Protein AF-0000000086180243 (afdb_homodimer)

Radius of gyration: 35.28 Å; Cα contacts (8 Å, |Δi|>4): 4197; chains: 2; bounding box: 87×112×96 Å

Organism: Rhodotorula mucilaginosa (NCBI:txid5537)

Foldseek 3Di:
DLVVVVVVLDFPDPPPPPQPLPCPPPDPDRDQAGPDFALFAFFDDDADDDDDPVLVVLCVVPVLLLQLLVLLQACLQQQAPFAPLCPDDGAQDCSNASQQSQEPAGQPDPSNHDPDGDPHHDDQPAWGQCVNRADAAPPVPHRTDGPHVSSVLSNPQDRYQKHKHQPLFPDPRLVVVLRHLRSHQVPDFDDLQVLVLLLLLLLLLVLVVVLCCVPQVPFWQLGCFFQSLVSLLVLLLVLVCQLLQAAEEFEEEFLHCQVSCCPSFVNPQLLLLLCLSVVHAQAFPVQPCQQFVADHNSQDWDKHFGDRSDHDPSHDPDRDTHIYTYHGDDNPFCLLVLLSLLLLSLCCPPVVQLVVVVVVDPDGRDAPSHYAYEYEHELLSCQQPVLNLVSLVQCGGRNRHRLEYEYEYSYQQDDQLHGPVVRDPDPGSNVSNCVNSAMEMRRHSLDSRRSSSVSVSLVVSSVVRSYYHYYHHHTHDQDHSTNPDDSCVRCVVSNVSSVPDDTSSVSSQVVCCVVVSDPPVRSVVSSVVSSVVSVVSNVCSPPVNDGNDHDDQPPALVLFDDDDWPPVVDFFWQFDALVLLLVLLSLQLNDHPVADFDPCCVPVPNVVSNVCSVVQWQAFQLSLVSSLQLVLQLVQFAEAEEEAPRCCHPQSQHNQWTAGPPSSHIDRRSQVCQVPNDDPGPNSRGYGYHYYNDDPDDSSVLSSLQSSQQNHLRYQYEYEYAADDADCQLCVCNHPVGFGLYEYEYAADQPLQAQSRHHRQLVRVLVSWPADLDPPDIDDTQEWEFAAQASLLSSQVSSVQRRDSTHHYYYYNHYDVRSNPSVRYGGSVCRHGPHHHDQKDWDDAPQLAQAQEEEEEEHNVVVVLVVVCVVVVCGRHYIYMYRGILPVPDLPSVLVRCVSNLNHNAYEYEDAWAPVTDCNVVCQSVVCVSHDVVHHYYYQYHHDDPGRAHNDSVVSVVRVVRSSCVRPPPD/DLVVVVVVQAPDAPPPPPQPLPCPPPDPDRDQAGPDFALFAFFDDDADDDDDPVLVVLCVVPVLLLQLLVLLQACLQQQAPFAPLCPDDGAQDCSNASQQSQEDAGQPDPSNHDPDGDPHHDDQPAWGFCVNRADAAPPVPHRTDGPHVSSVLSNPQDRYQKHKHQPLFPDPRLVVVLRHLRSHQVPDDDDLQVLVLLLLLLLLLVLVVVLCCVPQVPFWQLGCFFQSLVSLLVLLLVLVCQLLQAAEEFEEEFLHCQVSCCPSFVNPQLLLLLCLSVVHAQAFPVQPCQQFVADHSSQDWDKHFGDRSDHDPSHDPDRDTHIYTYHGDDNPFCLLVLLSLLLLSLCCPPVVQLVVVVVVDPDGRDAPSHYAYEYEHELLSCQQPVLNLVSLVQCGGRNRHRLEYEYEYSYQQDDQLHGPVVRDPDPGSNVSNCVNSAMEMRRHSLPSRRSSSVSVSLVVSSVNRSYYHYYHHHTHDQDHSTNPDDSCVRCVVSNVSSVPDDTSSVSSVVVCCVVVSDPPVRSVVSSVVSSVVSVVSNVCSPVVRDGNDHDDQPPALVLFDDDDWPCVVDFFWQFDALVLLLVLLLLLLRDHNQAAFDPCCVPVPNVVSNVCSVVQWQAFQLSLVSSLQLVLQLVQFAEEEEEAPRCCHPQSQHNQWTAGPPSSHIDRRSQVCQVPPDDPRPNSRGYYYHYYNDDPDDSSVLSSLQSSQQNHLRYQYEYEYAADDADCQLCVCSHPVGFGLYEYEYAADQPLQAQSRHHRQLVRVLVSWPADLDPPDIDDTQEWEFAAQASLLSSQVSSVQRRDSTHHYYYYNHYDVRSNPSVRYGGSVCRHGPHHHDQKDWDDAPQLLQAQEEEEEEHNVCVVLVVVCVVVVCGRHYIYMYRGILPVPDLPSVLVRCVSNLNHNAYEYEDAWAPVTDCNVVCQSVVCVSHPVVHHYYYQYHHDDPGRAHNDSVVSVVRVVRSSCVRPPPD

pLDDT: mean 90.56, std 13.39, range [22.44, 98.88]

Sequence (1942 aa):
MLRSYTRKLRTLPPVHTPHAALRWGNSSRRSLHDRGIWGYQFPREFTVPDFTPAELANRVENANLLRLVESYRRHGHRAALLDPLDLAQRPVVPALDPRRYGLAATPSRDEFVSETVPQKDDDPAKKYDVRGILDFPDDGQGTHKTAQEIAQRLAEVYCGRVAYEFMHMPSKHERRFLEKLLERSHAIPISPAEQRAQWELLAKSEGFDNWAAKRFPNVKRYGLEGGESMMTAVAKVLDEAHASGFEDVVIGMPHRGRLNLLTQLLDLDMRLLVRKMRGLPTLPPSLPPSQFTDDVLSHLFLSTPYSPISESENSTATADPMTVHLLPNPSHLETITPVALGFARGLQVPLGSLKAEEKAGKESYELGTKVLSLAIHGDAAFGGQGVVAETFNLASLPHFNAGGTIHLVVNNQLGYTTPAVQSRSSFYATDLAKMVSAPILHVNGDKVDDVSRAMKLALAYQQKFRKDVVIDLVVYRRRGHNELDEPGFTSPMMYNKIKDLPSIAKLYEQQLISDSILSASDAESFRKAHFASLDESLAAADPEKYQPPELEMPRGWNEMRWPQEGEWKKEVETGFDPKALREIGERSVQVPEDITVHPRLIKMHMAKRLQSLEKGEGLDFATAEALAFGSLLLEGYHVRLCGQDSGRGTFSQRHAILTDQKSERAVVPLETLRSSPPSGANSKAVGTFEVVNSSLSEYAVVGFEQGVAWVTPKLLPIWEAQIMLDTFLGSGETKWGMQSAMTLLLPHGYDGAGPEHSSARIERFLQLTNEPLSRDKAFVPNMHLVNVTTAAQYFHLLRRQMKREYRKPLVVFSPKGILRLPAAASSLAEMDKGTSFQPVLTENVTDPSKVERVVLLSGKMYYDLSKQRAERKLDGRVVFVRVEEISPFPYEAIAKALKPFSSAKSVMWAQDEPENAGAWTFVMPRLQQILPKSRKLQYVGRDAMATPAPGVKQYFEEQRKSIEEQVFAGLMLRSYTRKLRTLPPVHTPHAALRWGNSSRRSLHDRGIWGYQFPREFTVPDFTPAELANRVENANLLRLVESYRRHGHRAALLDPLDLAQRPVVPALDPRRYGLAATPSRDEFVSETVPQKDDDPAKKYDVRGILDFPDDGQGTHKTAQEIAQRLAEVYCGRVAYEFMHMPSKHERRFLEKLLERSHAIPISPAEQRAQWELLAKSEGFDNWAAKRFPNVKRYGLEGGESMMTAVAKVLDEAHASGFEDVVIGMPHRGRLNLLTQLLDLDMRLLVRKMRGLPTLPPSLPPSQFTDDVLSHLFLSTPYSPISESENSTATADPMTVHLLPNPSHLETITPVALGFARGLQVPLGSLKAEEKAGKESYELGTKVLSLAIHGDAAFGGQGVVAETFNLASLPHFNAGGTIHLVVNNQLGYTTPAVQSRSSFYATDLAKMVSAPILHVNGDKVDDVSRAMKLALAYQQKFRKDVVIDLVVYRRRGHNELDEPGFTSPMMYNKIKDLPSIAKLYEQQLISDSILSASDAESFRKAHFASLDESLAAADPEKYQPPELEMPRGWNEMRWPQEGEWKKEVETGFDPKALREIGERSVQVPEDITVHPRLIKMHMAKRLQSLEKGEGLDFATAEALAFGSLLLEGYHVRLCGQDSGRGTFSQRHAILTDQKSERAVVPLETLRSSPPSGANSKAVGTFEVVNSSLSEYAVVGFEQGVAWVTPKLLPIWEAQIMLDTFLGSGETKWGMQSAMTLLLPHGYDGAGPEHSSARIERFLQLTNEPLSRDKAFVPNMHLVNVTTAAQYFHLLRRQMKREYRKPLVVFSPKGILRLPAAASSLAEMDKGTSFQPVLTENVTDPSKVERVVLLSGKMYYDLSKQRAERKLDGRVVFVRVEEISPFPYEAIAKALKPFSSAKSVMWAQDEPENAGAWTFVMPRLQQILPKSRKLQYVGRDAMATPAPGVKQYFEEQRKSIEEQVFAGL

Solvent-accessible surface area (backbone atoms only — not comparable to full-atom values): 100820 Å² total; per-residue (Å²): 116,72,72,59,60,60,59,72,64,58,64,45,74,67,77,70,65,78,72,63,78,72,72,60,68,84,46,74,50,68,80,47,66,53,93,77,50,61,68,63,43,66,61,62,86,68,85,57,85,75,75,49,44,67,32,33,42,44,45,46,74,40,25,40,59,44,52,44,51,51,32,32,52,65,50,19,43,62,54,28,55,34,57,73,78,63,76,47,59,68,31,73,39,41,70,56,18,42,35,49,41,34,35,36,29,77,57,90,47,78,43,19,54,46,93,60,48,28,97,54,67,45,62,59,79,46,66,41,75,31,64,86,63,56,60,66,62,93,72,82,69,74,55,57,42,33,46,45,60,49,52,51,51,49,43,56,55,24,28,24,49,42,21,46,46,46,70,80,34,87,49,65,35,60,43,52,52,48,50,50,51,56,46,41,49,81,73,64,79,80,52,68,66,48,52,51,40,47,46,51,49,31,43,45,43,54,46,49,50,53,47,43,51,70,78,40,67,87,59,82,60,28,65,37,56,49,38,51,41,57,57,47,35,52,50,43,43,50,27,52,37,41,34,65,55,23,43,36,37,28,32,19,57,61,45,65,28,40,64,47,48,39,46,66,70,62,60,43,61,57,38,50,53,51,29,39,76,72,27,39,71,60,64,19,80,91,55,43,68,92,66,27,36,38,52,42,79,71,29,65,60,49,74,38,74,61,74,66,79,42,86,42,94,61,46,54,95,76,56,67,76,22,35,37,35,39,54,63,34,71,86,56,80,65,56,34,47,24,19,29,42,18,30,34,23,21,54,39,56,59,51,40,37,53,54,36,59,65,64,73,46,90,62,76,69,59,70,38,57,40,37,41,27,36,37,41,38,45,31,37,49,52,45,14,32,23,52,49,52,26,33,51,30,35,48,50,15,29,80,53,34,34,20,22,38,45,34,40,27,51,24,41,66,48,39,75,77,36,44,52,50,49,35,38,38,35,91,50,59,63,30,56,45,45,24,56,46,35,38,38,38,37,25,16,36,71,41,59,70,57,37,40,48,52,33,55,53,46,50,53,50,24,67,67,39,25,38,49,33,38,34,41,36,24,36,37,58,69,53,28,76,30,76,86,42,72,44,55,60,70,40,21,58,63,46,61,55,50,72,73,53,75,50,53,42,55,54,49,47,53,51,33,38,75,68,67,76,42,51,71,65,59,52,52,51,50,53,52,52,50,51,50,56,58,55,50,30,60,70,57,26,33,73,91,78,36,72,53,62,76,78,75,66,56,76,74,34,76,84,47,49,85,81,52,66,54,54,83,73,59,85,58,88,38,32,42,59,54,70,57,40,43,50,36,50,48,38,46,63,42,59,47,63,87,49,45,66,50,67,66,49,46,55,71,45,44,46,46,51,52,53,19,52,72,70,37,36,66,33,29,37,46,54,25,47,47,30,31,52,43,55,39,17,57,70,41,24,28,38,37,40,35,15,61,39,44,26,37,23,81,80,69,62,52,46,53,41,46,28,16,47,81,75,30,39,48,44,51,29,58,47,43,48,46,82,55,44,60,94,85,52,58,58,93,38,38,26,52,62,32,75,33,51,44,34,61,42,65,68,28,49,52,29,18,47,50,17,30,21,59,40,32,76,51,40,46,33,34,40,43,46,85,77,93,86,71,72,68,70,36,26,41,36,32,34,71,67,48,55,29,33,40,28,37,40,26,55,28,41,85,79,63,65,12,40,79,61,21,54,58,52,55,38,62,57,59,44,44,34,32,63,58,80,52,88,83,59,78,52,64,76,45,44,38,38,33,24,57,63,39,11,38,46,50,21,19,46,61,37,45,60,66,67,48,63,45,44,50,29,36,42,33,44,31,65,56,82,52,43,75,32,72,90,25,27,26,38,49,74,62,40,14,67,90,28,54,59,60,54,51,48,68,70,90,57,95,52,43,84,57,22,42,32,39,37,34,33,57,31,69,59,55,60,59,51,50,52,50,37,56,76,66,68,37,74,53,31,53,44,55,36,37,39,24,31,64,34,71,66,51,64,67,54,49,50,60,63,44,57,71,42,71,78,30,76,42,46,33,42,43,47,86,37,18,55,44,34,38,59,51,78,68,44,52,71,47,50,54,71,70,41,58,88,85,55,72,77,39,84,42,48,41,65,34,38,44,48,69,37,43,19,21,41,50,60,35,52,52,52,52,50,47,39,54,49,60,76,50,56,97,109,117,72,71,60,58,58,62,73,42,39,68,45,71,65,79,68,66,77,72,64,78,71,71,61,69,83,46,74,50,68,79,46,67,51,92,76,50,61,67,62,42,69,62,61,85,69,85,57,85,74,75,50,43,68,32,33,41,44,45,47,74,39,24,38,59,44,50,45,51,50,34,33,52,65,48,20,43,62,55,28,56,32,57,74,76,64,77,45,60,67,32,72,39,40,69,56,17,42,35,50,40,34,36,37,28,77,56,90,46,78,43,19,54,46,95,60,47,29,98,53,68,46,63,62,83,46,65,41,74,31,65,86,65,56,61,67,63,93,73,82,70,76,55,58,41,33,45,46,58,50,53,53,50,49,43,56,55,22,28,24,50,42,21,47,46,45,68,79,35,86,48,65,36,60,42,52,51,48,51,51,50,56,44,41,48,84,73,63,81,80,54,67,67,48,52,51,38,49,45,52,50,30,42,46,42,54,46,49,51,54,47,42,49,70,77,42,68,86,61,82,60,29,66,36,56,50,39,51,42,56,57,46,34,52,49,44,43,50,28,51,37,43,33,65,54,23,41,35,37,28,33,19,58,59,44,64,29,40,64,46,46,39,47,64,70,62,60,44,60,58,37,50,52,52,29,39,76,72,29,37,71,62,65,19,80,90,54,43,67,92,65,28,38,39,52,41,79,71,29,64,60,48,75,38,76,61,74,66,80,44,87,44,95,60,44,54,98,76,58,67,77,21,34,38,34,38,53,62,34,71,85,58,81,66,56,36,50,25,19,28,42,18,30,35,22,20,54,38,57,60,52,40,38,52,52,34,60,63,65,73,49,93,61,76,68,59,70,38,56,39,36,42,29,36,39,39,38,44,31,36,50,53,43,14,32,23,52,50,52,26,34,51,30,35,48,51,15,30,82,54,35,33,20,22,38,44,34,40,27,51,23,42,66,49,39,75,77,35,43,52,51,50,34,39,38,34,93,49,58,63,31,56,45,45,24,56,47,34,38,37,38,38,25,16,36,69,41,57,70,58,36,42,50,52,34,53,53,47,49,54,50,24,67,68,40,24,39,50,32,38,36,40,37,25,35,38,58,69,54,28,74,30,76,86,42,71,45,56,60,70,40,21,54,63,47,61,55,50,70,72,52,75,50,53,40,54,54,49,46,53,52,33,39,76,68,68,75,41,53,73,66,58,52,52,51,50,53,53,50,50,51,50,56,58,54,49,29,60,68,56,25,33,73,92,76,37,73,51,61,76,79,73,66,57,76,73,33,77,84,47,48,85,81,52,66,54,53,83,72,58,84,59,86,36,31,40,58,55,70,59,40,44,50,36,52,49,38,45,64,33,49,45,56,85,51,46,66,49,65,65,49,48,56,72,45,43,47,46,50,51,51,20,52,74,70,38,36,66,33,29,36,45,52,24,46,48,30,30,53,43,54,40,18,57,70,40,25,29,38,37,41,36,15,62,39,44,26,37,23,81,78,69,62,50,48,54,42,46,28,15,47,82,75,31,40,46,47,50,28,57,47,42,47,46,82,56,43,59,94,85,51,58,59,91,39,38,26,54,61,32,72,33,52,44,35,61,40,64,67,29,50,52,29,19,47,50,16,30,21,59,42,31,74,53,39,45,33,32,39,43,45,85,77,96,88,71,70,67,71,35,26,39,36,32,35,72,66,48,56,29,34,39,27,38,41,26,54,28,42,83,76,62,65,14,40,81,61,22,53,58,52,57,37,62,57,60,44,41,34,32,63,58,80,53,86,84,60,77,52,65,76,47,44,37,37,32,25,57,64,38,12,40,45,50,22,18,46,60,35,43,58,67,66,49,63,46,45,50,28,35,40,33,43,30,64,58,82,53,44,75,32,72,90,26,26,26,38,49,76,63,42,16,66,89,27,53,60,58,53,52,47,67,71,91,58,96,52,45,80,56,21,41,33,38,36,34,32,56,31,72,58,55,60,60,52,51,52,49,36,56,74,67,67,37,75,54,31,54,43,57,36,37,39,23,30,63,34,70,66,52,62,66,54,51,51,60,63,44,56,69,41,71,77,30,77,44,46,35,43,43,46,86,37,19,54,45,35,37,58,52,79,69,43,52,71,47,51,53,73,71,42,58,89,86,57,72,77,39,83,42,47,41,66,35,38,45,49,69,37,42,18,21,40,51,60,35,52,52,52,52,50,49,38,54,49,60,76,50,56,97,108

Secondary structure (DSSP, 8-state):
-HHHHHHSS---------------TT-SS---B-TT-TT--PPPP---PPPPHHHHHHHHHTHHHHHHHHHHHHHGGGGS---SS--SPPPP-GGG-GGGGT-S---SSGGG--S---S----TT-EEE-TTT------SS-SEEEHHHHHHHHHHHHSSSEEEE-TT-S-HHHHHHHHHHHHHHTTPPPPHHHHHHHHHHHHHHHHHHHHHHHH-TTS-----TT-THHHHHHHHHHHHHHHTT-SEEEEE--STTHHHIIIIIS---HHHHHHHHTT---S-TTS-TTT-----GGG--EEEE---SS--TT--TTPPPPEEEE----SSTTTHHHHHHHHHHHIIIIIIHHHHHHT---PPPPTTSSEEEEEEEEHHHHHH-HHHHHHHHHTT-TTT--S-EEEEEEE-SEETTEEHHHH-SSSSTTGGGGGGT--EEEEETT-HHHHHHHHHHHHHHHHHH---EEEEEE---SSSSSTT--GGGT-HHHHHHHHTPPPHHHHHHHHHHHTTSS-HHHHHHHHHHHHHHHHHHHHHT-TTT--PPPPPPPTT-TT--PPPTTGGGS-------HHHHHHHHHHTT---TT----HHHIIIIIIHHHHHHHHT--B-HHHHHHHHHHHHHHTT-EEEEEETTTTT-TTS----SEE-TTT--EE-GGGHHHHSPPTTS-GGG---EEEEE--S-SHHHHHHHHHHHTT-TTEEEEEE-SS---HHHHHHHHHH------EEE-----SS--STTT---HHHHHHH----SSTT-----S-EEE---SHHHHHHHHHHHHHSSS---EEE---STTTT-GGG-B-GGGGSTT----SEE----S-GGG--EEEEE-STHHHHHHHHHHHTT-BTTEEEEEESEEES--HHHHHHHHGGGTT-SEEEEEEEEETTSTTHHHHHHHHTTTS-TTPPPEEEEEPP-SSSS-SSHHHHHHHHHHHHHHHTTT-/-HHHHHHHTTTS------------TT-SS---B-TT-TT--PPPP---PPPPHHHHHHHHHTHHHHHHHHHHHHHGGGGS---SS--SPPPP-GGG-GGGGT-S---SSGGG--S---S----TT-EEE-TTT------SS-SEEEHHHHHHHHHHHHSSSEEEE-TT-S-HHHHHHHHHHHHHHTTPPPPHHHHHHHHHHHHHHHHHHHHHHHH-TTS-----TT-THHHHHHHHHHHHHHHTT-SEEEEE--STTHHHHHHHTS---HHHHHHHHTT---S-TTS-TTT-----GGG--EEEE---SS--TT--TTPPPPEEEE----SSTTTHHHHHHHHHHHIIIIIIHHHHHHT---PPPPTTSSEEEEEEEEHHHHHH-HHHHHHHHHTT-TTT--S-EEEEEEE-SEETTEEHHHH-SSSSTTGGGGGGT--EEEEETT-HHHHHHHHHHHHHHHHHH---EEEEEE---SSSSSTT--GGGT-HHHHHHHHTPPPHHHHHHHHHHHTTSS-HHHHHHHHHHHHHHHHHHHHHT-TTT--PPPPPPPTT-TT--PPPTTGGGS-------HHHHHHHHHHTT---TT----HHHIIIIIIHHHHHHHHT--B-HHHHHHHHHHHHHHTT-EEEEEETTTTT-TTS----SEE-TTT--EE-GGGHHHHS--TTS-GGG---EEEEE--S-SHHHHHHHHHHHTT-TTEEEEEE-SS---HHHHHHHHHH------EEE-----SS--STTT---HHHHHHH----SSTT-----S-EEE---SHHHHHHHHHHHHHSSS---EEE---STTTT-GGG-B-GGGGSTT----SEE----S-GGG--EEEEE-STHHHHHHHHHHHTT-BTTEEEEEESEEES--HHHHHHHHGGGTT-SEEEEEEEEETTSTTHHHHHHHHHTTS-TTPPPEEEEEPP-SSSS-SSHHHHHHHHHHHHHHHTTT-

Nearest PDB structures (foldseek):
  6kma-assembly1_B  TM=9.413E-01  e=2.816E-79  Vibrio vulnificus CMCP6
  6kma-assembly2_D  TM=9.453E-01  e=2.161E-78  Vibrio vulnificus CMCP6
  8p5v-assembly1_A  TM=9.117E-01  e=6.821E-78  Corynebacterium glutamicum ATCC 13032
  8p5s-assembly1_A  TM=8.911E-01  e=6.381E-74  Corynebacterium glutamicum ATCC 13032
  8p5x-assembly1_A  TM=8.965E-01  e=3.037E-71  Corynebacterium glutamicum ATCC 13032

InterPro domains:
  IPR001017 Dehydrogenase, E1 component [PF00676] (337-549)
  IPR005475 Transketolase-like, pyrimidine-binding domain [PF02779] (619-820)
  IPR005475 Transketolase-like, pyrimidine-binding domain [SM00861] (619-821)
  IPR011603 2-oxoglutarate dehydrogenase E1 component [PIRSF000157] (57-968)
  IPR011603 2-oxoglutarate dehydrogenase E1 component [PTHR23152] (58-967)
  IPR011603 2-oxoglutarate dehydrogenase E1 component [TIGR00239] (56-967)
  IPR029061 Thiamin diphosphate-binding fold [SSF52518] (149-560)
  IPR029061 Thiamin diphosphate-binding fold [SSF52518] (602-827)
  IPR031717 2-oxoglutarate dehydrogenase E1 component/KDG, C-terminal [PF16870] (826-968)
  IPR042179 Multifunctional 2-oxoglutarate metabolism enzyme, C-terminal domain superfamily [G3DSA:3.40.50.11610] (749-964)

Structure (mmCIF, N/CA/C/O backbone):
data_AF-0000000086180243-model_v1
#
loop_
_entity.id
_entity.type
_entity.pdbx_description
1 polymer 'Transketolase-like pyrimidine-binding domain-containing protein'
#
loop_
_atom_site.group_PDB
_atom_site.id
_atom_site.type_symbol
_atom_site.label_atom_id
_atom_site.label_alt_id
_atom_site.label_comp_id
_atom_site.label_asym_id
_atom_site.label_entity_id
_atom_site.label_seq_id
_atom_site.pdbx_PDB_ins_code
_atom_site.Cartn_x
_atom_site.Cartn_y
_atom_site.Cartn_z
_atom_site.occupancy
_atom_site.B_iso_or_equiv
_atom_site.auth_seq_id
_atom_site.auth_comp_id
_atom_site.auth_asym_id
_atom_site.auth_atom_id
_atom_site.pdbx_PDB_model_num
ATOM 1 N N . MET A 1 1 ? 6.734 16.953 -50.906 1 22.44 1 MET A N 1
ATOM 2 C CA . MET A 1 1 ? 5.801 15.867 -50.656 1 22.44 1 MET A CA 1
ATOM 3 C C . MET A 1 1 ? 5.27 15.93 -49.219 1 22.44 1 MET A C 1
ATOM 5 O O . MET A 1 1 ? 4.168 15.461 -48.938 1 22.44 1 MET A O 1
ATOM 9 N N . LEU A 1 2 ? 6.09 16.391 -48.281 1 23.2 2 LEU A N 1
ATOM 10 C CA . LEU A 1 2 ? 5.777 16.609 -46.875 1 23.2 2 LEU A CA 1
ATOM 11 C C . LEU A 1 2 ? 4.727 17.703 -46.719 1 23.2 2 LEU A C 1
ATOM 13 O O . LEU A 1 2 ? 3.881 17.641 -45.812 1 23.2 2 LEU A O 1
ATOM 17 N N . ARG A 1 3 ? 4.785 18.781 -47.625 1 31.28 3 ARG A N 1
ATOM 18 C CA . ARG A 1 3 ? 3.859 19.906 -47.594 1 31.28 3 ARG A CA 1
ATOM 19 C C . ARG A 1 3 ? 2.439 19.453 -47.938 1 31.28 3 ARG A C 1
ATOM 21 O O . ARG A 1 3 ? 1.47 20.094 -47.5 1 31.28 3 ARG A O 1
ATOM 28 N N . SER A 1 4 ? 2.41 18.406 -48.719 1 29.03 4 SER A N 1
ATOM 29 C CA . SER A 1 4 ? 1.067 18.094 -49.188 1 29.03 4 SER A CA 1
ATOM 30 C C . SER A 1 4 ? 0.25 17.391 -48.125 1 29.03 4 SER A C 1
ATOM 32 O O . SER A 1 4 ? -0.98 17.469 -48.125 1 29.03 4 SER A O 1
ATOM 34 N N . TYR A 1 5 ? 0.915 16.516 -47.375 1 28.14 5 TYR A N 1
ATOM 35 C CA . TYR A 1 5 ? 0.12 15.758 -46.406 1 28.14 5 TYR A CA 1
ATOM 36 C C . TYR A 1 5 ? -0.331 16.656 -45.25 1 28.14 5 TYR A C 1
ATOM 38 O O . TYR A 1 5 ? -1.239 16.297 -44.5 1 28.14 5 TYR A O 1
ATOM 46 N N . THR A 1 6 ? 0.38 17.688 -45 1 31.31 6 THR A N 1
ATOM 47 C CA . THR A 1 6 ? -0.024 18.594 -43.906 1 31.31 6 THR A CA 1
ATOM 48 C C . THR A 1 6 ? -1.36 19.25 -44.25 1 31.31 6 THR A C 1
ATOM 50 O O . THR A 1 6 ? -2.086 19.672 -43.344 1 31.31 6 THR A O 1
ATOM 53 N N . ARG A 1 7 ? -1.7 19.391 -45.656 1 27.52 7 ARG A N 1
ATOM 54 C CA . ARG A 1 7 ? -2.938 20.094 -46 1 27.52 7 ARG A CA 1
ATOM 55 C C . ARG A 1 7 ? -4.152 19.219 -45.688 1 27.52 7 ARG A C 1
ATOM 57 O O . ARG A 1 7 ? -5.285 19.703 -45.656 1 27.52 7 ARG A O 1
ATOM 64 N N . LYS A 1 8 ? -4.102 17.859 -45.938 1 32.19 8 LYS A N 1
ATOM 65 C CA . LYS A 1 8 ? -5.289 17.031 -45.719 1 32.19 8 LYS A CA 1
ATOM 66 C C . LYS A 1 8 ? -5.664 16.969 -44.25 1 32.19 8 LYS A C 1
ATOM 68 O O . LYS A 1 8 ? -6.668 16.359 -43.875 1 32.19 8 LYS A O 1
ATOM 73 N N . LEU A 1 9 ? -4.809 17.094 -43.344 1 34.47 9 LEU A N 1
ATOM 74 C CA . LEU A 1 9 ? -5.176 17.125 -41.938 1 34.47 9 LEU A CA 1
ATOM 75 C C . LEU A 1 9 ? -5.977 18.391 -41.625 1 34.47 9 LEU A C 1
ATOM 77 O O . LEU A 1 9 ? -5.398 19.422 -41.25 1 34.47 9 LEU A O 1
ATOM 81 N N . ARG A 1 10 ? -6.883 18.922 -42.562 1 29.22 10 ARG A N 1
ATOM 82 C CA . ARG A 1 10 ? -7.645 20.156 -42.469 1 29.22 10 ARG A CA 1
ATOM 83 C C . ARG A 1 10 ? -8.273 20.312 -41.094 1 29.22 10 ARG A C 1
ATOM 85 O O . ARG A 1 10 ? -8.477 19.328 -40.375 1 29.22 10 ARG A O 1
ATOM 92 N N . THR A 1 11 ? -8.734 21.656 -40.844 1 30.17 11 THR A N 1
ATOM 93 C CA . THR A 1 11 ? -9.016 22.641 -39.812 1 30.17 11 THR A CA 1
ATOM 94 C C . THR A 1 11 ? -10.336 22.328 -39.125 1 30.17 11 THR A C 1
ATOM 96 O O . THR A 1 11 ? -11.391 22.328 -39.75 1 30.17 11 THR A O 1
ATOM 99 N N . LEU A 1 12 ? -10.398 21.328 -38.406 1 34.16 12 LEU A N 1
ATOM 100 C CA . LEU A 1 12 ? -11.617 21.5 -37.625 1 34.16 12 LEU A CA 1
ATOM 101 C C . LEU A 1 12 ? -11.734 22.922 -37.094 1 34.16 12 LEU A C 1
ATOM 103 O O . LEU A 1 12 ? -10.719 23.578 -36.844 1 34.16 12 LEU A O 1
ATOM 107 N N . PRO A 1 13 ? -12.844 23.625 -37.406 1 30.25 13 PRO A N 1
ATOM 108 C CA . PRO A 1 13 ? -13.016 24.984 -36.906 1 30.25 13 PRO A CA 1
ATOM 109 C C . PRO A 1 13 ? -12.578 25.125 -35.438 1 30.25 13 PRO A C 1
ATOM 111 O O . PRO A 1 13 ? -12.633 24.156 -34.688 1 30.25 13 PRO A O 1
ATOM 114 N N . PRO A 1 14 ? -11.797 26.203 -35.219 1 30.95 14 PRO A N 1
ATOM 115 C CA . PRO A 1 14 ? -11.398 26.516 -33.844 1 30.95 14 PRO A CA 1
ATOM 116 C C . PRO A 1 14 ? -12.578 26.531 -32.875 1 30.95 14 PRO A C 1
ATOM 118 O O . PRO A 1 14 ? -13.617 27.125 -33.188 1 30.95 14 PRO A O 1
ATOM 121 N N . VAL A 1 15 ? -13.008 25.594 -32.375 1 29.95 15 VAL A N 1
ATOM 122 C CA . VAL A 1 15 ? -13.906 25.906 -31.281 1 29.95 15 VAL A CA 1
ATOM 123 C C . VAL A 1 15 ? -13.18 26.797 -30.266 1 29.95 15 VAL A C 1
ATOM 125 O O . VAL A 1 15 ? -12.203 26.391 -29.656 1 29.95 15 VAL A O 1
ATOM 128 N N . HIS A 1 16 ? -13.109 28.125 -30.625 1 28.2 16 HIS A N 1
ATOM 129 C CA . HIS A 1 16 ? -12.422 29.172 -29.875 1 28.2 16 HIS A CA 1
ATOM 130 C C . HIS A 1 16 ? -12.906 29.219 -28.438 1 28.2 16 HIS A C 1
ATOM 132 O O . HIS A 1 16 ? -13.875 29.906 -28.125 1 28.2 16 HIS A O 1
ATOM 138 N N . THR A 1 17 ? -13.391 28.266 -27.875 1 28.12 17 THR A N 1
ATOM 139 C CA . THR A 1 17 ? -13.664 28.859 -26.578 1 28.12 17 THR A CA 1
ATOM 140 C C . THR A 1 17 ? -12.367 29.344 -25.922 1 28.12 17 THR A C 1
ATOM 142 O O . THR A 1 17 ? -11.414 28.578 -25.797 1 28.12 17 THR A O 1
ATOM 145 N N . PRO A 1 18 ? -12.062 30.594 -26.125 1 27.39 18 PRO A N 1
ATOM 146 C CA . PRO A 1 18 ? -10.875 31.156 -25.453 1 27.39 18 PRO A CA 1
ATOM 147 C C . PRO A 1 18 ? -10.625 30.531 -24.094 1 27.39 18 PRO A C 1
ATOM 149 O O . PRO A 1 18 ? -11.555 30.375 -23.297 1 27.39 18 PRO A O 1
ATOM 152 N N . HIS A 1 19 ? -9.844 29.578 -24.078 1 30.56 19 HIS A N 1
ATOM 153 C CA . HIS A 1 19 ? -9.414 29.016 -22.812 1 30.56 19 HIS A CA 1
ATOM 154 C C . HIS A 1 19 ? -8.766 30.078 -21.922 1 30.56 19 HIS A C 1
ATOM 156 O O . HIS A 1 19 ? -7.664 30.547 -22.219 1 30.56 19 HIS A O 1
ATOM 162 N N . ALA A 1 20 ? -9.469 31.062 -21.547 1 28.39 20 ALA A N 1
ATOM 163 C CA . ALA A 1 20 ? -8.891 31.859 -20.453 1 28.39 20 ALA A CA 1
ATOM 164 C C . ALA A 1 20 ? -8.125 30.969 -19.484 1 28.39 20 ALA A C 1
ATOM 166 O O . ALA A 1 20 ? -8.602 29.891 -19.109 1 28.39 20 ALA A O 1
ATOM 167 N N . ALA A 1 21 ? -6.84 30.906 -19.594 1 33.56 21 ALA A N 1
ATOM 168 C CA . ALA A 1 21 ? -6.078 30.406 -18.453 1 33.56 21 ALA A CA 1
ATOM 169 C C . ALA A 1 21 ? -6.879 30.531 -17.156 1 33.56 21 ALA A C 1
ATOM 171 O O . ALA A 1 21 ? -7.113 31.641 -16.672 1 33.56 21 ALA A O 1
ATOM 172 N N . LEU A 1 22 ? -7.898 29.891 -17.062 1 31.44 22 LEU A N 1
ATOM 173 C CA . LEU A 1 22 ? -8.602 29.953 -15.781 1 31.44 22 LEU A CA 1
ATOM 174 C C . LEU A 1 22 ? -7.617 30.016 -14.625 1 31.44 22 LEU A C 1
ATOM 176 O O . LEU A 1 22 ? -6.77 29.141 -14.469 1 31.44 22 LEU A O 1
ATOM 180 N N . ARG A 1 23 ? -7.148 31.172 -14.312 1 33 23 ARG A N 1
ATOM 181 C CA . ARG A 1 23 ? -6.539 31.5 -13.031 1 33 23 ARG A CA 1
ATOM 182 C C . ARG A 1 23 ? -7.211 30.75 -11.891 1 33 23 ARG A C 1
ATOM 184 O O . ARG A 1 23 ? -8.312 31.094 -11.461 1 33 23 ARG A O 1
ATOM 191 N N . TRP A 1 24 ? -7.141 29.531 -11.961 1 35.81 24 TRP A N 1
ATOM 192 C CA . TRP A 1 24 ? -7.602 28.953 -10.703 1 35.81 24 TRP A CA 1
ATOM 193 C C . TRP A 1 24 ? -6.961 29.656 -9.516 1 35.81 24 TRP A C 1
ATOM 195 O O . TRP A 1 24 ? -5.742 29.828 -9.469 1 35.81 24 TRP A O 1
ATOM 205 N N . GLY A 1 25 ? -7.586 30.484 -9.023 1 36.84 25 GLY A N 1
ATOM 206 C CA . GLY A 1 25 ? -7.195 31.344 -7.91 1 36.84 25 GLY A CA 1
ATOM 207 C C . GLY A 1 25 ? -6.176 30.688 -6.996 1 36.84 25 GLY A C 1
ATOM 208 O O . GLY A 1 25 ? -5.129 31.281 -6.707 1 36.84 25 GLY A O 1
ATOM 209 N N . ASN A 1 26 ? -6.605 29.719 -6.176 1 40.62 26 ASN A N 1
ATOM 210 C CA . ASN A 1 26 ? -5.867 29.297 -4.988 1 40.62 26 ASN A CA 1
ATOM 211 C C . ASN A 1 26 ? -4.867 28.203 -5.312 1 40.62 26 ASN A C 1
ATOM 213 O O . ASN A 1 26 ? -4.531 27.391 -4.449 1 40.62 26 ASN A O 1
ATOM 217 N N . SER A 1 27 ? -4.566 27.766 -6.672 1 48.53 27 SER A N 1
ATOM 218 C CA . SER A 1 27 ? -3.77 26.547 -6.703 1 48.53 27 SER A CA 1
ATOM 219 C C . SER A 1 27 ? -2.338 26.828 -7.145 1 48.53 27 SER A C 1
ATOM 221 O O . SER A 1 27 ? -2.113 27.625 -8.07 1 48.53 27 SER A O 1
ATOM 223 N N . SER A 1 28 ? -1.315 26.625 -6.426 1 46.75 28 SER A N 1
ATOM 224 C CA . SER A 1 28 ? 0.125 26.578 -6.656 1 46.75 28 SER A CA 1
ATOM 225 C C . SER A 1 28 ? 0.47 25.578 -7.762 1 46.75 28 SER A C 1
ATOM 227 O O . SER A 1 28 ? 1.646 25.328 -8.031 1 46.75 28 SER A O 1
ATOM 229 N N . ARG A 1 29 ? -0.58 25.031 -8.555 1 53.41 29 ARG A N 1
ATOM 230 C CA . ARG A 1 29 ? -0.247 23.984 -9.508 1 53.41 29 ARG A CA 1
ATOM 231 C C . ARG A 1 29 ? -0.574 24.422 -10.938 1 53.41 29 ARG A C 1
ATOM 233 O O . ARG A 1 29 ? -1.539 25.156 -11.156 1 53.41 29 ARG A O 1
ATOM 240 N N . ARG A 1 30 ? 0.185 24.094 -12.016 1 56.66 30 ARG A N 1
ATOM 241 C CA . ARG A 1 30 ? -0.004 24.375 -13.43 1 56.66 30 ARG A CA 1
ATOM 242 C C . ARG A 1 30 ? -1.152 23.562 -14.008 1 56.66 30 ARG A C 1
ATOM 244 O O . ARG A 1 30 ? -1.265 22.359 -13.742 1 56.66 30 ARG A O 1
ATOM 251 N N . SER A 1 31 ? -2.227 24.141 -14.609 1 54.91 31 SER A N 1
ATOM 252 C CA . SER A 1 31 ? -3.32 23.438 -15.266 1 54.91 31 SER A CA 1
ATOM 253 C C . SER A 1 31 ? -2.982 23.109 -16.719 1 54.91 31 SER A C 1
ATOM 255 O O . SER A 1 31 ? -2.576 24 -17.484 1 54.91 31 SER A O 1
ATOM 257 N N . LEU A 1 32 ? -2.904 21.812 -17.094 1 60.56 32 LEU A N 1
ATOM 258 C CA . LEU A 1 32 ? -2.504 21.406 -18.453 1 60.56 32 LEU A CA 1
ATOM 259 C C . LEU A 1 32 ? -3.725 21.172 -19.328 1 60.56 32 LEU A C 1
ATOM 261 O O . LEU A 1 32 ? -3.615 21.172 -20.562 1 60.56 32 LEU A O 1
ATOM 265 N N . HIS A 1 33 ? -4.73 20.781 -18.766 1 61.91 33 HIS A N 1
ATOM 266 C CA . HIS A 1 33 ? -5.863 20.391 -19.609 1 61.91 33 HIS A CA 1
ATOM 267 C C . HIS A 1 33 ? -6.902 21.516 -19.672 1 61.91 33 HIS A C 1
ATOM 269 O O . HIS A 1 33 ? -7.012 22.312 -18.734 1 61.91 33 HIS A O 1
ATOM 275 N N . ASP A 1 34 ? -7.387 21.672 -20.953 1 59.88 34 ASP A N 1
ATOM 276 C CA . ASP A 1 34 ? -8.469 22.625 -21.156 1 59.88 34 ASP A CA 1
ATOM 277 C C . ASP A 1 34 ? -9.805 22.062 -20.688 1 59.88 34 ASP A C 1
ATOM 279 O O . ASP A 1 34 ? -9.906 20.859 -20.391 1 59.88 34 ASP A O 1
ATOM 283 N N . ARG A 1 35 ? -10.734 22.875 -20.672 1 62.28 35 ARG A N 1
ATOM 284 C CA . ARG A 1 35 ? -12.156 22.609 -20.5 1 62.28 35 ARG A CA 1
ATOM 285 C C . ARG A 1 35 ? -12.703 21.812 -21.688 1 62.28 35 ARG A C 1
ATOM 287 O O . ARG A 1 35 ? -12.297 22.031 -22.828 1 62.28 35 ARG A O 1
ATOM 294 N N . GLY A 1 36 ? -13.016 20.469 -21.5 1 75.56 36 GLY A N 1
ATOM 295 C CA . GLY A 1 36 ? -13.703 19.75 -22.562 1 75.56 36 GLY A CA 1
ATOM 296 C C . GLY A 1 36 ? -13.266 18.297 -22.688 1 75.56 36 GLY A C 1
ATOM 297 O O . GLY A 1 36 ? -13.844 17.547 -23.453 1 75.56 36 GLY A O 1
ATOM 298 N N . ILE A 1 37 ? -12.234 18.109 -22.031 1 88.44 37 ILE A N 1
ATOM 299 C CA . ILE A 1 37 ? -11.828 16.719 -22.062 1 88.44 37 ILE A CA 1
ATOM 300 C C . ILE A 1 37 ? -12.812 15.875 -21.234 1 88.44 37 ILE A C 1
ATOM 302 O O . ILE A 1 37 ? -13.133 16.219 -20.109 1 88.44 37 ILE A O 1
ATOM 306 N N . TRP A 1 38 ? -13.219 14.891 -21.875 1 91.62 38 TRP A N 1
ATOM 307 C CA . TRP A 1 38 ? -14.227 14.047 -21.234 1 91.62 38 TRP A CA 1
ATOM 308 C C . TRP A 1 38 ? -13.719 13.508 -19.906 1 91.62 38 TRP A C 1
ATOM 310 O O . TRP A 1 38 ? -12.617 12.969 -19.828 1 91.62 38 TRP A O 1
ATOM 320 N N . GLY A 1 39 ? -14.523 13.648 -18.891 1 91.25 39 GLY A N 1
ATOM 321 C CA . GLY A 1 39 ? -14.25 13.078 -17.578 1 91.25 39 GLY A CA 1
ATOM 322 C C . GLY A 1 39 ? -13.359 13.953 -16.719 1 91.25 39 GLY A C 1
ATOM 323 O O . GLY A 1 39 ? -13.219 13.711 -15.516 1 91.25 39 GLY A O 1
ATOM 324 N N . TYR A 1 40 ? -12.742 14.961 -17.297 1 91.06 40 TYR A N 1
ATOM 325 C CA . TYR A 1 40 ? -11.836 15.852 -16.578 1 91.06 40 TYR A CA 1
ATOM 326 C C . TYR A 1 40 ? -12.602 16.906 -15.797 1 91.06 40 TYR A C 1
ATOM 328 O O . TYR A 1 40 ? -13.055 17.906 -16.359 1 91.06 40 TYR A O 1
ATOM 336 N N . GLN A 1 41 ? -12.672 16.625 -14.414 1 87 41 GLN A N 1
ATOM 337 C CA . GLN A 1 41 ? -13.461 17.531 -13.578 1 87 41 GLN A CA 1
ATOM 338 C C . GLN A 1 41 ? -12.805 17.734 -12.219 1 87 41 GLN A C 1
ATOM 340 O O . GLN A 1 41 ? -12.523 16.781 -11.5 1 87 41 GLN A O 1
ATOM 345 N N . PHE A 1 42 ? -12.586 19 -11.844 1 83.31 42 PHE A N 1
ATOM 346 C CA . PHE A 1 42 ? -12.094 19.359 -10.516 1 83.31 42 PHE A CA 1
ATOM 347 C C . PHE A 1 42 ? -13.258 19.656 -9.57 1 83.31 42 PHE A C 1
ATOM 349 O O . PHE A 1 42 ? -14.359 19.969 -10.023 1 83.31 42 PHE A O 1
ATOM 356 N N . PRO A 1 43 ? -12.984 19.531 -8.219 1 80.81 43 PRO A N 1
ATOM 357 C CA . PRO A 1 43 ? -14.031 19.953 -7.281 1 80.81 43 PRO A CA 1
ATOM 358 C C . PRO A 1 43 ? -14.414 21.422 -7.438 1 80.81 43 PRO A C 1
ATOM 360 O O . PRO A 1 43 ? -13.594 22.234 -7.855 1 80.81 43 PRO A O 1
ATOM 363 N N . ARG A 1 44 ? -15.578 21.703 -7.035 1 77.56 44 ARG A N 1
ATOM 364 C CA . ARG A 1 44 ? -16.109 23.047 -7.102 1 77.56 44 ARG A CA 1
ATOM 365 C C . ARG A 1 44 ? -15.367 23.984 -6.152 1 77.56 44 ARG A C 1
ATOM 367 O O . ARG A 1 44 ? -15.031 23.594 -5.035 1 77.56 44 ARG A O 1
ATOM 374 N N . GLU A 1 45 ? -15.102 25.156 -6.66 1 80.12 45 GLU A N 1
ATOM 375 C CA . GLU A 1 45 ? -14.531 26.188 -5.801 1 80.12 45 GLU A CA 1
ATOM 376 C C . GLU A 1 45 ? -15.617 27.109 -5.254 1 80.12 45 GLU A C 1
ATOM 378 O O . GLU A 1 45 ? -16.5 27.547 -5.996 1 80.12 45 GLU A O 1
ATOM 383 N N . PHE A 1 46 ? -15.688 27.109 -3.943 1 82.94 46 PHE A N 1
ATOM 384 C CA . PHE A 1 46 ? -16.656 27.969 -3.279 1 82.94 46 PHE A CA 1
ATOM 385 C C . PHE A 1 46 ? -15.953 29.094 -2.533 1 82.94 46 PHE A C 1
ATOM 387 O O . PHE A 1 46 ? -14.969 28.859 -1.826 1 82.94 46 PHE A O 1
ATOM 394 N N . THR A 1 47 ? -16.422 30.312 -2.828 1 86.88 47 THR A N 1
ATOM 395 C CA . THR A 1 47 ? -15.844 31.484 -2.16 1 86.88 47 THR A CA 1
ATOM 396 C C . THR A 1 47 ? -16.859 32.094 -1.202 1 86.88 47 THR A C 1
ATOM 398 O O . THR A 1 47 ? -18.062 32.125 -1.483 1 86.88 47 THR A O 1
ATOM 401 N N . VAL A 1 48 ? -16.359 32.469 -0.076 1 87.62 48 VAL A N 1
ATOM 402 C CA . VAL A 1 48 ? -17.125 33.25 0.897 1 87.62 48 VAL A CA 1
ATOM 403 C C . VAL A 1 48 ? -16.578 34.656 0.976 1 87.62 48 VAL A C 1
ATOM 405 O O . VAL A 1 48 ? -15.375 34.906 0.824 1 87.62 48 VAL A O 1
ATOM 408 N N . PRO A 1 49 ? -17.516 35.656 1.187 1 86.31 49 PRO A N 1
ATOM 409 C CA . PRO A 1 49 ? -17.031 37.031 1.322 1 86.31 49 PRO A CA 1
ATOM 410 C C . PRO A 1 49 ? -16.047 37.188 2.482 1 86.31 49 PRO A C 1
ATOM 412 O O . PRO A 1 49 ? -16.203 36.562 3.527 1 86.31 49 PRO A O 1
ATOM 415 N N . ASP A 1 50 ? -15.109 38.062 2.303 1 89.56 50 ASP A N 1
ATOM 416 C CA . ASP A 1 50 ? -14.18 38.375 3.373 1 89.56 50 ASP A CA 1
ATOM 417 C C . ASP A 1 50 ? -14.867 39.188 4.477 1 89.56 50 ASP A C 1
ATOM 419 O O . ASP A 1 50 ? -16.031 39.531 4.352 1 89.56 50 ASP A O 1
ATOM 423 N N . PHE A 1 51 ? -14.156 39.406 5.57 1 92 51 PHE A N 1
ATOM 424 C CA . PHE A 1 51 ? -14.648 40.281 6.633 1 92 51 PHE A CA 1
ATOM 425 C C . PHE A 1 51 ? -14.844 41.688 6.121 1 92 51 PHE A C 1
ATOM 427 O O . PHE A 1 51 ? -14.047 42.188 5.309 1 92 51 PHE A O 1
ATOM 434 N N . THR A 1 52 ? -15.898 42.406 6.605 1 91.5 52 THR A N 1
ATOM 435 C CA . THR A 1 52 ? -16.125 43.812 6.281 1 91.5 52 THR A CA 1
ATOM 436 C C . THR A 1 52 ? -15.117 44.719 7.012 1 91.5 52 THR A C 1
ATOM 438 O O . THR A 1 52 ? -14.508 44.281 7.992 1 91.5 52 THR A O 1
ATOM 441 N N . PRO A 1 53 ? -14.969 45.938 6.59 1 91.75 53 PRO A N 1
ATOM 442 C CA . PRO A 1 53 ? -14.086 46.844 7.312 1 91.75 53 PRO A CA 1
ATOM 443 C C . PRO A 1 53 ? -14.492 47.031 8.773 1 91.75 53 PRO A C 1
ATOM 445 O O . PRO A 1 53 ? -13.633 47.125 9.648 1 91.75 53 PRO A O 1
ATOM 448 N N . ALA A 1 54 ? -15.758 47.062 9.047 1 92.69 54 ALA A N 1
ATOM 449 C CA . ALA A 1 54 ? -16.266 47.219 10.406 1 92.69 54 ALA A CA 1
ATOM 450 C C . ALA A 1 54 ? -15.906 46 11.25 1 92.69 54 ALA A C 1
ATOM 452 O O . ALA A 1 54 ? -15.547 46.125 12.43 1 92.69 54 ALA A O 1
ATOM 453 N N . GLU A 1 55 ? -16.031 44.844 10.633 1 93.25 55 GLU A N 1
ATOM 454 C CA . GLU A 1 55 ? -15.664 43.625 11.328 1 93.25 55 GLU A CA 1
ATOM 455 C C . GLU A 1 55 ? -14.164 43.594 11.617 1 93.25 55 GLU A C 1
ATOM 457 O O . GLU A 1 55 ? -13.742 43.156 12.688 1 93.25 55 GLU A O 1
ATOM 462 N N . LEU A 1 56 ? -13.391 44 10.656 1 93.88 56 LEU A N 1
ATOM 463 C CA . LEU A 1 56 ? -11.945 44.031 10.844 1 93.88 56 LEU A CA 1
ATOM 464 C C . LEU A 1 56 ? -11.562 45.031 11.945 1 93.88 56 LEU A C 1
ATOM 466 O O . LEU A 1 56 ? -10.648 44.75 12.734 1 93.88 56 LEU A O 1
ATOM 470 N N . ALA A 1 57 ? -12.25 46.188 12.008 1 93.88 57 ALA A N 1
ATOM 471 C CA . ALA A 1 57 ? -12.008 47.156 13.07 1 93.88 57 ALA A CA 1
ATOM 472 C C . ALA A 1 57 ? -12.344 46.562 14.445 1 93.88 57 ALA A C 1
ATOM 474 O O . ALA A 1 57 ? -11.625 46.812 15.414 1 93.88 57 ALA A O 1
ATOM 475 N N . ASN A 1 58 ? -13.469 45.906 14.469 1 94.94 58 ASN A N 1
ATOM 476 C CA . ASN A 1 58 ? -13.852 45.219 15.703 1 94.94 58 ASN A CA 1
ATOM 477 C C . ASN A 1 58 ? -12.82 44.188 16.109 1 94.94 58 ASN A C 1
ATOM 479 O O . ASN A 1 58 ? -12.523 44.031 17.297 1 94.94 58 ASN A O 1
ATOM 483 N N . ARG A 1 59 ? -12.297 43.406 15.164 1 95.06 59 ARG A N 1
ATOM 484 C CA . ARG A 1 59 ? -11.273 42.375 15.414 1 95.06 59 ARG A CA 1
ATOM 485 C C . ARG A 1 59 ? -10 43.031 15.953 1 95.06 59 ARG A C 1
ATOM 487 O O . ARG A 1 59 ? -9.305 42.438 16.781 1 95.06 59 ARG A O 1
ATOM 494 N N . VAL A 1 60 ? -9.672 44.188 15.484 1 94.25 60 VAL A N 1
ATOM 495 C CA . VAL A 1 60 ? -8.508 44.938 15.977 1 94.25 60 VAL A CA 1
ATOM 496 C C . VAL A 1 60 ? -8.758 45.375 17.422 1 94.25 60 VAL A C 1
ATOM 498 O O . VAL A 1 60 ? -7.887 45.25 18.281 1 94.25 60 VAL A O 1
ATOM 501 N N . GLU A 1 61 ? -9.938 45.875 17.672 1 94.12 61 GLU A N 1
ATOM 502 C CA . GLU A 1 61 ? -10.305 46.375 19 1 94.12 61 GLU A CA 1
ATOM 503 C C . GLU A 1 61 ? -10.359 45.25 20.016 1 94.12 61 GLU A C 1
ATOM 505 O O . GLU A 1 61 ? -9.961 45.438 21.172 1 94.12 61 GLU A O 1
ATOM 510 N N . ASN A 1 62 ? -10.844 44.125 19.625 1 96.44 62 ASN A N 1
ATOM 511 C CA . ASN A 1 62 ? -11.031 42.969 20.516 1 96.44 62 ASN A CA 1
ATOM 512 C C . ASN A 1 62 ? -10.078 41.844 20.172 1 96.44 62 ASN A C 1
ATOM 514 O O . ASN A 1 62 ? -10.492 40.688 20.078 1 96.44 62 ASN A O 1
ATOM 518 N N . ALA A 1 63 ? -8.812 42.188 19.953 1 96.19 63 ALA A N 1
ATOM 519 C CA . ALA A 1 63 ? -7.801 41.25 19.484 1 96.19 63 ALA A CA 1
ATOM 520 C C . ALA A 1 63 ? -7.605 40.125 20.484 1 96.19 63 ALA A C 1
ATOM 522 O O . ALA A 1 63 ? -7.395 38.969 20.094 1 96.19 63 ALA A O 1
ATOM 523 N N . ASN A 1 64 ? -7.613 40.375 21.781 1 96 64 ASN A N 1
ATOM 524 C CA . ASN A 1 64 ? -7.414 39.344 22.797 1 96 64 ASN A CA 1
ATOM 525 C C . ASN A 1 64 ? -8.57 38.344 22.812 1 96 64 ASN A C 1
ATOM 527 O O . ASN A 1 64 ? -8.367 37.156 23.016 1 96 64 ASN A O 1
ATOM 531 N N . LEU A 1 65 ? -9.773 38.906 22.672 1 96.56 65 LEU A N 1
ATOM 532 C CA . LEU A 1 65 ? -10.93 38.031 22.547 1 96.56 65 LEU A CA 1
ATOM 533 C C . LEU A 1 65 ? -10.797 37.125 21.328 1 96.56 65 LEU A C 1
ATOM 535 O O . LEU A 1 65 ? -11.07 35.906 21.406 1 96.56 65 LEU A O 1
ATOM 539 N N . LEU A 1 66 ? -10.43 37.719 20.234 1 97.56 66 LEU A N 1
ATOM 540 C CA . LEU A 1 66 ? -10.242 36.969 19 1 97.56 66 LEU A CA 1
ATOM 541 C C . LEU A 1 66 ? -9.219 35.875 19.188 1 97.56 66 LEU A C 1
ATOM 543 O O . LEU A 1 66 ? -9.398 34.75 18.688 1 97.56 66 LEU A O 1
ATOM 547 N N . ARG A 1 67 ? -8.148 36.094 19.875 1 96.88 67 ARG A N 1
ATOM 548 C CA . ARG A 1 67 ? -7.113 35.125 20.156 1 96.88 67 ARG A CA 1
ATOM 549 C C . ARG A 1 67 ? -7.672 33.938 20.953 1 96.88 67 ARG A C 1
ATOM 551 O O . ARG A 1 67 ? -7.328 32.781 20.672 1 96.88 67 ARG A O 1
ATOM 558 N N . LEU A 1 68 ? -8.484 34.188 21.938 1 96.94 68 LEU A N 1
ATOM 559 C CA . LEU A 1 68 ? -9.117 33.125 22.703 1 96.94 68 LEU A CA 1
ATOM 560 C C . LEU A 1 68 ? -9.984 32.25 21.781 1 96.94 68 LEU A C 1
ATOM 562 O O . LEU A 1 68 ? -9.906 31.031 21.828 1 96.94 68 LEU A O 1
ATOM 566 N N . VAL A 1 69 ? -10.82 32.938 20.969 1 97.88 69 VAL A N 1
ATOM 567 C CA . VAL A 1 69 ? -11.734 32.219 20.078 1 97.88 69 VAL A CA 1
ATOM 568 C C . VAL A 1 69 ? -10.938 31.312 19.141 1 97.88 69 VAL A C 1
ATOM 570 O O . VAL A 1 69 ? -11.281 30.141 18.953 1 97.88 69 VAL A O 1
ATOM 573 N N . GLU A 1 70 ? -9.852 31.797 18.578 1 96.69 70 GLU A N 1
ATOM 574 C CA . GLU A 1 70 ? -9.008 31.016 17.672 1 96.69 70 GLU A CA 1
ATOM 575 C C . GLU A 1 70 ? -8.359 29.844 18.391 1 96.69 70 GLU A C 1
ATOM 577 O O . GLU A 1 70 ? -8.172 28.781 17.812 1 96.69 70 GLU A O 1
ATOM 582 N N . SER A 1 71 ? -8.008 30.016 19.625 1 96.62 71 SER A N 1
ATOM 583 C CA . SER A 1 71 ? -7.41 28.922 20.391 1 96.62 71 SER A CA 1
ATOM 584 C C . SER A 1 71 ? -8.398 27.781 20.594 1 96.62 71 SER A C 1
ATOM 586 O O . SER A 1 71 ? -8.016 26.609 20.5 1 96.62 71 SER A O 1
ATOM 588 N N . TYR A 1 72 ? -9.641 28.125 20.875 1 97.31 72 TYR A N 1
ATOM 589 C CA . TYR A 1 72 ? -10.656 27.078 21 1 97.31 72 TYR A CA 1
ATOM 590 C C . TYR A 1 72 ? -10.875 26.375 19.672 1 97.31 72 TYR A C 1
ATOM 592 O O . TYR A 1 72 ? -11 25.156 19.625 1 97.31 72 TYR A O 1
ATOM 600 N N . ARG A 1 73 ? -10.914 27.156 18.547 1 97.31 73 ARG A N 1
ATOM 601 C CA . ARG A 1 73 ? -11.102 26.578 17.234 1 97.31 73 ARG A CA 1
ATOM 602 C C . ARG A 1 73 ? -9.961 25.625 16.891 1 97.31 73 ARG A C 1
ATOM 604 O O . ARG A 1 73 ? -10.172 24.609 16.234 1 97.31 73 ARG A O 1
ATOM 611 N N . ARG A 1 74 ? -8.789 25.859 17.375 1 95.75 74 ARG A N 1
ATOM 612 C CA . ARG A 1 74 ? -7.598 25.109 17.016 1 95.75 74 ARG A CA 1
ATOM 613 C C . ARG A 1 74 ? -7.371 23.938 17.953 1 95.75 74 ARG A C 1
ATOM 615 O O . ARG A 1 74 ? -6.926 22.875 17.547 1 95.75 74 ARG A O 1
ATOM 622 N N . HIS A 1 75 ? -7.648 24.141 19.266 1 95.81 75 HIS A N 1
ATOM 623 C CA . HIS A 1 75 ? -7.152 23.203 20.266 1 95.81 75 HIS A CA 1
ATOM 624 C C . HIS A 1 75 ? -8.297 22.594 21.062 1 95.81 75 HIS A C 1
ATOM 626 O O . HIS A 1 75 ? -8.094 21.641 21.828 1 95.81 75 HIS A O 1
ATOM 632 N N . GLY A 1 76 ? -9.508 23.094 20.922 1 96.44 76 GLY A N 1
ATOM 633 C CA . GLY A 1 76 ? -10.617 22.656 21.75 1 96.44 76 GLY A CA 1
ATOM 634 C C . GLY A 1 76 ? -10.828 21.156 21.719 1 96.44 76 GLY A C 1
ATOM 635 O O . GLY A 1 76 ? -11.18 20.547 22.734 1 96.44 76 GLY A O 1
ATOM 636 N N . HIS A 1 77 ? -10.555 20.531 20.531 1 96.44 77 HIS A N 1
ATOM 637 C CA . HIS A 1 77 ? -10.781 19.109 20.344 1 96.44 77 HIS A CA 1
ATOM 638 C C . HIS A 1 77 ? -9.914 18.266 21.281 1 96.44 77 HIS A C 1
ATOM 640 O O . HIS A 1 77 ? -10.305 17.172 21.688 1 96.44 77 HIS A O 1
ATOM 646 N N . ARG A 1 78 ? -8.828 18.734 21.797 1 94.69 78 ARG A N 1
ATOM 647 C CA . ARG A 1 78 ? -7.883 18 22.625 1 94.69 78 ARG A CA 1
ATOM 648 C C . ARG A 1 78 ? -8.43 17.797 24.031 1 94.69 78 ARG A C 1
ATOM 650 O O . ARG A 1 78 ? -8.055 16.859 24.719 1 94.69 78 ARG A O 1
ATOM 657 N N . ALA A 1 79 ? -9.297 18.719 24.438 1 95.12 79 ALA A N 1
ATOM 658 C CA . ALA A 1 79 ? -9.867 18.656 25.781 1 95.12 79 ALA A CA 1
ATOM 659 C C . ALA A 1 79 ? -11.344 18.266 25.734 1 95.12 79 ALA A C 1
ATOM 661 O O . ALA A 1 79 ? -12.062 18.391 26.734 1 95.12 79 ALA A O 1
ATOM 662 N N . ALA A 1 80 ? -11.828 17.812 24.594 1 96.38 80 ALA A N 1
ATOM 663 C CA . ALA A 1 80 ? -13.242 17.5 24.406 1 96.38 80 ALA A CA 1
ATOM 664 C C . ALA A 1 80 ? -13.602 16.172 25.078 1 96.38 80 ALA A C 1
ATOM 666 O O . ALA A 1 80 ? -12.727 15.383 25.422 1 96.38 80 ALA A O 1
ATOM 667 N N . LEU A 1 81 ? -14.883 15.969 25.328 1 95.94 81 LEU A N 1
ATOM 668 C CA . LEU A 1 81 ? -15.422 14.797 26 1 95.94 81 LEU A CA 1
ATOM 669 C C . LEU A 1 81 ? -15.844 13.734 25 1 95.94 81 LEU A C 1
ATOM 671 O O . LEU A 1 81 ? -17.031 13.422 24.875 1 95.94 81 LEU A O 1
ATOM 675 N N . LEU A 1 82 ? -14.852 13.078 24.422 1 95.81 82 LEU A N 1
ATOM 676 C CA . LEU A 1 82 ? -15.094 12.297 23.219 1 95.81 82 LEU A CA 1
ATOM 677 C C . LEU A 1 82 ? -15.18 10.812 23.531 1 95.81 82 LEU A C 1
ATOM 679 O O . LEU A 1 82 ? -15.844 10.055 22.812 1 95.81 82 LEU A O 1
ATOM 683 N N . ASP A 1 83 ? -14.508 10.281 24.641 1 94.19 83 ASP A N 1
ATOM 684 C CA . ASP A 1 83 ? -14.352 8.852 24.891 1 94.19 83 ASP A CA 1
ATOM 685 C C . ASP A 1 83 ? -15.438 8.344 25.844 1 94.19 83 ASP A C 1
ATOM 687 O O . ASP A 1 83 ? -15.469 8.727 27.016 1 94.19 83 ASP A O 1
ATOM 691 N N . PRO A 1 84 ? -16.25 7.422 25.375 1 94.62 84 PRO A N 1
ATOM 692 C CA . PRO A 1 84 ? -17.266 6.875 26.266 1 94.62 84 PRO A CA 1
ATOM 693 C C . PRO A 1 84 ? -16.672 6.117 27.453 1 94.62 84 PRO A C 1
ATOM 695 O O . PRO A 1 84 ? -17.312 6 28.5 1 94.62 84 PRO A O 1
ATOM 698 N N . LEU A 1 85 ? -15.492 5.578 27.297 1 93 85 LEU A N 1
ATOM 699 C CA . LEU A 1 85 ? -14.859 4.805 28.359 1 93 85 LEU A CA 1
ATOM 700 C C . LEU A 1 85 ? -14.141 5.715 29.359 1 93 85 LEU A C 1
ATOM 702 O O . LEU A 1 85 ? -13.906 5.332 30.5 1 93 85 LEU A O 1
ATOM 706 N N . ASP A 1 86 ? -13.719 6.887 28.844 1 89.19 86 ASP A N 1
ATOM 707 C CA . ASP A 1 86 ? -13.023 7.879 29.672 1 89.19 86 ASP A CA 1
ATOM 708 C C . ASP A 1 86 ? -11.859 7.246 30.422 1 89.19 86 ASP A C 1
ATOM 710 O O . ASP A 1 86 ? -11.711 7.457 31.625 1 89.19 86 ASP A O 1
ATOM 714 N N . LEU A 1 87 ? -11.164 6.375 29.734 1 83.94 87 LEU A N 1
ATOM 715 C CA . LEU A 1 87 ? -10.039 5.676 30.344 1 83.94 87 LEU A CA 1
ATOM 716 C C . LEU A 1 87 ? -8.766 6.504 30.234 1 83.94 87 LEU A C 1
ATOM 718 O O . LEU A 1 87 ? -7.898 6.445 31.109 1 83.94 87 LEU A O 1
ATOM 722 N N . ALA A 1 88 ? -8.648 7.191 29.172 1 77.06 88 ALA A N 1
ATOM 723 C CA . ALA A 1 88 ? -7.453 8.016 28.984 1 77.06 88 ALA A CA 1
ATOM 724 C C . ALA A 1 88 ? -7.641 9.398 29.609 1 77.06 88 ALA A C 1
ATOM 726 O O . ALA A 1 88 ? -8.727 9.969 29.547 1 77.06 88 ALA A O 1
ATOM 727 N N . GLN A 1 89 ? -6.578 9.852 30.219 1 79.06 89 GLN A N 1
ATOM 728 C CA . GLN A 1 89 ? -6.621 11.203 30.766 1 79.06 89 GLN A CA 1
ATOM 729 C C . GLN A 1 89 ? -6.535 12.242 29.641 1 79.06 89 GLN A C 1
ATOM 731 O O . GLN A 1 89 ? -5.648 12.172 28.797 1 79.06 89 GLN A O 1
ATOM 736 N N . ARG A 1 90 ? -7.461 13.141 29.656 1 86.31 90 ARG A N 1
ATOM 737 C CA . ARG A 1 90 ? -7.41 14.242 28.703 1 86.31 90 ARG A CA 1
ATOM 738 C C . ARG A 1 90 ? -6.242 15.18 29 1 86.31 90 ARG A C 1
ATOM 740 O O . ARG A 1 90 ? -5.949 15.453 30.172 1 86.31 90 ARG A O 1
ATOM 747 N N . PRO A 1 91 ? -5.602 15.703 28 1 87.56 91 PRO A N 1
ATOM 748 C CA . PRO A 1 91 ? -4.48 16.625 28.234 1 87.56 91 PRO A CA 1
ATOM 749 C C . PRO A 1 91 ? -4.93 17.969 28.766 1 87.56 91 PRO A C 1
ATOM 751 O O . PRO A 1 91 ? -6.055 18.406 28.5 1 87.56 91 PRO A O 1
ATOM 754 N N . VAL A 1 92 ? -4.062 18.609 29.5 1 90.75 92 VAL A N 1
ATOM 755 C CA . VAL A 1 92 ? -4.246 20 29.875 1 90.75 92 VAL A CA 1
ATOM 756 C C . VAL A 1 92 ? -3.906 20.906 28.688 1 90.75 92 VAL A C 1
ATOM 758 O O . VAL A 1 92 ? -2.84 20.766 28.078 1 90.75 92 VAL A O 1
ATOM 761 N N . VAL A 1 93 ? -4.859 21.781 28.359 1 94.44 93 VAL A N 1
ATOM 762 C CA . VAL A 1 93 ? -4.672 22.672 27.234 1 94.44 93 VAL A CA 1
ATOM 763 C C . VAL A 1 93 ? -4.746 24.125 27.703 1 94.44 93 VAL A C 1
ATOM 765 O O . VAL A 1 93 ? -5.758 24.797 27.516 1 94.44 93 VAL A O 1
ATOM 768 N N . PRO A 1 94 ? -3.645 24.609 28.141 1 93.25 94 PRO A N 1
ATOM 769 C CA . PRO A 1 94 ? -3.623 25.953 28.734 1 93.25 94 PRO A CA 1
ATOM 770 C C . PRO A 1 94 ? -4.105 27.031 27.766 1 93.25 94 PRO A C 1
ATOM 772 O O . PRO A 1 94 ? -4.594 28.078 28.203 1 93.25 94 PRO A O 1
ATOM 775 N N . ALA A 1 95 ? -4.023 26.766 26.531 1 94.31 95 ALA A N 1
ATOM 776 C CA . ALA A 1 95 ? -4.438 27.719 25.516 1 94.31 95 ALA A CA 1
ATOM 777 C C . ALA A 1 95 ? -5.93 28.031 25.625 1 94.31 95 ALA A C 1
ATOM 779 O O . ALA A 1 95 ? -6.414 29.016 25.062 1 94.31 95 ALA A O 1
ATOM 780 N N . LEU A 1 96 ? -6.707 27.266 26.406 1 97.12 96 LEU A N 1
ATOM 781 C CA . LEU A 1 96 ? -8.148 27.438 26.516 1 97.12 96 LEU A CA 1
ATOM 782 C C . LEU A 1 96 ? -8.523 28.266 27.734 1 97.12 96 LEU A C 1
ATOM 784 O O . LEU A 1 96 ? -9.703 28.531 27.969 1 97.12 96 LEU A O 1
ATOM 788 N N . ASP A 1 97 ? -7.523 28.75 28.562 1 96.44 97 ASP A N 1
ATOM 789 C CA . ASP A 1 97 ? -7.742 29.578 29.734 1 96.44 97 ASP A CA 1
ATOM 790 C C . ASP A 1 97 ? -7.941 31.031 29.359 1 96.44 97 ASP A C 1
ATOM 792 O O . ASP A 1 97 ? -7.004 31.703 28.922 1 96.44 97 ASP A O 1
ATOM 796 N N . PRO A 1 98 ? -9.172 31.594 29.531 1 96.12 98 PRO A N 1
ATOM 797 C CA . PRO A 1 98 ? -9.406 33 29.156 1 96.12 98 PRO A CA 1
ATOM 798 C C . PRO A 1 98 ? -8.492 33.969 29.891 1 96.12 98 PRO A C 1
ATOM 800 O O . PRO A 1 98 ? -8.188 35.062 29.375 1 96.12 98 PRO A O 1
ATOM 803 N N . ARG A 1 99 ? -7.996 33.688 31.062 1 94.94 99 ARG A N 1
ATOM 804 C CA . ARG A 1 99 ? -7.152 34.562 31.859 1 94.94 99 ARG A CA 1
ATOM 805 C C . ARG A 1 99 ? -5.824 34.844 31.172 1 94.94 99 ARG A C 1
ATOM 807 O O . ARG A 1 99 ? -5.246 35.906 31.312 1 94.94 99 ARG A O 1
ATOM 814 N N . ARG A 1 100 ? -5.387 33.844 30.344 1 93.81 100 ARG A N 1
ATOM 815 C CA . ARG A 1 100 ? -4.125 33.969 29.625 1 93.81 100 ARG A CA 1
ATOM 816 C C . ARG A 1 100 ? -4.168 35.094 28.625 1 93.81 100 ARG A C 1
ATOM 818 O O . ARG A 1 100 ? -3.125 35.625 28.203 1 93.81 100 ARG A O 1
ATOM 825 N N . TYR A 1 101 ? -5.379 35.531 28.281 1 94.94 101 TYR A N 1
ATOM 826 C CA . TYR A 1 101 ? -5.578 36.562 27.266 1 94.94 101 TYR A CA 1
ATOM 827 C C . TYR A 1 101 ? -5.992 37.875 27.922 1 94.94 101 TYR A C 1
ATOM 829 O O . TYR A 1 101 ? -6.43 38.812 27.234 1 94.94 101 TYR A O 1
ATOM 837 N N . GLY A 1 102 ? -5.988 37.938 29.297 1 93.06 102 GLY A N 1
ATOM 838 C CA . GLY A 1 102 ? -6.363 39.125 30.016 1 93.06 102 GLY A CA 1
ATOM 839 C C . GLY A 1 102 ? -7.863 39.312 30.141 1 93.06 102 GLY A C 1
ATOM 840 O O . GLY A 1 102 ? -8.344 40.438 30.375 1 93.06 102 GLY A O 1
ATOM 841 N N . LEU A 1 103 ? -8.633 38.312 29.875 1 94.94 103 LEU A N 1
ATOM 842 C CA . LEU A 1 103 ? -10.086 38.375 29.953 1 94.94 103 LEU A CA 1
ATOM 843 C C . LEU A 1 103 ? -10.578 37.969 31.328 1 94.94 103 LEU A C 1
ATOM 845 O O . LEU A 1 103 ? -10.008 37.094 31.969 1 94.94 103 LEU A O 1
ATOM 849 N N . ALA A 1 104 ? -11.586 38.656 31.781 1 92.06 104 ALA A N 1
ATOM 850 C CA . ALA A 1 104 ? -12.133 38.406 33.125 1 92.06 104 ALA A CA 1
ATOM 851 C C . ALA A 1 104 ? -13.148 37.25 33.094 1 92.06 104 ALA A C 1
ATOM 853 O O . ALA A 1 104 ? -14.344 37.469 33.25 1 92.06 104 ALA A O 1
ATOM 854 N N . ALA A 1 105 ? -12.758 36.094 32.812 1 93.06 105 ALA A N 1
ATOM 855 C CA . ALA A 1 105 ? -13.562 34.875 32.812 1 93.06 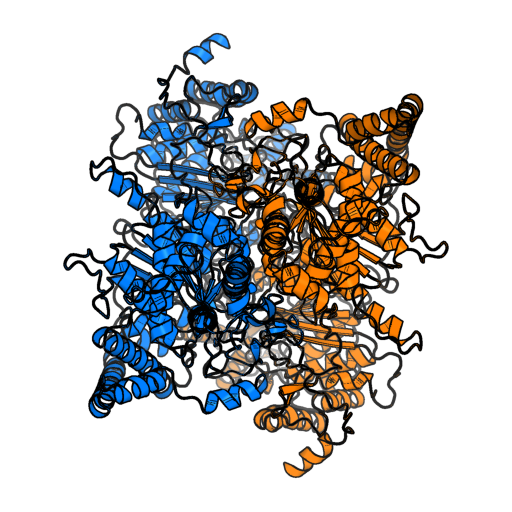105 ALA A CA 1
ATOM 856 C C . ALA A 1 105 ? -12.797 33.719 33.469 1 93.06 105 ALA A C 1
ATOM 858 O O . ALA A 1 105 ? -11.57 33.625 33.344 1 93.06 105 ALA A O 1
ATOM 859 N N . THR A 1 106 ? -13.477 32.844 34.094 1 91.06 106 THR A N 1
ATOM 860 C CA . THR A 1 106 ? -12.875 31.672 34.719 1 91.06 106 THR A CA 1
ATOM 861 C C . THR A 1 106 ? -13 30.438 33.812 1 91.06 106 THR A C 1
ATOM 863 O O . THR A 1 106 ? -14.039 30.234 33.188 1 91.06 106 THR A O 1
ATOM 866 N N . PRO A 1 107 ? -11.898 29.641 33.781 1 92.25 107 PRO A N 1
ATOM 867 C CA . PRO A 1 107 ? -12.016 28.406 33 1 92.25 107 PRO A CA 1
ATOM 868 C C . PRO A 1 107 ? -13.055 27.453 33.594 1 92.25 107 PRO A C 1
ATOM 870 O O . PRO A 1 107 ? -13.125 27.281 34.812 1 92.25 107 PRO A O 1
ATOM 873 N N . SER A 1 108 ? -13.727 26.812 32.75 1 90.62 108 SER A N 1
ATOM 874 C CA . SER A 1 108 ? -14.867 26.016 33.156 1 90.62 108 SER A CA 1
ATOM 875 C C . SER A 1 108 ? -14.43 24.609 33.594 1 90.62 108 SER A C 1
ATOM 877 O O . SER A 1 108 ? -15.188 23.875 34.219 1 90.62 108 SER A O 1
ATOM 879 N N . ARG A 1 109 ? -13.266 24.203 33.25 1 94 109 ARG A N 1
ATOM 880 C CA . ARG A 1 109 ? -12.766 22.859 33.531 1 94 109 ARG A CA 1
ATOM 881 C C . ARG A 1 109 ? -11.281 22.906 33.906 1 94 109 ARG A C 1
ATOM 883 O O . ARG A 1 109 ? -10.547 23.781 33.438 1 94 109 ARG A O 1
ATOM 890 N N . ASP A 1 110 ? -10.766 21.906 34.562 1 92.31 110 ASP A N 1
ATOM 891 C CA . ASP A 1 110 ? -9.375 21.828 35.031 1 92.31 110 ASP A CA 1
ATOM 892 C C . ASP A 1 110 ? -8.43 21.656 33.812 1 92.31 110 ASP A C 1
ATOM 894 O O . ASP A 1 110 ? -7.301 22.156 33.844 1 92.31 110 ASP A O 1
ATOM 898 N N . GLU A 1 111 ? -8.945 21.047 32.781 1 92.56 111 GLU A N 1
ATOM 899 C CA . GLU A 1 111 ? -8.148 20.781 31.594 1 92.56 111 GLU A CA 1
ATOM 900 C C . GLU A 1 111 ? -7.773 22.078 30.875 1 92.56 111 GLU A C 1
ATOM 902 O O . GLU A 1 111 ? -6.875 22.094 30.031 1 92.56 111 GLU A O 1
ATOM 907 N N . PHE A 1 112 ? -8.523 23.234 31.281 1 94.88 112 PHE A N 1
ATOM 908 C CA . PHE A 1 112 ? -8.305 24.5 30.594 1 94.88 112 PHE A CA 1
ATOM 909 C C . PHE A 1 112 ? -7.297 25.359 31.344 1 94.88 112 PHE A C 1
ATOM 911 O O . PHE A 1 112 ? -6.777 26.328 30.797 1 94.88 112 PHE A O 1
ATOM 918 N N . VAL A 1 113 ? -7.012 25.047 32.594 1 92.88 113 VAL A N 1
ATOM 919 C CA . VAL A 1 113 ? -6.336 25.938 33.531 1 92.88 113 VAL A CA 1
ATOM 920 C C . VAL A 1 113 ? -4.871 26.094 33.125 1 92.88 113 VAL A C 1
ATOM 922 O O . VAL A 1 113 ? -4.168 25.109 32.906 1 92.88 113 VAL A O 1
ATOM 925 N N . SER A 1 114 ? -4.508 27.312 32.906 1 92.81 114 SER A N 1
ATOM 926 C CA . SER A 1 114 ? -3.107 27.656 32.688 1 92.81 114 SER A CA 1
ATOM 927 C C . SER A 1 114 ? -2.393 27.953 34 1 92.81 114 SER A C 1
ATOM 929 O O . SER A 1 114 ? -2.93 28.656 34.844 1 92.81 114 SER A O 1
ATOM 931 N N . GLU A 1 115 ? -1.199 27.469 34.125 1 88.38 115 GLU A N 1
ATOM 932 C CA . GLU A 1 115 ? -0.411 27.719 35.312 1 88.38 115 GLU A CA 1
ATOM 933 C C . GLU A 1 115 ? 0.072 29.156 35.375 1 88.38 115 GLU A C 1
ATOM 935 O O . GLU A 1 115 ? 0.221 29.734 36.469 1 88.38 115 GLU A O 1
ATOM 940 N N . THR A 1 116 ? 0.333 29.703 34.25 1 90.44 116 THR A N 1
ATOM 941 C CA . THR A 1 116 ? 0.829 31.062 34.156 1 90.44 116 THR A CA 1
ATOM 942 C C . THR A 1 116 ? -0.209 31.969 33.5 1 90.44 116 THR A C 1
ATOM 944 O O . THR A 1 116 ? -0.769 31.641 32.469 1 90.44 116 THR A O 1
ATOM 947 N N . VAL A 1 117 ? -0.569 33.125 34.156 1 91.19 117 VAL A N 1
ATOM 948 C CA . VAL A 1 117 ? -1.507 34.125 33.625 1 91.19 117 VAL A CA 1
ATOM 949 C C . VAL A 1 117 ? -0.931 35.5 33.812 1 91.19 117 VAL A C 1
ATOM 951 O O . VAL A 1 117 ? -0.045 35.719 34.625 1 91.19 117 VAL A O 1
ATOM 954 N N . PRO A 1 118 ? -1.474 36.469 33 1 88.19 118 PRO A N 1
ATOM 955 C CA . PRO A 1 118 ? -0.997 37.844 33.188 1 88.19 118 PRO A CA 1
ATOM 956 C C . PRO A 1 118 ? -1.511 38.469 34.469 1 88.19 118 PRO A C 1
ATOM 958 O O . PRO A 1 118 ? -2.504 38 35.031 1 88.19 118 PRO A O 1
ATOM 961 N N . GLN A 1 119 ? -0.837 39.438 35.219 1 73.81 119 GLN A N 1
ATOM 962 C CA . GLN A 1 119 ? -1.168 40.062 36.5 1 73.81 119 GLN A CA 1
ATOM 963 C C . GLN A 1 119 ? -2.385 41 36.375 1 73.81 119 GLN A C 1
ATOM 965 O O . GLN A 1 119 ? -2.891 41.5 37.375 1 73.81 119 GLN A O 1
ATOM 970 N N . LYS A 1 120 ? -3.037 41.125 35.25 1 67.25 120 LYS A N 1
ATOM 971 C CA . LYS A 1 120 ? -4.16 42.062 35.094 1 67.25 120 LYS A CA 1
ATOM 972 C C . LYS A 1 120 ? -5.352 41.375 34.438 1 67.25 120 LYS A C 1
ATOM 974 O O . LYS A 1 120 ? -5.188 40.688 33.438 1 67.25 120 LYS A O 1
ATOM 979 N N . ASP A 1 121 ? -6.586 41.562 35.188 1 70.31 121 ASP A N 1
ATOM 980 C CA . ASP A 1 121 ? -7.812 41.125 34.531 1 70.31 121 ASP A CA 1
ATOM 981 C C . ASP A 1 121 ? -8.711 42.312 34.188 1 70.31 121 ASP A C 1
ATOM 983 O O . ASP A 1 121 ? -8.633 43.375 34.844 1 70.31 121 ASP A O 1
ATOM 987 N N . ASP A 1 122 ? -9.367 42.156 33.094 1 80.06 122 ASP A N 1
ATOM 988 C CA . ASP A 1 122 ? -10.367 43.125 32.688 1 80.06 122 ASP A CA 1
ATOM 989 C C . ASP A 1 122 ? -11.531 43.156 33.688 1 80.06 122 ASP A C 1
ATOM 991 O O . ASP A 1 122 ? -11.625 42.312 34.562 1 80.06 122 ASP A O 1
ATOM 995 N N . ASP A 1 123 ? -12.359 44.125 33.5 1 86.62 123 ASP A N 1
ATOM 996 C CA . ASP A 1 123 ? -13.609 44.219 34.25 1 86.62 123 ASP A CA 1
ATOM 997 C C . ASP A 1 123 ? -14.555 43.094 33.875 1 86.62 123 ASP A C 1
ATOM 999 O O . ASP A 1 123 ? -14.898 42.906 32.719 1 86.62 123 ASP A O 1
ATOM 1003 N N . PRO A 1 124 ? -14.914 42.312 34.844 1 88.81 124 PRO A N 1
ATOM 1004 C CA . PRO A 1 124 ? -15.812 41.188 34.562 1 88.81 124 PRO A CA 1
ATOM 1005 C C . PRO A 1 124 ? -17.125 41.625 33.938 1 88.81 124 PRO A C 1
ATOM 1007 O O . PRO A 1 124 ? -17.797 40.812 33.281 1 88.81 124 PRO A O 1
ATOM 1010 N N . ALA A 1 125 ? -17.453 42.938 34.062 1 90.81 125 ALA A N 1
ATOM 1011 C CA . ALA A 1 125 ? -18.719 43.438 33.531 1 90.81 125 ALA A CA 1
ATOM 1012 C C . ALA A 1 125 ? -18.547 43.969 32.125 1 90.81 125 ALA A C 1
ATOM 1014 O O . ALA A 1 125 ? -19.531 44.219 31.422 1 90.81 125 ALA A O 1
ATOM 1015 N N . LYS A 1 126 ? -17.359 43.938 31.688 1 94.19 126 LYS A N 1
ATOM 1016 C CA . LYS A 1 126 ? -17.094 44.469 30.344 1 94.19 126 LYS A CA 1
ATOM 1017 C C . LYS A 1 126 ? -17.719 43.562 29.281 1 94.19 126 LYS A C 1
ATOM 1019 O O . LYS A 1 126 ? -17.641 42.312 29.375 1 94.19 126 LYS A O 1
ATOM 1024 N N . LYS A 1 127 ? -18.391 44.188 28.266 1 95 127 LYS A N 1
ATOM 1025 C CA . LYS A 1 127 ? -18.984 43.438 27.141 1 95 127 LYS A CA 1
ATOM 1026 C C . LYS A 1 127 ? -18.156 43.625 25.875 1 95 127 LYS A C 1
ATOM 1028 O O . LYS A 1 127 ? -17.578 44.688 25.656 1 95 127 LYS A O 1
ATOM 1033 N N . TYR A 1 128 ? -18.094 42.562 25.156 1 95.94 128 TYR A N 1
ATOM 1034 C CA . TYR A 1 128 ? -17.359 42.562 23.906 1 95.94 128 TYR A CA 1
ATOM 1035 C C . TYR A 1 128 ? -18.297 42.375 22.719 1 95.94 128 TYR A C 1
ATOM 1037 O O . TYR A 1 128 ? -19.25 41.594 22.812 1 95.94 128 TYR A O 1
ATOM 1045 N N . ASP A 1 129 ? -18.078 43.125 21.656 1 95.69 129 ASP A N 1
ATOM 1046 C CA . ASP A 1 129 ? -18.781 42.875 20.391 1 95.69 129 ASP A CA 1
ATOM 1047 C C . ASP A 1 129 ? -18.25 41.625 19.703 1 95.69 129 ASP A C 1
ATOM 1049 O O . ASP A 1 129 ? -17.078 41.562 19.344 1 95.69 129 ASP A O 1
ATOM 1053 N N . VAL A 1 130 ? -19.062 40.594 19.422 1 95.5 130 VAL A N 1
ATOM 1054 C CA . VAL A 1 130 ? -18.609 39.281 18.922 1 95.5 130 VAL A CA 1
ATOM 1055 C C . VAL A 1 130 ? -18.781 39.25 17.406 1 95.5 130 VAL A C 1
ATOM 1057 O O . VAL A 1 130 ? -18.438 38.219 16.766 1 95.5 130 VAL A O 1
ATOM 1060 N N . ARG A 1 131 ? -19.406 40.344 16.688 1 88.94 131 ARG A N 1
ATOM 1061 C CA . ARG A 1 131 ? -19.578 40.375 15.234 1 88.94 131 ARG A CA 1
ATOM 1062 C C . ARG A 1 131 ? -18.25 40.156 14.516 1 88.94 131 ARG A C 1
ATOM 1064 O O . ARG A 1 131 ? -17.266 40.844 14.781 1 88.94 131 ARG A O 1
ATOM 1071 N N . GLY A 1 132 ? -18.141 39.062 13.734 1 92.81 132 GLY A N 1
ATOM 1072 C CA . GLY A 1 132 ? -16.953 38.719 12.961 1 92.81 132 GLY A CA 1
ATOM 1073 C C . GLY A 1 132 ? -15.914 37.969 13.766 1 92.81 132 GLY A C 1
ATOM 1074 O O . GLY A 1 132 ? -14.805 37.719 13.289 1 92.81 132 GLY A O 1
ATOM 1075 N N . ILE A 1 133 ? -16.203 37.688 14.961 1 95.94 133 ILE A N 1
ATOM 1076 C CA . ILE A 1 133 ? -15.258 37 15.844 1 95.94 133 ILE A CA 1
ATOM 1077 C C . ILE A 1 133 ? -15.812 35.625 16.234 1 95.94 133 ILE A C 1
ATOM 1079 O O . ILE A 1 133 ? -15.133 34.594 16.094 1 95.94 133 ILE A O 1
ATOM 1083 N N . LEU A 1 134 ? -17.031 35.531 16.641 1 95.19 134 LEU A N 1
ATOM 1084 C CA . LEU A 1 134 ? -17.719 34.344 17.078 1 95.19 134 LEU A CA 1
ATOM 1085 C C . LEU A 1 134 ? -19.219 34.406 16.766 1 95.19 134 LEU A C 1
ATOM 1087 O O . LEU A 1 134 ? -19.844 35.438 16.984 1 95.19 134 LEU A O 1
ATOM 1091 N N . ASP A 1 135 ? -19.75 33.312 16.266 1 90.5 135 ASP A N 1
ATOM 1092 C CA . ASP A 1 135 ? -21.172 33.281 15.945 1 90.5 135 ASP A CA 1
ATOM 1093 C C . ASP A 1 135 ? -21.984 32.719 17.109 1 90.5 135 ASP A C 1
ATOM 1095 O O . ASP A 1 135 ? -21.562 31.734 17.734 1 90.5 135 ASP A O 1
ATOM 1099 N N . PHE A 1 136 ? -23 33.375 17.453 1 87.62 136 PHE A N 1
ATOM 1100 C CA . PHE A 1 136 ? -23.969 32.938 18.453 1 87.62 136 PHE A CA 1
ATOM 1101 C C . PHE A 1 136 ? -25.297 32.594 17.797 1 87.62 136 PHE A C 1
ATOM 1103 O O . PHE A 1 136 ? -25.641 33.156 16.75 1 87.62 136 PHE A O 1
ATOM 1110 N N . PRO A 1 137 ? -26.016 31.672 18.438 1 82.62 137 PRO A N 1
ATOM 1111 C CA . PRO A 1 137 ? -27.391 31.5 17.969 1 82.62 137 PRO A CA 1
ATOM 1112 C C . PRO A 1 137 ? -28.234 32.75 18.141 1 82.62 137 PRO A C 1
ATOM 1114 O O . PRO A 1 137 ? -27.984 33.562 19.062 1 82.62 137 PRO A O 1
ATOM 1117 N N . ASP A 1 138 ? -29.188 33.031 17.266 1 77.31 138 ASP A N 1
ATOM 1118 C CA . ASP A 1 138 ? -30.047 34.219 17.375 1 77.31 138 ASP A CA 1
ATOM 1119 C C . ASP A 1 138 ? -30.922 34.156 18.641 1 77.31 138 ASP A C 1
ATOM 1121 O O . ASP A 1 138 ? -31.938 33.438 18.656 1 77.31 138 ASP A O 1
ATOM 1125 N N . ASP A 1 139 ? -30.422 34.719 19.734 1 70 139 ASP A N 1
ATOM 1126 C CA . ASP A 1 139 ? -31.203 34.688 20.969 1 70 139 ASP A CA 1
ATOM 1127 C C . ASP A 1 139 ? -31.812 36.031 21.281 1 70 139 ASP A C 1
ATOM 1129 O O . ASP A 1 139 ? -32.312 36.25 22.391 1 70 139 ASP A O 1
ATOM 1133 N N . GLY A 1 140 ? -31.719 36.906 20.375 1 74.31 140 GLY A N 1
ATOM 1134 C CA . GLY A 1 140 ? -32.312 38.219 20.578 1 74.31 140 GLY A CA 1
ATOM 1135 C C . GLY A 1 140 ? -31.516 39.125 21.5 1 74.31 140 GLY A C 1
ATOM 1136 O O . GLY A 1 140 ? -31.938 40.219 21.828 1 74.31 140 GLY A O 1
ATOM 1137 N N . GLN A 1 141 ? -30.391 38.75 22.016 1 75.81 141 GLN A N 1
ATOM 1138 C CA . GLN A 1 141 ? -29.656 39.5 23.016 1 75.81 141 GLN A CA 1
ATOM 1139 C C . GLN A 1 141 ? -28.547 40.344 22.391 1 75.81 141 GLN A C 1
ATOM 1141 O O . GLN A 1 141 ? -27.641 40.781 23.078 1 75.81 141 GLN A O 1
ATOM 1146 N N . GLY A 1 142 ? -28.547 40.438 21.156 1 82.06 142 GLY A N 1
ATOM 1147 C CA . GLY A 1 142 ? -27.594 41.312 20.484 1 82.06 142 GLY A CA 1
ATOM 1148 C C . GLY A 1 142 ? -26.219 40.688 20.344 1 82.06 142 GLY A C 1
ATOM 1149 O O . GLY A 1 142 ? -26.016 39.5 20.609 1 82.06 142 GLY A O 1
ATOM 1150 N N . THR A 1 143 ? -25.172 41.531 20.031 1 91.44 143 THR A N 1
ATOM 1151 C CA . THR A 1 143 ? -23.844 41.031 19.688 1 91.44 143 THR A CA 1
ATOM 1152 C C . THR A 1 143 ? -22.844 41.312 20.797 1 91.44 143 THR A C 1
ATOM 1154 O O . THR A 1 143 ? -21.672 40.969 20.703 1 91.44 143 THR A O 1
ATOM 1157 N N . HIS A 1 144 ? -23.219 41.938 21.891 1 94.81 144 HIS A N 1
ATOM 1158 C CA . HIS A 1 144 ? -22.328 42.219 23 1 94.81 144 HIS A CA 1
ATOM 1159 C C . HIS A 1 144 ? -22.469 41.219 24.125 1 94.81 144 HIS A C 1
ATOM 1161 O O . HIS A 1 144 ? -23.562 41.031 24.672 1 94.81 144 HIS A O 1
ATOM 1167 N N . LYS A 1 145 ? -21.453 40.531 24.422 1 95.06 145 LYS A N 1
ATOM 1168 C CA . LYS A 1 145 ? -21.438 39.469 25.406 1 95.06 145 LYS A CA 1
ATOM 1169 C C . LYS A 1 145 ? -20.281 39.625 26.391 1 95.06 145 LYS A C 1
ATOM 1171 O O . LYS A 1 145 ? -19.266 40.25 26.047 1 95.06 145 LYS A O 1
ATOM 1176 N N . THR A 1 146 ? -20.406 39.156 27.609 1 94.94 146 THR A N 1
ATOM 1177 C CA . THR A 1 146 ? -19.312 39.188 28.578 1 94.94 146 THR A CA 1
ATOM 1178 C C . THR A 1 146 ? -18.266 38.125 28.266 1 94.94 146 THR A C 1
ATOM 1180 O O . THR A 1 146 ? -18.547 37.188 27.516 1 94.94 146 THR A O 1
ATOM 1183 N N . ALA A 1 147 ? -17.109 38.281 28.828 1 95.25 147 ALA A N 1
ATOM 1184 C CA . ALA A 1 147 ? -16.031 37.312 28.625 1 95.25 147 ALA A CA 1
ATOM 1185 C C . ALA A 1 147 ? -16.469 35.906 29.125 1 95.25 147 ALA A C 1
ATOM 1187 O O . ALA A 1 147 ? -16.109 34.906 28.531 1 95.25 147 ALA A O 1
ATOM 1188 N N . GLN A 1 148 ? -17.203 35.906 30.234 1 95.12 148 GLN A N 1
ATOM 1189 C CA . GLN A 1 148 ? -17.641 34.625 30.812 1 95.12 148 GLN A CA 1
ATOM 1190 C C . GLN A 1 148 ? -18.656 33.938 29.891 1 95.12 148 GLN A C 1
ATOM 1192 O O . GLN A 1 148 ? -18.578 32.719 29.703 1 95.12 148 GLN A O 1
ATOM 1197 N N . GLU A 1 149 ? -19.594 34.688 29.328 1 93.62 149 GLU A N 1
ATOM 1198 C CA . GLU A 1 149 ? -20.562 34.125 28.391 1 93.62 149 GLU A CA 1
ATOM 1199 C C . GLU A 1 149 ? -19.875 33.562 27.156 1 93.62 149 GLU A C 1
ATOM 1201 O O . GLU A 1 149 ? -20.25 32.5 26.656 1 93.62 149 GLU A O 1
ATOM 1206 N N . ILE A 1 150 ? -18.938 34.281 26.688 1 95.88 150 ILE A N 1
ATOM 1207 C CA . ILE A 1 150 ? -18.188 33.875 25.5 1 95.88 150 ILE A CA 1
ATOM 1208 C C . ILE A 1 150 ? -17.406 32.594 25.781 1 95.88 150 ILE A C 1
ATOM 1210 O O . ILE A 1 150 ? -17.438 31.641 25 1 95.88 150 ILE A O 1
ATOM 1214 N N . ALA A 1 151 ? -16.688 32.531 26.922 1 95.88 151 ALA A N 1
ATOM 1215 C CA . ALA A 1 151 ? -15.898 31.375 27.297 1 95.88 151 ALA A CA 1
ATOM 1216 C C . ALA A 1 151 ? -16.781 30.141 27.438 1 95.88 151 ALA A C 1
ATOM 1218 O O . ALA A 1 151 ? -16.375 29.031 27.047 1 95.88 151 ALA A O 1
ATOM 1219 N N . GLN A 1 152 ? -17.906 30.297 27.984 1 94.06 152 GLN A N 1
ATOM 1220 C CA . GLN A 1 152 ? -18.828 29.172 28.156 1 94.06 152 GLN A CA 1
ATOM 1221 C C . GLN A 1 152 ? -19.328 28.656 26.812 1 94.06 152 GLN A C 1
ATOM 1223 O O . GLN A 1 152 ? -19.406 27.453 26.594 1 94.06 152 GLN A O 1
ATOM 1228 N N . ARG A 1 153 ? -19.656 29.578 25.969 1 92.56 153 ARG A N 1
ATOM 1229 C CA . ARG A 1 153 ? -20.109 29.203 24.625 1 92.56 153 ARG A CA 1
ATOM 1230 C C . ARG A 1 153 ? -19.016 28.453 23.875 1 92.56 153 ARG A C 1
ATOM 1232 O O . ARG A 1 153 ? -19.297 27.453 23.203 1 92.56 153 ARG A O 1
ATOM 1239 N N . LEU A 1 154 ? -17.797 28.938 23.938 1 96.38 154 LEU A N 1
ATOM 1240 C CA . LEU A 1 154 ? -16.656 28.312 23.281 1 96.38 154 LEU A CA 1
ATOM 1241 C C . LEU A 1 154 ? -16.453 26.891 23.797 1 96.38 154 LEU A C 1
ATOM 1243 O O . LEU A 1 154 ? -16.234 25.969 23 1 96.38 154 LEU A O 1
ATOM 1247 N N . ALA A 1 155 ? -16.5 26.688 25.078 1 95.81 155 ALA A N 1
ATOM 1248 C CA . ALA A 1 155 ? -16.344 25.359 25.672 1 95.81 155 ALA A CA 1
ATOM 1249 C C . ALA A 1 155 ? -17.438 24.406 25.219 1 95.81 155 ALA A C 1
ATOM 1251 O O . ALA A 1 155 ? -17.188 23.234 24.953 1 95.81 155 ALA A O 1
ATOM 1252 N N . GLU A 1 156 ? -18.609 24.938 25.125 1 92.75 156 GLU A N 1
ATOM 1253 C CA . GLU A 1 156 ? -19.75 24.141 24.703 1 92.75 156 GLU A CA 1
ATOM 1254 C C . GLU A 1 156 ? -19.609 23.656 23.266 1 92.75 156 GLU A C 1
ATOM 1256 O O . GLU A 1 156 ? -19.875 22.5 22.953 1 92.75 156 GLU A O 1
ATOM 1261 N N . VAL A 1 157 ? -19.156 24.5 22.406 1 94.5 157 VAL A N 1
ATOM 1262 C CA . VAL A 1 157 ? -19.125 24.234 20.969 1 94.5 157 VAL A CA 1
ATOM 1263 C C . VAL A 1 157 ? -17.906 23.359 20.641 1 94.5 157 VAL A C 1
ATOM 1265 O O . VAL A 1 157 ? -18.016 22.406 19.859 1 94.5 157 VAL A O 1
ATOM 1268 N N . TYR A 1 158 ? -16.797 23.656 21.234 1 96.81 158 TYR A N 1
ATOM 1269 C CA . TYR A 1 158 ? -15.547 23.109 20.703 1 96.81 158 TYR A CA 1
ATOM 1270 C C . TYR A 1 158 ? -14.984 22.031 21.641 1 96.81 158 TYR A C 1
ATOM 1272 O O . TYR A 1 158 ? -14.094 21.281 21.25 1 96.81 158 TYR A O 1
ATOM 1280 N N . CYS A 1 159 ? -15.414 21.922 22.906 1 96.62 159 CYS A N 1
ATOM 1281 C CA . CYS A 1 159 ? -14.82 21.016 23.875 1 96.62 159 CYS A CA 1
ATOM 1282 C C . CYS A 1 159 ? -15.875 20.094 24.469 1 96.62 159 CYS A C 1
ATOM 1284 O O . CYS A 1 159 ? -15.68 19.547 25.562 1 96.62 159 CYS A O 1
ATOM 1286 N N . GLY A 1 160 ? -17.016 19.984 23.828 1 94.81 160 GLY A N 1
ATOM 1287 C CA . GLY A 1 160 ? -18.078 19.141 24.312 1 94.81 160 GLY A CA 1
ATOM 1288 C C . GLY A 1 160 ? -18 17.719 23.797 1 94.81 160 GLY A C 1
ATOM 1289 O O . GLY A 1 160 ? -16.906 17.141 23.719 1 94.81 160 GLY A O 1
ATOM 1290 N N . ARG A 1 161 ? -19.156 17.188 23.578 1 95.38 161 ARG A N 1
ATOM 1291 C CA . ARG A 1 161 ? -19.297 15.797 23.156 1 95.38 161 ARG A CA 1
ATOM 1292 C C . ARG A 1 161 ? -19.078 15.648 21.656 1 95.38 161 ARG A C 1
ATOM 1294 O O . ARG A 1 161 ? -18.984 14.531 21.141 1 95.38 161 ARG A O 1
ATOM 1301 N N . VAL A 1 162 ? -19.062 16.703 20.891 1 96.25 162 VAL A N 1
ATOM 1302 C CA . VAL A 1 162 ? -18.609 16.828 19.516 1 96.25 162 VAL A CA 1
ATOM 1303 C C . VAL A 1 162 ? -17.469 17.844 19.438 1 96.25 162 VAL A C 1
ATOM 1305 O O . VAL A 1 162 ? -17.5 18.875 20.125 1 96.25 162 VAL A O 1
ATOM 1308 N N . ALA A 1 163 ? -16.453 17.547 18.75 1 97.19 163 ALA A N 1
ATOM 1309 C CA . ALA A 1 163 ? -15.32 18.453 18.578 1 97.19 163 ALA A CA 1
ATOM 1310 C C . ALA A 1 163 ? -14.859 18.484 17.125 1 97.19 163 ALA A C 1
ATOM 1312 O O . ALA A 1 163 ? -15.281 17.656 16.312 1 97.19 163 ALA A O 1
ATOM 1313 N N . TYR A 1 164 ? -14.039 19.484 16.797 1 97.69 164 TYR A N 1
ATOM 1314 C CA . TYR A 1 164 ? -13.789 19.75 15.391 1 97.69 164 TYR A CA 1
ATOM 1315 C C . TYR A 1 164 ? -12.32 20.062 15.141 1 97.69 164 TYR A C 1
ATOM 1317 O O . TYR A 1 164 ? -11.68 20.734 15.953 1 97.69 164 TYR A O 1
ATOM 1325 N N . GLU A 1 165 ? -11.75 19.531 14.078 1 97.62 165 GLU A N 1
ATOM 1326 C CA . GLU A 1 165 ? -10.484 19.953 13.5 1 97.62 165 GLU A CA 1
ATOM 1327 C C . GLU A 1 165 ? -10.688 20.531 12.102 1 97.62 165 GLU A C 1
ATOM 1329 O O . GLU A 1 165 ? -11.07 19.797 11.18 1 97.62 165 GLU A O 1
ATOM 1334 N N . PHE A 1 166 ? -10.453 21.766 11.859 1 97 166 PHE A N 1
ATOM 1335 C CA . PHE A 1 166 ? -10.641 22.344 10.531 1 97 166 PHE A CA 1
ATOM 1336 C C . PHE A 1 166 ? -9.695 23.516 10.32 1 97 166 PHE A C 1
ATOM 1338 O O . PHE A 1 166 ? -9.594 24.047 9.211 1 97 166 PHE A O 1
ATOM 1345 N N . MET A 1 167 ? -8.938 23.875 11.359 1 95.12 167 MET A N 1
ATOM 1346 C CA . MET A 1 167 ? -8.07 25.047 11.273 1 95.12 167 MET A CA 1
ATOM 1347 C C . MET A 1 167 ? -6.809 24.734 10.469 1 95.12 167 MET A C 1
ATOM 1349 O O . MET A 1 167 ? -6.086 25.641 10.055 1 95.12 167 MET A O 1
ATOM 1353 N N . HIS A 1 168 ? -6.473 23.469 10.234 1 92.44 168 HIS A N 1
ATOM 1354 C CA . HIS A 1 168 ? -5.336 23.078 9.406 1 92.44 168 HIS A CA 1
ATOM 1355 C C . HIS A 1 168 ? -5.633 23.297 7.93 1 92.44 168 HIS A C 1
ATOM 1357 O O . HIS A 1 168 ? -4.719 23.266 7.098 1 92.44 168 HIS A O 1
ATOM 1363 N N . MET A 1 169 ? -6.875 23.562 7.578 1 93.38 169 MET A N 1
ATOM 1364 C CA . MET A 1 169 ? -7.277 23.75 6.188 1 93.38 169 MET A CA 1
ATOM 1365 C C . MET A 1 169 ? -6.734 25.062 5.641 1 93.38 169 MET A C 1
ATOM 1367 O O . MET A 1 169 ? -6.859 26.109 6.281 1 93.38 169 MET A O 1
ATOM 1371 N N . PRO A 1 170 ? -6.223 25.078 4.422 1 87.19 170 PRO A N 1
ATOM 1372 C CA . PRO A 1 170 ? -5.633 26.297 3.871 1 87.19 170 PRO A CA 1
ATOM 1373 C C . PRO A 1 170 ? -6.688 27.297 3.381 1 87.19 170 PRO A C 1
ATOM 1375 O O . PRO A 1 170 ? -6.438 28.5 3.355 1 87.19 170 PRO A O 1
ATOM 1378 N N . SER A 1 171 ? -7.867 26.891 3.07 1 89.12 171 SER A N 1
ATOM 1379 C CA . SER A 1 171 ? -8.891 27.75 2.494 1 89.12 171 SER A CA 1
ATOM 1380 C C . SER A 1 171 ? -9.609 28.562 3.572 1 89.12 171 SER A C 1
ATOM 1382 O O . SER A 1 171 ? -10.273 27.984 4.441 1 89.12 171 SER A O 1
ATOM 1384 N N . LYS A 1 172 ? -9.508 29.875 3.445 1 89.81 172 LYS A N 1
ATOM 1385 C CA . LYS A 1 172 ? -10.219 30.75 4.375 1 89.81 172 LYS A CA 1
ATOM 1386 C C . LYS A 1 172 ? -11.734 30.625 4.199 1 89.81 172 LYS A C 1
ATOM 1388 O O . LYS A 1 172 ? -12.484 30.719 5.168 1 89.81 172 LYS A O 1
ATOM 1393 N N . HIS A 1 173 ? -12.109 30.312 2.975 1 92.12 173 HIS A N 1
ATOM 1394 C CA . HIS A 1 173 ? -13.531 30.188 2.676 1 92.12 173 HIS A CA 1
ATOM 1395 C C . HIS A 1 173 ? -14.133 28.969 3.363 1 92.12 173 HIS A C 1
ATOM 1397 O O . HIS A 1 173 ? -15.211 29.047 3.947 1 92.12 173 HIS A O 1
ATOM 1403 N N . GLU A 1 174 ? -13.414 27.875 3.279 1 94.25 174 GLU A N 1
ATOM 1404 C CA . GLU A 1 174 ? -13.898 26.656 3.918 1 94.25 174 GLU A CA 1
ATOM 1405 C C . GLU A 1 174 ? -13.914 26.797 5.438 1 94.25 174 GLU A C 1
ATOM 1407 O O . GLU A 1 174 ? -14.875 26.375 6.094 1 94.25 174 GLU A O 1
ATOM 1412 N N . ARG A 1 175 ? -12.875 27.422 6.035 1 94.88 175 ARG A N 1
ATOM 1413 C CA . ARG A 1 175 ? -12.828 27.625 7.48 1 94.88 175 ARG A CA 1
ATOM 1414 C C . ARG A 1 175 ? -13.969 28.516 7.949 1 94.88 175 ARG A C 1
ATOM 1416 O O . ARG A 1 175 ? -14.633 28.219 8.945 1 94.88 175 ARG A O 1
ATOM 1423 N N . ARG A 1 176 ? -14.211 29.594 7.238 1 94.25 176 ARG A N 1
ATOM 1424 C CA . ARG A 1 176 ? -15.273 30.531 7.613 1 94.25 176 ARG A CA 1
ATOM 1425 C C . ARG A 1 176 ? -16.641 29.859 7.527 1 94.25 176 ARG A C 1
ATOM 1427 O O . ARG A 1 176 ? -17.5 30.094 8.383 1 94.25 176 ARG A O 1
ATOM 1434 N N . PHE A 1 177 ? -16.828 29.125 6.496 1 94.44 177 PHE A N 1
ATOM 1435 C CA . PHE A 1 177 ? -18.078 28.375 6.359 1 94.44 177 PHE A CA 1
ATOM 1436 C C . PHE A 1 177 ? -18.281 27.469 7.559 1 94.44 177 PHE A C 1
ATOM 1438 O O . PHE A 1 177 ? -19.375 27.438 8.141 1 94.44 177 PHE A O 1
ATOM 1445 N N . LEU A 1 178 ? -17.25 26.734 7.918 1 95.88 178 LEU A N 1
ATOM 1446 C CA . LEU A 1 178 ? -17.359 25.781 9.023 1 95.88 178 LEU A CA 1
ATOM 1447 C C . LEU A 1 178 ? -17.531 26.5 10.352 1 95.88 178 LEU A C 1
ATOM 1449 O O . LEU A 1 178 ? -18.281 26.047 11.219 1 95.88 178 LEU A O 1
ATOM 1453 N N . GLU A 1 179 ? -16.828 27.672 10.547 1 95.38 179 GLU A N 1
ATOM 1454 C CA . GLU A 1 179 ? -17 28.469 11.758 1 95.38 179 GLU A CA 1
ATOM 1455 C C . GLU A 1 179 ? -18.469 28.828 11.984 1 95.38 179 GLU A C 1
ATOM 1457 O O . GLU A 1 179 ? -19.016 28.578 13.062 1 95.38 179 GLU A O 1
ATOM 1462 N N . LYS A 1 180 ? -19.031 29.297 10.945 1 92.38 180 LYS A N 1
ATOM 1463 C CA . LYS A 1 180 ? -20.438 29.703 11.047 1 92.38 180 LYS A CA 1
ATOM 1464 C C . LYS A 1 180 ? -21.344 28.5 11.258 1 92.38 180 LYS A C 1
ATOM 1466 O O . LYS A 1 180 ? -22.234 28.531 12.125 1 92.38 180 LYS A O 1
ATOM 1471 N N . LEU A 1 181 ? -21.141 27.5 10.484 1 92.94 181 LEU A N 1
ATOM 1472 C CA . LEU A 1 181 ? -21.969 26.312 10.539 1 92.94 181 LEU A CA 1
ATOM 1473 C C . LEU A 1 181 ? -21.906 25.656 11.914 1 92.94 181 LEU A C 1
ATOM 1475 O O . LEU A 1 181 ? -22.938 25.375 12.523 1 92.94 181 LEU A O 1
ATOM 1479 N N . LEU A 1 182 ? -20.719 25.469 12.5 1 94.38 182 LEU A N 1
ATOM 1480 C CA . LEU A 1 182 ? -20.5 24.719 13.734 1 94.38 182 LEU A CA 1
ATOM 1481 C C . LEU A 1 182 ? -20.969 25.531 14.945 1 94.38 182 LEU A C 1
ATOM 1483 O O . LEU A 1 182 ? -21.562 24.984 15.867 1 94.38 182 LEU A O 1
ATOM 1487 N N . GLU A 1 183 ? -20.734 26.797 14.953 1 93.19 183 GLU A N 1
ATOM 1488 C CA . GLU A 1 183 ? -21.016 27.641 16.109 1 93.19 183 GLU A CA 1
ATOM 1489 C C . GLU A 1 183 ? -22.516 27.938 16.219 1 93.19 183 GLU A C 1
ATOM 1491 O O . GLU A 1 183 ? -23 28.234 17.297 1 93.19 183 GLU A O 1
ATOM 1496 N N . ARG A 1 184 ? -23.219 27.688 15.102 1 87 184 ARG A N 1
ATOM 1497 C CA . ARG A 1 184 ? -24.656 27.922 15.141 1 87 184 ARG A CA 1
ATOM 1498 C C . ARG A 1 184 ? -25.422 26.609 15.344 1 87 184 ARG A C 1
ATOM 1500 O O . ARG A 1 184 ? -26.578 26.625 15.758 1 87 184 ARG A O 1
ATOM 1507 N N . SER A 1 185 ? -24.906 25.516 14.984 1 79.44 185 SER A N 1
ATOM 1508 C CA . SER A 1 185 ? -25.594 24.234 14.891 1 79.44 185 SER A CA 1
ATOM 1509 C C . SER A 1 185 ? -25.906 23.672 16.266 1 79.44 185 SER A C 1
ATOM 1511 O O . SER A 1 185 ? -26.906 22.969 16.453 1 79.44 185 SER A O 1
ATOM 1513 N N . HIS A 1 186 ? -25.172 23.781 17.219 1 70.25 186 HIS A N 1
ATOM 1514 C CA . HIS A 1 186 ? -25.312 23.094 18.5 1 70.25 186 HIS A CA 1
ATOM 1515 C C . HIS A 1 186 ? -26.609 23.5 19.203 1 70.25 186 HIS A C 1
ATOM 1517 O O . HIS A 1 186 ? -27.078 22.797 20.094 1 70.25 186 HIS A O 1
ATOM 1523 N N . ALA A 1 187 ? -27.281 24.375 18.609 1 65.81 187 ALA A N 1
ATOM 1524 C CA . ALA A 1 187 ? -28.453 24.906 19.312 1 65.81 187 ALA A CA 1
ATOM 1525 C C . ALA A 1 187 ? -29.75 24.344 18.734 1 65.81 187 ALA A C 1
ATOM 1527 O O . ALA A 1 187 ? -30.812 24.484 19.344 1 65.81 187 ALA A O 1
ATOM 1528 N N . ILE A 1 188 ? -29.625 23.531 17.781 1 74.5 188 ILE A N 1
ATOM 1529 C CA . ILE A 1 188 ? -30.844 23.047 17.141 1 74.5 188 ILE A CA 1
ATOM 1530 C C . ILE A 1 188 ? -31.25 21.703 17.75 1 74.5 188 ILE A C 1
ATOM 1532 O O . ILE A 1 188 ? -30.5 20.734 17.672 1 74.5 188 ILE A O 1
ATOM 1536 N N . PRO A 1 189 ? -32.406 21.703 18.328 1 81.75 189 PRO A N 1
ATOM 1537 C CA . PRO A 1 189 ? -32.812 20.453 18.953 1 81.75 189 PRO A CA 1
ATOM 1538 C C . PRO A 1 189 ? -33.219 19.391 17.922 1 81.75 189 PRO A C 1
ATOM 1540 O O . PRO A 1 189 ? -33.656 19.734 16.828 1 81.75 189 PRO A O 1
ATOM 1543 N N . ILE A 1 190 ? -33.094 18.125 18.25 1 89.25 190 ILE A N 1
ATOM 1544 C CA . ILE A 1 190 ? -33.562 17 17.453 1 89.25 190 ILE A CA 1
ATOM 1545 C C . ILE A 1 190 ? -35.031 16.719 17.797 1 89.25 190 ILE A C 1
ATOM 1547 O O . ILE A 1 190 ? -35.406 16.766 18.969 1 89.25 190 ILE A O 1
ATOM 1551 N N . SER A 1 191 ? -35.906 16.453 16.875 1 91.44 191 SER A N 1
ATOM 1552 C CA . SER A 1 191 ? -37.312 16.25 17.109 1 91.44 191 SER A CA 1
ATOM 1553 C C . SER A 1 191 ? -37.562 14.945 17.859 1 91.44 191 SER A C 1
ATOM 1555 O O . SER A 1 191 ? -36.844 13.961 17.672 1 91.44 191 SER A O 1
ATOM 1557 N N . PRO A 1 192 ? -38.594 14.938 18.688 1 94.12 192 PRO A N 1
ATOM 1558 C CA . PRO A 1 192 ? -38.938 13.695 19.406 1 94.12 192 PRO A CA 1
ATOM 1559 C C . PRO A 1 192 ? -39.219 12.531 18.453 1 94.12 192 PRO A C 1
ATOM 1561 O O . PRO A 1 192 ? -38.875 11.383 18.766 1 94.12 192 PRO A O 1
ATOM 1564 N N . ALA A 1 193 ? -39.781 12.828 17.344 1 93.88 193 ALA A N 1
ATOM 1565 C CA . ALA A 1 193 ? -40.031 11.781 16.359 1 93.88 193 ALA A CA 1
ATOM 1566 C C . ALA A 1 193 ? -38.75 11.148 15.852 1 93.88 193 ALA A C 1
ATOM 1568 O O . ALA A 1 193 ? -38.656 9.93 15.711 1 93.88 193 ALA A O 1
ATOM 1569 N N . GLU A 1 194 ? -37.812 11.992 15.555 1 94.06 194 GLU A N 1
ATOM 1570 C CA . GLU A 1 194 ? -36.531 11.477 15.117 1 94.06 194 GLU A CA 1
ATOM 1571 C C . GLU A 1 194 ? -35.844 10.719 16.234 1 94.06 194 GLU A C 1
ATOM 1573 O O . GLU A 1 194 ? -35.188 9.688 15.992 1 94.06 194 GLU A O 1
ATOM 1578 N N . GLN A 1 195 ? -35.938 11.242 17.438 1 96.69 195 GLN A N 1
ATOM 1579 C CA . GLN A 1 195 ? -35.312 10.57 18.578 1 96.69 195 GLN A CA 1
ATOM 1580 C C . GLN A 1 195 ? -35.906 9.18 18.766 1 96.69 195 GLN A C 1
ATOM 1582 O O . GLN A 1 195 ? -35.156 8.219 19.031 1 96.69 195 GLN A O 1
ATOM 1587 N N . ARG A 1 196 ? -37.188 9.078 18.672 1 96.31 196 ARG A N 1
ATOM 1588 C CA . ARG A 1 196 ? -37.844 7.777 18.812 1 96.31 196 ARG A CA 1
ATOM 1589 C C . ARG A 1 196 ? -37.406 6.82 17.703 1 96.31 196 ARG A C 1
ATOM 1591 O O . ARG A 1 196 ? -37.156 5.645 17.953 1 96.31 196 ARG A O 1
ATOM 1598 N N . ALA A 1 197 ? -37.375 7.324 16.484 1 96.69 197 ALA A N 1
ATOM 1599 C CA . ALA A 1 197 ? -36.938 6.504 15.352 1 96.69 197 ALA A CA 1
ATOM 1600 C C . ALA A 1 197 ? -35.5 6 15.547 1 96.69 197 ALA A C 1
ATOM 1602 O O . ALA A 1 197 ? -35.188 4.855 15.211 1 96.69 197 ALA A O 1
ATOM 1603 N N . GLN A 1 198 ? -34.625 6.887 16.031 1 97.25 198 GLN A N 1
ATOM 1604 C CA . GLN A 1 198 ? -33.25 6.508 16.297 1 97.25 198 GLN A CA 1
ATOM 1605 C C . GLN A 1 198 ? -33.188 5.43 17.375 1 97.25 198 GLN A C 1
ATOM 1607 O O . GLN A 1 198 ? -32.375 4.484 17.25 1 97.25 198 GLN A O 1
ATOM 1612 N N . TRP A 1 199 ? -33.938 5.605 18.391 1 98.19 199 TRP A N 1
ATOM 1613 C CA . TRP A 1 199 ? -33.969 4.598 19.453 1 98.19 199 TRP A CA 1
ATOM 1614 C C . TRP A 1 199 ? -34.406 3.244 18.906 1 98.19 199 TRP A C 1
ATOM 1616 O O . TRP A 1 199 ? -33.812 2.213 19.234 1 98.19 199 TRP A O 1
ATOM 1626 N N . GLU A 1 200 ? -35.5 3.223 18.109 1 98.06 200 GLU A N 1
ATOM 1627 C CA . GLU A 1 200 ? -35.969 1.974 17.531 1 98.06 200 GLU A CA 1
ATOM 1628 C C . GLU A 1 200 ? -34.875 1.279 16.734 1 98.06 200 GLU A C 1
ATOM 1630 O O . GLU A 1 200 ? -34.719 0.062 16.828 1 98.06 200 GLU A O 1
ATOM 1635 N N . LEU A 1 201 ? -34.188 2.055 15.953 1 98.12 201 LEU A N 1
ATOM 1636 C CA . LEU A 1 201 ? -33.094 1.512 15.156 1 98.12 201 LEU A CA 1
ATOM 1637 C C . LEU A 1 201 ? -32 0.911 16.047 1 98.12 201 LEU A C 1
ATOM 1639 O O . LEU A 1 201 ? -31.484 -0.174 15.758 1 98.12 201 LEU A O 1
ATOM 1643 N N . LEU A 1 202 ? -31.625 1.635 17.094 1 98.5 202 LEU A N 1
ATOM 1644 C CA . LEU A 1 202 ? -30.609 1.154 18.031 1 98.5 202 LEU A CA 1
ATOM 1645 C C . LEU A 1 202 ? -31.094 -0.112 18.75 1 98.5 202 LEU A C 1
ATOM 1647 O O . LEU A 1 202 ? -30.312 -1.047 18.938 1 98.5 202 LEU A O 1
ATOM 1651 N N . ALA A 1 203 ? -32.344 -0.106 19.141 1 98.31 203 ALA A N 1
ATOM 1652 C CA . ALA A 1 203 ? -32.906 -1.271 19.797 1 98.31 203 ALA A CA 1
ATOM 1653 C C . ALA A 1 203 ? -32.906 -2.484 18.875 1 98.31 203 ALA A C 1
ATOM 1655 O O . ALA A 1 203 ? -32.688 -3.611 19.312 1 98.31 203 ALA A O 1
ATOM 1656 N N . LYS A 1 204 ? -33.219 -2.234 17.609 1 98.06 204 LYS A N 1
ATOM 1657 C CA . LYS A 1 204 ? -33.156 -3.305 16.625 1 98.06 204 LYS A CA 1
ATOM 1658 C C . LYS A 1 204 ? -31.766 -3.883 16.5 1 98.06 204 LYS A C 1
ATOM 1660 O O . LYS A 1 204 ? -31.578 -5.102 16.469 1 98.06 204 LYS A O 1
ATOM 1665 N N . SER A 1 205 ? -30.797 -3.018 16.391 1 97.94 205 SER A N 1
ATOM 1666 C CA . SER A 1 205 ? -29.406 -3.449 16.281 1 97.94 205 SER A CA 1
ATOM 1667 C C . SER A 1 205 ? -28.984 -4.27 17.5 1 97.94 205 SER A C 1
ATOM 1669 O O . SER A 1 205 ? -28.391 -5.348 17.344 1 97.94 205 SER A O 1
ATOM 1671 N N . GLU A 1 206 ? -29.266 -3.748 18.688 1 97.75 206 GLU A N 1
ATOM 1672 C CA . GLU A 1 206 ? -28.969 -4.469 19.938 1 97.75 206 GLU A CA 1
ATOM 1673 C C . GLU A 1 206 ? -29.703 -5.809 19.969 1 97.75 206 GLU A C 1
ATOM 1675 O O . GLU A 1 206 ? -29.109 -6.828 20.344 1 97.75 206 GLU A O 1
ATOM 1680 N N . GLY A 1 207 ? -30.984 -5.75 19.641 1 98 207 GLY A N 1
ATOM 1681 C CA . GLY A 1 207 ? -31.797 -6.957 19.625 1 98 207 GLY A CA 1
ATOM 1682 C C . GLY A 1 207 ? -31.266 -8.023 18.688 1 98 207 GLY A C 1
ATOM 1683 O O . GLY A 1 207 ? -31.281 -9.211 19.016 1 98 207 GLY A O 1
ATOM 1684 N N . PHE A 1 208 ? -30.875 -7.648 17.531 1 97.81 208 PHE A N 1
ATOM 1685 C CA . PHE A 1 208 ? -30.312 -8.578 16.547 1 97.81 208 PHE A CA 1
ATOM 1686 C C . PHE A 1 208 ? -29.078 -9.273 17.109 1 97.81 208 PHE A C 1
ATOM 1688 O O . PHE A 1 208 ? -28.938 -10.492 17 1 97.81 208 PHE A O 1
ATOM 1695 N N . ASP A 1 209 ? -28.125 -8.484 17.688 1 97.56 209 ASP A N 1
ATOM 1696 C CA . ASP A 1 209 ? -26.906 -9.055 18.266 1 97.56 209 ASP A CA 1
ATOM 1697 C C . ASP A 1 209 ? -27.234 -10.047 19.375 1 97.56 209 ASP A C 1
ATOM 1699 O O . ASP A 1 209 ? -26.625 -11.117 19.453 1 97.56 209 ASP A O 1
ATOM 1703 N N . ASN A 1 210 ? -28.156 -9.664 20.203 1 96.94 210 ASN A N 1
ATOM 1704 C CA . ASN A 1 210 ? -28.562 -10.555 21.281 1 96.94 210 ASN A CA 1
ATOM 1705 C C . ASN A 1 210 ? -29.219 -11.828 20.734 1 96.94 210 ASN A C 1
ATOM 1707 O O . ASN A 1 210 ? -28.953 -12.93 21.234 1 96.94 210 ASN A O 1
ATOM 1711 N N . TRP A 1 211 ? -30.047 -11.656 19.766 1 97.81 211 TRP A N 1
ATOM 1712 C CA . TRP A 1 211 ? -30.703 -12.789 19.141 1 97.81 211 TRP A CA 1
ATOM 1713 C C . TRP A 1 211 ? -29.688 -13.734 18.5 1 97.81 211 TRP A C 1
ATOM 1715 O O . TRP A 1 211 ? -29.766 -14.953 18.703 1 97.81 211 TRP A O 1
ATOM 1725 N N . ALA A 1 212 ? -28.797 -13.203 17.734 1 97.25 212 ALA A N 1
ATOM 1726 C CA . ALA A 1 212 ? -27.781 -14.008 17.047 1 97.25 212 ALA A CA 1
ATOM 1727 C C . ALA A 1 212 ? -26.906 -14.742 18.062 1 97.25 212 ALA A C 1
ATOM 1729 O O . ALA A 1 212 ? -26.5 -15.883 17.828 1 97.25 212 ALA A O 1
ATOM 1730 N N . ALA A 1 213 ? -26.562 -14.062 19.219 1 96.31 213 ALA A N 1
ATOM 1731 C CA . ALA A 1 213 ? -25.766 -14.695 20.266 1 96.31 213 ALA A CA 1
ATOM 1732 C C . ALA A 1 213 ? -26.5 -15.898 20.859 1 96.31 213 ALA A C 1
ATOM 1734 O O . ALA A 1 213 ? -25.875 -16.891 21.234 1 96.31 213 ALA A O 1
ATOM 1735 N N . LYS A 1 214 ? -27.75 -15.805 20.938 1 97.12 214 LYS A N 1
ATOM 1736 C CA . LYS A 1 214 ? -28.562 -16.859 21.531 1 97.12 214 LYS A CA 1
ATOM 1737 C C . LYS A 1 214 ? -28.797 -18 20.547 1 97.12 214 LYS A C 1
ATOM 1739 O O . LYS A 1 214 ? -28.703 -19.172 20.922 1 97.12 214 LYS A O 1
ATOM 1744 N N . ARG A 1 215 ? -29.094 -17.719 19.312 1 97.19 215 ARG A N 1
ATOM 1745 C CA . ARG A 1 215 ? -29.516 -18.703 18.344 1 97.19 215 ARG A CA 1
ATOM 1746 C C . ARG A 1 215 ? -28.312 -19.297 17.609 1 97.19 215 ARG A C 1
ATOM 1748 O O . ARG A 1 215 ? -28.359 -20.422 17.125 1 97.19 215 ARG A O 1
ATOM 1755 N N . PHE A 1 216 ? -27.266 -18.531 17.469 1 96.5 216 PHE A N 1
ATOM 1756 C CA . PHE A 1 216 ? -26.047 -18.953 16.781 1 96.5 216 PHE A CA 1
ATOM 1757 C C . PHE A 1 216 ? -24.812 -18.625 17.594 1 96.5 216 PHE A C 1
ATOM 1759 O O . PHE A 1 216 ? -23.953 -17.859 17.156 1 96.5 216 PHE A O 1
ATOM 1766 N N . PRO A 1 217 ? -24.594 -19.203 18.734 1 94.88 217 PRO A N 1
ATOM 1767 C CA . PRO A 1 217 ? -23.531 -18.812 19.672 1 94.88 217 PRO A CA 1
ATOM 1768 C C . PRO A 1 217 ? -22.141 -19.094 19.141 1 94.88 217 PRO A C 1
ATOM 1770 O O . PRO A 1 217 ? -21.172 -18.469 19.578 1 94.88 217 PRO A O 1
ATOM 1773 N N . ASN A 1 218 ? -22 -20 18.141 1 92.69 218 ASN A N 1
ATOM 1774 C CA . ASN A 1 218 ? -20.672 -20.406 17.688 1 92.69 218 ASN A CA 1
ATOM 1775 C C . ASN A 1 218 ? -20.312 -19.75 16.359 1 92.69 218 ASN A C 1
ATOM 1777 O O . ASN A 1 218 ? -19.25 -20.031 15.789 1 92.69 218 ASN A O 1
ATOM 1781 N N . VAL A 1 219 ? -21.141 -18.891 15.867 1 93.94 219 VAL A N 1
ATOM 1782 C CA . VAL A 1 219 ? -20.891 -18.234 14.594 1 93.94 219 VAL A CA 1
ATOM 1783 C C . VAL A 1 219 ? -20.25 -16.875 14.836 1 93.94 219 VAL A C 1
ATOM 1785 O O . VAL A 1 219 ? -20.75 -16.062 15.617 1 93.94 219 VAL A O 1
ATOM 1788 N N . LYS A 1 220 ? -19.062 -16.641 14.195 1 92.38 220 LYS A N 1
ATOM 1789 C CA . LYS A 1 220 ? -18.422 -15.32 14.242 1 92.38 220 LYS A CA 1
ATOM 1790 C C . LYS A 1 220 ? -19.234 -14.305 13.438 1 92.38 220 LYS A C 1
ATOM 1792 O O . LYS A 1 220 ? -19.484 -14.508 12.25 1 92.38 220 LYS A O 1
ATOM 1797 N N . ARG A 1 221 ? -19.578 -13.234 14.055 1 93.38 221 ARG A N 1
ATOM 1798 C CA . ARG A 1 221 ? -20.469 -12.297 13.398 1 93.38 221 ARG A CA 1
ATOM 1799 C C . ARG A 1 221 ? -19.859 -10.898 13.352 1 93.38 221 ARG A C 1
ATOM 1801 O O . ARG A 1 221 ? -20.297 -10.047 12.57 1 93.38 221 ARG A O 1
ATOM 1808 N N . TYR A 1 222 ? -18.828 -10.648 14.156 1 94.75 222 TYR A N 1
ATOM 1809 C CA . TYR A 1 222 ? -18.25 -9.305 14.273 1 94.75 222 TYR A CA 1
ATOM 1810 C C . TYR A 1 222 ? -19.344 -8.281 14.555 1 94.75 222 TYR A C 1
ATOM 1812 O O . TYR A 1 222 ? -19.469 -7.277 13.844 1 94.75 222 TYR A O 1
ATOM 1820 N N . GLY A 1 223 ? -20.047 -8.508 15.625 1 95.31 223 GLY A N 1
ATOM 1821 C CA . GLY A 1 223 ? -21.203 -7.707 16 1 95.31 223 GLY A CA 1
ATOM 1822 C C . GLY A 1 223 ? -20.859 -6.273 16.344 1 95.31 223 GLY A C 1
ATOM 1823 O O . GLY A 1 223 ? -19.672 -5.922 16.438 1 95.31 223 GLY A O 1
ATOM 1824 N N . LEU A 1 224 ? -21.891 -5.414 16.547 1 97 224 LEU A N 1
ATOM 1825 C CA . LEU A 1 224 ? -21.719 -3.973 16.672 1 97 224 LEU A CA 1
ATOM 1826 C C . LEU A 1 224 ? -21.906 -3.537 18.125 1 97 224 LEU A C 1
ATOM 1828 O O . LEU A 1 224 ? -22.031 -2.344 18.406 1 97 224 LEU A O 1
ATOM 1832 N N . GLU A 1 225 ? -21.906 -4.539 19.062 1 96.25 225 GLU A N 1
ATOM 1833 C CA . GLU A 1 225 ? -22.094 -4.211 20.469 1 96.25 225 GLU A CA 1
ATOM 1834 C C . GLU A 1 225 ? -21 -3.279 20.969 1 96.25 225 GLU A C 1
ATOM 1836 O O . GLU A 1 225 ? -19.812 -3.578 20.844 1 96.25 225 GLU A O 1
ATOM 1841 N N . GLY A 1 226 ? -21.375 -2.178 21.5 1 96.44 226 GLY A N 1
ATOM 1842 C CA . GLY A 1 226 ? -20.469 -1.139 21.969 1 96.44 226 GLY A CA 1
ATOM 1843 C C . GLY A 1 226 ? -20.297 -0.009 20.969 1 96.44 226 GLY A C 1
ATOM 1844 O O . GLY A 1 226 ? -19.812 1.066 21.312 1 96.44 226 GLY A O 1
ATOM 1845 N N . GLY A 1 227 ? -20.703 -0.21 19.719 1 97.31 227 GLY A N 1
ATOM 1846 C CA . GLY A 1 227 ? -20.625 0.775 18.656 1 97.31 227 GLY A CA 1
ATOM 1847 C C . GLY A 1 227 ? -21.938 0.916 17.875 1 97.31 227 GLY A C 1
ATOM 1848 O O . GLY A 1 227 ? -21.922 1.219 16.688 1 97.31 227 GLY A O 1
ATOM 1849 N N . GLU A 1 228 ? -23.094 0.706 18.562 1 97.81 228 GLU A N 1
ATOM 1850 C CA . GLU A 1 228 ? -24.406 0.68 17.922 1 97.81 228 GLU A CA 1
ATOM 1851 C C . GLU A 1 228 ? -24.703 2.01 17.234 1 97.81 228 GLU A C 1
ATOM 1853 O O . GLU A 1 228 ? -25.438 2.049 16.25 1 97.81 228 GLU A O 1
ATOM 1858 N N . SER A 1 229 ? -24.047 3.074 17.672 1 98.31 229 SER A N 1
ATOM 1859 C CA . SER A 1 229 ? -24.328 4.402 17.141 1 98.31 229 SER A CA 1
ATOM 1860 C C . SER A 1 229 ? -23.859 4.527 15.695 1 98.31 229 SER A C 1
ATOM 1862 O O . SER A 1 229 ? -24.219 5.473 15 1 98.31 229 SER A O 1
ATOM 1864 N N . MET A 1 230 ? -23.016 3.588 15.188 1 98.69 230 MET A N 1
ATOM 1865 C CA . MET A 1 230 ? -22.734 3.527 13.75 1 98.69 230 MET A CA 1
ATOM 1866 C C . MET A 1 230 ? -24.031 3.484 12.945 1 98.69 230 MET A C 1
ATOM 1868 O O . MET A 1 230 ? -24.125 4.098 11.883 1 98.69 230 MET A O 1
ATOM 1872 N N . MET A 1 231 ? -25.094 2.76 13.5 1 98.56 231 MET A N 1
ATOM 1873 C CA . MET A 1 231 ? -26.391 2.666 12.836 1 98.56 231 MET A CA 1
ATOM 1874 C C . MET A 1 231 ? -27.047 4.039 12.719 1 98.56 231 MET A C 1
ATOM 1876 O O . MET A 1 231 ? -27.578 4.391 11.672 1 98.56 231 MET A O 1
ATOM 1880 N N . THR A 1 232 ? -26.969 4.781 13.828 1 98.06 232 THR A N 1
ATOM 1881 C CA . THR A 1 232 ? -27.5 6.145 13.82 1 98.06 232 THR A CA 1
ATOM 1882 C C . THR A 1 232 ? -26.75 7 12.797 1 98.06 232 THR A C 1
ATOM 1884 O O . THR A 1 232 ? -27.375 7.762 12.055 1 98.06 232 THR A O 1
ATOM 1887 N N . ALA A 1 233 ? -25.438 6.914 12.781 1 98.75 233 ALA A N 1
ATOM 1888 C CA . ALA A 1 233 ? -24.625 7.703 11.859 1 98.75 233 ALA A CA 1
ATOM 1889 C C . ALA A 1 233 ? -25 7.422 10.406 1 98.75 233 ALA A C 1
ATOM 1891 O O . ALA A 1 233 ? -25.266 8.344 9.641 1 98.75 233 ALA A O 1
ATOM 1892 N N . VAL A 1 234 ? -25.047 6.164 10.031 1 98.62 234 VAL A N 1
ATOM 1893 C CA . VAL A 1 234 ? -25.328 5.785 8.648 1 98.62 234 VAL A CA 1
ATOM 1894 C C . VAL A 1 234 ? -26.75 6.172 8.281 1 98.62 234 VAL A C 1
ATOM 1896 O O . VAL A 1 234 ? -27 6.727 7.207 1 98.62 234 VAL A O 1
ATOM 1899 N N . ALA A 1 235 ? -27.734 5.906 9.195 1 98.06 235 ALA A N 1
ATOM 1900 C CA . ALA A 1 235 ? -29.141 6.242 8.93 1 98.06 235 ALA A CA 1
ATOM 1901 C C . ALA A 1 235 ? -29.297 7.742 8.695 1 98.06 235 ALA A C 1
ATOM 1903 O O . ALA A 1 235 ? -30.047 8.156 7.805 1 98.06 235 ALA A O 1
ATOM 1904 N N . LYS A 1 236 ? -28.656 8.508 9.531 1 97 236 LYS A N 1
ATOM 1905 C CA . LYS A 1 236 ? -28.781 9.953 9.398 1 97 236 LYS A CA 1
ATOM 1906 C C . LYS A 1 236 ? -28.203 10.43 8.062 1 97 236 LYS A C 1
ATOM 1908 O O . LYS A 1 236 ? -28.797 11.281 7.395 1 97 236 LYS A O 1
ATOM 1913 N N . VAL A 1 237 ? -27 9.938 7.664 1 97.75 237 VAL A N 1
ATOM 1914 C CA . VAL A 1 237 ? -26.406 10.297 6.379 1 97.75 237 VAL A CA 1
ATOM 1915 C C . VAL A 1 237 ? -27.359 9.914 5.25 1 97.75 237 VAL A C 1
ATOM 1917 O O . VAL A 1 237 ? -27.594 10.703 4.332 1 97.75 237 VAL A O 1
ATOM 1920 N N . LEU A 1 238 ? -27.938 8.719 5.312 1 97.31 238 LEU A N 1
ATOM 1921 C CA . LEU A 1 238 ? -28.812 8.234 4.258 1 97.31 238 LEU A CA 1
ATOM 1922 C C . LEU A 1 238 ? -30.109 9.055 4.211 1 97.31 238 LEU A C 1
ATOM 1924 O O . LEU A 1 238 ? -30.578 9.406 3.129 1 97.31 238 LEU A O 1
ATOM 1928 N N . ASP A 1 239 ? -30.703 9.344 5.41 1 95.81 239 ASP A N 1
ATOM 1929 C CA . ASP A 1 239 ? -31.922 10.156 5.465 1 95.81 239 ASP A CA 1
ATOM 1930 C C . ASP A 1 239 ? -31.688 11.539 4.859 1 95.81 239 ASP A C 1
ATOM 1932 O O . ASP A 1 239 ? -32.5 12.023 4.062 1 95.81 239 ASP A O 1
ATOM 1936 N N . GLU A 1 240 ? -30.562 12.141 5.285 1 94.25 240 GLU A N 1
ATOM 1937 C CA . GLU A 1 240 ? -30.234 13.461 4.766 1 94.25 240 GLU A CA 1
ATOM 1938 C C . GLU A 1 240 ? -29.938 13.406 3.268 1 94.25 240 GLU A C 1
ATOM 1940 O O . GLU A 1 240 ? -30.281 14.336 2.531 1 94.25 240 GLU A O 1
ATOM 1945 N N . ALA A 1 241 ? -29.234 12.391 2.832 1 95.25 241 ALA A N 1
ATOM 1946 C CA . ALA A 1 241 ? -28.969 12.219 1.407 1 95.25 241 ALA A CA 1
ATOM 1947 C C . ALA A 1 241 ? -30.266 12.07 0.612 1 95.25 241 ALA A C 1
ATOM 1949 O O . ALA A 1 241 ? -30.422 12.688 -0.444 1 95.25 241 ALA A O 1
ATOM 1950 N N . HIS A 1 242 ? -31.156 11.234 1.104 1 94.94 242 HIS A N 1
ATOM 1951 C CA . HIS A 1 242 ? -32.438 11.047 0.464 1 94.94 242 HIS A CA 1
ATOM 1952 C C . HIS A 1 242 ? -33.219 12.359 0.342 1 94.94 242 HIS A C 1
ATOM 1954 O O . HIS A 1 242 ? -33.75 12.68 -0.725 1 94.94 242 HIS A O 1
ATOM 1960 N N . ALA A 1 243 ? -33.188 13.07 1.4 1 92 243 ALA A N 1
ATOM 1961 C CA . ALA A 1 243 ? -33.875 14.359 1.433 1 92 243 ALA A CA 1
ATOM 1962 C C . ALA A 1 243 ? -33.25 15.352 0.467 1 92 243 ALA A C 1
ATOM 1964 O O . ALA A 1 243 ? -33.906 16.219 -0.08 1 92 243 ALA A O 1
ATOM 1965 N N . SER A 1 244 ? -31.938 15.188 0.259 1 91.56 244 SER A N 1
ATOM 1966 C CA . SER A 1 244 ? -31.188 16.109 -0.581 1 91.56 244 SER A CA 1
ATOM 1967 C C . SER A 1 244 ? -31.281 15.719 -2.053 1 91.56 244 SER A C 1
ATOM 1969 O O . SER A 1 244 ? -30.688 16.375 -2.91 1 91.56 244 SER A O 1
ATOM 1971 N N . GLY A 1 245 ? -31.922 14.586 -2.406 1 90.88 245 GLY A N 1
ATOM 1972 C CA . GLY A 1 245 ? -32.188 14.234 -3.793 1 90.88 245 GLY A CA 1
ATOM 1973 C C . GLY A 1 245 ? -31.141 13.297 -4.375 1 90.88 245 GLY A C 1
ATOM 1974 O O . GLY A 1 245 ? -31.078 13.125 -5.594 1 90.88 245 GLY A O 1
ATOM 1975 N N . PHE A 1 246 ? -30.344 12.719 -3.559 1 94.81 246 PHE A N 1
ATOM 1976 C CA . PHE A 1 246 ? -29.406 11.719 -4.055 1 94.81 246 PHE A CA 1
ATOM 1977 C C . PHE A 1 246 ? -30.156 10.523 -4.652 1 94.81 246 PHE A C 1
ATOM 1979 O O . PHE A 1 246 ? -31.203 10.125 -4.141 1 94.81 246 PHE A O 1
ATOM 1986 N N . GLU A 1 247 ? -29.578 10.008 -5.719 1 95.44 247 GLU A N 1
ATOM 1987 C CA . GLU A 1 247 ? -30.156 8.844 -6.383 1 95.44 247 GLU A CA 1
ATOM 1988 C C . GLU A 1 247 ? -29.453 7.555 -5.941 1 95.44 247 GLU A C 1
ATOM 1990 O O . GLU A 1 247 ? -30.078 6.488 -5.926 1 95.44 247 GLU A O 1
ATOM 1995 N N . ASP A 1 248 ? -28.203 7.695 -5.625 1 97.25 248 ASP A N 1
ATOM 1996 C CA . ASP A 1 248 ? -27.406 6.539 -5.23 1 97.25 248 ASP A CA 1
ATOM 1997 C C . ASP A 1 248 ? -26.469 6.879 -4.07 1 97.25 248 ASP A C 1
ATOM 1999 O O . ASP A 1 248 ? -25.906 7.977 -4.02 1 97.25 248 ASP A O 1
ATOM 2003 N N . VAL A 1 249 ? -26.328 6.004 -3.119 1 98.44 249 VAL A N 1
ATOM 2004 C CA . VAL A 1 249 ? -25.266 6.035 -2.115 1 98.44 249 VAL A CA 1
ATOM 2005 C C . VAL A 1 249 ? -24.469 4.738 -2.174 1 98.44 249 VAL A C 1
ATOM 2007 O O . VAL A 1 249 ? -25.031 3.645 -2.129 1 98.44 249 VAL A O 1
ATOM 2010 N N . VAL A 1 250 ? -23.172 4.836 -2.346 1 98.44 250 VAL A N 1
ATOM 2011 C CA . VAL A 1 250 ? -22.281 3.682 -2.43 1 98.44 250 VAL A CA 1
ATOM 2012 C C . VAL A 1 250 ? -21.5 3.531 -1.121 1 98.44 250 VAL A C 1
ATOM 2014 O O . VAL A 1 250 ? -20.797 4.445 -0.706 1 98.44 250 VAL A O 1
ATOM 2017 N N . ILE A 1 251 ? -21.594 2.377 -0.516 1 98.5 251 ILE A N 1
ATOM 2018 C CA . ILE A 1 251 ? -20.984 2.172 0.793 1 98.5 251 ILE A CA 1
ATOM 2019 C C . ILE A 1 251 ? -19.891 1.098 0.698 1 98.5 251 ILE A C 1
ATOM 2021 O O . ILE A 1 251 ? -20.141 0.011 0.166 1 98.5 251 ILE A O 1
ATOM 2025 N N . GLY A 1 252 ? -18.688 1.361 1.063 1 97.56 252 GLY A N 1
ATOM 2026 C CA . GLY A 1 252 ? -17.656 0.399 1.435 1 97.56 252 GLY A CA 1
ATOM 2027 C C . GLY A 1 252 ? -17.438 0.313 2.934 1 97.56 252 GLY A C 1
ATOM 2028 O O . GLY A 1 252 ? -17.344 1.338 3.611 1 97.56 252 GLY A O 1
ATOM 2029 N N . MET A 1 253 ? -17.359 -0.873 3.523 1 97.5 253 MET A N 1
ATOM 2030 C CA . MET A 1 253 ? -17.219 -0.973 4.973 1 97.5 253 MET A CA 1
ATOM 2031 C C . MET A 1 253 ? -16.516 -2.268 5.367 1 97.5 253 MET A C 1
ATOM 2033 O O . MET A 1 253 ? -16.422 -3.197 4.566 1 97.5 253 MET A O 1
ATOM 2037 N N . PRO A 1 254 ? -16.016 -2.328 6.582 1 95.62 254 PRO A N 1
ATOM 2038 C CA . PRO A 1 254 ? -15.422 -3.564 7.098 1 95.62 254 PRO A CA 1
ATOM 2039 C C . PRO A 1 254 ? -16.469 -4.543 7.629 1 95.62 254 PRO A C 1
ATOM 2041 O O . PRO A 1 254 ? -17.656 -4.363 7.391 1 95.62 254 PRO A O 1
ATOM 2044 N N . HIS A 1 255 ? -15.992 -5.609 8.312 1 95.06 255 HIS A N 1
ATOM 2045 C CA . HIS A 1 255 ? -16.828 -6.688 8.828 1 95.06 255 HIS A CA 1
ATOM 2046 C C . HIS A 1 255 ? -17.703 -6.203 9.984 1 95.06 255 HIS A C 1
ATOM 2048 O O . HIS A 1 255 ? -18.875 -6.578 10.086 1 95.06 255 HIS A O 1
ATOM 2054 N N . ARG A 1 256 ? -17.141 -5.34 10.812 1 95.44 256 ARG A N 1
ATOM 2055 C CA . ARG A 1 256 ? -17.812 -4.965 12.055 1 95.44 256 ARG A CA 1
ATOM 2056 C C . ARG A 1 256 ? -19.094 -4.199 11.773 1 95.44 256 ARG A C 1
ATOM 2058 O O . ARG A 1 256 ? -19.094 -3.193 11.062 1 95.44 256 ARG A O 1
ATOM 2065 N N . GLY A 1 257 ? -20.188 -4.719 12.242 1 96.88 257 GLY A N 1
ATOM 2066 C CA . GLY A 1 257 ? -21.484 -4.066 12.141 1 96.88 257 GLY A CA 1
ATOM 2067 C C . GLY A 1 257 ? -22.141 -4.246 10.789 1 96.88 257 GLY A C 1
ATOM 2068 O O . GLY A 1 257 ? -23.25 -3.758 10.562 1 96.88 257 GLY A O 1
ATOM 2069 N N . ARG A 1 258 ? -21.453 -4.957 9.898 1 97.44 258 ARG A N 1
ATOM 2070 C CA . ARG A 1 258 ? -21.969 -5.125 8.547 1 97.44 258 ARG A CA 1
ATOM 2071 C C . ARG A 1 258 ? -23.312 -5.832 8.555 1 97.44 258 ARG A C 1
ATOM 2073 O O . ARG A 1 258 ? -24.234 -5.414 7.855 1 97.44 258 ARG A O 1
ATOM 2080 N N . LEU A 1 259 ? -23.484 -6.934 9.328 1 97.69 259 LEU A N 1
ATOM 2081 C CA . LEU A 1 259 ? -24.734 -7.68 9.367 1 97.69 259 LEU A CA 1
ATOM 2082 C C . LEU A 1 259 ? -25.859 -6.836 9.977 1 97.69 259 LEU A C 1
ATOM 2084 O O . LEU A 1 259 ? -27.016 -6.93 9.555 1 97.69 259 LEU A O 1
ATOM 2088 N N . ASN A 1 260 ? -25.484 -6.016 10.992 1 98.25 260 ASN A N 1
ATOM 2089 C CA . ASN A 1 260 ? -26.438 -5.074 11.555 1 98.25 260 ASN A CA 1
ATOM 2090 C C . ASN A 1 260 ? -26.984 -4.117 10.5 1 98.25 260 ASN A C 1
ATOM 2092 O O . ASN A 1 260 ? -28.188 -3.914 10.391 1 98.25 260 ASN A O 1
ATOM 2096 N N . LEU A 1 261 ? -26.062 -3.533 9.742 1 98.25 261 LEU A N 1
ATOM 2097 C CA . LEU A 1 261 ? -26.453 -2.574 8.719 1 98.25 261 LEU A CA 1
ATOM 2098 C C . LEU A 1 261 ? -27.312 -3.238 7.648 1 98.25 261 LEU A C 1
ATOM 2100 O O . LEU A 1 261 ? -28.344 -2.693 7.258 1 98.25 261 LEU A O 1
ATOM 2104 N N . LEU A 1 262 ? -26.938 -4.391 7.184 1 97.62 262 LEU A N 1
ATOM 2105 C CA . LEU A 1 262 ? -27.594 -5.113 6.102 1 97.62 262 LEU A CA 1
ATOM 2106 C C . LEU A 1 262 ? -29.016 -5.488 6.488 1 97.62 262 LEU A C 1
ATOM 2108 O O . LEU A 1 262 ? -29.938 -5.375 5.676 1 97.62 262 LEU A O 1
ATOM 2112 N N . THR A 1 263 ? -29.281 -5.902 7.758 1 97.25 263 THR A N 1
ATOM 2113 C CA . THR A 1 263 ? -30.547 -6.527 8.117 1 97.25 263 THR A CA 1
ATOM 2114 C C . THR A 1 263 ? -31.469 -5.531 8.828 1 97.25 263 THR A C 1
ATOM 2116 O O . THR A 1 263 ? -32.688 -5.562 8.656 1 97.25 263 THR A O 1
ATOM 2119 N N . GLN A 1 264 ? -30.812 -4.652 9.609 1 97.38 264 GLN A N 1
ATOM 2120 C CA . GLN A 1 264 ? -31.656 -3.846 10.492 1 97.38 264 GLN A CA 1
ATOM 2121 C C . GLN A 1 264 ? -31.922 -2.469 9.883 1 97.38 264 GLN A C 1
ATOM 2123 O O . GLN A 1 264 ? -32.812 -1.744 10.344 1 97.38 264 GLN A O 1
ATOM 2128 N N . LEU A 1 265 ? -31.203 -2.09 8.891 1 97.56 265 LEU A N 1
ATOM 2129 C CA . LEU A 1 265 ? -31.438 -0.8 8.25 1 97.56 265 LEU A CA 1
ATOM 2130 C C . LEU A 1 265 ? -31.703 -0.974 6.758 1 97.56 265 LEU A C 1
ATOM 2132 O O . LEU A 1 265 ? -32.594 -0.314 6.195 1 97.56 265 LEU A O 1
ATOM 2136 N N . LEU A 1 266 ? -30.984 -1.905 6.043 1 96.81 266 LEU A N 1
ATOM 2137 C CA . LEU A 1 266 ? -31.062 -2.006 4.59 1 96.81 266 LEU A CA 1
ATOM 2138 C C . LEU A 1 266 ? -31.953 -3.164 4.172 1 96.81 266 LEU A C 1
ATOM 2140 O O . LEU A 1 266 ? -32.062 -3.469 2.98 1 96.81 266 LEU A O 1
ATOM 2144 N N . ASP A 1 267 ? -32.531 -3.914 5.129 1 93.06 267 ASP A N 1
ATOM 2145 C CA . ASP A 1 267 ? -33.625 -4.855 4.945 1 93.06 267 ASP A CA 1
ATOM 2146 C C . ASP A 1 267 ? -33.188 -6.082 4.156 1 93.06 267 ASP A C 1
ATOM 2148 O O . ASP A 1 267 ? -33.906 -6.562 3.279 1 93.06 267 ASP A O 1
ATOM 2152 N N . LEU A 1 268 ? -31.938 -6.438 4.277 1 95.56 268 LEU A N 1
ATOM 2153 C CA . LEU A 1 268 ? -31.578 -7.758 3.773 1 95.56 268 LEU A CA 1
ATOM 2154 C C . LEU A 1 268 ? -32.531 -8.828 4.328 1 95.56 268 LEU A C 1
ATOM 2156 O O . LEU A 1 268 ? -32.844 -8.805 5.512 1 95.56 268 LEU A O 1
ATOM 2160 N N . ASP A 1 269 ? -32.969 -9.75 3.48 1 95.31 269 ASP A N 1
ATOM 2161 C CA . ASP A 1 269 ? -33.844 -10.836 3.875 1 95.31 269 ASP A CA 1
ATOM 2162 C C . ASP A 1 269 ? -33.25 -11.688 4.977 1 95.31 269 ASP A C 1
ATOM 2164 O O . ASP A 1 269 ? -32.188 -12.328 4.77 1 95.31 269 ASP A O 1
ATOM 2168 N N . MET A 1 270 ? -33.875 -11.664 6.148 1 96.88 270 MET A N 1
ATOM 2169 C CA . MET A 1 270 ? -33.375 -12.414 7.297 1 96.88 270 MET A CA 1
ATOM 2170 C C . MET A 1 270 ? -33.281 -13.898 6.973 1 96.88 270 MET A C 1
ATOM 2172 O O . MET A 1 270 ? -32.406 -14.594 7.496 1 96.88 270 MET A O 1
ATOM 2176 N N . ARG A 1 271 ? -34.219 -14.516 6.082 1 95.5 271 ARG A N 1
ATOM 2177 C CA . ARG A 1 271 ? -34.188 -15.922 5.691 1 95.5 271 ARG A CA 1
ATOM 2178 C C . ARG A 1 271 ? -32.844 -16.25 5.023 1 95.5 271 ARG A C 1
ATOM 2180 O O . ARG A 1 271 ? -32.281 -17.344 5.219 1 95.5 271 ARG A O 1
ATOM 2187 N N . LEU A 1 272 ? -32.25 -15.273 4.273 1 95.94 272 LEU A N 1
ATOM 2188 C CA . LEU A 1 272 ? -30.969 -15.438 3.617 1 95.94 272 LEU A CA 1
ATOM 2189 C C . LEU A 1 272 ? -29.844 -15.469 4.641 1 95.94 272 LEU A C 1
ATOM 2191 O O . LEU A 1 272 ? -28.906 -16.266 4.527 1 95.94 272 LEU A O 1
ATOM 2195 N N . LEU A 1 273 ? -29.891 -14.547 5.59 1 96.75 273 LEU A N 1
ATOM 2196 C CA . LEU A 1 273 ? -28.859 -14.5 6.629 1 96.75 273 LEU A CA 1
ATOM 2197 C C . LEU A 1 273 ? -28.844 -15.789 7.434 1 96.75 273 LEU A C 1
ATOM 2199 O O . LEU A 1 273 ? -27.766 -16.344 7.707 1 96.75 273 LEU A O 1
ATOM 2203 N N . VAL A 1 274 ? -30.016 -16.25 7.867 1 97.06 274 VAL A N 1
ATOM 2204 C CA . VAL A 1 274 ? -30.125 -17.484 8.656 1 97.06 274 VAL A CA 1
ATOM 2205 C C . VAL A 1 274 ? -29.547 -18.656 7.863 1 97.06 274 VAL A C 1
ATOM 2207 O O . VAL A 1 274 ? -28.828 -19.484 8.414 1 97.06 274 VAL A O 1
ATOM 2210 N N . ARG A 1 275 ? -29.906 -18.688 6.625 1 95.56 275 ARG A N 1
ATOM 2211 C CA . ARG A 1 275 ? -29.359 -19.734 5.754 1 95.56 275 ARG A CA 1
ATOM 2212 C C . ARG A 1 275 ? -27.844 -19.719 5.766 1 95.56 275 ARG A C 1
ATOM 2214 O O . ARG A 1 275 ? -27.203 -20.766 5.883 1 95.56 275 ARG A O 1
ATOM 2221 N N . LYS A 1 276 ? -27.312 -18.547 5.582 1 95.25 276 LYS A N 1
ATOM 2222 C CA . LYS A 1 276 ? -25.859 -18.391 5.59 1 95.25 276 LYS A CA 1
ATOM 2223 C C . LYS A 1 276 ? -25.266 -18.828 6.926 1 95.25 276 LYS A C 1
ATOM 2225 O O . LYS A 1 276 ? -24.234 -19.5 6.969 1 95.25 276 LYS A O 1
ATOM 2230 N N . MET A 1 277 ? -25.812 -18.469 8.031 1 96.12 277 MET A N 1
ATOM 2231 C CA . MET A 1 277 ? -25.328 -18.797 9.375 1 96.12 277 MET A CA 1
ATOM 2232 C C . MET A 1 277 ? -25.406 -20.297 9.625 1 96.12 277 MET A C 1
ATOM 2234 O O . MET A 1 277 ? -24.672 -20.828 10.453 1 96.12 277 MET A O 1
ATOM 2238 N N . ARG A 1 278 ? -26.328 -20.984 8.906 1 95.75 278 ARG A N 1
ATOM 2239 C CA . ARG A 1 278 ? -26.469 -22.438 9.023 1 95.75 278 ARG A CA 1
ATOM 2240 C C . ARG A 1 278 ? -25.453 -23.141 8.117 1 95.75 278 ARG A C 1
ATOM 2242 O O . ARG A 1 278 ? -25.438 -24.375 8.055 1 95.75 278 ARG A O 1
ATOM 2249 N N . GLY A 1 279 ? -24.625 -22.359 7.406 1 94.38 279 GLY A N 1
ATOM 2250 C CA . GLY A 1 279 ? -23.594 -22.922 6.559 1 94.38 279 GLY A CA 1
ATOM 2251 C C . GLY A 1 279 ? -24.094 -23.312 5.18 1 94.38 279 GLY A C 1
ATOM 2252 O O . GLY A 1 279 ? -23.516 -24.188 4.531 1 94.38 279 GLY A O 1
ATOM 2253 N N . LEU A 1 280 ? -25.172 -22.688 4.719 1 95.19 280 LEU A N 1
ATOM 2254 C CA . LEU A 1 280 ? -25.781 -22.984 3.422 1 95.19 280 LEU A CA 1
ATOM 2255 C C . LEU A 1 280 ? -25.531 -21.859 2.432 1 95.19 280 LEU A C 1
ATOM 2257 O O . LEU A 1 280 ? -25.266 -20.719 2.832 1 95.19 280 LEU A O 1
ATOM 2261 N N . PRO A 1 281 ? -25.547 -22.094 1.141 1 93.75 281 PRO A N 1
ATOM 2262 C CA . PRO A 1 281 ? -25.281 -21.062 0.133 1 93.75 281 PRO A CA 1
ATOM 2263 C C . PRO A 1 281 ? -26.359 -19.984 0.094 1 93.75 281 PRO A C 1
ATOM 2265 O O . PRO A 1 281 ? -27.531 -20.281 0.356 1 93.75 281 PRO A O 1
ATOM 2268 N N . THR A 1 282 ? -25.922 -18.812 -0.246 1 94 282 THR A N 1
ATOM 2269 C CA . THR A 1 282 ? -26.844 -17.688 -0.388 1 94 282 THR A CA 1
ATOM 2270 C C . THR A 1 282 ? -27.109 -17.391 -1.86 1 94 282 THR A C 1
ATOM 2272 O O . THR A 1 282 ? -28.047 -16.656 -2.193 1 94 282 THR A O 1
ATOM 2275 N N . LEU A 1 283 ? -26.328 -17.906 -2.764 1 91.69 283 LEU A N 1
ATOM 2276 C CA . LEU A 1 283 ? -26.578 -17.797 -4.195 1 91.69 283 LEU A CA 1
ATOM 2277 C C . LEU A 1 283 ? -27.625 -18.812 -4.652 1 91.69 283 LEU A C 1
ATOM 2279 O O . LEU A 1 283 ? -27.719 -19.891 -4.078 1 91.69 283 LEU A O 1
ATOM 2283 N N . PRO A 1 284 ? -28.406 -18.516 -5.68 1 92.94 284 PRO A N 1
ATOM 2284 C CA . PRO A 1 284 ? -29.469 -19.438 -6.129 1 92.94 284 PRO A CA 1
ATOM 2285 C C . PRO A 1 284 ? -28.906 -20.688 -6.789 1 92.94 284 PRO A C 1
ATOM 2287 O O . PRO A 1 284 ? -27.766 -20.688 -7.25 1 92.94 284 PRO A O 1
ATOM 2290 N N . PRO A 1 285 ? -29.672 -21.656 -6.906 1 90.5 285 PRO A N 1
ATOM 2291 C CA . PRO A 1 285 ? -29.234 -22.906 -7.523 1 90.5 285 PRO A CA 1
ATOM 2292 C C . PRO A 1 285 ? -28.875 -22.734 -9 1 90.5 285 PRO A C 1
ATOM 2294 O O . PRO A 1 285 ? -28.109 -23.547 -9.547 1 90.5 285 PRO A O 1
ATOM 2297 N N . SER A 1 286 ? -29.375 -21.703 -9.633 1 91.38 286 SER A N 1
ATOM 2298 C CA . SER A 1 286 ? -29.047 -21.453 -11.031 1 91.38 286 SER A CA 1
ATOM 2299 C C . SER A 1 286 ? -27.562 -21.094 -11.203 1 91.38 286 SER A C 1
ATOM 2301 O O . SER A 1 286 ? -27.031 -21.156 -12.312 1 91.38 286 SER A O 1
ATOM 2303 N N . LEU A 1 287 ? -26.969 -20.719 -10.172 1 91.19 287 LEU A N 1
ATOM 2304 C CA . LEU A 1 287 ? -25.531 -20.5 -10.133 1 91.19 287 LEU A CA 1
ATOM 2305 C C . LEU A 1 287 ? -24.828 -21.641 -9.398 1 91.19 287 LEU A C 1
ATOM 2307 O O . LEU A 1 287 ? -24.625 -21.562 -8.188 1 91.19 287 LEU A O 1
ATOM 2311 N N . PRO A 1 288 ? -24.391 -22.578 -10.125 1 88.38 288 PRO A N 1
ATOM 2312 C CA . PRO A 1 288 ? -23.922 -23.812 -9.492 1 88.38 288 PRO A CA 1
ATOM 2313 C C . PRO A 1 288 ? -22.594 -23.641 -8.781 1 88.38 288 PRO A C 1
ATOM 2315 O O . PRO A 1 288 ? -21.766 -22.812 -9.188 1 88.38 288 PRO A O 1
ATOM 2318 N N . PRO A 1 289 ? -22.328 -24.5 -7.781 1 87.62 289 PRO A N 1
ATOM 2319 C CA . PRO A 1 289 ? -21.094 -24.391 -6.988 1 87.62 289 PRO A CA 1
ATOM 2320 C C . PRO A 1 289 ? -19.844 -24.672 -7.805 1 87.62 289 PRO A C 1
ATOM 2322 O O . PRO A 1 289 ? -18.734 -24.297 -7.391 1 87.62 289 PRO A O 1
ATOM 2325 N N . SER A 1 290 ? -20 -25.312 -8.898 1 84.5 290 SER A N 1
ATOM 2326 C CA . SER A 1 290 ? -18.844 -25.578 -9.758 1 84.5 290 SER A CA 1
ATOM 2327 C C . SER A 1 290 ? -18.297 -24.281 -10.344 1 84.5 290 SER A C 1
ATOM 2329 O O . SER A 1 290 ? -17.125 -24.203 -10.703 1 84.5 290 SER A O 1
ATOM 2331 N N . GLN A 1 291 ? -19.156 -23.219 -10.359 1 86.81 291 GLN A N 1
ATOM 2332 C CA . GLN A 1 291 ? -18.75 -21.953 -10.93 1 86.81 291 GLN A CA 1
ATOM 2333 C C . GLN A 1 291 ? -18.766 -20.844 -9.883 1 86.81 291 GLN A C 1
ATOM 2335 O O . GLN A 1 291 ? -18 -19.891 -9.969 1 86.81 291 GLN A O 1
ATOM 2340 N N . PHE A 1 292 ? -19.672 -21.016 -8.984 1 90.88 292 PHE A N 1
ATOM 2341 C CA . PHE A 1 292 ? -19.859 -19.984 -7.969 1 90.88 292 PHE A CA 1
ATOM 2342 C C . PHE A 1 292 ? -19.672 -20.562 -6.57 1 90.88 292 PHE A C 1
ATOM 2344 O O . PHE A 1 292 ? -20.359 -21.5 -6.184 1 90.88 292 PHE A O 1
ATOM 2351 N N . THR A 1 293 ? -18.766 -19.969 -5.855 1 90.88 293 THR A N 1
ATOM 2352 C CA . THR A 1 293 ? -18.391 -20.547 -4.566 1 90.88 293 THR A CA 1
ATOM 2353 C C . THR A 1 293 ? -19.031 -19.766 -3.424 1 90.88 293 THR A C 1
ATOM 2355 O O . THR A 1 293 ? -18.906 -20.141 -2.258 1 90.88 293 THR A O 1
ATOM 2358 N N . ASP A 1 294 ? -19.734 -18.703 -3.75 1 91.81 294 ASP A N 1
ATOM 2359 C CA . ASP A 1 294 ? -20.281 -17.859 -2.688 1 91.81 294 ASP A CA 1
ATOM 2360 C C . ASP A 1 294 ? -19.172 -17.344 -1.777 1 91.81 294 ASP A C 1
ATOM 2362 O O . ASP A 1 294 ? -17.984 -17.469 -2.1 1 91.81 294 ASP A O 1
ATOM 2366 N N . ASP A 1 295 ? -19.469 -16.578 -0.776 1 91.31 295 ASP A N 1
ATOM 2367 C CA . ASP A 1 295 ? -18.469 -16.016 0.129 1 91.31 295 ASP A CA 1
ATOM 2368 C C . ASP A 1 295 ? -18.906 -16.125 1.584 1 91.31 295 ASP A C 1
ATOM 2370 O O . ASP A 1 295 ? -19.953 -16.719 1.871 1 91.31 295 ASP A O 1
ATOM 2374 N N . VAL A 1 296 ? -18.062 -15.664 2.428 1 92.38 296 VAL A N 1
ATOM 2375 C CA . VAL A 1 296 ? -18.328 -15.805 3.857 1 92.38 296 VAL A CA 1
ATOM 2376 C C . VAL A 1 296 ? -19.391 -14.797 4.285 1 92.38 296 VAL A C 1
ATOM 2378 O O . VAL A 1 296 ? -19.734 -13.891 3.531 1 92.38 296 VAL A O 1
ATOM 2381 N N . LEU A 1 297 ? -19.859 -15.047 5.465 1 94 297 LEU A N 1
ATOM 2382 C CA . LEU A 1 297 ? -20.953 -14.312 6.074 1 94 297 LEU A CA 1
ATOM 2383 C C . LEU A 1 297 ? -20.656 -12.812 6.133 1 94 297 LEU A C 1
ATOM 2385 O O . LEU A 1 297 ? -21.5 -11.992 5.801 1 94 297 LEU A O 1
ATOM 2389 N N . SER A 1 298 ? -19.484 -12.414 6.477 1 93.44 298 SER A N 1
ATOM 2390 C CA . SER A 1 298 ? -19.094 -11.031 6.723 1 93.44 298 SER A CA 1
ATOM 2391 C C . SER A 1 298 ? -18.859 -10.281 5.414 1 93.44 298 SER A C 1
ATOM 2393 O O . SER A 1 298 ? -18.516 -9.102 5.426 1 93.44 298 SER A O 1
ATOM 2395 N N . HIS A 1 299 ? -19.062 -10.914 4.211 1 92.06 299 HIS A N 1
ATOM 2396 C CA . HIS A 1 299 ? -18.828 -10.281 2.918 1 92.06 299 HIS A CA 1
ATOM 2397 C C . HIS A 1 299 ? -20.141 -10.055 2.174 1 92.06 299 HIS A C 1
ATOM 2399 O O . HIS A 1 299 ? -20.141 -9.609 1.024 1 92.06 299 HIS A O 1
ATOM 2405 N N . LEU A 1 300 ? -21.234 -10.359 2.834 1 94 300 LEU A N 1
ATOM 2406 C CA . LEU A 1 300 ? -22.531 -10.18 2.203 1 94 300 LEU A CA 1
ATOM 2407 C C . LEU A 1 300 ? -22.719 -8.75 1.716 1 94 300 LEU A C 1
ATOM 2409 O O . LEU A 1 300 ? -22.125 -7.82 2.273 1 94 300 LEU A O 1
ATOM 2413 N N . PHE A 1 301 ? -23.469 -8.586 0.685 1 93.12 301 PHE A N 1
ATOM 2414 C CA . PHE A 1 301 ? -23.672 -7.309 0.007 1 93.12 301 PHE A CA 1
ATOM 2415 C C . PHE A 1 301 ? -25.125 -7.152 -0.415 1 93.12 301 PHE A C 1
ATOM 2417 O O . PHE A 1 301 ? -25.922 -8.094 -0.313 1 93.12 301 PHE A O 1
ATOM 2424 N N . LEU A 1 302 ? -25.516 -5.898 -0.788 1 92.81 302 LEU A N 1
ATOM 2425 C CA . LEU A 1 302 ? -26.891 -5.625 -1.154 1 92.81 302 LEU A CA 1
ATOM 2426 C C . LEU A 1 302 ? -27.016 -4.309 -1.911 1 92.81 302 LEU A C 1
ATOM 2428 O O . LEU A 1 302 ? -26.297 -3.346 -1.602 1 92.81 302 LEU A O 1
ATOM 2432 N N . SER A 1 303 ? -27.75 -4.297 -2.998 1 93.5 303 SER A N 1
ATOM 2433 C CA . SER A 1 303 ? -28.281 -3.064 -3.566 1 93.5 303 SER A CA 1
ATOM 2434 C C . SER A 1 303 ? -29.797 -2.984 -3.393 1 93.5 303 SER A C 1
ATOM 2436 O O . SER A 1 303 ? -30.516 -3.895 -3.803 1 93.5 303 SER A O 1
ATOM 2438 N N . THR A 1 304 ? -30.25 -1.921 -2.756 1 94.62 304 THR A N 1
ATOM 2439 C CA . THR A 1 304 ? -31.672 -1.873 -2.428 1 94.62 304 THR A CA 1
ATOM 2440 C C . THR A 1 304 ? -32.156 -0.432 -2.404 1 94.62 304 THR A C 1
ATOM 2442 O O . THR A 1 304 ? -31.406 0.494 -2.137 1 94.62 304 THR A O 1
ATOM 2445 N N . PRO A 1 305 ? -33.469 -0.217 -2.75 1 94.44 305 PRO A N 1
ATOM 2446 C CA . PRO A 1 305 ? -34.062 1.096 -2.473 1 94.44 305 PRO A CA 1
ATOM 2447 C C . PRO A 1 305 ? -34.094 1.42 -0.981 1 94.44 305 PRO A C 1
ATOM 2449 O O . PRO A 1 305 ? -34.375 0.537 -0.162 1 94.44 305 PRO A O 1
ATOM 2452 N N . TYR A 1 306 ? -33.875 2.617 -0.675 1 95.12 306 TYR A N 1
ATOM 2453 C CA . TYR A 1 306 ? -33.812 3.033 0.722 1 95.12 306 TYR A CA 1
ATOM 2454 C C . TYR A 1 306 ? -35.125 3.666 1.168 1 95.12 306 TYR A C 1
ATOM 2456 O O . TYR A 1 306 ? -35.719 4.441 0.424 1 95.12 306 TYR A O 1
ATOM 2464 N N . SER A 1 307 ? -35.562 3.234 2.326 1 91 307 SER A N 1
ATOM 2465 C CA . SER A 1 307 ? -36.688 3.863 3.012 1 91 307 SER A CA 1
ATOM 2466 C C . SER A 1 307 ? -36.219 4.605 4.262 1 91 307 SER A C 1
ATOM 2468 O O . SER A 1 307 ? -35.688 3.996 5.199 1 91 307 SER A O 1
ATOM 2470 N N . PRO A 1 308 ? -36.375 5.941 4.348 1 92.94 308 PRO A N 1
ATOM 2471 C CA . PRO A 1 308 ? -35.938 6.707 5.508 1 92.94 308 PRO A CA 1
ATOM 2472 C C . PRO A 1 308 ? -36.594 6.266 6.805 1 92.94 308 PRO A C 1
ATOM 2474 O O . PRO A 1 308 ? -37.812 5.949 6.809 1 92.94 308 PRO A O 1
ATOM 2477 N N . ILE A 1 309 ? -35.875 6.289 7.887 1 90.94 309 ILE A N 1
ATOM 2478 C CA . ILE A 1 309 ? -36.438 5.855 9.164 1 90.94 309 ILE A CA 1
ATOM 2479 C C . ILE A 1 309 ? -37.188 7.004 9.805 1 90.94 309 ILE A C 1
ATOM 2481 O O . ILE A 1 309 ? -38 6.789 10.703 1 90.94 309 ILE A O 1
ATOM 2485 N N . SER A 1 310 ? -36.781 8.141 9.43 1 82.12 310 SER A N 1
ATOM 2486 C CA . SER A 1 310 ? -37.469 9.344 9.906 1 82.12 310 SER A CA 1
ATOM 2487 C C . SER A 1 310 ? -37.594 10.383 8.797 1 82.12 310 SER A C 1
ATOM 2489 O O . SER A 1 310 ? -36.812 10.367 7.836 1 82.12 310 SER A O 1
ATOM 2491 N N . GLU A 1 311 ? -38.688 11.062 8.875 1 67.19 311 GLU A N 1
ATOM 2492 C CA . GLU A 1 311 ? -38.844 12.148 7.906 1 67.19 311 GLU A CA 1
ATOM 2493 C C . GLU A 1 311 ? -37.844 13.273 8.188 1 67.19 311 GLU A C 1
ATOM 2495 O O . GLU A 1 311 ? -37.625 13.648 9.344 1 67.19 311 GLU A O 1
ATOM 2500 N N . SER A 1 312 ? -37 13.484 7.223 1 62.81 312 SER A N 1
ATOM 2501 C CA . SER A 1 312 ? -36.094 14.602 7.355 1 62.81 312 SER A CA 1
ATOM 2502 C C . SER A 1 312 ? -36.781 15.938 7.141 1 62.81 312 SER A C 1
ATOM 2504 O O . SER A 1 312 ? -37.781 16 6.426 1 62.81 312 SER A O 1
ATOM 2506 N N . GLU A 1 313 ? -36.5 16.922 7.906 1 54.03 313 GLU A N 1
ATOM 2507 C CA . GLU A 1 313 ? -37.062 18.25 7.758 1 54.03 313 GLU A CA 1
ATOM 2508 C C . GLU A 1 313 ? -37.031 18.719 6.305 1 54.03 313 GLU A C 1
ATOM 2510 O O . GLU A 1 313 ? -37.875 19.5 5.871 1 54.03 313 GLU A O 1
ATOM 2515 N N . ASN A 1 314 ? -36 18.125 5.586 1 50.62 314 ASN A N 1
ATOM 2516 C CA . ASN A 1 314 ? -35.781 18.562 4.207 1 50.62 314 ASN A CA 1
ATOM 2517 C C . ASN A 1 314 ? -36.5 17.641 3.221 1 50.62 314 ASN A C 1
ATOM 2519 O O . ASN A 1 314 ? -36.219 17.672 2.02 1 50.62 314 ASN A O 1
ATOM 2523 N N . SER A 1 315 ? -37.281 16.703 3.781 1 55.78 315 SER A N 1
ATOM 2524 C CA . SER A 1 315 ? -37.875 15.703 2.9 1 55.78 315 SER A CA 1
ATOM 2525 C C . SER A 1 315 ? -38.938 16.328 1.979 1 55.78 315 SER A C 1
ATOM 2527 O O . SER A 1 315 ? -39.812 17.031 2.439 1 55.78 315 SER A O 1
ATOM 2529 N N . THR A 1 316 ? -38.562 16.5 0.809 1 49.34 316 THR A N 1
ATOM 2530 C CA . THR A 1 316 ? -39.625 16.812 -0.141 1 49.34 316 THR A CA 1
ATOM 2531 C C . THR A 1 316 ? -40.438 15.586 -0.456 1 49.34 316 THR A C 1
ATOM 2533 O O . THR A 1 316 ? -39.906 14.477 -0.544 1 49.34 316 THR A O 1
ATOM 2536 N N . ALA A 1 317 ? -41.75 15.492 -0.199 1 49.41 317 ALA A N 1
ATOM 2537 C CA . ALA A 1 317 ? -42.781 14.461 -0.404 1 49.41 317 ALA A CA 1
ATOM 2538 C C . ALA A 1 317 ? -42.469 13.633 -1.646 1 49.41 317 ALA A C 1
ATOM 2540 O O . ALA A 1 317 ? -42.969 12.516 -1.792 1 49.41 317 ALA A O 1
ATOM 2541 N N . THR A 1 318 ? -41.75 14.07 -2.65 1 54 318 THR A N 1
ATOM 2542 C CA . THR A 1 318 ? -41.656 13.492 -3.988 1 54 318 THR A CA 1
ATOM 2543 C C . THR A 1 318 ? -40.25 12.984 -4.273 1 54 318 THR A C 1
ATOM 2545 O O . THR A 1 318 ? -39.844 12.867 -5.43 1 54 318 THR A O 1
ATOM 2548 N N . ALA A 1 319 ? -39.531 12.539 -3.191 1 60.44 319 ALA A N 1
ATOM 2549 C CA . ALA A 1 319 ? -38.125 12.266 -3.578 1 60.44 319 ALA A CA 1
ATOM 2550 C C . ALA A 1 319 ? -38.031 10.938 -4.32 1 60.44 319 ALA A C 1
ATOM 2552 O O . ALA A 1 319 ? -38.719 9.977 -3.982 1 60.44 319 ALA A O 1
ATOM 2553 N N . ASP A 1 320 ? -37.438 10.906 -5.488 1 68.31 320 ASP A N 1
ATOM 2554 C CA . ASP A 1 320 ? -37.125 9.734 -6.289 1 68.31 320 ASP A CA 1
ATOM 2555 C C . ASP A 1 320 ? -36.438 8.664 -5.449 1 68.31 320 ASP A C 1
ATOM 2557 O O . ASP A 1 320 ? -35.781 8.977 -4.449 1 68.31 320 ASP A O 1
ATOM 2561 N N . PRO A 1 321 ? -36.781 7.473 -5.672 1 87.44 321 PRO A N 1
ATOM 2562 C CA . PRO A 1 321 ? -36.156 6.375 -4.934 1 87.44 321 PRO A CA 1
ATOM 2563 C C . PRO A 1 321 ? -34.625 6.449 -4.953 1 87.44 321 PRO A C 1
ATOM 2565 O O . PRO A 1 321 ? -34.031 6.832 -5.965 1 87.44 321 PRO A O 1
ATOM 2568 N N . MET A 1 322 ? -34.094 6.41 -3.771 1 94.75 322 MET A N 1
ATOM 2569 C CA . MET A 1 322 ? -32.625 6.352 -3.625 1 94.75 322 MET A CA 1
ATOM 2570 C C . MET A 1 322 ? -32.156 4.914 -3.422 1 94.75 322 MET A C 1
ATOM 2572 O O . MET A 1 322 ? -32.75 4.172 -2.629 1 94.75 322 MET A O 1
ATOM 2576 N N . THR A 1 323 ? -31.234 4.48 -4.234 1 96.38 323 THR A N 1
ATOM 2577 C CA . THR A 1 323 ? -30.672 3.143 -4.109 1 96.38 323 THR A CA 1
ATOM 2578 C C . THR A 1 323 ? -29.391 3.168 -3.271 1 96.38 323 THR A C 1
ATOM 2580 O O . THR A 1 323 ? -2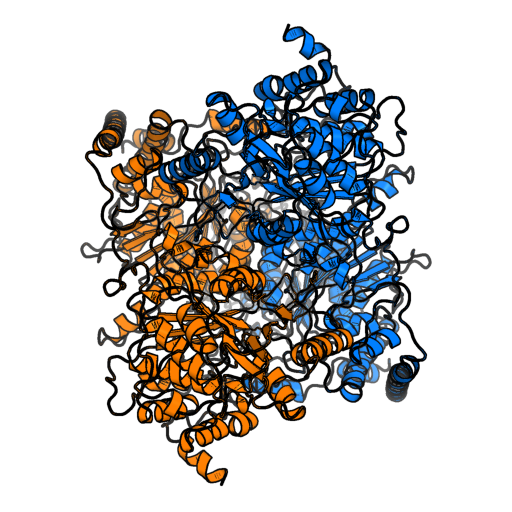8.531 4.023 -3.471 1 96.38 323 THR A O 1
ATOM 2583 N N . VAL A 1 324 ? -29.312 2.316 -2.293 1 97.81 324 VAL A N 1
ATOM 2584 C CA . VAL A 1 324 ? -28.094 2.15 -1.508 1 97.81 324 VAL A CA 1
ATOM 2585 C C . VAL A 1 324 ? -27.344 0.893 -1.957 1 97.81 324 VAL A C 1
ATOM 2587 O O . VAL A 1 324 ? -27.938 -0.189 -2.025 1 97.81 324 VAL A O 1
ATOM 2590 N N . HIS A 1 325 ? -26.094 1.062 -2.352 1 97.12 325 HIS A N 1
ATOM 2591 C CA . HIS A 1 325 ? -25.234 -0.046 -2.738 1 97.12 325 HIS A CA 1
ATOM 2592 C C . HIS A 1 325 ? -24.219 -0.359 -1.646 1 97.12 325 HIS A C 1
ATOM 2594 O O . HIS A 1 325 ? -23.234 0.372 -1.478 1 97.12 325 HIS A O 1
ATOM 2600 N N . LEU A 1 326 ? -24.391 -1.358 -0.894 1 97.44 326 LEU A N 1
ATOM 2601 C CA . LEU A 1 326 ? -23.344 -1.895 -0.045 1 97.44 326 LEU A CA 1
ATOM 2602 C C . LEU A 1 326 ? -22.531 -2.945 -0.791 1 97.44 326 LEU A C 1
ATOM 2604 O O . LEU A 1 326 ? -23 -4.066 -1.006 1 97.44 326 LEU A O 1
ATOM 2608 N N . LEU A 1 327 ? -21.297 -2.654 -1.114 1 94.62 327 LEU A N 1
ATOM 2609 C CA . LEU A 1 327 ? -20.484 -3.496 -1.98 1 94.62 327 LEU A CA 1
ATOM 2610 C C . LEU A 1 327 ? -19.859 -4.648 -1.195 1 94.62 327 LEU A C 1
ATOM 2612 O O . LEU A 1 327 ? -19.656 -4.539 0.014 1 94.62 327 LEU A O 1
ATOM 2616 N N . PRO A 1 328 ? -19.672 -5.766 -1.881 1 90.12 328 PRO A N 1
ATOM 2617 C CA . PRO A 1 328 ? -18.969 -6.855 -1.21 1 90.12 328 PRO A CA 1
ATOM 2618 C C . PRO A 1 328 ? -17.5 -6.531 -0.944 1 90.12 328 PRO A C 1
ATOM 2620 O O . PRO A 1 328 ? -16.859 -5.832 -1.737 1 90.12 328 PRO A O 1
ATOM 2623 N N . ASN A 1 329 ? -17.031 -6.918 0.153 1 86.25 329 ASN A N 1
ATOM 2624 C CA . ASN A 1 329 ? -15.656 -6.641 0.521 1 86.25 329 ASN A CA 1
ATOM 2625 C C . ASN A 1 329 ? -14.93 -7.902 0.979 1 86.25 329 ASN A C 1
ATOM 2627 O O . ASN A 1 329 ? -15.523 -8.758 1.642 1 86.25 329 ASN A O 1
ATOM 2631 N N . PRO A 1 330 ? -13.703 -8.094 0.538 1 84.81 330 PRO A N 1
ATOM 2632 C CA . PRO A 1 330 ? -12.898 -9.188 1.091 1 84.81 330 PRO A CA 1
ATOM 2633 C C . PRO A 1 330 ? -12.352 -8.867 2.48 1 84.81 330 PRO A C 1
ATOM 2635 O O . PRO A 1 330 ? -12.625 -7.797 3.025 1 84.81 330 PRO A O 1
ATOM 2638 N N . SER A 1 331 ? -11.703 -9.805 3.02 1 84.19 331 SER A N 1
ATOM 2639 C CA . SER A 1 331 ? -11.148 -9.633 4.355 1 84.19 331 SER A CA 1
ATOM 2640 C C . SER A 1 331 ? -9.906 -8.75 4.324 1 84.19 331 SER A C 1
ATOM 2642 O O . SER A 1 331 ? -9.438 -8.297 5.367 1 84.19 331 SER A O 1
ATOM 2644 N N . HIS A 1 332 ? -9.398 -8.445 3.178 1 79 332 HIS A N 1
ATOM 2645 C CA . HIS A 1 332 ? -8.273 -7.512 3.084 1 79 332 HIS A CA 1
ATOM 2646 C C . HIS A 1 332 ? -8.695 -6.105 3.5 1 79 332 HIS A C 1
ATOM 2648 O O . HIS A 1 332 ? -9.5 -5.469 2.824 1 79 332 HIS A O 1
ATOM 2654 N N . LEU A 1 333 ? -8.008 -5.625 4.457 1 85.12 333 LEU A N 1
ATOM 2655 C CA . LEU A 1 333 ? -8.422 -4.383 5.098 1 85.12 333 LEU A CA 1
ATOM 2656 C C . LEU A 1 333 ? -8.383 -3.219 4.113 1 85.12 333 LEU A C 1
ATOM 2658 O O . LEU A 1 333 ? -7.391 -3.035 3.402 1 85.12 333 LEU A O 1
ATOM 2662 N N . GLU A 1 334 ? -9.422 -2.455 3.984 1 93.62 334 GLU A N 1
ATOM 2663 C CA . GLU A 1 334 ? -9.547 -1.162 3.318 1 93.62 334 GLU A CA 1
ATOM 2664 C C . GLU A 1 334 ? -9.445 -1.31 1.802 1 93.62 334 GLU A C 1
ATOM 2666 O O . GLU A 1 334 ? -9.531 -0.321 1.07 1 93.62 334 GLU A O 1
ATOM 2671 N N . THR A 1 335 ? -9.352 -2.529 1.249 1 89.12 335 THR A N 1
ATOM 2672 C CA . THR A 1 335 ? -9.281 -2.74 -0.193 1 89.12 335 THR A CA 1
ATOM 2673 C C . THR A 1 335 ? -10.555 -2.252 -0.873 1 89.12 335 THR A C 1
ATOM 2675 O O . THR A 1 335 ? -10.516 -1.776 -2.01 1 89.12 335 THR A O 1
ATOM 2678 N N . ILE A 1 336 ? -11.688 -2.301 -0.164 1 93.56 336 ILE A N 1
ATOM 2679 C CA . ILE A 1 336 ? -12.984 -1.933 -0.717 1 93.56 336 ILE A CA 1
ATOM 2680 C C . ILE A 1 336 ? -13.055 -0.418 -0.896 1 93.56 336 ILE A C 1
ATOM 2682 O O . ILE A 1 336 ? -13.859 0.083 -1.684 1 93.56 336 ILE A O 1
ATOM 2686 N N . THR A 1 337 ? -12.156 0.362 -0.212 1 96.69 337 THR A N 1
ATOM 2687 C CA . THR A 1 337 ? -12.266 1.815 -0.17 1 96.69 337 THR A CA 1
ATOM 2688 C C . THR A 1 337 ? -12.094 2.412 -1.564 1 96.69 337 THR A C 1
ATOM 2690 O O . THR A 1 337 ? -12.961 3.15 -2.039 1 96.69 337 THR A O 1
ATOM 2693 N N . PRO A 1 338 ? -11.016 2.127 -2.318 1 96.31 338 PRO A N 1
ATOM 2694 C CA . PRO A 1 338 ? -10.906 2.676 -3.672 1 96.31 338 PRO A CA 1
ATOM 2695 C C . PRO A 1 338 ? -11.93 2.082 -4.633 1 96.31 338 PRO A C 1
ATOM 2697 O O . PRO A 1 338 ? -12.375 2.756 -5.57 1 96.31 338 PRO A O 1
ATOM 2700 N N . VAL A 1 339 ? -12.375 0.761 -4.422 1 94.12 339 VAL A N 1
ATOM 2701 C CA . VAL A 1 339 ? -13.383 0.134 -5.27 1 94.12 339 VAL A CA 1
ATOM 2702 C C . VAL A 1 339 ? -14.703 0.897 -5.16 1 94.12 339 VAL A C 1
ATOM 2704 O O . VAL A 1 339 ? -15.328 1.215 -6.172 1 94.12 339 VAL A O 1
ATOM 2707 N N . ALA A 1 340 ? -15.102 1.216 -3.898 1 97.12 340 ALA A N 1
ATOM 2708 C CA . ALA A 1 340 ? -16.328 1.967 -3.664 1 97.12 340 ALA A CA 1
ATOM 2709 C C . ALA A 1 340 ? -16.25 3.357 -4.285 1 97.12 340 ALA A C 1
ATOM 2711 O O . ALA A 1 340 ? -17.234 3.852 -4.848 1 97.12 340 ALA A O 1
ATOM 2712 N N . LEU A 1 341 ? -15.078 4.004 -4.168 1 98.06 341 LEU A N 1
ATOM 2713 C CA . LEU A 1 341 ? -14.883 5.309 -4.789 1 98.06 341 LEU A CA 1
ATOM 2714 C C . LEU A 1 341 ? -15.062 5.227 -6.301 1 98.06 341 LEU A C 1
ATOM 2716 O O . LEU A 1 341 ? -15.727 6.074 -6.898 1 98.06 341 LEU A O 1
ATOM 2720 N N . GLY A 1 342 ? -14.453 4.203 -6.941 1 97.12 342 GLY A N 1
ATOM 2721 C CA . GLY A 1 342 ? -14.594 4 -8.375 1 97.12 342 GLY A CA 1
ATOM 2722 C C . GLY A 1 342 ? -16.016 3.727 -8.805 1 97.12 342 GLY A C 1
ATOM 2723 O O . GLY A 1 342 ? -16.469 4.223 -9.836 1 97.12 342 GLY A O 1
ATOM 2724 N N . PHE A 1 343 ? -16.75 2.895 -8.008 1 96.88 343 PHE A N 1
ATOM 2725 C CA . PHE A 1 343 ? -18.156 2.604 -8.281 1 96.88 343 PHE A CA 1
ATOM 2726 C C . PHE A 1 343 ? -18.984 3.879 -8.266 1 96.88 343 PHE A C 1
ATOM 2728 O O . PHE A 1 343 ? -19.797 4.113 -9.172 1 96.88 343 PHE A O 1
ATOM 2735 N N . ALA A 1 344 ? -18.734 4.742 -7.242 1 98.19 344 ALA A N 1
ATOM 2736 C CA . ALA A 1 344 ? -19.453 6.012 -7.137 1 98.19 344 ALA A CA 1
ATOM 2737 C C . ALA A 1 344 ? -19.156 6.91 -8.336 1 98.19 344 ALA A C 1
ATOM 2739 O O . ALA A 1 344 ? -20.062 7.531 -8.891 1 98.19 344 ALA A O 1
ATOM 2740 N N . ARG A 1 345 ? -17.922 6.977 -8.719 1 97.62 345 ARG A N 1
ATOM 2741 C CA . ARG A 1 345 ? -17.547 7.781 -9.883 1 97.62 345 ARG A CA 1
ATOM 2742 C C . ARG A 1 345 ? -18.172 7.234 -11.156 1 97.62 345 ARG A C 1
ATOM 2744 O O . ARG A 1 345 ? -18.641 8 -12 1 97.62 345 ARG A O 1
ATOM 2751 N N . GLY A 1 346 ? -18.156 5.922 -11.336 1 96.5 346 GLY A N 1
ATOM 2752 C CA . GLY A 1 346 ? -18.719 5.293 -12.523 1 96.5 346 GLY A CA 1
ATOM 2753 C C . GLY A 1 346 ? -20.203 5.578 -12.695 1 96.5 346 GLY A C 1
ATOM 2754 O O . GLY A 1 346 ? -20.688 5.707 -13.82 1 96.5 346 GLY A O 1
ATOM 2755 N N . LEU A 1 347 ? -20.953 5.664 -11.555 1 96.88 347 LEU A N 1
ATOM 2756 C CA . LEU A 1 347 ? -22.375 5.992 -11.594 1 96.88 347 LEU A CA 1
ATOM 2757 C C . LEU A 1 347 ? -22.578 7.422 -12.078 1 96.88 347 LEU A C 1
ATOM 2759 O O . LEU A 1 347 ? -23.672 7.773 -12.523 1 96.88 347 LEU A O 1
ATOM 2763 N N . GLN A 1 348 ? -21.547 8.234 -11.961 1 96.25 348 GLN A N 1
ATOM 2764 C CA . GLN A 1 348 ? -21.656 9.641 -12.336 1 96.25 348 GLN A CA 1
ATOM 2765 C C . GLN A 1 348 ? -21.094 9.875 -13.734 1 96.25 348 GLN A C 1
ATOM 2767 O O . GLN A 1 348 ? -21.719 10.547 -14.555 1 96.25 348 GLN A O 1
ATOM 2772 N N . VAL A 1 349 ? -19.922 9.422 -14.023 1 93 349 VAL A N 1
ATOM 2773 C CA . VAL A 1 349 ? -19.234 9.484 -15.312 1 93 349 VAL A CA 1
ATOM 2774 C C . VAL A 1 349 ? -18.812 8.078 -15.734 1 93 349 VAL A C 1
ATOM 2776 O O . VAL A 1 349 ? -17.938 7.473 -15.094 1 93 349 VAL A O 1
ATOM 2779 N N . PRO A 1 350 ? -19.453 7.52 -16.672 1 90.31 350 PRO A N 1
ATOM 2780 C CA . PRO A 1 350 ? -20.156 8.242 -17.734 1 90.31 350 PRO A CA 1
ATOM 2781 C C . PRO A 1 350 ? -21.672 8.266 -17.531 1 90.31 350 PRO A C 1
ATOM 2783 O O . PRO A 1 350 ? -22.375 9.031 -18.188 1 90.31 350 PRO A O 1
ATOM 2786 N N . LEU A 1 351 ? -22.25 7.469 -16.609 1 88.75 351 LEU A N 1
ATOM 2787 C CA . LEU A 1 351 ? -23.688 7.172 -16.656 1 88.75 351 LEU A CA 1
ATOM 2788 C C . LEU A 1 351 ? -24.5 8.414 -16.344 1 88.75 351 LEU A C 1
ATOM 2790 O O . LEU A 1 351 ? -25.359 8.82 -17.141 1 88.75 351 LEU A O 1
ATOM 2794 N N . GLY A 1 352 ? -24.203 9.023 -15.227 1 88.12 352 GLY A N 1
ATOM 2795 C CA . GLY A 1 352 ? -24.938 10.219 -14.852 1 88.12 352 GLY A CA 1
ATOM 2796 C C . GLY A 1 352 ? -24.781 11.352 -15.844 1 88.12 352 GLY A C 1
ATOM 2797 O O . GLY A 1 352 ? -25.75 12.039 -16.188 1 88.12 352 GLY A O 1
ATOM 2798 N N . SER A 1 353 ? -23.578 11.547 -16.266 1 88.44 353 SER A N 1
ATOM 2799 C CA . SER A 1 353 ? -23.281 12.609 -17.203 1 88.44 353 SER A CA 1
ATOM 2800 C C . SER A 1 353 ? -24.016 12.406 -18.531 1 88.44 353 SER A C 1
ATOM 2802 O O . SER A 1 353 ? -24.547 13.359 -19.094 1 88.44 353 SER A O 1
ATOM 2804 N N . LEU A 1 354 ? -24.078 11.195 -19.047 1 88.88 354 LEU A N 1
ATOM 2805 C CA . LEU A 1 354 ? -24.75 10.891 -20.297 1 88.88 354 LEU A CA 1
ATOM 2806 C C . LEU A 1 354 ? -26.266 11.047 -20.156 1 88.88 354 LEU A C 1
ATOM 2808 O O . LEU A 1 354 ? -26.922 11.555 -21.062 1 88.88 354 LEU A O 1
ATOM 2812 N N . LYS A 1 355 ? -26.75 10.602 -19.016 1 87.44 355 LYS A N 1
ATOM 2813 C CA . LYS A 1 355 ? -28.172 10.789 -18.75 1 87.44 355 LYS A CA 1
ATOM 2814 C C . LYS A 1 355 ? -28.547 12.266 -18.719 1 87.44 355 LYS A C 1
ATOM 2816 O O . LYS A 1 355 ? -29.609 12.656 -19.219 1 87.44 355 LYS A O 1
ATOM 2821 N N . ALA A 1 356 ? -27.719 13.023 -18.125 1 86.81 356 ALA A N 1
ATOM 2822 C CA . ALA A 1 356 ? -27.953 14.461 -18.031 1 86.81 356 ALA A CA 1
ATOM 2823 C C . ALA A 1 356 ? -27.922 15.094 -19.422 1 86.81 356 ALA A C 1
ATOM 2825 O O . ALA A 1 356 ? -28.688 16.031 -19.703 1 86.81 356 ALA A O 1
ATOM 2826 N N . GLU A 1 357 ? -27 14.641 -20.281 1 83.81 357 GLU A N 1
ATOM 2827 C CA . GLU A 1 357 ? -26.891 15.156 -21.641 1 83.81 357 GLU A CA 1
ATOM 2828 C C . GLU A 1 357 ? -28.156 14.859 -22.438 1 83.81 357 GLU A C 1
ATOM 2830 O O . GLU A 1 357 ? -28.562 15.648 -23.297 1 83.81 357 GLU A O 1
ATOM 2835 N N . GLU A 1 358 ? -28.688 13.711 -22.266 1 81.75 358 GLU A N 1
ATOM 2836 C CA . GLU A 1 358 ? -29.891 13.312 -22.969 1 81.75 358 GLU A CA 1
ATOM 2837 C C . GLU A 1 358 ? -31.078 14.195 -22.578 1 81.75 358 GLU A C 1
ATOM 2839 O O . GLU A 1 358 ? -31.938 14.484 -23.406 1 81.75 358 GLU A O 1
ATOM 2844 N N . LYS A 1 359 ? -31.25 14.398 -21.266 1 71.56 359 LYS A N 1
ATOM 2845 C CA . LYS A 1 359 ? -32.375 15.188 -20.781 1 71.56 359 LYS A CA 1
ATOM 2846 C C . LYS A 1 359 ? -32.281 16.641 -21.25 1 71.56 359 LYS A C 1
ATOM 2848 O O . LYS A 1 359 ? -33.188 17.422 -21.078 1 71.56 359 LYS A O 1
ATOM 2853 N N . ALA A 1 360 ? -32.125 16.891 -22.594 1 58.81 360 ALA A N 1
ATOM 2854 C CA . ALA A 1 360 ? -32.062 18.094 -23.406 1 58.81 360 ALA A CA 1
ATOM 2855 C C . ALA A 1 360 ? -31.609 19.297 -22.562 1 58.81 360 ALA A C 1
ATOM 2857 O O . ALA A 1 360 ? -31.516 20.422 -23.062 1 58.81 360 ALA A O 1
ATOM 2858 N N . GLY A 1 361 ? -31.469 19.234 -21.25 1 51.03 361 GLY A N 1
ATOM 2859 C CA . GLY A 1 361 ? -31.219 20.484 -20.547 1 51.03 361 GLY A CA 1
ATOM 2860 C C . GLY A 1 361 ? -29.734 20.781 -20.391 1 51.03 361 GLY A C 1
ATOM 2861 O O . GLY A 1 361 ? -28.906 19.875 -20.422 1 51.03 361 GLY A O 1
ATOM 2862 N N . LYS A 1 362 ? -29.328 22 -20.75 1 52.31 362 LYS A N 1
ATOM 2863 C CA . LYS A 1 362 ? -28.031 22.672 -20.781 1 52.31 362 LYS A CA 1
ATOM 2864 C C . LYS A 1 362 ? -27.328 22.609 -19.438 1 52.31 362 LYS A C 1
ATOM 2866 O O . LYS A 1 362 ? -26.328 23.297 -19.219 1 52.31 362 LYS A O 1
ATOM 2871 N N . GLU A 1 363 ? -27.875 21.797 -18.406 1 58.69 363 GLU A N 1
ATOM 2872 C CA . GLU A 1 363 ? -27.094 21.938 -17.172 1 58.69 363 GLU A CA 1
ATOM 2873 C C . GLU A 1 363 ? -26.047 20.844 -17.062 1 58.69 363 GLU A C 1
ATOM 2875 O O . GLU A 1 363 ? -26.328 19.672 -17.344 1 58.69 363 GLU A O 1
ATOM 2880 N N . SER A 1 364 ? -24.797 21.047 -17 1 72.19 364 SER A N 1
ATOM 2881 C CA . SER A 1 364 ? -23.641 20.172 -16.812 1 72.19 364 SER A CA 1
ATOM 2882 C C . SER A 1 364 ? -23.781 19.312 -15.57 1 72.19 364 SER A C 1
ATOM 2884 O O . SER A 1 364 ? -24.359 19.734 -14.578 1 72.19 364 SER A O 1
ATOM 2886 N N . TYR A 1 365 ? -23.641 18 -15.656 1 85.12 365 TYR A N 1
ATOM 2887 C CA . TYR A 1 365 ? -23.625 17.078 -14.523 1 85.12 365 TYR A CA 1
ATOM 2888 C C . TYR A 1 365 ? -22.547 17.469 -13.523 1 85.12 365 TYR A C 1
ATOM 2890 O O . TYR A 1 365 ? -21.375 17.562 -13.875 1 85.12 365 TYR A O 1
ATOM 2898 N N . GLU A 1 366 ? -23 17.766 -12.297 1 89.12 366 GLU A N 1
ATOM 2899 C CA . GLU A 1 366 ? -22.047 18.109 -11.242 1 89.12 366 GLU A CA 1
ATOM 2900 C C . GLU A 1 366 ? -21.797 16.922 -10.32 1 89.12 366 GLU A C 1
ATOM 2902 O O . GLU A 1 366 ? -22.734 16.375 -9.742 1 89.12 366 GLU A O 1
ATOM 2907 N N . LEU A 1 367 ? -20.562 16.562 -10.234 1 93.56 367 LEU A N 1
ATOM 2908 C CA . LEU A 1 367 ? -20.203 15.422 -9.398 1 93.56 367 LEU A CA 1
ATOM 2909 C C . LEU A 1 367 ? -20.672 15.633 -7.957 1 93.56 367 LEU A C 1
ATOM 2911 O O . LEU A 1 367 ? -20.594 16.75 -7.434 1 93.56 367 LEU A O 1
ATOM 2915 N N . GLY A 1 368 ? -21.234 14.633 -7.328 1 93.38 368 GLY A N 1
ATOM 2916 C CA . GLY A 1 368 ? -21.594 14.648 -5.918 1 93.38 368 GLY A CA 1
ATOM 2917 C C . GLY A 1 368 ? -23 15.156 -5.66 1 93.38 368 GLY A C 1
ATOM 2918 O O . GLY A 1 368 ? -23.422 15.297 -4.508 1 93.38 368 GLY A O 1
ATOM 2919 N N . THR A 1 369 ? -23.781 15.391 -6.691 1 91.62 369 THR A N 1
ATOM 2920 C CA . THR A 1 369 ? -25.125 15.914 -6.504 1 91.62 369 THR A CA 1
ATOM 2921 C C . THR A 1 369 ? -26.156 14.773 -6.465 1 91.62 369 THR A C 1
ATOM 2923 O O . THR A 1 369 ? -27.188 14.891 -5.809 1 91.62 369 THR A O 1
ATOM 2926 N N . LYS A 1 370 ? -25.797 13.688 -7.164 1 94.69 370 LYS A N 1
ATOM 2927 C CA . LYS A 1 370 ? -26.766 12.609 -7.281 1 94.69 370 LYS A CA 1
ATOM 2928 C C . LYS A 1 370 ? -26.234 11.32 -6.668 1 94.69 370 LYS A C 1
ATOM 2930 O O . LYS A 1 370 ? -27 10.406 -6.359 1 94.69 370 LYS A O 1
ATOM 2935 N N . VAL A 1 371 ? -24.922 11.219 -6.57 1 97.38 371 VAL A N 1
ATOM 2936 C CA . VAL A 1 371 ? -24.281 10.023 -6.035 1 97.38 371 VAL A CA 1
ATOM 2937 C C . VAL A 1 371 ? -23.406 10.398 -4.848 1 97.38 371 VAL A C 1
ATOM 2939 O O . VAL A 1 371 ? -22.609 11.336 -4.934 1 97.38 371 VAL A O 1
ATOM 2942 N N . LEU A 1 372 ? -23.516 9.719 -3.717 1 98.19 372 LEU A N 1
ATOM 2943 C CA . LEU A 1 372 ? -22.688 9.938 -2.537 1 98.19 372 LEU A CA 1
ATOM 2944 C C . LEU A 1 372 ? -21.828 8.719 -2.248 1 98.19 372 LEU A C 1
ATOM 2946 O O . LEU A 1 372 ? -22.312 7.586 -2.264 1 98.19 372 LEU A O 1
ATOM 2950 N N . SER A 1 373 ? -20.547 8.938 -2.1 1 98.25 373 SER A N 1
ATOM 2951 C CA . SER A 1 373 ? -19.641 7.902 -1.613 1 98.25 373 SER A CA 1
ATOM 2952 C C . SER A 1 373 ? -19.547 7.93 -0.093 1 98.25 373 SER A C 1
ATOM 2954 O O . SER A 1 373 ? -19.219 8.969 0.495 1 98.25 373 SER A O 1
ATOM 2956 N N . LEU A 1 374 ? -19.844 6.863 0.578 1 98.69 374 LEU A N 1
ATOM 2957 C CA . LEU A 1 374 ? -19.75 6.703 2.023 1 98.69 374 LEU A CA 1
ATOM 2958 C C . LEU A 1 374 ? -18.797 5.562 2.379 1 98.69 374 LEU A C 1
ATOM 2960 O O . LEU A 1 374 ? -19.109 4.391 2.139 1 98.69 374 LEU A O 1
ATOM 2964 N N . ALA A 1 375 ? -17.672 5.887 2.93 1 98.5 375 ALA A N 1
ATOM 2965 C CA . ALA A 1 375 ? -16.703 4.883 3.336 1 98.5 375 ALA A CA 1
ATOM 2966 C C . ALA A 1 375 ? -16.672 4.723 4.852 1 98.5 375 ALA A C 1
ATOM 2968 O O . ALA A 1 375 ? -16.484 5.695 5.586 1 98.5 375 ALA A O 1
ATOM 2969 N N . ILE A 1 376 ? -16.859 3.545 5.344 1 98.62 376 ILE A N 1
ATOM 2970 C CA . ILE A 1 376 ? -16.797 3.236 6.77 1 98.62 376 ILE A CA 1
ATOM 2971 C C . ILE A 1 376 ? -15.492 2.506 7.074 1 98.62 376 ILE A C 1
ATOM 2973 O O . ILE A 1 376 ? -15.094 1.592 6.344 1 98.62 376 ILE A O 1
ATOM 2977 N N . HIS A 1 377 ? -14.797 2.945 8.125 1 98.25 377 HIS A N 1
ATOM 2978 C CA . HIS A 1 377 ? -13.469 2.447 8.461 1 98.25 377 HIS A CA 1
ATOM 2979 C C . HIS A 1 377 ? -13.398 1.996 9.914 1 98.25 377 HIS A C 1
ATOM 2981 O O . HIS A 1 377 ? -14.242 2.379 10.727 1 98.25 377 HIS A O 1
ATOM 2987 N N . GLY A 1 378 ? -12.398 1.085 10.195 1 97.19 378 GLY A N 1
ATOM 2988 C CA . GLY A 1 378 ? -11.906 0.927 11.555 1 97.19 378 GLY A CA 1
ATOM 2989 C C . GLY A 1 378 ? -10.781 1.887 11.898 1 97.19 378 GLY A C 1
ATOM 2990 O O . GLY A 1 378 ? -10.016 2.299 11.016 1 97.19 378 GLY A O 1
ATOM 2991 N N . ASP A 1 379 ? -10.625 2.24 13.188 1 96.56 379 ASP A N 1
ATOM 2992 C CA . ASP A 1 379 ? -9.664 3.256 13.602 1 96.56 379 ASP A CA 1
ATOM 2993 C C . ASP A 1 379 ? -8.234 2.809 13.312 1 96.56 379 ASP A C 1
ATOM 2995 O O . ASP A 1 379 ? -7.434 3.58 12.781 1 96.56 379 ASP A O 1
ATOM 2999 N N . ALA A 1 380 ? -7.871 1.579 13.641 1 96.06 380 ALA A N 1
ATOM 3000 C CA . ALA A 1 380 ? -6.504 1.102 13.445 1 96.06 380 ALA A CA 1
ATOM 3001 C C . ALA A 1 380 ? -6.195 0.909 11.961 1 96.06 380 ALA A C 1
ATOM 3003 O O . ALA A 1 380 ? -5.094 1.217 11.508 1 96.06 380 ALA A O 1
ATOM 3004 N N . ALA A 1 381 ? -7.16 0.387 11.188 1 95.94 381 ALA A N 1
ATOM 3005 C CA . ALA A 1 381 ? -6.957 0.152 9.758 1 95.94 381 ALA A CA 1
ATOM 3006 C C . ALA A 1 381 ? -6.848 1.469 9 1 95.94 381 ALA A C 1
ATOM 3008 O O . ALA A 1 381 ? -6.109 1.563 8.016 1 95.94 381 ALA A O 1
ATOM 3009 N N . PHE A 1 382 ? -7.547 2.506 9.398 1 97.19 382 PHE A N 1
ATOM 3010 C CA . PHE A 1 382 ? -7.566 3.803 8.734 1 97.19 382 PHE A CA 1
ATOM 3011 C C . PHE A 1 382 ? -6.164 4.391 8.648 1 97.19 382 PHE A C 1
ATOM 3013 O O . PHE A 1 382 ? -5.73 4.828 7.582 1 97.19 382 PHE A O 1
ATOM 3020 N N . GLY A 1 383 ? -5.461 4.383 9.75 1 94.62 383 GLY A N 1
ATOM 3021 C CA . GLY A 1 383 ? -4.109 4.926 9.773 1 94.62 383 GLY A CA 1
ATOM 3022 C C . GLY A 1 383 ? -3.047 3.898 9.438 1 94.62 383 GLY A C 1
ATOM 3023 O O . GLY A 1 383 ? -1.905 4.254 9.133 1 94.62 383 GLY A O 1
ATOM 3024 N N . GLY A 1 384 ? -3.412 2.627 9.438 1 94.94 384 GLY A N 1
ATOM 3025 C CA . GLY A 1 384 ? -2.422 1.57 9.312 1 94.94 384 GLY A CA 1
ATOM 3026 C C . GLY A 1 384 ? -2.271 1.062 7.887 1 94.94 384 GLY A C 1
ATOM 3027 O O . GLY A 1 384 ? -1.23 0.511 7.523 1 94.94 384 GLY A O 1
ATOM 3028 N N . GLN A 1 385 ? -3.324 1.255 7.059 1 95.38 385 GLN A N 1
ATOM 3029 C CA . GLN A 1 385 ? -3.301 0.723 5.699 1 95.38 385 GLN A CA 1
ATOM 3030 C C . GLN A 1 385 ? -2.955 1.812 4.688 1 95.38 385 GLN A C 1
ATOM 3032 O O . GLN A 1 385 ? -3.686 2.795 4.551 1 95.38 385 GLN A O 1
ATOM 3037 N N . GLY A 1 386 ? -1.89 1.6 3.873 1 96 386 GLY A N 1
ATOM 3038 C CA . GLY A 1 386 ? -1.419 2.57 2.898 1 96 386 GLY A CA 1
ATOM 3039 C C . GLY A 1 386 ? -2.43 2.854 1.803 1 96 386 GLY A C 1
ATOM 3040 O O . GLY A 1 386 ? -2.449 3.949 1.237 1 96 386 GLY A O 1
ATOM 3041 N N . VAL A 1 387 ? -3.336 1.934 1.501 1 95.12 387 VAL A N 1
ATOM 3042 C CA . VAL A 1 387 ? -4.305 2.096 0.423 1 95.12 387 VAL A CA 1
ATOM 3043 C C . VAL A 1 387 ? -5.273 3.229 0.764 1 95.12 387 VAL A C 1
ATOM 3045 O O . VAL A 1 387 ? -5.797 3.896 -0.131 1 95.12 387 VAL A O 1
ATOM 3048 N N . VAL A 1 388 ? -5.477 3.516 2.076 1 98 388 VAL A N 1
ATOM 3049 C CA . VAL A 1 388 ? -6.324 4.633 2.475 1 98 388 VAL A CA 1
ATOM 3050 C C . VAL A 1 388 ? -5.68 5.949 2.045 1 98 388 VAL A C 1
ATOM 3052 O O . VAL A 1 388 ? -6.348 6.824 1.485 1 98 388 VAL A O 1
ATOM 3055 N N . ALA A 1 389 ? -4.352 6.125 2.268 1 98.06 389 ALA A N 1
ATOM 3056 C CA . ALA A 1 389 ? -3.619 7.309 1.826 1 98.06 389 ALA A CA 1
ATOM 3057 C C . ALA A 1 389 ? -3.676 7.457 0.308 1 98.06 389 ALA A C 1
ATOM 3059 O O . ALA A 1 389 ? -3.85 8.562 -0.209 1 98.06 389 ALA A O 1
ATOM 3060 N N . GLU A 1 390 ? -3.479 6.363 -0.395 1 96.94 390 GLU A N 1
ATOM 3061 C CA . GLU A 1 390 ? -3.547 6.383 -1.853 1 96.94 390 GLU A CA 1
ATOM 3062 C C . GLU A 1 390 ? -4.926 6.836 -2.334 1 96.94 390 GLU A C 1
ATOM 3064 O O . GLU A 1 390 ? -5.031 7.582 -3.309 1 96.94 390 GLU A O 1
ATOM 3069 N N . THR A 1 391 ? -5.992 6.348 -1.655 1 97.81 391 THR A N 1
ATOM 3070 C CA . THR A 1 391 ? -7.355 6.723 -2.018 1 97.81 391 THR A CA 1
ATOM 3071 C C . THR A 1 391 ? -7.594 8.211 -1.757 1 97.81 391 THR A C 1
ATOM 3073 O O . THR A 1 391 ? -8.211 8.898 -2.572 1 97.81 391 THR A O 1
ATOM 3076 N N . PHE A 1 392 ? -7.066 8.695 -0.598 1 98.31 392 PHE A N 1
ATOM 3077 C CA . PHE A 1 392 ? -7.156 10.125 -0.317 1 98.31 392 PHE A CA 1
ATOM 3078 C C . PHE A 1 392 ? -6.461 10.938 -1.406 1 98.31 392 PHE A C 1
ATOM 3080 O O . PHE A 1 392 ? -6.938 12 -1.796 1 98.31 392 PHE A O 1
ATOM 3087 N N . ASN A 1 393 ? -5.375 10.445 -1.911 1 97.69 393 ASN A N 1
ATOM 3088 C CA . ASN A 1 393 ? -4.641 11.164 -2.951 1 97.69 393 ASN A CA 1
ATOM 3089 C C . ASN A 1 393 ? -5.453 11.273 -4.238 1 97.69 393 ASN A C 1
ATOM 3091 O O . ASN A 1 393 ? -5.219 12.164 -5.055 1 97.69 393 ASN A O 1
ATOM 3095 N N . LEU A 1 394 ? -6.422 10.375 -4.445 1 97.06 394 LEU A N 1
ATOM 3096 C CA . LEU A 1 394 ? -7.277 10.398 -5.629 1 97.06 394 LEU A CA 1
ATOM 3097 C C . LEU A 1 394 ? -8.43 11.375 -5.441 1 97.06 394 LEU A C 1
ATOM 3099 O O . LEU A 1 394 ? -9.086 11.766 -6.414 1 97.06 394 LEU A O 1
ATOM 3103 N N . ALA A 1 395 ? -8.695 11.844 -4.277 1 94.81 395 ALA A N 1
ATOM 3104 C CA . ALA A 1 395 ? -9.945 12.461 -3.846 1 94.81 395 ALA A CA 1
ATOM 3105 C C . ALA A 1 395 ? -10.289 13.672 -4.711 1 94.81 395 ALA A C 1
ATOM 3107 O O . ALA A 1 395 ? -11.461 13.922 -5 1 94.81 395 ALA A O 1
ATOM 3108 N N . SER A 1 396 ? -9.289 14.453 -5.133 1 93.88 396 SER A N 1
ATOM 3109 C CA . SER A 1 396 ? -9.578 15.688 -5.855 1 93.88 396 SER A CA 1
ATOM 3110 C C . SER A 1 396 ? -8.977 15.656 -7.258 1 93.88 396 SER A C 1
ATOM 3112 O O . SER A 1 396 ? -8.867 16.703 -7.914 1 93.88 396 SER A O 1
ATOM 3114 N N . LEU A 1 397 ? -8.531 14.516 -7.742 1 95.06 397 LEU A N 1
ATOM 3115 C CA . LEU A 1 397 ? -7.969 14.422 -9.086 1 95.06 397 LEU A CA 1
ATOM 3116 C C . LEU A 1 397 ? -9.07 14.414 -10.133 1 95.06 397 LEU A C 1
ATOM 3118 O O . LEU A 1 397 ? -10.102 13.766 -9.953 1 95.06 397 LEU A O 1
ATOM 3122 N N . PRO A 1 398 ? -8.906 15.078 -11.156 1 92.88 398 PRO A N 1
ATOM 3123 C CA . PRO A 1 398 ? -10 15.375 -12.078 1 92.88 398 PRO A CA 1
ATOM 3124 C C . PRO A 1 398 ? -10.68 14.117 -12.609 1 92.88 398 PRO A C 1
ATOM 3126 O O . PRO A 1 398 ? -11.898 14.117 -12.828 1 92.88 398 PRO A O 1
ATOM 3129 N N . HIS A 1 399 ? -9.938 13.07 -12.867 1 95.06 399 HIS A N 1
ATOM 3130 C CA . HIS A 1 399 ? -10.508 11.875 -13.477 1 95.06 399 HIS A CA 1
ATOM 3131 C C . HIS A 1 399 ? -10.906 10.859 -12.414 1 95.06 399 HIS A C 1
ATOM 3133 O O . HIS A 1 399 ? -11.406 9.781 -12.742 1 95.06 399 HIS A O 1
ATOM 3139 N N . PHE A 1 400 ? -10.75 11.172 -11.055 1 96.38 400 PHE A N 1
ATOM 3140 C CA . PHE A 1 400 ? -11 10.203 -10 1 96.38 400 PHE A CA 1
ATOM 3141 C C . PHE A 1 400 ? -12.008 10.75 -8.992 1 96.38 400 PHE A C 1
ATOM 3143 O O . PHE A 1 400 ? -12.625 9.984 -8.25 1 96.38 400 PHE A O 1
ATOM 3150 N N . ASN A 1 401 ? -12.188 12.078 -8.914 1 94.44 401 ASN A N 1
ATOM 3151 C CA . ASN A 1 401 ? -13.047 12.719 -7.922 1 94.44 401 ASN A CA 1
ATOM 3152 C C . ASN A 1 401 ? -14.508 12.312 -8.102 1 94.44 401 ASN A C 1
ATOM 3154 O O . ASN A 1 401 ? -14.992 12.211 -9.234 1 94.44 401 ASN A O 1
ATOM 3158 N N . ALA A 1 402 ? -15.156 12 -6.973 1 96.44 402 ALA A N 1
ATOM 3159 C CA . ALA A 1 402 ? -16.562 11.578 -7.008 1 96.44 402 ALA A CA 1
ATOM 3160 C C . ALA A 1 402 ? -17.453 12.586 -6.301 1 96.44 402 ALA A C 1
ATOM 3162 O O . ALA A 1 402 ? -18.594 12.273 -5.945 1 96.44 402 ALA A O 1
ATOM 3163 N N . GLY A 1 403 ? -16.938 13.781 -6.066 1 96.19 403 GLY A N 1
ATOM 3164 C CA . GLY A 1 403 ? -17.75 14.812 -5.43 1 96.19 403 GLY A CA 1
ATOM 3165 C C . GLY A 1 403 ? -17.672 14.773 -3.916 1 96.19 403 GLY A C 1
ATOM 3166 O O . GLY A 1 403 ? -18.625 15.156 -3.234 1 96.19 403 GLY A O 1
ATOM 3167 N N . GLY A 1 404 ? -16.625 14.227 -3.365 1 97.06 404 GLY A N 1
ATOM 3168 C CA . GLY A 1 404 ? -16.406 14.18 -1.928 1 97.06 404 GLY A CA 1
ATOM 3169 C C . GLY A 1 404 ? -16.938 12.914 -1.284 1 97.06 404 GLY A C 1
ATOM 3170 O O . GLY A 1 404 ? -18.078 12.516 -1.534 1 97.06 404 GLY A O 1
ATOM 3171 N N . THR A 1 405 ? -16.125 12.242 -0.511 1 98.31 405 THR A N 1
ATOM 3172 C CA . THR A 1 405 ? -16.484 11.047 0.245 1 98.31 405 THR A CA 1
ATOM 3173 C C . THR A 1 405 ? -16.688 11.383 1.72 1 98.31 405 THR A C 1
ATOM 3175 O O . THR A 1 405 ? -15.945 12.18 2.291 1 98.31 405 THR A O 1
ATOM 3178 N N . ILE A 1 406 ? -17.75 10.891 2.318 1 98.69 406 ILE A N 1
ATOM 3179 C CA . ILE A 1 406 ? -17.891 10.914 3.77 1 98.69 406 ILE A CA 1
ATOM 3180 C C . ILE A 1 406 ? -17.203 9.688 4.375 1 98.69 406 ILE A C 1
ATOM 3182 O O . ILE A 1 406 ? -17.578 8.547 4.062 1 98.69 406 ILE A O 1
ATOM 3186 N N . HIS A 1 407 ? -16.219 9.93 5.133 1 98.81 407 HIS A N 1
ATOM 3187 C CA . HIS A 1 407 ? -15.508 8.859 5.82 1 98.81 407 HIS A CA 1
ATOM 3188 C C . HIS A 1 407 ? -15.969 8.734 7.27 1 98.81 407 HIS A C 1
ATOM 3190 O O . HIS A 1 407 ? -15.82 9.68 8.055 1 98.81 407 HIS A O 1
ATOM 3196 N N . LEU A 1 408 ? -16.531 7.621 7.609 1 98.88 408 LEU A N 1
ATOM 3197 C CA . LEU A 1 408 ? -16.938 7.328 8.977 1 98.88 408 LEU A CA 1
ATOM 3198 C C . LEU A 1 408 ? -16 6.312 9.617 1 98.88 408 LEU A C 1
ATOM 3200 O O . LEU A 1 408 ? -15.984 5.141 9.227 1 98.88 408 LEU A O 1
ATOM 3204 N N . VAL A 1 409 ? -15.211 6.777 10.578 1 98.62 409 VAL A N 1
ATOM 3205 C CA . VAL A 1 409 ? -14.305 5.887 11.297 1 98.62 409 VAL A CA 1
ATOM 3206 C C . VAL A 1 409 ? -14.977 5.391 12.578 1 98.62 409 VAL A C 1
ATOM 3208 O O . VAL A 1 409 ? -15.211 6.176 13.5 1 98.62 409 VAL A O 1
ATOM 3211 N N . VAL A 1 410 ? -15.336 4.141 12.609 1 98.38 410 VAL A N 1
ATOM 3212 C CA . VAL A 1 410 ? -15.836 3.533 13.836 1 98.38 410 VAL A CA 1
ATOM 3213 C C . VAL A 1 410 ? -14.664 3.16 14.742 1 98.38 410 VAL A C 1
ATOM 3215 O O . VAL A 1 410 ? -14.078 2.082 14.602 1 98.38 410 VAL A O 1
ATOM 3218 N N . ASN A 1 411 ? -14.391 4.02 15.695 1 97.5 411 ASN A N 1
ATOM 3219 C CA . ASN A 1 411 ? -13.188 3.98 16.516 1 97.5 411 ASN A CA 1
ATOM 3220 C C . ASN A 1 411 ? -13.438 3.254 17.844 1 97.5 411 ASN A C 1
ATOM 3222 O O . ASN A 1 411 ? -13.766 3.881 18.844 1 97.5 411 ASN A O 1
ATOM 3226 N N . ASN A 1 412 ? -13.195 1.948 17.828 1 95.75 412 ASN A N 1
ATOM 3227 C CA . ASN A 1 412 ? -13.367 1.183 19.047 1 95.75 412 ASN A CA 1
ATOM 3228 C C . ASN A 1 412 ? -12.086 1.149 19.875 1 95.75 412 ASN A C 1
ATOM 3230 O O . ASN A 1 412 ? -12 0.419 20.875 1 95.75 412 ASN A O 1
ATOM 3234 N N . GLN A 1 413 ? -11.023 1.839 19.406 1 93.25 413 GLN A N 1
ATOM 3235 C CA . GLN A 1 413 ? -9.82 2.164 20.156 1 93.25 413 GLN A CA 1
ATOM 3236 C C . GLN A 1 413 ? -8.875 0.971 20.234 1 93.25 413 GLN A C 1
ATOM 3238 O O . GLN A 1 413 ? -7.906 0.982 21 1 93.25 413 GLN A O 1
ATOM 3243 N N . LEU A 1 414 ? -9.164 -0.118 19.469 1 92.81 414 LEU A N 1
ATOM 3244 C CA . LEU A 1 414 ? -8.312 -1.301 19.422 1 92.81 414 LEU A CA 1
ATOM 3245 C C . LEU A 1 414 ? -8.117 -1.77 17.984 1 92.81 414 LEU A C 1
ATOM 3247 O O . LEU A 1 414 ? -9.062 -1.759 17.188 1 92.81 414 LEU A O 1
ATOM 3251 N N . GLY A 1 415 ? -6.945 -2.062 17.594 1 92.38 415 GLY A N 1
ATOM 3252 C CA . GLY A 1 415 ? -6.66 -2.824 16.391 1 92.38 415 GLY A CA 1
ATOM 3253 C C . GLY A 1 415 ? -6.41 -4.297 16.656 1 92.38 415 GLY A C 1
ATOM 3254 O O . GLY A 1 415 ? -5.324 -4.676 17.094 1 92.38 415 GLY A O 1
ATOM 3255 N N . TYR A 1 416 ? -7.359 -5.109 16.266 1 90.69 416 TYR A N 1
ATOM 3256 C CA . TYR A 1 416 ? -7.309 -6.5 16.719 1 90.69 416 TYR A CA 1
ATOM 3257 C C . TYR A 1 416 ? -7.18 -6.59 18.234 1 90.69 416 TYR A C 1
ATOM 3259 O O . TYR A 1 416 ? -8.148 -6.348 18.953 1 90.69 416 TYR A O 1
ATOM 3267 N N . THR A 1 417 ? -5.926 -6.77 18.781 1 91.56 417 THR A N 1
ATOM 3268 C CA . THR A 1 417 ? -5.707 -6.734 20.234 1 91.56 417 THR A CA 1
ATOM 3269 C C . THR A 1 417 ? -4.758 -5.602 20.609 1 91.56 417 THR A C 1
ATOM 3271 O O . THR A 1 417 ? -4.457 -5.402 21.781 1 91.56 417 THR A O 1
ATOM 3274 N N . THR A 1 418 ? -4.297 -4.859 19.625 1 90.56 418 THR A N 1
ATOM 3275 C CA . THR A 1 418 ? -3.246 -3.869 19.828 1 90.56 418 THR A CA 1
ATOM 3276 C C . THR A 1 418 ? -3.844 -2.512 20.188 1 90.56 418 THR A C 1
ATOM 3278 O O . THR A 1 418 ? -4.66 -1.971 19.438 1 90.56 418 THR A O 1
ATOM 3281 N N . PRO A 1 419 ? -3.436 -2.002 21.297 1 90.31 419 PRO A N 1
ATOM 3282 C CA . PRO A 1 419 ? -3.939 -0.681 21.688 1 90.31 419 PRO A CA 1
ATOM 3283 C C . PRO A 1 419 ? -3.367 0.442 20.828 1 90.31 419 PRO A C 1
ATOM 3285 O O . PRO A 1 419 ? -2.367 0.243 20.125 1 90.31 419 PRO A O 1
ATOM 3288 N N . ALA A 1 420 ? -3.934 1.601 20.906 1 88.06 420 ALA A N 1
ATOM 3289 C CA . ALA A 1 420 ? -3.609 2.75 20.062 1 88.06 420 ALA A CA 1
ATOM 3290 C C . ALA A 1 420 ? -2.146 3.156 20.234 1 88.06 420 ALA A C 1
ATOM 3292 O O . ALA A 1 420 ? -1.49 3.539 19.266 1 88.06 420 ALA A O 1
ATOM 3293 N N . VAL A 1 421 ? -1.566 3.051 21.375 1 86.19 421 VAL A N 1
ATOM 3294 C CA . VAL A 1 421 ? -0.209 3.502 21.656 1 86.19 421 VAL A CA 1
ATOM 3295 C C . VAL A 1 421 ? 0.792 2.658 20.875 1 86.19 421 VAL A C 1
ATOM 3297 O O . VAL A 1 421 ? 1.892 3.123 20.547 1 86.19 421 VAL A O 1
ATOM 3300 N N . GLN A 1 422 ? 0.402 1.435 20.516 1 90.12 422 GLN A N 1
ATOM 3301 C CA . GLN A 1 422 ? 1.276 0.537 19.766 1 90.12 422 GLN A CA 1
ATOM 3302 C C . GLN A 1 422 ? 0.84 0.431 18.312 1 90.12 422 GLN A C 1
ATOM 3304 O O . GLN A 1 422 ? 1.504 -0.224 17.5 1 90.12 422 GLN A O 1
ATOM 3309 N N . SER A 1 423 ? -0.276 1.102 18.016 1 91.69 423 SER A N 1
ATOM 3310 C CA . SER A 1 423 ? -0.825 0.869 16.688 1 91.69 423 SER A CA 1
ATOM 3311 C C . SER A 1 423 ? -0.692 2.111 15.805 1 91.69 423 SER A C 1
ATOM 3313 O O . SER A 1 423 ? -0.808 2.027 14.578 1 91.69 423 SER A O 1
ATOM 3315 N N . ARG A 1 424 ? -0.421 3.268 16.328 1 93.62 424 ARG A N 1
ATOM 3316 C CA . ARG A 1 424 ? -0.317 4.453 15.492 1 93.62 424 ARG A CA 1
ATOM 3317 C C . ARG A 1 424 ? 0.628 5.48 16.109 1 93.62 424 ARG A C 1
ATOM 3319 O O . ARG A 1 424 ? 0.737 5.578 17.328 1 93.62 424 ARG A O 1
ATOM 3326 N N . SER A 1 425 ? 1.239 6.258 15.25 1 94.19 425 SER A N 1
ATOM 3327 C CA . SER A 1 425 ? 2.143 7.336 15.641 1 94.19 425 SER A CA 1
ATOM 3328 C C . SER A 1 425 ? 1.422 8.68 15.664 1 94.19 425 SER A C 1
ATOM 3330 O O . SER A 1 425 ? 1.955 9.672 16.172 1 94.19 425 SER A O 1
ATOM 3332 N N . SER A 1 426 ? 0.176 8.734 15.18 1 93.38 426 SER A N 1
ATOM 3333 C CA . SER A 1 426 ? -0.613 9.953 15.117 1 93.38 426 SER A CA 1
ATOM 3334 C C . SER A 1 426 ? -1.329 10.219 16.438 1 93.38 426 SER A C 1
ATOM 3336 O O . SER A 1 426 ? -1.503 9.312 17.25 1 93.38 426 SER A O 1
ATOM 3338 N N . PHE A 1 427 ? -1.699 11.469 16.641 1 91.19 427 PHE A N 1
ATOM 3339 C CA . PHE A 1 427 ? -2.488 11.82 17.812 1 91.19 427 PHE A CA 1
ATOM 3340 C C . PHE A 1 427 ? -3.881 11.211 17.734 1 91.19 427 PHE A C 1
ATOM 3342 O O . PHE A 1 427 ? -4.309 10.516 18.672 1 91.19 427 PHE A O 1
ATOM 3349 N N . TYR A 1 428 ? -4.609 11.484 16.719 1 94.81 428 TYR A N 1
ATOM 3350 C CA . TYR A 1 428 ? -5.887 10.836 16.453 1 94.81 428 TYR A CA 1
ATOM 3351 C C . TYR A 1 428 ? -5.734 9.766 15.375 1 94.81 428 TYR A C 1
ATOM 3353 O O . TYR A 1 428 ? -4.844 9.852 14.523 1 94.81 428 TYR A O 1
ATOM 3361 N N . ALA A 1 429 ? -6.578 8.797 15.414 1 94.81 429 ALA A N 1
ATOM 3362 C CA . ALA A 1 429 ? -6.59 7.754 14.391 1 94.81 429 ALA A CA 1
ATOM 3363 C C . ALA A 1 429 ? -6.875 8.336 13.016 1 94.81 429 ALA A C 1
ATOM 3365 O O . ALA A 1 429 ? -6.551 7.727 11.992 1 94.81 429 ALA A O 1
ATOM 3366 N N . THR A 1 430 ? -7.383 9.57 12.898 1 97.69 430 THR A N 1
ATOM 3367 C CA . THR A 1 430 ? -7.891 10.148 11.656 1 97.69 430 THR A CA 1
ATOM 3368 C C . THR A 1 430 ? -6.891 11.141 11.07 1 97.69 430 THR A C 1
ATOM 3370 O O . THR A 1 430 ? -7.145 11.75 10.031 1 97.69 430 THR A O 1
ATOM 3373 N N . ASP A 1 431 ? -5.695 11.305 11.633 1 97.19 431 ASP A N 1
ATOM 3374 C CA . ASP A 1 431 ? -4.77 12.367 11.242 1 97.19 431 ASP A CA 1
ATOM 3375 C C . ASP A 1 431 ? -4.289 12.18 9.805 1 97.19 431 ASP A C 1
ATOM 3377 O O . ASP A 1 431 ? -3.818 13.125 9.172 1 97.19 431 ASP A O 1
ATOM 3381 N N . LEU A 1 432 ? -4.367 10.977 9.305 1 97.56 432 LEU A N 1
ATOM 3382 C CA . LEU A 1 432 ? -4.027 10.719 7.914 1 97.56 432 LEU A CA 1
ATOM 3383 C C . LEU A 1 432 ? -4.824 11.633 6.984 1 97.56 432 LEU A C 1
ATOM 3385 O O . LEU A 1 432 ? -4.324 12.047 5.934 1 97.56 432 LEU A O 1
ATOM 3389 N N . ALA A 1 433 ? -6.023 12.023 7.344 1 97.88 433 ALA A N 1
ATOM 3390 C CA . ALA A 1 433 ? -6.934 12.805 6.508 1 97.88 433 ALA A CA 1
ATOM 3391 C C . ALA A 1 433 ? -6.395 14.211 6.277 1 97.88 433 ALA A C 1
ATOM 3393 O O . ALA A 1 433 ? -6.82 14.898 5.344 1 97.88 433 ALA A O 1
ATOM 3394 N N . LYS A 1 434 ? -5.461 14.648 7.055 1 97 434 LYS A N 1
ATOM 3395 C CA . LYS A 1 434 ? -4.895 15.992 6.91 1 97 434 LYS A CA 1
ATOM 3396 C C . LYS A 1 434 ? -4.051 16.094 5.641 1 97 434 LYS A C 1
ATOM 3398 O O . LYS A 1 434 ? -3.738 17.203 5.188 1 97 434 LYS A O 1
ATOM 3403 N N . MET A 1 435 ? -3.682 14.953 5.062 1 96.5 435 MET A N 1
ATOM 3404 C CA . MET A 1 435 ? -2.918 14.969 3.818 1 96.5 435 MET A CA 1
ATOM 3405 C C . MET A 1 435 ? -3.67 15.719 2.725 1 96.5 435 MET A C 1
ATOM 3407 O O . MET A 1 435 ? -3.055 16.328 1.846 1 96.5 435 MET A O 1
ATOM 3411 N N . VAL A 1 436 ? -5.07 15.672 2.807 1 96.38 436 VAL A N 1
ATOM 3412 C CA . VAL A 1 436 ? -5.855 16.359 1.788 1 96.38 436 VAL A CA 1
ATOM 3413 C C . VAL A 1 436 ? -6.625 17.516 2.426 1 96.38 436 VAL A C 1
ATOM 3415 O O . VAL A 1 436 ? -7.621 17.984 1.871 1 96.38 436 VAL A O 1
ATOM 3418 N N . SER A 1 437 ? -6.266 17.859 3.635 1 95.56 437 SER A N 1
ATOM 3419 C CA . SER A 1 437 ? -6.855 18.984 4.359 1 95.56 437 SER A CA 1
ATOM 3420 C C . SER A 1 437 ? -8.352 18.781 4.582 1 95.56 437 SER A C 1
ATOM 3422 O O . SER A 1 437 ? -9.141 19.703 4.43 1 95.56 437 SER A O 1
ATOM 3424 N N . ALA A 1 438 ? -8.719 17.562 4.855 1 97.56 438 ALA A N 1
ATOM 3425 C CA . ALA A 1 438 ? -10.117 17.281 5.16 1 97.56 438 ALA A CA 1
ATOM 3426 C C . ALA A 1 438 ? -10.469 17.703 6.582 1 97.56 438 ALA A C 1
ATOM 3428 O O . ALA A 1 438 ? -9.664 17.531 7.504 1 97.56 438 ALA A O 1
ATOM 3429 N N . PRO A 1 439 ? -11.664 18.328 6.762 1 98.12 439 PRO A N 1
ATOM 3430 C CA . PRO A 1 439 ? -12.102 18.547 8.141 1 98.12 439 PRO A CA 1
ATOM 3431 C C . PRO A 1 439 ? -12.461 17.25 8.867 1 98.12 439 PRO A C 1
ATOM 3433 O O . PRO A 1 439 ? -12.844 16.281 8.234 1 98.12 439 PRO A O 1
ATOM 3436 N N . ILE A 1 440 ? -12.289 17.266 10.18 1 98.62 440 ILE A N 1
ATOM 3437 C CA . ILE A 1 440 ? -12.523 16.078 11 1 98.62 440 ILE A CA 1
ATOM 3438 C C . ILE A 1 440 ? -13.469 16.422 12.148 1 98.62 440 ILE A C 1
ATOM 3440 O O . ILE A 1 440 ? -13.25 17.391 12.867 1 98.62 440 ILE A O 1
ATOM 3444 N N . LEU A 1 441 ? -14.516 15.695 12.266 1 98.5 441 LEU A N 1
ATOM 3445 C CA . LEU A 1 441 ? -15.414 15.781 13.414 1 98.5 441 LEU A CA 1
ATOM 3446 C C . LEU A 1 441 ? -15.227 14.578 14.336 1 98.5 441 LEU A C 1
ATOM 3448 O O . LEU A 1 441 ? -15.242 13.438 13.875 1 98.5 441 LEU A O 1
ATOM 3452 N N . HIS A 1 442 ? -14.961 14.828 15.586 1 98.12 442 HIS A N 1
ATOM 3453 C CA . HIS A 1 442 ? -14.938 13.789 16.609 1 98.12 442 HIS A CA 1
ATOM 3454 C C . HIS A 1 442 ? -16.234 13.781 17.422 1 98.12 442 HIS A C 1
ATOM 3456 O O . HIS A 1 442 ? -16.719 14.836 17.812 1 98.12 442 HIS A O 1
ATOM 3462 N N . VAL A 1 443 ? -16.797 12.625 17.656 1 98.25 443 VAL A N 1
ATOM 3463 C CA . VAL A 1 443 ? -18.062 12.602 18.375 1 98.25 443 VAL A CA 1
ATOM 3464 C C . VAL A 1 443 ? -18.109 11.398 19.312 1 98.25 443 VAL A C 1
ATOM 3466 O O . VAL A 1 443 ? -17.641 10.312 18.953 1 98.25 443 VAL A O 1
ATOM 3469 N N . ASN A 1 444 ? -18.609 11.617 20.516 1 98 444 ASN A N 1
ATOM 3470 C CA . ASN A 1 444 ? -18.844 10.555 21.5 1 98 444 ASN A CA 1
ATOM 3471 C C . ASN A 1 444 ? -19.984 9.633 21.062 1 98 444 ASN A C 1
ATOM 3473 O O . ASN A 1 444 ? -21.141 10.062 20.984 1 98 444 ASN A O 1
ATOM 3477 N N . GLY A 1 445 ? -19.703 8.367 20.859 1 98.06 445 GLY A N 1
ATOM 3478 C CA . GLY A 1 445 ? -20.656 7.43 20.281 1 98.06 445 GLY A CA 1
ATOM 3479 C C . GLY A 1 445 ? -21.812 7.098 21.203 1 98.06 445 GLY A C 1
ATOM 3480 O O . GLY A 1 445 ? -22.828 6.57 20.75 1 98.06 445 GLY A O 1
ATOM 3481 N N . ASP A 1 446 ? -21.703 7.395 22.516 1 97.38 446 ASP A N 1
ATOM 3482 C CA . ASP A 1 446 ? -22.781 7.145 23.469 1 97.38 446 ASP A CA 1
ATOM 3483 C C . ASP A 1 446 ? -23.844 8.227 23.375 1 97.38 446 ASP A C 1
ATOM 3485 O O . ASP A 1 446 ? -24.938 8.07 23.922 1 97.38 446 ASP A O 1
ATOM 3489 N N . LYS A 1 447 ? -23.5 9.32 22.75 1 96.88 447 LYS A N 1
ATOM 3490 C CA . LYS A 1 447 ? -24.406 10.461 22.672 1 96.88 447 LYS A CA 1
ATOM 3491 C C . LYS A 1 447 ? -25.094 10.531 21.312 1 96.88 447 LYS A C 1
ATOM 3493 O O . LYS A 1 447 ? -24.672 11.281 20.438 1 96.88 447 LYS A O 1
ATOM 3498 N N . VAL A 1 448 ? -26.172 9.883 21.203 1 97.44 448 VAL A N 1
ATOM 3499 C CA . VAL A 1 448 ? -26.859 9.562 19.953 1 97.44 448 VAL A CA 1
ATOM 3500 C C . VAL A 1 448 ? -27.281 10.852 19.25 1 97.44 448 VAL A C 1
ATOM 3502 O O . VAL A 1 448 ? -27.125 10.984 18.031 1 97.44 448 VAL A O 1
ATOM 3505 N N . ASP A 1 449 ? -27.828 11.828 20.016 1 96.12 449 ASP A N 1
ATOM 3506 C CA . ASP A 1 449 ? -28.25 13.102 19.422 1 96.12 449 ASP A CA 1
ATOM 3507 C C . ASP A 1 449 ? -27.062 13.828 18.797 1 96.12 449 ASP A C 1
ATOM 3509 O O . ASP A 1 449 ? -27.188 14.406 17.703 1 96.12 449 ASP A O 1
ATOM 3513 N N . ASP A 1 450 ? -25.922 13.797 19.484 1 96.38 450 ASP A N 1
ATOM 3514 C CA . ASP A 1 450 ? -24.719 14.445 18.969 1 96.38 450 ASP A CA 1
ATOM 3515 C C . ASP A 1 450 ? -24.188 13.727 17.719 1 96.38 450 ASP A C 1
ATOM 3517 O O . ASP A 1 450 ? -23.641 14.359 16.812 1 96.38 450 ASP A O 1
ATOM 3521 N N . VAL A 1 451 ? -24.312 12.383 17.688 1 97.88 451 VAL A N 1
ATOM 3522 C CA . VAL A 1 451 ? -23.922 11.609 16.516 1 97.88 451 VAL A CA 1
ATOM 3523 C C . VAL A 1 451 ? -24.766 12.039 15.305 1 97.88 451 VAL A C 1
ATOM 3525 O O . VAL A 1 451 ? -24.219 12.289 14.227 1 97.88 451 VAL A O 1
ATOM 3528 N N . SER A 1 452 ? -26.062 12.141 15.5 1 96.25 452 SER A N 1
ATOM 3529 C CA . SER A 1 452 ? -26.953 12.602 14.438 1 96.25 452 SER A CA 1
ATOM 3530 C C . SER A 1 452 ? -26.562 13.992 13.953 1 96.25 452 SER A C 1
ATOM 3532 O O . SER A 1 452 ? -26.5 14.242 12.75 1 96.25 452 SER A O 1
ATOM 3534 N N . ARG A 1 453 ? -26.281 14.875 14.852 1 94.94 453 ARG A N 1
ATOM 3535 C CA . ARG A 1 453 ? -25.906 16.234 14.531 1 94.94 453 ARG A CA 1
ATOM 3536 C C . ARG A 1 453 ? -24.609 16.266 13.719 1 94.94 453 ARG A C 1
ATOM 3538 O O . ARG A 1 453 ? -24.516 16.984 12.727 1 94.94 453 ARG A O 1
ATOM 3545 N N . ALA A 1 454 ? -23.609 15.547 14.164 1 97 454 ALA A N 1
ATOM 3546 C CA . ALA A 1 454 ? -22.312 15.508 13.492 1 97 454 ALA A CA 1
ATOM 3547 C C . ALA A 1 454 ? -22.469 15.062 12.039 1 97 454 ALA A C 1
ATOM 3549 O O . ALA A 1 454 ? -21.781 15.586 11.148 1 97 454 ALA A O 1
ATOM 3550 N N . MET A 1 455 ? -23.344 14.117 11.773 1 97.25 455 MET A N 1
ATOM 3551 C CA . MET A 1 455 ? -23.547 13.617 10.414 1 97.25 455 MET A CA 1
ATOM 3552 C C . MET A 1 455 ? -24.172 14.695 9.531 1 97.25 455 MET A C 1
ATOM 3554 O O . MET A 1 455 ? -23.797 14.836 8.367 1 97.25 455 MET A O 1
ATOM 3558 N N . LYS A 1 456 ? -25.141 15.344 10.078 1 94.62 456 LYS A N 1
ATOM 3559 C CA . LYS A 1 456 ? -25.781 16.438 9.344 1 94.62 456 LYS A CA 1
ATOM 3560 C C . LYS A 1 456 ? -24.766 17.5 8.953 1 94.62 456 LYS A C 1
ATOM 3562 O O . LYS A 1 456 ? -24.781 18 7.828 1 94.62 456 LYS A O 1
ATOM 3567 N N . LEU A 1 457 ? -23.891 17.859 9.891 1 96 457 LEU A N 1
ATOM 3568 C CA . LEU A 1 457 ? -22.844 18.844 9.648 1 96 457 LEU A CA 1
ATOM 3569 C C . LEU A 1 457 ? -21.875 18.375 8.578 1 96 457 LEU A C 1
ATOM 3571 O O . LEU A 1 457 ? -21.5 19.141 7.691 1 96 457 LEU A O 1
ATOM 3575 N N . ALA A 1 458 ? -21.438 17.109 8.641 1 97.19 458 ALA A N 1
ATOM 3576 C CA . ALA A 1 458 ? -20.516 16.531 7.668 1 97.19 458 ALA A CA 1
ATOM 3577 C C . ALA A 1 458 ? -21.094 16.578 6.258 1 97.19 458 ALA A C 1
ATOM 3579 O O . ALA A 1 458 ? -20.406 16.922 5.301 1 97.19 458 ALA A O 1
ATOM 3580 N N . LEU A 1 459 ? -22.344 16.203 6.125 1 96.44 459 LEU A N 1
ATOM 3581 C CA . LEU A 1 459 ? -22.969 16.203 4.812 1 96.44 459 LEU A CA 1
ATOM 3582 C C . LEU A 1 459 ? -23.109 17.625 4.27 1 96.44 459 LEU A C 1
ATOM 3584 O O . LEU A 1 459 ? -22.984 17.844 3.064 1 96.44 459 LEU A O 1
ATOM 3588 N N . ALA A 1 460 ? -23.438 18.578 5.156 1 94.81 460 ALA A N 1
ATOM 3589 C CA . ALA A 1 460 ? -23.531 19.969 4.727 1 94.81 460 ALA A CA 1
ATOM 3590 C C . ALA A 1 460 ? -22.234 20.438 4.086 1 94.81 460 ALA A C 1
ATOM 3592 O O . ALA A 1 460 ? -22.25 21.125 3.059 1 94.81 460 ALA A O 1
ATOM 3593 N N . TYR A 1 461 ? -21.156 20.109 4.711 1 95.75 461 TYR A N 1
ATOM 3594 C CA . TYR A 1 461 ? -19.859 20.469 4.145 1 95.75 461 TYR A CA 1
ATOM 3595 C C . TYR A 1 461 ? -19.641 19.781 2.801 1 95.75 461 TYR A C 1
ATOM 3597 O O . TYR A 1 461 ? -19.234 20.422 1.83 1 95.75 461 TYR A O 1
ATOM 3605 N N . GLN A 1 462 ? -19.812 18.453 2.787 1 96.44 462 GLN A N 1
ATOM 3606 C CA . GLN A 1 462 ? -19.641 17.688 1.559 1 96.44 462 GLN A CA 1
ATOM 3607 C C . GLN A 1 462 ? -20.484 18.266 0.426 1 96.44 462 GLN A C 1
ATOM 3609 O O . GLN A 1 462 ? -20 18.422 -0.696 1 96.44 462 GLN A O 1
ATOM 3614 N N . GLN A 1 463 ? -21.688 18.656 0.662 1 94 463 GLN A N 1
ATOM 3615 C CA . GLN A 1 463 ? -22.594 19.172 -0.357 1 94 463 GLN A CA 1
ATOM 3616 C C . GLN A 1 463 ? -22.156 20.547 -0.848 1 94 463 GLN A C 1
ATOM 3618 O O . GLN A 1 463 ? -22.344 20.875 -2.02 1 94 463 GLN A O 1
ATOM 3623 N N . LYS A 1 464 ? -21.594 21.25 0.049 1 93.19 464 LYS A N 1
ATOM 3624 C CA . LYS A 1 464 ? -21.203 22.609 -0.313 1 93.19 464 LYS A CA 1
ATOM 3625 C C . LYS A 1 464 ? -19.906 22.609 -1.138 1 93.19 464 LYS A C 1
ATOM 3627 O O . LYS A 1 464 ? -19.828 23.281 -2.17 1 93.19 464 LYS A O 1
ATOM 3632 N N . PHE A 1 465 ? -18.906 21.828 -0.749 1 93.75 465 PHE A N 1
ATOM 3633 C CA . PHE A 1 465 ? -17.578 21.953 -1.327 1 93.75 465 PHE A CA 1
ATOM 3634 C C . PHE A 1 465 ? -17.25 20.734 -2.176 1 93.75 465 PHE A C 1
ATOM 3636 O O . PHE A 1 465 ? -16.281 20.766 -2.951 1 93.75 465 PHE A O 1
ATOM 3643 N N . ARG A 1 466 ? -18.047 19.672 -2.049 1 94.88 466 ARG A N 1
ATOM 3644 C CA . ARG A 1 466 ? -17.844 18.438 -2.799 1 94.88 466 ARG A CA 1
ATOM 3645 C C . ARG A 1 466 ? -16.453 17.875 -2.545 1 94.88 466 ARG A C 1
ATOM 3647 O O . ARG A 1 466 ? -15.75 17.484 -3.482 1 94.88 466 ARG A O 1
ATOM 3654 N N . LYS A 1 467 ? -15.984 17.953 -1.266 1 96.06 467 LYS A N 1
ATOM 3655 C CA . LYS A 1 467 ? -14.703 17.422 -0.81 1 96.06 467 LYS A CA 1
ATOM 3656 C C . LYS A 1 467 ? -14.891 16.453 0.347 1 96.06 467 LYS A C 1
ATOM 3658 O O . LYS A 1 467 ? -15.969 16.375 0.934 1 96.06 467 LYS A O 1
ATOM 3663 N N . ASP A 1 468 ? -13.883 15.688 0.608 1 97.69 468 ASP A N 1
ATOM 3664 C CA . ASP A 1 468 ? -13.938 14.648 1.627 1 97.69 468 ASP A CA 1
ATOM 3665 C C . ASP A 1 468 ? -14.078 15.25 3.023 1 97.69 468 ASP A C 1
ATOM 3667 O O . ASP A 1 468 ? -13.555 16.328 3.297 1 97.69 468 ASP A O 1
ATOM 3671 N N . VAL A 1 469 ? -14.781 14.609 3.895 1 98.5 469 VAL A N 1
ATOM 3672 C CA . VAL A 1 469 ? -14.938 14.938 5.309 1 98.5 469 VAL A CA 1
ATOM 3673 C C . VAL A 1 469 ? -14.859 13.656 6.145 1 98.5 469 VAL A C 1
ATOM 3675 O O . VAL A 1 469 ? -15.281 12.594 5.695 1 98.5 469 VAL A O 1
ATOM 3678 N N . VAL A 1 470 ? -14.266 13.711 7.336 1 98.75 470 VAL A N 1
ATOM 3679 C CA . VAL A 1 470 ? -14.047 12.531 8.156 1 98.75 470 VAL A CA 1
ATOM 3680 C C . VAL A 1 470 ? -14.75 12.695 9.5 1 98.75 470 VAL A C 1
ATOM 3682 O O . VAL A 1 470 ? -14.703 13.766 10.109 1 98.75 470 VAL A O 1
ATOM 3685 N N . ILE A 1 471 ? -15.453 11.703 9.945 1 98.81 471 ILE A N 1
ATOM 3686 C CA . ILE A 1 471 ? -16.047 11.648 11.273 1 98.81 471 ILE A CA 1
ATOM 3687 C C . ILE A 1 471 ? -15.375 10.555 12.094 1 98.81 471 ILE A C 1
ATOM 3689 O O . ILE A 1 471 ? -15.281 9.406 11.656 1 98.81 471 ILE A O 1
ATOM 3693 N N . ASP A 1 472 ? -14.82 10.922 13.156 1 98.5 472 ASP A N 1
ATOM 3694 C CA . ASP A 1 472 ? -14.297 10 14.156 1 98.5 472 ASP A CA 1
ATOM 3695 C C . ASP A 1 472 ? -15.359 9.656 15.195 1 98.5 472 ASP A C 1
ATOM 3697 O O . ASP A 1 472 ? -15.539 10.383 16.172 1 98.5 472 ASP A O 1
ATOM 3701 N N . LEU A 1 473 ? -16.047 8.555 14.969 1 98.75 473 LEU A N 1
ATOM 3702 C CA . LEU A 1 473 ? -17.047 8.055 15.914 1 98.75 473 LEU A CA 1
ATOM 3703 C C . LEU A 1 473 ? -16.375 7.223 17.016 1 98.75 473 LEU A C 1
ATOM 3705 O O . LEU A 1 473 ? -16.141 6.027 16.828 1 98.75 473 LEU A O 1
ATOM 3709 N N . VAL A 1 474 ? -16.172 7.844 18.219 1 97.88 474 VAL A N 1
ATOM 3710 C CA . VAL A 1 474 ? -15.438 7.164 19.281 1 97.88 474 VAL A CA 1
ATOM 3711 C C . VAL A 1 474 ? -16.391 6.273 20.062 1 97.88 474 VAL A C 1
ATOM 3713 O O . VAL A 1 474 ? -17.344 6.762 20.688 1 97.88 474 VAL A O 1
ATOM 3716 N N . VAL A 1 475 ? -16.156 5.004 19.969 1 97.81 475 VAL A N 1
ATOM 3717 C CA . VAL A 1 475 ? -16.984 4 20.641 1 97.81 475 VAL A CA 1
ATOM 3718 C C . VAL A 1 475 ? -16.094 2.98 21.344 1 97.81 475 VAL A C 1
ATOM 3720 O O . VAL A 1 475 ? -14.992 3.312 21.781 1 97.81 475 VAL A O 1
ATOM 3723 N N . TYR A 1 476 ? -16.594 1.842 21.734 1 96.38 476 TYR A N 1
ATOM 3724 C CA . TYR A 1 476 ? -15.844 0.7 22.25 1 96.38 476 TYR A CA 1
ATOM 3725 C C . TYR A 1 476 ? -16.359 -0.604 21.656 1 96.38 476 TYR A C 1
ATOM 3727 O O . TYR A 1 476 ? -17.312 -0.603 20.875 1 96.38 476 TYR A O 1
ATOM 3735 N N . ARG A 1 477 ? -15.656 -1.666 21.766 1 95.19 477 ARG A N 1
ATOM 3736 C CA . ARG A 1 477 ? -16.031 -3.01 21.344 1 95.19 477 ARG A CA 1
ATOM 3737 C C . ARG A 1 477 ? -16.344 -3.9 22.547 1 95.19 477 ARG A C 1
ATOM 3739 O O . ARG A 1 477 ? -15.477 -4.125 23.391 1 95.19 477 ARG A O 1
ATOM 3746 N N . ARG A 1 478 ? -17.531 -4.355 22.656 1 95.69 478 ARG A N 1
ATOM 3747 C CA . ARG A 1 478 ? -17.969 -5.102 23.828 1 95.69 478 ARG A CA 1
ATOM 3748 C C . ARG A 1 478 ? -17.281 -6.461 23.906 1 95.69 478 ARG A C 1
ATOM 3750 O O . ARG A 1 478 ? -16.953 -6.938 24.984 1 95.69 478 ARG A O 1
ATOM 3757 N N . ARG A 1 479 ? -17.156 -7.102 22.781 1 94.12 479 ARG A N 1
ATOM 3758 C CA . ARG A 1 479 ? -16.516 -8.414 22.719 1 94.12 479 ARG A CA 1
ATOM 3759 C C . ARG A 1 479 ? -15.078 -8.305 22.234 1 94.12 479 ARG A C 1
ATOM 3761 O O . ARG A 1 479 ? -14.562 -7.203 22.047 1 94.12 479 ARG A O 1
ATOM 3768 N N . GLY A 1 480 ? -14.367 -9.445 22.156 1 93.31 480 GLY A N 1
ATOM 3769 C CA . GLY A 1 480 ? -13.031 -9.438 21.594 1 93.31 480 GLY A CA 1
ATOM 3770 C C . GLY A 1 480 ? -13.016 -9.156 20.109 1 93.31 480 GLY A C 1
ATOM 3771 O O . GLY A 1 480 ? -13.891 -8.453 19.594 1 93.31 480 GLY A O 1
ATOM 3772 N N . HIS A 1 481 ? -11.938 -9.547 19.438 1 90.75 481 HIS A N 1
ATOM 3773 C CA . HIS A 1 481 ? -11.922 -9.375 18 1 90.75 481 HIS A CA 1
ATOM 3774 C C . HIS A 1 481 ? -13.195 -9.922 17.359 1 90.75 481 HIS A C 1
ATOM 3776 O O . HIS A 1 481 ? -13.711 -9.344 16.391 1 90.75 481 HIS A O 1
ATOM 3782 N N . ASN A 1 482 ? -13.656 -10.992 17.828 1 91.38 482 ASN A N 1
ATOM 3783 C CA . ASN A 1 482 ? -14.977 -11.562 17.562 1 91.38 482 ASN A CA 1
ATOM 3784 C C . ASN A 1 482 ? -15.641 -12.055 18.828 1 91.38 482 ASN A C 1
ATOM 3786 O O . ASN A 1 482 ? -15.117 -11.859 19.938 1 91.38 482 ASN A O 1
ATOM 3790 N N . GLU A 1 483 ? -16.797 -12.688 18.797 1 91.75 483 GLU A N 1
ATOM 3791 C CA . GLU A 1 483 ? -17.625 -13.055 19.938 1 91.75 483 GLU A CA 1
ATOM 3792 C C . GLU A 1 483 ? -17 -14.203 20.719 1 91.75 483 GLU A C 1
ATOM 3794 O O . GLU A 1 483 ? -17.297 -14.398 21.891 1 91.75 483 GLU A O 1
ATOM 3799 N N . LEU A 1 484 ? -16.094 -14.914 20.047 1 90.44 484 LEU A N 1
ATOM 3800 C CA . LEU A 1 484 ? -15.5 -16.078 20.672 1 90.44 484 LEU A CA 1
ATOM 3801 C C . LEU A 1 484 ? -14.141 -15.742 21.281 1 90.44 484 LEU A C 1
ATOM 3803 O O . LEU A 1 484 ? -13.562 -16.562 22 1 90.44 484 LEU A O 1
ATOM 3807 N N . ASP A 1 485 ? -13.688 -14.586 21.078 1 91.56 485 ASP A N 1
ATOM 3808 C CA . ASP A 1 485 ? -12.375 -14.141 21.547 1 91.56 485 ASP A CA 1
ATOM 3809 C C . ASP A 1 485 ? -12.453 -13.633 22.984 1 91.56 485 ASP A C 1
ATOM 3811 O O . ASP A 1 485 ? -13.453 -13.047 23.391 1 91.56 485 ASP A O 1
ATOM 3815 N N . GLU A 1 486 ? -11.336 -13.883 23.734 1 93.44 486 GLU A N 1
ATOM 3816 C CA . GLU A 1 486 ? -11.25 -13.398 25.109 1 93.44 486 GLU A CA 1
ATOM 3817 C C . GLU A 1 486 ? -10.375 -12.156 25.203 1 93.44 486 GLU A C 1
ATOM 3819 O O . GLU A 1 486 ? -9.148 -12.266 25.328 1 93.44 486 GLU A O 1
ATOM 3824 N N . PRO A 1 487 ? -11.008 -10.992 25.266 1 93.88 487 PRO A N 1
ATOM 3825 C CA . PRO A 1 487 ? -10.211 -9.766 25.25 1 93.88 487 PRO A CA 1
ATOM 3826 C C . PRO A 1 487 ? -9.516 -9.477 26.578 1 93.88 487 PRO A C 1
ATOM 3828 O O . PRO A 1 487 ? -8.586 -8.672 26.625 1 93.88 487 PRO A O 1
ATOM 3831 N N . GLY A 1 488 ? -9.938 -10.148 27.672 1 93.88 488 GLY A N 1
ATOM 3832 C CA . GLY A 1 488 ? -9.312 -9.969 28.984 1 93.88 488 GLY A CA 1
ATOM 3833 C C . GLY A 1 488 ? -7.867 -10.43 29.016 1 93.88 488 GLY A C 1
ATOM 3834 O O . GLY A 1 488 ? -7.121 -10.078 29.922 1 93.88 488 GLY A O 1
ATOM 3835 N N . PHE A 1 489 ? -7.41 -11.211 28.016 1 94.25 489 PHE A N 1
ATOM 3836 C CA . PHE A 1 489 ? -6.027 -11.68 27.953 1 94.25 489 PHE A CA 1
ATOM 3837 C C . PHE A 1 489 ? -5.074 -10.516 27.719 1 94.25 489 PHE A C 1
ATOM 3839 O O . PHE A 1 489 ? -3.928 -10.547 28.156 1 94.25 489 PHE A O 1
ATOM 3846 N N . THR A 1 490 ? -5.562 -9.445 26.953 1 92.12 490 THR A N 1
ATOM 3847 C CA . THR A 1 490 ? -4.641 -8.414 26.484 1 92.12 490 THR A CA 1
ATOM 3848 C C . THR A 1 490 ? -5.059 -7.039 27.016 1 92.12 490 THR A C 1
ATOM 3850 O O . THR A 1 490 ? -4.223 -6.145 27.141 1 92.12 490 THR A O 1
ATOM 3853 N N . SER A 1 491 ? -6.355 -6.848 27.266 1 92.56 491 SER A N 1
ATOM 3854 C CA . SER A 1 491 ? -6.859 -5.539 27.688 1 92.56 491 SER A CA 1
ATOM 3855 C C . SER A 1 491 ? -7.809 -5.664 28.875 1 92.56 491 SER A C 1
ATOM 3857 O O . SER A 1 491 ? -8.945 -5.195 28.812 1 92.56 491 SER A O 1
ATOM 3859 N N . PRO A 1 492 ? -7.277 -6.172 29.984 1 93.19 492 PRO A N 1
ATOM 3860 C CA . PRO A 1 492 ? -8.172 -6.477 31.094 1 93.19 492 PRO A CA 1
ATOM 3861 C C . PRO A 1 492 ? -8.797 -5.227 31.719 1 93.19 492 PRO A C 1
ATOM 3863 O O . PRO A 1 492 ? -9.984 -5.23 32.062 1 93.19 492 PRO A O 1
ATOM 3866 N N . MET A 1 493 ? -8.117 -4.117 31.875 1 91.12 493 MET A N 1
ATOM 3867 C CA . MET A 1 493 ? -8.664 -2.912 32.5 1 91.12 493 MET A CA 1
ATOM 3868 C C . MET A 1 493 ? -9.781 -2.318 31.641 1 91.12 493 MET A C 1
ATOM 3870 O O . MET A 1 493 ? -10.805 -1.896 32.156 1 91.12 493 MET A O 1
ATOM 3874 N N . MET A 1 494 ? -9.562 -2.266 30.391 1 92.5 494 MET A N 1
ATOM 3875 C CA . MET A 1 494 ? -10.578 -1.772 29.469 1 92.5 494 MET A CA 1
ATOM 3876 C C . MET A 1 494 ? -11.844 -2.617 29.562 1 92.5 494 MET A C 1
ATOM 3878 O O . MET A 1 494 ? -12.953 -2.078 29.672 1 92.5 494 MET A O 1
ATOM 3882 N N . TYR A 1 495 ? -11.719 -3.889 29.625 1 94.69 495 TYR A N 1
ATOM 3883 C CA . TYR A 1 495 ? -12.883 -4.766 29.531 1 94.69 495 TYR A CA 1
ATOM 3884 C C . TYR A 1 495 ? -13.555 -4.914 30.891 1 94.69 495 TYR A C 1
ATOM 3886 O O . TYR A 1 495 ? -14.734 -5.266 30.984 1 94.69 495 TYR A O 1
ATOM 3894 N N . ASN A 1 496 ? -12.766 -4.672 31.953 1 93.62 496 ASN A N 1
ATOM 3895 C CA . ASN A 1 496 ? -13.414 -4.559 33.25 1 93.62 496 ASN A CA 1
ATOM 3896 C C . ASN A 1 496 ? -14.383 -3.377 33.281 1 93.62 496 ASN A C 1
ATOM 3898 O O . ASN A 1 496 ? -15.445 -3.459 33.906 1 93.62 496 ASN A O 1
ATOM 3902 N N . LYS A 1 497 ? -14.008 -2.328 32.656 1 93.19 497 LYS A N 1
ATOM 3903 C CA . LYS A 1 497 ? -14.898 -1.174 32.562 1 93.19 497 LYS A CA 1
ATOM 3904 C C . LYS A 1 497 ? -16.078 -1.461 31.625 1 93.19 497 LYS A C 1
ATOM 3906 O O . LYS A 1 497 ? -17.219 -1.147 31.953 1 93.19 497 LYS A O 1
ATOM 3911 N N . ILE A 1 498 ? -15.844 -2.064 30.516 1 96 498 ILE A N 1
ATOM 3912 C CA . ILE A 1 498 ? -16.828 -2.312 29.469 1 96 498 ILE A CA 1
ATOM 3913 C C . ILE A 1 498 ? -17.922 -3.246 29.984 1 96 498 ILE A C 1
ATOM 3915 O O . ILE A 1 498 ? -19.094 -3.076 29.672 1 96 498 ILE A O 1
ATOM 3919 N N . LYS A 1 499 ? -17.547 -4.191 30.797 1 93.44 499 LYS A N 1
ATOM 3920 C CA . LYS A 1 499 ? -18.469 -5.219 31.281 1 93.44 499 LYS A CA 1
ATOM 3921 C C . LYS A 1 499 ? -19.625 -4.602 32.031 1 93.44 499 LYS A C 1
ATOM 3923 O O . LYS A 1 499 ? -20.75 -5.121 31.984 1 93.44 499 LYS A O 1
ATOM 3928 N N . ASP A 1 500 ? -19.422 -3.49 32.594 1 91.44 500 ASP A N 1
ATOM 3929 C CA . ASP A 1 500 ? -20.422 -2.875 33.469 1 91.44 500 ASP A CA 1
ATOM 3930 C C . ASP A 1 500 ? -21.188 -1.785 32.719 1 91.44 500 ASP A C 1
ATOM 3932 O O . ASP A 1 500 ? -22.125 -1.2 33.25 1 91.44 500 ASP A O 1
ATOM 3936 N N . LEU A 1 501 ? -20.906 -1.515 31.531 1 94.06 501 LEU A N 1
ATOM 3937 C CA . LEU A 1 501 ? -21.547 -0.438 30.781 1 94.06 501 LEU A CA 1
ATOM 3938 C C . LEU A 1 501 ? -22.812 -0.933 30.094 1 94.06 501 LEU A C 1
ATOM 3940 O O . LEU A 1 501 ? -22.797 -1.999 29.469 1 94.06 501 LEU A O 1
ATOM 3944 N N . PRO A 1 502 ? -23.953 -0.199 30.25 1 95.94 502 PRO A N 1
ATOM 3945 C CA . PRO A 1 502 ? -25.109 -0.528 29.406 1 95.94 502 PRO A CA 1
ATOM 3946 C C . PRO A 1 502 ? -24.859 -0.288 27.922 1 95.94 502 PRO A C 1
ATOM 3948 O O . PRO A 1 502 ? -23.922 0.427 27.562 1 95.94 502 PRO A O 1
ATOM 3951 N N . SER A 1 503 ? -25.672 -0.991 27.141 1 96.56 503 SER A N 1
ATOM 3952 C CA . SER A 1 503 ? -25.578 -0.725 25.703 1 96.56 503 SER A CA 1
ATOM 3953 C C . SER A 1 503 ? -26.016 0.702 25.375 1 96.56 503 SER A C 1
ATOM 3955 O O . SER A 1 503 ? -26.641 1.367 26.203 1 96.56 503 SER A O 1
ATOM 3957 N N . ILE A 1 504 ? -25.641 1.195 24.188 1 97.69 504 ILE A N 1
ATOM 3958 C CA . ILE A 1 504 ? -26.016 2.539 23.75 1 97.69 504 ILE A CA 1
ATOM 3959 C C . ILE A 1 504 ? -27.531 2.641 23.609 1 97.69 504 ILE A C 1
ATOM 3961 O O . ILE A 1 504 ? -28.125 3.674 23.938 1 97.69 504 ILE A O 1
ATOM 3965 N N . ALA A 1 505 ? -28.172 1.577 23.172 1 97.69 505 ALA A N 1
ATOM 3966 C CA . ALA A 1 505 ? -29.625 1.54 23.062 1 97.69 505 ALA A CA 1
ATOM 3967 C C . ALA A 1 505 ? -30.281 1.735 24.422 1 97.69 505 ALA A C 1
ATOM 3969 O O . ALA A 1 505 ? -31.266 2.479 24.547 1 97.69 505 ALA A O 1
ATOM 3970 N N . LYS A 1 506 ? -29.75 1.08 25.391 1 97.5 506 LYS A N 1
ATOM 3971 C CA . LYS A 1 506 ? -30.297 1.181 26.734 1 97.5 506 LYS A CA 1
ATOM 3972 C C . LYS A 1 506 ? -30.062 2.566 27.328 1 97.5 506 LYS A C 1
ATOM 3974 O O . LYS A 1 506 ? -30.938 3.117 28.016 1 97.5 506 LYS A O 1
ATOM 3979 N N . LEU A 1 507 ? -28.828 3.072 27.156 1 97.5 507 LEU A N 1
ATOM 3980 C CA . LEU A 1 507 ? -28.516 4.418 27.625 1 97.5 507 LEU A CA 1
ATOM 3981 C C . LEU A 1 507 ? -29.484 5.438 27.016 1 97.5 507 LEU A C 1
ATOM 3983 O O . LEU A 1 507 ? -30 6.301 27.719 1 97.5 507 LEU A O 1
ATOM 3987 N N . TYR A 1 508 ? -29.703 5.336 25.734 1 97.94 508 TYR A N 1
ATOM 3988 C CA . TYR A 1 508 ? -30.578 6.27 25.031 1 97.94 508 TYR A CA 1
ATOM 3989 C C . TYR A 1 508 ? -32.031 6.07 25.453 1 97.94 508 TYR A C 1
ATOM 3991 O O . TYR A 1 508 ? -32.781 7.031 25.562 1 97.94 508 TYR A O 1
ATOM 3999 N N . GLU A 1 509 ? -32.406 4.855 25.672 1 97.94 509 GLU A N 1
ATOM 4000 C CA . GLU A 1 509 ? -33.75 4.531 26.172 1 97.94 509 GLU A CA 1
ATOM 4001 C C . GLU A 1 509 ? -34.031 5.242 27.5 1 97.94 509 GLU A C 1
ATOM 4003 O O . GLU A 1 509 ? -35.062 5.867 27.672 1 97.94 509 GLU A O 1
ATOM 4008 N N . GLN A 1 510 ? -33.094 5.141 28.391 1 97.69 510 GLN A N 1
ATOM 4009 C CA . GLN A 1 510 ? -33.219 5.793 29.688 1 97.69 510 GLN A CA 1
ATOM 4010 C C . GLN A 1 510 ? -33.406 7.301 29.547 1 97.69 510 GLN A C 1
ATOM 4012 O O . GLN A 1 510 ? -34.219 7.918 30.219 1 97.69 510 GLN A O 1
ATOM 4017 N N . GLN A 1 511 ? -32.625 7.816 28.625 1 96.81 511 GLN A N 1
ATOM 4018 C CA . GLN A 1 511 ? -32.688 9.25 28.359 1 96.81 511 GLN A CA 1
ATOM 4019 C C . GLN A 1 511 ? -34.094 9.625 27.844 1 96.81 511 GLN A C 1
ATOM 4021 O O . GLN A 1 511 ? -34.688 10.594 28.312 1 96.81 511 GLN A O 1
ATOM 4026 N N . LEU A 1 512 ? -34.625 8.898 26.891 1 97.75 512 LEU A N 1
ATOM 4027 C CA . LEU A 1 512 ? -35.906 9.227 26.281 1 97.75 512 LEU A CA 1
ATOM 4028 C C . LEU A 1 512 ? -37.062 9.023 27.25 1 97.75 512 LEU A C 1
ATOM 4030 O O . LEU A 1 512 ? -38.062 9.75 27.219 1 97.75 512 LEU A O 1
ATOM 4034 N N . ILE A 1 513 ? -36.969 8.016 28.141 1 97.69 513 ILE A N 1
ATOM 4035 C CA . ILE A 1 513 ? -37.969 7.801 29.172 1 97.69 513 ILE A CA 1
ATOM 4036 C C . ILE A 1 513 ? -37.969 8.977 30.141 1 97.69 513 ILE A C 1
ATOM 4038 O O . ILE A 1 513 ? -39.031 9.484 30.516 1 97.69 513 ILE A O 1
ATOM 4042 N N . SER A 1 514 ? -36.812 9.383 30.516 1 97.44 514 SER A N 1
ATOM 4043 C CA . SER A 1 514 ? -36.656 10.531 31.406 1 97.44 514 SER A CA 1
ATOM 4044 C C . SER A 1 514 ? -37.25 11.789 30.781 1 97.44 514 SER A C 1
ATOM 4046 O O . SER A 1 514 ? -37.812 12.633 31.469 1 97.44 514 SER A O 1
ATOM 4048 N N . ASP A 1 515 ? -37.188 11.883 29.453 1 95.94 515 ASP A N 1
ATOM 4049 C CA . ASP A 1 515 ? -37.688 13.047 28.719 1 95.94 515 ASP A CA 1
ATOM 4050 C C . ASP A 1 515 ? -39.156 12.883 28.344 1 95.94 515 ASP A C 1
ATOM 4052 O O . ASP A 1 515 ? -39.719 13.742 27.688 1 95.94 515 ASP A O 1
ATOM 4056 N N . SER A 1 516 ? -39.719 11.789 28.609 1 95.75 516 SER A N 1
ATOM 4057 C CA . SER A 1 516 ? -41.125 11.469 28.375 1 95.75 516 SER A CA 1
ATOM 4058 C C . SER A 1 516 ? -41.438 11.352 26.891 1 95.75 516 SER A C 1
ATOM 4060 O O . SER A 1 516 ? -42.531 11.703 26.438 1 95.75 516 SER A O 1
ATOM 4062 N N . ILE A 1 517 ? -40.438 10.953 26.156 1 96.19 517 ILE A N 1
ATOM 4063 C CA . ILE A 1 517 ? -40.625 10.711 24.734 1 96.19 517 ILE A CA 1
ATOM 4064 C C . ILE A 1 517 ? -41 9.25 24.5 1 96.19 517 ILE A C 1
ATOM 4066 O O . ILE A 1 517 ? -41.688 8.93 23.531 1 96.19 517 ILE A O 1
ATOM 4070 N N . LEU A 1 518 ? -40.562 8.32 25.359 1 96.81 518 LEU A N 1
ATOM 4071 C CA . LEU A 1 518 ? -40.75 6.879 25.312 1 96.81 518 LEU A CA 1
ATOM 4072 C C . LEU A 1 518 ? -41.219 6.348 26.672 1 96.81 518 LEU A C 1
ATOM 4074 O O . LEU A 1 518 ? -40.719 6.793 27.703 1 96.81 518 LEU A O 1
ATOM 4078 N N . SER A 1 519 ? -42.156 5.445 26.75 1 97.12 519 SER A N 1
ATOM 4079 C CA . SER A 1 519 ? -42.5 4.793 28 1 97.12 519 SER A CA 1
ATOM 4080 C C . SER A 1 519 ? -41.781 3.463 28.156 1 97.12 519 SER A C 1
ATOM 4082 O O . SER A 1 519 ? -41.438 2.807 27.172 1 97.12 519 SER A O 1
ATOM 4084 N N . ALA A 1 520 ? -41.594 3.119 29.344 1 97.19 520 ALA A N 1
ATOM 4085 C CA . ALA A 1 520 ? -40.969 1.842 29.625 1 97.19 520 ALA A CA 1
ATOM 4086 C C . ALA A 1 520 ? -41.75 0.681 29.016 1 97.19 520 ALA A C 1
ATOM 4088 O O . ALA A 1 520 ? -41.156 -0.282 28.531 1 97.19 520 ALA A O 1
ATOM 4089 N N . SER A 1 521 ? -43 0.753 29.062 1 97.12 521 SER A N 1
ATOM 4090 C CA . SER A 1 521 ? -43.875 -0.296 28.531 1 97.12 521 SER A CA 1
ATOM 4091 C C . SER A 1 521 ? -43.75 -0.391 27 1 97.12 521 SER A C 1
ATOM 4093 O O . SER A 1 521 ? -43.688 -1.489 26.453 1 97.12 521 SER A O 1
ATOM 4095 N N . ASP A 1 522 ? -43.781 0.74 26.375 1 96.94 522 ASP A N 1
ATOM 4096 C CA . ASP A 1 522 ? -43.625 0.755 24.922 1 96.94 522 ASP A CA 1
ATOM 4097 C C . ASP A 1 522 ? -42.281 0.177 24.5 1 96.94 522 ASP A C 1
ATOM 4099 O O . ASP A 1 522 ? -42.188 -0.538 23.5 1 96.94 522 ASP A O 1
ATOM 4103 N N . ALA A 1 523 ? -41.25 0.545 25.234 1 97.88 523 ALA A N 1
ATOM 4104 C CA . ALA A 1 523 ? -39.906 0.048 24.953 1 97.88 523 ALA A CA 1
ATOM 4105 C C . ALA A 1 523 ? -39.844 -1.473 25.062 1 97.88 523 ALA A C 1
ATOM 4107 O O . ALA A 1 523 ? -39.281 -2.145 24.203 1 97.88 523 ALA A O 1
ATOM 4108 N N . GLU A 1 524 ? -40.406 -2.004 26.094 1 97.19 524 GLU A N 1
ATOM 4109 C CA . GLU A 1 524 ? -40.406 -3.447 26.312 1 97.19 524 GLU A CA 1
ATOM 4110 C C . GLU A 1 524 ? -41.219 -4.168 25.234 1 97.19 524 GLU A C 1
ATOM 4112 O O . GLU A 1 524 ? -40.781 -5.215 24.734 1 97.19 524 GLU A O 1
ATOM 4117 N N . SER A 1 525 ? -42.344 -3.643 24.906 1 97.44 525 SER A N 1
ATOM 4118 C CA . SER A 1 525 ? -43.188 -4.227 23.875 1 97.44 525 SER A CA 1
ATOM 4119 C C . SER A 1 525 ? -42.469 -4.25 22.531 1 97.44 525 SER A C 1
ATOM 4121 O O . SER A 1 525 ? -42.594 -5.223 21.781 1 97.44 525 SER A O 1
ATOM 4123 N N . PHE A 1 526 ? -41.844 -3.16 22.219 1 97.56 526 PHE A N 1
ATOM 4124 C CA . PHE A 1 526 ? -41.094 -3.078 20.953 1 97.56 526 PHE A CA 1
ATOM 4125 C C . PHE A 1 526 ? -40 -4.141 20.891 1 97.56 526 PHE A C 1
ATOM 4127 O O . PHE A 1 526 ? -39.875 -4.824 19.875 1 97.56 526 PHE A O 1
ATOM 4134 N N . ARG A 1 527 ? -39.219 -4.254 21.938 1 97.56 527 ARG A N 1
ATOM 4135 C CA . ARG A 1 527 ? -38.125 -5.223 22 1 97.56 527 ARG A CA 1
ATOM 4136 C C . ARG A 1 527 ? -38.656 -6.645 21.859 1 97.56 527 ARG A C 1
ATOM 4138 O O . ARG A 1 527 ? -38.062 -7.461 21.156 1 97.56 527 ARG A O 1
ATOM 4145 N N . LYS A 1 528 ? -39.75 -6.941 22.516 1 97.25 528 LYS A N 1
ATOM 4146 C CA . LYS A 1 528 ? -40.344 -8.273 22.453 1 97.25 528 LYS A CA 1
ATOM 4147 C C . LYS A 1 528 ? -40.844 -8.578 21.047 1 97.25 528 LYS A C 1
ATOM 4149 O O . LYS A 1 528 ? -40.625 -9.688 20.531 1 97.25 528 LYS A O 1
ATOM 4154 N N . ALA A 1 529 ? -41.469 -7.641 20.484 1 97.62 529 ALA A N 1
ATOM 4155 C CA . ALA A 1 529 ? -41.969 -7.809 19.125 1 97.62 529 ALA A CA 1
ATOM 4156 C C . ALA A 1 529 ? -40.844 -8.023 18.125 1 97.62 529 ALA A C 1
ATOM 4158 O O . ALA A 1 529 ? -40.969 -8.844 17.203 1 97.62 529 ALA A O 1
ATOM 4159 N N . HIS A 1 530 ? -39.812 -7.23 18.266 1 97.69 530 HIS A N 1
ATOM 4160 C CA . HIS A 1 530 ? -38.688 -7.355 17.375 1 97.69 530 HIS A CA 1
ATOM 4161 C C . HIS A 1 530 ? -38.031 -8.727 17.5 1 97.69 530 HIS A C 1
ATOM 4163 O O . HIS A 1 530 ? -37.719 -9.367 16.5 1 97.69 530 HIS A O 1
ATOM 4169 N N . PHE A 1 531 ? -37.75 -9.133 18.719 1 97.5 531 PHE A N 1
ATOM 4170 C CA . PHE A 1 531 ? -37.156 -10.445 18.953 1 97.5 531 PHE A CA 1
ATOM 4171 C C . PHE A 1 531 ? -38 -11.547 18.344 1 97.5 531 PHE A C 1
ATOM 4173 O O . PHE A 1 531 ? -37.469 -12.484 17.734 1 97.5 531 PHE A O 1
ATOM 4180 N N . ALA A 1 532 ? -39.344 -11.445 18.453 1 97.25 532 ALA A N 1
ATOM 4181 C CA . ALA A 1 532 ? -40.25 -12.43 17.891 1 97.25 532 ALA A CA 1
ATOM 4182 C C . ALA A 1 532 ? -40.156 -12.461 16.375 1 97.25 532 ALA A C 1
ATOM 4184 O O . ALA A 1 532 ? -40.219 -13.531 15.758 1 97.25 532 ALA A O 1
ATOM 4185 N N . SER A 1 533 ? -40.062 -11.328 15.852 1 96.94 533 SER A N 1
ATOM 4186 C CA . SER A 1 533 ? -39.938 -11.242 14.398 1 96.94 533 SER A CA 1
ATOM 4187 C C . SER A 1 533 ? -38.656 -11.906 13.906 1 96.94 533 SER A C 1
ATOM 4189 O O . SER A 1 533 ? -38.656 -12.57 12.867 1 96.94 533 SER A O 1
ATOM 4191 N N . LEU A 1 534 ? -37.5 -11.695 14.602 1 97.69 534 LEU A N 1
ATOM 4192 C CA . LEU A 1 534 ? -36.25 -12.344 14.25 1 97.69 534 LEU A CA 1
ATOM 4193 C C . LEU A 1 534 ? -36.375 -13.859 14.383 1 97.69 534 LEU A C 1
ATOM 4195 O O . LEU A 1 534 ? -35.906 -14.602 13.523 1 97.69 534 LEU A O 1
ATOM 4199 N N . ASP A 1 535 ? -37.062 -14.273 15.398 1 96.94 535 ASP A N 1
ATOM 4200 C CA . ASP A 1 535 ? -37.219 -15.711 15.648 1 96.94 535 ASP A CA 1
ATOM 4201 C C . ASP A 1 535 ? -38.031 -16.375 14.547 1 96.94 535 ASP A C 1
ATOM 4203 O O . ASP A 1 535 ? -37.812 -17.531 14.203 1 96.94 535 ASP A O 1
ATOM 4207 N N . GLU A 1 536 ? -38.969 -15.688 14.047 1 96.56 536 GLU A N 1
ATOM 4208 C CA . GLU A 1 536 ? -39.812 -16.203 12.977 1 96.56 536 GLU A CA 1
ATOM 4209 C C . GLU A 1 536 ? -39 -16.531 11.727 1 96.56 536 GLU A C 1
ATOM 4211 O O . GLU A 1 536 ? -39.375 -17.406 10.953 1 96.56 536 GLU A O 1
ATOM 4216 N N . SER A 1 537 ? -37.969 -15.852 11.555 1 96.19 537 SER A N 1
ATOM 4217 C CA . SER A 1 537 ? -37.125 -16.062 10.375 1 96.19 537 SER A CA 1
ATOM 4218 C C . SER A 1 537 ? -36.438 -17.422 10.406 1 96.19 537 SER A C 1
ATOM 4220 O O . SER A 1 537 ? -36.094 -17.969 9.367 1 96.19 537 SER A O 1
ATOM 4222 N N . LEU A 1 538 ? -36.25 -18.016 11.617 1 96.56 538 LEU A N 1
ATOM 4223 C CA . LEU A 1 538 ? -35.625 -19.312 11.75 1 96.56 538 LEU A CA 1
ATOM 4224 C C . LEU A 1 538 ? -36.438 -20.391 11.047 1 96.56 538 LEU A C 1
ATOM 4226 O O . LEU A 1 538 ? -35.906 -21.172 10.266 1 96.56 538 LEU A O 1
ATOM 4230 N N . ALA A 1 539 ? -37.719 -20.375 11.305 1 95.75 539 ALA A N 1
ATOM 4231 C CA . ALA A 1 539 ? -38.594 -21.359 10.688 1 95.75 539 ALA A CA 1
ATOM 4232 C C . ALA A 1 539 ? -38.812 -21.047 9.203 1 95.75 539 ALA A C 1
ATOM 4234 O O . ALA A 1 539 ? -38.906 -21.969 8.383 1 95.75 539 ALA A O 1
ATOM 4235 N N . ALA A 1 540 ? -38.812 -19.797 8.914 1 95.56 540 ALA A N 1
ATOM 4236 C CA . ALA A 1 540 ? -39.062 -19.359 7.535 1 95.56 540 ALA A CA 1
ATOM 4237 C C . ALA A 1 540 ? -37.875 -19.719 6.648 1 95.56 540 ALA A C 1
ATOM 4239 O O . ALA A 1 540 ? -38 -19.859 5.43 1 95.56 540 ALA A O 1
ATOM 4240 N N . ALA A 1 541 ? -36.719 -19.906 7.254 1 95.44 541 ALA A N 1
ATOM 4241 C CA . ALA A 1 541 ? -35.5 -20.172 6.504 1 95.44 541 ALA A CA 1
ATOM 4242 C C . ALA A 1 541 ? -35.25 -21.672 6.344 1 95.44 541 ALA A C 1
ATOM 4244 O O . ALA A 1 541 ? -34.188 -22.078 5.887 1 95.44 541 ALA A O 1
ATOM 4245 N N . ASP A 1 542 ? -36.156 -22.484 6.73 1 94.44 542 ASP A N 1
ATOM 4246 C CA . ASP A 1 542 ? -36 -23.922 6.527 1 94.44 542 ASP A CA 1
ATOM 4247 C C . ASP A 1 542 ? -35.625 -24.234 5.082 1 94.44 542 ASP A C 1
ATOM 4249 O O . ASP A 1 542 ? -36.312 -23.781 4.148 1 94.44 542 ASP A O 1
ATOM 4253 N N . PRO A 1 543 ? -34.562 -25 4.957 1 89.88 543 PRO A N 1
ATOM 4254 C CA . PRO A 1 543 ? -34.062 -25.266 3.617 1 89.88 543 PRO A CA 1
ATOM 4255 C C . PRO A 1 543 ? -35.062 -25.953 2.711 1 89.88 543 PRO A C 1
ATOM 4257 O O . PRO A 1 543 ? -35 -25.844 1.485 1 89.88 543 PRO A O 1
ATOM 4260 N N . GLU A 1 544 ? -36 -26.625 3.25 1 91.5 544 GLU A N 1
ATOM 4261 C CA . GLU A 1 544 ? -37.062 -27.281 2.467 1 91.5 544 GLU A CA 1
ATOM 4262 C C . GLU A 1 544 ? -38.094 -26.281 1.969 1 91.5 544 GLU A C 1
ATOM 4264 O O . GLU A 1 544 ? -38.781 -26.531 0.972 1 91.5 544 GLU A O 1
ATOM 4269 N N . LYS A 1 545 ? -38.125 -25.172 2.615 1 90.81 545 LYS A N 1
ATOM 4270 C CA . LYS A 1 545 ? -39.188 -24.203 2.328 1 90.81 545 LYS A CA 1
ATOM 4271 C C . LYS A 1 545 ? -38.625 -22.969 1.626 1 90.81 545 LYS A C 1
ATOM 4273 O O . LYS A 1 545 ? -39.375 -22.266 0.934 1 90.81 545 LYS A O 1
ATOM 4278 N N . TYR A 1 546 ? -37.406 -22.672 1.867 1 93.56 546 TYR A N 1
ATOM 4279 C CA . TYR A 1 546 ? -36.844 -21.422 1.371 1 93.56 546 TYR A CA 1
ATOM 4280 C C . TYR A 1 546 ? -35.625 -21.672 0.488 1 93.56 546 TYR A C 1
ATOM 4282 O O . TYR A 1 546 ? -34.719 -22.391 0.883 1 93.56 546 TYR A O 1
ATOM 4290 N N . GLN A 1 547 ? -35.656 -21.125 -0.706 1 92.31 547 GLN A N 1
ATOM 4291 C CA . GLN A 1 547 ? -34.531 -21.078 -1.611 1 92.31 547 GLN A CA 1
ATOM 4292 C C . GLN A 1 547 ? -34.125 -19.625 -1.917 1 92.31 547 GLN A C 1
ATOM 4294 O O . GLN A 1 547 ? -35 -18.766 -2.066 1 92.31 547 GLN A O 1
ATOM 4299 N N . PRO A 1 548 ? -32.812 -19.406 -1.91 1 93.44 548 PRO A N 1
ATOM 4300 C CA . PRO A 1 548 ? -32.406 -18.047 -2.252 1 93.44 548 PRO A CA 1
ATOM 4301 C C . PRO A 1 548 ? -33 -17.578 -3.584 1 93.44 548 PRO A C 1
ATOM 4303 O O . PRO A 1 548 ? -33.062 -18.344 -4.543 1 93.44 548 PRO A O 1
ATOM 4306 N N . PRO A 1 549 ? -33.375 -16.328 -3.633 1 91.06 549 PRO A N 1
ATOM 4307 C CA . PRO A 1 549 ? -33.875 -15.797 -4.906 1 91.06 549 PRO A CA 1
ATOM 4308 C C . PRO A 1 549 ? -32.781 -15.672 -5.965 1 91.06 549 PRO A C 1
ATOM 4310 O O . PRO A 1 549 ? -31.609 -15.625 -5.629 1 91.06 549 PRO A O 1
ATOM 4313 N N . GLU A 1 550 ? -33.25 -15.609 -7.207 1 90.69 550 GLU A N 1
ATOM 4314 C CA . GLU A 1 550 ? -32.312 -15.383 -8.297 1 90.69 550 GLU A CA 1
ATOM 4315 C C . GLU A 1 550 ? -31.547 -14.07 -8.109 1 90.69 550 GLU A C 1
ATOM 4317 O O . GLU A 1 550 ? -32.125 -13.078 -7.664 1 90.69 550 GLU A O 1
ATOM 4322 N N . LEU A 1 551 ? -30.328 -14.172 -8.344 1 85.94 551 LEU A N 1
ATOM 4323 C CA . LEU A 1 551 ? -29.5 -12.969 -8.242 1 85.94 551 LEU A CA 1
ATOM 4324 C C . LEU A 1 551 ? -29.891 -11.953 -9.312 1 85.94 551 LEU A C 1
ATOM 4326 O O . LEU A 1 551 ? -29.875 -12.273 -10.508 1 85.94 551 LEU A O 1
ATOM 4330 N N . GLU A 1 552 ? -30.266 -10.852 -8.852 1 81.19 552 GLU A N 1
ATOM 4331 C CA . GLU A 1 552 ? -30.609 -9.805 -9.805 1 81.19 552 GLU A CA 1
ATOM 4332 C C . GLU A 1 552 ? -29.359 -9.18 -10.422 1 81.19 552 GLU A C 1
ATOM 4334 O O . GLU A 1 552 ? -28.406 -8.875 -9.711 1 81.19 552 GLU A O 1
ATOM 4339 N N . MET A 1 553 ? -29.422 -9.039 -11.758 1 84.94 553 MET A N 1
ATOM 4340 C CA . MET A 1 553 ? -28.328 -8.305 -12.391 1 84.94 553 MET A CA 1
ATOM 4341 C C . MET A 1 553 ? -28.297 -6.859 -11.922 1 84.94 553 MET A C 1
ATOM 4343 O O . MET A 1 553 ? -29.359 -6.234 -11.75 1 84.94 553 MET A O 1
ATOM 4347 N N . PRO A 1 554 ? -27.125 -6.414 -11.688 1 83.56 554 PRO A N 1
ATOM 4348 C CA . PRO A 1 554 ? -27.047 -5.004 -11.305 1 83.56 554 PRO A CA 1
ATOM 4349 C C . PRO A 1 554 ? -27.641 -4.07 -12.352 1 83.56 554 PRO A C 1
ATOM 4351 O O . PRO A 1 554 ? -27.781 -4.453 -13.516 1 83.56 554 PRO A O 1
ATOM 4354 N N . ARG A 1 555 ? -28 -2.904 -11.906 1 84.44 555 ARG A N 1
ATOM 4355 C CA . ARG A 1 555 ? -28.516 -1.888 -12.82 1 84.44 555 ARG A CA 1
ATOM 4356 C C . ARG A 1 555 ? -27.594 -1.711 -14.016 1 84.44 555 ARG A C 1
ATOM 4358 O O . ARG A 1 555 ? -26.391 -1.546 -13.852 1 84.44 555 ARG A O 1
ATOM 4365 N N . GLY A 1 556 ? -28.109 -1.809 -15.219 1 85.25 556 GLY A N 1
ATOM 4366 C CA . GLY A 1 556 ? -27.344 -1.615 -16.438 1 85.25 556 GLY A CA 1
ATOM 4367 C C . GLY A 1 556 ? -26.812 -2.914 -17.031 1 85.25 556 GLY A C 1
ATOM 4368 O O . GLY A 1 556 ? -26.328 -2.936 -18.156 1 85.25 556 GLY A O 1
ATOM 4369 N N . TRP A 1 557 ? -26.984 -4.039 -16.344 1 92.19 557 TRP A N 1
ATOM 4370 C CA . TRP A 1 557 ? -26.406 -5.301 -16.781 1 92.19 557 TRP A CA 1
ATOM 4371 C C . TRP A 1 557 ? -27.469 -6.254 -17.297 1 92.19 557 TRP A C 1
ATOM 4373 O O . TRP A 1 557 ? -27.203 -7.441 -17.5 1 92.19 557 TRP A O 1
ATOM 4383 N N . ASN A 1 558 ? -28.625 -5.781 -17.578 1 89.69 558 ASN A N 1
ATOM 4384 C CA . ASN A 1 558 ? -29.781 -6.617 -17.922 1 89.69 558 ASN A CA 1
ATOM 4385 C C . ASN A 1 558 ? -29.562 -7.375 -19.219 1 89.69 558 ASN A C 1
ATOM 4387 O O . ASN A 1 558 ? -30.109 -8.453 -19.422 1 89.69 558 ASN A O 1
ATOM 4391 N N . GLU A 1 559 ? -28.719 -6.84 -20.031 1 91.38 559 GLU A N 1
ATOM 4392 C CA . GLU A 1 559 ? -28.516 -7.469 -21.328 1 91.38 559 GLU A CA 1
ATOM 4393 C C . GLU A 1 559 ? -27.422 -8.531 -21.25 1 91.38 559 GLU A C 1
ATOM 4395 O O . GLU A 1 559 ? -27.188 -9.258 -22.219 1 91.38 559 GLU A O 1
ATOM 4400 N N . MET A 1 560 ? -26.828 -8.703 -20.156 1 94.12 560 MET A N 1
ATOM 4401 C CA . MET A 1 560 ? -25.734 -9.664 -19.984 1 94.12 560 MET A CA 1
ATOM 4402 C C . MET A 1 560 ? -26.25 -10.945 -19.344 1 94.12 560 MET A C 1
ATOM 4404 O O . MET A 1 560 ? -27.359 -10.977 -18.797 1 94.12 560 MET A O 1
ATOM 4408 N N . ARG A 1 561 ? -25.531 -11.977 -19.438 1 93.5 561 ARG A N 1
ATOM 4409 C CA . ARG A 1 561 ? -25.797 -13.258 -18.781 1 93.5 561 ARG A CA 1
ATOM 4410 C C . ARG A 1 561 ? -24.484 -13.938 -18.375 1 93.5 561 ARG A C 1
ATOM 4412 O O . ARG A 1 561 ? -23.422 -13.578 -18.859 1 93.5 561 ARG A O 1
ATOM 4419 N N . TRP A 1 562 ? -24.609 -14.867 -17.422 1 92.25 562 TRP A N 1
ATOM 4420 C CA . TRP A 1 562 ? -23.453 -15.688 -17.094 1 92.25 562 TRP A CA 1
ATOM 4421 C C . TRP A 1 562 ? -23.219 -16.766 -18.156 1 92.25 562 TRP A C 1
ATOM 4423 O O . TRP A 1 562 ? -24.188 -17.359 -18.656 1 92.25 562 TRP A O 1
ATOM 4433 N N . PRO A 1 563 ? -22 -16.984 -18.531 1 93.06 563 PRO A N 1
ATOM 4434 C CA . PRO A 1 563 ? -21.719 -17.969 -19.594 1 93.06 563 PRO A CA 1
ATOM 4435 C C . PRO A 1 563 ? -21.844 -19.406 -19.109 1 93.06 563 PRO A C 1
ATOM 4437 O O . PRO A 1 563 ? -21.719 -19.672 -17.906 1 93.06 563 PRO A O 1
ATOM 4440 N N . GLN A 1 564 ? -21.984 -20.234 -20.047 1 91.25 564 GLN A N 1
ATOM 4441 C CA . GLN A 1 564 ? -22.031 -21.672 -19.797 1 91.25 564 GLN A CA 1
ATOM 4442 C C . GLN A 1 564 ? -20.656 -22.312 -20.047 1 91.25 564 GLN A C 1
ATOM 4444 O O . GLN A 1 564 ? -19.797 -21.703 -20.672 1 91.25 564 GLN A O 1
ATOM 4449 N N . GLU A 1 565 ? -20.562 -23.5 -19.516 1 92.19 565 GLU A N 1
ATOM 4450 C CA . GLU A 1 565 ? -19.312 -24.25 -19.719 1 92.19 565 GLU A CA 1
ATOM 4451 C C . GLU A 1 565 ? -19.031 -24.453 -21.203 1 92.19 565 GLU A C 1
ATOM 4453 O O . GLU A 1 565 ? -19.938 -24.812 -21.969 1 92.19 565 GLU A O 1
ATOM 4458 N N . GLY A 1 566 ? -17.828 -24.109 -21.625 1 90.5 566 GLY A N 1
ATOM 4459 C CA . GLY A 1 566 ? -17.406 -24.344 -22.984 1 90.5 566 GLY A CA 1
ATOM 4460 C C . GLY A 1 566 ? -17.719 -23.188 -23.922 1 90.5 566 GLY A C 1
ATOM 4461 O O . GLY A 1 566 ? -17.172 -23.094 -25.016 1 90.5 566 GLY A O 1
ATOM 4462 N N . GLU A 1 567 ? -18.469 -22.25 -23.531 1 92.19 567 GLU A N 1
ATOM 4463 C CA . GLU A 1 567 ? -18.906 -21.141 -24.375 1 92.19 567 GLU A CA 1
ATOM 4464 C C . GLU A 1 567 ? -17.75 -20.25 -24.781 1 92.19 567 GLU A C 1
ATOM 4466 O O . GLU A 1 567 ? -17.812 -19.562 -25.797 1 92.19 567 GLU A O 1
ATOM 4471 N N . TRP A 1 568 ? -16.766 -20.234 -24.016 1 92.19 568 TRP A N 1
ATOM 4472 C CA . TRP A 1 568 ? -15.602 -19.391 -24.266 1 92.19 568 TRP A CA 1
ATOM 4473 C C . TRP A 1 568 ? -14.898 -19.797 -25.547 1 92.19 568 TRP A C 1
ATOM 4475 O O . TRP A 1 568 ? -14.133 -19.016 -26.125 1 92.19 568 TRP A O 1
ATOM 4485 N N . LYS A 1 569 ? -15.172 -20.953 -26.078 1 92.44 569 LYS A N 1
ATOM 4486 C CA . LYS A 1 569 ? -14.531 -21.469 -27.281 1 92.44 569 LYS A CA 1
ATOM 4487 C C . LYS A 1 569 ? -15.141 -20.875 -28.547 1 92.44 569 LYS A C 1
ATOM 4489 O O . LYS A 1 569 ? -14.547 -20.953 -29.625 1 92.44 569 LYS A O 1
ATOM 4494 N N . LYS A 1 570 ? -16.25 -20.328 -28.344 1 91.31 570 LYS A N 1
ATOM 4495 C CA . LYS A 1 570 ? -16.953 -19.797 -29.516 1 91.31 570 LYS A CA 1
ATOM 4496 C C . LYS A 1 570 ? -16.25 -18.578 -30.094 1 91.31 570 LYS A C 1
ATOM 4498 O O . LYS A 1 570 ? -15.812 -17.703 -29.344 1 91.31 570 LYS A O 1
ATOM 4503 N N . GLU A 1 571 ? -16.094 -18.625 -31.359 1 92 571 GLU A N 1
ATOM 4504 C CA . GLU A 1 571 ? -15.477 -17.5 -32.031 1 92 571 GLU A CA 1
ATOM 4505 C C . GLU A 1 571 ? -16.406 -16.281 -32.062 1 92 571 GLU A C 1
ATOM 4507 O O . GLU A 1 571 ? -17.625 -16.438 -32.25 1 92 571 GLU A O 1
ATOM 4512 N N . VAL A 1 572 ? -15.883 -15.141 -31.875 1 94.62 572 VAL A N 1
ATOM 4513 C CA . VAL A 1 572 ? -16.609 -13.875 -31.844 1 94.62 572 VAL A CA 1
ATOM 4514 C C . VAL A 1 572 ? -16.188 -13.016 -33.031 1 94.62 572 VAL A C 1
ATOM 4516 O O . VAL A 1 572 ? -14.992 -12.836 -33.281 1 94.62 572 VAL A O 1
ATOM 4519 N N . GLU A 1 573 ? -17.094 -12.578 -33.812 1 95.31 573 GLU A N 1
ATOM 4520 C CA . GLU A 1 573 ? -16.781 -11.672 -34.906 1 95.31 573 GLU A CA 1
ATOM 4521 C C . GLU A 1 573 ? -16.328 -10.312 -34.375 1 95.31 573 GLU A C 1
ATOM 4523 O O . GLU A 1 573 ? -17.094 -9.617 -33.688 1 95.31 573 GLU A O 1
ATOM 4528 N N . THR A 1 574 ? -15.156 -9.938 -34.75 1 98 574 THR A N 1
ATOM 4529 C CA . THR A 1 574 ? -14.602 -8.703 -34.188 1 98 574 THR A CA 1
ATOM 4530 C C . THR A 1 574 ? -14.164 -7.766 -35.312 1 98 574 THR A C 1
ATOM 4532 O O . THR A 1 574 ? -13.906 -6.586 -35.094 1 98 574 THR A O 1
ATOM 4535 N N . GLY A 1 575 ? -14.07 -8.242 -36.531 1 98.06 575 GLY A N 1
ATOM 4536 C CA . GLY A 1 575 ? -13.711 -7.395 -37.656 1 98.06 575 GLY A CA 1
ATOM 4537 C C . GLY A 1 575 ? -14.656 -6.227 -37.875 1 98.06 575 GLY A C 1
ATOM 4538 O O . GLY A 1 575 ? -15.789 -6.254 -37.406 1 98.06 575 GLY A O 1
ATOM 4539 N N . PHE A 1 576 ? -14.273 -5.188 -38.594 1 96.81 576 PHE A N 1
ATOM 4540 C CA . PHE A 1 576 ? -15.039 -3.963 -38.781 1 96.81 576 PHE A CA 1
ATOM 4541 C C . PHE A 1 576 ? -14.844 -3.41 -40.188 1 96.81 576 PHE A C 1
ATOM 4543 O O . PHE A 1 576 ? -13.906 -3.799 -40.875 1 96.81 576 PHE A O 1
ATOM 4550 N N . ASP A 1 577 ? -15.672 -2.543 -40.656 1 95.12 577 ASP A N 1
ATOM 4551 C CA . ASP A 1 577 ? -15.641 -1.97 -42 1 95.12 577 ASP A CA 1
ATOM 4552 C C . ASP A 1 577 ? -14.336 -1.202 -42.219 1 95.12 577 ASP A C 1
ATOM 4554 O O . ASP A 1 577 ? -14.039 -0.242 -41.5 1 95.12 577 ASP A O 1
ATOM 4558 N N . PRO A 1 578 ? -13.555 -1.59 -43.219 1 95.12 578 PRO A N 1
ATOM 4559 C CA . PRO A 1 578 ? -12.258 -0.959 -43.438 1 95.12 578 PRO A CA 1
ATOM 4560 C C . PRO A 1 578 ? -12.367 0.541 -43.719 1 95.12 578 PRO A C 1
ATOM 4562 O O . PRO A 1 578 ? -11.461 1.303 -43.344 1 95.12 578 PRO A O 1
ATOM 4565 N N . LYS A 1 579 ? -13.422 1.008 -44.375 1 94.06 579 LYS A N 1
ATOM 4566 C CA . LYS A 1 579 ? -13.602 2.438 -44.625 1 94.06 579 LYS A CA 1
ATOM 4567 C C . LYS A 1 579 ? -13.766 3.201 -43.312 1 94.06 579 LYS A C 1
ATOM 4569 O O . LYS A 1 579 ? -13.172 4.27 -43.125 1 94.06 579 LYS A O 1
ATOM 4574 N N . ALA A 1 580 ? -14.57 2.646 -42.5 1 94.44 580 ALA A N 1
ATOM 4575 C CA . ALA A 1 580 ? -14.75 3.25 -41.188 1 94.44 580 ALA A CA 1
ATOM 4576 C C . ALA A 1 580 ? -13.453 3.232 -40.406 1 94.44 580 ALA A C 1
ATOM 4578 O O . ALA A 1 580 ? -13.148 4.188 -39.688 1 94.44 580 ALA A O 1
ATOM 4579 N N . LEU A 1 581 ? -12.719 2.123 -40.5 1 96.94 581 LEU A N 1
ATOM 4580 C CA . LEU A 1 581 ? -11.453 2.01 -39.781 1 96.94 581 LEU A CA 1
ATOM 4581 C C . LEU A 1 581 ? -10.469 3.088 -40.25 1 96.94 581 LEU A C 1
ATOM 4583 O O . LEU A 1 581 ? -9.75 3.662 -39.438 1 96.94 581 LEU A O 1
ATOM 4587 N N . ARG A 1 582 ? -10.398 3.332 -41.5 1 96.12 582 ARG A N 1
ATOM 4588 C CA . ARG A 1 582 ? -9.523 4.371 -42.031 1 96.12 582 ARG A CA 1
ATOM 4589 C C . ARG A 1 582 ? -9.898 5.738 -41.469 1 96.12 582 ARG A C 1
ATOM 4591 O O . ARG A 1 582 ? -9.023 6.512 -41.094 1 96.12 582 ARG A O 1
ATOM 4598 N N . GLU A 1 583 ? -11.133 6.016 -41.469 1 95.25 583 GLU A N 1
ATOM 4599 C CA . GLU A 1 583 ? -11.586 7.293 -40.938 1 95.25 583 GLU A CA 1
ATOM 4600 C C . GLU A 1 583 ? -11.234 7.422 -39.438 1 95.25 583 GLU A C 1
ATOM 4602 O O . GLU A 1 583 ? -10.812 8.492 -39 1 95.25 583 GLU A O 1
ATOM 4607 N N . ILE A 1 584 ? -11.508 6.332 -38.719 1 96.62 584 ILE A N 1
ATOM 4608 C CA . ILE A 1 584 ? -11.164 6.32 -37.312 1 96.62 584 ILE A CA 1
ATOM 4609 C C . ILE A 1 584 ? -9.68 6.641 -37.125 1 96.62 584 ILE A C 1
ATOM 4611 O O . ILE A 1 584 ? -9.305 7.445 -36.281 1 96.62 584 ILE A O 1
ATOM 4615 N N . GLY A 1 585 ? -8.828 5.949 -37.906 1 97.44 585 GLY A N 1
ATOM 4616 C CA . GLY A 1 585 ? -7.398 6.191 -37.812 1 97.44 585 GLY A CA 1
ATOM 4617 C C . GLY A 1 585 ? -7.023 7.637 -38.094 1 97.44 585 GLY A C 1
ATOM 4618 O O . GLY A 1 585 ? -6.148 8.195 -37.438 1 97.44 585 GLY A O 1
ATOM 4619 N N . GLU A 1 586 ? -7.664 8.203 -39.062 1 96.44 586 GLU A N 1
ATOM 4620 C CA . GLU A 1 586 ? -7.418 9.602 -39.406 1 96.44 586 GLU A CA 1
ATOM 4621 C C . GLU A 1 586 ? -7.848 10.531 -38.281 1 96.44 586 GLU A C 1
ATOM 4623 O O . GLU A 1 586 ? -7.113 11.445 -37.906 1 96.44 586 GLU A O 1
ATOM 4628 N N . ARG A 1 587 ? -8.969 10.273 -37.719 1 95.75 587 ARG A N 1
ATOM 4629 C CA . ARG A 1 587 ? -9.516 11.094 -36.656 1 95.75 587 ARG A CA 1
ATOM 4630 C C . ARG A 1 587 ? -8.672 10.977 -35.375 1 95.75 587 ARG A C 1
ATOM 4632 O O . ARG A 1 587 ? -8.672 11.875 -34.531 1 95.75 587 ARG A O 1
ATOM 4639 N N . SER A 1 588 ? -7.984 9.891 -35.25 1 97.12 588 SER A N 1
ATOM 4640 C CA . SER A 1 588 ? -7.18 9.641 -34.062 1 97.12 588 SER A CA 1
ATOM 4641 C C . SER A 1 588 ? -5.973 10.57 -34 1 97.12 588 SER A C 1
ATOM 4643 O O . SER A 1 588 ? -5.344 10.719 -32.938 1 97.12 588 SER A O 1
ATOM 4645 N N . VAL A 1 589 ? -5.613 11.258 -35.094 1 96.81 589 VAL A N 1
ATOM 4646 C CA . VAL A 1 589 ? -4.457 12.148 -35.094 1 96.81 589 VAL A CA 1
ATOM 4647 C C . VAL A 1 589 ? -4.867 13.523 -35.625 1 96.81 589 VAL A C 1
ATOM 4649 O O . VAL A 1 589 ? -4.012 14.367 -35.875 1 96.81 589 VAL A O 1
ATOM 4652 N N . GLN A 1 590 ? -6.094 13.68 -35.75 1 94.19 590 GLN A N 1
ATOM 4653 C CA . GLN A 1 590 ? -6.586 14.977 -36.188 1 94.19 590 GLN A CA 1
ATOM 4654 C C . GLN A 1 590 ? -6.699 15.961 -35.031 1 94.19 590 GLN A C 1
ATOM 4656 O O . GLN A 1 590 ? -7.375 15.68 -34.031 1 94.19 590 GLN A O 1
ATOM 4661 N N . VAL A 1 591 ? -6.035 17.125 -35.156 1 93.06 591 VAL A N 1
ATOM 4662 C CA . VAL A 1 591 ? -6.059 18.109 -34.094 1 93.06 591 VAL A CA 1
ATOM 4663 C C . VAL A 1 591 ? -6.625 19.422 -34.594 1 93.06 591 VAL A C 1
ATOM 4665 O O . VAL A 1 591 ? -6.559 19.719 -35.781 1 93.06 591 VAL A O 1
ATOM 4668 N N . PRO A 1 592 ? -7.238 20.219 -33.656 1 89.12 592 PRO A N 1
ATOM 4669 C CA . PRO A 1 592 ? -7.684 21.562 -34.062 1 89.12 592 PRO A CA 1
ATOM 4670 C C . PRO A 1 592 ? -6.543 22.422 -34.594 1 89.12 592 PRO A C 1
ATOM 4672 O O . PRO A 1 592 ? -5.379 22.203 -34.25 1 89.12 592 PRO A O 1
ATOM 4675 N N . GLU A 1 593 ? -6.855 23.422 -35.312 1 90 593 GLU A N 1
ATOM 4676 C CA . GLU A 1 593 ? -5.879 24.266 -35.969 1 90 593 GLU A CA 1
ATOM 4677 C C . GLU A 1 593 ? -5.055 25.062 -34.969 1 90 593 GLU A C 1
ATOM 4679 O O . GLU A 1 593 ? -3.896 25.391 -35.25 1 90 593 GLU A O 1
ATOM 4684 N N . ASP A 1 594 ? -5.598 25.375 -33.906 1 89.12 594 ASP A N 1
ATOM 4685 C CA . ASP A 1 594 ? -4.922 26.219 -32.938 1 89.12 594 ASP A CA 1
ATOM 4686 C C . ASP A 1 594 ? -3.998 25.391 -32.031 1 89.12 594 ASP A C 1
ATOM 4688 O O . ASP A 1 594 ? -3.391 25.906 -31.094 1 89.12 594 ASP A O 1
ATOM 4692 N N . ILE A 1 595 ? -3.928 24.125 -32.281 1 92.06 595 ILE A N 1
ATOM 4693 C CA . ILE A 1 595 ? -3.035 23.25 -31.547 1 92.06 595 ILE A CA 1
ATOM 4694 C C . ILE A 1 595 ? -1.759 23.016 -32.344 1 92.06 595 ILE A C 1
ATOM 4696 O O . ILE A 1 595 ? -1.812 22.516 -33.469 1 92.06 595 ILE A O 1
ATOM 4700 N N . THR A 1 596 ? -0.65 23.438 -31.766 1 95.19 596 THR A N 1
ATOM 4701 C CA . THR A 1 596 ? 0.659 23.156 -32.344 1 95.19 596 THR A CA 1
ATOM 4702 C C . THR A 1 596 ? 1.273 21.906 -31.734 1 95.19 596 THR A C 1
ATOM 4704 O O . THR A 1 596 ? 1.677 21.922 -30.562 1 95.19 596 THR A O 1
ATOM 4707 N N . VAL A 1 597 ? 1.359 20.875 -32.531 1 95.94 597 VAL A N 1
ATOM 4708 C CA . VAL A 1 597 ? 1.894 19.594 -32.062 1 95.94 597 VAL A CA 1
ATOM 4709 C C . VAL A 1 597 ? 3.41 19.578 -32.219 1 95.94 597 VAL A C 1
ATOM 4711 O O . VAL A 1 597 ? 3.945 20.234 -33.125 1 95.94 597 VAL A O 1
ATOM 4714 N N . HIS A 1 598 ? 4.137 18.922 -31.406 1 96.25 598 HIS A N 1
ATOM 4715 C CA . HIS A 1 598 ? 5.586 18.781 -31.516 1 96.25 598 HIS A CA 1
ATOM 4716 C C . HIS A 1 598 ? 5.98 18.219 -32.875 1 96.25 598 HIS A C 1
ATOM 4718 O O . HIS A 1 598 ? 5.383 17.25 -33.375 1 96.25 598 HIS A O 1
ATOM 4724 N N . PRO A 1 599 ? 7 18.75 -33.5 1 96.56 599 PRO A N 1
ATOM 4725 C CA . PRO A 1 599 ? 7.363 18.359 -34.875 1 96.56 599 PRO A CA 1
ATOM 4726 C C . PRO A 1 599 ? 7.715 16.875 -35 1 96.56 599 PRO A C 1
ATOM 4728 O O . PRO A 1 599 ? 7.383 16.25 -36 1 96.56 599 PRO A O 1
ATOM 4731 N N . ARG A 1 600 ? 8.352 16.375 -34.031 1 96.38 600 ARG A N 1
ATOM 4732 C CA . ARG A 1 600 ? 8.719 14.961 -34.094 1 96.38 600 ARG A CA 1
ATOM 4733 C C . ARG A 1 600 ? 7.484 14.07 -34.125 1 96.38 600 ARG A C 1
ATOM 4735 O O . ARG A 1 600 ? 7.488 13.008 -34.75 1 96.38 600 ARG A O 1
ATOM 4742 N N . LEU A 1 601 ? 6.465 14.445 -33.406 1 97.25 601 LEU A N 1
ATOM 4743 C CA . LEU A 1 601 ? 5.227 13.68 -33.406 1 97.25 601 LEU A CA 1
ATOM 4744 C C . LEU A 1 601 ? 4.504 13.781 -34.75 1 97.25 601 LEU A C 1
ATOM 4746 O O . LEU A 1 601 ? 3.895 12.805 -35.188 1 97.25 601 LEU A O 1
ATOM 4750 N N . ILE A 1 602 ? 4.566 14.961 -35.312 1 96.94 602 ILE A N 1
ATOM 4751 C CA . ILE A 1 602 ? 3.947 15.156 -36.625 1 96.94 602 ILE A CA 1
ATOM 4752 C C . ILE A 1 602 ? 4.562 14.188 -37.625 1 96.94 602 ILE A C 1
ATOM 4754 O O . ILE A 1 602 ? 3.844 13.508 -38.375 1 96.94 602 ILE A O 1
ATOM 4758 N N . LYS A 1 603 ? 5.84 14.102 -37.531 1 95.88 603 LYS A N 1
ATOM 4759 C CA . LYS A 1 603 ? 6.562 13.312 -38.531 1 95.88 603 LYS A CA 1
ATOM 4760 C C . LYS A 1 603 ? 6.508 11.828 -38.219 1 95.88 603 LYS A C 1
ATOM 4762 O O . LYS A 1 603 ? 6.156 11.008 -39.062 1 95.88 603 LYS A O 1
ATOM 4767 N N . MET A 1 604 ? 6.863 11.492 -37 1 94.44 604 MET A N 1
ATOM 4768 C CA . MET A 1 604 ? 7.172 10.109 -36.656 1 94.44 604 MET A CA 1
ATOM 4769 C C . MET A 1 604 ? 5.922 9.367 -36.188 1 94.44 604 MET A C 1
ATOM 4771 O O . MET A 1 604 ? 5.906 8.141 -36.156 1 94.44 604 MET A O 1
ATOM 4775 N N . HIS A 1 605 ? 4.844 10.031 -35.906 1 96.19 605 HIS A N 1
ATOM 4776 C CA . HIS A 1 605 ? 3.633 9.391 -35.406 1 96.19 605 HIS A CA 1
ATOM 4777 C C . HIS A 1 605 ? 2.439 9.688 -36.312 1 96.19 605 HIS A C 1
ATOM 4779 O O . HIS A 1 605 ? 1.877 8.781 -36.938 1 96.19 605 HIS A O 1
ATOM 4785 N N . MET A 1 606 ? 2.094 10.922 -36.5 1 97.5 606 MET A N 1
ATOM 4786 C CA . MET A 1 606 ? 0.886 11.32 -37.219 1 97.5 606 MET A CA 1
ATOM 4787 C C . MET A 1 606 ? 1.009 11.016 -38.688 1 97.5 606 MET A C 1
ATOM 4789 O O . MET A 1 606 ? 0.165 10.312 -39.281 1 97.5 606 MET A O 1
ATOM 4793 N N . ALA A 1 607 ? 2.062 11.484 -39.312 1 97.31 607 ALA A N 1
ATOM 4794 C CA . ALA A 1 607 ? 2.254 11.258 -40.75 1 97.31 607 ALA A CA 1
ATOM 4795 C C . ALA A 1 607 ? 2.404 9.773 -41.062 1 97.31 607 ALA A C 1
ATOM 4797 O O . ALA A 1 607 ? 1.863 9.281 -42.062 1 97.31 607 ALA A O 1
ATOM 4798 N N . LYS A 1 608 ? 3.164 9.164 -40.25 1 96.75 608 LYS A N 1
ATOM 4799 C CA . LYS A 1 608 ? 3.369 7.73 -40.438 1 96.75 608 LYS A CA 1
ATOM 4800 C C . LYS A 1 608 ? 2.047 6.973 -40.375 1 96.75 608 LYS A C 1
ATOM 4802 O O . LYS A 1 608 ? 1.803 6.062 -41.156 1 96.75 608 LYS A O 1
ATOM 4807 N N . ARG A 1 609 ? 1.241 7.23 -39.406 1 97.75 609 ARG A N 1
ATOM 4808 C CA . ARG A 1 609 ? -0.066 6.598 -39.25 1 97.75 609 ARG A CA 1
ATOM 4809 C C . ARG A 1 609 ? -0.931 6.855 -40.5 1 97.75 609 ARG A C 1
ATOM 4811 O O . ARG A 1 609 ? -1.545 5.93 -41.031 1 97.75 609 ARG A O 1
ATOM 4818 N N . LEU A 1 610 ? -1.009 8.078 -40.969 1 97.88 610 LEU A N 1
ATOM 4819 C CA . LEU A 1 610 ? -1.819 8.438 -42.125 1 97.88 610 LEU A CA 1
ATOM 4820 C C . LEU A 1 610 ? -1.334 7.707 -43.375 1 97.88 610 LEU A C 1
ATOM 4822 O O . LEU A 1 610 ? -2.143 7.23 -44.156 1 97.88 610 LEU A O 1
ATOM 4826 N N . GLN A 1 611 ? -0.062 7.637 -43.5 1 97.69 611 GLN A N 1
ATOM 4827 C CA . GLN A 1 611 ? 0.514 6.934 -44.656 1 97.69 611 GLN A CA 1
ATOM 4828 C C . GLN A 1 611 ? 0.155 5.449 -44.625 1 97.69 611 GLN A C 1
ATOM 4830 O O . GLN A 1 611 ? -0.203 4.871 -45.656 1 97.69 611 GLN A O 1
ATOM 4835 N N . SER A 1 612 ? 0.297 4.855 -43.438 1 97.81 612 SER A N 1
ATOM 4836 C CA . SER A 1 612 ? -0.025 3.438 -43.312 1 97.81 612 SER A CA 1
ATOM 4837 C C . SER A 1 612 ? -1.501 3.176 -43.594 1 97.81 612 SER A C 1
ATOM 4839 O O . SER A 1 612 ? -1.855 2.152 -44.156 1 97.81 612 SER A O 1
ATOM 4841 N N . LEU A 1 613 ? -2.34 4.043 -43.188 1 97.69 613 LEU A N 1
ATOM 4842 C CA . LEU A 1 613 ? -3.775 3.918 -43.406 1 97.69 613 LEU A CA 1
ATOM 4843 C C . LEU A 1 613 ? -4.102 4.043 -44.906 1 97.69 613 LEU A C 1
ATOM 4845 O O . LEU A 1 613 ? -4.949 3.311 -45.406 1 97.69 613 LEU A O 1
ATOM 4849 N N . GLU A 1 614 ? -3.469 4.965 -45.5 1 96.88 614 GLU A N 1
ATOM 4850 C CA . GLU A 1 614 ? -3.674 5.16 -46.938 1 96.88 614 GLU A CA 1
ATOM 4851 C C . GLU A 1 614 ? -3.25 3.924 -47.719 1 96.88 614 GLU A C 1
ATOM 4853 O O . GLU A 1 614 ? -3.961 3.482 -48.625 1 96.88 614 GLU A O 1
ATOM 4858 N N . LYS A 1 615 ? -2.133 3.359 -47.312 1 97.06 615 LYS A N 1
ATOM 4859 C CA . LYS A 1 615 ? -1.619 2.166 -48 1 97.06 615 LYS A CA 1
ATOM 4860 C C . LYS A 1 615 ? -2.41 0.925 -47.594 1 97.06 615 LYS A C 1
ATOM 4862 O O . LYS A 1 615 ? -2.451 -0.061 -48.312 1 97.06 615 LYS A O 1
ATOM 4867 N N . GLY A 1 616 ? -2.947 1.004 -46.469 1 96.81 616 GLY A N 1
ATOM 4868 C CA . GLY A 1 616 ? -3.652 -0.137 -45.906 1 96.81 616 GLY A CA 1
ATOM 4869 C C . GLY A 1 616 ? -2.723 -1.198 -45.344 1 96.81 616 GLY A C 1
ATOM 4870 O O . GLY A 1 616 ? -3.141 -2.332 -45.094 1 96.81 616 GLY A O 1
ATOM 4871 N N . GLU A 1 617 ? -1.502 -0.927 -45.156 1 97.25 617 GLU A N 1
ATOM 4872 C CA . GLU A 1 617 ? -0.484 -1.832 -44.656 1 97.25 617 GLU A CA 1
ATOM 4873 C C . GLU A 1 617 ? 0.451 -1.111 -43.688 1 97.25 617 GLU A C 1
ATOM 4875 O O . GLU A 1 617 ? 0.505 0.12 -43.656 1 97.25 617 GLU A O 1
ATOM 4880 N N . GLY A 1 618 ? 1.086 -1.916 -42.844 1 97.5 618 GLY A N 1
ATOM 4881 C CA . GLY A 1 618 ? 2.076 -1.351 -41.938 1 97.5 618 GLY A CA 1
ATOM 4882 C C . GLY A 1 618 ? 1.465 -0.714 -40.719 1 97.5 618 GLY A C 1
ATOM 4883 O O . GLY A 1 618 ? 2.057 0.187 -40.094 1 97.5 618 GLY A O 1
ATOM 4884 N N . LEU A 1 619 ? 0.295 -1.15 -40.344 1 98.44 619 LEU A N 1
ATOM 4885 C CA . LEU A 1 619 ? -0.365 -0.618 -39.156 1 98.44 619 LEU A CA 1
ATOM 4886 C C . LEU A 1 619 ? 0.265 -1.178 -37.906 1 98.44 619 LEU A C 1
ATOM 4888 O O . LEU A 1 619 ? 0.252 -2.391 -37.688 1 98.44 619 LEU A O 1
ATOM 4892 N N . ASP A 1 620 ? 0.837 -0.288 -37.062 1 97.94 620 ASP A N 1
ATOM 4893 C CA . ASP A 1 620 ? 1.5 -0.726 -35.844 1 97.94 620 ASP A CA 1
ATOM 4894 C C . ASP A 1 620 ? 0.491 -0.932 -34.719 1 97.94 620 ASP A C 1
ATOM 4896 O O . ASP A 1 620 ? -0.717 -0.802 -34.938 1 97.94 620 ASP A O 1
ATOM 4900 N N . PHE A 1 621 ? 0.977 -1.339 -33.5 1 97.88 621 PHE A N 1
ATOM 4901 C CA . PHE A 1 621 ? 0.132 -1.662 -32.375 1 97.88 621 PHE A CA 1
ATOM 4902 C C . PHE A 1 621 ? -0.68 -0.447 -31.938 1 97.88 621 PHE A C 1
ATOM 4904 O O . PHE A 1 621 ? -1.856 -0.571 -31.594 1 97.88 621 PHE A O 1
ATOM 4911 N N . ALA A 1 622 ? -0.066 0.74 -31.891 1 97.69 622 ALA A N 1
ATOM 4912 C CA . ALA A 1 622 ? -0.751 1.961 -31.469 1 97.69 622 ALA A CA 1
ATOM 4913 C C . ALA A 1 622 ? -1.908 2.289 -32.406 1 97.69 622 ALA A C 1
ATOM 4915 O O . ALA A 1 622 ? -2.965 2.748 -31.969 1 97.69 622 ALA A O 1
ATOM 4916 N N . THR A 1 623 ? -1.688 2.117 -33.688 1 98.38 623 THR A N 1
ATOM 4917 C CA . THR A 1 623 ? -2.748 2.35 -34.688 1 98.38 623 THR A CA 1
ATOM 4918 C C . THR A 1 623 ? -3.881 1.344 -34.5 1 98.38 623 THR A C 1
ATOM 4920 O O . THR A 1 623 ? -5.055 1.717 -34.5 1 98.38 623 THR A O 1
ATOM 4923 N N . ALA A 1 624 ? -3.492 0.062 -34.406 1 98.44 624 ALA A N 1
ATOM 4924 C CA . ALA A 1 624 ? -4.504 -0.973 -34.188 1 98.44 624 ALA A CA 1
ATOM 4925 C C . ALA A 1 624 ? -5.336 -0.681 -32.938 1 98.44 624 ALA A C 1
ATOM 4927 O O . ALA A 1 624 ? -6.547 -0.921 -32.906 1 98.44 624 ALA A O 1
ATOM 4928 N N . GLU A 1 625 ? -4.703 -0.219 -31.859 1 98 625 GLU A N 1
ATOM 4929 C CA . GLU A 1 625 ? -5.379 0.161 -30.625 1 98 625 GLU A CA 1
ATOM 4930 C C . GLU A 1 625 ? -6.395 1.272 -30.859 1 98 625 GLU A C 1
ATOM 4932 O O . GLU A 1 625 ? -7.535 1.187 -30.406 1 98 625 GLU A O 1
ATOM 4937 N N . ALA A 1 626 ? -5.992 2.324 -31.547 1 98.38 626 ALA A N 1
ATOM 4938 C CA . ALA A 1 626 ? -6.879 3.439 -31.875 1 98.38 626 ALA A CA 1
ATOM 4939 C C . ALA A 1 626 ? -8.078 2.971 -32.688 1 98.38 626 ALA A C 1
ATOM 4941 O O . ALA A 1 626 ? -9.203 3.424 -32.469 1 98.38 626 ALA A O 1
ATOM 4942 N N . LEU A 1 627 ? -7.805 2.078 -33.688 1 98.56 627 LEU A N 1
ATOM 4943 C CA . LEU A 1 627 ? -8.875 1.541 -34.531 1 98.56 627 LEU A CA 1
ATOM 4944 C C . LEU A 1 627 ? -9.867 0.742 -33.688 1 98.56 627 LEU A C 1
ATOM 4946 O O . LEU A 1 627 ? -11.078 0.841 -33.906 1 98.56 627 LEU A O 1
ATOM 4950 N N . ALA A 1 628 ? -9.336 -0.069 -32.75 1 98.62 628 ALA A N 1
ATOM 4951 C CA . ALA A 1 628 ? -10.211 -0.846 -31.859 1 98.62 628 ALA A CA 1
ATOM 4952 C C . ALA A 1 628 ? -11.07 0.068 -30.984 1 98.62 628 ALA A C 1
ATOM 4954 O O . ALA A 1 628 ? -12.281 -0.122 -30.891 1 98.62 628 ALA A O 1
ATOM 4955 N N . PHE A 1 629 ? -10.492 1.104 -30.344 1 98.31 629 PHE A N 1
ATOM 4956 C CA . PHE A 1 629 ? -11.211 2.043 -29.5 1 98.31 629 PHE A CA 1
ATOM 4957 C C . PHE A 1 629 ? -12.281 2.779 -30.297 1 98.31 629 PHE A C 1
ATOM 4959 O O . PHE A 1 629 ? -13.445 2.824 -29.875 1 98.31 629 PHE A O 1
ATOM 4966 N N . GLY A 1 630 ? -11.844 3.322 -31.438 1 97.69 630 GLY A N 1
ATOM 4967 C CA . GLY A 1 630 ? -12.781 4.086 -32.25 1 97.69 630 GLY A CA 1
ATOM 4968 C C . GLY A 1 630 ? -13.961 3.27 -32.719 1 97.69 630 GLY A C 1
ATOM 4969 O O . GLY A 1 630 ? -15.102 3.752 -32.719 1 97.69 630 GLY A O 1
ATOM 4970 N N . SER A 1 631 ? -13.695 2.059 -33.219 1 96.94 631 SER A N 1
ATOM 4971 C CA . SER A 1 631 ? -14.773 1.203 -33.688 1 96.94 631 SER A CA 1
ATOM 4972 C C . SER A 1 631 ? -15.734 0.84 -32.562 1 96.94 631 SER A C 1
ATOM 4974 O O . SER A 1 631 ? -16.953 0.77 -32.781 1 96.94 631 SER A O 1
ATOM 4976 N N . LEU A 1 632 ? -15.227 0.592 -31.344 1 97.12 632 LEU A N 1
ATOM 4977 C CA . LEU A 1 632 ? -16.078 0.323 -30.188 1 97.12 632 LEU A CA 1
ATOM 4978 C C . LEU A 1 632 ? -16.922 1.544 -29.844 1 97.12 632 LEU A C 1
ATOM 4980 O O . LEU A 1 632 ? -18.094 1.414 -29.516 1 97.12 632 LEU A O 1
ATOM 4984 N N . LEU A 1 633 ? -16.281 2.742 -29.906 1 97.06 633 LEU A N 1
ATOM 4985 C CA . LEU A 1 633 ? -17.031 3.969 -29.641 1 97.06 633 LEU A CA 1
ATOM 4986 C C . LEU A 1 633 ? -18.203 4.105 -30.609 1 97.06 633 LEU A C 1
ATOM 4988 O O . LEU A 1 633 ? -19.312 4.438 -30.188 1 97.06 633 LEU A O 1
ATOM 4992 N N . LEU A 1 634 ? -17.969 3.859 -31.875 1 95.56 634 LEU A N 1
ATOM 4993 C CA . LEU A 1 634 ? -19 3.988 -32.906 1 95.56 634 LEU A CA 1
ATOM 4994 C C . LEU A 1 634 ? -20.125 2.988 -32.656 1 95.56 634 LEU A C 1
ATOM 4996 O O . LEU A 1 634 ? -21.25 3.193 -33.125 1 95.56 634 LEU A O 1
ATOM 5000 N N . GLU A 1 635 ? -19.812 1.932 -31.922 1 94.75 635 GLU A N 1
ATOM 5001 C CA . GLU A 1 635 ? -20.828 0.921 -31.625 1 94.75 635 GLU A CA 1
ATOM 5002 C C . GLU A 1 635 ? -21.5 1.196 -30.281 1 94.75 635 GLU A C 1
ATOM 5004 O O . GLU A 1 635 ? -22.25 0.361 -29.766 1 94.75 635 GLU A O 1
ATOM 5009 N N . GLY A 1 636 ? -21.156 2.311 -29.641 1 94.06 636 GLY A N 1
ATOM 5010 C CA . GLY A 1 636 ? -21.844 2.744 -28.438 1 94.06 636 GLY A CA 1
ATOM 5011 C C . GLY A 1 636 ? -21.172 2.307 -27.156 1 94.06 636 GLY A C 1
ATOM 5012 O O . GLY A 1 636 ? -21.688 2.512 -26.062 1 94.06 636 GLY A O 1
ATOM 5013 N N . TYR A 1 637 ? -20.016 1.693 -27.25 1 95.94 637 TYR A N 1
ATOM 5014 C CA . TYR A 1 637 ? -19.266 1.312 -26.062 1 95.94 637 TYR A CA 1
ATOM 5015 C C . TYR A 1 637 ? -18.422 2.475 -25.562 1 95.94 637 TYR A C 1
ATOM 5017 O O . TYR A 1 637 ? -18.062 3.373 -26.328 1 95.94 637 TYR A O 1
ATOM 5025 N N . HIS A 1 638 ? -18.188 2.549 -24.281 1 96.69 638 HIS A N 1
ATOM 5026 C CA . HIS A 1 638 ? -17.297 3.527 -23.672 1 96.69 638 HIS A CA 1
ATOM 5027 C C . HIS A 1 638 ? -15.914 2.934 -23.406 1 96.69 638 HIS A C 1
ATOM 5029 O O . HIS A 1 638 ? -15.789 1.727 -23.188 1 96.69 638 HIS A O 1
ATOM 5035 N N . VAL A 1 639 ? -14.891 3.73 -23.531 1 97.5 639 VAL A N 1
ATOM 5036 C CA . VAL A 1 639 ? -13.531 3.283 -23.25 1 97.5 639 VAL A CA 1
ATOM 5037 C C . VAL A 1 639 ? -12.883 4.199 -22.219 1 97.5 639 VAL A C 1
ATOM 5039 O O . VAL A 1 639 ? -12.914 5.422 -22.344 1 97.5 639 VAL A O 1
ATOM 5042 N N . ARG A 1 640 ? -12.391 3.676 -21.141 1 97.19 640 ARG A N 1
ATOM 5043 C CA . ARG A 1 640 ? -11.594 4.379 -20.141 1 97.19 640 ARG A CA 1
ATOM 5044 C C . ARG A 1 640 ? -10.203 3.77 -20.031 1 97.19 640 ARG A C 1
ATOM 5046 O O . ARG A 1 640 ? -10.047 2.646 -19.547 1 97.19 640 ARG A O 1
ATOM 5053 N N . LEU A 1 641 ? -9.25 4.5 -20.531 1 96.75 641 LEU A N 1
ATOM 5054 C CA . LEU A 1 641 ? -7.844 4.102 -20.5 1 96.75 641 LEU A CA 1
ATOM 5055 C C . LEU A 1 641 ? -7.102 4.836 -19.391 1 96.75 641 LEU A C 1
ATOM 5057 O O . LEU A 1 641 ? -6.914 6.055 -19.453 1 96.75 641 LEU A O 1
ATOM 5061 N N . CYS A 1 642 ? -6.668 4.113 -18.344 1 95.12 642 CYS A N 1
ATOM 5062 C CA . CYS A 1 642 ? -6.066 4.719 -17.156 1 95.12 642 CYS A CA 1
ATOM 5063 C C . CYS A 1 642 ? -4.734 4.055 -16.828 1 95.12 642 CYS A C 1
ATOM 5065 O O . CYS A 1 642 ? -4.609 2.832 -16.906 1 95.12 642 CYS A O 1
ATOM 5067 N N . GLY A 1 643 ? -3.736 4.773 -16.547 1 92.88 643 GLY A N 1
ATOM 5068 C CA . GLY A 1 643 ? -2.432 4.281 -16.125 1 92.88 643 GLY A CA 1
ATOM 5069 C C . GLY A 1 643 ? -1.387 5.379 -16.031 1 92.88 643 GLY A C 1
ATOM 5070 O O . GLY A 1 643 ? -1.674 6.543 -16.297 1 92.88 643 GLY A O 1
ATOM 5071 N N . GLN A 1 644 ? -0.214 5.062 -15.562 1 91.25 644 GLN A N 1
ATOM 5072 C CA . GLN A 1 644 ? 0.88 6.027 -15.508 1 91.25 644 GLN A CA 1
ATOM 5073 C C . GLN A 1 644 ? 1.37 6.379 -16.906 1 91.25 644 GLN A C 1
ATOM 5075 O O . GLN A 1 644 ? 1.956 5.539 -17.594 1 91.25 644 GLN A O 1
ATOM 5080 N N . ASP A 1 645 ? 1.038 7.527 -17.391 1 91.5 645 ASP A N 1
ATOM 5081 C CA . ASP A 1 645 ? 1.409 8.039 -18.703 1 91.5 645 ASP A CA 1
ATOM 5082 C C . ASP A 1 645 ? 0.698 7.27 -19.812 1 91.5 645 ASP A C 1
ATOM 5084 O O . ASP A 1 645 ? 1.302 6.949 -20.844 1 91.5 645 ASP A O 1
ATOM 5088 N N . SER A 1 646 ? -0.507 6.98 -19.594 1 92.94 646 SER A N 1
ATOM 5089 C CA . SER A 1 646 ? -1.271 6.219 -20.578 1 92.94 646 SER A CA 1
ATOM 5090 C C . SER A 1 646 ? -1.603 7.074 -21.797 1 92.94 646 SER A C 1
ATOM 5092 O O . SER A 1 646 ? -1.773 6.547 -22.906 1 92.94 646 SER A O 1
ATOM 5094 N N . GLY A 1 647 ? -1.689 8.406 -21.672 1 93.88 647 GLY A N 1
ATOM 5095 C CA . GLY A 1 647 ? -1.968 9.281 -22.797 1 93.88 647 GLY A CA 1
ATOM 5096 C C . GLY A 1 647 ? -0.909 9.211 -23.875 1 93.88 647 GLY A C 1
ATOM 5097 O O . GLY A 1 647 ? -1.227 9.023 -25.047 1 93.88 647 GLY A O 1
ATOM 5098 N N . ARG A 1 648 ? 0.321 9.375 -23.453 1 94.12 648 ARG A N 1
ATOM 5099 C CA . ARG A 1 648 ? 1.46 9.234 -24.359 1 94.12 648 ARG A CA 1
ATOM 5100 C C . ARG A 1 648 ? 1.778 7.766 -24.609 1 94.12 648 ARG A C 1
ATOM 5102 O O . ARG A 1 648 ? 2.182 7.395 -25.703 1 94.12 648 ARG A O 1
ATOM 5109 N N . GLY A 1 649 ? 1.452 6.953 -23.719 1 93.06 649 GLY A N 1
ATOM 5110 C CA . GLY A 1 649 ? 1.921 5.578 -23.688 1 93.06 649 GLY A CA 1
ATOM 5111 C C . GLY A 1 649 ? 3.271 5.426 -23.016 1 93.06 649 GLY A C 1
ATOM 5112 O O . GLY A 1 649 ? 4.203 6.18 -23.297 1 93.06 649 GLY A O 1
ATOM 5113 N N . THR A 1 650 ? 3.41 4.496 -22.156 1 86.62 650 THR A N 1
ATOM 5114 C CA . THR A 1 650 ? 4.594 4.305 -21.328 1 86.62 650 THR A CA 1
ATOM 5115 C C . THR A 1 650 ? 5.859 4.293 -22.188 1 86.62 650 THR A C 1
ATOM 5117 O O . THR A 1 650 ? 6.91 4.766 -21.75 1 86.62 650 THR A O 1
ATOM 5120 N N . PHE A 1 651 ? 5.754 3.811 -23.375 1 90.62 651 PHE A N 1
ATOM 5121 C CA . PHE A 1 651 ? 6.914 3.707 -24.25 1 90.62 651 PHE A CA 1
ATOM 5122 C C . PHE A 1 651 ? 6.812 4.707 -25.391 1 90.62 651 PHE A C 1
ATOM 5124 O O . PHE A 1 651 ? 7.344 4.465 -26.484 1 90.62 651 PHE A O 1
ATOM 5131 N N . SER A 1 652 ? 6.039 5.789 -25.188 1 93.56 652 SER A N 1
ATOM 5132 C CA . SER A 1 652 ? 5.844 6.867 -26.156 1 93.56 652 SER A CA 1
ATOM 5133 C C . SER A 1 652 ? 5.316 6.328 -27.484 1 93.56 652 SER A C 1
ATOM 5135 O O . SER A 1 652 ? 5.781 6.73 -28.547 1 93.56 652 SER A O 1
ATOM 5137 N N . GLN A 1 653 ? 4.418 5.387 -27.375 1 94.12 653 GLN A N 1
ATOM 5138 C CA . GLN A 1 653 ? 3.973 4.711 -28.578 1 94.12 653 GLN A CA 1
ATOM 5139 C C . GLN A 1 653 ? 2.58 5.18 -29 1 94.12 653 GLN A C 1
ATOM 5141 O O . GLN A 1 653 ? 2.225 5.125 -30.172 1 94.12 653 GLN A O 1
ATOM 5146 N N . ARG A 1 654 ? 1.78 5.59 -28.094 1 95.94 654 ARG A N 1
ATOM 5147 C CA . ARG A 1 654 ? 0.337 5.699 -28.281 1 95.94 654 ARG A CA 1
ATOM 5148 C C . ARG A 1 654 ? -0.056 7.105 -28.719 1 95.94 654 ARG A C 1
ATOM 5150 O O . ARG A 1 654 ? -0.684 7.281 -29.766 1 95.94 654 ARG A O 1
ATOM 5157 N N . HIS A 1 655 ? 0.291 8.125 -27.891 1 96.5 655 HIS A N 1
ATOM 5158 C CA . HIS A 1 655 ? -0.008 9.539 -28.078 1 96.5 655 HIS A CA 1
ATOM 5159 C C . HIS A 1 655 ? -1.497 9.758 -28.312 1 96.5 655 HIS A C 1
ATOM 5161 O O . HIS A 1 655 ? -1.885 10.406 -29.281 1 96.5 655 HIS A O 1
ATOM 5167 N N . ALA A 1 656 ? -2.312 9.172 -27.406 1 96.75 656 ALA A N 1
ATOM 5168 C CA . ALA A 1 656 ? -3.752 9.406 -27.375 1 96.75 656 ALA A CA 1
ATOM 5169 C C . ALA A 1 656 ? -4.066 10.82 -26.891 1 96.75 656 ALA A C 1
ATOM 5171 O O . ALA A 1 656 ? -5.141 11.359 -27.188 1 96.75 656 ALA A O 1
ATOM 5172 N N . ILE A 1 657 ? -3.168 11.43 -26.141 1 94.94 657 ILE A N 1
ATOM 5173 C CA . ILE A 1 657 ? -3.209 12.836 -25.75 1 94.94 657 ILE A CA 1
ATOM 5174 C C . ILE A 1 657 ? -2.098 13.602 -26.453 1 94.94 657 ILE A C 1
ATOM 5176 O O . ILE A 1 657 ? -0.94 13.18 -26.453 1 94.94 657 ILE A O 1
ATOM 5180 N N . LEU A 1 658 ? -2.432 14.609 -27.109 1 95.12 658 LEU A N 1
ATOM 5181 C CA . LEU A 1 658 ? -1.476 15.523 -27.734 1 95.12 658 LEU A CA 1
ATOM 5182 C C . LEU A 1 658 ? -1.504 16.875 -27.047 1 95.12 658 LEU A C 1
ATOM 5184 O O . LEU A 1 658 ? -2.57 17.359 -26.656 1 95.12 658 LEU A O 1
ATOM 5188 N N . THR A 1 659 ? -0.332 17.484 -26.844 1 93.56 659 THR A N 1
ATOM 5189 C CA . THR A 1 659 ? -0.206 18.719 -26.078 1 93.56 659 THR A CA 1
ATOM 5190 C C . THR A 1 659 ? 0.278 19.859 -26.969 1 93.56 659 THR A C 1
ATOM 5192 O O . THR A 1 659 ? 1.256 19.703 -27.703 1 93.56 659 THR A O 1
ATOM 5195 N N . ASP A 1 660 ? -0.394 20.984 -26.859 1 94.12 660 ASP A N 1
ATOM 5196 C CA . ASP A 1 660 ? 0.002 22.172 -27.609 1 94.12 660 ASP A CA 1
ATOM 5197 C C . ASP A 1 660 ? 1.345 22.719 -27.125 1 94.12 660 ASP A C 1
ATOM 5199 O O . ASP A 1 660 ? 1.541 22.891 -25.922 1 94.12 660 ASP A O 1
ATOM 5203 N N . GLN A 1 661 ? 2.219 22.922 -28.031 1 93.81 661 GLN A N 1
ATOM 5204 C CA . GLN A 1 661 ? 3.578 23.344 -27.703 1 93.81 661 GLN A CA 1
ATOM 5205 C C . GLN A 1 661 ? 3.594 24.766 -27.141 1 93.81 661 GLN A C 1
ATOM 5207 O O . GLN A 1 661 ? 4.555 25.172 -26.484 1 93.81 661 GLN A O 1
ATOM 5212 N N . LYS A 1 662 ? 2.564 25.516 -27.359 1 89.81 662 LYS A N 1
ATOM 5213 C CA . LYS A 1 662 ? 2.551 26.922 -27 1 89.81 662 LYS A CA 1
ATOM 5214 C C . LYS A 1 662 ? 1.792 27.156 -25.703 1 89.81 662 LYS A C 1
ATOM 5216 O O . LYS A 1 662 ? 2.205 27.969 -24.859 1 89.81 662 LYS A O 1
ATOM 5221 N N . SER A 1 663 ? 0.717 26.469 -25.562 1 85.75 663 SER A N 1
ATOM 5222 C CA . SER A 1 663 ? -0.17 26.75 -24.438 1 85.75 663 SER A CA 1
ATOM 5223 C C . SER A 1 663 ? -0.203 25.578 -23.453 1 85.75 663 SER A C 1
ATOM 5225 O O . SER A 1 663 ? -0.688 25.719 -22.328 1 85.75 663 SER A O 1
ATOM 5227 N N . GLU A 1 664 ? 0.284 24.406 -23.828 1 88.38 664 GLU A N 1
ATOM 5228 C CA . GLU A 1 664 ? 0.242 23.156 -23.078 1 88.38 664 GLU A CA 1
ATOM 5229 C C . GLU A 1 664 ? -1.19 22.656 -22.922 1 88.38 664 GLU A C 1
ATOM 5231 O O . GLU A 1 664 ? -1.46 21.781 -22.094 1 88.38 664 GLU A O 1
ATOM 5236 N N . ARG A 1 665 ? -2.023 23.25 -23.688 1 87.94 665 ARG A N 1
ATOM 5237 C CA . ARG A 1 665 ? -3.359 22.672 -23.781 1 87.94 665 ARG A CA 1
ATOM 5238 C C . ARG A 1 665 ? -3.307 21.266 -24.359 1 87.94 665 ARG A C 1
ATOM 5240 O O . ARG A 1 665 ? -2.555 21 -25.297 1 87.94 665 ARG A O 1
ATOM 5247 N N . ALA A 1 666 ? -4.09 20.375 -23.766 1 91.06 666 ALA A N 1
ATOM 5248 C CA . ALA A 1 666 ? -4.105 18.984 -24.219 1 91.06 666 ALA A CA 1
ATOM 5249 C C . ALA A 1 666 ? -5.363 18.688 -25.031 1 91.06 666 ALA A C 1
ATOM 5251 O O . ALA A 1 666 ? -6.422 19.266 -24.781 1 91.06 666 ALA A O 1
ATOM 5252 N N . VAL A 1 667 ? -5.27 17.859 -26 1 92.44 667 VAL A N 1
ATOM 5253 C CA . VAL A 1 667 ? -6.414 17.406 -26.797 1 92.44 667 VAL A CA 1
ATOM 5254 C C . VAL A 1 667 ? -6.391 15.891 -26.906 1 92.44 667 VAL A C 1
ATOM 5256 O O . VAL A 1 667 ? -5.32 15.273 -26.875 1 92.44 667 VAL A O 1
ATOM 5259 N N . VAL A 1 668 ? -7.562 15.297 -26.953 1 94.81 668 VAL A N 1
ATOM 5260 C CA . VAL A 1 668 ? -7.762 13.875 -27.219 1 94.81 668 VAL A CA 1
ATOM 5261 C C . VAL A 1 668 ? -8.516 13.695 -28.531 1 94.81 668 VAL A C 1
ATOM 5263 O O . VAL A 1 668 ? -9.75 13.648 -28.547 1 94.81 668 VAL A O 1
ATOM 5266 N N . PRO A 1 669 ? -7.82 13.492 -29.594 1 95.25 669 PRO A N 1
ATOM 5267 C CA . PRO A 1 669 ? -8.414 13.57 -30.938 1 95.25 669 PRO A CA 1
ATOM 5268 C C . PRO A 1 669 ? -9.57 12.586 -31.125 1 95.25 669 PRO A C 1
ATOM 5270 O O . PRO A 1 669 ? -10.586 12.93 -31.734 1 95.25 669 PRO A O 1
ATOM 5273 N N . LEU A 1 670 ? -9.453 11.375 -30.594 1 95.31 670 LEU A N 1
ATOM 5274 C CA . LEU A 1 670 ? -10.445 10.336 -30.844 1 95.31 670 LEU A CA 1
ATOM 5275 C C . LEU A 1 670 ? -11.805 10.734 -30.266 1 95.31 670 LEU A C 1
ATOM 5277 O O . LEU A 1 670 ? -12.828 10.172 -30.641 1 95.31 670 LEU A O 1
ATOM 5281 N N . GLU A 1 671 ? -11.852 11.688 -29.359 1 92.62 671 GLU A N 1
ATOM 5282 C CA . GLU A 1 671 ? -13.109 12.164 -28.766 1 92.62 671 GLU A CA 1
ATOM 5283 C C . GLU A 1 671 ? -13.977 12.852 -29.812 1 92.62 671 GLU A C 1
ATOM 5285 O O . GLU A 1 671 ? -15.188 12.984 -29.625 1 92.62 671 GLU A O 1
ATOM 5290 N N . THR A 1 672 ? -13.406 13.242 -30.891 1 90.56 672 THR A N 1
ATOM 5291 C CA . THR A 1 672 ? -14.117 13.953 -31.938 1 90.56 672 THR A CA 1
ATOM 5292 C C . THR A 1 672 ? -15.102 13.031 -32.656 1 90.56 672 THR A C 1
ATOM 5294 O O . THR A 1 672 ? -16.031 13.5 -33.312 1 90.56 672 THR A O 1
ATOM 5297 N N . LEU A 1 673 ? -14.891 11.742 -32.531 1 93.06 673 LEU A N 1
ATOM 5298 C CA . LEU A 1 673 ? -15.844 10.805 -33.094 1 93.06 673 LEU A CA 1
ATOM 5299 C C . LEU A 1 673 ? -17.234 11.023 -32.531 1 93.06 673 LEU A C 1
ATOM 5301 O O . LEU A 1 673 ? -18.234 10.789 -33.219 1 93.06 673 LEU A O 1
ATOM 5305 N N . ARG A 1 674 ? -17.266 11.406 -31.281 1 88.5 674 ARG A N 1
ATOM 5306 C CA . ARG A 1 674 ? -18.547 11.617 -30.625 1 88.5 674 ARG A CA 1
ATOM 5307 C C . ARG A 1 674 ? -19.156 12.953 -31.031 1 88.5 674 ARG A C 1
ATOM 5309 O O . ARG A 1 674 ? -20.359 13.031 -31.312 1 88.5 674 ARG A O 1
ATOM 5316 N N . SER A 1 675 ? -18.375 14 -31.141 1 82.94 675 SER A N 1
ATOM 5317 C CA . SER A 1 675 ? -18.891 15.328 -31.469 1 82.94 675 SER A CA 1
ATOM 5318 C C . SER A 1 675 ? -19.188 15.438 -32.969 1 82.94 675 SER A C 1
ATOM 5320 O O . SER A 1 675 ? -20.078 16.203 -33.375 1 82.94 675 SER A O 1
ATOM 5322 N N . SER A 1 676 ? -18.422 14.695 -33.75 1 85.25 676 SER A N 1
ATOM 5323 C CA . SER A 1 676 ? -18.625 14.672 -35.219 1 85.25 676 SER A CA 1
ATOM 5324 C C . SER A 1 676 ? -18.547 13.25 -35.75 1 85.25 676 SER A C 1
ATOM 5326 O O . SER A 1 676 ? -17.547 12.867 -36.375 1 85.25 676 SER A O 1
ATOM 5328 N N . PRO A 1 677 ? -19.562 12.523 -35.594 1 83.75 677 PRO A N 1
ATOM 5329 C CA . PRO A 1 677 ? -19.531 11.125 -36.031 1 83.75 677 PRO A CA 1
ATOM 5330 C C . PRO A 1 677 ? -19.391 10.969 -37.531 1 83.75 677 PRO A C 1
ATOM 5332 O O . PRO A 1 677 ? -19.859 11.836 -38.312 1 83.75 677 PRO A O 1
ATOM 5335 N N . PRO A 1 678 ? -18.578 9.922 -37.906 1 80.12 678 PRO A N 1
ATOM 5336 C CA . PRO A 1 678 ? -18.5 9.68 -39.344 1 80.12 678 PRO A CA 1
ATOM 5337 C C . PRO A 1 678 ? -19.859 9.469 -40 1 80.12 678 PRO A C 1
ATOM 5339 O O . PRO A 1 678 ? -20.828 9.156 -39.312 1 80.12 678 PRO A O 1
ATOM 5342 N N . SER A 1 679 ? -19.828 9.617 -41.438 1 67.38 679 SER A N 1
ATOM 5343 C CA . SER A 1 679 ? -21.062 9.469 -42.219 1 67.38 679 SER A CA 1
ATOM 5344 C C . SER A 1 679 ? -21.609 8.055 -42.094 1 67.38 679 SER A C 1
ATOM 5346 O O . SER A 1 679 ? -20.875 7.078 -42.25 1 67.38 679 SER A O 1
ATOM 5348 N N . GLY A 1 680 ? -22.703 7.707 -41.594 1 62.81 680 GLY A N 1
ATOM 5349 C CA . GLY A 1 680 ? -23.344 6.41 -41.438 1 62.81 680 GLY A CA 1
ATOM 5350 C C . GLY A 1 680 ? -23.453 5.941 -40 1 62.81 680 GLY A C 1
ATOM 5351 O O . GLY A 1 680 ? -24.141 4.969 -39.719 1 62.81 680 GLY A O 1
ATOM 5352 N N . ALA A 1 681 ? -22.609 6.52 -39.219 1 65.75 681 ALA A N 1
ATOM 5353 C CA . ALA A 1 681 ? -22.703 6.129 -37.812 1 65.75 681 ALA A CA 1
ATOM 5354 C C . ALA A 1 681 ? -23.891 6.785 -37.125 1 65.75 681 ALA A C 1
ATOM 5356 O O . ALA A 1 681 ? -24.312 7.875 -37.531 1 65.75 681 ALA A O 1
ATOM 5357 N N . ASN A 1 682 ? -24.609 6.035 -36.406 1 63.16 682 ASN A N 1
ATOM 5358 C CA . ASN A 1 682 ? -25.656 6.621 -35.562 1 63.16 682 ASN A CA 1
ATOM 5359 C C . ASN A 1 682 ? -25.094 7.559 -34.5 1 63.16 682 ASN A C 1
ATOM 5361 O O . ASN A 1 682 ? -24.531 7.105 -33.5 1 63.16 682 ASN A O 1
ATOM 5365 N N . SER A 1 683 ? -25.125 8.781 -34.781 1 59.69 683 SER A N 1
ATOM 5366 C CA . SER A 1 683 ? -24.516 9.836 -33.969 1 59.69 683 SER A CA 1
ATOM 5367 C C . SER A 1 683 ? -24.984 9.781 -32.531 1 59.69 683 SER A C 1
ATOM 5369 O O . SER A 1 683 ? -24.25 10.141 -31.609 1 59.69 683 SER A O 1
ATOM 5371 N N . LYS A 1 684 ? -26.188 9.281 -32.312 1 62.06 684 LYS A N 1
ATOM 5372 C CA . LYS A 1 684 ? -26.766 9.32 -30.984 1 62.06 684 LYS A CA 1
ATOM 5373 C C . LYS A 1 684 ? -26.25 8.172 -30.109 1 62.06 684 LYS A C 1
ATOM 5375 O O . LYS A 1 684 ? -26.422 8.18 -28.891 1 62.06 684 LYS A O 1
ATOM 5380 N N . ALA A 1 685 ? -25.328 7.48 -30.641 1 80.81 685 ALA A N 1
ATOM 5381 C CA . ALA A 1 685 ? -25.016 6.254 -29.906 1 80.81 685 ALA A CA 1
ATOM 5382 C C . ALA A 1 685 ? -23.5 6.082 -29.75 1 80.81 685 ALA A C 1
ATOM 5384 O O . ALA A 1 685 ? -23.031 5.051 -29.266 1 80.81 685 ALA A O 1
ATOM 5385 N N . VAL A 1 686 ? -22.766 7.164 -30.031 1 91.5 686 VAL A N 1
ATOM 5386 C CA . VAL A 1 686 ? -21.312 6.996 -29.969 1 91.5 686 VAL A CA 1
ATOM 5387 C C . VAL A 1 686 ? -20.844 7.047 -28.516 1 91.5 686 VAL A C 1
ATOM 5389 O O . VAL A 1 686 ? -21.281 7.914 -27.75 1 91.5 686 VAL A O 1
ATOM 5392 N N . GLY A 1 687 ? -20.062 6.148 -28.109 1 95 687 GLY A N 1
ATOM 5393 C CA . GLY A 1 687 ? -19.562 6.039 -26.75 1 95 687 GLY A CA 1
ATOM 5394 C C . GLY A 1 687 ? -18.562 7.129 -26.375 1 95 687 GLY A C 1
ATOM 5395 O O . GLY A 1 687 ? -18.266 7.992 -27.203 1 95 687 GLY A O 1
ATOM 5396 N N . THR A 1 688 ? -18.125 7.148 -25.109 1 95.44 688 THR A N 1
ATOM 5397 C CA . THR A 1 688 ? -17.172 8.133 -24.594 1 95.44 688 THR A CA 1
ATOM 5398 C C . THR A 1 688 ? -15.773 7.531 -24.5 1 95.44 688 THR A C 1
ATOM 5400 O O . THR A 1 688 ? -15.617 6.316 -24.359 1 95.44 688 THR A O 1
ATOM 5403 N N . PHE A 1 689 ? -14.719 8.352 -24.766 1 96 689 PHE A N 1
ATOM 5404 C CA . PHE A 1 689 ? -13.32 7.965 -24.625 1 96 689 PHE A CA 1
ATOM 5405 C C . PHE A 1 689 ? -12.641 8.789 -23.531 1 96 689 PHE A C 1
ATOM 5407 O O . PHE A 1 689 ? -12.453 10 -23.688 1 96 689 PHE A O 1
ATOM 5414 N N . GLU A 1 690 ? -12.328 8.203 -22.391 1 95.94 690 GLU A N 1
ATOM 5415 C CA . GLU A 1 690 ? -11.641 8.852 -21.281 1 95.94 690 GLU A CA 1
ATOM 5416 C C . GLU A 1 690 ? -10.211 8.328 -21.141 1 95.94 690 GLU A C 1
ATOM 5418 O O . GLU A 1 690 ? -10 7.141 -20.891 1 95.94 690 GLU A O 1
ATOM 5423 N N . VAL A 1 691 ? -9.242 9.172 -21.375 1 95.44 691 VAL A N 1
ATOM 5424 C CA . VAL A 1 691 ? -7.832 8.828 -21.219 1 95.44 691 VAL A CA 1
ATOM 5425 C C . VAL A 1 691 ? -7.266 9.508 -19.984 1 95.44 691 VAL A C 1
ATOM 5427 O O . VAL A 1 691 ? -7.363 10.727 -19.828 1 95.44 691 VAL A O 1
ATOM 5430 N N . VAL A 1 692 ? -6.652 8.727 -19.094 1 94.5 692 VAL A N 1
ATOM 5431 C CA . VAL A 1 692 ? -6.273 9.227 -17.781 1 94.5 692 VAL A CA 1
ATOM 5432 C C . VAL A 1 692 ? -4.797 8.938 -17.516 1 94.5 692 VAL A C 1
ATOM 5434 O O . VAL A 1 692 ? -4.352 7.789 -17.641 1 94.5 692 VAL A O 1
ATOM 5437 N N . ASN A 1 693 ? -3.986 9.961 -17.281 1 93.62 693 ASN A N 1
ATOM 5438 C CA . ASN A 1 693 ? -2.689 9.781 -16.641 1 93.62 693 ASN A CA 1
ATOM 5439 C C . ASN A 1 693 ? -2.816 9.719 -15.125 1 93.62 693 ASN A C 1
ATOM 5441 O O . ASN A 1 693 ? -2.988 10.758 -14.477 1 93.62 693 ASN A O 1
ATOM 5445 N N . SER A 1 694 ? -2.654 8.555 -14.578 1 93.69 694 SER A N 1
ATOM 5446 C CA . SER A 1 694 ? -2.922 8.367 -13.156 1 93.69 694 SER A CA 1
ATOM 5447 C C . SER A 1 694 ? -1.763 8.867 -12.297 1 93.69 694 SER A C 1
ATOM 5449 O O . SER A 1 694 ? -0.661 9.094 -12.805 1 93.69 694 SER A O 1
ATOM 5451 N N . SER A 1 695 ? -2.055 9.141 -11 1 94.19 695 SER A N 1
ATOM 5452 C CA . SER A 1 695 ? -0.992 9.359 -10.023 1 94.19 695 SER A CA 1
ATOM 5453 C C . SER A 1 695 ? -0.117 8.117 -9.875 1 94.19 695 SER A C 1
ATOM 5455 O O . SER A 1 695 ? -0.435 7.059 -10.414 1 94.19 695 SER A O 1
ATOM 5457 N N . LEU A 1 696 ? 1.003 8.234 -9.18 1 92.12 696 LEU A N 1
ATOM 5458 C CA . LEU A 1 696 ? 1.917 7.109 -9 1 92.12 696 LEU A CA 1
ATOM 5459 C C . LEU A 1 696 ? 1.404 6.164 -7.918 1 92.12 696 LEU A C 1
ATOM 5461 O O . LEU A 1 696 ? 2.062 5.973 -6.891 1 92.12 696 LEU A O 1
ATOM 5465 N N . SER A 1 697 ? 0.214 5.652 -8.109 1 91.31 697 SER A N 1
ATOM 5466 C CA . SER A 1 697 ? -0.447 4.645 -7.289 1 91.31 697 SER A CA 1
ATOM 5467 C C . SER A 1 697 ? -0.978 3.498 -8.148 1 91.31 697 SER A C 1
ATOM 5469 O O . SER A 1 697 ? -1.654 3.729 -9.148 1 91.31 697 SER A O 1
ATOM 5471 N N . GLU A 1 698 ? -0.614 2.311 -7.809 1 87.5 698 GLU A N 1
ATOM 5472 C CA . GLU A 1 698 ? -1.118 1.167 -8.562 1 87.5 698 GLU A CA 1
ATOM 5473 C C . GLU A 1 698 ? -2.266 0.482 -7.824 1 87.5 698 GLU A C 1
ATOM 5475 O O . GLU A 1 698 ? -3.281 0.136 -8.438 1 87.5 698 GLU A O 1
ATOM 5480 N N . TYR A 1 699 ? -2.223 0.349 -6.508 1 88.75 699 TYR A N 1
ATOM 5481 C CA . TYR A 1 699 ? -3.205 -0.391 -5.723 1 88.75 699 TYR A CA 1
ATOM 5482 C C . TYR A 1 699 ? -4.551 0.327 -5.715 1 88.75 699 TYR A C 1
ATOM 5484 O O . TYR A 1 699 ? -5.574 -0.259 -6.074 1 88.75 699 TYR A O 1
ATOM 5492 N N . ALA A 1 700 ? -4.57 1.603 -5.32 1 94.38 700 ALA A N 1
ATOM 5493 C CA . ALA A 1 700 ? -5.828 2.338 -5.258 1 94.38 700 ALA A CA 1
ATOM 5494 C C . ALA A 1 700 ? -6.41 2.549 -6.652 1 94.38 700 ALA A C 1
ATOM 5496 O O . ALA A 1 700 ? -7.629 2.496 -6.836 1 94.38 700 ALA A O 1
ATOM 5497 N N . VAL A 1 701 ? -5.574 2.768 -7.668 1 94 701 VAL A N 1
ATOM 5498 C CA . VAL A 1 701 ? -6.047 3.055 -9.016 1 94 701 VAL A CA 1
ATOM 5499 C C . VAL A 1 701 ? -6.707 1.81 -9.609 1 94 701 VAL A C 1
ATOM 5501 O O . VAL A 1 701 ? -7.777 1.895 -10.219 1 94 701 VAL A O 1
ATOM 5504 N N . VAL A 1 702 ? -6.074 0.637 -9.43 1 91.31 702 VAL A N 1
ATOM 5505 C CA . VAL A 1 702 ? -6.676 -0.578 -9.969 1 91.31 702 VAL A CA 1
ATOM 5506 C C . VAL A 1 702 ? -7.984 -0.875 -9.234 1 91.31 702 VAL A C 1
ATOM 5508 O O . VAL A 1 702 ? -8.961 -1.312 -9.852 1 91.31 702 VAL A O 1
ATOM 5511 N N . GLY A 1 703 ? -7.965 -0.71 -7.824 1 91.88 703 GLY A N 1
ATOM 5512 C CA . GLY A 1 703 ? -9.219 -0.835 -7.094 1 91.88 703 GLY A CA 1
ATOM 5513 C C . GLY A 1 703 ? -10.305 0.093 -7.609 1 91.88 703 GLY A C 1
ATOM 5514 O O . GLY A 1 703 ? -11.445 -0.328 -7.809 1 91.88 703 GLY A O 1
ATOM 5515 N N . PHE A 1 704 ? -9.945 1.367 -7.871 1 95.88 704 PHE A N 1
ATOM 5516 C CA . PHE A 1 704 ? -10.867 2.361 -8.422 1 95.88 704 PHE A CA 1
ATOM 5517 C C . PHE A 1 704 ? -11.438 1.894 -9.75 1 95.88 704 PHE A C 1
ATOM 5519 O O . PHE A 1 704 ? -12.648 1.95 -9.969 1 95.88 704 PHE A O 1
ATOM 5526 N N . GLU A 1 705 ? -10.602 1.367 -10.672 1 93.81 705 GLU A N 1
ATOM 5527 C CA . GLU A 1 705 ? -11.031 0.911 -11.992 1 93.81 705 GLU A CA 1
ATOM 5528 C C . GLU A 1 705 ? -11.961 -0.294 -11.891 1 93.81 705 GLU A C 1
ATOM 5530 O O . GLU A 1 705 ? -12.875 -0.454 -12.703 1 93.81 705 GLU A O 1
ATOM 5535 N N . GLN A 1 706 ? -11.695 -1.168 -10.93 1 91.81 706 GLN A N 1
ATOM 5536 C CA . GLN A 1 706 ? -12.594 -2.293 -10.703 1 91.81 706 GLN A CA 1
ATOM 5537 C C . GLN A 1 706 ? -13.992 -1.812 -10.312 1 91.81 706 GLN A C 1
ATOM 5539 O O . GLN A 1 706 ? -14.992 -2.387 -10.742 1 91.81 706 GLN A O 1
ATOM 5544 N N . GLY A 1 707 ? -14.047 -0.756 -9.445 1 93.88 707 GLY A N 1
ATOM 5545 C CA . GLY A 1 707 ? -15.336 -0.167 -9.109 1 93.88 707 GLY A CA 1
ATOM 5546 C C . GLY A 1 707 ? -16.078 0.373 -10.32 1 93.88 707 GLY A C 1
ATOM 5547 O O . GLY A 1 707 ? -17.281 0.127 -10.477 1 93.88 707 GLY A O 1
ATOM 5548 N N . VAL A 1 708 ? -15.344 1.056 -11.18 1 95.5 708 VAL A N 1
ATOM 5549 C CA . VAL A 1 708 ? -15.938 1.615 -12.391 1 95.5 708 VAL A CA 1
ATOM 5550 C C . VAL A 1 708 ? -16.438 0.488 -13.289 1 95.5 708 VAL A C 1
ATOM 5552 O O . VAL A 1 708 ? -17.516 0.584 -13.883 1 95.5 708 VAL A O 1
ATOM 5555 N N . ALA A 1 709 ? -15.68 -0.573 -13.367 1 92.44 709 ALA A N 1
ATOM 5556 C CA . ALA A 1 709 ? -15.984 -1.707 -14.234 1 92.44 709 ALA A CA 1
ATOM 5557 C C . ALA A 1 709 ? -17.297 -2.367 -13.828 1 92.44 709 ALA A C 1
ATOM 5559 O O . ALA A 1 709 ? -18 -2.934 -14.672 1 92.44 709 ALA A O 1
ATOM 5560 N N . TRP A 1 710 ? -17.672 -2.285 -12.586 1 92.38 710 TRP A N 1
ATOM 5561 C CA . TRP A 1 710 ? -18.859 -2.953 -12.07 1 92.38 710 TRP A CA 1
ATOM 5562 C C . TRP A 1 710 ? -20.125 -2.184 -12.43 1 92.38 710 TRP A C 1
ATOM 5564 O O . TRP A 1 710 ? -21.234 -2.717 -12.336 1 92.38 710 TRP A O 1
ATOM 5574 N N . VAL A 1 711 ? -19.984 -0.956 -12.898 1 94.38 711 VAL A N 1
ATOM 5575 C CA . VAL A 1 711 ? -21.141 -0.067 -13.039 1 94.38 711 VAL A CA 1
ATOM 5576 C C . VAL A 1 711 ? -21.906 -0.411 -14.312 1 94.38 711 VAL A C 1
ATOM 5578 O O . VAL A 1 711 ? -23.141 -0.386 -14.32 1 94.38 711 VAL A O 1
ATOM 5581 N N . THR A 1 712 ? -21.172 -0.726 -15.445 1 94.19 712 THR A N 1
ATOM 5582 C CA . THR A 1 712 ? -21.859 -0.997 -16.703 1 94.19 712 THR A CA 1
ATOM 5583 C C . THR A 1 712 ? -21.031 -1.952 -17.562 1 94.19 712 THR A C 1
ATOM 5585 O O . THR A 1 712 ? -19.812 -1.871 -17.594 1 94.19 712 THR A O 1
ATOM 5588 N N . PRO A 1 713 ? -21.703 -2.844 -18.203 1 94.44 713 PRO A N 1
ATOM 5589 C CA . PRO A 1 713 ? -21 -3.75 -19.125 1 94.44 713 PRO A CA 1
ATOM 5590 C C . PRO A 1 713 ? -20.625 -3.08 -20.438 1 94.44 713 PRO A C 1
ATOM 5592 O O . PRO A 1 713 ? -19.953 -3.689 -21.281 1 94.44 713 PRO A O 1
ATOM 5595 N N . LYS A 1 714 ? -20.969 -1.852 -20.672 1 95.81 714 LYS A N 1
ATOM 5596 C CA . LYS A 1 714 ? -20.688 -1.147 -21.922 1 95.81 714 LYS A CA 1
ATOM 5597 C C . LYS A 1 714 ? -19.359 -0.39 -21.828 1 95.81 714 LYS A C 1
ATOM 5599 O O . LYS A 1 714 ? -18.938 0.242 -22.797 1 95.81 714 LYS A O 1
ATOM 5604 N N . LEU A 1 715 ? -18.734 -0.47 -20.703 1 96 715 LEU A N 1
ATOM 5605 C CA . LEU A 1 715 ? -17.453 0.207 -20.5 1 96 715 LEU A CA 1
ATOM 5606 C C . LEU A 1 715 ? -16.297 -0.779 -20.609 1 96 715 LEU A C 1
ATOM 5608 O O . LEU A 1 715 ? -16.312 -1.844 -19.984 1 96 715 LEU A O 1
ATOM 5612 N N . LEU A 1 716 ? -15.352 -0.429 -21.453 1 96.06 716 LEU A N 1
ATOM 5613 C CA . LEU A 1 716 ? -14.055 -1.101 -21.469 1 96.06 716 LEU A CA 1
ATOM 5614 C C . LEU A 1 716 ? -13.055 -0.359 -20.594 1 96.06 716 LEU A C 1
ATOM 5616 O O . LEU A 1 716 ? -12.352 0.54 -21.062 1 96.06 716 LEU A O 1
ATOM 5620 N N . PRO A 1 717 ? -12.969 -0.744 -19.359 1 92 717 PRO A N 1
ATOM 5621 C CA . PRO A 1 717 ? -11.938 -0.161 -18.5 1 92 717 PRO A CA 1
ATOM 5622 C C . PRO A 1 717 ? -10.57 -0.809 -18.688 1 92 717 PRO A C 1
ATOM 5624 O O . PRO A 1 717 ? -10.438 -2.027 -18.547 1 92 717 PRO A O 1
ATOM 5627 N N . ILE A 1 718 ? -9.586 -0.022 -19.047 1 91.44 718 ILE A N 1
ATOM 5628 C CA . ILE A 1 718 ? -8.227 -0.508 -19.25 1 91.44 718 ILE A CA 1
ATOM 5629 C C . ILE A 1 718 ? -7.293 0.129 -18.219 1 91.44 718 ILE A C 1
ATOM 5631 O O . ILE A 1 718 ? -7.262 1.354 -18.078 1 91.44 718 ILE A O 1
ATOM 5635 N N . TRP A 1 719 ? -6.648 -0.677 -17.531 1 82.94 719 TRP A N 1
ATOM 5636 C CA . TRP A 1 719 ? -5.598 -0.196 -16.641 1 82.94 719 TRP A CA 1
ATOM 5637 C C . TRP A 1 719 ? -4.227 -0.658 -17.109 1 82.94 719 TRP A C 1
ATOM 5639 O O . TRP A 1 719 ? -3.998 -1.854 -17.297 1 82.94 719 TRP A O 1
ATOM 5649 N N . GLU A 1 720 ? -3.385 0.27 -17.328 1 67.38 720 GLU A N 1
ATOM 5650 C CA . GLU A 1 720 ? -2.008 0.005 -17.734 1 67.38 720 GLU A CA 1
ATOM 5651 C C . GLU A 1 720 ? -1.048 0.155 -16.547 1 67.38 720 GLU A C 1
ATOM 5653 O O . GLU A 1 720 ? -0.978 1.22 -15.938 1 67.38 720 GLU A O 1
ATOM 5658 N N . ALA A 1 721 ? -0.507 -1.047 -16.016 1 65.31 721 ALA A N 1
ATOM 5659 C CA . ALA A 1 721 ? 0.319 -1.016 -14.82 1 65.31 721 ALA A CA 1
ATOM 5660 C C . ALA A 1 721 ? 1.712 -1.573 -15.094 1 65.31 721 ALA A C 1
ATOM 5662 O O . ALA A 1 721 ? 1.927 -2.256 -16.094 1 65.31 721 ALA A O 1
ATOM 5663 N N . GLN A 1 722 ? 2.529 -1.177 -14.227 1 46.97 722 GLN A N 1
ATOM 5664 C CA . GLN A 1 722 ? 3.883 -1.717 -14.297 1 46.97 722 GLN A CA 1
ATOM 5665 C C . GLN A 1 722 ? 4.086 -2.832 -13.281 1 46.97 722 GLN A C 1
ATOM 5667 O O . GLN A 1 722 ? 4.965 -3.68 -13.445 1 46.97 722 GLN A O 1
ATOM 5672 N N . ILE A 1 723 ? 3.086 -2.932 -12.094 1 48.47 723 ILE A N 1
ATOM 5673 C CA . ILE A 1 723 ? 3.432 -3.902 -11.062 1 48.47 723 ILE A CA 1
ATOM 5674 C C . ILE A 1 723 ? 2.18 -4.664 -10.633 1 48.47 723 ILE A C 1
ATOM 5676 O O . ILE A 1 723 ? 1.058 -4.203 -10.852 1 48.47 723 ILE A O 1
ATOM 5680 N N . MET A 1 724 ? 2.176 -5.855 -9.859 1 46.31 724 MET A N 1
ATOM 5681 C CA . MET A 1 724 ? 1.346 -7.055 -9.82 1 46.31 724 MET A CA 1
ATOM 5682 C C . MET A 1 724 ? 0.251 -6.922 -8.766 1 46.31 724 MET A C 1
ATOM 5684 O O . MET A 1 724 ? 0.515 -6.492 -7.641 1 46.31 724 MET A O 1
ATOM 5688 N N . LEU A 1 725 ? -1.229 -6.902 -8.945 1 49.22 725 LEU A N 1
ATOM 5689 C CA . LEU A 1 725 ? -2.393 -6.938 -8.062 1 49.22 725 LEU A CA 1
ATOM 5690 C C . LEU A 1 725 ? -3.061 -8.312 -8.102 1 49.22 725 LEU A C 1
ATOM 5692 O O . LEU A 1 725 ? -3.066 -8.969 -9.141 1 49.22 725 LEU A O 1
ATOM 5696 N N . ASP A 1 726 ? -3.645 -9.266 -7.008 1 49 726 ASP A N 1
ATOM 5697 C CA . ASP A 1 726 ? -4.16 -10.617 -7.18 1 49 726 ASP A CA 1
ATOM 5698 C C . ASP A 1 726 ? -5.648 -10.688 -6.832 1 49 726 ASP A C 1
ATOM 5700 O O . ASP A 1 726 ? -6.441 -11.242 -7.59 1 49 726 ASP A O 1
ATOM 5704 N N . THR A 1 727 ? -6.336 -10.242 -5.754 1 38.41 727 THR A N 1
ATOM 5705 C CA . THR A 1 727 ? -7.543 -10.805 -5.148 1 38.41 727 THR A CA 1
ATOM 5706 C C . THR A 1 727 ? -8.781 -10.383 -5.93 1 38.41 727 THR A C 1
ATOM 5708 O O . THR A 1 727 ? -9.633 -11.211 -6.254 1 38.41 727 THR A O 1
ATOM 5711 N N . PHE A 1 728 ? -9.148 -9.25 -6.332 1 38.38 728 PHE A N 1
ATOM 5712 C CA . PHE A 1 728 ? -10.383 -8.773 -6.945 1 38.38 728 PHE A CA 1
ATOM 5713 C C . PHE A 1 728 ? -10.516 -9.281 -8.375 1 38.38 728 PHE A C 1
ATOM 5715 O O . PHE A 1 728 ? -11.594 -9.688 -8.797 1 38.38 728 PHE A O 1
ATOM 5722 N N . LEU A 1 729 ? -9.602 -9.461 -9.008 1 46.56 729 LEU A N 1
ATOM 5723 C CA . LEU A 1 729 ? -9.594 -9.797 -10.422 1 46.56 729 LEU A CA 1
ATOM 5724 C C . LEU A 1 729 ? -9.852 -11.281 -10.633 1 46.56 729 LEU A C 1
ATOM 5726 O O . LEU A 1 729 ? -10.656 -11.664 -11.492 1 46.56 729 LEU A O 1
ATOM 5730 N N . GLY A 1 730 ? -9.516 -12.062 -9.766 1 55.62 730 GLY A N 1
ATOM 5731 C CA . GLY A 1 730 ? -9.562 -13.492 -10.023 1 55.62 730 GLY A CA 1
ATOM 5732 C C . GLY A 1 730 ? -10.797 -14.164 -9.445 1 55.62 730 GLY A C 1
ATOM 5733 O O . GLY A 1 730 ? -11.273 -15.164 -9.977 1 55.62 730 GLY A O 1
ATOM 5734 N N . SER A 1 731 ? -11.477 -13.453 -8.391 1 59.53 731 SER A N 1
ATOM 5735 C CA . SER A 1 731 ? -12.445 -14.25 -7.641 1 59.53 731 SER A CA 1
ATOM 5736 C C . SER A 1 731 ? -13.75 -13.484 -7.441 1 59.53 731 SER A C 1
ATOM 5738 O O . SER A 1 731 ? -14.719 -14.016 -6.898 1 59.53 731 SER A O 1
ATOM 5740 N N . GLY A 1 732 ? -13.867 -12.219 -7.973 1 67.88 732 GLY A N 1
ATOM 5741 C CA . GLY A 1 732 ? -15.047 -11.406 -7.711 1 67.88 732 GLY A CA 1
ATOM 5742 C C . GLY A 1 732 ? -16.328 -12.023 -8.242 1 67.88 732 GLY A C 1
ATOM 5743 O O . GLY A 1 732 ? -17.328 -12.086 -7.531 1 67.88 732 GLY A O 1
ATOM 5744 N N . GLU A 1 733 ? -16.375 -12.484 -9.453 1 80.19 733 GLU A N 1
ATOM 5745 C CA . GLU A 1 733 ? -17.547 -13.109 -10.039 1 80.19 733 GLU A CA 1
ATOM 5746 C C . GLU A 1 733 ? -17.859 -14.438 -9.367 1 80.19 733 GLU A C 1
ATOM 5748 O O . GLU A 1 733 ? -19.016 -14.742 -9.086 1 80.19 733 GLU A O 1
ATOM 5753 N N . THR A 1 734 ? -16.844 -15.18 -9.078 1 78.25 734 THR A N 1
ATOM 5754 C CA . THR A 1 734 ? -17 -16.5 -8.461 1 78.25 734 THR A CA 1
ATOM 5755 C C . THR A 1 734 ? -17.609 -16.375 -7.062 1 78.25 734 THR A C 1
ATOM 5757 O O . THR A 1 734 ? -18.406 -17.219 -6.645 1 78.25 734 THR A O 1
ATOM 5760 N N . LYS A 1 735 ? -17.281 -15.367 -6.383 1 80.25 735 LYS A N 1
ATOM 5761 C CA . LYS A 1 735 ? -17.734 -15.164 -5.012 1 80.25 735 LYS A CA 1
ATOM 5762 C C . LYS A 1 735 ? -19.125 -14.508 -4.992 1 80.25 735 LYS A C 1
ATOM 5764 O O . LYS A 1 735 ? -20 -14.914 -4.227 1 80.25 735 LYS A O 1
ATOM 5769 N N . TRP A 1 736 ? -19.297 -13.445 -5.828 1 82.31 736 TRP A N 1
ATOM 5770 C CA . TRP A 1 736 ? -20.422 -12.523 -5.633 1 82.31 736 TRP A CA 1
ATOM 5771 C C . TRP A 1 736 ? -21.281 -12.445 -6.879 1 82.31 736 TRP A C 1
ATOM 5773 O O . TRP A 1 736 ? -22.312 -11.773 -6.883 1 82.31 736 TRP A O 1
ATOM 5783 N N . GLY A 1 737 ? -20.875 -13.102 -7.957 1 84.56 737 GLY A N 1
ATOM 5784 C CA . GLY A 1 737 ? -21.609 -13.055 -9.211 1 84.56 737 GLY A CA 1
ATOM 5785 C C . GLY A 1 737 ? -21.391 -11.773 -9.984 1 84.56 737 GLY A C 1
ATOM 5786 O O . GLY A 1 737 ? -22.109 -11.5 -10.953 1 84.56 737 GLY A O 1
ATOM 5787 N N . MET A 1 738 ? -20.438 -11 -9.617 1 86.75 738 MET A N 1
ATOM 5788 C CA . MET A 1 738 ? -20.188 -9.703 -10.258 1 86.75 738 MET A CA 1
ATOM 5789 C C . MET A 1 738 ? -19.234 -9.852 -11.43 1 86.75 738 MET A C 1
ATOM 5791 O O . MET A 1 738 ? -18.047 -10.094 -11.242 1 86.75 738 MET A O 1
ATOM 5795 N N . GLN A 1 739 ? -19.734 -9.656 -12.641 1 89.81 739 GLN A N 1
ATOM 5796 C CA . GLN A 1 739 ? -18.906 -9.711 -13.844 1 89.81 739 GLN A CA 1
ATOM 5797 C C . GLN A 1 739 ? -18.109 -8.422 -14.016 1 89.81 739 GLN A C 1
ATOM 5799 O O . GLN A 1 739 ? -18.5 -7.371 -13.5 1 89.81 739 GLN A O 1
ATOM 5804 N N . SER A 1 740 ? -17.016 -8.555 -14.641 1 89.81 740 SER A N 1
ATOM 5805 C CA . SER A 1 740 ? -16.156 -7.387 -14.844 1 89.81 740 SER A CA 1
ATOM 5806 C C . SER A 1 740 ? -15.414 -7.473 -16.172 1 89.81 740 SER A C 1
ATOM 5808 O O . SER A 1 740 ? -14.906 -8.539 -16.547 1 89.81 740 SER A O 1
ATOM 5810 N N . ALA A 1 741 ? -15.367 -6.336 -16.875 1 92.19 741 ALA A N 1
ATOM 5811 C CA . ALA A 1 741 ? -14.594 -6.273 -18.109 1 92.19 741 ALA A CA 1
ATOM 5812 C C . ALA A 1 741 ? -13.203 -5.703 -17.859 1 92.19 741 ALA A C 1
ATOM 5814 O O . ALA A 1 741 ? -12.531 -5.25 -18.781 1 92.19 741 ALA A O 1
ATOM 5815 N N . MET A 1 742 ? -12.805 -5.691 -16.562 1 92.38 742 MET A N 1
ATOM 5816 C CA . MET A 1 742 ? -11.492 -5.137 -16.25 1 92.38 742 MET A CA 1
ATOM 5817 C C . MET A 1 742 ? -10.414 -5.711 -17.156 1 92.38 742 MET A C 1
ATOM 5819 O O . MET A 1 742 ? -10.297 -6.93 -17.297 1 92.38 742 MET A O 1
ATOM 5823 N N . THR A 1 743 ? -9.68 -4.816 -17.859 1 94.25 743 THR A N 1
ATOM 5824 C CA . THR A 1 743 ? -8.609 -5.184 -18.766 1 94.25 743 THR A CA 1
ATOM 5825 C C . THR A 1 743 ? -7.27 -4.629 -18.297 1 94.25 743 THR A C 1
ATOM 5827 O O . THR A 1 743 ? -7.121 -3.418 -18.125 1 94.25 743 THR A O 1
ATOM 5830 N N . LEU A 1 744 ? -6.336 -5.496 -18.094 1 92.81 744 LEU A N 1
ATOM 5831 C CA . LEU A 1 744 ? -5.004 -5.098 -17.656 1 92.81 744 LEU A CA 1
ATOM 5832 C C . LEU A 1 744 ? -4.008 -5.168 -18.812 1 92.81 744 LEU A C 1
ATOM 5834 O O . LEU A 1 744 ? -3.924 -6.184 -19.5 1 92.81 744 LEU A O 1
ATOM 5838 N N . LEU A 1 745 ? -3.361 -4.062 -19.078 1 93.94 745 LEU A N 1
ATOM 5839 C CA . LEU A 1 745 ? -2.197 -4.051 -19.969 1 93.94 745 LEU A CA 1
ATOM 5840 C C . LEU A 1 745 ? -0.904 -4.059 -19.156 1 93.94 745 LEU A C 1
ATOM 5842 O O . LEU A 1 745 ? -0.516 -3.031 -18.594 1 93.94 745 LEU A O 1
ATOM 5846 N N . LEU A 1 746 ? -0.194 -5.176 -19.141 1 91.56 746 LEU A N 1
ATOM 5847 C CA . LEU A 1 746 ? 1.017 -5.34 -18.344 1 91.56 746 LEU A CA 1
ATOM 5848 C C . LEU A 1 746 ? 2.242 -5.488 -19.234 1 91.56 746 LEU A C 1
ATOM 5850 O O . LEU A 1 746 ? 2.412 -6.516 -19.906 1 91.56 746 LEU A O 1
ATOM 5854 N N . PRO A 1 747 ? 3.129 -4.504 -19.25 1 90.94 747 PRO A N 1
ATOM 5855 C CA . PRO A 1 747 ? 4.309 -4.59 -20.109 1 90.94 747 PRO A CA 1
ATOM 5856 C C . PRO A 1 747 ? 5.156 -5.828 -19.828 1 90.94 747 PRO A C 1
ATOM 5858 O O . PRO A 1 747 ? 5.477 -6.109 -18.672 1 90.94 747 PRO A O 1
ATOM 5861 N N . HIS A 1 748 ? 5.461 -6.582 -20.828 1 92.31 748 HIS A N 1
ATOM 5862 C CA . HIS A 1 748 ? 6.262 -7.801 -20.766 1 92.31 748 HIS A CA 1
ATOM 5863 C C . HIS A 1 748 ? 7.195 -7.902 -21.969 1 92.31 748 HIS A C 1
ATOM 5865 O O . HIS A 1 748 ? 6.75 -7.797 -23.125 1 92.31 748 HIS A O 1
ATOM 5871 N N . GLY A 1 749 ? 8.484 -7.988 -21.703 1 91.56 749 GLY A N 1
ATOM 5872 C CA . GLY A 1 749 ? 9.469 -8.141 -22.766 1 91.56 749 GLY A CA 1
ATOM 5873 C C . GLY A 1 749 ? 10.891 -8.18 -22.25 1 91.56 749 GLY A C 1
ATOM 5874 O O . GLY A 1 749 ? 11.297 -7.34 -21.438 1 91.56 749 GLY A O 1
ATOM 5875 N N . TYR A 1 750 ? 11.617 -9.227 -22.609 1 93 750 TYR A N 1
ATOM 5876 C CA . TYR A 1 750 ? 13.016 -9.383 -22.203 1 93 750 TYR A CA 1
ATOM 5877 C C . TYR A 1 750 ? 13.945 -8.688 -23.188 1 93 750 TYR A C 1
ATOM 5879 O O . TYR A 1 750 ? 14.297 -9.258 -24.234 1 93 750 TYR A O 1
ATOM 5887 N N . ASP A 1 751 ? 14.32 -7.488 -22.844 1 91.56 751 ASP A N 1
ATOM 5888 C CA . ASP A 1 751 ? 15.148 -6.652 -23.703 1 91.56 751 ASP A CA 1
ATOM 5889 C C . ASP A 1 751 ? 16.438 -6.258 -23 1 91.56 751 ASP A C 1
ATOM 5891 O O . ASP A 1 751 ? 17.125 -5.312 -23.422 1 91.56 751 ASP A O 1
ATOM 5895 N N . GLY A 1 752 ? 16.719 -6.965 -21.969 1 91 752 GLY A N 1
ATOM 5896 C CA . GLY A 1 752 ? 17.953 -6.691 -21.25 1 91 752 GLY A CA 1
ATOM 5897 C C . GLY A 1 752 ? 17.828 -5.523 -20.281 1 91 752 GLY A C 1
ATOM 5898 O O . GLY A 1 752 ? 18.828 -4.895 -19.922 1 91 752 GLY A O 1
ATOM 5899 N N . ALA A 1 753 ? 16.641 -5.262 -19.828 1 89.06 753 ALA A N 1
ATOM 5900 C CA . ALA A 1 753 ? 16.391 -4.09 -18.984 1 89.06 753 ALA A CA 1
ATOM 5901 C C . ALA A 1 753 ? 16.438 -4.457 -17.516 1 89.06 753 ALA A C 1
ATOM 5903 O O . ALA A 1 753 ? 16.062 -3.65 -16.656 1 89.06 753 ALA A O 1
ATOM 5904 N N . GLY A 1 754 ? 16.797 -5.684 -17.188 1 88.94 754 GLY A N 1
ATOM 5905 C CA . GLY A 1 754 ? 16.953 -6.051 -15.781 1 88.94 754 GLY A CA 1
ATOM 5906 C C . GLY A 1 754 ? 15.734 -6.766 -15.219 1 88.94 754 GLY A C 1
ATOM 5907 O O . GLY A 1 754 ? 14.758 -7 -15.93 1 88.94 754 GLY A O 1
ATOM 5908 N N . PRO A 1 755 ? 15.789 -7.086 -13.938 1 86 755 PRO A N 1
ATOM 5909 C CA . PRO A 1 755 ? 14.789 -7.969 -13.328 1 86 755 PRO A CA 1
ATOM 5910 C C . PRO A 1 755 ? 13.414 -7.312 -13.203 1 86 755 PRO A C 1
ATOM 5912 O O . PRO A 1 755 ? 12.391 -7.98 -13.375 1 86 755 PRO A O 1
ATOM 5915 N N . GLU A 1 756 ? 13.312 -6.051 -12.914 1 82.62 756 GLU A N 1
ATOM 5916 C CA . GLU A 1 756 ? 12.031 -5.414 -12.625 1 82.62 756 GLU A CA 1
ATOM 5917 C C . GLU A 1 756 ? 11.352 -4.938 -13.898 1 82.62 756 GLU A C 1
ATOM 5919 O O . GLU A 1 756 ? 10.164 -4.613 -13.891 1 82.62 756 GLU A O 1
ATOM 5924 N N . HIS A 1 757 ? 12.016 -4.93 -15.016 1 84.75 757 HIS A N 1
ATOM 5925 C CA . HIS A 1 757 ? 11.453 -4.332 -16.219 1 84.75 757 HIS A CA 1
ATOM 5926 C C . HIS A 1 757 ? 11.391 -5.34 -17.359 1 84.75 757 HIS A C 1
ATOM 5928 O O . HIS A 1 757 ? 11.359 -4.957 -18.531 1 84.75 757 HIS A O 1
ATOM 5934 N N . SER A 1 758 ? 11.375 -6.598 -17 1 89.31 758 SER A N 1
ATOM 5935 C CA . SER A 1 758 ? 11.398 -7.609 -18.047 1 89.31 758 SER A CA 1
ATOM 5936 C C . SER A 1 758 ? 10.125 -8.445 -18.031 1 89.31 758 SER A C 1
ATOM 5938 O O . SER A 1 758 ? 9.695 -8.938 -19.078 1 89.31 758 SER A O 1
ATOM 5940 N N . SER A 1 759 ? 9.547 -8.586 -16.844 1 90.12 759 SER A N 1
ATOM 5941 C CA . SER A 1 759 ? 8.484 -9.586 -16.75 1 90.12 759 SER A CA 1
ATOM 5942 C C . SER A 1 759 ? 7.25 -9.016 -16.062 1 90.12 759 SER A C 1
ATOM 5944 O O . SER A 1 759 ? 7.359 -8.297 -15.07 1 90.12 759 SER A O 1
ATOM 5946 N N . ALA A 1 760 ? 6.09 -9.375 -16.609 1 89.81 760 ALA A N 1
ATOM 5947 C CA . ALA A 1 760 ? 4.812 -9.086 -15.953 1 89.81 760 ALA A CA 1
ATOM 5948 C C . ALA A 1 760 ? 4.414 -10.227 -15.016 1 89.81 760 ALA A C 1
ATOM 5950 O O . ALA A 1 760 ? 3.314 -10.219 -14.453 1 89.81 760 ALA A O 1
ATOM 5951 N N . ARG A 1 761 ? 5.309 -11.203 -14.844 1 89.44 761 ARG A N 1
ATOM 5952 C CA . ARG A 1 761 ? 5.07 -12.359 -13.992 1 89.44 761 ARG A CA 1
ATOM 5953 C C . ARG A 1 761 ? 3.873 -13.164 -14.477 1 89.44 761 ARG A C 1
ATOM 5955 O O . ARG A 1 761 ? 2.928 -13.406 -13.727 1 89.44 761 ARG A O 1
ATOM 5962 N N . ILE A 1 762 ? 3.949 -13.641 -15.68 1 93.19 762 ILE A N 1
ATOM 5963 C CA . ILE A 1 762 ? 2.896 -14.398 -16.344 1 93.19 762 ILE A CA 1
ATOM 5964 C C . ILE A 1 762 ? 2.477 -15.578 -15.477 1 93.19 762 ILE A C 1
ATOM 5966 O O . ILE A 1 762 ? 1.288 -15.883 -15.359 1 93.19 762 ILE A O 1
ATOM 5970 N N . GLU A 1 763 ? 3.438 -16.25 -14.836 1 92.81 763 GLU A N 1
ATOM 5971 C CA . GLU A 1 763 ? 3.207 -17.453 -14.055 1 92.81 763 GLU A CA 1
ATOM 5972 C C . GLU A 1 763 ? 2.223 -17.203 -12.922 1 92.81 763 GLU A C 1
ATOM 5974 O O . GLU A 1 763 ? 1.439 -18.078 -12.555 1 92.81 763 GLU A O 1
ATOM 5979 N N . ARG A 1 764 ? 2.248 -16.031 -12.344 1 89.19 764 ARG A N 1
ATOM 5980 C CA . ARG A 1 764 ? 1.363 -15.711 -11.227 1 89.19 764 ARG A CA 1
ATOM 5981 C C . ARG A 1 764 ? -0.091 -15.648 -11.688 1 89.19 764 ARG A C 1
ATOM 5983 O O . ARG A 1 764 ? -0.989 -16.109 -10.977 1 89.19 764 ARG A O 1
ATOM 5990 N N . PHE A 1 765 ? -0.327 -15.023 -12.789 1 90.12 765 PHE A N 1
ATOM 5991 C CA . PHE A 1 765 ? -1.686 -14.914 -13.312 1 90.12 765 PHE A CA 1
ATOM 5992 C C . PHE A 1 765 ? -2.205 -16.281 -13.758 1 90.12 765 PHE A C 1
ATOM 5994 O O . PHE A 1 765 ? -3.393 -16.578 -13.609 1 90.12 765 PHE A O 1
ATOM 6001 N N . LEU A 1 766 ? -1.334 -17.047 -14.383 1 94.31 766 LEU A N 1
ATOM 6002 C CA . LEU A 1 766 ? -1.745 -18.375 -14.828 1 94.31 766 LEU A CA 1
ATOM 6003 C C . LEU A 1 766 ? -2.191 -19.234 -13.648 1 94.31 766 LEU A C 1
ATOM 6005 O O . LEU A 1 766 ? -3.145 -20 -13.758 1 94.31 766 LEU A O 1
ATOM 6009 N N . GLN A 1 767 ? -1.548 -19.062 -12.539 1 91.06 767 GLN A N 1
ATOM 6010 C CA . GLN A 1 767 ? -1.907 -19.797 -11.328 1 91.06 767 GLN A CA 1
ATOM 6011 C C . GLN A 1 767 ? -3.279 -19.375 -10.812 1 91.06 767 GLN A C 1
ATOM 6013 O O . GLN A 1 767 ? -3.967 -20.156 -10.148 1 91.06 767 GLN A O 1
ATOM 6018 N N . LEU A 1 768 ? -3.746 -18.203 -11.094 1 87.81 768 LEU A N 1
ATOM 6019 C CA . LEU A 1 768 ? -5.008 -17.656 -10.617 1 87.81 768 LEU A CA 1
ATOM 6020 C C . LEU A 1 768 ? -6.176 -18.156 -11.461 1 87.81 768 LEU A C 1
ATOM 6022 O O . LEU A 1 768 ? -7.336 -18.016 -11.078 1 87.81 768 LEU A O 1
ATOM 6026 N N . THR A 1 769 ? -5.91 -18.781 -12.609 1 92.5 769 THR A N 1
ATOM 6027 C CA . THR A 1 769 ? -6.984 -19.266 -13.469 1 92.5 769 THR A CA 1
ATOM 6028 C C . THR A 1 769 ? -7.598 -20.547 -12.891 1 92.5 769 THR A C 1
ATOM 6030 O O . THR A 1 769 ? -6.891 -21.375 -12.312 1 92.5 769 THR A O 1
ATOM 6033 N N . ASN A 1 770 ? -8.883 -20.734 -13.023 1 92.19 770 ASN A N 1
ATOM 6034 C CA . ASN A 1 770 ? -9.594 -21.922 -12.57 1 92.19 770 ASN A CA 1
ATOM 6035 C C . ASN A 1 770 ? -9.602 -23.016 -13.633 1 92.19 770 ASN A C 1
ATOM 6037 O O . ASN A 1 770 ? -10.516 -23.844 -13.68 1 92.19 770 ASN A O 1
ATOM 6041 N N . GLU A 1 771 ? -8.664 -23.047 -14.469 1 94 771 GLU A N 1
ATOM 6042 C CA . GLU A 1 771 ? -8.609 -23.984 -15.594 1 94 771 GLU A CA 1
ATOM 6043 C C . GLU A 1 771 ? -8.156 -25.359 -15.141 1 94 771 GLU A C 1
ATOM 6045 O O . GLU A 1 771 ? -7.086 -25.5 -14.547 1 94 771 GLU A O 1
ATOM 6050 N N . PRO A 1 772 ? -8.945 -26.391 -15.461 1 95.06 772 PRO A N 1
ATOM 6051 C CA . PRO A 1 772 ? -8.523 -27.75 -15.102 1 95.06 772 PRO A CA 1
ATOM 6052 C C . PRO A 1 772 ? -7.316 -28.219 -15.906 1 95.06 772 PRO A C 1
ATOM 6054 O O . PRO A 1 772 ? -7.148 -27.828 -17.062 1 95.06 772 PRO A O 1
ATOM 6057 N N . LEU A 1 773 ? -6.559 -29.109 -15.273 1 93.94 773 LEU A N 1
ATOM 6058 C CA . LEU A 1 773 ? -5.414 -29.688 -15.969 1 93.94 773 LEU A CA 1
ATOM 6059 C C . LEU A 1 773 ? -5.875 -30.656 -17.047 1 93.94 773 LEU A C 1
ATOM 6061 O O . LEU A 1 773 ? -5.227 -30.797 -18.094 1 93.94 773 LEU A O 1
ATOM 6065 N N . SER A 1 774 ? -6.973 -31.281 -16.812 1 92.56 774 SER A N 1
ATOM 6066 C CA . SER A 1 774 ? -7.508 -32.219 -17.781 1 92.56 774 SER A CA 1
ATOM 6067 C C . SER A 1 774 ? -8.18 -31.516 -18.938 1 92.56 774 SER A C 1
ATOM 6069 O O . SER A 1 774 ? -9.047 -30.656 -18.734 1 92.56 774 SER A O 1
ATOM 6071 N N . ARG A 1 775 ? -7.879 -31.938 -20.109 1 92.38 775 ARG A N 1
ATOM 6072 C CA . ARG A 1 775 ? -8.422 -31.312 -21.328 1 92.38 775 ARG A CA 1
ATOM 6073 C C . ARG A 1 775 ? -9.906 -31.625 -21.469 1 92.38 775 ARG A C 1
ATOM 6075 O O . ARG A 1 775 ? -10.633 -30.891 -22.141 1 92.38 775 ARG A O 1
ATOM 6082 N N . ASP A 1 776 ? -10.391 -32.656 -20.891 1 91.56 776 ASP A N 1
ATOM 6083 C CA . ASP A 1 776 ? -11.742 -33.156 -21.125 1 91.56 776 ASP A CA 1
ATOM 6084 C C . ASP A 1 776 ? -12.734 -32.531 -20.141 1 91.56 776 ASP A C 1
ATOM 6086 O O . ASP A 1 776 ? -13.945 -32.656 -20.312 1 91.56 776 ASP A O 1
ATOM 6090 N N . LYS A 1 777 ? -12.273 -31.875 -19.219 1 91.62 777 LYS A N 1
ATOM 6091 C CA . LYS A 1 777 ? -13.156 -31.266 -18.234 1 91.62 777 LYS A CA 1
ATOM 6092 C C . LYS A 1 777 ? -13.625 -29.875 -18.688 1 91.62 777 LYS A C 1
ATOM 6094 O O . LYS A 1 777 ? -12.805 -29 -18.938 1 91.62 777 LYS A O 1
ATOM 6099 N N . ALA A 1 778 ? -14.93 -29.734 -18.812 1 91.19 778 ALA A N 1
ATOM 6100 C CA . ALA A 1 778 ? -15.508 -28.438 -19.188 1 91.19 778 ALA A CA 1
ATOM 6101 C C . ALA A 1 778 ? -15.469 -27.453 -18.016 1 91.19 778 ALA A C 1
ATOM 6103 O O . ALA A 1 778 ? -15.547 -27.859 -16.844 1 91.19 778 ALA A O 1
ATOM 6104 N N . PHE A 1 779 ? -15.328 -26.188 -18.328 1 93.06 779 PHE A N 1
ATOM 6105 C CA . PHE A 1 779 ? -15.312 -25.156 -17.297 1 93.06 779 PHE A CA 1
ATOM 6106 C C . PHE A 1 779 ? -15.648 -23.797 -17.891 1 93.06 779 PHE A C 1
ATOM 6108 O O . PHE A 1 779 ? -15.867 -23.672 -19.094 1 93.06 779 PHE A O 1
ATOM 6115 N N . VAL A 1 780 ? -15.883 -22.781 -17.062 1 93.44 780 VAL A N 1
ATOM 6116 C CA . VAL A 1 780 ? -16.031 -21.375 -17.422 1 93.44 780 VAL A CA 1
ATOM 6117 C C . VAL A 1 780 ? -14.82 -20.578 -16.938 1 93.44 780 VAL A C 1
ATOM 6119 O O . VAL A 1 780 ? -14.617 -20.438 -15.727 1 93.44 780 VAL A O 1
ATOM 6122 N N . PRO A 1 781 ? -14.016 -20.078 -17.859 1 94.12 781 PRO A N 1
ATOM 6123 C CA . PRO A 1 781 ? -12.828 -19.359 -17.406 1 94.12 781 PRO A CA 1
ATOM 6124 C C . PRO A 1 781 ? -13.164 -18.141 -16.562 1 94.12 781 PRO A C 1
ATOM 6126 O O . PRO A 1 781 ? -14.117 -17.422 -16.859 1 94.12 781 PRO A O 1
ATOM 6129 N N . ASN A 1 782 ? -12.391 -17.953 -15.477 1 92 782 ASN A N 1
ATOM 6130 C CA . ASN A 1 782 ? -12.578 -16.766 -14.641 1 92 782 ASN A CA 1
ATOM 6131 C C . ASN A 1 782 ? -11.891 -15.547 -15.25 1 92 782 ASN A C 1
ATOM 6133 O O . ASN A 1 782 ? -12.219 -14.406 -14.898 1 92 782 ASN A O 1
ATOM 6137 N N . MET A 1 783 ? -10.914 -15.734 -16.141 1 93.56 783 MET A N 1
ATOM 6138 C CA . MET A 1 783 ? -10.227 -14.648 -16.828 1 93.56 783 MET A CA 1
ATOM 6139 C C . MET A 1 783 ? -9.539 -15.156 -18.094 1 93.56 783 MET A C 1
ATOM 6141 O O . MET A 1 783 ? -9.43 -16.375 -18.312 1 93.56 783 MET A O 1
ATOM 6145 N N . HIS A 1 784 ? -9.141 -14.266 -18.938 1 95.38 784 HIS A N 1
ATOM 6146 C CA . HIS A 1 784 ? -8.383 -14.57 -20.156 1 95.38 784 HIS A CA 1
ATOM 6147 C C . HIS A 1 784 ? -6.973 -13.992 -20.078 1 95.38 784 HIS A C 1
ATOM 6149 O O . HIS A 1 784 ? -6.789 -12.828 -19.703 1 95.38 784 HIS A O 1
ATOM 6155 N N . LEU A 1 785 ? -5.938 -14.805 -20.344 1 96.56 785 LEU A N 1
ATOM 6156 C CA . LEU A 1 785 ? -4.539 -14.391 -20.359 1 96.56 785 LEU A CA 1
ATOM 6157 C C . LEU A 1 785 ? -3.943 -14.508 -21.75 1 96.56 785 LEU A C 1
ATOM 6159 O O . LEU A 1 785 ? -3.939 -15.586 -22.344 1 96.56 785 LEU A O 1
ATOM 6163 N N . VAL A 1 786 ? -3.424 -13.359 -22.297 1 97.69 786 VAL A N 1
ATOM 6164 C CA . VAL A 1 786 ? -3.025 -13.344 -23.703 1 97.69 786 VAL A CA 1
ATOM 6165 C C . VAL A 1 786 ? -1.677 -12.648 -23.844 1 97.69 786 VAL A C 1
ATOM 6167 O O . VAL A 1 786 ? -1.304 -11.82 -23.016 1 97.69 786 VAL A O 1
ATOM 6170 N N . ASN A 1 787 ? -0.848 -13.055 -24.766 1 97.75 787 ASN A N 1
ATOM 6171 C CA . ASN A 1 787 ? 0.439 -12.492 -25.172 1 97.75 787 ASN A CA 1
ATOM 6172 C C . ASN A 1 787 ? 0.56 -12.398 -26.688 1 97.75 787 ASN A C 1
ATOM 6174 O O . ASN A 1 787 ? 1.229 -13.227 -27.312 1 97.75 787 ASN A O 1
ATOM 6178 N N . VAL A 1 788 ? 0.018 -11.352 -27.281 1 97.5 788 VAL A N 1
ATOM 6179 C CA . VAL A 1 788 ? -0.239 -11.305 -28.703 1 97.5 788 VAL A CA 1
ATOM 6180 C C . VAL A 1 788 ? 1.01 -10.812 -29.438 1 97.5 788 VAL A C 1
ATOM 6182 O O . VAL A 1 788 ? 1.816 -10.07 -28.875 1 97.5 788 VAL A O 1
ATOM 6185 N N . THR A 1 789 ? 1.095 -11.172 -30.734 1 97.94 789 THR A N 1
ATOM 6186 C CA . THR A 1 789 ? 2.344 -10.922 -31.453 1 97.94 789 THR A CA 1
ATOM 6187 C C . THR A 1 789 ? 2.105 -10.023 -32.656 1 97.94 789 THR A C 1
ATOM 6189 O O . THR A 1 789 ? 3.055 -9.609 -33.344 1 97.94 789 THR A O 1
ATOM 6192 N N . THR A 1 790 ? 0.856 -9.648 -33.031 1 98.31 790 THR A N 1
ATOM 6193 C CA . THR A 1 790 ? 0.604 -8.75 -34.156 1 98.31 790 THR A CA 1
ATOM 6194 C C . THR A 1 790 ? -0.394 -7.668 -33.781 1 98.31 790 THR A C 1
ATOM 6196 O O . THR A 1 790 ? -1.185 -7.844 -32.844 1 98.31 790 THR A O 1
ATOM 6199 N N . ALA A 1 791 ? -0.365 -6.57 -34.5 1 98.38 791 ALA A N 1
ATOM 6200 C CA . ALA A 1 791 ? -1.283 -5.457 -34.281 1 98.38 791 ALA A CA 1
ATOM 6201 C C . ALA A 1 791 ? -2.73 -5.887 -34.5 1 98.38 791 ALA A C 1
ATOM 6203 O O . ALA A 1 791 ? -3.631 -5.469 -33.781 1 98.38 791 ALA A O 1
ATOM 6204 N N . ALA A 1 792 ? -2.967 -6.723 -35.531 1 98.62 792 ALA A N 1
ATOM 6205 C CA . ALA A 1 792 ? -4.324 -7.188 -35.812 1 98.62 792 ALA A CA 1
ATOM 6206 C C . ALA A 1 792 ? -4.879 -8 -34.656 1 98.62 792 ALA A C 1
ATOM 6208 O O . ALA A 1 792 ? -6.055 -7.867 -34.281 1 98.62 792 ALA A O 1
ATOM 6209 N N . GLN A 1 793 ? -4.066 -8.922 -34.125 1 98.44 793 GLN A N 1
ATOM 6210 C CA . GLN A 1 793 ? -4.488 -9.703 -32.938 1 98.44 793 GLN A CA 1
ATOM 6211 C C . GLN A 1 793 ? -4.891 -8.789 -31.797 1 98.44 793 GLN A C 1
ATOM 6213 O O . GLN A 1 793 ? -5.863 -9.062 -31.094 1 98.44 793 GLN A O 1
ATOM 6218 N N . TYR A 1 794 ? -4.098 -7.715 -31.562 1 98.38 794 TYR A N 1
ATOM 6219 C CA . TYR A 1 794 ? -4.395 -6.762 -30.5 1 98.38 794 TYR A CA 1
ATOM 6220 C C . TYR A 1 794 ? -5.723 -6.059 -30.766 1 98.38 794 TYR A C 1
ATOM 6222 O O . TYR A 1 794 ? -6.535 -5.902 -29.844 1 98.38 794 TYR A O 1
ATOM 6230 N N . PHE A 1 795 ? -6.016 -5.641 -32.062 1 98.25 795 PHE A N 1
ATOM 6231 C CA . PHE A 1 795 ? -7.285 -5.047 -32.469 1 98.25 795 PHE A CA 1
ATOM 6232 C C . PHE A 1 795 ? -8.445 -5.977 -32.125 1 98.25 795 PHE A C 1
ATOM 6234 O O . PHE A 1 795 ? -9.406 -5.566 -31.469 1 98.25 795 PHE A O 1
ATOM 6241 N N . HIS A 1 796 ? -8.336 -7.199 -32.531 1 98.69 796 HIS A N 1
ATOM 6242 C CA . HIS A 1 796 ? -9.406 -8.172 -32.375 1 98.69 796 HIS A CA 1
ATOM 6243 C C . HIS A 1 796 ? -9.625 -8.484 -30.891 1 98.69 796 HIS A C 1
ATOM 6245 O O . HIS A 1 796 ? -10.758 -8.695 -30.469 1 98.69 796 HIS A O 1
ATOM 6251 N N . LEU A 1 797 ? -8.555 -8.547 -30.203 1 97.81 797 LEU A N 1
ATOM 6252 C CA . LEU A 1 797 ? -8.617 -8.859 -28.781 1 97.81 797 LEU A CA 1
ATOM 6253 C C . LEU A 1 797 ? -9.43 -7.809 -28.031 1 97.81 797 LEU A C 1
ATOM 6255 O O . LEU A 1 797 ? -10.289 -8.148 -27.219 1 97.81 797 LEU A O 1
ATOM 6259 N N . LEU A 1 798 ? -9.133 -6.535 -28.219 1 97.94 798 LEU A N 1
ATOM 6260 C CA . LEU A 1 798 ? -9.82 -5.441 -27.531 1 97.94 798 LEU A CA 1
ATOM 6261 C C . LEU A 1 798 ? -11.305 -5.422 -27.906 1 97.94 798 LEU A C 1
ATOM 6263 O O . LEU A 1 798 ? -12.156 -5.18 -27.047 1 97.94 798 LEU A O 1
ATOM 6267 N N . ARG A 1 799 ? -11.633 -5.688 -29.125 1 98.25 799 ARG A N 1
ATOM 6268 C CA . ARG A 1 799 ? -13.031 -5.707 -29.547 1 98.25 799 ARG A CA 1
ATOM 6269 C C . ARG A 1 799 ? -13.75 -6.922 -28.969 1 98.25 799 ARG A C 1
ATOM 6271 O O . ARG A 1 799 ? -14.898 -6.82 -28.531 1 98.25 799 ARG A O 1
ATOM 6278 N N . ARG A 1 800 ? -13.047 -8.094 -28.953 1 97.94 800 ARG A N 1
ATOM 6279 C CA . ARG A 1 800 ? -13.648 -9.297 -28.406 1 97.94 800 ARG A CA 1
ATOM 6280 C C . ARG A 1 800 ? -14.07 -9.086 -26.953 1 97.94 800 ARG A C 1
ATOM 6282 O O . ARG A 1 800 ? -15.094 -9.617 -26.516 1 97.94 800 ARG A O 1
ATOM 6289 N N . GLN A 1 801 ? -13.312 -8.328 -26.203 1 97 801 GLN A N 1
ATOM 6290 C CA . GLN A 1 801 ? -13.562 -8.039 -24.797 1 97 801 GLN A CA 1
ATOM 6291 C C . GLN A 1 801 ? -14.953 -7.441 -24.609 1 97 801 GLN A C 1
ATOM 6293 O O . GLN A 1 801 ? -15.578 -7.637 -23.562 1 97 801 GLN A O 1
ATOM 6298 N N . MET A 1 802 ? -15.516 -6.754 -25.656 1 96.88 802 MET A N 1
ATOM 6299 C CA . MET A 1 802 ? -16.766 -6.012 -25.484 1 96.88 802 MET A CA 1
ATOM 6300 C C . MET A 1 802 ? -17.875 -6.645 -26.312 1 96.88 802 MET A C 1
ATOM 6302 O O . MET A 1 802 ? -19.047 -6.262 -26.188 1 96.88 802 MET A O 1
ATOM 6306 N N . LYS A 1 803 ? -17.547 -7.645 -27.094 1 96.31 803 LYS A N 1
ATOM 6307 C CA . LYS A 1 803 ? -18.516 -8.156 -28.062 1 96.31 803 LYS A CA 1
ATOM 6308 C C . LYS A 1 803 ? -19.172 -9.438 -27.547 1 96.31 803 LYS A C 1
ATOM 6310 O O . LYS A 1 803 ? -20.172 -9.891 -28.094 1 96.31 803 LYS A O 1
ATOM 6315 N N . ARG A 1 804 ? -18.688 -9.984 -26.453 1 94.12 804 ARG A N 1
ATOM 6316 C CA . ARG A 1 804 ? -19.312 -11.172 -25.875 1 94.12 804 ARG A CA 1
ATOM 6317 C C . ARG A 1 804 ? -20.547 -10.805 -25.078 1 94.12 804 ARG A C 1
ATOM 6319 O O . ARG A 1 804 ? -20.734 -9.648 -24.703 1 94.12 804 ARG A O 1
ATOM 6326 N N . GLU A 1 805 ? -21.422 -11.773 -24.781 1 94.5 805 GLU A N 1
ATOM 6327 C CA . GLU A 1 805 ? -22.641 -11.555 -24.031 1 94.5 805 GLU A CA 1
ATOM 6328 C C . GLU A 1 805 ? -22.406 -11.648 -22.531 1 94.5 805 GLU A C 1
ATOM 6330 O O . GLU A 1 805 ? -23.344 -11.828 -21.75 1 94.5 805 GLU A O 1
ATOM 6335 N N . TYR A 1 806 ? -21.234 -11.703 -22.125 1 94.56 806 TYR A N 1
ATOM 6336 C CA . TYR A 1 806 ? -20.75 -11.68 -20.75 1 94.56 806 TYR A CA 1
ATOM 6337 C C . TYR A 1 806 ? -19.422 -10.938 -20.641 1 94.56 806 TYR A C 1
ATOM 6339 O O . TYR A 1 806 ? -18.828 -10.578 -21.656 1 94.56 806 TYR A O 1
ATOM 6347 N N . ARG A 1 807 ? -19.031 -10.578 -19.5 1 94.69 807 ARG A N 1
ATOM 6348 C CA . ARG A 1 807 ? -17.75 -9.906 -19.281 1 94.69 807 ARG A CA 1
ATOM 6349 C C . ARG A 1 807 ? -16.859 -10.719 -18.344 1 94.69 807 ARG A C 1
ATOM 6351 O O . ARG A 1 807 ? -17.344 -11.266 -17.359 1 94.69 807 ARG A O 1
ATOM 6358 N N . LYS A 1 808 ? -15.656 -10.961 -18.734 1 93.25 808 LYS A N 1
ATOM 6359 C CA . LYS A 1 808 ? -14.578 -11.531 -17.922 1 93.25 808 LYS A CA 1
ATOM 6360 C C . LYS A 1 808 ? -13.336 -10.656 -17.953 1 93.25 808 LYS A C 1
ATOM 6362 O O . LYS A 1 808 ? -13.062 -10 -18.953 1 93.25 808 LYS A O 1
ATOM 6367 N N . PRO A 1 809 ? -12.602 -10.617 -16.844 1 91.69 809 PRO A N 1
ATOM 6368 C CA . PRO A 1 809 ? -11.336 -9.883 -16.891 1 91.69 809 PRO A CA 1
ATOM 6369 C C . PRO A 1 809 ? -10.406 -10.383 -17.984 1 91.69 809 PRO A C 1
ATOM 6371 O O . PRO A 1 809 ? -10.398 -11.57 -18.312 1 91.69 809 PRO A O 1
ATOM 6374 N N . LEU A 1 810 ? -9.656 -9.461 -18.562 1 94.81 810 LEU A N 1
ATOM 6375 C CA . LEU A 1 810 ? -8.664 -9.734 -19.594 1 94.81 810 LEU A CA 1
ATOM 6376 C C . LEU A 1 810 ? -7.289 -9.234 -19.172 1 94.81 810 LEU A C 1
ATOM 6378 O O . LEU A 1 810 ? -7.137 -8.07 -18.797 1 94.81 810 LEU A O 1
ATOM 6382 N N . VAL A 1 811 ? -6.285 -10.133 -19.109 1 93.56 811 VAL A N 1
ATOM 6383 C CA . VAL A 1 811 ? -4.91 -9.742 -18.828 1 93.56 811 VAL A CA 1
ATOM 6384 C C . VAL A 1 811 ? -4.062 -9.859 -20.094 1 93.56 811 VAL A C 1
ATOM 6386 O O . VAL A 1 811 ? -3.902 -10.953 -20.641 1 93.56 811 VAL A O 1
ATOM 6389 N N . VAL A 1 812 ? -3.541 -8.742 -20.531 1 95.31 812 VAL A N 1
ATOM 6390 C CA . VAL A 1 812 ? -2.703 -8.688 -21.734 1 95.31 812 VAL A CA 1
ATOM 6391 C C . VAL A 1 812 ? -1.249 -8.453 -21.328 1 95.31 812 VAL A C 1
ATOM 6393 O O . VAL A 1 812 ? -0.93 -7.43 -20.719 1 95.31 812 VAL A O 1
ATOM 6396 N N . PHE A 1 813 ? -0.387 -9.43 -21.594 1 94.5 813 PHE A N 1
ATOM 6397 C CA . PHE A 1 813 ? 1.044 -9.195 -21.438 1 94.5 813 PHE A CA 1
ATOM 6398 C C . PHE A 1 813 ? 1.587 -8.398 -22.625 1 94.5 813 PHE A C 1
ATOM 6400 O O . PHE A 1 813 ? 2.117 -8.984 -23.578 1 94.5 813 PHE A O 1
ATOM 6407 N N . SER A 1 814 ? 1.457 -7.078 -22.469 1 89.31 814 SER A N 1
ATOM 6408 C CA . SER A 1 814 ? 1.658 -6.16 -23.578 1 89.31 814 SER A CA 1
ATOM 6409 C C . SER A 1 814 ? 3.127 -6.094 -23.984 1 89.31 814 SER A C 1
ATOM 6411 O O . SER A 1 814 ? 4.012 -6.102 -23.125 1 89.31 814 SER A O 1
ATOM 6413 N N . PRO A 1 815 ? 3.348 -5.957 -25.266 1 88.88 815 PRO A N 1
ATOM 6414 C CA . PRO A 1 815 ? 4.734 -5.961 -25.734 1 88.88 815 PRO A CA 1
ATOM 6415 C C . PRO A 1 815 ? 5.43 -4.613 -25.531 1 88.88 815 PRO A C 1
ATOM 6417 O O . PRO A 1 815 ? 4.77 -3.615 -25.234 1 88.88 815 PRO A O 1
ATOM 6420 N N . LYS A 1 816 ? 6.73 -4.629 -25.641 1 91.69 816 LYS A N 1
ATOM 6421 C CA . LYS A 1 816 ? 7.586 -3.445 -25.609 1 91.69 816 LYS A CA 1
ATOM 6422 C C . LYS A 1 816 ? 8.328 -3.266 -26.938 1 91.69 816 LYS A C 1
ATOM 6424 O O . LYS A 1 816 ? 7.91 -2.469 -27.781 1 91.69 816 LYS A O 1
ATOM 6429 N N . GLY A 1 817 ? 9.133 -4.18 -27.281 1 91.62 817 GLY A N 1
ATOM 6430 C CA . GLY A 1 817 ? 10.039 -4.086 -28.422 1 91.62 817 GLY A CA 1
ATOM 6431 C C . GLY A 1 817 ? 9.336 -4.211 -29.766 1 91.62 817 GLY A C 1
ATOM 6432 O O . GLY A 1 817 ? 9.844 -3.736 -30.781 1 91.62 817 GLY A O 1
ATOM 6433 N N . ILE A 1 818 ? 8.125 -4.766 -29.781 1 94.62 818 ILE A N 1
ATOM 6434 C CA . ILE A 1 818 ? 7.527 -5.02 -31.094 1 94.62 818 ILE A CA 1
ATOM 6435 C C . ILE A 1 818 ? 6.402 -4.023 -31.359 1 94.62 818 ILE A C 1
ATOM 6437 O O . ILE A 1 818 ? 5.711 -4.113 -32.375 1 94.62 818 ILE A O 1
ATOM 6441 N N . LEU A 1 819 ? 6.254 -3.049 -30.484 1 95.25 819 LEU A N 1
ATOM 6442 C CA . LEU A 1 819 ? 5.195 -2.055 -30.625 1 95.25 819 LEU A CA 1
ATOM 6443 C C . LEU A 1 819 ? 5.309 -1.327 -31.953 1 95.25 819 LEU A C 1
ATOM 6445 O O . LEU A 1 819 ? 4.297 -0.932 -32.531 1 95.25 819 LEU A O 1
ATOM 6449 N N . ARG A 1 820 ? 6.605 -1.149 -32.406 1 95.06 820 ARG A N 1
ATOM 6450 C CA . ARG A 1 820 ? 6.836 -0.436 -33.656 1 95.06 820 ARG A CA 1
ATOM 6451 C C . ARG A 1 820 ? 7.602 -1.306 -34.656 1 95.06 820 ARG A C 1
ATOM 6453 O O . ARG A 1 820 ? 8.125 -0.805 -35.656 1 95.06 820 ARG A O 1
ATOM 6460 N N . LEU A 1 821 ? 7.742 -2.576 -34.344 1 96.56 821 LEU A N 1
ATOM 6461 C CA . LEU A 1 821 ? 8.445 -3.48 -35.25 1 96.56 821 LEU A CA 1
ATOM 6462 C C . LEU A 1 821 ? 7.656 -3.689 -36.531 1 96.56 821 LEU A C 1
ATOM 6464 O O . LEU A 1 821 ? 6.508 -4.133 -36.5 1 96.56 821 LEU A O 1
ATOM 6468 N N . PRO A 1 822 ? 8.258 -3.371 -37.719 1 96.94 822 PRO A N 1
ATOM 6469 C CA . PRO A 1 822 ? 7.523 -3.527 -38.969 1 96.94 822 PRO A CA 1
ATOM 6470 C C . PRO A 1 822 ? 7.012 -4.949 -39.188 1 96.94 822 PRO A C 1
ATOM 6472 O O . PRO A 1 822 ? 5.895 -5.141 -39.688 1 96.94 822 PRO A O 1
ATOM 6475 N N . ALA A 1 823 ? 7.766 -5.918 -38.75 1 96.81 823 ALA A N 1
ATOM 6476 C CA . ALA A 1 823 ? 7.391 -7.316 -38.938 1 96.81 823 ALA A CA 1
ATOM 6477 C C . ALA A 1 823 ? 6.16 -7.672 -38.125 1 96.81 823 ALA A C 1
ATOM 6479 O O . ALA A 1 823 ? 5.492 -8.672 -38.375 1 96.81 823 ALA A O 1
ATOM 6480 N N . ALA A 1 824 ? 5.816 -6.914 -37.094 1 97.88 824 ALA A N 1
ATOM 6481 C CA . ALA A 1 824 ? 4.676 -7.176 -36.219 1 97.88 824 ALA A CA 1
ATOM 6482 C C . ALA A 1 824 ? 3.469 -6.34 -36.625 1 97.88 824 ALA A C 1
ATOM 6484 O O . ALA A 1 824 ? 2.379 -6.5 -36.094 1 97.88 824 ALA A O 1
ATOM 6485 N N . ALA A 1 825 ? 3.615 -5.398 -37.594 1 98.19 825 ALA A N 1
ATOM 6486 C CA . ALA A 1 825 ? 2.529 -4.562 -38.094 1 98.19 825 ALA A CA 1
ATOM 6487 C C . ALA A 1 825 ? 1.521 -5.395 -38.875 1 98.19 825 ALA A C 1
ATOM 6489 O O . ALA A 1 825 ? 1.795 -6.543 -39.25 1 98.19 825 ALA A O 1
ATOM 6490 N N . SER A 1 826 ? 0.401 -4.855 -39.094 1 98.5 826 SER A N 1
ATOM 6491 C CA . SER A 1 826 ? -0.663 -5.582 -39.781 1 98.5 826 SER A CA 1
ATOM 6492 C C . SER A 1 826 ? -1.303 -4.723 -40.875 1 98.5 826 SER A C 1
ATOM 6494 O O . SER A 1 826 ? -0.936 -3.561 -41.031 1 98.5 826 SER A O 1
ATOM 6496 N N . SER A 1 827 ? -2.176 -5.395 -41.656 1 98.25 827 SER A N 1
ATOM 6497 C CA . SER A 1 827 ? -2.916 -4.703 -42.719 1 98.25 827 SER A CA 1
ATOM 6498 C C . SER A 1 827 ? -4.367 -4.477 -42.312 1 98.25 827 SER A C 1
ATOM 6500 O O . SER A 1 827 ? -4.871 -5.129 -41.406 1 98.25 827 SER A O 1
ATOM 6502 N N . LEU A 1 828 ? -5.035 -3.543 -42.969 1 98.06 828 LEU A N 1
ATOM 6503 C CA . LEU A 1 828 ? -6.461 -3.326 -42.75 1 98.06 828 LEU A CA 1
ATOM 6504 C C . LEU A 1 828 ? -7.258 -4.582 -43.094 1 98.06 828 LEU A C 1
ATOM 6506 O O . LEU A 1 828 ? -8.289 -4.855 -42.469 1 98.06 828 LEU A O 1
ATOM 6510 N N . ALA A 1 829 ? -6.77 -5.32 -44.062 1 97.75 829 ALA A N 1
ATOM 6511 C CA . ALA A 1 829 ? -7.441 -6.543 -44.469 1 97.75 829 ALA A CA 1
ATOM 6512 C C . ALA A 1 829 ? -7.531 -7.547 -43.344 1 97.75 829 ALA A C 1
ATOM 6514 O O . ALA A 1 829 ? -8.508 -8.289 -43.219 1 97.75 829 ALA A O 1
ATOM 6515 N N . GLU A 1 830 ? -6.523 -7.562 -42.5 1 98.25 830 GLU A N 1
ATOM 6516 C CA . GLU A 1 830 ? -6.48 -8.477 -41.344 1 98.25 830 GLU A CA 1
ATOM 6517 C C . GLU A 1 830 ? -7.457 -8.055 -40.25 1 98.25 830 GLU A C 1
ATOM 6519 O O . GLU A 1 830 ? -7.695 -8.797 -39.312 1 98.25 830 GLU A O 1
ATOM 6524 N N . MET A 1 831 ? -8.031 -6.871 -40.344 1 98.62 831 MET A N 1
ATOM 6525 C CA . MET A 1 831 ? -8.969 -6.34 -39.344 1 98.62 831 MET A CA 1
ATOM 6526 C C . MET A 1 831 ? -10.344 -6.121 -39.969 1 98.62 831 MET A C 1
ATOM 6528 O O . MET A 1 831 ? -11.234 -5.555 -39.312 1 98.62 831 MET A O 1
ATOM 6532 N N . ASP A 1 832 ? -10.578 -6.613 -41.188 1 97.62 832 ASP A N 1
ATOM 6533 C CA . ASP A 1 832 ? -11.812 -6.43 -41.938 1 97.62 832 ASP A CA 1
ATOM 6534 C C . ASP A 1 832 ? -12.906 -7.363 -41.438 1 97.62 832 ASP A C 1
ATOM 6536 O O . ASP A 1 832 ? -12.656 -8.227 -40.594 1 97.62 832 ASP A O 1
ATOM 6540 N N . LYS A 1 833 ? -14.094 -7.07 -41.969 1 96.69 833 LYS A N 1
ATOM 6541 C CA . LYS A 1 833 ? -15.211 -7.957 -41.656 1 96.69 833 LYS A CA 1
ATOM 6542 C C . LYS A 1 833 ? -14.883 -9.406 -42 1 96.69 833 LYS A C 1
ATOM 6544 O O . LYS A 1 833 ? -14.211 -9.68 -43 1 96.69 833 LYS A O 1
ATOM 6549 N N . GLY A 1 834 ? -15.289 -10.242 -41.094 1 96.38 834 GLY A N 1
ATOM 6550 C CA . GLY A 1 834 ? -15.039 -11.656 -41.312 1 96.38 834 GLY A CA 1
ATOM 6551 C C . GLY A 1 834 ? -13.781 -12.156 -40.625 1 96.38 834 GLY A C 1
ATOM 6552 O O . GLY A 1 834 ? -13.547 -13.359 -40.531 1 96.38 834 GLY A O 1
ATOM 6553 N N . THR A 1 835 ? -12.984 -11.273 -40.094 1 97.5 835 THR A N 1
ATOM 6554 C CA . THR A 1 835 ? -11.781 -11.648 -39.375 1 97.5 835 THR A CA 1
ATOM 6555 C C . THR A 1 835 ? -12.039 -11.625 -37.875 1 97.5 835 THR A C 1
ATOM 6557 O O . THR A 1 835 ? -13.016 -11.023 -37.406 1 97.5 835 THR A O 1
ATOM 6560 N N . SER A 1 836 ? -11.211 -12.391 -37.156 1 97.94 836 SER A N 1
ATOM 6561 C CA . SER A 1 836 ? -11.375 -12.5 -35.688 1 97.94 836 SER A CA 1
ATOM 6562 C C . SER A 1 836 ? -10.055 -12.844 -35.031 1 97.94 836 SER A C 1
ATOM 6564 O O . SER A 1 836 ? -9.039 -13.047 -35.688 1 97.94 836 SER A O 1
ATOM 6566 N N . PHE A 1 837 ? -10.062 -12.773 -33.719 1 97.88 837 PHE A N 1
ATOM 6567 C CA . PHE A 1 837 ? -8.906 -13.156 -32.906 1 97.88 837 PHE A CA 1
ATOM 6568 C C . PHE A 1 837 ? -8.602 -14.641 -33.094 1 97.88 837 PHE A C 1
ATOM 6570 O O . PHE A 1 837 ? -9.516 -15.469 -33.125 1 97.88 837 PHE A O 1
ATOM 6577 N N . GLN A 1 838 ? -7.375 -14.93 -33.281 1 97.56 838 GLN A N 1
ATOM 6578 C CA . GLN A 1 838 ? -6.906 -16.312 -33.375 1 97.56 838 GLN A CA 1
ATOM 6579 C C . GLN A 1 838 ? -6.062 -16.688 -32.156 1 97.56 838 GLN A C 1
ATOM 6581 O O . GLN A 1 838 ? -4.969 -16.141 -31.953 1 97.56 838 GLN A O 1
ATOM 6586 N N . PRO A 1 839 ? -6.465 -17.672 -31.391 1 97.81 839 PRO A N 1
ATOM 6587 C CA . PRO A 1 839 ? -5.711 -18.031 -30.188 1 97.81 839 PRO A CA 1
ATOM 6588 C C . PRO A 1 839 ? -4.332 -18.609 -30.516 1 97.81 839 PRO A C 1
ATOM 6590 O O . PRO A 1 839 ? -3.445 -18.609 -29.656 1 97.81 839 PRO A O 1
ATOM 6593 N N . VAL A 1 840 ? -4.172 -19.203 -31.719 1 98.31 840 VAL A N 1
ATOM 6594 C CA . VAL A 1 840 ? -2.912 -19.781 -32.156 1 98.31 840 VAL A CA 1
ATOM 6595 C C . VAL A 1 840 ? -2.609 -19.328 -33.594 1 98.31 840 VAL A C 1
ATOM 6597 O O . VAL A 1 840 ? -3.506 -19.266 -34.438 1 98.31 840 VAL A O 1
ATOM 6600 N N . LEU A 1 841 ? -1.426 -18.891 -33.781 1 97.94 841 LEU A N 1
ATOM 6601 C CA . LEU A 1 841 ? -0.95 -18.562 -35.125 1 97.94 841 LEU A CA 1
ATOM 6602 C C . LEU A 1 841 ? 0.162 -19.5 -35.562 1 97.94 841 LEU A C 1
ATOM 6604 O O . LEU A 1 841 ? 1.089 -19.766 -34.781 1 97.94 841 LEU A O 1
ATOM 6608 N N . THR A 1 842 ? 0.056 -20.094 -36.688 1 96.31 842 THR A N 1
ATOM 6609 C CA . THR A 1 842 ? 1.095 -20.969 -37.219 1 96.31 842 THR A CA 1
ATOM 6610 C C . THR A 1 842 ? 1.607 -20.438 -38.562 1 96.31 842 THR A C 1
ATOM 6612 O O . THR A 1 842 ? 1.144 -19.406 -39.031 1 96.31 842 THR A O 1
ATOM 6615 N N . GLU A 1 843 ? 2.688 -21.125 -39.031 1 94.75 843 GLU A N 1
ATOM 6616 C CA . GLU A 1 843 ? 3.316 -20.719 -40.281 1 94.75 843 GLU A CA 1
ATOM 6617 C C . GLU A 1 843 ? 2.957 -21.672 -41.406 1 94.75 843 GLU A C 1
ATOM 6619 O O . GLU A 1 843 ? 2.736 -22.859 -41.188 1 94.75 843 GLU A O 1
ATOM 6624 N N . ASN A 1 844 ? 2.857 -21.031 -42.625 1 89.62 844 ASN A N 1
ATOM 6625 C CA . ASN A 1 844 ? 2.66 -21.844 -43.812 1 89.62 844 ASN A CA 1
ATOM 6626 C C . ASN A 1 844 ? 3.988 -22.188 -44.5 1 89.62 844 ASN A C 1
ATOM 6628 O O . ASN A 1 844 ? 4.793 -21.297 -44.781 1 89.62 844 ASN A O 1
ATOM 6632 N N . VAL A 1 845 ? 4.133 -23.5 -44.625 1 92.81 845 VAL A N 1
ATOM 6633 C CA . VAL A 1 845 ? 5.359 -23.953 -45.281 1 92.81 845 VAL A CA 1
ATOM 6634 C C . VAL A 1 845 ? 5.008 -24.672 -46.562 1 92.81 845 VAL A C 1
ATOM 6636 O O . VAL A 1 845 ? 3.965 -25.328 -46.656 1 92.81 845 VAL A O 1
ATOM 6639 N N . THR A 1 846 ? 5.887 -24.641 -47.562 1 91.88 846 THR A N 1
ATOM 6640 C CA . THR A 1 846 ? 5.66 -25.234 -48.875 1 91.88 846 THR A CA 1
ATOM 6641 C C . THR A 1 846 ? 5.57 -26.75 -48.781 1 91.88 846 THR A C 1
ATOM 6643 O O . THR A 1 846 ? 4.676 -27.375 -49.344 1 91.88 846 THR A O 1
ATOM 6646 N N . ASP A 1 847 ? 6.484 -27.328 -47.969 1 94.62 847 ASP A N 1
ATOM 6647 C CA . ASP A 1 847 ? 6.5 -28.781 -47.812 1 94.62 847 ASP A CA 1
ATOM 6648 C C . ASP A 1 847 ? 6.586 -29.141 -46.312 1 94.62 847 ASP A C 1
ATOM 6650 O O . ASP A 1 847 ? 7.68 -29.266 -45.75 1 94.62 847 ASP A O 1
ATOM 6654 N N . PRO A 1 848 ? 5.477 -29.406 -45.688 1 95.31 848 PRO A N 1
ATOM 6655 C CA . PRO A 1 848 ? 5.438 -29.719 -44.281 1 95.31 848 PRO A CA 1
ATOM 6656 C C . PRO A 1 848 ? 6.285 -30.938 -43.906 1 95.31 848 PRO A C 1
ATOM 6658 O O . PRO A 1 848 ? 6.734 -31.078 -42.781 1 95.31 848 PRO A O 1
ATOM 6661 N N . SER A 1 849 ? 6.52 -31.781 -44.906 1 94.31 849 SER A N 1
ATOM 6662 C CA . SER A 1 849 ? 7.258 -33 -44.625 1 94.31 849 SER A CA 1
ATOM 6663 C C . SER A 1 849 ? 8.734 -32.719 -44.375 1 94.31 849 SER A C 1
ATOM 6665 O O . SER A 1 849 ? 9.445 -33.562 -43.812 1 94.31 849 SER A O 1
ATOM 6667 N N . LYS A 1 850 ? 9.156 -31.625 -44.75 1 95 850 LYS A N 1
ATOM 6668 C CA . LYS A 1 850 ? 10.562 -31.25 -44.594 1 95 850 LYS A CA 1
ATOM 6669 C C . LYS A 1 850 ? 10.812 -30.594 -43.219 1 95 850 LYS A C 1
ATOM 6671 O O . LYS A 1 850 ? 11.961 -30.359 -42.844 1 95 850 LYS A O 1
ATOM 6676 N N . VAL A 1 851 ? 9.758 -30.359 -42.531 1 97 851 VAL A N 1
ATOM 6677 C CA . VAL A 1 851 ? 9.898 -29.734 -41.25 1 97 851 VAL A CA 1
ATOM 6678 C C . VAL A 1 851 ? 10.5 -30.719 -40.25 1 97 851 VAL A C 1
ATOM 6680 O O . VAL A 1 851 ? 9.961 -31.812 -40.062 1 97 851 VAL A O 1
ATOM 6683 N N . GLU A 1 852 ? 11.594 -30.406 -39.656 1 96.75 852 GLU A N 1
ATOM 6684 C CA . GLU A 1 852 ? 12.297 -31.281 -38.719 1 96.75 852 GLU A CA 1
ATOM 6685 C C . GLU A 1 852 ? 11.977 -30.906 -37.25 1 96.75 852 GLU A C 1
ATOM 6687 O O . GLU A 1 852 ? 12.047 -31.75 -36.375 1 96.75 852 GLU A O 1
ATOM 6692 N N . ARG A 1 853 ? 11.656 -29.641 -37.062 1 97.25 853 ARG A N 1
ATOM 6693 C CA . ARG A 1 853 ? 11.445 -29.172 -35.719 1 97.25 853 ARG A CA 1
ATOM 6694 C C . ARG A 1 853 ? 10.273 -28.188 -35.656 1 97.25 853 ARG A C 1
ATOM 6696 O O . ARG A 1 853 ? 10.172 -27.281 -36.469 1 97.25 853 ARG A O 1
ATOM 6703 N N . VAL A 1 854 ? 9.406 -28.391 -34.688 1 97.81 854 VAL A N 1
ATOM 6704 C CA . VAL A 1 854 ? 8.32 -27.469 -34.375 1 97.81 854 VAL A CA 1
ATOM 6705 C C . VAL A 1 854 ? 8.562 -26.797 -33.031 1 97.81 854 VAL A C 1
ATOM 6707 O O . VAL A 1 854 ? 8.758 -27.484 -32 1 97.81 854 VAL A O 1
ATOM 6710 N N . VAL A 1 855 ? 8.641 -25.5 -33 1 98.38 855 VAL A N 1
ATOM 6711 C CA . VAL A 1 855 ? 8.875 -24.734 -31.766 1 98.38 855 VAL A CA 1
ATOM 6712 C C . VAL A 1 855 ? 7.621 -23.953 -31.406 1 98.38 855 VAL A C 1
ATOM 6714 O O . VAL A 1 855 ? 7.188 -23.078 -32.156 1 98.38 855 VAL A O 1
ATOM 6717 N N . LEU A 1 856 ? 6.973 -24.281 -30.297 1 98.56 856 LEU A N 1
ATOM 6718 C CA . LEU A 1 856 ? 5.895 -23.469 -29.734 1 98.56 856 LEU A CA 1
ATOM 6719 C C . LEU A 1 856 ? 6.449 -22.375 -28.828 1 98.56 856 LEU A C 1
ATOM 6721 O O . LEU A 1 856 ? 7.395 -22.609 -28.078 1 98.56 856 LEU A O 1
ATOM 6725 N N . LEU A 1 857 ? 5.938 -21.219 -28.938 1 98.38 857 LEU A N 1
ATOM 6726 C CA . LEU A 1 857 ? 6.367 -20.078 -28.125 1 98.38 857 LEU A CA 1
ATOM 6727 C C . LEU A 1 857 ? 5.242 -19.062 -28 1 98.38 857 LEU A C 1
ATOM 6729 O O . LEU A 1 857 ? 4.168 -19.219 -28.578 1 98.38 857 LEU A O 1
ATOM 6733 N N . SER A 1 858 ? 5.41 -18.062 -27.156 1 97.81 858 SER A N 1
ATOM 6734 C CA . SER A 1 858 ? 4.457 -16.969 -26.953 1 97.81 858 SER A CA 1
ATOM 6735 C C . SER A 1 858 ? 5.168 -15.625 -26.844 1 97.81 858 SER A C 1
ATOM 6737 O O . SER A 1 858 ? 6.223 -15.523 -26.203 1 97.81 858 SER A O 1
ATOM 6739 N N . GLY A 1 859 ? 4.629 -14.625 -27.531 1 96.25 859 GLY A N 1
ATOM 6740 C CA . GLY A 1 859 ? 5.102 -13.258 -27.359 1 96.25 859 GLY A CA 1
ATOM 6741 C C . GLY A 1 859 ? 6.215 -12.891 -28.328 1 96.25 859 GLY A C 1
ATOM 6742 O O . GLY A 1 859 ? 6.359 -13.5 -29.391 1 96.25 859 GLY A O 1
ATOM 6743 N N . LYS A 1 860 ? 7.016 -11.906 -28 1 95.38 860 LYS A N 1
ATOM 6744 C CA . LYS A 1 860 ? 7.934 -11.211 -28.906 1 95.38 860 LYS A CA 1
ATOM 6745 C C . LYS A 1 860 ? 9.07 -12.133 -29.344 1 95.38 860 LYS A C 1
ATOM 6747 O O . LYS A 1 860 ? 9.703 -11.891 -30.375 1 95.38 860 LYS A O 1
ATOM 6752 N N . MET A 1 861 ? 9.32 -13.172 -28.578 1 95.88 861 MET A N 1
ATOM 6753 C CA . MET A 1 861 ? 10.414 -14.086 -28.891 1 95.88 861 MET A CA 1
ATOM 6754 C C . MET A 1 861 ? 10.281 -14.641 -30.312 1 95.88 861 MET A C 1
ATOM 6756 O O . MET A 1 861 ? 11.281 -14.977 -30.938 1 95.88 861 MET A O 1
ATOM 6760 N N . TYR A 1 862 ? 9.102 -14.758 -30.844 1 97.38 862 TYR A N 1
ATOM 6761 C CA . TYR A 1 862 ? 8.852 -15.211 -32.219 1 97.38 862 TYR A CA 1
ATOM 6762 C C . TYR A 1 862 ? 9.703 -14.438 -33.219 1 97.38 862 TYR A C 1
ATOM 6764 O O . TYR A 1 862 ? 10.336 -15.039 -34.094 1 97.38 862 TYR A O 1
ATOM 6772 N N . TYR A 1 863 ? 9.719 -13.141 -33.094 1 97.25 863 TYR A N 1
ATOM 6773 C CA . TYR A 1 863 ? 10.391 -12.305 -34.062 1 97.25 863 TYR A CA 1
ATOM 6774 C C . TYR A 1 863 ? 11.906 -12.438 -33.969 1 97.25 863 TYR A C 1
ATOM 6776 O O . TYR A 1 863 ? 12.617 -12.383 -34.969 1 97.25 863 TYR A O 1
ATOM 6784 N N . ASP A 1 864 ? 12.406 -12.602 -32.719 1 95.31 864 ASP A N 1
ATOM 6785 C CA . ASP A 1 864 ? 13.836 -12.836 -32.531 1 95.31 864 ASP A CA 1
ATOM 6786 C C . ASP A 1 864 ? 14.266 -14.148 -33.188 1 95.31 864 ASP A C 1
ATOM 6788 O O . ASP A 1 864 ? 15.281 -14.211 -33.875 1 95.31 864 ASP A O 1
ATOM 6792 N N . LEU A 1 865 ? 13.516 -15.18 -32.938 1 97.5 865 LEU A N 1
ATOM 6793 C CA . LEU A 1 865 ? 13.859 -16.516 -33.438 1 97.5 865 LEU A CA 1
ATOM 6794 C C . LEU A 1 865 ? 13.625 -16.609 -34.938 1 97.5 865 LEU A C 1
ATOM 6796 O O . LEU A 1 865 ? 14.352 -17.312 -35.656 1 97.5 865 LEU A O 1
ATOM 6800 N N . SER A 1 866 ? 12.57 -15.977 -35.438 1 97.12 866 SER A N 1
ATOM 6801 C CA . SER A 1 866 ? 12.312 -15.953 -36.875 1 97.12 866 SER A CA 1
ATOM 6802 C C . SER A 1 866 ? 13.461 -15.305 -37.625 1 97.12 866 SER A C 1
ATOM 6804 O O . SER A 1 866 ? 13.859 -15.789 -38.688 1 97.12 866 SER A O 1
ATOM 6806 N N . LYS A 1 867 ? 13.922 -14.219 -37.094 1 96.56 867 LYS A N 1
ATOM 6807 C CA . LYS A 1 867 ? 15.07 -13.562 -37.719 1 96.56 867 LYS A CA 1
ATOM 6808 C C . LYS A 1 867 ? 16.297 -14.484 -37.75 1 96.56 867 LYS A C 1
ATOM 6810 O O . LYS A 1 867 ? 16.969 -14.586 -38.75 1 96.56 867 LYS A O 1
ATOM 6815 N N . GLN A 1 868 ? 16.531 -15.18 -36.688 1 97.12 868 GLN A N 1
ATOM 6816 C CA . GLN A 1 868 ? 17.656 -16.094 -36.594 1 97.12 868 GLN A CA 1
ATOM 6817 C C . GLN A 1 868 ? 17.5 -17.266 -37.562 1 97.12 868 GLN A C 1
ATOM 6819 O O . GLN A 1 868 ? 18.469 -17.719 -38.156 1 97.12 868 GLN A O 1
ATOM 6824 N N . ARG A 1 869 ? 16.312 -17.844 -37.656 1 97.56 869 ARG A N 1
ATOM 6825 C CA . ARG A 1 869 ? 16.047 -18.922 -38.594 1 97.56 869 ARG A CA 1
ATOM 6826 C C . ARG A 1 869 ? 16.438 -18.516 -40.031 1 97.56 869 ARG A C 1
ATOM 6828 O O . ARG A 1 869 ? 17.062 -19.281 -40.75 1 97.56 869 ARG A O 1
ATOM 6835 N N . ALA A 1 870 ? 16.016 -17.297 -40.406 1 96.62 870 ALA A N 1
ATOM 6836 C CA . ALA A 1 870 ? 16.312 -16.797 -41.75 1 96.62 870 ALA A CA 1
ATOM 6837 C C . ALA A 1 870 ? 17.812 -16.625 -41.938 1 96.62 870 ALA A C 1
ATOM 6839 O O . ALA A 1 870 ? 18.344 -16.984 -43 1 96.62 870 ALA A O 1
ATOM 6840 N N . GLU A 1 871 ? 18.422 -16.125 -40.969 1 96.81 871 GLU A N 1
ATOM 6841 C CA . GLU A 1 871 ? 19.859 -15.906 -41.031 1 96.81 871 GLU A CA 1
ATOM 6842 C C . GLU A 1 871 ? 20.609 -17.234 -41.188 1 96.81 871 GLU A C 1
ATOM 6844 O O . GLU A 1 871 ? 21.656 -17.297 -41.844 1 96.81 871 GLU A O 1
ATOM 6849 N N . ARG A 1 872 ? 20.047 -18.297 -40.656 1 96.88 872 ARG A N 1
ATOM 6850 C CA . ARG A 1 872 ? 20.672 -19.609 -40.656 1 96.88 872 ARG A CA 1
ATOM 6851 C C . ARG A 1 872 ? 20.203 -20.422 -41.875 1 96.88 872 ARG A C 1
ATOM 6853 O O . ARG A 1 872 ? 20.641 -21.547 -42.094 1 96.88 872 ARG A O 1
ATOM 6860 N N . LYS A 1 873 ? 19.328 -19.891 -42.656 1 96.19 873 LYS A N 1
ATOM 6861 C CA . LYS A 1 873 ? 18.781 -20.516 -43.875 1 96.19 873 LYS A CA 1
ATOM 6862 C C . LYS A 1 873 ? 18.078 -21.828 -43.562 1 96.19 873 LYS A C 1
ATOM 6864 O O . LYS A 1 873 ? 18.328 -22.844 -44.188 1 96.19 873 LYS A O 1
ATOM 6869 N N . LEU A 1 874 ? 17.281 -21.766 -42.562 1 96.69 874 LEU A N 1
ATOM 6870 C CA . LEU A 1 874 ? 16.562 -22.953 -42.094 1 96.69 874 LEU A CA 1
ATOM 6871 C C . LEU A 1 874 ? 15.07 -22.812 -42.344 1 96.69 874 LEU A C 1
ATOM 6873 O O . LEU A 1 874 ? 14.273 -23.531 -41.719 1 96.69 874 LEU A O 1
ATOM 6877 N N . ASP A 1 875 ? 14.734 -21.906 -43.219 1 94.5 875 ASP A N 1
ATOM 6878 C CA . ASP A 1 875 ? 13.336 -21.766 -43.594 1 94.5 875 ASP A CA 1
ATOM 6879 C C . ASP A 1 875 ? 12.766 -23.062 -44.156 1 94.5 875 ASP A C 1
ATOM 6881 O O . ASP A 1 875 ? 13.398 -23.719 -44.969 1 94.5 875 ASP A O 1
ATOM 6885 N N . GLY A 1 876 ? 11.648 -23.438 -43.594 1 93.88 876 GLY A N 1
ATOM 6886 C CA . GLY A 1 876 ? 11.008 -24.656 -44.031 1 93.88 876 GLY A CA 1
ATOM 6887 C C . GLY A 1 876 ? 11.445 -25.875 -43.219 1 93.88 876 GLY A C 1
ATOM 6888 O O . GLY A 1 876 ? 10.797 -26.938 -43.281 1 93.88 876 GLY A O 1
ATOM 6889 N N . ARG A 1 877 ? 12.422 -25.75 -42.469 1 96.06 877 ARG A N 1
ATOM 6890 C CA . ARG A 1 877 ? 12.906 -26.859 -41.656 1 96.06 877 ARG A CA 1
ATOM 6891 C C . ARG A 1 877 ? 12.477 -26.719 -40.219 1 96.06 877 ARG A C 1
ATOM 6893 O O . ARG A 1 877 ? 12.352 -27.703 -39.5 1 96.06 877 ARG A O 1
ATOM 6900 N N . VAL A 1 878 ? 12.352 -25.531 -39.781 1 97.62 878 VAL A N 1
ATOM 6901 C CA . VAL A 1 878 ? 11.859 -25.203 -38.469 1 97.62 878 VAL A CA 1
ATOM 6902 C C . VAL A 1 878 ? 10.586 -24.375 -38.562 1 97.62 878 VAL A C 1
ATOM 6904 O O . VAL A 1 878 ? 10.555 -23.375 -39.312 1 97.62 878 VAL A O 1
ATOM 6907 N N . VAL A 1 879 ? 9.578 -24.766 -37.875 1 97.75 879 VAL A N 1
ATOM 6908 C CA . VAL A 1 879 ? 8.312 -24.031 -37.875 1 97.75 879 VAL A CA 1
ATOM 6909 C C . VAL A 1 879 ? 8.023 -23.516 -36.469 1 97.75 879 VAL A C 1
ATOM 6911 O O . VAL A 1 879 ? 8.25 -24.219 -35.469 1 97.75 879 VAL A O 1
ATOM 6914 N N . PHE A 1 880 ? 7.602 -22.25 -36.375 1 98.25 880 PHE A N 1
ATOM 6915 C CA . PHE A 1 880 ? 7.188 -21.656 -35.094 1 98.25 880 PHE A CA 1
ATOM 6916 C C . PHE A 1 880 ? 5.668 -21.625 -35 1 98.25 880 PHE A C 1
ATOM 6918 O O . PHE A 1 880 ? 4.98 -21.203 -35.938 1 98.25 880 PHE A O 1
ATOM 6925 N N . VAL A 1 881 ? 5.09 -22.109 -33.938 1 98.31 881 VAL A N 1
ATOM 6926 C CA . VAL A 1 881 ? 3.678 -22 -33.562 1 98.31 881 VAL A CA 1
ATOM 6927 C C . VAL A 1 881 ? 3.51 -21 -32.438 1 98.31 881 VAL A C 1
ATOM 6929 O O . VAL A 1 881 ? 4 -21.234 -31.312 1 98.31 881 VAL A O 1
ATOM 6932 N N . ARG A 1 882 ? 2.859 -19.875 -32.688 1 98.5 882 ARG A N 1
ATOM 6933 C CA . ARG A 1 882 ? 2.688 -18.812 -31.703 1 98.5 882 ARG A CA 1
ATOM 6934 C C . ARG A 1 882 ? 1.407 -19 -30.906 1 98.5 882 ARG A C 1
ATOM 6936 O O . ARG A 1 882 ? 0.306 -18.953 -31.453 1 98.5 882 ARG A O 1
ATOM 6943 N N . VAL A 1 883 ? 1.537 -19.25 -29.625 1 98.62 883 VAL A N 1
ATOM 6944 C CA . VAL A 1 883 ? 0.389 -19.312 -28.734 1 98.62 883 VAL A CA 1
ATOM 6945 C C . VAL A 1 883 ? 0.016 -17.906 -28.266 1 98.62 883 VAL A C 1
ATOM 6947 O O . VAL A 1 883 ? 0.646 -17.359 -27.359 1 98.62 883 VAL A O 1
ATOM 6950 N N . GLU A 1 884 ? -1.045 -17.359 -28.828 1 98.31 884 GLU A N 1
ATOM 6951 C CA . GLU A 1 884 ? -1.479 -15.984 -28.562 1 98.31 884 GLU A CA 1
ATOM 6952 C C . GLU A 1 884 ? -2.291 -15.898 -27.281 1 98.31 884 GLU A C 1
ATOM 6954 O O . GLU A 1 884 ? -2.186 -14.922 -26.531 1 98.31 884 GLU A O 1
ATOM 6959 N N . GLU A 1 885 ? -3.129 -16.812 -27.031 1 98.19 885 GLU A N 1
ATOM 6960 C CA . GLU A 1 885 ? -3.881 -16.969 -25.781 1 98.19 885 GLU A CA 1
ATOM 6961 C C . GLU A 1 885 ? -3.377 -18.172 -24.984 1 98.19 885 GLU A C 1
ATOM 6963 O O . GLU A 1 885 ? -3.492 -19.312 -25.438 1 98.19 885 GLU A O 1
ATOM 6968 N N . ILE A 1 886 ? -2.852 -17.875 -23.812 1 98.38 886 ILE A N 1
ATOM 6969 C CA . ILE A 1 886 ? -2.232 -18.922 -23 1 98.38 886 ILE A CA 1
ATOM 6970 C C . ILE A 1 886 ? -3.293 -19.609 -22.156 1 98.38 886 ILE A C 1
ATOM 6972 O O . ILE A 1 886 ? -3.215 -20.828 -21.922 1 98.38 886 ILE A O 1
ATOM 6976 N N . SER A 1 887 ? -4.238 -18.875 -21.656 1 97.19 887 SER A N 1
ATOM 6977 C CA . SER A 1 887 ? -5.391 -19.359 -20.906 1 97.19 887 SER A CA 1
ATOM 6978 C C . SER A 1 887 ? -6.652 -18.578 -21.25 1 97.19 887 SER A C 1
ATOM 6980 O O . SER A 1 887 ? -6.633 -17.344 -21.281 1 97.19 887 SER A O 1
ATOM 6982 N N . PRO A 1 888 ? -7.754 -19.328 -21.453 1 96.5 888 PRO A N 1
ATOM 6983 C CA . PRO A 1 888 ? -7.91 -20.781 -21.516 1 96.5 888 PRO A CA 1
ATOM 6984 C C . PRO A 1 888 ? -7.047 -21.422 -22.594 1 96.5 888 PRO A C 1
ATOM 6986 O O . PRO A 1 888 ? -6.918 -20.875 -23.688 1 96.5 888 PRO A O 1
ATOM 6989 N N . PHE A 1 889 ? -6.488 -22.547 -22.234 1 97.81 889 PHE A N 1
ATOM 6990 C CA . PHE A 1 889 ? -5.531 -23.219 -23.109 1 97.81 889 PHE A CA 1
ATOM 6991 C C . PHE A 1 889 ? -6.215 -23.719 -24.375 1 97.81 889 PHE A C 1
ATOM 6993 O O . PHE A 1 889 ? -7.203 -24.453 -24.297 1 97.81 889 PHE A O 1
ATOM 7000 N N . PRO A 1 890 ? -5.754 -23.359 -25.547 1 97 890 PRO A N 1
ATOM 7001 C CA . PRO A 1 890 ? -6.438 -23.672 -26.797 1 97 890 PRO A CA 1
ATOM 7002 C C . PRO A 1 890 ? -6.051 -25.047 -27.359 1 97 890 PRO A C 1
ATOM 7004 O O . PRO A 1 890 ? -5.457 -25.125 -28.438 1 97 890 PRO A O 1
ATOM 7007 N N . TYR A 1 891 ? -6.484 -26.094 -26.812 1 96.94 891 TYR A N 1
ATOM 7008 C CA . TYR A 1 891 ? -6.145 -27.484 -27.156 1 96.94 891 TYR A CA 1
ATOM 7009 C C . TYR A 1 891 ? -6.418 -27.75 -28.625 1 96.94 891 TYR A C 1
ATOM 7011 O O . TYR A 1 891 ? -5.543 -28.234 -29.344 1 96.94 891 TYR A O 1
ATOM 7019 N N . GLU A 1 892 ? -7.582 -27.391 -29.094 1 95.88 892 GLU A N 1
ATOM 7020 C CA . GLU A 1 892 ? -7.992 -27.719 -30.453 1 95.88 892 GLU A CA 1
ATOM 7021 C C . GLU A 1 892 ? -7.176 -26.922 -31.469 1 95.88 892 GLU A C 1
ATOM 7023 O O . GLU A 1 892 ? -6.742 -27.484 -32.5 1 95.88 892 GLU A O 1
ATOM 7028 N N . ALA A 1 893 ? -7.023 -25.641 -31.188 1 97.06 893 ALA A N 1
ATOM 7029 C CA . ALA A 1 893 ? -6.262 -24.797 -32.094 1 97.06 893 ALA A CA 1
ATOM 7030 C C . ALA A 1 893 ? -4.812 -25.266 -32.219 1 97.06 893 ALA A C 1
ATOM 7032 O O . ALA A 1 893 ? -4.223 -25.234 -33.281 1 97.06 893 ALA A O 1
ATOM 7033 N N . ILE A 1 894 ? -4.199 -25.688 -31.141 1 97.94 894 ILE A N 1
ATOM 7034 C CA . ILE A 1 894 ? -2.814 -26.141 -31.141 1 97.94 894 ILE A CA 1
ATOM 7035 C C . ILE A 1 894 ? -2.717 -27.469 -31.891 1 97.94 894 ILE A C 1
ATOM 7037 O O . ILE A 1 894 ? -1.796 -27.688 -32.688 1 97.94 894 ILE A O 1
ATOM 7041 N N . ALA A 1 895 ? -3.645 -28.422 -31.609 1 97.06 895 ALA A N 1
ATOM 7042 C CA . ALA A 1 895 ? -3.658 -29.703 -32.312 1 97.06 895 ALA A CA 1
ATOM 7043 C C . ALA A 1 895 ? -3.74 -29.5 -33.812 1 97.06 895 ALA A C 1
ATOM 7045 O O . ALA A 1 895 ? -3.035 -30.156 -34.594 1 97.06 895 ALA A O 1
ATOM 7046 N N . LYS A 1 896 ? -4.598 -28.594 -34.188 1 96.44 896 LYS A N 1
ATOM 7047 C CA . LYS A 1 896 ? -4.754 -28.281 -35.594 1 96.44 896 LYS A CA 1
ATOM 7048 C C . LYS A 1 896 ? -3.463 -27.703 -36.188 1 96.44 896 LYS A C 1
ATOM 7050 O O . LYS A 1 896 ? -3.078 -28.047 -37.312 1 96.44 896 LYS A O 1
ATOM 7055 N N . ALA A 1 897 ? -2.809 -26.844 -35.438 1 97.31 897 ALA A N 1
ATOM 7056 C CA . ALA A 1 897 ? -1.574 -26.219 -35.906 1 97.31 897 ALA A CA 1
ATOM 7057 C C . ALA A 1 897 ? -0.45 -27.234 -36.031 1 97.31 897 ALA A C 1
ATOM 7059 O O . ALA A 1 897 ? 0.421 -27.094 -36.906 1 97.31 897 ALA A O 1
ATOM 7060 N N . LEU A 1 898 ? -0.446 -28.312 -35.281 1 96.31 898 LEU A N 1
ATOM 7061 C CA . LEU A 1 898 ? 0.635 -29.281 -35.25 1 96.31 898 LEU A CA 1
ATOM 7062 C C . LEU A 1 898 ? 0.414 -30.391 -36.281 1 96.31 898 LEU A C 1
ATOM 7064 O O . LEU A 1 898 ? 1.362 -31.062 -36.688 1 96.31 898 LEU A O 1
ATOM 7068 N N . LYS A 1 899 ? -0.764 -30.594 -36.719 1 95.06 899 LYS A N 1
ATOM 7069 C CA . LYS A 1 899 ? -1.178 -31.719 -37.562 1 95.06 899 LYS A CA 1
ATOM 7070 C C . LYS A 1 899 ? -0.333 -31.812 -38.812 1 95.06 899 LYS A C 1
ATOM 7072 O O . LYS A 1 899 ? 0.14 -32.906 -39.188 1 95.06 899 LYS A O 1
ATOM 7077 N N . PRO A 1 900 ? -0.033 -30.703 -39.5 1 95.44 900 PRO A N 1
ATOM 7078 C CA . PRO A 1 900 ? 0.745 -30.781 -40.75 1 95.44 900 PRO A CA 1
ATOM 7079 C C . PRO A 1 900 ? 2.184 -31.234 -40.5 1 95.44 900 PRO A C 1
ATOM 7081 O O . PRO A 1 900 ? 2.867 -31.656 -41.438 1 95.44 900 PRO A O 1
ATOM 7084 N N . PHE A 1 901 ? 2.6 -31.219 -39.25 1 95.31 901 PHE A N 1
ATOM 7085 C CA . PHE A 1 901 ? 4.012 -31.453 -39 1 95.31 901 PHE A CA 1
ATOM 7086 C C . PHE A 1 901 ? 4.203 -32.719 -38.156 1 95.31 901 PHE A C 1
ATOM 7088 O O . PHE A 1 901 ? 5.098 -32.781 -37.312 1 95.31 901 PHE A O 1
ATOM 7095 N N . SER A 1 902 ? 3.402 -33.625 -38.219 1 91 902 SER A N 1
ATOM 7096 C CA . SER A 1 902 ? 3.41 -34.844 -37.438 1 91 902 SER A CA 1
ATOM 7097 C C . SER A 1 902 ? 4.703 -35.625 -37.625 1 91 902 SER A C 1
ATOM 7099 O O . SER A 1 902 ? 5.098 -36.438 -36.781 1 91 902 SER A O 1
ATOM 7101 N N . SER A 1 903 ? 5.418 -35.375 -38.719 1 90.44 903 SER A N 1
ATOM 7102 C CA . SER A 1 903 ? 6.637 -36.125 -39 1 90.44 903 SER A CA 1
ATOM 7103 C C . SER A 1 903 ? 7.863 -35.406 -38.438 1 90.44 903 SER A C 1
ATOM 7105 O O . SER A 1 903 ? 8.977 -35.938 -38.531 1 90.44 903 SER A O 1
ATOM 7107 N N . ALA A 1 904 ? 7.648 -34.25 -37.875 1 94.19 904 ALA A N 1
ATOM 7108 C CA . ALA A 1 904 ? 8.781 -33.5 -37.312 1 94.19 904 ALA A CA 1
ATOM 7109 C C . ALA A 1 904 ? 9.516 -34.344 -36.281 1 94.19 904 ALA A C 1
ATOM 7111 O O . ALA A 1 904 ? 8.898 -35.094 -35.531 1 94.19 904 ALA A O 1
ATOM 7112 N N . LYS A 1 905 ? 10.805 -34.219 -36.156 1 93.06 905 LYS A N 1
ATOM 7113 C CA . LYS A 1 905 ? 11.664 -35 -35.281 1 93.06 905 LYS A CA 1
ATOM 7114 C C . LYS A 1 905 ? 11.539 -34.531 -33.844 1 93.06 905 LYS A C 1
ATOM 7116 O O . LYS A 1 905 ? 11.781 -35.312 -32.906 1 93.06 905 LYS A O 1
ATOM 7121 N N . SER A 1 906 ? 11.344 -33.25 -33.688 1 95.31 906 SER A N 1
ATOM 7122 C CA . SER A 1 906 ? 11.289 -32.719 -32.312 1 95.31 906 SER A CA 1
ATOM 7123 C C . SER A 1 906 ? 10.234 -31.641 -32.188 1 95.31 906 SER A C 1
ATOM 7125 O O . SER A 1 906 ? 9.953 -30.922 -33.156 1 95.31 906 SER A O 1
ATOM 7127 N N . VAL A 1 907 ? 9.633 -31.531 -31.016 1 97.06 907 VAL A N 1
ATOM 7128 C CA . VAL A 1 907 ? 8.703 -30.5 -30.594 1 97.06 907 VAL A CA 1
ATOM 7129 C C . VAL A 1 907 ? 9.188 -29.844 -29.312 1 97.06 907 VAL A C 1
ATOM 7131 O O . VAL A 1 907 ? 9.523 -30.547 -28.344 1 97.06 907 VAL A O 1
ATOM 7134 N N . MET A 1 908 ? 9.273 -28.5 -29.297 1 97.38 908 MET A N 1
ATOM 7135 C CA . MET A 1 908 ? 9.82 -27.781 -28.141 1 97.38 908 MET A CA 1
ATOM 7136 C C . MET A 1 908 ? 8.914 -26.625 -27.75 1 97.38 908 MET A C 1
ATOM 7138 O O . MET A 1 908 ? 8.102 -26.172 -28.547 1 97.38 908 MET A O 1
ATOM 7142 N N . TRP A 1 909 ? 8.984 -26.266 -26.469 1 98.31 909 TRP A N 1
ATOM 7143 C CA . TRP A 1 909 ? 8.5 -24.984 -25.969 1 98.31 909 TRP A CA 1
ATOM 7144 C C . TRP A 1 909 ? 9.664 -24.047 -25.656 1 98.31 909 TRP A C 1
ATOM 7146 O O . TRP A 1 909 ? 10.531 -24.375 -24.859 1 98.31 909 TRP A O 1
ATOM 7156 N N . ALA A 1 910 ? 9.695 -22.938 -26.312 1 98.56 910 ALA A N 1
ATOM 7157 C CA . ALA A 1 910 ? 10.742 -21.953 -26.078 1 98.56 910 ALA A CA 1
ATOM 7158 C C . ALA A 1 910 ? 10.18 -20.719 -25.375 1 98.56 910 ALA A C 1
ATOM 7160 O O . ALA A 1 910 ? 9.086 -20.25 -25.703 1 98.56 910 ALA A O 1
ATOM 7161 N N . GLN A 1 911 ? 10.836 -20.203 -24.344 1 97.94 911 GLN A N 1
ATOM 7162 C CA . GLN A 1 911 ? 10.445 -18.953 -23.688 1 97.94 911 GLN A CA 1
ATOM 7163 C C . GLN A 1 911 ? 11.664 -18.188 -23.203 1 97.94 911 GLN A C 1
ATOM 7165 O O . GLN A 1 911 ? 12.719 -18.766 -22.953 1 97.94 911 GLN A O 1
ATOM 7170 N N . ASP A 1 912 ? 11.484 -16.828 -23.062 1 95.81 912 ASP A N 1
ATOM 7171 C CA . ASP A 1 912 ? 12.531 -15.953 -22.562 1 95.81 912 ASP A CA 1
ATOM 7172 C C . ASP A 1 912 ? 12.648 -16.062 -21.031 1 95.81 912 ASP A C 1
ATOM 7174 O O . ASP A 1 912 ? 13.719 -15.828 -20.469 1 95.81 912 ASP A O 1
ATOM 7178 N N . GLU A 1 913 ? 11.547 -16.312 -20.375 1 96.25 913 GLU A N 1
ATOM 7179 C CA . GLU A 1 913 ? 11.484 -16.391 -18.906 1 96.25 913 GLU A CA 1
ATOM 7180 C C . GLU A 1 913 ? 12.25 -17.609 -18.391 1 96.25 913 GLU A C 1
ATOM 7182 O O . GLU A 1 913 ? 12.414 -18.594 -19.109 1 96.25 913 GLU A O 1
ATOM 7187 N N . PRO A 1 914 ? 12.727 -17.531 -17.172 1 94.69 914 PRO A N 1
ATOM 7188 C CA . PRO A 1 914 ? 13.352 -18.703 -16.562 1 94.69 914 PRO A CA 1
ATOM 7189 C C . PRO A 1 914 ? 12.383 -19.875 -16.406 1 94.69 914 PRO A C 1
ATOM 7191 O O . PRO A 1 914 ? 11.164 -19.672 -16.469 1 94.69 914 PRO A O 1
ATOM 7194 N N . GLU A 1 915 ? 12.945 -21.016 -16.172 1 96.44 915 GLU A N 1
ATOM 7195 C CA . GLU A 1 915 ? 12.195 -22.266 -16.094 1 96.44 915 GLU A CA 1
ATOM 7196 C C . GLU A 1 915 ? 11.094 -22.188 -15.047 1 96.44 915 GLU A C 1
ATOM 7198 O O . GLU A 1 915 ? 10.016 -22.766 -15.227 1 96.44 915 GLU A O 1
ATOM 7203 N N . ASN A 1 916 ? 11.344 -21.5 -13.93 1 93.12 916 ASN A N 1
ATOM 7204 C CA . ASN A 1 916 ? 10.391 -21.391 -12.836 1 93.12 916 ASN A CA 1
ATOM 7205 C C . ASN A 1 916 ? 9.438 -20.219 -13.023 1 93.12 916 ASN A C 1
ATOM 7207 O O . ASN A 1 916 ? 8.625 -19.922 -12.148 1 93.12 916 ASN A O 1
ATOM 7211 N N . ALA A 1 917 ? 9.523 -19.531 -14.164 1 93 917 ALA A N 1
ATOM 7212 C CA . ALA A 1 917 ? 8.672 -18.391 -14.492 1 93 917 ALA A CA 1
ATOM 7213 C C . ALA A 1 917 ? 8.102 -18.531 -15.906 1 93 917 ALA A C 1
ATOM 7215 O O . ALA A 1 917 ? 8.375 -19.5 -16.594 1 93 917 ALA A O 1
ATOM 7216 N N . GLY A 1 918 ? 7.246 -17.656 -16.297 1 94.69 918 GLY A N 1
ATOM 7217 C CA . GLY A 1 918 ? 6.625 -17.75 -17.609 1 94.69 918 GLY A CA 1
ATOM 7218 C C . GLY A 1 918 ? 5.547 -18.812 -17.688 1 94.69 918 GLY A C 1
ATOM 7219 O O . GLY A 1 918 ? 4.844 -19.062 -16.719 1 94.69 918 GLY A O 1
ATOM 7220 N N . ALA A 1 919 ? 5.355 -19.328 -18.875 1 97.44 919 ALA A N 1
ATOM 7221 C CA . ALA A 1 919 ? 4.199 -20.172 -19.125 1 97.44 919 ALA A CA 1
ATOM 7222 C C . ALA A 1 919 ? 4.578 -21.656 -19.031 1 97.44 919 ALA A C 1
ATOM 7224 O O . ALA A 1 919 ? 3.709 -22.531 -19 1 97.44 919 ALA A O 1
ATOM 7225 N N . TRP A 1 920 ? 5.816 -22.031 -18.891 1 97.06 920 TRP A N 1
ATOM 7226 C CA . TRP A 1 920 ? 6.324 -23.375 -19.078 1 97.06 920 TRP A CA 1
ATOM 7227 C C . TRP A 1 920 ? 5.59 -24.359 -18.188 1 97.06 920 TRP A C 1
ATOM 7229 O O . TRP A 1 920 ? 5.047 -25.359 -18.656 1 97.06 920 TRP A O 1
ATOM 7239 N N . THR A 1 921 ? 5.512 -24.047 -16.875 1 94.69 921 THR A N 1
ATOM 7240 C CA . THR A 1 921 ? 4.945 -25.016 -15.93 1 94.69 921 THR A CA 1
ATOM 7241 C C . THR A 1 921 ? 3.441 -25.156 -16.141 1 94.69 921 THR A C 1
ATOM 7243 O O . THR A 1 921 ? 2.85 -26.172 -15.75 1 94.69 921 THR A O 1
ATOM 7246 N N . PHE A 1 922 ? 2.844 -24.219 -16.766 1 96.25 922 PHE A N 1
ATOM 7247 C CA . PHE A 1 922 ? 1.418 -24.25 -17.062 1 96.25 922 PHE A CA 1
ATOM 7248 C C . PHE A 1 922 ? 1.153 -25.031 -18.344 1 96.25 922 PHE A C 1
ATOM 7250 O O . PHE A 1 922 ? 0.231 -25.844 -18.391 1 96.25 922 PHE A O 1
ATOM 7257 N N . VAL A 1 923 ? 2.01 -24.906 -19.406 1 97.31 923 VAL A N 1
ATOM 7258 C CA . VAL A 1 923 ? 1.709 -25.438 -20.734 1 97.31 923 VAL A CA 1
ATOM 7259 C C . VAL A 1 923 ? 2.229 -26.859 -20.844 1 97.31 923 VAL A C 1
ATOM 7261 O O . VAL A 1 923 ? 1.702 -27.656 -21.625 1 97.31 923 VAL A O 1
ATOM 7264 N N . MET A 1 924 ? 3.273 -27.219 -20.125 1 95.69 924 MET A N 1
ATOM 7265 C CA . MET A 1 924 ? 3.955 -28.5 -20.281 1 95.69 924 MET A CA 1
ATOM 7266 C C . MET A 1 924 ? 2.98 -29.672 -20.109 1 95.69 924 MET A C 1
ATOM 7268 O O . MET A 1 924 ? 2.834 -30.5 -21 1 95.69 924 MET A O 1
ATOM 7272 N N . PRO A 1 925 ? 2.236 -29.703 -18.922 1 93.5 925 PRO A N 1
ATOM 7273 C CA . PRO A 1 925 ? 1.312 -30.828 -18.766 1 93.5 925 PRO A CA 1
ATOM 7274 C C . PRO A 1 925 ? 0.157 -30.797 -19.766 1 93.5 925 PRO A C 1
ATOM 7276 O O . PRO A 1 925 ? -0.394 -31.844 -20.109 1 93.5 925 PRO A O 1
ATOM 7279 N N . ARG A 1 926 ? -0.191 -29.719 -20.266 1 96.31 926 ARG A N 1
ATOM 7280 C CA . ARG A 1 926 ? -1.308 -29.547 -21.188 1 96.31 926 ARG A CA 1
ATOM 7281 C C . ARG A 1 926 ? -0.895 -29.906 -22.609 1 96.31 926 ARG A C 1
ATOM 7283 O O . ARG A 1 926 ? -1.638 -30.594 -23.328 1 96.31 926 ARG A O 1
ATOM 7290 N N . LEU A 1 927 ? 0.286 -29.469 -23.016 1 96.75 927 LEU A N 1
ATOM 7291 C CA . LEU A 1 927 ? 0.797 -29.797 -24.328 1 96.75 927 LEU A CA 1
ATOM 7292 C C . LEU A 1 927 ? 1.054 -31.297 -24.469 1 96.75 927 LEU A C 1
ATOM 7294 O O . LEU A 1 927 ? 0.878 -31.875 -25.531 1 96.75 927 LEU A O 1
ATOM 7298 N N . GLN A 1 928 ? 1.462 -31.922 -23.359 1 93.31 928 GLN A N 1
ATOM 7299 C CA . GLN A 1 928 ? 1.743 -33.344 -23.375 1 93.31 928 GLN A CA 1
ATOM 7300 C C . GLN A 1 928 ? 0.483 -34.156 -23.688 1 93.31 928 GLN A C 1
ATOM 7302 O O . GLN A 1 928 ? 0.562 -35.281 -24.188 1 93.31 928 GLN A O 1
ATOM 7307 N N . GLN A 1 929 ? -0.65 -33.625 -23.422 1 93.94 929 GLN A N 1
ATOM 7308 C CA . GLN A 1 929 ? -1.915 -34.281 -23.688 1 93.94 929 GLN A CA 1
ATOM 7309 C C . GLN A 1 929 ? -2.256 -34.25 -25.172 1 93.94 929 GLN A C 1
ATOM 7311 O O . GLN A 1 929 ? -3.125 -34.969 -25.656 1 93.94 929 GLN A O 1
ATOM 7316 N N . ILE A 1 930 ? -1.678 -33.344 -25.875 1 95.19 930 ILE A N 1
ATOM 7317 C CA . ILE A 1 930 ? -1.905 -33.188 -27.312 1 95.19 930 ILE A CA 1
ATOM 7318 C C . ILE A 1 930 ? -0.926 -34.062 -28.094 1 95.19 930 ILE A C 1
ATOM 7320 O O . ILE A 1 930 ? -1.289 -34.656 -29.109 1 95.19 930 ILE A O 1
ATOM 7324 N N . LEU A 1 931 ? 0.311 -34.219 -27.625 1 93.88 931 LEU A N 1
ATOM 7325 C CA . LEU A 1 931 ? 1.384 -34.938 -28.297 1 93.88 931 LEU A CA 1
ATOM 7326 C C . LEU A 1 931 ? 1.234 -36.438 -28.094 1 93.88 931 LEU A C 1
ATOM 7328 O O . LEU A 1 931 ? 0.65 -36.875 -27.109 1 93.88 931 LEU A O 1
ATOM 7332 N N . PRO A 1 932 ? 1.778 -37.188 -29.078 1 88.94 932 PRO A N 1
ATOM 7333 C CA . PRO A 1 932 ? 1.817 -38.625 -28.859 1 88.94 932 PRO A CA 1
ATOM 7334 C C . PRO A 1 932 ? 2.621 -39 -27.609 1 88.94 932 PRO A C 1
ATOM 7336 O O . PRO A 1 932 ? 3.609 -38.344 -27.281 1 88.94 932 PRO A O 1
ATOM 7339 N N . LYS A 1 933 ? 2.242 -40.031 -26.984 1 82.94 933 LYS A N 1
ATOM 7340 C CA . LYS A 1 933 ? 2.854 -40.469 -25.734 1 82.94 933 LYS A CA 1
ATOM 7341 C C . LYS A 1 933 ? 4.355 -40.688 -25.906 1 82.94 933 LYS A C 1
ATOM 7343 O O . LYS A 1 933 ? 5.121 -40.5 -24.953 1 82.94 933 LYS A O 1
ATOM 7348 N N . SER A 1 934 ? 4.746 -40.969 -27.047 1 83.56 934 SER A N 1
ATOM 7349 C CA . SER A 1 934 ? 6.152 -41.281 -27.297 1 83.56 934 SER A CA 1
ATOM 7350 C C . SER A 1 934 ? 6.965 -40 -27.5 1 83.56 934 SER A C 1
ATOM 7352 O O . SER A 1 934 ? 8.195 -40.031 -27.422 1 83.56 934 SER A O 1
ATOM 7354 N N . ARG A 1 935 ? 6.332 -39 -27.75 1 88 935 ARG A N 1
ATOM 7355 C CA . ARG A 1 935 ? 7.02 -37.75 -28.031 1 88 935 ARG A CA 1
ATOM 7356 C C . ARG A 1 935 ? 7.105 -36.875 -26.797 1 88 935 ARG A C 1
ATOM 7358 O O . ARG A 1 935 ? 6.078 -36.438 -26.266 1 88 935 ARG A O 1
ATOM 7365 N N . LYS A 1 936 ? 8.336 -36.625 -26.359 1 87.94 936 LYS A N 1
ATOM 7366 C CA . LYS A 1 936 ? 8.555 -35.781 -25.188 1 87.94 936 LYS A CA 1
ATOM 7367 C C . LYS A 1 936 ? 8.719 -34.312 -25.594 1 87.94 936 LYS A C 1
ATOM 7369 O O . LYS A 1 936 ? 9.453 -34 -26.547 1 87.94 936 LYS A O 1
ATOM 7374 N N . LEU A 1 937 ? 8.008 -33.375 -24.922 1 94.56 937 LEU A N 1
ATOM 7375 C CA . LEU A 1 937 ? 8.148 -31.953 -25.125 1 94.56 937 LEU A CA 1
ATOM 7376 C C . LEU A 1 937 ? 9.453 -31.438 -24.516 1 94.56 937 LEU A C 1
ATOM 7378 O O . LEU A 1 937 ? 9.742 -31.703 -23.359 1 94.56 937 LEU A O 1
ATOM 7382 N N . GLN A 1 938 ? 10.227 -30.75 -25.281 1 95.69 938 GLN A N 1
ATOM 7383 C CA . GLN A 1 938 ? 11.5 -30.234 -24.797 1 95.69 938 GLN A CA 1
ATOM 7384 C C . GLN A 1 938 ? 11.359 -28.781 -24.359 1 95.69 938 GLN A C 1
ATOM 7386 O O . GLN A 1 938 ? 10.664 -27.984 -24.984 1 95.69 938 GLN A O 1
ATOM 7391 N N . TYR A 1 939 ? 12 -28.484 -23.219 1 96.81 939 TYR A N 1
ATOM 7392 C CA . TYR A 1 939 ? 12.07 -27.109 -22.719 1 96.81 939 TYR A CA 1
ATOM 7393 C C . TYR A 1 939 ? 13.312 -26.406 -23.25 1 96.81 939 TYR A C 1
ATOM 7395 O O . TYR A 1 939 ? 14.422 -26.938 -23.172 1 96.81 939 TYR A O 1
ATOM 7403 N N . VAL A 1 940 ? 13.164 -25.266 -23.828 1 98.06 940 VAL A N 1
ATOM 7404 C CA . VAL A 1 940 ? 14.281 -24.391 -24.188 1 98.06 940 VAL A CA 1
ATOM 7405 C C . VAL A 1 940 ? 14.078 -23.016 -23.547 1 98.06 940 VAL A C 1
ATOM 7407 O O . VAL A 1 940 ? 13.109 -22.312 -23.859 1 98.06 940 VAL A O 1
ATOM 7410 N N . GLY A 1 941 ? 14.859 -22.578 -22.734 1 96.88 941 GLY A N 1
ATOM 7411 C CA . GLY A 1 941 ? 14.805 -21.312 -22.031 1 96.88 941 GLY A CA 1
ATOM 7412 C C . GLY A 1 941 ? 15.891 -21.156 -20.984 1 96.88 941 GLY A C 1
ATOM 7413 O O . GLY A 1 941 ? 16.844 -21.938 -20.969 1 96.88 941 GLY A O 1
ATOM 7414 N N . ARG A 1 942 ? 15.82 -20.156 -20.203 1 95.44 942 ARG A N 1
ATOM 7415 C CA . ARG A 1 942 ? 16.781 -19.906 -19.125 1 95.44 942 ARG A CA 1
ATOM 7416 C C . ARG A 1 942 ? 16.594 -20.922 -18 1 95.44 942 ARG A C 1
ATOM 7418 O O . ARG A 1 942 ? 15.508 -21.453 -17.812 1 95.44 942 ARG A O 1
ATOM 7425 N N . ASP A 1 943 ? 17.703 -21.172 -17.297 1 94.38 943 ASP A N 1
ATOM 7426 C CA . ASP A 1 943 ? 17.609 -22 -16.109 1 94.38 943 ASP A CA 1
ATOM 7427 C C . ASP A 1 943 ? 16.75 -21.328 -15.039 1 94.38 943 ASP A C 1
ATOM 7429 O O . ASP A 1 943 ? 16.469 -20.141 -15.117 1 94.38 943 ASP A O 1
ATOM 7433 N N . ALA A 1 944 ? 16.266 -22.109 -14.086 1 94.31 944 ALA A N 1
ATOM 7434 C CA . ALA A 1 944 ? 15.539 -21.531 -12.961 1 94.31 944 ALA A CA 1
ATOM 7435 C C . ALA A 1 944 ? 16.359 -20.469 -12.258 1 94.31 944 ALA A C 1
ATOM 7437 O O . ALA A 1 944 ? 17.562 -20.609 -12.07 1 94.31 944 ALA A O 1
ATOM 7438 N N . MET A 1 945 ? 15.75 -19.359 -11.945 1 91.44 945 MET A N 1
ATOM 7439 C CA . MET A 1 945 ? 16.422 -18.219 -11.328 1 91.44 945 MET A CA 1
ATOM 7440 C C . MET A 1 945 ? 15.602 -17.656 -10.188 1 91.44 945 MET A C 1
ATOM 7442 O O . MET A 1 945 ? 14.383 -17.812 -10.156 1 91.44 945 MET A O 1
ATOM 7446 N N . ALA A 1 946 ? 16.281 -16.953 -9.258 1 88.81 946 ALA A N 1
ATOM 7447 C CA . ALA A 1 946 ? 15.609 -16.234 -8.18 1 88.81 946 ALA A CA 1
ATOM 7448 C C . ALA A 1 946 ? 15.062 -14.891 -8.664 1 88.81 946 ALA A C 1
ATOM 7450 O O . ALA A 1 946 ? 14.219 -14.281 -8.008 1 88.81 946 ALA A O 1
ATOM 7451 N N . THR A 1 947 ? 15.57 -14.398 -9.844 1 87.62 947 THR A N 1
ATOM 7452 C CA . THR A 1 947 ? 15.102 -13.18 -10.492 1 87.62 947 THR A CA 1
ATOM 7453 C C . THR A 1 947 ? 14.484 -13.492 -11.852 1 87.62 947 THR A C 1
ATOM 7455 O O . THR A 1 947 ? 14.82 -14.492 -12.477 1 87.62 947 THR A O 1
ATOM 7458 N N . PRO A 1 948 ? 13.562 -12.648 -12.305 1 88.12 948 PRO A N 1
ATOM 7459 C CA . PRO A 1 948 ? 12.984 -12.906 -13.625 1 88.12 948 PRO A CA 1
ATOM 7460 C C . PRO A 1 948 ? 13.984 -12.727 -14.758 1 88.12 948 PRO A C 1
ATOM 7462 O O . PRO A 1 948 ? 13.836 -13.328 -15.828 1 88.12 948 PRO A O 1
ATOM 7465 N N . ALA A 1 949 ? 14.953 -11.859 -14.531 1 91.69 949 ALA A N 1
ATOM 7466 C CA . ALA A 1 949 ? 16 -11.562 -15.508 1 91.69 949 ALA A CA 1
ATOM 7467 C C . ALA A 1 949 ? 17.297 -11.133 -14.812 1 91.69 949 ALA A C 1
ATOM 7469 O O . ALA A 1 949 ? 17.266 -10.695 -13.656 1 91.69 949 ALA A O 1
ATOM 7470 N N . PRO A 1 950 ? 18.422 -11.383 -15.523 1 91.44 950 PRO A N 1
ATOM 7471 C CA . PRO A 1 950 ? 19.656 -10.906 -14.906 1 91.44 950 PRO A CA 1
ATOM 7472 C C . PRO A 1 950 ? 19.797 -9.383 -14.961 1 91.44 950 PRO A C 1
ATOM 7474 O O . PRO A 1 950 ? 19.172 -8.734 -15.805 1 91.44 950 PRO A O 1
ATOM 7477 N N . GLY A 1 951 ? 20.578 -8.859 -14.086 1 90.5 951 GLY A N 1
ATOM 7478 C CA . GLY A 1 951 ? 20.781 -7.422 -14.016 1 90.5 951 GLY A CA 1
ATOM 7479 C C . GLY A 1 951 ? 21.922 -6.93 -14.883 1 90.5 951 GLY A C 1
ATOM 7480 O O . GLY A 1 951 ? 22.125 -5.723 -15.023 1 90.5 951 GLY A O 1
ATOM 7481 N N . VAL A 1 952 ? 22.656 -7.883 -15.523 1 93.62 952 VAL A N 1
ATOM 7482 C CA . VAL A 1 952 ? 23.844 -7.57 -16.312 1 93.62 952 VAL A CA 1
ATOM 7483 C C . VAL A 1 952 ? 23.562 -7.855 -17.781 1 93.62 952 VAL A C 1
ATOM 7485 O O . VAL A 1 952 ? 23.109 -8.938 -18.141 1 93.62 952 VAL A O 1
ATOM 7488 N N . LYS A 1 953 ? 23.844 -6.875 -18.594 1 94.75 953 LYS A N 1
ATOM 7489 C CA . LYS A 1 953 ? 23.625 -7.02 -20.016 1 94.75 953 LYS A CA 1
ATOM 7490 C C . LYS A 1 953 ? 24.375 -8.219 -20.578 1 94.75 953 LYS A C 1
ATOM 7492 O O . LYS A 1 953 ? 23.844 -8.977 -21.391 1 94.75 953 LYS A O 1
ATOM 7497 N N . GLN A 1 954 ? 25.594 -8.414 -20.172 1 95 954 GLN A N 1
ATOM 7498 C CA . GLN A 1 954 ? 26.391 -9.547 -20.641 1 95 954 GLN A CA 1
ATOM 7499 C C . GLN A 1 954 ? 25.703 -10.867 -20.344 1 95 954 GLN A C 1
ATOM 7501 O O . GLN A 1 954 ? 25.609 -11.742 -21.219 1 95 954 GLN A O 1
ATOM 7506 N N . TYR A 1 955 ? 25.266 -11.039 -19.078 1 95.31 955 TYR A N 1
ATOM 7507 C CA . TYR A 1 955 ? 24.562 -12.258 -18.703 1 95.31 955 TYR A CA 1
ATOM 7508 C C . TYR A 1 955 ? 23.328 -12.461 -19.578 1 95.31 955 TYR A C 1
ATOM 7510 O O . TYR A 1 955 ? 23.047 -13.57 -20.031 1 95.31 955 TYR A O 1
ATOM 7518 N N . PHE A 1 956 ? 22.625 -11.359 -19.781 1 95.5 956 PHE A N 1
ATOM 7519 C CA . PHE A 1 956 ? 21.406 -11.398 -20.578 1 95.5 956 PHE A CA 1
ATOM 7520 C C . PHE A 1 956 ? 21.703 -11.883 -22 1 95.5 956 PHE A C 1
ATOM 7522 O O . PHE A 1 956 ? 21.016 -12.758 -22.516 1 95.5 956 PHE A O 1
ATOM 7529 N N . GLU A 1 957 ? 22.719 -11.328 -22.656 1 96.5 957 GLU A N 1
ATOM 7530 C CA . GLU A 1 957 ? 23.078 -11.672 -24.031 1 96.5 957 GLU A CA 1
ATOM 7531 C C . GLU A 1 957 ? 23.562 -13.109 -24.125 1 96.5 957 GLU A C 1
ATOM 7533 O O . GLU A 1 957 ? 23.266 -13.805 -25.109 1 96.5 957 GLU A O 1
ATOM 7538 N N . GLU A 1 958 ? 24.297 -13.523 -23.141 1 96.25 958 GLU A N 1
ATOM 7539 C CA . GLU A 1 958 ? 24.75 -14.906 -23.125 1 96.25 958 GLU A CA 1
ATOM 7540 C C . GLU A 1 958 ? 23.578 -15.883 -23.031 1 96.25 958 GLU A C 1
ATOM 7542 O O . GLU A 1 958 ? 23.562 -16.906 -23.734 1 96.25 958 GLU A O 1
ATOM 7547 N N . GLN A 1 959 ? 22.672 -15.578 -22.172 1 95.94 959 GLN A N 1
ATOM 7548 C CA . GLN A 1 959 ? 21.5 -16.422 -22.016 1 95.94 959 GLN A CA 1
ATOM 7549 C C . GLN A 1 959 ? 20.641 -16.422 -23.281 1 95.94 959 GLN A C 1
ATOM 7551 O O . GLN A 1 959 ? 20.125 -17.453 -23.688 1 95.94 959 GLN A O 1
ATOM 7556 N N . ARG A 1 960 ? 20.484 -15.242 -23.844 1 95.56 960 ARG A N 1
ATOM 7557 C CA . ARG A 1 960 ? 19.734 -15.133 -25.094 1 95.56 960 ARG A CA 1
ATOM 7558 C C . ARG A 1 960 ? 20.375 -15.977 -26.188 1 95.56 960 ARG A C 1
ATOM 7560 O O . ARG A 1 960 ? 19.688 -16.703 -26.906 1 95.56 960 ARG A O 1
ATOM 7567 N N . LYS A 1 961 ? 21.672 -15.891 -26.344 1 96.56 961 LYS A N 1
ATOM 7568 C CA . LYS A 1 961 ? 22.406 -16.672 -27.344 1 96.56 961 LYS A CA 1
ATOM 7569 C C . LYS A 1 961 ? 22.266 -18.156 -27.078 1 96.56 961 LYS A C 1
ATOM 7571 O O . LYS A 1 961 ? 22.125 -18.953 -28.016 1 96.56 961 LYS A O 1
ATOM 7576 N N . SER A 1 962 ? 22.312 -18.469 -25.859 1 96.88 962 SER A N 1
ATOM 7577 C CA . SER A 1 962 ? 22.141 -19.875 -25.484 1 96.88 962 SER A CA 1
ATOM 7578 C C . SER A 1 962 ? 20.781 -20.406 -25.938 1 96.88 962 SER A C 1
ATOM 7580 O O . SER A 1 962 ? 20.688 -21.531 -26.438 1 96.88 962 SER A O 1
ATOM 7582 N N . ILE A 1 963 ? 19.734 -19.688 -25.75 1 97.38 963 ILE A N 1
ATOM 7583 C CA . ILE A 1 963 ? 18.391 -20.078 -26.172 1 97.38 963 ILE A CA 1
ATOM 7584 C C . ILE A 1 963 ? 18.375 -20.266 -27.688 1 97.38 963 ILE A C 1
ATOM 7586 O O . ILE A 1 963 ? 17.844 -21.266 -28.188 1 97.38 963 ILE A O 1
ATOM 7590 N N . GLU A 1 964 ? 18.938 -19.344 -28.406 1 97.12 964 GLU A N 1
ATOM 7591 C CA . GLU A 1 964 ? 19 -19.422 -29.859 1 97.12 964 GLU A CA 1
ATOM 7592 C C . GLU A 1 964 ? 19.734 -20.672 -30.312 1 97.12 964 GLU A C 1
ATOM 7594 O O . GLU A 1 964 ? 19.266 -21.406 -31.188 1 97.12 964 GLU A O 1
ATOM 7599 N N . GLU A 1 965 ? 20.828 -20.906 -29.672 1 97.5 965 GLU A N 1
ATOM 7600 C CA . GLU A 1 965 ? 21.625 -22.078 -30.047 1 97.5 965 GLU A CA 1
ATOM 7601 C C . GLU A 1 965 ? 20.891 -23.375 -29.75 1 97.5 965 GLU A C 1
ATOM 7603 O O . GLU A 1 965 ? 20.969 -24.328 -30.531 1 97.5 965 GLU A O 1
ATOM 7608 N N . GLN A 1 966 ? 20.172 -23.422 -28.734 1 97.62 966 GLN A N 1
ATOM 7609 C CA . GLN A 1 966 ? 19.422 -24.625 -28.375 1 97.62 966 GLN A CA 1
ATOM 7610 C C . GLN A 1 966 ? 18.281 -24.875 -29.359 1 97.62 966 GLN A C 1
ATOM 7612 O O . GLN A 1 966 ? 18.047 -26 -29.766 1 97.62 966 GLN A O 1
ATOM 7617 N N . VAL A 1 967 ? 17.547 -23.828 -29.719 1 98.06 967 VAL A N 1
ATOM 7618 C CA . VAL A 1 967 ? 16.422 -23.938 -30.641 1 98.06 967 VAL A CA 1
ATOM 7619 C C . VAL A 1 967 ? 16.906 -24.5 -31.969 1 98.06 967 VAL A C 1
ATOM 7621 O O . VAL A 1 967 ? 16.219 -25.328 -32.594 1 98.06 967 VAL A O 1
ATOM 7624 N N . PHE A 1 968 ? 18.078 -24.219 -32.438 1 97.81 968 PHE A N 1
ATOM 7625 C CA . PHE A 1 968 ? 18.531 -24.594 -33.75 1 97.81 968 PHE A CA 1
ATOM 7626 C C . PHE A 1 968 ? 19.625 -25.656 -33.688 1 97.81 968 PHE A C 1
ATOM 7628 O O . PHE A 1 968 ? 20.281 -25.953 -34.688 1 97.81 968 PHE A O 1
ATOM 7635 N N . ALA A 1 969 ? 19.797 -26.141 -32.5 1 96.56 969 ALA A N 1
ATOM 7636 C CA . ALA A 1 969 ? 20.844 -27.141 -32.312 1 96.56 969 ALA A CA 1
ATOM 7637 C C . ALA A 1 969 ? 20.656 -28.328 -33.219 1 96.56 969 ALA A C 1
ATOM 7639 O O . ALA A 1 969 ? 19.547 -28.844 -33.375 1 96.56 969 ALA A O 1
ATOM 7640 N N . GLY A 1 970 ? 21.719 -28.828 -33.844 1 93.88 970 GLY A N 1
ATOM 7641 C CA . GLY A 1 970 ? 21.703 -30.031 -34.688 1 93.88 970 GLY A CA 1
ATOM 7642 C C . GLY A 1 970 ? 21.141 -29.797 -36.062 1 93.88 970 GLY A C 1
ATOM 7643 O O . GLY A 1 970 ? 20.859 -30.75 -36.812 1 93.88 970 GLY A O 1
ATOM 7644 N N . LEU A 1 971 ? 20.797 -28.672 -36.344 1 94 971 LEU A N 1
ATOM 7645 C CA . LEU A 1 971 ? 20.234 -28.359 -37.656 1 94 971 LEU A CA 1
ATOM 7646 C C . LEU A 1 971 ? 21.219 -27.531 -38.5 1 94 971 LEU A C 1
ATOM 7648 O O . LEU A 1 971 ? 22 -26.75 -37.938 1 94 971 LEU A O 1
ATOM 7652 N N . MET B 1 1 ? -4.266 -30.062 44.406 1 23 1 MET B N 1
ATOM 7653 C CA . MET B 1 1 ? -3.201 -30.281 43.438 1 23 1 MET B CA 1
ATOM 7654 C C . MET B 1 1 ? -2.904 -29 42.656 1 23 1 MET B C 1
ATOM 7656 O O . MET B 1 1 ? -1.779 -28.797 42.188 1 23 1 MET B O 1
ATOM 7660 N N . LEU B 1 2 ? -3.928 -28.188 42.375 1 24.86 2 LEU B N 1
ATOM 7661 C CA . LEU B 1 2 ? -3.838 -26.906 41.688 1 24.86 2 LEU B CA 1
ATOM 7662 C C . LEU B 1 2 ? -3.07 -25.891 42.531 1 24.86 2 LEU B C 1
ATOM 7664 O O . LEU B 1 2 ? -2.318 -25.078 41.969 1 24.86 2 LEU B O 1
ATOM 7668 N N . ARG B 1 3 ? -3.271 -25.906 43.906 1 34.03 3 ARG B N 1
ATOM 7669 C CA . ARG B 1 3 ? -2.609 -24.984 44.844 1 34.03 3 ARG B CA 1
ATOM 7670 C C . ARG B 1 3 ? -1.1 -25.203 44.844 1 34.03 3 ARG B C 1
ATOM 7672 O O . ARG B 1 3 ? -0.336 -24.266 45.094 1 34.03 3 ARG B O 1
ATOM 7679 N N . SER B 1 4 ? -0.776 -26.406 44.594 1 31.75 4 SER B N 1
ATOM 7680 C CA . SER B 1 4 ? 0.65 -26.672 44.75 1 31.75 4 SER B CA 1
ATOM 7681 C C . SER B 1 4 ? 1.447 -26.078 43.594 1 31.75 4 SER B C 1
ATOM 7683 O O . SER B 1 4 ? 2.613 -25.719 43.75 1 31.75 4 SER B O 1
ATOM 7685 N N . TYR B 1 5 ? 0.886 -26.125 42.406 1 30.89 5 TYR B N 1
ATOM 7686 C CA . TYR B 1 5 ? 1.669 -25.672 41.25 1 30.89 5 TYR B CA 1
ATOM 7687 C C . TYR B 1 5 ? 1.772 -24.141 41.25 1 30.89 5 TYR B C 1
ATOM 7689 O O . TYR B 1 5 ? 2.689 -23.578 40.656 1 30.89 5 TYR B O 1
ATOM 7697 N N . THR B 1 6 ? 0.849 -23.5 41.844 1 33.34 6 THR B N 1
ATOM 7698 C CA . THR B 1 6 ? 0.869 -22.047 41.875 1 33.34 6 THR B CA 1
ATOM 7699 C C . THR B 1 6 ? 2.045 -21.531 42.688 1 33.34 6 THR B C 1
ATOM 7701 O O . THR B 1 6 ? 2.561 -20.438 42.438 1 33.34 6 THR B O 1
ATOM 7704 N N . ARG B 1 7 ? 2.48 -22.344 43.781 1 30.38 7 ARG B N 1
ATOM 7705 C CA . ARG B 1 7 ? 3.561 -21.844 44.625 1 30.38 7 ARG B CA 1
ATOM 7706 C C . ARG B 1 7 ? 4.895 -21.875 43.875 1 30.38 7 ARG B C 1
ATOM 7708 O O . ARG B 1 7 ? 5.812 -21.125 44.219 1 30.38 7 ARG B O 1
ATOM 7715 N N . LYS B 1 8 ? 5.129 -22.859 43.031 1 34.22 8 LYS B N 1
ATOM 7716 C CA . LYS B 1 8 ? 6.434 -22.953 42.406 1 34.22 8 LYS B CA 1
ATOM 7717 C C . LYS B 1 8 ? 6.633 -21.844 41.375 1 34.22 8 LYS B C 1
ATOM 7719 O O . LYS B 1 8 ? 7.75 -21.609 40.906 1 34.22 8 LYS B O 1
ATOM 7724 N N . LEU B 1 9 ? 5.648 -21.25 40.906 1 34.47 9 LEU B N 1
ATOM 7725 C CA . LEU B 1 9 ? 5.766 -20.25 39.844 1 34.47 9 LEU B CA 1
ATOM 7726 C C . LEU B 1 9 ? 6.168 -18.906 40.438 1 34.47 9 LEU B C 1
ATOM 7728 O O . LEU B 1 9 ? 6.613 -18.016 39.688 1 34.47 9 LEU B O 1
ATOM 7732 N N . ARG B 1 10 ? 5.977 -18.594 41.844 1 36.12 10 ARG B N 1
ATOM 7733 C CA . ARG B 1 10 ? 5.996 -17.219 42.312 1 36.12 10 ARG B CA 1
ATOM 7734 C C . ARG B 1 10 ? 7.41 -16.766 42.656 1 36.12 10 ARG B C 1
ATOM 7736 O O . ARG B 1 10 ? 7.605 -15.719 43.281 1 36.12 10 ARG B O 1
ATOM 7743 N N . THR B 1 11 ? 8.383 -17.656 42.562 1 34.97 11 THR B N 1
ATOM 7744 C CA . THR B 1 11 ? 9.469 -17.172 43.406 1 34.97 11 THR B CA 1
ATOM 7745 C C . THR B 1 11 ? 10.234 -16.047 42.75 1 34.97 11 THR B C 1
ATOM 7747 O O . THR B 1 11 ? 11.344 -15.695 43.156 1 34.97 11 THR B O 1
ATOM 7750 N N . LEU B 1 12 ? 9.852 -15.68 41.562 1 36.09 12 LEU B N 1
ATOM 7751 C CA . LEU B 1 12 ? 10.859 -14.68 41.219 1 36.09 12 LEU B CA 1
ATOM 7752 C C . LEU B 1 12 ? 10.648 -13.398 42.031 1 36.09 12 LEU B C 1
ATOM 7754 O O . LEU B 1 12 ? 9.508 -13.008 42.312 1 36.09 12 LEU B O 1
ATOM 7758 N N . PRO B 1 13 ? 11.602 -12.898 42.812 1 32.53 13 PRO B N 1
ATOM 7759 C CA . PRO B 1 13 ? 11.477 -11.672 43.594 1 32.53 13 PRO B CA 1
ATOM 7760 C C . PRO B 1 13 ? 10.875 -10.523 42.781 1 32.53 13 PRO B C 1
ATOM 7762 O O . PRO B 1 13 ? 11.039 -10.469 41.562 1 32.53 13 PRO B O 1
ATOM 7765 N N . PRO B 1 14 ? 9.883 -9.836 43.406 1 32.12 14 PRO B N 1
ATOM 7766 C CA . PRO B 1 14 ? 9.289 -8.656 42.781 1 32.12 14 PRO B CA 1
ATOM 7767 C C . PRO B 1 14 ? 10.344 -7.641 42.312 1 32.12 14 PRO B C 1
ATOM 7769 O O . PRO B 1 14 ? 11.266 -7.328 43.062 1 32.12 14 PRO B O 1
ATOM 7772 N N . VAL B 1 15 ? 10.844 -7.652 41.25 1 31.2 15 VAL B N 1
ATOM 7773 C CA . VAL B 1 15 ? 11.562 -6.434 40.906 1 31.2 15 VAL B CA 1
ATOM 7774 C C . VAL B 1 15 ? 10.609 -5.238 40.969 1 31.2 15 VAL B C 1
ATOM 7776 O O . VAL B 1 15 ? 9.664 -5.16 40.188 1 31.2 15 VAL B O 1
ATOM 7779 N N . HIS B 1 16 ? 10.328 -4.75 42.188 1 28.92 16 HIS B N 1
ATOM 7780 C CA . HIS B 1 16 ? 9.375 -3.693 42.5 1 28.92 16 HIS B CA 1
ATOM 7781 C C . HIS B 1 16 ? 9.703 -2.41 41.75 1 28.92 16 HIS B C 1
ATOM 7783 O O . HIS B 1 16 ? 10.445 -1.562 42.25 1 28.92 16 HIS B O 1
ATOM 7789 N N . THR B 1 17 ? 10.328 -2.389 40.688 1 28.47 17 THR B N 1
ATOM 7790 C CA . THR B 1 17 ? 10.359 -0.957 40.438 1 28.47 17 THR B CA 1
ATOM 7791 C C . THR B 1 17 ? 8.945 -0.412 40.25 1 28.47 17 THR B C 1
ATOM 7793 O O . THR B 1 17 ? 8.172 -0.931 39.438 1 28.47 17 THR B O 1
ATOM 7796 N N . PRO B 1 18 ? 8.398 0.125 41.312 1 27.58 18 PRO B N 1
ATOM 7797 C CA . PRO B 1 18 ? 7.07 0.736 41.219 1 27.58 18 PRO B CA 1
ATOM 7798 C C . PRO B 1 18 ? 6.844 1.433 39.875 1 27.58 18 PRO B C 1
ATOM 7800 O O . PRO B 1 18 ? 7.699 2.199 39.406 1 27.58 18 PRO B O 1
ATOM 7803 N N . HIS B 1 19 ? 6.332 0.747 39 1 30.75 19 HIS B N 1
ATOM 7804 C CA . HIS B 1 19 ? 5.957 1.361 37.719 1 30.75 19 HIS B CA 1
ATOM 7805 C C . HIS B 1 19 ? 4.957 2.494 37.938 1 30.75 19 HIS B C 1
ATOM 7807 O O . HIS B 1 19 ? 3.838 2.262 38.406 1 30.75 19 HIS B O 1
ATOM 7813 N N . ALA B 1 20 ? 5.344 3.557 38.531 1 28.31 20 ALA B N 1
ATOM 7814 C CA . ALA B 1 20 ? 4.477 4.727 38.438 1 28.31 20 ALA B CA 1
ATOM 7815 C C . ALA B 1 20 ? 3.807 4.785 37.062 1 28.31 20 ALA B C 1
ATOM 7817 O O . ALA B 1 20 ? 4.449 4.531 36.031 1 28.31 20 ALA B O 1
ATOM 7818 N N . ALA B 1 21 ? 2.582 4.391 36.969 1 33.69 21 ALA B N 1
ATOM 7819 C CA . ALA B 1 21 ? 1.825 4.797 35.781 1 33.69 21 ALA B CA 1
ATOM 7820 C C . ALA B 1 21 ? 2.443 6.035 35.125 1 33.69 21 ALA B C 1
ATOM 7822 O O . ALA B 1 21 ? 2.406 7.125 35.719 1 33.69 21 ALA B O 1
ATOM 7823 N N . LEU B 1 22 ? 3.555 5.941 34.656 1 32.03 22 LEU B N 1
ATOM 7824 C CA . LEU B 1 22 ? 4.109 7.102 33.969 1 32.03 22 LEU B CA 1
ATOM 7825 C C . LEU B 1 22 ? 3.023 7.855 33.219 1 32.03 22 LEU B C 1
ATOM 7827 O O . LEU B 1 22 ? 2.359 7.289 32.344 1 32.03 22 LEU B O 1
ATOM 7831 N N . ARG B 1 23 ? 2.297 8.68 33.875 1 33.19 23 ARG B N 1
ATOM 7832 C CA . ARG B 1 23 ? 1.517 9.758 33.281 1 33.19 23 ARG B CA 1
ATOM 7833 C C . ARG B 1 23 ? 2.225 10.336 32.062 1 33.19 23 ARG B C 1
ATOM 7835 O O . ARG B 1 23 ? 3.182 11.102 32.188 1 33.19 23 ARG B O 1
ATOM 7842 N N . TRP B 1 24 ? 2.449 9.562 31.156 1 35.88 24 TRP B N 1
ATOM 7843 C CA . TRP B 1 24 ? 2.908 10.305 29.984 1 35.88 24 TRP B CA 1
ATOM 7844 C C . TRP B 1 24 ? 2.035 11.531 29.75 1 35.88 24 TRP B C 1
ATOM 7846 O O . TRP B 1 24 ? 0.806 11.438 29.734 1 35.88 24 TRP B O 1
ATOM 7856 N N . GLY B 1 25 ? 2.443 12.539 30.156 1 36.88 25 GLY B N 1
ATOM 7857 C CA . GLY B 1 25 ? 1.796 13.836 30.094 1 36.88 25 GLY B CA 1
ATOM 7858 C C . GLY B 1 25 ? 0.809 13.953 28.953 1 36.88 25 GLY B C 1
ATOM 7859 O O . GLY B 1 25 ? -0.357 14.297 29.156 1 36.88 25 GLY B O 1
ATOM 7860 N N . ASN B 1 26 ? 1.294 14.211 27.734 1 40.53 26 ASN B N 1
ATOM 7861 C CA . ASN B 1 26 ? 0.507 14.758 26.625 1 40.53 26 ASN B CA 1
ATOM 7862 C C . ASN B 1 26 ? -0.22 13.664 25.859 1 40.53 26 ASN B C 1
ATOM 7864 O O . ASN B 1 26 ? -0.506 13.812 24.672 1 40.53 26 ASN B O 1
ATOM 7868 N N . SER B 1 27 ? -0.26 12.266 26.297 1 48.38 27 SER B N 1
ATOM 7869 C CA . SER B 1 27 ? -0.786 11.367 25.281 1 48.38 27 SER B CA 1
ATOM 7870 C C . SER B 1 27 ? -2.191 10.891 25.625 1 48.38 27 SER B C 1
ATOM 7872 O O . SER B 1 27 ? -2.48 10.594 26.781 1 48.38 27 SER B O 1
ATOM 7874 N N . SER B 1 28 ? -3.219 11.133 24.938 1 46.88 28 SER B N 1
ATOM 7875 C CA . SER B 1 28 ? -4.582 10.625 24.875 1 46.88 28 SER B CA 1
ATOM 7876 C C . SER B 1 28 ? -4.602 9.102 24.75 1 46.88 28 SER B C 1
ATOM 7878 O O . SER B 1 28 ? -5.668 8.5 24.625 1 46.88 28 SER B O 1
ATOM 7880 N N . ARG B 1 29 ? -3.381 8.375 24.922 1 53.53 29 ARG B N 1
ATOM 7881 C CA . ARG B 1 29 ? -3.395 6.941 24.641 1 53.53 29 ARG B CA 1
ATOM 7882 C C . ARG B 1 29 ? -3.014 6.145 25.891 1 53.53 29 ARG B C 1
ATOM 7884 O O . ARG B 1 29 ? -2.189 6.594 26.688 1 53.53 29 ARG B O 1
ATOM 7891 N N . ARG B 1 30 ? -3.592 4.98 26.25 1 56.75 30 ARG B N 1
ATOM 7892 C CA . ARG B 1 30 ? -3.33 4.086 27.375 1 56.75 30 ARG B CA 1
ATOM 7893 C C . ARG B 1 30 ? -1.998 3.363 27.203 1 56.75 30 ARG B C 1
ATOM 7895 O O . ARG B 1 30 ? -1.688 2.875 26.109 1 56.75 30 ARG B O 1
ATOM 7902 N N . SER B 1 31 ? -1.011 3.451 28.125 1 55.16 31 SER B N 1
ATOM 7903 C CA . SER B 1 31 ? 0.262 2.738 28.078 1 55.16 31 SER B CA 1
ATOM 7904 C C . SER B 1 31 ? 0.141 1.355 28.719 1 55.16 31 SER B C 1
ATOM 7906 O O . SER B 1 31 ? -0.356 1.22 29.844 1 55.16 31 SER B O 1
ATOM 7908 N N . LEU B 1 32 ? 0.367 0.258 27.922 1 60.53 32 LEU B N 1
ATOM 7909 C CA . LEU B 1 32 ? 0.187 -1.104 28.406 1 60.53 32 LEU B CA 1
ATOM 7910 C C . LEU B 1 32 ? 1.509 -1.686 28.906 1 60.53 32 LEU B C 1
ATOM 7912 O O . LEU B 1 32 ? 1.522 -2.684 29.625 1 60.53 32 LEU B O 1
ATOM 7916 N N . HIS B 1 33 ? 2.527 -1.249 28.375 1 61.91 33 HIS B N 1
ATOM 7917 C CA . HIS B 1 33 ? 3.789 -1.908 28.703 1 61.91 33 HIS B CA 1
ATOM 7918 C C . HIS B 1 33 ? 4.578 -1.119 29.734 1 61.91 33 HIS B C 1
ATOM 7920 O O . HIS B 1 33 ? 4.434 0.102 29.844 1 61.91 33 HIS B O 1
ATOM 7926 N N . ASP B 1 34 ? 5.125 -1.972 30.656 1 58.44 34 ASP B N 1
ATOM 7927 C CA . ASP B 1 34 ? 5.996 -1.39 31.672 1 58.44 34 ASP B CA 1
ATOM 7928 C C . ASP B 1 34 ? 7.359 -1.027 31.078 1 58.44 34 ASP B C 1
ATOM 7930 O O . ASP B 1 34 ? 7.684 -1.43 29.969 1 58.44 34 ASP B O 1
ATOM 7934 N N . ARG B 1 35 ? 8.078 -0.313 31.797 1 62.03 35 ARG B N 1
ATOM 7935 C CA . ARG B 1 35 ? 9.508 -0.041 31.656 1 62.03 35 ARG B CA 1
ATOM 7936 C C . ARG B 1 35 ? 10.32 -1.323 31.781 1 62.03 35 ARG B C 1
ATOM 7938 O O . ARG B 1 35 ? 9.984 -2.205 32.594 1 62.03 35 ARG B O 1
ATOM 7945 N N . GLY B 1 36 ? 10.977 -1.825 30.672 1 75.25 36 GLY B N 1
ATOM 7946 C CA . GLY B 1 36 ? 11.914 -2.928 30.828 1 75.25 36 GLY B CA 1
ATOM 7947 C C . GLY B 1 36 ? 11.781 -3.977 29.734 1 75.25 36 GLY B C 1
ATOM 7948 O O . GLY B 1 36 ? 12.586 -4.906 29.656 1 75.25 36 GLY B O 1
ATOM 7949 N N . ILE B 1 37 ? 10.703 -3.836 29.078 1 88.25 37 ILE B N 1
ATOM 7950 C CA . ILE B 1 37 ? 10.586 -4.777 27.969 1 88.25 37 ILE B CA 1
ATOM 7951 C C . ILE B 1 37 ? 11.625 -4.441 26.906 1 88.25 37 ILE B C 1
ATOM 7953 O O . ILE B 1 37 ? 11.758 -3.285 26.5 1 88.25 37 ILE B O 1
ATOM 7957 N N . TRP B 1 38 ? 12.273 -5.434 26.562 1 91.56 38 TRP B N 1
ATOM 7958 C CA . TRP B 1 38 ? 13.359 -5.238 25.609 1 91.56 38 TRP B CA 1
ATOM 7959 C C . TRP B 1 38 ? 12.844 -4.629 24.312 1 91.56 38 TRP B C 1
ATOM 7961 O O . TRP B 1 38 ? 11.867 -5.113 23.734 1 91.56 38 TRP B O 1
ATOM 7971 N N . GLY B 1 39 ? 13.5 -3.604 23.859 1 91.12 39 GLY B N 1
ATOM 7972 C CA . GLY B 1 39 ? 13.219 -2.98 22.578 1 91.12 39 GLY B CA 1
ATOM 7973 C C . GLY B 1 39 ? 12.086 -1.977 22.641 1 91.12 39 GLY B C 1
ATOM 7974 O O . GLY B 1 39 ? 11.867 -1.224 21.688 1 91.12 39 GLY B O 1
ATOM 7975 N N . TYR B 1 40 ? 11.336 -1.952 23.734 1 90.94 40 TYR B N 1
ATOM 7976 C CA . TYR B 1 40 ? 10.195 -1.055 23.891 1 90.94 40 TYR B CA 1
ATOM 7977 C C . TYR B 1 40 ? 10.648 0.341 24.297 1 90.94 40 TYR B C 1
ATOM 7979 O O . TYR B 1 40 ? 10.93 0.593 25.469 1 90.94 40 TYR B O 1
ATOM 7987 N N . GLN B 1 41 ? 10.656 1.264 23.234 1 86.75 41 GLN B N 1
ATOM 7988 C CA . GLN B 1 41 ? 11.164 2.607 23.5 1 86.75 41 GLN B CA 1
ATOM 7989 C C . GLN B 1 41 ? 10.344 3.656 22.75 1 86.75 41 GLN B C 1
ATOM 7991 O O . GLN B 1 41 ? 10.188 3.58 21.531 1 86.75 41 GLN B O 1
ATOM 7996 N N . PHE B 1 42 ? 9.836 4.656 23.484 1 82.88 42 PHE B N 1
ATOM 7997 C CA . PHE B 1 42 ? 9.164 5.801 22.875 1 82.88 42 PHE B CA 1
ATOM 7998 C C . PHE B 1 42 ? 10.141 6.938 22.625 1 82.88 42 PHE B C 1
ATOM 8000 O O . PHE B 1 42 ? 11.195 7.008 23.25 1 82.88 42 PHE B O 1
ATOM 8007 N N . PRO B 1 43 ? 9.758 7.859 21.672 1 80.44 43 PRO B N 1
ATOM 8008 C CA . PRO B 1 43 ? 10.602 9.047 21.484 1 80.44 43 PRO B CA 1
ATOM 8009 C C . PRO B 1 43 ? 10.711 9.883 22.766 1 80.44 43 PRO B C 1
ATOM 8011 O O . PRO B 1 43 ? 9.797 9.883 23.594 1 80.44 43 PRO B O 1
ATOM 8014 N N . ARG B 1 44 ? 11.75 10.586 22.828 1 76.81 44 ARG B N 1
ATOM 8015 C CA . ARG B 1 44 ? 12.023 11.461 23.969 1 76.81 44 ARG B CA 1
ATOM 8016 C C . ARG B 1 44 ? 11.016 12.602 24.031 1 76.81 44 ARG B C 1
ATOM 8018 O O . ARG B 1 44 ? 10.633 13.164 23.016 1 76.81 44 ARG B O 1
ATOM 8025 N N . GLU B 1 45 ? 10.562 12.844 25.25 1 79.75 45 GLU B N 1
ATOM 8026 C CA . GLU B 1 45 ? 9.711 14.016 25.469 1 79.75 45 GLU B CA 1
ATOM 8027 C C . GLU B 1 45 ? 10.531 15.211 25.938 1 79.75 45 GLU B C 1
ATOM 8029 O O . GLU B 1 45 ? 11.391 15.078 26.812 1 79.75 45 GLU B O 1
ATOM 8034 N N . PHE B 1 46 ? 10.5 16.25 25.141 1 82.44 46 PHE B N 1
ATOM 8035 C CA . PHE B 1 46 ? 11.203 17.469 25.484 1 82.44 46 PHE B CA 1
ATOM 8036 C C . PHE B 1 46 ? 10.227 18.594 25.797 1 82.44 46 PHE B C 1
ATOM 8038 O O . PHE B 1 46 ? 9.258 18.812 25.062 1 82.44 46 PHE B O 1
ATOM 8045 N N . THR B 1 47 ? 10.43 19.188 26.984 1 86.56 47 THR B N 1
ATOM 8046 C CA . THR B 1 47 ? 9.57 20.297 27.391 1 86.56 47 THR B CA 1
ATOM 8047 C C . THR B 1 47 ? 10.344 21.609 27.375 1 86.56 47 THR B C 1
ATOM 8049 O O . THR B 1 47 ? 11.531 21.641 27.688 1 86.56 47 THR B O 1
ATOM 8052 N N . VAL B 1 48 ? 9.672 22.609 26.922 1 87.25 48 VAL B N 1
ATOM 8053 C CA . VAL B 1 48 ? 10.18 23.969 26.984 1 87.25 48 VAL B CA 1
ATOM 8054 C C . VAL B 1 48 ? 9.359 24.781 28 1 87.25 48 VAL B C 1
ATOM 8056 O O . VAL B 1 48 ? 8.156 24.547 28.156 1 87.25 48 VAL B O 1
ATOM 8059 N N . PRO B 1 49 ? 10.055 25.719 28.703 1 86.06 49 PRO B N 1
ATOM 8060 C CA . PRO B 1 49 ? 9.297 26.547 29.641 1 86.06 49 PRO B CA 1
ATOM 8061 C C . PRO B 1 49 ? 8.195 27.344 28.969 1 86.06 49 PRO B C 1
ATOM 8063 O O . PRO B 1 49 ? 8.367 27.812 27.828 1 86.06 49 PRO B O 1
ATOM 8066 N N . ASP B 1 50 ? 7.117 27.547 29.656 1 89.5 50 ASP B N 1
ATOM 8067 C CA . ASP B 1 50 ? 6.031 28.375 29.172 1 89.5 50 ASP B CA 1
ATOM 8068 C C . ASP B 1 50 ? 6.438 29.859 29.172 1 89.5 50 ASP B C 1
ATOM 8070 O O . ASP B 1 50 ? 7.523 30.203 29.641 1 89.5 50 ASP B O 1
ATOM 8074 N N . PHE B 1 51 ? 5.594 30.688 28.578 1 92.06 51 PHE B N 1
ATOM 8075 C CA . PHE B 1 51 ? 5.797 32.125 28.641 1 92.06 51 PHE B CA 1
ATOM 8076 C C . PHE B 1 51 ? 5.754 32.625 30.078 1 92.06 51 PHE B C 1
ATOM 8078 O O . PHE B 1 51 ? 4.965 32.125 30.891 1 92.06 51 PHE B O 1
ATOM 8085 N N . THR B 1 52 ? 6.605 33.625 30.438 1 91.62 52 THR B N 1
ATOM 8086 C CA . THR B 1 52 ? 6.57 34.281 31.75 1 91.62 52 THR B CA 1
ATOM 8087 C C . THR B 1 52 ? 5.344 35.156 31.891 1 91.62 52 THR B C 1
ATOM 8089 O O . THR B 1 52 ? 4.734 35.562 30.891 1 91.62 52 THR B O 1
ATOM 8092 N N . PRO B 1 53 ? 4.984 35.531 33.094 1 91.88 53 PRO B N 1
ATOM 8093 C CA . PRO B 1 53 ? 3.871 36.469 33.25 1 91.88 53 PRO B CA 1
ATOM 8094 C C . PRO B 1 53 ? 4.09 37.812 32.531 1 91.88 53 PRO B C 1
ATOM 8096 O O . PRO B 1 53 ? 3.146 38.375 31.969 1 91.88 53 PRO B O 1
ATOM 8099 N N . ALA B 1 54 ? 5.293 38.312 32.531 1 92.81 54 ALA B N 1
ATOM 8100 C CA . ALA B 1 54 ? 5.629 39.531 31.828 1 92.81 54 ALA B CA 1
ATOM 8101 C C . ALA B 1 54 ? 5.441 39.406 30.312 1 92.81 54 ALA B C 1
ATOM 8103 O O . ALA B 1 54 ? 4.957 40.312 29.656 1 92.81 54 ALA B O 1
ATOM 8104 N N . GLU B 1 55 ? 5.855 38.25 29.828 1 93.38 55 GLU B N 1
ATOM 8105 C CA . GLU B 1 55 ? 5.672 38 28.406 1 93.38 55 GLU B CA 1
ATOM 8106 C C . GLU B 1 55 ? 4.191 37.906 28.047 1 93.38 55 GLU B C 1
ATOM 8108 O O . GLU B 1 55 ? 3.764 38.375 27.016 1 93.38 55 GLU B O 1
ATOM 8113 N N . LEU B 1 56 ? 3.441 37.219 28.891 1 93.94 56 LEU B N 1
ATOM 8114 C CA . LEU B 1 56 ? 2.006 37.094 28.672 1 93.94 56 LEU B CA 1
ATOM 8115 C C . LEU B 1 56 ? 1.329 38.469 28.703 1 93.94 56 LEU B C 1
ATOM 8117 O O . LEU B 1 56 ? 0.416 38.75 27.922 1 93.94 56 LEU B O 1
ATOM 8121 N N . ALA B 1 57 ? 1.762 39.344 29.641 1 93.94 57 ALA B N 1
ATOM 8122 C CA . ALA B 1 57 ? 1.231 40.719 29.719 1 93.94 57 ALA B CA 1
ATOM 8123 C C . ALA B 1 57 ? 1.54 41.5 28.438 1 93.94 57 ALA B C 1
ATOM 8125 O O . ALA B 1 57 ? 0.697 42.25 27.938 1 93.94 57 ALA B O 1
ATOM 8126 N N . ASN B 1 58 ? 2.775 41.344 28 1 95 58 ASN B N 1
ATOM 8127 C CA . ASN B 1 58 ? 3.164 41.969 26.75 1 95 58 ASN B CA 1
ATOM 8128 C C . ASN B 1 58 ? 2.326 41.469 25.578 1 95 58 ASN B C 1
ATOM 8130 O O . ASN B 1 58 ? 1.947 42.25 24.703 1 95 58 ASN B O 1
ATOM 8134 N N . ARG B 1 59 ? 2.055 40.156 25.516 1 95.06 59 ARG B N 1
ATOM 8135 C CA . ARG B 1 59 ? 1.233 39.562 24.469 1 95.06 59 ARG B CA 1
ATOM 8136 C C . ARG B 1 59 ? -0.192 40.094 24.516 1 95.06 59 ARG B C 1
ATOM 8138 O O . ARG B 1 59 ? -0.829 40.25 23.469 1 95.06 59 ARG B O 1
ATOM 8145 N N . VAL B 1 60 ? -0.695 40.375 25.688 1 94.31 60 VAL B N 1
ATOM 8146 C CA . VAL B 1 60 ? -2.02 40.969 25.844 1 94.31 60 VAL B CA 1
ATOM 8147 C C . VAL B 1 60 ? -2.004 42.406 25.312 1 94.31 60 VAL B C 1
ATOM 8149 O O . VAL B 1 60 ? -2.91 42.812 24.594 1 94.31 60 VAL B O 1
ATOM 8152 N N . GLU B 1 61 ? -0.975 43.125 25.656 1 94.19 61 GLU B N 1
ATOM 8153 C CA . GLU B 1 61 ? -0.841 44.531 25.25 1 94.19 61 GLU B CA 1
ATOM 8154 C C . GLU B 1 61 ? -0.661 44.656 23.75 1 94.19 61 GLU B C 1
ATOM 8156 O O . GLU B 1 61 ? -1.199 45.594 23.125 1 94.19 61 GLU B O 1
ATOM 8161 N N . ASN B 1 62 ? 0.068 43.781 23.156 1 96.44 62 ASN B N 1
ATOM 8162 C CA . ASN B 1 62 ? 0.395 43.812 21.734 1 96.44 62 ASN B CA 1
ATOM 8163 C C . ASN B 1 62 ? -0.273 42.688 20.969 1 96.44 62 ASN B C 1
ATOM 8165 O O . ASN B 1 62 ? 0.375 42 20.172 1 96.44 62 ASN B O 1
ATOM 8169 N N . ALA B 1 63 ? -1.556 42.469 21.25 1 96.19 63 ALA B N 1
ATOM 8170 C CA . ALA B 1 63 ? -2.311 41.344 20.719 1 96.19 63 ALA B CA 1
ATOM 8171 C C . ALA B 1 63 ? -2.371 41.406 19.203 1 96.19 63 ALA B C 1
ATOM 8173 O O . ALA B 1 63 ? -2.311 40.375 18.531 1 96.19 63 ALA B O 1
ATOM 8174 N N . ASN B 1 64 ? -2.549 42.562 18.609 1 96 64 ASN B N 1
ATOM 8175 C CA . ASN B 1 64 ? -2.637 42.688 17.156 1 96 64 ASN B CA 1
ATOM 8176 C C . ASN B 1 64 ? -1.311 42.344 16.484 1 96 64 ASN B C 1
ATOM 8178 O O . ASN B 1 64 ? -1.29 41.75 15.406 1 96 64 ASN B O 1
ATOM 8182 N N . LEU B 1 65 ? -0.233 42.812 17.109 1 96.56 65 LEU B N 1
ATOM 8183 C CA . LEU B 1 65 ? 1.082 42.406 16.609 1 96.56 65 LEU B CA 1
ATOM 8184 C C . LEU B 1 65 ? 1.254 40.906 16.656 1 96.56 65 LEU B C 1
ATOM 8186 O O . LEU B 1 65 ? 1.756 40.281 15.711 1 96.56 65 LEU B O 1
ATOM 8190 N N . LEU B 1 66 ? 0.879 40.344 17.781 1 97.56 66 LEU B N 1
ATOM 8191 C CA . LEU B 1 66 ? 0.973 38.906 17.938 1 97.56 66 LEU B CA 1
ATOM 8192 C C . LEU B 1 66 ? 0.172 38.188 16.859 1 97.56 66 LEU B C 1
ATOM 8194 O O . LEU B 1 66 ? 0.619 37.156 16.328 1 97.56 66 LEU B O 1
ATOM 8198 N N . ARG B 1 67 ? -0.987 38.656 16.516 1 96.94 67 ARG B N 1
ATOM 8199 C CA . ARG B 1 67 ? -1.826 38.062 15.477 1 96.94 67 ARG B CA 1
ATOM 8200 C C . ARG B 1 67 ? -1.12 38.062 14.125 1 96.94 67 ARG B C 1
ATOM 8202 O O . ARG B 1 67 ? -1.197 37.125 13.359 1 96.94 67 ARG B O 1
ATOM 8209 N N . LEU B 1 68 ? -0.477 39.156 13.781 1 96.88 68 LEU B N 1
ATOM 8210 C CA . LEU B 1 68 ? 0.286 39.219 12.539 1 96.88 68 LEU B CA 1
ATOM 8211 C C . LEU B 1 68 ? 1.391 38.188 12.523 1 96.88 68 LEU B C 1
ATOM 8213 O O . LEU B 1 68 ? 1.555 37.469 11.531 1 96.88 68 LEU B O 1
ATOM 8217 N N . VAL B 1 69 ? 2.158 38.125 13.633 1 97.88 69 VAL B N 1
ATOM 8218 C CA . VAL B 1 69 ? 3.273 37.188 13.734 1 97.88 69 VAL B CA 1
ATOM 8219 C C . VAL B 1 69 ? 2.77 35.75 13.531 1 97.88 69 VAL B C 1
ATOM 8221 O O . VAL B 1 69 ? 3.357 35 12.773 1 97.88 69 VAL B O 1
ATOM 8224 N N . GLU B 1 70 ? 1.665 35.406 14.148 1 96.75 70 GLU B N 1
ATOM 8225 C CA . GLU B 1 70 ? 1.084 34.062 14.031 1 96.75 70 GLU B CA 1
ATOM 8226 C C . GLU B 1 70 ? 0.621 33.781 12.602 1 96.75 70 GLU B C 1
ATOM 8228 O O . GLU B 1 70 ? 0.708 32.656 12.125 1 96.75 70 GLU B O 1
ATOM 8233 N N . SER B 1 71 ? 0.124 34.75 11.938 1 96.62 71 SER B N 1
ATOM 8234 C CA . SER B 1 71 ? -0.315 34.594 10.555 1 96.62 71 SER B CA 1
ATOM 8235 C C . SER B 1 71 ? 0.856 34.25 9.641 1 96.62 71 SER B C 1
ATOM 8237 O O . SER B 1 71 ? 0.728 33.406 8.75 1 96.62 71 SER B O 1
ATOM 8239 N N . TYR B 1 72 ? 1.97 34.938 9.844 1 97.31 72 TYR B N 1
ATOM 8240 C CA . TYR B 1 72 ? 3.156 34.625 9.062 1 97.31 72 TYR B CA 1
ATOM 8241 C C . TYR B 1 72 ? 3.639 33.188 9.367 1 97.31 72 TYR B C 1
ATOM 8243 O O . TYR B 1 72 ? 4.012 32.469 8.453 1 97.31 72 TYR B O 1
ATOM 8251 N N . ARG B 1 73 ? 3.633 32.812 10.672 1 97.31 73 ARG B N 1
ATOM 8252 C CA . ARG B 1 73 ? 4.055 31.484 11.07 1 97.31 73 ARG B CA 1
ATOM 8253 C C . ARG B 1 73 ? 3.164 30.422 10.43 1 97.31 73 ARG B C 1
ATOM 8255 O O . ARG B 1 73 ? 3.639 29.344 10.062 1 97.31 73 ARG B O 1
ATOM 8262 N N . ARG B 1 74 ? 1.927 30.703 10.195 1 95.75 74 ARG B N 1
ATOM 8263 C CA . ARG B 1 74 ? 0.948 29.734 9.727 1 95.75 74 ARG B CA 1
ATOM 8264 C C . ARG B 1 74 ? 0.869 29.719 8.203 1 95.75 74 ARG B C 1
ATOM 8266 O O . ARG B 1 74 ? 0.688 28.672 7.59 1 95.75 74 ARG B O 1
ATOM 8273 N N . HIS B 1 75 ? 0.964 30.922 7.566 1 95.88 75 HIS B N 1
ATOM 8274 C CA . HIS B 1 75 ? 0.574 31.016 6.164 1 95.88 75 HIS B CA 1
ATOM 8275 C C . HIS B 1 75 ? 1.734 31.5 5.305 1 95.88 75 HIS B C 1
ATOM 8277 O O . HIS B 1 75 ? 1.653 31.484 4.074 1 95.88 75 HIS B O 1
ATOM 8283 N N . GLY B 1 76 ? 2.83 31.938 5.898 1 96.44 76 GLY B N 1
ATOM 8284 C CA . GLY B 1 76 ? 3.92 32.531 5.148 1 96.44 76 GLY B CA 1
ATOM 8285 C C . GLY B 1 76 ? 4.434 31.656 4.031 1 96.44 76 GLY B C 1
ATOM 8286 O O . GLY B 1 76 ? 4.797 32.156 2.959 1 96.44 76 GLY B O 1
ATOM 8287 N N . HIS B 1 77 ? 4.398 30.312 4.258 1 96.44 77 HIS B N 1
ATOM 8288 C CA . HIS B 1 77 ? 4.93 29.359 3.291 1 96.44 77 HIS B CA 1
ATOM 8289 C C . HIS B 1 77 ? 4.156 29.406 1.978 1 96.44 77 HIS B C 1
ATOM 8291 O O . HIS B 1 77 ? 4.715 29.141 0.912 1 96.44 77 HIS B O 1
ATOM 8297 N N . ARG B 1 78 ? 2.951 29.859 1.92 1 94.69 78 ARG B N 1
ATOM 8298 C CA . ARG B 1 78 ? 2.102 29.875 0.734 1 94.69 78 ARG B CA 1
ATOM 8299 C C . ARG B 1 78 ? 2.535 30.969 -0.24 1 94.69 78 ARG B C 1
ATOM 8301 O O . ARG B 1 78 ? 2.289 30.859 -1.443 1 94.69 78 ARG B O 1
ATOM 8308 N N . ALA B 1 79 ? 3.168 32 0.303 1 95.12 79 ALA B N 1
ATOM 8309 C CA . ALA B 1 79 ? 3.607 33.125 -0.534 1 95.12 79 ALA B CA 1
ATOM 8310 C C . ALA B 1 79 ? 5.129 33.156 -0.66 1 95.12 79 ALA B C 1
ATOM 8312 O O . ALA B 1 79 ? 5.703 34.125 -1.12 1 95.12 79 ALA B O 1
ATOM 8313 N N . ALA B 1 80 ? 5.793 32.094 -0.251 1 96.38 80 ALA B N 1
ATOM 8314 C CA . ALA B 1 80 ? 7.254 32.031 -0.238 1 96.38 80 ALA B CA 1
ATOM 8315 C C . ALA B 1 80 ? 7.809 31.844 -1.646 1 96.38 80 ALA B C 1
ATOM 8317 O O . ALA B 1 80 ? 7.078 31.453 -2.561 1 96.38 80 ALA B O 1
ATOM 8318 N N . LEU B 1 81 ? 9.078 32.156 -1.837 1 95.88 81 LEU B N 1
ATOM 8319 C CA . LEU B 1 81 ? 9.766 32.094 -3.119 1 95.88 81 LEU B CA 1
ATOM 8320 C C . LEU B 1 81 ? 10.5 30.781 -3.279 1 95.88 81 LEU B C 1
ATOM 8322 O O . LEU B 1 81 ? 11.727 30.734 -3.326 1 95.88 81 LEU B O 1
ATOM 8326 N N . LEU B 1 82 ? 9.711 29.734 -3.527 1 95.81 82 LEU B N 1
ATOM 8327 C CA . LEU B 1 82 ? 10.219 28.391 -3.352 1 95.81 82 LEU B CA 1
ATOM 8328 C C . LEU B 1 82 ? 10.562 27.75 -4.695 1 95.81 82 LEU B C 1
ATOM 8330 O O . LEU B 1 82 ? 11.43 26.875 -4.773 1 95.81 82 LEU B O 1
ATOM 8334 N N . ASP B 1 83 ? 9.906 28.172 -5.867 1 94.19 83 ASP B N 1
ATOM 8335 C CA . ASP B 1 83 ? 10.016 27.484 -7.148 1 94.19 83 ASP B CA 1
ATOM 8336 C C . ASP B 1 83 ? 11.086 28.125 -8.031 1 94.19 83 ASP B C 1
ATOM 8338 O O . ASP B 1 83 ? 10.93 29.266 -8.461 1 94.19 83 ASP B O 1
ATOM 8342 N N . PRO B 1 84 ? 12.109 27.375 -8.367 1 94.56 84 PRO B N 1
ATOM 8343 C CA . PRO B 1 84 ? 13.125 27.938 -9.25 1 94.56 84 PRO B CA 1
ATOM 8344 C C . PRO B 1 84 ? 12.586 28.297 -10.633 1 94.56 84 PRO B C 1
ATOM 8346 O O . PRO B 1 84 ? 13.133 29.156 -11.312 1 94.56 84 PRO B O 1
ATOM 8349 N N . LEU B 1 85 ? 11.539 27.625 -11.07 1 93.06 85 LEU B N 1
ATOM 8350 C CA . LEU B 1 85 ? 10.984 27.859 -12.398 1 93.06 85 LEU B CA 1
ATOM 8351 C C . LEU B 1 85 ? 10 29.031 -12.375 1 93.06 85 LEU B C 1
ATOM 8353 O O . LEU B 1 85 ? 9.727 29.641 -13.406 1 93.06 85 LEU B O 1
ATOM 8357 N N . ASP B 1 86 ? 9.414 29.25 -11.195 1 89.19 86 ASP B N 1
ATOM 8358 C CA . ASP B 1 86 ? 8.453 30.344 -11 1 89.19 86 ASP B CA 1
ATOM 8359 C C . ASP B 1 86 ? 7.363 30.312 -12.07 1 89.19 86 ASP B C 1
ATOM 8361 O O . ASP B 1 86 ? 7.055 31.344 -12.68 1 89.19 86 ASP B O 1
ATOM 8365 N N . LEU B 1 87 ? 6.93 29.109 -12.383 1 83.88 87 LEU B N 1
ATOM 8366 C CA . LEU B 1 87 ? 5.91 28.922 -13.406 1 83.88 87 LEU B CA 1
ATOM 8367 C C . LEU B 1 87 ? 4.512 29.094 -12.82 1 83.88 87 LEU B C 1
ATOM 8369 O O . LEU B 1 87 ? 3.598 29.562 -13.492 1 83.88 87 LEU B O 1
ATOM 8373 N N . ALA B 1 88 ? 4.367 28.641 -11.633 1 77.12 88 ALA B N 1
ATOM 8374 C CA . ALA B 1 88 ? 3.059 28.75 -10.992 1 77.12 88 ALA B CA 1
ATOM 8375 C C . ALA B 1 88 ? 2.9 30.109 -10.297 1 77.12 88 ALA B C 1
ATOM 8377 O O . ALA B 1 88 ? 3.855 30.625 -9.711 1 77.12 88 ALA B O 1
ATOM 8378 N N . GLN B 1 89 ? 1.711 30.625 -10.438 1 79 89 GLN B N 1
ATOM 8379 C CA . GLN B 1 89 ? 1.424 31.859 -9.719 1 79 89 GLN B CA 1
ATOM 8380 C C . GLN B 1 89 ? 1.249 31.609 -8.227 1 79 89 GLN B C 1
ATOM 8382 O O . GLN B 1 89 ? 0.497 30.719 -7.832 1 79 89 GLN B O 1
ATOM 8387 N N . ARG B 1 90 ? 1.97 32.344 -7.453 1 86.19 90 ARG B N 1
ATOM 8388 C CA . ARG B 1 90 ? 1.797 32.25 -6.008 1 86.19 90 ARG B CA 1
ATOM 8389 C C . ARG B 1 90 ? 0.441 32.812 -5.586 1 86.19 90 ARG B C 1
ATOM 8391 O O . ARG B 1 90 ? -0.019 33.812 -6.129 1 86.19 90 ARG B O 1
ATOM 8398 N N . PRO B 1 91 ? -0.185 32.219 -4.605 1 87.5 91 PRO B N 1
ATOM 8399 C CA . PRO B 1 91 ? -1.483 32.719 -4.148 1 87.5 91 PRO B CA 1
ATOM 8400 C C . PRO B 1 91 ? -1.37 34.031 -3.393 1 87.5 91 PRO B C 1
ATOM 8402 O O . PRO B 1 91 ? -0.334 34.312 -2.785 1 87.5 91 PRO B O 1
ATOM 8405 N N . VAL B 1 92 ? -2.414 34.812 -3.449 1 90.75 92 VAL B N 1
ATOM 8406 C CA . VAL B 1 92 ? -2.553 35.969 -2.576 1 90.75 92 VAL B CA 1
ATOM 8407 C C . VAL B 1 92 ? -2.949 35.531 -1.174 1 90.75 92 VAL B C 1
ATOM 8409 O O . VAL B 1 92 ? -3.9 34.75 -1.007 1 90.75 92 VAL B O 1
ATOM 8412 N N . VAL B 1 93 ? -2.166 36 -0.201 1 94.5 93 VAL B N 1
ATOM 8413 C CA . VAL B 1 93 ? -2.418 35.625 1.188 1 94.5 93 VAL B CA 1
ATOM 8414 C C . VAL B 1 93 ? -2.682 36.875 2.02 1 94.5 93 VAL B C 1
ATOM 8416 O O . VAL B 1 93 ? -1.808 37.344 2.758 1 94.5 93 VAL B O 1
ATOM 8419 N N . PRO B 1 94 ? -3.889 37.281 2.014 1 93.25 94 PRO B N 1
ATOM 8420 C CA . PRO B 1 94 ? -4.234 38.531 2.68 1 93.25 94 PRO B CA 1
ATOM 8421 C C . PRO B 1 94 ? -3.889 38.531 4.168 1 93.25 94 PRO B C 1
ATOM 8423 O O . PRO B 1 94 ? -3.668 39.594 4.758 1 93.25 94 PRO B O 1
ATOM 8426 N N . ALA B 1 95 ? -3.799 37.375 4.719 1 94.31 95 ALA B N 1
ATOM 8427 C CA . ALA B 1 95 ? -3.488 37.25 6.141 1 94.31 95 ALA B CA 1
ATOM 8428 C C . ALA B 1 95 ? -2.105 37.844 6.453 1 94.31 95 ALA B C 1
ATOM 8430 O O . ALA B 1 95 ? -1.777 38.062 7.617 1 94.31 95 ALA B O 1
ATOM 8431 N N . LEU B 1 96 ? -1.268 38.125 5.438 1 97.12 96 LEU B N 1
ATOM 8432 C CA . LEU B 1 96 ? 0.099 38.594 5.652 1 97.12 96 LEU B CA 1
ATOM 8433 C C . LEU B 1 96 ? 0.175 40.125 5.57 1 97.12 96 LEU B C 1
ATOM 8435 O O . LEU B 1 96 ? 1.248 40.688 5.742 1 97.12 96 LEU B O 1
ATOM 8439 N N . ASP B 1 97 ? -0.975 40.844 5.34 1 96.44 97 ASP B N 1
ATOM 8440 C CA . ASP B 1 97 ? -1.042 42.312 5.266 1 96.44 97 ASP B CA 1
ATOM 8441 C C . ASP B 1 97 ? -1.102 42.938 6.66 1 96.44 97 ASP B C 1
ATOM 8443 O O . ASP B 1 97 ? -2.105 42.781 7.363 1 96.44 97 ASP B O 1
ATOM 8447 N N . PRO B 1 98 ? -0.03 43.625 7.102 1 96.19 98 PRO B N 1
ATOM 8448 C CA . PRO B 1 98 ? -0.043 44.219 8.445 1 96.19 98 PRO B CA 1
ATOM 8449 C C . PRO B 1 98 ? -1.198 45.188 8.656 1 96.19 98 PRO B C 1
ATOM 8451 O O . PRO B 1 98 ? -1.659 45.375 9.781 1 96.19 98 PRO B O 1
ATOM 8454 N N . ARG B 1 99 ? -1.729 45.844 7.648 1 94.94 99 ARG B N 1
ATOM 8455 C CA . ARG B 1 99 ? -2.805 46.812 7.758 1 94.94 99 ARG B CA 1
ATOM 8456 C C . ARG B 1 99 ? -4.086 46.188 8.273 1 94.94 99 ARG B C 1
ATOM 8458 O O . ARG B 1 99 ? -4.883 46.812 8.961 1 94.94 99 ARG B O 1
ATOM 8465 N N . ARG B 1 100 ? -4.242 44.875 7.98 1 93.88 100 ARG B N 1
ATOM 8466 C CA . ARG B 1 100 ? -5.43 44.125 8.398 1 93.88 100 ARG B CA 1
ATOM 8467 C C . ARG B 1 100 ? -5.516 44.031 9.914 1 93.88 100 ARG B C 1
ATOM 8469 O O . ARG B 1 100 ? -6.594 43.812 10.469 1 93.88 100 ARG B O 1
ATOM 8476 N N . TYR B 1 101 ? -4.383 44.25 10.57 1 94.94 101 TYR B N 1
ATOM 8477 C CA . TYR B 1 101 ? -4.297 44.156 12.023 1 94.94 101 TYR B CA 1
ATOM 8478 C C . TYR B 1 101 ? -4.215 45.5 12.68 1 94.94 101 TYR B C 1
ATOM 8480 O O . TYR B 1 101 ? -3.904 45.625 13.867 1 94.94 101 TYR B O 1
ATOM 8488 N N . GLY B 1 102 ? -4.363 46.594 11.867 1 93.06 102 GLY B N 1
ATOM 8489 C CA . GLY B 1 102 ? -4.309 47.969 12.383 1 93.06 102 GLY B CA 1
ATOM 8490 C C . GLY B 1 102 ? -2.893 48.469 12.586 1 93.06 102 GLY B C 1
ATOM 8491 O O . GLY B 1 102 ? -2.664 49.406 13.359 1 93.06 102 GLY B O 1
ATOM 8492 N N . LEU B 1 103 ? -1.916 47.812 12.055 1 95 103 LEU B N 1
ATOM 8493 C CA . LEU B 1 103 ? -0.519 48.219 12.203 1 95 103 LEU B CA 1
ATOM 8494 C C . LEU B 1 103 ? -0.09 49.125 11.07 1 95 103 LEU B C 1
ATOM 8496 O O . LEU B 1 103 ? -0.521 48.969 9.93 1 95 103 LEU B O 1
ATOM 8500 N N . ALA B 1 104 ? 0.708 50.094 11.414 1 92.12 104 ALA B N 1
ATOM 8501 C CA . ALA B 1 104 ? 1.162 51.062 10.438 1 92.12 104 ALA B CA 1
ATOM 8502 C C . ALA B 1 104 ? 2.381 50.562 9.672 1 92.12 104 ALA B C 1
ATOM 8504 O O . ALA B 1 104 ? 3.492 51.062 9.859 1 92.12 104 ALA B O 1
ATOM 8505 N N . ALA B 1 105 ? 2.266 49.594 8.898 1 93.12 105 ALA B N 1
ATOM 8506 C CA . ALA B 1 105 ? 3.297 49.031 8.031 1 93.12 105 ALA B CA 1
ATOM 8507 C C . ALA B 1 105 ? 2.723 48.688 6.66 1 93.12 105 ALA B C 1
ATOM 8509 O O . ALA B 1 105 ? 1.564 48.25 6.555 1 93.12 105 ALA B O 1
ATOM 8510 N N . THR B 1 106 ? 3.494 48.781 5.645 1 91.06 106 THR B N 1
ATOM 8511 C CA . THR B 1 106 ? 3.084 48.438 4.285 1 91.06 106 THR B CA 1
ATOM 8512 C C . THR B 1 106 ? 3.535 47.031 3.902 1 91.06 106 THR B C 1
ATOM 8514 O O . THR B 1 106 ? 4.648 46.625 4.238 1 91.06 106 THR B O 1
ATOM 8517 N N . PRO B 1 107 ? 2.617 46.312 3.211 1 92.25 107 PRO B N 1
ATOM 8518 C CA . PRO B 1 107 ? 3.059 45 2.734 1 92.25 107 PRO B CA 1
ATOM 8519 C C . PRO B 1 107 ? 4.203 45.094 1.728 1 92.25 107 PRO B C 1
ATOM 8521 O O . PRO B 1 107 ? 4.188 45.969 0.848 1 92.25 107 PRO B O 1
ATOM 8524 N N . SER B 1 108 ? 5.074 44.188 1.839 1 90.62 108 SER B N 1
ATOM 8525 C CA . SER B 1 108 ? 6.305 44.25 1.057 1 90.62 108 SER B CA 1
ATOM 8526 C C . SER B 1 108 ? 6.117 43.656 -0.33 1 90.62 108 SER B C 1
ATOM 8528 O O . SER B 1 108 ? 6.941 43.875 -1.223 1 90.62 108 SER B O 1
ATOM 8530 N N . ARG B 1 109 ? 5.086 42.906 -0.55 1 94 109 ARG B N 1
ATOM 8531 C CA . ARG B 1 109 ? 4.836 42.219 -1.82 1 94 109 ARG B CA 1
ATOM 8532 C C . ARG B 1 109 ? 3.35 42.25 -2.162 1 94 109 ARG B C 1
ATOM 8534 O O . ARG B 1 109 ? 2.5 42.281 -1.269 1 94 109 ARG B O 1
ATOM 8541 N N . ASP B 1 110 ? 2.973 42.062 -3.406 1 92.25 110 ASP B N 1
ATOM 8542 C CA . ASP B 1 110 ? 1.591 42.094 -3.875 1 92.25 110 ASP B CA 1
ATOM 8543 C C . ASP B 1 110 ? 0.818 40.875 -3.35 1 92.25 110 ASP B C 1
ATOM 8545 O O . ASP B 1 110 ? -0.385 40.969 -3.092 1 92.25 110 ASP B O 1
ATOM 8549 N N . GLU B 1 111 ? 1.543 39.812 -3.131 1 92.56 111 GLU B N 1
ATOM 8550 C CA . GLU B 1 111 ? 0.93 38.562 -2.67 1 92.56 111 GLU B CA 1
ATOM 8551 C C . GLU B 1 111 ? 0.376 38.719 -1.256 1 92.56 111 GLU B C 1
ATOM 8553 O O . GLU B 1 111 ? -0.423 37.875 -0.806 1 92.56 111 GLU B O 1
ATOM 8558 N N . PHE B 1 112 ? 0.851 39.875 -0.535 1 94.88 112 PHE B N 1
ATOM 8559 C CA . PHE B 1 112 ? 0.452 40.031 0.856 1 94.88 112 PHE B CA 1
ATOM 8560 C C . PHE B 1 112 ? -0.777 40.938 0.958 1 94.88 112 PHE B C 1
ATOM 8562 O O . PHE B 1 112 ? -1.425 41 2.006 1 94.88 112 PHE B O 1
ATOM 8569 N N . VAL B 1 113 ? -1.119 41.656 -0.083 1 92.81 113 VAL B N 1
ATOM 8570 C CA . VAL B 1 113 ? -2.045 42.781 -0.034 1 92.81 113 VAL B CA 1
ATOM 8571 C C . VAL B 1 113 ? -3.467 42.281 0.189 1 92.81 113 VAL B C 1
ATOM 8573 O O . VAL B 1 113 ? -3.932 41.375 -0.521 1 92.81 113 VAL B O 1
ATOM 8576 N N . SER B 1 114 ? -4.039 42.75 1.229 1 92.75 114 SER B N 1
ATOM 8577 C CA . SER B 1 114 ? -5.453 42.5 1.498 1 92.75 114 SER B CA 1
ATOM 8578 C C . SER B 1 114 ? -6.332 43.562 0.842 1 92.75 114 SER B C 1
ATOM 8580 O O . SER B 1 114 ? -6.031 44.75 0.904 1 92.75 114 SER B O 1
ATOM 8582 N N . GLU B 1 115 ? -7.406 43.125 0.268 1 88.44 115 GLU B N 1
ATOM 8583 C CA . GLU B 1 115 ? -8.344 44.062 -0.365 1 88.44 115 GLU B CA 1
ATOM 8584 C C . GLU B 1 115 ? -9.109 44.875 0.677 1 88.44 115 GLU B C 1
ATOM 8586 O O . GLU B 1 115 ? -9.469 46.031 0.431 1 88.44 115 GLU B O 1
ATOM 8591 N N . THR B 1 116 ? -9.359 44.25 1.77 1 90.31 116 THR B N 1
ATOM 8592 C CA . THR B 1 116 ? -10.109 44.906 2.84 1 90.31 116 THR B CA 1
ATOM 8593 C C . THR B 1 116 ? -9.211 45.156 4.051 1 90.31 116 THR B C 1
ATOM 8595 O O . THR B 1 116 ? -8.492 44.25 4.496 1 90.31 116 THR B O 1
ATOM 8598 N N . VAL B 1 117 ? -9.148 46.406 4.57 1 91 117 VAL B N 1
ATOM 8599 C CA . VAL B 1 117 ? -8.383 46.781 5.754 1 91 117 VAL B CA 1
ATOM 8600 C C . VAL B 1 117 ? -9.242 47.656 6.676 1 91 117 VAL B C 1
ATOM 8602 O O . VAL B 1 117 ? -10.227 48.25 6.234 1 91 117 VAL B O 1
ATOM 8605 N N . PRO B 1 118 ? -8.828 47.688 7.98 1 88.06 118 PRO B N 1
ATOM 8606 C CA . PRO B 1 118 ? -9.586 48.562 8.875 1 88.06 118 PRO B CA 1
ATOM 8607 C C . PRO B 1 118 ? -9.336 50.062 8.602 1 88.06 118 PRO B C 1
ATOM 8609 O O . PRO B 1 118 ? -8.328 50.406 7.98 1 88.06 118 PRO B O 1
ATOM 8612 N N . GLN B 1 119 ? -10.273 51.094 8.844 1 73.62 119 GLN B N 1
ATOM 8613 C CA . GLN B 1 119 ? -10.195 52.5 8.57 1 73.62 119 GLN B CA 1
ATOM 8614 C C . GLN B 1 119 ? -9.18 53.188 9.477 1 73.62 119 GLN B C 1
ATOM 8616 O O . GLN B 1 119 ? -8.906 54.406 9.32 1 73.62 119 GLN B O 1
ATOM 8621 N N . LYS B 1 120 ? -8.445 52.562 10.352 1 67.56 120 LYS B N 1
ATOM 8622 C CA . LYS B 1 120 ? -7.523 53.219 11.273 1 67.56 120 LYS B CA 1
ATOM 8623 C C . LYS B 1 120 ? -6.16 52.531 11.281 1 67.56 120 LYS B C 1
ATOM 8625 O O . LYS B 1 120 ? -6.082 51.281 11.336 1 67.56 120 LYS B O 1
ATOM 8630 N N . ASP B 1 121 ? -5.074 53.438 11.07 1 70.69 121 ASP B N 1
ATOM 8631 C CA . ASP B 1 121 ? -3.727 52.906 11.266 1 70.69 121 ASP B CA 1
ATOM 8632 C C . ASP B 1 121 ? -3.059 53.562 12.477 1 70.69 121 ASP B C 1
ATOM 8634 O O . ASP B 1 121 ? -3.396 54.688 12.859 1 70.69 121 ASP B O 1
ATOM 8638 N N . ASP B 1 122 ? -2.262 52.75 13.086 1 80.19 122 ASP B N 1
ATOM 8639 C CA . ASP B 1 122 ? -1.459 53.25 14.203 1 80.19 122 ASP B CA 1
ATOM 8640 C C . ASP B 1 122 ? -0.419 54.25 13.719 1 80.19 122 ASP B C 1
ATOM 8642 O O . ASP B 1 122 ? -0.23 54.438 12.516 1 80.19 122 ASP B O 1
ATOM 8646 N N . ASP B 1 123 ? 0.217 54.844 14.672 1 86.56 123 ASP B N 1
ATOM 8647 C CA . ASP B 1 123 ? 1.348 55.719 14.406 1 86.56 123 ASP B CA 1
ATOM 8648 C C . ASP B 1 123 ? 2.533 54.938 13.844 1 86.56 123 ASP B C 1
ATOM 8650 O O . ASP B 1 123 ? 3.018 54 14.461 1 86.56 123 ASP B O 1
ATOM 8654 N N . PRO B 1 124 ? 2.936 55.312 12.672 1 89 124 PRO B N 1
ATOM 8655 C CA . PRO B 1 124 ? 4.066 54.594 12.062 1 89 124 PRO B CA 1
ATOM 8656 C C . PRO B 1 124 ? 5.316 54.625 12.938 1 89 124 PRO B C 1
ATOM 8658 O O . PRO B 1 124 ? 6.203 53.781 12.781 1 89 124 PRO B O 1
ATOM 8661 N N . ALA B 1 125 ? 5.367 55.594 13.891 1 90.94 125 ALA B N 1
ATOM 8662 C CA . ALA B 1 125 ? 6.551 55.75 14.734 1 90.94 125 ALA B CA 1
ATOM 8663 C C . ALA B 1 125 ? 6.418 54.906 16.016 1 90.94 125 ALA B C 1
ATOM 8665 O O . ALA B 1 125 ? 7.391 54.719 16.75 1 90.94 125 ALA B O 1
ATOM 8666 N N . LYS B 1 126 ? 5.301 54.312 16.141 1 94.25 126 LYS B N 1
ATOM 8667 C CA . LYS B 1 126 ? 5.078 53.531 17.359 1 94.25 126 LYS B CA 1
ATOM 8668 C C . LYS B 1 126 ? 5.965 52.312 17.375 1 94.25 126 LYS B C 1
ATOM 8670 O O . LYS B 1 126 ? 6.121 51.625 16.359 1 94.25 126 LYS B O 1
ATOM 8675 N N . LYS B 1 127 ? 6.59 52 18.562 1 95 127 LYS B N 1
ATOM 8676 C CA . LYS B 1 127 ? 7.414 50.812 18.734 1 95 127 LYS B CA 1
ATOM 8677 C C . LYS B 1 127 ? 6.699 49.781 19.594 1 95 127 LYS B C 1
ATOM 8679 O O . LYS B 1 127 ? 5.934 50.125 20.5 1 95 127 LYS B O 1
ATOM 8684 N N . TYR B 1 128 ? 6.922 48.594 19.219 1 95.94 128 TYR B N 1
ATOM 8685 C CA . TYR B 1 128 ? 6.328 47.469 19.922 1 95.94 128 TYR B CA 1
ATOM 8686 C C . TYR B 1 128 ? 7.402 46.594 20.594 1 95.94 128 TYR B C 1
ATOM 8688 O O . TYR B 1 128 ? 8.477 46.406 20.031 1 95.94 128 TYR B O 1
ATOM 8696 N N . ASP B 1 129 ? 7.145 46.188 21.828 1 95.69 129 ASP B N 1
ATOM 8697 C CA . ASP B 1 129 ? 7.992 45.219 22.5 1 95.69 129 ASP B CA 1
ATOM 8698 C C . ASP B 1 129 ? 7.789 43.812 21.906 1 95.69 129 ASP B C 1
ATOM 8700 O O . ASP B 1 129 ? 6.688 43.281 21.969 1 95.69 129 ASP B O 1
ATOM 8704 N N . VAL B 1 130 ? 8.812 43.125 21.359 1 95.38 130 VAL B N 1
ATOM 8705 C CA . VAL B 1 130 ? 8.672 41.875 20.625 1 95.38 130 VAL B CA 1
ATOM 8706 C C . VAL B 1 130 ? 8.992 40.688 21.547 1 95.38 130 VAL B C 1
ATOM 8708 O O . VAL B 1 130 ? 8.922 39.531 21.125 1 95.38 130 VAL B O 1
ATOM 8711 N N . ARG B 1 131 ? 9.445 40.906 22.906 1 89 131 ARG B N 1
ATOM 8712 C CA . ARG B 1 131 ? 9.742 39.844 23.859 1 89 131 ARG B CA 1
ATOM 8713 C C . ARG B 1 131 ? 8.562 38.906 23.984 1 89 131 ARG B C 1
ATOM 8715 O O . ARG B 1 131 ? 7.441 39.312 24.266 1 89 131 ARG B O 1
ATOM 8722 N N . GLY B 1 132 ? 8.75 37.625 23.625 1 92.69 132 GLY B N 1
ATOM 8723 C CA . GLY B 1 132 ? 7.734 36.594 23.719 1 92.69 132 GLY B CA 1
ATOM 8724 C C . GLY B 1 132 ? 6.801 36.531 22.531 1 92.69 132 GLY B C 1
ATOM 8725 O O . GLY B 1 132 ? 5.809 35.812 22.531 1 92.69 132 GLY B O 1
ATOM 8726 N N . ILE B 1 133 ? 7.023 37.344 21.594 1 95.88 133 ILE B N 1
ATOM 8727 C CA . ILE B 1 133 ? 6.16 37.438 20.422 1 95.88 133 ILE B CA 1
ATOM 8728 C C . ILE B 1 133 ? 6.941 37.031 19.172 1 95.88 133 ILE B C 1
ATOM 8730 O O . ILE B 1 133 ? 6.496 36.188 18.406 1 95.88 133 ILE B O 1
ATOM 8734 N N . LEU B 1 134 ? 8.117 37.562 18.969 1 95.12 134 LEU B N 1
ATOM 8735 C CA . LEU B 1 134 ? 8.984 37.312 17.828 1 95.12 134 LEU B CA 1
ATOM 8736 C C . LEU B 1 134 ? 10.453 37.438 18.219 1 95.12 134 LEU B C 1
ATOM 8738 O O . LEU B 1 134 ? 10.836 38.344 18.953 1 95.12 134 LEU B O 1
ATOM 8742 N N . ASP B 1 135 ? 11.242 36.5 17.75 1 90.38 135 ASP B N 1
ATOM 8743 C CA . ASP B 1 135 ? 12.672 36.5 18.062 1 90.38 135 ASP B CA 1
ATOM 8744 C C . ASP B 1 135 ? 13.461 37.219 16.984 1 90.38 135 ASP B C 1
ATOM 8746 O O . ASP B 1 135 ? 13.188 37.062 15.789 1 90.38 135 ASP B O 1
ATOM 8750 N N . PHE B 1 136 ? 14.289 38.094 17.375 1 87.38 136 PHE B N 1
ATOM 8751 C CA . PHE B 1 136 ? 15.234 38.781 16.5 1 87.38 136 PHE B CA 1
ATOM 8752 C C . PHE B 1 136 ? 16.656 38.344 16.781 1 87.38 136 PHE B C 1
ATOM 8754 O O . PHE B 1 136 ? 16.984 37.938 17.906 1 87.38 136 PHE B O 1
ATOM 8761 N N . PRO B 1 137 ? 17.484 38.438 15.734 1 82.38 137 PRO B N 1
ATOM 8762 C CA . PRO B 1 137 ? 18.906 38.219 16.047 1 82.38 137 PRO B CA 1
ATOM 8763 C C . PRO B 1 137 ? 19.453 39.312 16.984 1 82.38 137 PRO B C 1
ATOM 8765 O O . PRO B 1 137 ? 18.969 40.438 17 1 82.38 137 PRO B O 1
ATOM 8768 N N . ASP B 1 138 ? 20.422 38.969 17.844 1 77.12 138 ASP B N 1
ATOM 8769 C CA . ASP B 1 138 ? 21 39.938 18.781 1 77.12 138 ASP B CA 1
ATOM 8770 C C . ASP B 1 138 ? 21.75 41.031 18.031 1 77.12 138 ASP B C 1
ATOM 8772 O O . ASP B 1 138 ? 22.875 40.844 17.578 1 77.12 138 ASP B O 1
ATOM 8776 N N . ASP B 1 139 ? 21.047 42.125 17.734 1 69.69 139 ASP B N 1
ATOM 8777 C CA . ASP B 1 139 ? 21.672 43.219 17 1 69.69 139 ASP B CA 1
ATOM 8778 C C . ASP B 1 139 ? 21.984 44.406 17.922 1 69.69 139 ASP B C 1
ATOM 8780 O O . ASP B 1 139 ? 22.312 45.5 17.469 1 69.69 139 ASP B O 1
ATOM 8784 N N . GLY B 1 140 ? 21.797 44.219 19.156 1 74.69 140 GLY B N 1
ATOM 8785 C CA . GLY B 1 140 ? 22.109 45.281 20.109 1 74.69 140 GLY B CA 1
ATOM 8786 C C . GLY B 1 140 ? 21.047 46.344 20.141 1 74.69 140 GLY B C 1
ATOM 8787 O O . GLY B 1 140 ? 21.203 47.344 20.859 1 74.69 140 GLY B O 1
ATOM 8788 N N . GLN B 1 141 ? 19.984 46.312 19.422 1 75.94 141 GLN B N 1
ATOM 8789 C CA . GLN B 1 141 ? 19.016 47.406 19.312 1 75.94 141 GLN B CA 1
ATOM 8790 C C . GLN B 1 141 ? 17.828 47.188 20.25 1 75.94 141 GLN B C 1
ATOM 8792 O O . GLN B 1 141 ? 16.781 47.812 20.094 1 75.94 141 GLN B O 1
ATOM 8797 N N . GLY B 1 142 ? 17.922 46.281 21.078 1 82 142 GLY B N 1
ATOM 8798 C CA . GLY B 1 142 ? 16.891 46.094 22.094 1 82 142 GLY B CA 1
ATOM 8799 C C . GLY B 1 142 ? 15.672 45.344 21.562 1 82 142 GLY B C 1
ATOM 8800 O O . GLY B 1 142 ? 15.703 44.781 20.469 1 82 142 GLY B O 1
ATOM 8801 N N . THR B 1 143 ? 14.523 45.375 22.312 1 91.38 143 THR B N 1
ATOM 8802 C CA . THR B 1 143 ? 13.359 44.562 22.016 1 91.38 143 THR B CA 1
ATOM 8803 C C . THR B 1 143 ? 12.227 45.406 21.438 1 91.38 143 THR B C 1
ATOM 8805 O O . THR B 1 143 ? 11.164 44.875 21.109 1 91.38 143 THR B O 1
ATOM 8808 N N . HIS B 1 144 ? 12.359 46.688 21.266 1 94.75 144 HIS B N 1
ATOM 8809 C CA . HIS B 1 144 ? 11.32 47.562 20.719 1 94.75 144 HIS B CA 1
ATOM 8810 C C . HIS B 1 144 ? 11.555 47.844 19.25 1 94.75 144 HIS B C 1
ATOM 8812 O O . HIS B 1 144 ? 12.602 48.375 18.875 1 94.75 144 HIS B O 1
ATOM 8818 N N . LYS B 1 145 ? 10.68 47.438 18.422 1 95.06 145 LYS B N 1
ATOM 8819 C CA . LYS B 1 145 ? 10.773 47.594 16.969 1 95.06 145 LYS B CA 1
ATOM 8820 C C . LYS B 1 145 ? 9.516 48.219 16.391 1 95.06 145 LYS B C 1
ATOM 8822 O O . LYS B 1 145 ? 8.438 48.125 16.969 1 95.06 145 LYS B O 1
ATOM 8827 N N . THR B 1 146 ? 9.609 48.906 15.266 1 94.94 146 THR B N 1
ATOM 8828 C CA . THR B 1 146 ? 8.453 49.469 14.586 1 94.94 146 THR B CA 1
ATOM 8829 C C . THR B 1 146 ? 7.672 48.375 13.859 1 94.94 146 THR B C 1
ATOM 8831 O O . THR B 1 146 ? 8.203 47.281 13.617 1 94.94 146 THR B O 1
ATOM 8834 N N . ALA B 1 147 ? 6.453 48.656 13.516 1 95.31 147 ALA B N 1
ATOM 8835 C CA . ALA B 1 147 ? 5.629 47.719 12.766 1 95.31 147 ALA B CA 1
ATOM 8836 C C . ALA B 1 147 ? 6.27 47.375 11.43 1 95.31 147 ALA B C 1
ATOM 8838 O O . ALA B 1 147 ? 6.188 46.219 10.977 1 95.31 147 ALA B O 1
ATOM 8839 N N . GLN B 1 148 ? 6.898 48.375 10.789 1 95.19 148 GLN B N 1
ATOM 8840 C CA . GLN B 1 148 ? 7.527 48.125 9.492 1 95.19 148 GLN B CA 1
ATOM 8841 C C . GLN B 1 148 ? 8.734 47.219 9.617 1 95.19 148 GLN B C 1
ATOM 8843 O O . GLN B 1 148 ? 8.93 46.312 8.789 1 95.19 148 GLN B O 1
ATOM 8848 N N . GLU B 1 149 ? 9.555 47.406 10.664 1 93.5 149 GLU B N 1
ATOM 8849 C CA . GLU B 1 149 ? 10.703 46.562 10.906 1 93.5 149 GLU B CA 1
ATOM 8850 C C . GLU B 1 149 ? 10.258 45.125 11.172 1 93.5 149 GLU B C 1
ATOM 8852 O O . GLU B 1 149 ? 10.891 44.156 10.688 1 93.5 149 GLU B O 1
ATOM 8857 N N . ILE B 1 150 ? 9.234 44.969 11.914 1 95.81 150 ILE B N 1
ATOM 8858 C CA . ILE B 1 150 ? 8.703 43.656 12.266 1 95.81 150 ILE B CA 1
ATOM 8859 C C . ILE B 1 150 ? 8.172 42.969 11.016 1 95.81 150 ILE B C 1
ATOM 8861 O O . ILE B 1 150 ? 8.469 41.812 10.766 1 95.81 150 ILE B O 1
ATOM 8865 N N . ALA B 1 151 ? 7.375 43.688 10.203 1 95.88 151 ALA B N 1
ATOM 8866 C CA . ALA B 1 151 ? 6.797 43.125 8.977 1 95.88 151 ALA B CA 1
ATOM 8867 C C . ALA B 1 151 ? 7.891 42.656 8.016 1 95.88 151 ALA B C 1
ATOM 8869 O O . ALA B 1 151 ? 7.758 41.625 7.363 1 95.88 151 ALA B O 1
ATOM 8870 N N . GLN B 1 152 ? 8.906 43.406 7.902 1 94.06 152 GLN B N 1
ATOM 8871 C CA . GLN B 1 152 ? 10.016 43.062 7.023 1 94.06 152 GLN B CA 1
ATOM 8872 C C . GLN B 1 152 ? 10.734 41.812 7.512 1 94.06 152 GLN B C 1
ATOM 8874 O O . GLN B 1 152 ? 11.078 40.938 6.715 1 94.06 152 GLN B O 1
ATOM 8879 N N . ARG B 1 153 ? 10.953 41.75 8.781 1 92.44 153 ARG B N 1
ATOM 8880 C CA . ARG B 1 153 ? 11.602 40.594 9.367 1 92.44 153 ARG B CA 1
ATOM 8881 C C . ARG B 1 153 ? 10.758 39.344 9.148 1 92.44 153 ARG B C 1
ATOM 8883 O O . ARG B 1 153 ? 11.289 38.281 8.812 1 92.44 153 ARG B O 1
ATOM 8890 N N . LEU B 1 154 ? 9.461 39.438 9.375 1 96.38 154 LEU B N 1
ATOM 8891 C CA . LEU B 1 154 ? 8.547 38.312 9.188 1 96.38 154 LEU B CA 1
ATOM 8892 C C . LEU B 1 154 ? 8.578 37.812 7.746 1 96.38 154 LEU B C 1
ATOM 8894 O O . LEU B 1 154 ? 8.633 36.625 7.496 1 96.38 154 LEU B O 1
ATOM 8898 N N . ALA B 1 155 ? 8.539 38.719 6.785 1 95.81 155 ALA B N 1
ATOM 8899 C CA . ALA B 1 155 ? 8.586 38.344 5.371 1 95.81 155 ALA B CA 1
ATOM 8900 C C . ALA B 1 155 ? 9.891 37.656 5.023 1 95.81 155 ALA B C 1
ATOM 8902 O O . ALA B 1 155 ? 9.898 36.688 4.25 1 95.81 155 ALA B O 1
ATOM 8903 N N . GLU B 1 156 ? 10.93 38.094 5.602 1 92.62 156 GLU B N 1
ATOM 8904 C CA . GLU B 1 156 ? 12.258 37.531 5.355 1 92.62 156 GLU B CA 1
ATOM 8905 C C . GLU B 1 156 ? 12.344 36.094 5.867 1 92.62 156 GLU B C 1
ATOM 8907 O O . GLU B 1 156 ? 12.859 35.219 5.18 1 92.62 156 GLU B O 1
ATOM 8912 N N . VAL B 1 157 ? 11.828 35.875 7.016 1 94.44 157 VAL B N 1
ATOM 8913 C CA . VAL B 1 157 ? 11.984 34.562 7.691 1 94.44 157 VAL B CA 1
ATOM 8914 C C . VAL B 1 157 ? 11.008 33.562 7.098 1 94.44 157 VAL B C 1
ATOM 8916 O O . VAL B 1 157 ? 11.375 32.406 6.855 1 94.44 157 VAL B O 1
ATOM 8919 N N . TYR B 1 158 ? 9.797 33.969 6.859 1 96.75 158 TYR B N 1
ATOM 8920 C CA . TYR B 1 158 ? 8.75 32.969 6.637 1 96.75 158 TYR B CA 1
ATOM 8921 C C . TYR B 1 158 ? 8.32 32.969 5.176 1 96.75 158 TYR B C 1
ATOM 8923 O O . TYR B 1 158 ? 7.645 32.031 4.734 1 96.75 158 TYR B O 1
ATOM 8931 N N . CYS B 1 159 ? 8.641 33.969 4.336 1 96.62 159 CYS B N 1
ATOM 8932 C CA . CYS B 1 159 ? 8.148 34.062 2.965 1 96.62 159 CYS B CA 1
ATOM 8933 C C . CYS B 1 159 ? 9.305 34.156 1.977 1 96.62 159 CYS B C 1
ATOM 8935 O O . CYS B 1 159 ? 9.117 34.656 0.859 1 96.62 159 CYS B O 1
ATOM 8937 N N . GLY B 1 160 ? 10.492 33.844 2.418 1 94.75 160 GLY B N 1
ATOM 8938 C CA . GLY B 1 160 ? 11.656 33.906 1.553 1 94.75 160 GLY B CA 1
ATOM 8939 C C . GLY B 1 160 ? 11.906 32.656 0.755 1 94.75 160 GLY B C 1
ATOM 8940 O O . GLY B 1 160 ? 10.969 32.031 0.25 1 94.75 160 GLY B O 1
ATOM 8941 N N . ARG B 1 161 ? 13.172 32.406 0.603 1 95.31 161 ARG B N 1
ATOM 8942 C CA . ARG B 1 161 ? 13.617 31.266 -0.207 1 95.31 161 ARG B CA 1
ATOM 8943 C C . ARG B 1 161 ? 13.594 29.969 0.599 1 95.31 161 ARG B C 1
ATOM 8945 O O . ARG B 1 161 ? 13.773 28.891 0.044 1 95.31 161 ARG B O 1
ATOM 8952 N N . VAL B 1 162 ? 13.43 30.016 1.89 1 96.12 162 VAL B N 1
ATOM 8953 C CA . VAL B 1 162 ? 13.094 28.922 2.805 1 96.12 162 VAL B CA 1
ATOM 8954 C C . VAL B 1 162 ? 11.789 29.25 3.525 1 96.12 162 VAL B C 1
ATOM 8956 O O . VAL B 1 162 ? 11.547 30.391 3.9 1 96.12 162 VAL B O 1
ATOM 8959 N N . ALA B 1 163 ? 10.922 28.344 3.631 1 97.19 163 ALA B N 1
ATOM 8960 C CA . ALA B 1 163 ? 9.656 28.516 4.332 1 97.19 163 ALA B CA 1
ATOM 8961 C C . ALA B 1 163 ? 9.344 27.312 5.215 1 97.19 163 ALA B C 1
ATOM 8963 O O . ALA B 1 163 ? 9.992 26.266 5.109 1 97.19 163 ALA B O 1
ATOM 8964 N N . TYR B 1 164 ? 8.383 27.5 6.113 1 97.69 164 TYR B N 1
ATOM 8965 C CA . TYR B 1 164 ? 8.227 26.5 7.176 1 97.69 164 TYR B CA 1
ATOM 8966 C C . TYR B 1 164 ? 6.75 26.203 7.43 1 97.69 164 TYR B C 1
ATOM 8968 O O . TYR B 1 164 ? 5.91 27.109 7.379 1 97.69 164 TYR B O 1
ATOM 8976 N N . GLU B 1 165 ? 6.406 24.953 7.617 1 97.62 165 GLU B N 1
ATOM 8977 C CA . GLU B 1 165 ? 5.141 24.5 8.188 1 97.62 165 GLU B CA 1
ATOM 8978 C C . GLU B 1 165 ? 5.359 23.797 9.523 1 97.62 165 GLU B C 1
ATOM 8980 O O . GLU B 1 165 ? 5.977 22.734 9.578 1 97.62 165 GLU B O 1
ATOM 8985 N N . PHE B 1 166 ? 4.906 24.312 10.617 1 97 166 PHE B N 1
ATOM 8986 C CA . PHE B 1 166 ? 5.098 23.656 11.906 1 97 166 PHE B CA 1
ATOM 8987 C C . PHE B 1 166 ? 3.961 24.016 12.859 1 97 166 PHE B C 1
ATOM 8989 O O . PHE B 1 166 ? 3.871 23.453 13.961 1 97 166 PHE B O 1
ATOM 8996 N N . MET B 1 167 ? 3.053 24.875 12.414 1 95.19 167 MET B N 1
ATOM 8997 C CA . MET B 1 167 ? 1.979 25.328 13.289 1 95.19 167 MET B CA 1
ATOM 8998 C C . MET B 1 167 ? 0.895 24.266 13.422 1 95.19 167 MET B C 1
ATOM 9000 O O . MET B 1 167 ? 0.048 24.344 14.312 1 95.19 167 MET B O 1
ATOM 9004 N N . HIS B 1 168 ? 0.837 23.266 12.555 1 92.5 168 HIS B N 1
ATOM 9005 C CA . HIS B 1 168 ? -0.11 22.156 12.656 1 92.5 168 HIS B CA 1
ATOM 9006 C C . HIS B 1 168 ? 0.278 21.203 13.781 1 92.5 168 HIS B C 1
ATOM 9008 O O . HIS B 1 168 ? -0.521 20.359 14.18 1 92.5 168 HIS B O 1
ATOM 9014 N N . MET B 1 169 ? 1.48 21.328 14.32 1 93.38 169 MET B N 1
ATOM 9015 C CA . MET B 1 169 ? 1.969 20.438 15.375 1 93.38 169 MET B CA 1
ATOM 9016 C C . MET B 1 169 ? 1.229 20.688 16.688 1 93.38 169 MET B C 1
ATOM 9018 O O . MET B 1 169 ? 1.08 21.844 17.109 1 93.38 169 MET B O 1
ATOM 9022 N N . PRO B 1 170 ? 0.854 19.656 17.406 1 87.06 170 PRO B N 1
ATOM 9023 C CA . PRO B 1 170 ? 0.087 19.844 18.641 1 87.06 170 PRO B CA 1
ATOM 9024 C C . PRO B 1 170 ? 0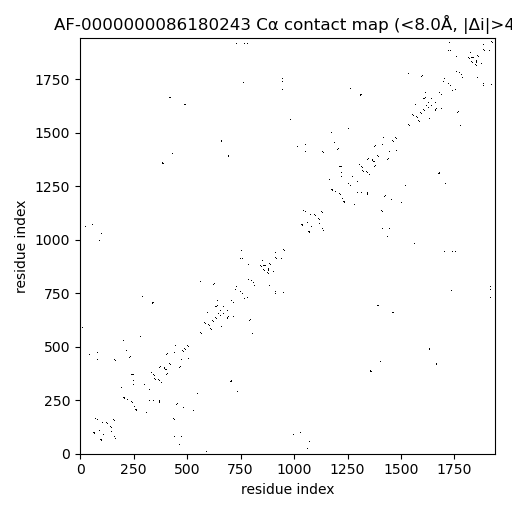.958 20.266 19.812 1 87.06 170 PRO B C 1
ATOM 9026 O O . PRO B 1 170 ? 0.472 20.922 20.734 1 87.06 170 PRO B O 1
ATOM 9029 N N . SER B 1 171 ? 2.217 20.016 19.812 1 89.12 171 SER B N 1
ATOM 9030 C CA . SER B 1 171 ? 3.096 20.297 20.938 1 89.12 171 SER B CA 1
ATOM 9031 C C . SER B 1 171 ? 3.521 21.766 20.969 1 89.12 171 SER B C 1
ATOM 9033 O O . SER B 1 171 ? 4.203 22.219 20.047 1 89.12 171 SER B O 1
ATOM 9035 N N . LYS B 1 172 ? 3.178 22.438 22.047 1 89.69 172 LYS B N 1
ATOM 9036 C CA . LYS B 1 172 ? 3.604 23.828 22.219 1 89.69 172 LYS B CA 1
ATOM 9037 C C . LYS B 1 172 ? 5.117 23.922 22.375 1 89.69 172 LYS B C 1
ATOM 9039 O O . LYS B 1 172 ? 5.738 24.875 21.922 1 89.69 172 LYS B O 1
ATOM 9044 N N . HIS B 1 173 ? 5.656 22.859 22.938 1 91.88 173 HIS B N 1
ATOM 9045 C CA . HIS B 1 173 ? 7.098 22.844 23.172 1 91.88 173 HIS B CA 1
ATOM 9046 C C . HIS B 1 173 ? 7.863 22.766 21.844 1 91.88 173 HIS B C 1
ATOM 9048 O O . HIS B 1 173 ? 8.844 23.484 21.656 1 91.88 173 HIS B O 1
ATOM 9054 N N . GLU B 1 174 ? 7.383 21.906 20.984 1 94.19 174 GLU B N 1
ATOM 9055 C CA . GLU B 1 174 ? 8.039 21.766 19.688 1 94.19 174 GLU B CA 1
ATOM 9056 C C . GLU B 1 174 ? 7.879 23.031 18.859 1 94.19 174 GLU B C 1
ATOM 9058 O O . GLU B 1 174 ? 8.828 23.484 18.219 1 94.19 174 GLU B O 1
ATOM 9063 N N . ARG B 1 175 ? 6.695 23.656 18.875 1 94.88 175 ARG B N 1
ATOM 9064 C CA . ARG B 1 175 ? 6.461 24.891 18.125 1 94.88 175 ARG B CA 1
ATOM 9065 C C . ARG B 1 175 ? 7.348 26.031 18.641 1 94.88 175 ARG B C 1
ATOM 9067 O O . ARG B 1 175 ? 7.965 26.75 17.844 1 94.88 175 ARG B O 1
ATOM 9074 N N . ARG B 1 176 ? 7.445 26.156 19.922 1 94.19 176 ARG B N 1
ATOM 9075 C CA . ARG B 1 176 ? 8.25 27.219 20.516 1 94.19 176 ARG B CA 1
ATOM 9076 C C . ARG B 1 176 ? 9.727 27.031 20.203 1 94.19 176 ARG B C 1
ATOM 9078 O O . ARG B 1 176 ? 10.438 28 19.922 1 94.19 176 ARG B O 1
ATOM 9085 N N . PHE B 1 177 ? 10.156 25.828 20.281 1 94.31 177 PHE B N 1
ATOM 9086 C CA . PHE B 1 177 ? 11.531 25.516 19.906 1 94.31 177 PHE B CA 1
ATOM 9087 C C . PHE B 1 177 ? 11.812 25.953 18.469 1 94.31 177 PHE B C 1
ATOM 9089 O O . PHE B 1 177 ? 12.82 26.609 18.203 1 94.31 177 PHE B O 1
ATOM 9096 N N . LEU B 1 178 ? 10.914 25.578 17.578 1 95.81 178 LEU B N 1
ATOM 9097 C CA . LEU B 1 178 ? 11.102 25.891 16.172 1 95.81 178 LEU B CA 1
ATOM 9098 C C . LEU B 1 178 ? 10.992 27.391 15.914 1 95.81 178 LEU B C 1
ATOM 9100 O O . LEU B 1 178 ? 11.734 27.938 15.102 1 95.81 178 LEU B O 1
ATOM 9104 N N . GLU B 1 179 ? 10.055 28.094 16.641 1 95.31 179 GLU B N 1
ATOM 9105 C CA . GLU B 1 179 ? 9.953 29.547 16.516 1 95.31 179 GLU B CA 1
ATOM 9106 C C . GLU B 1 179 ? 11.289 30.234 16.797 1 95.31 179 GLU B C 1
ATOM 9108 O O . GLU B 1 179 ? 11.766 31.031 15.992 1 95.31 179 GLU B O 1
ATOM 9113 N N . LYS B 1 180 ? 11.859 29.828 17.859 1 92.19 180 LYS B N 1
ATOM 9114 C CA . LYS B 1 180 ? 13.125 30.422 18.266 1 92.19 180 LYS B CA 1
ATOM 9115 C C . LYS B 1 180 ? 14.242 30.047 17.281 1 92.19 180 LYS B C 1
ATOM 9117 O O . LYS B 1 180 ? 15.008 30.922 16.859 1 92.19 180 LYS B O 1
ATOM 9122 N N . LEU B 1 181 ? 14.305 28.812 16.969 1 92.81 181 LEU B N 1
ATOM 9123 C CA . LEU B 1 181 ? 15.352 28.312 16.078 1 92.81 181 LEU B CA 1
ATOM 9124 C C . LEU B 1 181 ? 15.281 28.969 14.711 1 92.81 181 LEU B C 1
ATOM 9126 O O . LEU B 1 181 ? 16.281 29.469 14.211 1 92.81 181 LEU B O 1
ATOM 9130 N N . LEU B 1 182 ? 14.117 29.078 14.078 1 94.25 182 LEU B N 1
ATOM 9131 C CA . LEU B 1 182 ? 13.93 29.547 12.711 1 94.25 182 LEU B CA 1
ATOM 9132 C C . LEU B 1 182 ? 14.102 31.062 12.641 1 94.25 182 LEU B C 1
ATOM 9134 O O . LEU B 1 182 ? 14.711 31.578 11.695 1 94.25 182 LEU B O 1
ATOM 9138 N N . GLU B 1 183 ? 13.625 31.781 13.594 1 93.06 183 GLU B N 1
ATOM 9139 C CA . GLU B 1 183 ? 13.625 33.219 13.562 1 93.06 183 GLU B CA 1
ATOM 9140 C C . GLU B 1 183 ? 15.016 33.781 13.875 1 93.06 183 GLU B C 1
ATOM 9142 O O . GLU B 1 183 ? 15.336 34.906 13.492 1 93.06 183 GLU B O 1
ATOM 9147 N N . ARG B 1 184 ? 15.859 32.906 14.453 1 86.75 184 ARG B N 1
ATOM 9148 C CA . ARG B 1 184 ? 17.219 33.375 14.75 1 86.75 184 ARG B CA 1
ATOM 9149 C C . ARG B 1 184 ? 18.188 32.906 13.672 1 86.75 184 ARG B C 1
ATOM 9151 O O . ARG B 1 184 ? 19.281 33.469 13.531 1 86.75 184 ARG B O 1
ATOM 9158 N N . SER B 1 185 ? 17.953 31.859 13.031 1 78.56 185 SER B N 1
ATOM 9159 C CA . SER B 1 185 ? 18.891 31.156 12.156 1 78.56 185 SER B CA 1
ATOM 9160 C C . SER B 1 185 ? 19.156 31.938 10.875 1 78.56 185 SER B C 1
ATOM 9162 O O . SER B 1 185 ? 20.234 31.875 10.297 1 78.56 185 SER B O 1
ATOM 9164 N N . HIS B 1 186 ? 18.312 32.562 10.305 1 70.12 186 HIS B N 1
ATOM 9165 C CA . HIS B 1 186 ? 18.438 33.188 8.984 1 70.12 186 HIS B CA 1
ATOM 9166 C C . HIS B 1 186 ? 19.547 34.219 8.969 1 70.12 186 HIS B C 1
ATOM 9168 O O . HIS B 1 186 ? 20.062 34.594 7.906 1 70.12 186 HIS B O 1
ATOM 9174 N N . ALA B 1 187 ? 20.109 34.438 10.078 1 65.62 187 ALA B N 1
ATOM 9175 C CA . ALA B 1 187 ? 21.062 35.562 10.148 1 65.62 187 ALA B CA 1
ATOM 9176 C C . ALA B 1 187 ? 22.5 35.031 10.203 1 65.62 187 ALA B C 1
ATOM 9178 O O . ALA B 1 187 ? 23.438 35.812 10.039 1 65.62 187 ALA B O 1
ATOM 9179 N N . ILE B 1 188 ? 22.641 33.781 10.156 1 74.25 188 ILE B N 1
ATOM 9180 C CA . ILE B 1 188 ? 24 33.25 10.305 1 74.25 188 ILE B CA 1
ATOM 9181 C C . ILE B 1 188 ? 24.609 33 8.93 1 74.25 188 ILE B C 1
ATOM 9183 O O . ILE B 1 188 ? 24.094 32.188 8.148 1 74.25 188 ILE B O 1
ATOM 9187 N N . PRO B 1 189 ? 25.656 33.688 8.68 1 81.5 189 PRO B N 1
ATOM 9188 C CA . PRO B 1 189 ? 26.281 33.5 7.359 1 81.5 189 PRO B CA 1
ATOM 9189 C C . PRO B 1 189 ? 26.984 32.156 7.227 1 81.5 189 PRO B C 1
ATOM 9191 O O . PRO B 1 189 ? 27.453 31.594 8.219 1 81.5 189 PRO B O 1
ATOM 9194 N N . ILE B 1 190 ? 27.078 31.625 6.023 1 89.25 190 ILE B N 1
ATOM 9195 C CA . ILE B 1 190 ? 27.859 30.422 5.699 1 89.25 190 ILE B CA 1
ATOM 9196 C C . ILE B 1 190 ? 29.297 30.828 5.398 1 89.25 190 ILE B C 1
ATOM 9198 O O . ILE B 1 190 ? 29.547 31.844 4.734 1 89.25 190 ILE B O 1
ATOM 9202 N N . SER B 1 191 ? 30.281 30.109 5.871 1 91.38 191 SER B N 1
ATOM 9203 C CA . SER B 1 191 ? 31.688 30.453 5.691 1 91.38 191 SER B CA 1
ATOM 9204 C C . SER B 1 191 ? 32.125 30.312 4.234 1 91.38 191 SER B C 1
ATOM 9206 O O . SER B 1 191 ? 31.625 29.422 3.523 1 91.38 191 SER B O 1
ATOM 9208 N N . PRO B 1 192 ? 33.031 31.156 3.811 1 94.19 192 PRO B N 1
ATOM 9209 C CA . PRO B 1 192 ? 33.562 31.031 2.439 1 94.19 192 PRO B CA 1
ATOM 9210 C C . PRO B 1 192 ? 34.156 29.656 2.146 1 94.19 192 PRO B C 1
ATOM 9212 O O . PRO B 1 192 ? 34.031 29.156 1.028 1 94.19 192 PRO B O 1
ATOM 9215 N N . ALA B 1 193 ? 34.719 29.094 3.133 1 93.94 193 ALA B N 1
ATOM 9216 C CA . ALA B 1 193 ? 35.312 27.75 2.955 1 93.94 193 ALA B CA 1
ATOM 9217 C C . ALA B 1 193 ? 34.219 26.719 2.656 1 93.94 193 ALA B C 1
ATOM 9219 O O . ALA B 1 193 ? 34.406 25.875 1.785 1 93.94 193 ALA B O 1
ATOM 9220 N N . GLU B 1 194 ? 33.188 26.812 3.395 1 94.06 194 GLU B N 1
ATOM 9221 C CA . GLU B 1 194 ? 32.062 25.906 3.145 1 94.06 194 GLU B CA 1
ATOM 9222 C C . GLU B 1 194 ? 31.422 26.172 1.786 1 94.06 194 GLU B C 1
ATOM 9224 O O . GLU B 1 194 ? 31.031 25.25 1.08 1 94.06 194 GLU B O 1
ATOM 9229 N N . GLN B 1 195 ? 31.297 27.438 1.459 1 96.69 195 GLN B N 1
ATOM 9230 C CA . GLN B 1 195 ? 30.719 27.797 0.169 1 96.69 195 GLN B CA 1
ATOM 9231 C C . GLN B 1 195 ? 31.547 27.234 -0.983 1 96.69 195 GLN B C 1
ATOM 9233 O O . GLN B 1 195 ? 31 26.719 -1.956 1 96.69 195 GLN B O 1
ATOM 9238 N N . ARG B 1 196 ? 32.844 27.359 -0.867 1 96.31 196 ARG B N 1
ATOM 9239 C CA . ARG B 1 196 ? 33.719 26.828 -1.898 1 96.31 196 ARG B CA 1
ATOM 9240 C C . ARG B 1 196 ? 33.594 25.312 -1.993 1 96.31 196 ARG B C 1
ATOM 9242 O O . ARG B 1 196 ? 33.562 24.75 -3.092 1 96.31 196 ARG B O 1
ATOM 9249 N N . ALA B 1 197 ? 33.562 24.656 -0.851 1 96.69 197 ALA B N 1
ATOM 9250 C CA . ALA B 1 197 ? 33.438 23.203 -0.822 1 96.69 197 ALA B CA 1
ATOM 9251 C C . ALA B 1 197 ? 32.125 22.75 -1.47 1 96.69 197 ALA B C 1
ATOM 9253 O O . ALA B 1 197 ? 32.094 21.75 -2.182 1 96.69 197 ALA B O 1
ATOM 9254 N N . GLN B 1 198 ? 31.047 23.484 -1.169 1 97.25 198 GLN B N 1
ATOM 9255 C CA . GLN B 1 198 ? 29.75 23.188 -1.764 1 97.25 198 GLN B CA 1
ATOM 9256 C C . GLN B 1 198 ? 29.781 23.359 -3.279 1 97.25 198 GLN B C 1
ATOM 9258 O O . GLN B 1 198 ? 29.219 22.562 -4.016 1 97.25 198 GLN B O 1
ATOM 9263 N N . TRP B 1 199 ? 30.406 24.422 -3.703 1 98.19 199 TRP B N 1
ATOM 9264 C CA . TRP B 1 199 ? 30.516 24.641 -5.141 1 98.19 199 TRP B CA 1
ATOM 9265 C C . TRP B 1 199 ? 31.266 23.5 -5.812 1 98.19 199 TRP B C 1
ATOM 9267 O O . TRP B 1 199 ? 30.875 23.016 -6.875 1 98.19 199 TRP B O 1
ATOM 9277 N N . GLU B 1 200 ? 32.406 23.094 -5.227 1 98.06 200 GLU B N 1
ATOM 9278 C CA . GLU B 1 200 ? 33.188 21.984 -5.793 1 98.06 200 GLU B CA 1
ATOM 9279 C C . GLU B 1 200 ? 32.344 20.734 -5.934 1 98.06 200 GLU B C 1
ATOM 9281 O O . GLU B 1 200 ? 32.406 20.047 -6.953 1 98.06 200 GLU B O 1
ATOM 9286 N N . LEU B 1 201 ? 31.562 20.453 -4.914 1 98.12 201 LEU B N 1
ATOM 9287 C CA . LEU B 1 201 ? 30.688 19.281 -4.941 1 98.12 201 LEU B CA 1
ATOM 9288 C C . LEU B 1 201 ? 29.672 19.406 -6.07 1 98.12 201 LEU B C 1
ATOM 9290 O O . LEU B 1 201 ? 29.406 18.422 -6.781 1 98.12 201 LEU B O 1
ATOM 9294 N N . LEU B 1 202 ? 29.062 20.578 -6.207 1 98.5 202 LEU B N 1
ATOM 9295 C CA . LEU B 1 202 ? 28.078 20.812 -7.258 1 98.5 202 LEU B CA 1
ATOM 9296 C C . LEU B 1 202 ? 28.719 20.703 -8.633 1 98.5 202 LEU B C 1
ATOM 9298 O O . LEU B 1 202 ? 28.125 20.141 -9.555 1 98.5 202 LEU B O 1
ATOM 9302 N N . ALA B 1 203 ? 29.891 21.266 -8.758 1 98.31 203 ALA B N 1
ATOM 9303 C CA . ALA B 1 203 ? 30.625 21.203 -10.016 1 98.31 203 ALA B CA 1
ATOM 9304 C C . ALA B 1 203 ? 30.969 19.75 -10.383 1 98.31 203 ALA B C 1
ATOM 9306 O O . ALA B 1 203 ? 30.922 19.375 -11.555 1 98.31 203 ALA B O 1
ATOM 9307 N N . LYS B 1 204 ? 31.328 18.984 -9.375 1 98.06 204 LYS B N 1
ATOM 9308 C CA . LYS B 1 204 ? 31.594 17.562 -9.594 1 98.06 204 LYS B CA 1
ATOM 9309 C C . LYS B 1 204 ? 30.344 16.844 -10.102 1 98.06 204 LYS B C 1
ATOM 9311 O O . LYS B 1 204 ? 30.422 16.047 -11.047 1 98.06 204 LYS B O 1
ATOM 9316 N N . SER B 1 205 ? 29.234 17.094 -9.461 1 97.94 205 SER B N 1
ATOM 9317 C CA . SER B 1 205 ? 27.984 16.469 -9.859 1 97.94 205 SER B CA 1
ATOM 9318 C C . SER B 1 205 ? 27.609 16.828 -11.289 1 97.94 205 SER B C 1
ATOM 9320 O O . SER B 1 205 ? 27.281 15.953 -12.094 1 97.94 205 SER B O 1
ATOM 9322 N N . GLU B 1 206 ? 27.656 18.125 -11.609 1 97.81 206 GLU B N 1
ATOM 9323 C CA . GLU B 1 206 ? 27.406 18.609 -12.961 1 97.81 206 GLU B CA 1
ATOM 9324 C C . GLU B 1 206 ? 28.375 17.984 -13.961 1 97.81 206 GLU B C 1
ATOM 9326 O O . GLU B 1 206 ? 27.984 17.531 -15.039 1 97.81 206 GLU B O 1
ATOM 9331 N N . GLY B 1 207 ? 29.656 18.016 -13.578 1 98 207 GLY B N 1
ATOM 9332 C CA . GLY B 1 207 ? 30.688 17.453 -14.43 1 98 207 GLY B CA 1
ATOM 9333 C C . GLY B 1 207 ? 30.484 15.977 -14.719 1 98 207 GLY B C 1
ATOM 9334 O O . GLY B 1 207 ? 30.703 15.531 -15.852 1 98 207 GLY B O 1
ATOM 9335 N N . PHE B 1 208 ? 30.141 15.227 -13.742 1 97.81 208 PHE B N 1
ATOM 9336 C CA . PHE B 1 208 ? 29.875 13.797 -13.906 1 97.81 208 PHE B CA 1
ATOM 9337 C C . PHE B 1 208 ? 28.766 13.57 -14.922 1 97.81 208 PHE B C 1
ATOM 9339 O O . PHE B 1 208 ? 28.891 12.727 -15.812 1 97.81 208 PHE B O 1
ATOM 9346 N N . ASP B 1 209 ? 27.609 14.297 -14.781 1 97.56 209 ASP B N 1
ATOM 9347 C CA . ASP B 1 209 ? 26.484 14.141 -15.695 1 97.56 209 ASP B CA 1
ATOM 9348 C C . ASP B 1 209 ? 26.891 14.477 -17.125 1 97.56 209 ASP B C 1
ATOM 9350 O O . ASP B 1 209 ? 26.5 13.781 -18.062 1 97.56 209 ASP B O 1
ATOM 9354 N N . ASN B 1 210 ? 27.625 15.547 -17.25 1 96.94 210 ASN B N 1
ATOM 9355 C CA . ASN B 1 210 ? 28.109 15.93 -18.578 1 96.94 210 ASN B CA 1
ATOM 9356 C C . ASN B 1 210 ? 29.047 14.875 -19.172 1 96.94 210 ASN B C 1
ATOM 9358 O O . ASN B 1 210 ? 28.953 14.555 -20.359 1 96.94 210 ASN B O 1
ATOM 9362 N N . TRP B 1 211 ? 29.922 14.398 -18.344 1 97.81 211 TRP B N 1
ATOM 9363 C CA . TRP B 1 211 ? 30.859 13.359 -18.766 1 97.81 211 TRP B CA 1
ATOM 9364 C C . TRP B 1 211 ? 30.125 12.102 -19.203 1 97.81 211 TRP B C 1
ATOM 9366 O O . TRP B 1 211 ? 30.406 11.539 -20.266 1 97.81 211 TRP B O 1
ATOM 9376 N N . ALA B 1 212 ? 29.219 11.641 -18.391 1 97.25 212 ALA B N 1
ATOM 9377 C CA . ALA B 1 212 ? 28.453 10.43 -18.688 1 97.25 212 ALA B CA 1
ATOM 9378 C C . ALA B 1 212 ? 27.641 10.594 -19.984 1 97.25 212 ALA B C 1
ATOM 9380 O O . ALA B 1 212 ? 27.5 9.648 -20.75 1 97.25 212 ALA B O 1
ATOM 9381 N N . ALA B 1 213 ? 27.062 11.828 -20.203 1 96.31 213 ALA B N 1
ATOM 9382 C CA . ALA B 1 213 ? 26.312 12.102 -21.422 1 96.31 213 ALA B CA 1
ATOM 9383 C C . ALA B 1 213 ? 27.203 11.992 -22.656 1 96.31 213 ALA B C 1
ATOM 9385 O O . ALA B 1 213 ? 26.766 11.562 -23.719 1 96.31 213 ALA B O 1
ATOM 9386 N N . LYS B 1 214 ? 28.406 12.367 -22.516 1 97.06 214 LYS B N 1
ATOM 9387 C CA . LYS B 1 214 ? 29.359 12.359 -23.625 1 97.06 214 LYS B CA 1
ATOM 9388 C C . LYS B 1 214 ? 29.906 10.953 -23.875 1 97.06 214 LYS B C 1
ATOM 9390 O O . LYS B 1 214 ? 30.016 10.523 -25.016 1 97.06 214 LYS B O 1
ATOM 9395 N N . ARG B 1 215 ? 30.25 10.234 -22.844 1 97.12 215 ARG B N 1
ATOM 9396 C CA . ARG B 1 215 ? 30.953 8.961 -22.969 1 97.12 215 ARG B CA 1
ATOM 9397 C C . ARG B 1 215 ? 29.984 7.805 -23.078 1 97.12 215 ARG B C 1
ATOM 9399 O O . ARG B 1 215 ? 30.297 6.77 -23.672 1 97.12 215 ARG B O 1
ATOM 9406 N N . PHE B 1 216 ? 28.812 7.938 -22.516 1 96.5 216 PHE B N 1
ATOM 9407 C CA . PHE B 1 216 ? 27.797 6.906 -22.516 1 96.5 216 PHE B CA 1
ATOM 9408 C C . PHE B 1 216 ? 26.438 7.492 -22.891 1 96.5 216 PHE B C 1
ATOM 9410 O O . PHE B 1 216 ? 25.484 7.422 -22.109 1 96.5 216 PHE B O 1
ATOM 9417 N N . PRO B 1 217 ? 26.234 7.996 -24.078 1 94.81 217 PRO B N 1
ATOM 9418 C CA . PRO B 1 217 ? 25.031 8.742 -24.469 1 94.81 217 PRO B CA 1
ATOM 9419 C C . PRO B 1 217 ? 23.781 7.879 -24.5 1 94.81 217 PRO B C 1
ATOM 9421 O O . PRO B 1 217 ? 22.656 8.391 -24.375 1 94.81 217 PRO B O 1
ATOM 9424 N N . ASN B 1 218 ? 23.906 6.543 -24.578 1 92.75 218 ASN B N 1
ATOM 9425 C CA . ASN B 1 218 ? 22.75 5.68 -24.75 1 92.75 218 ASN B CA 1
ATOM 9426 C C . ASN B 1 218 ? 22.391 4.961 -23.453 1 92.75 218 ASN B C 1
ATOM 9428 O O . ASN B 1 218 ? 21.469 4.148 -23.406 1 92.75 218 ASN B O 1
ATOM 9432 N N . VAL B 1 219 ? 23.078 5.254 -22.391 1 94 219 VAL B N 1
ATOM 9433 C CA . VAL B 1 219 ? 22.828 4.609 -21.109 1 94 219 VAL B CA 1
ATOM 9434 C C . VAL B 1 219 ? 21.906 5.48 -20.266 1 94 219 VAL B C 1
ATOM 9436 O O . VAL B 1 219 ? 22.156 6.672 -20.078 1 94 219 VAL B O 1
ATOM 9439 N N . LYS B 1 220 ? 20.766 4.871 -19.812 1 92.44 220 LYS B N 1
ATOM 9440 C CA . LYS B 1 220 ? 19.875 5.566 -18.875 1 92.44 220 LYS B CA 1
ATOM 9441 C C . LYS B 1 220 ? 20.531 5.711 -17.5 1 92.44 220 LYS B C 1
ATOM 9443 O O . LYS B 1 220 ? 20.922 4.715 -16.891 1 92.44 220 LYS B O 1
ATOM 9448 N N . ARG B 1 221 ? 20.594 6.902 -17.031 1 93.5 221 ARG B N 1
ATOM 9449 C CA . ARG B 1 221 ? 21.344 7.137 -15.805 1 93.5 221 ARG B CA 1
ATOM 9450 C C . ARG B 1 221 ? 20.484 7.812 -14.75 1 93.5 221 ARG B C 1
ATOM 9452 O O . ARG B 1 221 ? 20.812 7.805 -13.562 1 93.5 221 ARG B O 1
ATOM 9459 N N . TYR B 1 222 ? 19.328 8.367 -15.156 1 94.81 222 TYR B N 1
ATOM 9460 C CA . TYR B 1 222 ? 18.5 9.148 -14.242 1 94.81 222 TYR B CA 1
ATOM 9461 C C . TYR B 1 222 ? 19.328 10.195 -13.516 1 94.81 222 TYR B C 1
ATOM 9463 O O . TYR B 1 222 ? 19.312 10.273 -12.281 1 94.81 222 TYR B O 1
ATOM 9471 N N . GLY B 1 223 ? 19.969 11.039 -14.289 1 95.44 223 GLY B N 1
ATOM 9472 C CA . GLY B 1 223 ? 20.891 12.047 -13.797 1 95.44 223 GLY B CA 1
ATOM 9473 C C . GLY B 1 223 ? 20.219 13.094 -12.922 1 95.44 223 GLY B C 1
ATOM 9474 O O . GLY B 1 223 ? 19 13.125 -12.812 1 95.44 223 GLY B O 1
ATOM 9475 N N . LEU B 1 224 ? 21.031 13.969 -12.281 1 97 224 LEU B N 1
ATOM 9476 C CA . LEU B 1 224 ? 20.562 14.898 -11.258 1 97 224 LEU B CA 1
ATOM 9477 C C . LEU B 1 224 ? 20.516 16.328 -11.805 1 97 224 LEU B C 1
ATOM 9479 O O . LEU B 1 224 ? 20.375 17.281 -11.039 1 97 224 LEU B O 1
ATOM 9483 N N . GLU B 1 225 ? 20.625 16.453 -13.164 1 96.31 225 GLU B N 1
ATOM 9484 C CA . GLU B 1 225 ? 20.625 17.781 -13.766 1 96.31 225 GLU B CA 1
ATOM 9485 C C . GLU B 1 225 ? 19.312 18.516 -13.461 1 96.31 225 GLU B C 1
ATOM 9487 O O . GLU B 1 225 ? 18.234 17.984 -13.719 1 96.31 225 GLU B O 1
ATOM 9492 N N . GLY B 1 226 ? 19.406 19.656 -12.906 1 96.5 226 GLY B N 1
ATOM 9493 C CA . GLY B 1 226 ? 18.266 20.453 -12.469 1 96.5 226 GLY B CA 1
ATOM 9494 C C . GLY B 1 226 ? 17.984 20.328 -10.992 1 96.5 226 GLY B C 1
ATOM 9495 O O . GLY B 1 226 ? 17.25 21.141 -10.422 1 96.5 226 GLY B O 1
ATOM 9496 N N . GLY B 1 227 ? 18.531 19.312 -10.328 1 97.31 227 GLY B N 1
ATOM 9497 C CA . GLY B 1 227 ? 18.375 19.062 -8.906 1 97.31 227 GLY B CA 1
ATOM 9498 C C . GLY B 1 227 ? 19.688 18.812 -8.188 1 97.31 227 GLY B C 1
ATOM 9499 O O . GLY B 1 227 ? 19.719 18.062 -7.215 1 97.31 227 GLY B O 1
ATOM 9500 N N . GLU B 1 228 ? 20.797 19.438 -8.672 1 97.81 228 GLU B N 1
ATOM 9501 C CA . GLU B 1 228 ? 22.141 19.188 -8.156 1 97.81 228 GLU B CA 1
ATOM 9502 C C . GLU B 1 228 ? 22.234 19.516 -6.668 1 97.81 228 GLU B C 1
ATOM 9504 O O . GLU B 1 228 ? 23.031 18.922 -5.949 1 97.81 228 GLU B O 1
ATOM 9509 N N . SER B 1 229 ? 21.328 20.359 -6.191 1 98.31 229 SER B N 1
ATOM 9510 C CA . SER B 1 229 ? 21.391 20.797 -4.801 1 98.31 229 SER B CA 1
ATOM 9511 C C . SER B 1 229 ? 21.047 19.656 -3.85 1 98.31 229 SER B C 1
ATOM 9513 O O . SER B 1 229 ? 21.281 19.75 -2.643 1 98.31 229 SER B O 1
ATOM 9515 N N . MET B 1 230 ? 20.469 18.531 -4.34 1 98.69 230 MET B N 1
ATOM 9516 C CA . MET B 1 230 ? 20.344 17.328 -3.52 1 98.69 230 MET B CA 1
ATOM 9517 C C . MET B 1 230 ? 21.703 16.938 -2.924 1 98.69 230 MET B C 1
ATOM 9519 O O . MET B 1 230 ? 21.766 16.5 -1.774 1 98.69 230 MET B O 1
ATOM 9523 N N . MET B 1 231 ? 22.828 17.156 -3.73 1 98.56 231 MET B N 1
ATOM 9524 C CA . MET B 1 231 ? 24.172 16.828 -3.26 1 98.56 231 MET B CA 1
ATOM 9525 C C . MET B 1 231 ? 24.547 17.703 -2.059 1 98.56 231 MET B C 1
ATOM 9527 O O . MET B 1 231 ? 25.094 17.203 -1.078 1 98.56 231 MET B O 1
ATOM 9531 N N . THR B 1 232 ? 24.219 18.984 -2.18 1 98.12 232 THR B N 1
ATOM 9532 C CA . THR B 1 232 ? 24.453 19.906 -1.069 1 98.12 232 THR B CA 1
ATOM 9533 C C . THR B 1 232 ? 23.656 19.469 0.161 1 98.12 232 THR B C 1
ATOM 9535 O O . THR B 1 232 ? 24.188 19.469 1.275 1 98.12 232 THR B O 1
ATOM 9538 N N . ALA B 1 233 ? 22.391 19.125 -0.023 1 98.69 233 ALA B N 1
ATOM 9539 C CA . ALA B 1 233 ? 21.531 18.734 1.082 1 98.69 233 ALA B CA 1
ATOM 9540 C C . ALA B 1 233 ? 22.094 17.516 1.804 1 98.69 233 ALA B C 1
ATOM 9542 O O . ALA B 1 233 ? 22.234 17.516 3.029 1 98.69 233 ALA B O 1
ATOM 9543 N N . VAL B 1 234 ? 22.438 16.469 1.068 1 98.62 234 VAL B N 1
ATOM 9544 C CA . VAL B 1 234 ? 22.906 15.227 1.664 1 98.62 234 VAL B CA 1
ATOM 9545 C C . VAL B 1 234 ? 24.266 15.461 2.334 1 98.62 234 VAL B C 1
ATOM 9547 O O . VAL B 1 234 ? 24.484 15.008 3.457 1 98.62 234 VAL B O 1
ATOM 9550 N N . ALA B 1 235 ? 25.188 16.203 1.653 1 98.06 235 ALA B N 1
ATOM 9551 C CA . ALA B 1 235 ? 26.5 16.484 2.217 1 98.06 235 ALA B CA 1
ATOM 9552 C C . ALA B 1 235 ? 26.391 17.234 3.543 1 98.06 235 ALA B C 1
ATOM 9554 O O . ALA B 1 235 ? 27.109 16.938 4.492 1 98.06 235 ALA B O 1
ATOM 9555 N N . LYS B 1 236 ? 25.531 18.219 3.551 1 97 236 LYS B N 1
ATOM 9556 C CA . LYS B 1 236 ? 25.375 19 4.773 1 97 236 LYS B CA 1
ATOM 9557 C C . LYS B 1 236 ? 24.844 18.141 5.914 1 97 236 LYS B C 1
ATOM 9559 O O . LYS B 1 236 ? 25.312 18.25 7.051 1 97 236 LYS B O 1
ATOM 9564 N N . VAL B 1 237 ? 23.797 17.281 5.668 1 97.75 237 VAL B N 1
ATOM 9565 C CA . VAL B 1 237 ? 23.281 16.391 6.688 1 97.75 237 VAL B CA 1
ATOM 9566 C C . VAL B 1 237 ? 24.391 15.469 7.188 1 97.75 237 VAL B C 1
ATOM 9568 O O . VAL B 1 237 ? 24.547 15.281 8.391 1 97.75 237 VAL B O 1
ATOM 9571 N N . LEU B 1 238 ? 25.188 14.922 6.277 1 97.31 238 LEU B N 1
ATOM 9572 C CA . LEU B 1 238 ? 26.25 13.992 6.641 1 97.31 238 LEU B CA 1
ATOM 9573 C C . LEU B 1 238 ? 27.344 14.703 7.434 1 97.31 238 LEU B C 1
ATOM 9575 O O . LEU B 1 238 ? 27.844 14.164 8.422 1 97.31 238 LEU B O 1
ATOM 9579 N N . ASP B 1 239 ? 27.766 15.93 6.973 1 95.81 239 ASP B N 1
ATOM 9580 C CA . ASP B 1 239 ? 28.766 16.703 7.688 1 95.81 239 ASP B CA 1
ATOM 9581 C C . ASP B 1 239 ? 28.328 17.016 9.109 1 95.81 239 ASP B C 1
ATOM 9583 O O . ASP B 1 239 ? 29.094 16.844 10.062 1 95.81 239 ASP B O 1
ATOM 9587 N N . GLU B 1 240 ? 27.062 17.469 9.203 1 94.25 240 GLU B N 1
ATOM 9588 C CA . GLU B 1 240 ? 26.531 17.781 10.523 1 94.25 240 GLU B CA 1
ATOM 9589 C C . GLU B 1 240 ? 26.406 16.531 11.383 1 94.25 240 GLU B C 1
ATOM 9591 O O . GLU B 1 240 ? 26.609 16.594 12.602 1 94.25 240 GLU B O 1
ATOM 9596 N N . ALA B 1 241 ? 25.969 15.445 10.797 1 95.25 241 ALA B N 1
ATOM 9597 C CA . ALA B 1 241 ? 25.875 14.18 11.516 1 95.25 241 ALA B CA 1
ATOM 9598 C C . ALA B 1 241 ? 27.234 13.734 12.023 1 95.25 241 ALA B C 1
ATOM 9600 O O . ALA B 1 241 ? 27.375 13.312 13.18 1 95.25 241 ALA B O 1
ATOM 9601 N N . HIS B 1 242 ? 28.234 13.805 11.156 1 94.88 242 HIS B N 1
ATOM 9602 C CA . HIS B 1 242 ? 29.594 13.453 11.531 1 94.88 242 HIS B CA 1
ATOM 9603 C C . HIS B 1 242 ? 30.078 14.297 12.711 1 94.88 242 HIS B C 1
ATOM 9605 O O . HIS B 1 242 ? 30.641 13.766 13.672 1 94.88 242 HIS B O 1
ATOM 9611 N N . ALA B 1 243 ? 29.812 15.547 12.602 1 91.94 243 ALA B N 1
ATOM 9612 C CA . ALA B 1 243 ? 30.219 16.484 13.648 1 91.94 243 ALA B CA 1
ATOM 9613 C C . ALA B 1 243 ? 29.5 16.188 14.953 1 91.94 243 ALA B C 1
ATOM 9615 O O . ALA B 1 243 ? 30.047 16.422 16.031 1 91.94 243 ALA B O 1
ATOM 9616 N N . SER B 1 244 ? 28.281 15.664 14.836 1 91.56 244 SER B N 1
ATOM 9617 C CA . SER B 1 244 ? 27.453 15.414 16 1 91.56 244 SER B CA 1
ATOM 9618 C C . SER B 1 244 ? 27.766 14.055 16.625 1 91.56 244 SER B C 1
ATOM 9620 O O . SER B 1 244 ? 27.141 13.664 17.609 1 91.56 244 SER B O 1
ATOM 9622 N N . GLY B 1 245 ? 28.656 13.234 16.016 1 90.81 245 GLY B N 1
ATOM 9623 C CA . GLY B 1 245 ? 29.125 12 16.625 1 90.81 245 GLY B CA 1
ATOM 9624 C C . GLY B 1 245 ? 28.344 10.773 16.172 1 90.81 245 GLY B C 1
ATOM 9625 O O . GLY B 1 245 ? 28.438 9.711 16.797 1 90.81 245 GLY B O 1
ATOM 9626 N N . PHE B 1 246 ? 27.594 10.906 15.141 1 94.75 246 PHE B N 1
ATOM 9627 C CA . PHE B 1 246 ? 26.938 9.734 14.578 1 94.75 246 PHE B CA 1
ATOM 9628 C C . PHE B 1 246 ? 27.953 8.703 14.102 1 94.75 246 PHE B C 1
ATOM 9630 O O . PHE B 1 246 ? 29 9.07 13.562 1 94.75 246 PHE B O 1
ATOM 9637 N N . GLU B 1 247 ? 27.594 7.453 14.305 1 95.44 247 GLU B N 1
ATOM 9638 C CA . GLU B 1 247 ? 28.453 6.359 13.867 1 95.44 247 GLU B CA 1
ATOM 9639 C C . GLU B 1 247 ? 28 5.793 12.531 1 95.44 247 GLU B C 1
ATOM 9641 O O . GLU B 1 247 ? 28.812 5.289 11.75 1 95.44 247 GLU B O 1
ATOM 9646 N N . ASP B 1 248 ? 26.719 5.867 12.32 1 97.25 248 ASP B N 1
ATOM 9647 C CA . ASP B 1 248 ? 26.141 5.32 11.094 1 97.25 248 ASP B CA 1
ATOM 9648 C C . ASP B 1 248 ? 25.047 6.242 10.547 1 97.25 248 ASP B C 1
ATOM 9650 O O . ASP B 1 248 ? 24.281 6.824 11.312 1 97.25 248 ASP B O 1
ATOM 9654 N N . VAL B 1 249 ? 24.984 6.426 9.266 1 98.44 249 VAL B N 1
ATOM 9655 C CA . VAL B 1 249 ? 23.859 7.016 8.562 1 98.44 249 VAL B CA 1
ATOM 9656 C C . VAL B 1 249 ? 23.328 6.035 7.508 1 98.44 249 VAL B C 1
ATOM 9658 O O . VAL B 1 249 ? 24.109 5.531 6.688 1 98.44 249 VAL B O 1
ATOM 9661 N N . VAL B 1 250 ? 22.062 5.699 7.566 1 98.44 250 VAL B N 1
ATOM 9662 C CA . VAL B 1 250 ? 21.438 4.77 6.637 1 98.44 250 VAL B CA 1
ATOM 9663 C C . VAL B 1 250 ? 20.594 5.539 5.629 1 98.44 250 VAL B C 1
ATOM 9665 O O . VAL B 1 250 ? 19.672 6.27 6.012 1 98.44 250 VAL B O 1
ATOM 9668 N N . ILE B 1 251 ? 20.844 5.336 4.367 1 98.5 251 ILE B N 1
ATOM 9669 C CA . ILE B 1 251 ? 20.156 6.109 3.33 1 98.5 251 ILE B CA 1
ATOM 9670 C C . ILE B 1 251 ? 19.328 5.176 2.447 1 98.5 251 ILE B C 1
ATOM 9672 O O . ILE B 1 251 ? 19.844 4.164 1.959 1 98.5 251 ILE B O 1
ATOM 9676 N N . GLY B 1 252 ? 18.062 5.371 2.309 1 97.62 252 GLY B N 1
ATOM 9677 C CA . GLY B 1 252 ? 17.219 4.875 1.231 1 97.62 252 GLY B CA 1
ATOM 9678 C C . GLY B 1 252 ? 16.875 5.941 0.211 1 97.62 252 GLY B C 1
ATOM 9679 O O . GLY B 1 252 ? 16.516 7.062 0.575 1 97.62 252 GLY B O 1
ATOM 9680 N N . MET B 1 253 ? 16.984 5.684 -1.082 1 97.5 253 MET B N 1
ATOM 9681 C CA . MET B 1 253 ? 16.734 6.723 -2.076 1 97.5 253 MET B CA 1
ATOM 9682 C C . MET B 1 253 ? 16.266 6.117 -3.395 1 97.5 253 MET B C 1
ATOM 9684 O O . MET B 1 253 ? 16.438 4.918 -3.623 1 97.5 253 MET B O 1
ATOM 9688 N N . PRO B 1 254 ? 15.664 6.914 -4.254 1 95.69 254 PRO B N 1
ATOM 9689 C CA . PRO B 1 254 ? 15.281 6.457 -5.594 1 95.69 254 PRO B CA 1
ATOM 9690 C C . PRO B 1 254 ? 16.438 6.492 -6.582 1 95.69 254 PRO B C 1
ATOM 9692 O O . PRO B 1 254 ? 17.594 6.652 -6.18 1 95.69 254 PRO B O 1
ATOM 9695 N N . HIS B 1 255 ? 16.141 6.293 -7.875 1 95.19 255 HIS B N 1
ATOM 9696 C CA . HIS B 1 255 ? 17.125 6.215 -8.953 1 95.19 255 HIS B CA 1
ATOM 9697 C C . HIS B 1 255 ? 17.75 7.574 -9.219 1 95.19 255 HIS B C 1
ATOM 9699 O O . HIS B 1 255 ? 18.969 7.664 -9.453 1 95.19 255 HIS B O 1
ATOM 9705 N N . ARG B 1 256 ? 16.953 8.617 -9.117 1 95.56 256 ARG B N 1
ATOM 9706 C CA . ARG B 1 256 ? 17.406 9.945 -9.531 1 95.56 256 ARG B CA 1
ATOM 9707 C C . ARG B 1 256 ? 18.531 10.438 -8.641 1 95.56 256 ARG B C 1
ATOM 9709 O O . ARG B 1 256 ? 18.391 10.492 -7.414 1 95.56 256 ARG B O 1
ATOM 9716 N N . GLY B 1 257 ? 19.656 10.703 -9.227 1 96.88 257 GLY B N 1
ATOM 9717 C CA . GLY B 1 257 ? 20.797 11.281 -8.531 1 96.88 257 GLY B CA 1
ATOM 9718 C C . GLY B 1 257 ? 21.609 10.25 -7.766 1 96.88 257 GLY B C 1
ATOM 9719 O O . GLY B 1 257 ? 22.609 10.594 -7.137 1 96.88 257 GLY B O 1
ATOM 9720 N N . ARG B 1 258 ? 21.156 8.992 -7.836 1 97.5 258 ARG B N 1
ATOM 9721 C CA . ARG B 1 258 ? 21.828 7.941 -7.07 1 97.5 258 ARG B CA 1
ATOM 9722 C C . ARG B 1 258 ? 23.281 7.797 -7.488 1 97.5 258 ARG B C 1
ATOM 9724 O O . ARG B 1 258 ? 24.172 7.691 -6.641 1 97.5 258 ARG B O 1
ATOM 9731 N N . LEU B 1 259 ? 23.609 7.789 -8.805 1 97.75 259 LEU B N 1
ATOM 9732 C CA . LEU B 1 259 ? 24.969 7.625 -9.289 1 97.75 259 LEU B CA 1
ATOM 9733 C C . LEU B 1 259 ? 25.828 8.828 -8.906 1 97.75 259 LEU B C 1
ATOM 9735 O O . LEU B 1 259 ? 27.016 8.68 -8.602 1 97.75 259 LEU B O 1
ATOM 9739 N N . ASN B 1 260 ? 25.188 10.031 -8.93 1 98.31 260 ASN B N 1
ATOM 9740 C CA . ASN B 1 260 ? 25.891 11.227 -8.461 1 98.31 260 ASN B CA 1
ATOM 9741 C C . ASN B 1 260 ? 26.328 11.086 -7.004 1 98.31 260 ASN B C 1
ATOM 9743 O O . ASN B 1 260 ? 27.469 11.375 -6.66 1 98.31 260 ASN B O 1
ATOM 9747 N N . LEU B 1 261 ? 25.391 10.656 -6.176 1 98.25 261 LEU B N 1
ATOM 9748 C CA . LEU B 1 261 ? 25.672 10.508 -4.754 1 98.25 261 LEU B CA 1
ATOM 9749 C C . LEU B 1 261 ? 26.75 9.461 -4.52 1 98.25 261 LEU B C 1
ATOM 9751 O O . LEU B 1 261 ? 27.688 9.688 -3.748 1 98.25 261 LEU B O 1
ATOM 9755 N N . LEU B 1 262 ? 26.656 8.328 -5.16 1 97.69 262 LEU B N 1
ATOM 9756 C CA . LEU B 1 262 ? 27.547 7.191 -4.98 1 97.69 262 LEU B CA 1
ATOM 9757 C C . LEU B 1 262 ? 28.984 7.555 -5.371 1 97.69 262 LEU B C 1
ATOM 9759 O O . LEU B 1 262 ? 29.938 7.176 -4.684 1 97.69 262 LEU B O 1
ATOM 9763 N N . THR B 1 263 ? 29.203 8.352 -6.461 1 97.31 263 THR B N 1
ATOM 9764 C CA . THR B 1 263 ? 30.531 8.508 -7.043 1 97.31 263 THR B CA 1
ATOM 9765 C C . THR B 1 263 ? 31.141 9.844 -6.629 1 97.31 263 THR B C 1
ATOM 9767 O O . THR B 1 263 ? 32.344 9.938 -6.426 1 97.31 263 THR B O 1
ATOM 9770 N N . GLN B 1 264 ? 30.266 10.852 -6.504 1 97.44 264 GLN B N 1
ATOM 9771 C CA . GLN B 1 264 ? 30.828 12.188 -6.344 1 97.44 264 GLN B CA 1
ATOM 9772 C C . GLN B 1 264 ? 30.875 12.594 -4.875 1 97.44 264 GLN B C 1
ATOM 9774 O O . GLN B 1 264 ? 31.531 13.562 -4.512 1 97.44 264 GLN B O 1
ATOM 9779 N N . LEU B 1 265 ? 30.203 11.891 -4.027 1 97.62 265 LEU B N 1
ATOM 9780 C CA . LEU B 1 265 ? 30.234 12.211 -2.605 1 97.62 265 LEU B CA 1
ATOM 9781 C C . LEU B 1 265 ? 30.672 11.008 -1.784 1 97.62 265 LEU B C 1
ATOM 9783 O O . LEU B 1 265 ? 31.453 11.141 -0.84 1 97.62 265 LEU B O 1
ATOM 9787 N N . LEU B 1 266 ? 30.219 9.758 -2.131 1 96.81 266 LEU B N 1
ATOM 9788 C CA . LEU B 1 266 ? 30.453 8.586 -1.295 1 96.81 266 LEU B CA 1
ATOM 9789 C C . LEU B 1 266 ? 31.609 7.746 -1.842 1 96.81 266 LEU B C 1
ATOM 9791 O O . LEU B 1 266 ? 31.891 6.664 -1.321 1 96.81 266 LEU B O 1
ATOM 9795 N N . ASP B 1 267 ? 32.219 8.156 -2.957 1 93 267 ASP B N 1
ATOM 9796 C CA . ASP B 1 267 ? 33.5 7.672 -3.465 1 93 267 ASP B CA 1
ATOM 9797 C C . ASP B 1 267 ? 33.375 6.234 -3.971 1 93 267 ASP B C 1
ATOM 9799 O O . ASP B 1 267 ? 34.281 5.414 -3.734 1 93 267 ASP B O 1
ATOM 9803 N N . LEU B 1 268 ? 32.219 5.859 -4.441 1 95.56 268 LEU B N 1
ATOM 9804 C CA . LEU B 1 268 ? 32.188 4.605 -5.188 1 95.56 268 LEU B CA 1
ATOM 9805 C C . LEU B 1 268 ? 33.281 4.586 -6.27 1 95.56 268 LEU B C 1
ATOM 9807 O O . LEU B 1 268 ? 33.5 5.59 -6.957 1 95.56 268 LEU B O 1
ATOM 9811 N N . ASP B 1 269 ? 33.969 3.469 -6.426 1 95.25 269 ASP B N 1
ATOM 9812 C CA . ASP B 1 269 ? 35.031 3.309 -7.426 1 95.25 269 ASP B CA 1
ATOM 9813 C C . ASP B 1 269 ? 34.5 3.533 -8.836 1 95.25 269 ASP B C 1
ATOM 9815 O O . ASP B 1 269 ? 33.625 2.785 -9.297 1 95.25 269 ASP B O 1
ATOM 9819 N N . MET B 1 270 ? 35 4.582 -9.469 1 96.81 270 MET B N 1
ATOM 9820 C CA . MET B 1 270 ? 34.562 4.93 -10.812 1 96.81 270 MET B CA 1
ATOM 9821 C C . MET B 1 270 ? 34.781 3.768 -11.781 1 96.81 270 MET B C 1
ATOM 9823 O O . MET B 1 270 ? 34 3.588 -12.727 1 96.81 270 MET B O 1
ATOM 9827 N N . ARG B 1 271 ? 35.906 2.895 -11.617 1 95.5 271 ARG B N 1
ATOM 9828 C CA . ARG B 1 271 ? 36.156 1.743 -12.469 1 95.5 271 ARG B CA 1
ATOM 9829 C C . ARG B 1 271 ? 35 0.76 -12.445 1 95.5 271 ARG B C 1
ATOM 9831 O O . ARG B 1 271 ? 34.688 0.152 -13.461 1 95.5 271 ARG B O 1
ATOM 9838 N N . LEU B 1 272 ? 34.312 0.65 -11.266 1 95.88 272 LEU B N 1
ATOM 9839 C CA . LEU B 1 272 ? 33.156 -0.214 -11.109 1 95.88 272 LEU B CA 1
ATOM 9840 C C . LEU B 1 272 ? 31.953 0.336 -11.883 1 95.88 272 LEU B C 1
ATOM 9842 O O . LEU B 1 272 ? 31.219 -0.42 -12.523 1 95.88 272 LEU B O 1
ATOM 9846 N N . LEU B 1 273 ? 31.719 1.631 -11.75 1 96.75 273 LEU B N 1
ATOM 9847 C CA . LEU B 1 273 ? 30.609 2.264 -12.461 1 96.75 273 LEU B CA 1
ATOM 9848 C C . LEU B 1 273 ? 30.781 2.107 -13.969 1 96.75 273 LEU B C 1
ATOM 9850 O O . LEU B 1 273 ? 29.812 1.778 -14.672 1 96.75 273 LEU B O 1
ATOM 9854 N N . VAL B 1 274 ? 31.969 2.4 -14.484 1 97 274 VAL B N 1
ATOM 9855 C CA . VAL B 1 274 ? 32.25 2.301 -15.914 1 97 274 VAL B CA 1
ATOM 9856 C C . VAL B 1 274 ? 32 0.87 -16.391 1 97 274 VAL B C 1
ATOM 9858 O O . VAL B 1 274 ? 31.422 0.653 -17.453 1 97 274 VAL B O 1
ATOM 9861 N N . ARG B 1 275 ? 32.469 -0.042 -15.617 1 95.5 275 ARG B N 1
ATOM 9862 C CA . ARG B 1 275 ? 32.25 -1.449 -15.93 1 95.5 275 ARG B CA 1
ATOM 9863 C C . ARG B 1 275 ? 30.766 -1.742 -16.078 1 95.5 275 ARG B C 1
ATOM 9865 O O . ARG B 1 275 ? 30.344 -2.408 -17.031 1 95.5 275 ARG B O 1
ATOM 9872 N N . LYS B 1 276 ? 30.016 -1.282 -15.102 1 95.25 276 LYS B N 1
ATOM 9873 C CA . LYS B 1 276 ? 28.562 -1.483 -15.133 1 95.25 276 LYS B CA 1
ATOM 9874 C C . LYS B 1 276 ? 27.953 -0.823 -16.359 1 95.25 276 LYS B C 1
ATOM 9876 O O . LYS B 1 276 ? 27.062 -1.398 -17 1 95.25 276 LYS B O 1
ATOM 9881 N N . MET B 1 277 ? 28.312 0.358 -16.719 1 96.12 277 MET B N 1
ATOM 9882 C CA . MET B 1 277 ? 27.766 1.104 -17.859 1 96.12 277 MET B CA 1
ATOM 9883 C C . MET B 1 277 ? 28.125 0.421 -19.172 1 96.12 277 MET B C 1
ATOM 9885 O O . MET B 1 277 ? 27.422 0.595 -20.172 1 96.12 277 MET B O 1
ATOM 9889 N N . ARG B 1 278 ? 29.234 -0.369 -19.172 1 95.69 278 ARG B N 1
ATOM 9890 C CA . ARG B 1 278 ? 29.625 -1.12 -20.359 1 95.69 278 ARG B CA 1
ATOM 9891 C C . ARG B 1 278 ? 28.875 -2.445 -20.453 1 95.69 278 ARG B C 1
ATOM 9893 O O . ARG B 1 278 ? 29.125 -3.238 -21.359 1 95.69 278 ARG B O 1
ATOM 9900 N N . GLY B 1 279 ? 27.984 -2.695 -19.469 1 94.31 279 GLY B N 1
ATOM 9901 C CA . GLY B 1 279 ? 27.172 -3.902 -19.484 1 94.31 279 GLY B CA 1
ATOM 9902 C C . GLY B 1 279 ? 27.875 -5.102 -18.875 1 94.31 279 GLY B C 1
ATOM 9903 O O . GLY B 1 279 ? 27.562 -6.246 -19.203 1 94.31 279 GLY B O 1
ATOM 9904 N N . LEU B 1 280 ? 28.859 -4.871 -18 1 95.12 280 LEU B N 1
ATOM 9905 C CA . LEU B 1 280 ? 29.625 -5.934 -17.375 1 95.12 280 LEU B CA 1
ATOM 9906 C C . LEU B 1 280 ? 29.266 -6.078 -15.898 1 95.12 280 LEU B C 1
ATOM 9908 O O . LEU B 1 280 ? 28.719 -5.145 -15.297 1 95.12 280 LEU B O 1
ATOM 9912 N N . PRO B 1 281 ? 29.438 -7.223 -15.273 1 93.69 281 PRO B N 1
ATOM 9913 C CA . PRO B 1 281 ? 29.078 -7.441 -13.867 1 93.69 281 PRO B CA 1
ATOM 9914 C C . PRO B 1 281 ? 29.922 -6.613 -12.906 1 93.69 281 PRO B C 1
ATOM 9916 O O . PRO B 1 281 ? 31.094 -6.352 -13.172 1 93.69 281 PRO B O 1
ATOM 9919 N N . THR B 1 282 ? 29.297 -6.25 -11.828 1 94 282 THR B N 1
ATOM 9920 C CA . THR B 1 282 ? 29.984 -5.508 -10.781 1 94 282 THR B CA 1
ATOM 9921 C C . THR B 1 282 ? 30.328 -6.418 -9.602 1 94 282 THR B C 1
ATOM 9923 O O . THR B 1 282 ? 31.109 -6.047 -8.727 1 94 282 THR B O 1
ATOM 9926 N N . LEU B 1 283 ? 29.766 -7.59 -9.523 1 91.69 283 LEU B N 1
ATOM 9927 C CA . LEU B 1 283 ? 30.109 -8.586 -8.516 1 91.69 283 LEU B CA 1
ATOM 9928 C C . LEU B 1 283 ? 31.375 -9.336 -8.914 1 91.69 283 LEU B C 1
ATOM 9930 O O . LEU B 1 283 ? 31.641 -9.523 -10.109 1 91.69 283 LEU B O 1
ATOM 9934 N N . PRO B 1 284 ? 32.188 -9.797 -7.969 1 92.94 284 PRO B N 1
ATOM 9935 C CA . PRO B 1 284 ? 33.438 -10.477 -8.297 1 92.94 284 PRO B CA 1
ATOM 9936 C C . PRO B 1 284 ? 33.219 -11.859 -8.914 1 92.94 284 PRO B C 1
ATOM 9938 O O . PRO B 1 284 ? 32.156 -12.445 -8.742 1 92.94 284 PRO B O 1
ATOM 9941 N N . PRO B 1 285 ? 34.156 -12.367 -9.508 1 90.44 285 PRO B N 1
ATOM 9942 C CA . PRO B 1 285 ? 34.062 -13.688 -10.141 1 90.44 285 PRO B CA 1
ATOM 9943 C C . PRO B 1 285 ? 33.812 -14.805 -9.125 1 90.44 285 PRO B C 1
ATOM 9945 O O . PRO B 1 285 ? 33.281 -15.859 -9.492 1 90.44 285 PRO B O 1
ATOM 9948 N N . SER B 1 286 ? 34.156 -14.578 -7.871 1 91.31 286 SER B N 1
ATOM 9949 C CA . SER B 1 286 ? 33.906 -15.578 -6.832 1 91.31 286 SER B CA 1
ATOM 9950 C C . SER B 1 286 ? 32.406 -15.789 -6.602 1 91.31 286 SER B C 1
ATOM 9952 O O . SER B 1 286 ? 32 -16.781 -6.004 1 91.31 286 SER B O 1
ATOM 9954 N N . LEU B 1 287 ? 31.672 -14.891 -7.02 1 91.25 287 LEU B N 1
ATOM 9955 C CA . LEU B 1 287 ? 30.219 -15.008 -7.016 1 91.25 287 LEU B CA 1
ATOM 9956 C C . LEU B 1 287 ? 29.688 -15.25 -8.43 1 91.25 287 LEU B C 1
ATOM 9958 O O . LEU B 1 287 ? 29.328 -14.305 -9.133 1 91.25 287 LEU B O 1
ATOM 9962 N N . PRO B 1 288 ? 29.531 -16.469 -8.766 1 88.44 288 PRO B N 1
ATOM 9963 C CA . PRO B 1 288 ? 29.266 -16.797 -10.164 1 88.44 288 PRO B CA 1
ATOM 9964 C C . PRO B 1 288 ? 27.844 -16.422 -10.602 1 88.44 288 PRO B C 1
ATOM 9966 O O . PRO B 1 288 ? 26.922 -16.422 -9.781 1 88.44 288 PRO B O 1
ATOM 9969 N N . PRO B 1 289 ? 27.656 -16.203 -11.906 1 87.75 289 PRO B N 1
ATOM 9970 C CA . PRO B 1 289 ? 26.359 -15.789 -12.438 1 87.75 289 PRO B CA 1
ATOM 9971 C C . PRO B 1 289 ? 25.281 -16.859 -12.273 1 87.75 289 PRO B C 1
ATOM 9973 O O . PRO B 1 289 ? 24.078 -16.547 -12.359 1 87.75 289 PRO B O 1
ATOM 9976 N N . SER B 1 290 ? 25.688 -18.062 -12.078 1 84.56 290 SER B N 1
ATOM 9977 C CA . SER B 1 290 ? 24.703 -19.109 -11.844 1 84.56 290 SER B CA 1
ATOM 9978 C C . SER B 1 290 ? 23.969 -18.906 -10.531 1 84.56 290 SER B C 1
ATOM 9980 O O . SER B 1 290 ? 22.844 -19.375 -10.359 1 84.56 290 SER B O 1
ATOM 9982 N N . GLN B 1 291 ? 24.594 -18.109 -9.625 1 86.88 291 GLN B N 1
ATOM 9983 C CA . GLN B 1 291 ? 23.984 -17.859 -8.32 1 86.88 291 GLN B CA 1
ATOM 9984 C C . GLN B 1 291 ? 23.672 -16.391 -8.117 1 86.88 291 GLN B C 1
ATOM 9986 O O . GLN B 1 291 ? 22.734 -16.047 -7.398 1 86.88 291 GLN B O 1
ATOM 9991 N N . PHE B 1 292 ? 24.5 -15.609 -8.711 1 91 292 PHE B N 1
ATOM 9992 C CA . PHE B 1 292 ? 24.375 -14.164 -8.531 1 91 292 PHE B CA 1
ATOM 9993 C C . PHE B 1 292 ? 24.156 -13.469 -9.875 1 91 292 PHE B C 1
ATOM 9995 O O . PHE B 1 292 ? 24.984 -13.594 -10.773 1 91 292 PHE B O 1
ATOM 10002 N N . THR B 1 293 ? 23.078 -12.75 -9.953 1 91 293 THR B N 1
ATOM 10003 C CA . THR B 1 293 ? 22.719 -12.164 -11.234 1 91 293 THR B CA 1
ATOM 10004 C C . THR B 1 293 ? 23.078 -10.68 -11.273 1 91 293 THR B C 1
ATOM 10006 O O . THR B 1 293 ? 22.922 -10.023 -12.312 1 91 293 THR B O 1
ATOM 10009 N N . ASP B 1 294 ? 23.578 -10.156 -10.172 1 91.88 294 ASP B N 1
ATOM 10010 C CA . ASP B 1 294 ? 23.828 -8.719 -10.125 1 91.88 294 ASP B CA 1
ATOM 10011 C C . ASP B 1 294 ? 22.547 -7.926 -10.398 1 91.88 294 ASP B C 1
ATOM 10013 O O . ASP B 1 294 ? 21.453 -8.492 -10.422 1 91.88 294 ASP B O 1
ATOM 10017 N N . ASP B 1 295 ? 22.594 -6.637 -10.398 1 91.31 295 ASP B N 1
ATOM 10018 C CA . ASP B 1 295 ? 21.422 -5.797 -10.625 1 91.31 295 ASP B CA 1
ATOM 10019 C C . ASP B 1 295 ? 21.75 -4.648 -11.578 1 91.31 295 ASP B C 1
ATOM 10021 O O . ASP B 1 295 ? 22.844 -4.574 -12.117 1 91.31 295 ASP B O 1
ATOM 10025 N N . VAL B 1 296 ? 20.75 -3.875 -11.812 1 92.44 296 VAL B N 1
ATOM 10026 C CA . VAL B 1 296 ? 20.891 -2.799 -12.781 1 92.44 296 VAL B CA 1
ATOM 10027 C C . VAL B 1 296 ? 21.688 -1.649 -12.172 1 92.44 296 VAL B C 1
ATOM 10029 O O . VAL B 1 296 ? 21.906 -1.621 -10.961 1 92.44 296 VAL B O 1
ATOM 10032 N N . LEU B 1 297 ? 22.062 -0.787 -13.047 1 94.06 297 LEU B N 1
ATOM 10033 C CA . LEU B 1 297 ? 22.938 0.349 -12.758 1 94.06 297 LEU B CA 1
ATOM 10034 C C . LEU B 1 297 ? 22.328 1.224 -11.664 1 94.06 297 LEU B C 1
ATOM 10036 O O . LEU B 1 297 ? 23.016 1.632 -10.727 1 94.06 297 LEU B O 1
ATOM 10040 N N . SER B 1 298 ? 21.078 1.499 -11.688 1 93.56 298 SER B N 1
ATOM 10041 C CA . SER B 1 298 ? 20.391 2.438 -10.805 1 93.56 298 SER B CA 1
ATOM 10042 C C . SER B 1 298 ? 20.141 1.823 -9.43 1 93.56 298 SER B C 1
ATOM 10044 O O . SER B 1 298 ? 19.547 2.463 -8.555 1 93.56 298 SER B O 1
ATOM 10046 N N . HIS B 1 299 ? 20.578 0.553 -9.148 1 92.19 299 HIS B N 1
ATOM 10047 C CA . HIS B 1 299 ? 20.359 -0.119 -7.875 1 92.19 299 HIS B CA 1
ATOM 10048 C C . HIS B 1 299 ? 21.656 -0.292 -7.102 1 92.19 299 HIS B C 1
ATOM 10050 O O . HIS B 1 299 ? 21.688 -0.917 -6.039 1 92.19 299 HIS B O 1
ATOM 10056 N N . LEU B 1 300 ? 22.734 0.256 -7.648 1 94.06 300 LEU B N 1
ATOM 10057 C CA . LEU B 1 300 ? 24.031 0.137 -6.992 1 94.06 300 LEU B CA 1
ATOM 10058 C C . LEU B 1 300 ? 23.953 0.648 -5.555 1 94.06 300 LEU B C 1
ATOM 10060 O O . LEU B 1 300 ? 23.141 1.517 -5.238 1 94.06 300 LEU B O 1
ATOM 10064 N N . PHE B 1 301 ? 24.75 0.089 -4.711 1 93.19 301 PHE B N 1
ATOM 10065 C CA . PHE B 1 301 ? 24.766 0.365 -3.279 1 93.19 301 PHE B CA 1
ATOM 10066 C C . PHE B 1 301 ? 26.188 0.424 -2.752 1 93.19 301 PHE B C 1
ATOM 10068 O O . PHE B 1 301 ? 27.141 0.092 -3.469 1 93.19 301 PHE B O 1
ATOM 10075 N N . LEU B 1 302 ? 26.344 0.966 -1.514 1 92.88 302 LEU B N 1
ATOM 10076 C CA . LEU B 1 302 ? 27.688 1.121 -0.939 1 92.88 302 LEU B CA 1
ATOM 10077 C C . LEU B 1 302 ? 27.609 1.347 0.566 1 92.88 302 LEU B C 1
ATOM 10079 O O . LEU B 1 302 ? 26.688 2.025 1.05 1 92.88 302 LEU B O 1
ATOM 10083 N N . SER B 1 303 ? 28.422 0.653 1.34 1 93.5 303 SER B N 1
ATOM 10084 C CA . SER B 1 303 ? 28.75 1.059 2.701 1 93.5 303 SER B CA 1
ATOM 10085 C C . SER B 1 303 ? 30.188 1.545 2.801 1 93.5 303 SER B C 1
ATOM 10087 O O . SER B 1 303 ? 31.125 0.83 2.42 1 93.5 303 SER B O 1
ATOM 10089 N N . THR B 1 304 ? 30.359 2.77 3.268 1 94.69 304 THR B N 1
ATOM 10090 C CA . THR B 1 304 ? 31.703 3.34 3.234 1 94.69 304 THR B CA 1
ATOM 10091 C C . THR B 1 304 ? 31.906 4.316 4.387 1 94.69 304 THR B C 1
ATOM 10093 O O . THR B 1 304 ? 30.938 4.93 4.867 1 94.69 304 THR B O 1
ATOM 10096 N N . PRO B 1 305 ? 33.156 4.434 4.898 1 94.44 305 PRO B N 1
ATOM 10097 C CA . PRO B 1 305 ? 33.438 5.551 5.805 1 94.44 305 PRO B CA 1
ATOM 10098 C C . PRO B 1 305 ? 33.281 6.91 5.129 1 94.44 305 PRO B C 1
ATOM 10100 O O . PRO B 1 305 ? 33.625 7.07 3.961 1 94.44 305 PRO B O 1
ATOM 10103 N N . TYR B 1 306 ? 32.781 7.828 5.844 1 95.12 306 TYR B N 1
ATOM 10104 C CA . TYR B 1 306 ? 32.5 9.141 5.289 1 95.12 306 TYR B CA 1
ATOM 10105 C C . TYR B 1 306 ? 33.594 10.133 5.629 1 95.12 306 TYR B C 1
ATOM 10107 O O . 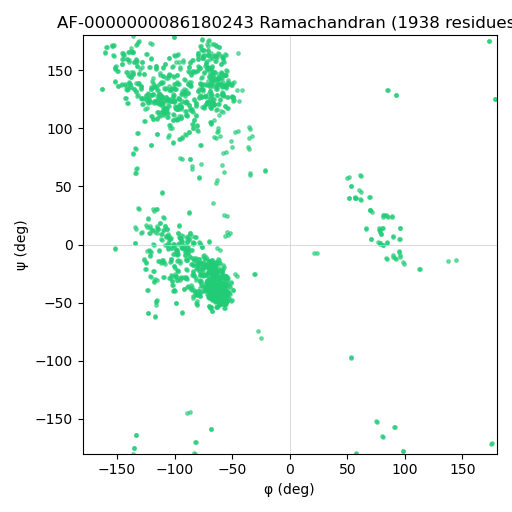TYR B 1 306 ? 34.125 10.141 6.75 1 95.12 306 TYR B O 1
ATOM 10115 N N . SER B 1 307 ? 34 10.859 4.621 1 90.94 307 SER B N 1
ATOM 10116 C CA . SER B 1 307 ? 34.906 11.992 4.789 1 90.94 307 SER B CA 1
ATOM 10117 C C . SER B 1 307 ? 34.188 13.312 4.547 1 90.94 307 SER B C 1
ATOM 10119 O O . SER B 1 307 ? 33.719 13.578 3.438 1 90.94 307 SER B O 1
ATOM 10121 N N . PRO B 1 308 ? 34.062 14.211 5.539 1 93 308 PRO B N 1
ATOM 10122 C CA . PRO B 1 308 ? 33.375 15.477 5.367 1 93 308 PRO B CA 1
ATOM 10123 C C . PRO B 1 308 ? 34 16.359 4.281 1 93 308 PRO B C 1
ATOM 10125 O O . PRO B 1 308 ? 35.219 16.406 4.148 1 93 308 PRO B O 1
ATOM 10128 N N . ILE B 1 309 ? 33.156 17.062 3.555 1 91 309 ILE B N 1
ATOM 10129 C CA . ILE B 1 309 ? 33.656 17.906 2.477 1 91 309 ILE B CA 1
ATOM 10130 C C . ILE B 1 309 ? 34.125 19.25 3.043 1 91 309 ILE B C 1
ATOM 10132 O O . ILE B 1 309 ? 34.875 19.984 2.389 1 91 309 ILE B O 1
ATOM 10136 N N . SER B 1 310 ? 33.531 19.562 4.113 1 82.06 310 SER B N 1
ATOM 10137 C CA . SER B 1 310 ? 33.906 20.781 4.816 1 82.06 310 SER B CA 1
ATOM 10138 C C . SER B 1 310 ? 33.938 20.562 6.324 1 82.06 310 SER B C 1
ATOM 10140 O O . SER B 1 310 ? 33.312 19.656 6.84 1 82.06 310 SER B O 1
ATOM 10142 N N . GLU B 1 311 ? 34.875 21.25 6.914 1 67.06 311 GLU B N 1
ATOM 10143 C CA . GLU B 1 311 ? 34.906 21.172 8.367 1 67.06 311 GLU B CA 1
ATOM 10144 C C . GLU B 1 311 ? 33.688 21.859 8.977 1 67.06 311 GLU B C 1
ATOM 10146 O O . GLU B 1 311 ? 33.281 22.938 8.531 1 67.06 311 GLU B O 1
ATOM 10151 N N . SER B 1 312 ? 32.906 21.078 9.656 1 62.75 312 SER B N 1
ATOM 10152 C CA . SER B 1 312 ? 31.781 21.656 10.359 1 62.75 312 SER B CA 1
ATOM 10153 C C . SER B 1 312 ? 32.219 22.438 11.594 1 62.75 312 SER B C 1
ATOM 10155 O O . SER B 1 312 ? 33.281 22.125 12.188 1 62.75 312 SER B O 1
ATOM 10157 N N . GLU B 1 313 ? 31.672 23.562 11.844 1 53.94 313 GLU B N 1
ATOM 10158 C CA . GLU B 1 313 ? 31.984 24.359 13.031 1 53.94 313 GLU B CA 1
ATOM 10159 C C . GLU B 1 313 ? 31.969 23.5 14.289 1 53.94 313 GLU B C 1
ATOM 10161 O O . GLU B 1 313 ? 32.688 23.797 15.258 1 53.94 313 GLU B O 1
ATOM 10166 N N . ASN B 1 314 ? 31.156 22.375 14.172 1 50.31 314 ASN B N 1
ATOM 10167 C CA . ASN B 1 314 ? 31 21.531 15.352 1 50.31 314 ASN B CA 1
ATOM 10168 C C . ASN B 1 314 ? 31.984 20.359 15.328 1 50.31 314 ASN B C 1
ATOM 10170 O O . ASN B 1 314 ? 31.812 19.406 16.078 1 50.31 314 ASN B O 1
ATOM 10174 N N . SER B 1 315 ? 32.875 20.391 14.32 1 55.53 315 SER B N 1
ATOM 10175 C CA . SER B 1 315 ? 33.719 19.219 14.156 1 55.53 315 SER B CA 1
ATOM 10176 C C . SER B 1 315 ? 34.719 19.094 15.312 1 55.53 315 SER B C 1
ATOM 10178 O O . SER B 1 315 ? 35.406 20.062 15.656 1 55.53 315 SER B O 1
ATOM 10180 N N . THR B 1 316 ? 34.438 18.203 16.141 1 49 316 THR B N 1
ATOM 10181 C CA . THR B 1 316 ? 35.5 17.875 17.078 1 49 316 THR B CA 1
ATOM 10182 C C . THR B 1 316 ? 36.594 17.062 16.391 1 49 316 THR B C 1
ATOM 10184 O O . THR B 1 316 ? 36.312 16.219 15.547 1 49 316 THR B O 1
ATOM 10187 N N . ALA B 1 317 ? 37.875 17.469 16.266 1 49.25 317 ALA B N 1
ATOM 10188 C CA . ALA B 1 317 ? 39.094 16.891 15.688 1 49.25 317 ALA B CA 1
ATOM 10189 C C . ALA B 1 317 ? 39.062 15.367 15.797 1 49.25 317 ALA B C 1
ATOM 10191 O O . ALA B 1 317 ? 39.812 14.688 15.078 1 49.25 317 ALA B O 1
ATOM 10192 N N . THR B 1 318 ? 38.375 14.719 16.703 1 53.81 318 THR B N 1
ATOM 10193 C CA . THR B 1 318 ? 38.562 13.328 17.094 1 53.81 318 THR B CA 1
ATOM 10194 C C . THR B 1 318 ? 37.312 12.516 16.75 1 53.81 318 THR B C 1
ATOM 10196 O O . THR B 1 318 ? 37.062 11.461 17.344 1 53.81 318 THR B O 1
ATOM 10199 N N . ALA B 1 319 ? 36.562 12.922 15.656 1 60.34 319 ALA B N 1
ATOM 10200 C CA . ALA B 1 319 ? 35.312 12.18 15.555 1 60.34 319 ALA B CA 1
ATOM 10201 C C . ALA B 1 319 ? 35.562 10.789 14.969 1 60.34 319 ALA B C 1
ATOM 10203 O O . ALA B 1 319 ? 36.375 10.625 14.062 1 60.34 319 ALA B O 1
ATOM 10204 N N . ASP B 1 320 ? 35.094 9.734 15.609 1 68.25 320 ASP B N 1
ATOM 10205 C CA . ASP B 1 320 ? 35.094 8.344 15.164 1 68.25 320 ASP B CA 1
ATOM 10206 C C . ASP B 1 320 ? 34.531 8.227 13.742 1 68.25 320 ASP B C 1
ATOM 10208 O O . ASP B 1 320 ? 33.75 9.062 13.312 1 68.25 320 ASP B O 1
ATOM 10212 N N . PRO B 1 321 ? 35.156 7.41 12.984 1 87.31 321 PRO B N 1
ATOM 10213 C CA . PRO B 1 321 ? 34.688 7.211 11.617 1 87.31 321 PRO B CA 1
ATOM 10214 C C . PRO B 1 321 ? 33.188 6.93 11.539 1 87.31 321 PRO B C 1
ATOM 10216 O O . PRO B 1 321 ? 32.625 6.246 12.406 1 87.31 321 PRO B O 1
ATOM 10219 N N . MET B 1 322 ? 32.531 7.723 10.734 1 94.69 322 MET B N 1
ATOM 10220 C CA . MET B 1 322 ? 31.109 7.512 10.461 1 94.69 322 MET B CA 1
ATOM 10221 C C . MET B 1 322 ? 30.922 6.715 9.172 1 94.69 322 MET B C 1
ATOM 10223 O O . MET B 1 322 ? 31.547 7.008 8.156 1 94.69 322 MET B O 1
ATOM 10227 N N . THR B 1 323 ? 30.188 5.641 9.258 1 96.38 323 THR B N 1
ATOM 10228 C CA . THR B 1 323 ? 29.891 4.82 8.086 1 96.38 323 THR B CA 1
ATOM 10229 C C . THR B 1 323 ? 28.562 5.238 7.461 1 96.38 323 THR B C 1
ATOM 10231 O O . THR B 1 323 ? 27.578 5.426 8.164 1 96.38 323 THR B O 1
ATOM 10234 N N . VAL B 1 324 ? 28.547 5.469 6.18 1 97.81 324 VAL B N 1
ATOM 10235 C CA . VAL B 1 324 ? 27.312 5.734 5.445 1 97.81 324 VAL B CA 1
ATOM 10236 C C . VAL B 1 324 ? 26.891 4.484 4.672 1 97.81 324 VAL B C 1
ATOM 10238 O O . VAL B 1 324 ? 27.688 3.904 3.934 1 97.81 324 VAL B O 1
ATOM 10241 N N . HIS B 1 325 ? 25.672 4.031 4.926 1 97.12 325 HIS B N 1
ATOM 10242 C CA . HIS B 1 325 ? 25.094 2.893 4.223 1 97.12 325 HIS B CA 1
ATOM 10243 C C . HIS B 1 325 ? 24.062 3.348 3.201 1 97.12 325 HIS B C 1
ATOM 10245 O O . HIS B 1 325 ? 22.938 3.717 3.564 1 97.12 325 HIS B O 1
ATOM 10251 N N . LEU B 1 326 ? 24.375 3.375 1.974 1 97.44 326 LEU B N 1
ATOM 10252 C CA . LEU B 1 326 ? 23.359 3.496 0.925 1 97.44 326 LEU B CA 1
ATOM 10253 C C . LEU B 1 326 ? 22.859 2.123 0.497 1 97.44 326 LEU B C 1
ATOM 10255 O O . LEU B 1 326 ? 23.562 1.382 -0.189 1 97.44 326 LEU B O 1
ATOM 10259 N N . LEU B 1 327 ? 21.625 1.802 0.798 1 94.75 327 LEU B N 1
ATOM 10260 C CA . LEU B 1 327 ? 21.094 0.462 0.604 1 94.75 327 LEU B CA 1
ATOM 10261 C C . LEU B 1 327 ? 20.641 0.259 -0.84 1 94.75 327 LEU B C 1
ATOM 10263 O O . LEU B 1 327 ? 20.297 1.222 -1.527 1 94.75 327 LEU B O 1
ATOM 10267 N N . PRO B 1 328 ? 20.75 -0.983 -1.294 1 90.31 328 PRO B N 1
ATOM 10268 C CA . PRO B 1 328 ? 20.203 -1.258 -2.627 1 90.31 328 PRO B CA 1
ATOM 10269 C C . PRO B 1 328 ? 18.688 -1.154 -2.682 1 90.31 328 PRO B C 1
ATOM 10271 O O . PRO B 1 328 ? 18 -1.481 -1.706 1 90.31 328 PRO B O 1
ATOM 10274 N N . ASN B 1 329 ? 18.203 -0.625 -3.701 1 86.5 329 ASN B N 1
ATOM 10275 C CA . ASN B 1 329 ? 16.766 -0.457 -3.846 1 86.5 329 ASN B CA 1
ATOM 10276 C C . ASN B 1 329 ? 16.266 -0.992 -5.184 1 86.5 329 ASN B C 1
ATOM 10278 O O . ASN B 1 329 ? 16.938 -0.857 -6.203 1 86.5 329 ASN B O 1
ATOM 10282 N N . PRO B 1 330 ? 15.156 -1.705 -5.191 1 85.12 330 PRO B N 1
ATOM 10283 C CA . PRO B 1 330 ? 14.539 -2.09 -6.461 1 85.12 330 PRO B CA 1
ATOM 10284 C C . PRO B 1 330 ? 13.797 -0.933 -7.133 1 85.12 330 PRO B C 1
ATOM 10286 O O . PRO B 1 330 ? 13.789 0.183 -6.605 1 85.12 330 PRO B O 1
ATOM 10289 N N . SER B 1 331 ? 13.32 -1.2 -8.258 1 84.31 331 SER B N 1
ATOM 10290 C CA . SER B 1 331 ? 12.602 -0.172 -9.008 1 84.31 331 SER B CA 1
ATOM 10291 C C . SER B 1 331 ? 11.219 0.074 -8.43 1 84.31 331 SER B C 1
ATOM 10293 O O . SER B 1 331 ? 10.555 1.057 -8.773 1 84.31 331 SER B O 1
ATOM 10295 N N . HIS B 1 332 ? 10.781 -0.729 -7.52 1 78.81 332 HIS B N 1
ATOM 10296 C CA . HIS B 1 332 ? 9.508 -0.476 -6.848 1 78.81 332 HIS B CA 1
ATOM 10297 C C . HIS B 1 332 ? 9.586 0.773 -5.977 1 78.81 332 HIS B C 1
ATOM 10299 O O . HIS B 1 332 ? 10.32 0.799 -4.98 1 78.81 332 HIS B O 1
ATOM 10305 N N . LEU B 1 333 ? 8.719 1.667 -6.273 1 85.06 333 LEU B N 1
ATOM 10306 C CA . LEU B 1 333 ? 8.805 2.99 -5.668 1 85.06 333 LEU B CA 1
ATOM 10307 C C . LEU B 1 333 ? 8.633 2.91 -4.152 1 85.06 333 LEU B C 1
ATOM 10309 O O . LEU B 1 333 ? 7.699 2.268 -3.664 1 85.06 333 LEU B O 1
ATOM 10313 N N . GLU B 1 334 ? 9.516 3.484 -3.385 1 93.62 334 GLU B N 1
ATOM 10314 C CA . GLU B 1 334 ? 9.438 3.77 -1.954 1 93.62 334 GLU B CA 1
ATOM 10315 C C . GLU B 1 334 ? 9.516 2.486 -1.132 1 93.62 334 GLU B C 1
ATOM 10317 O O . GLU B 1 334 ? 9.461 2.527 0.099 1 93.62 334 GLU B O 1
ATOM 10322 N N . THR B 1 335 ? 9.727 1.305 -1.733 1 89.25 335 THR B N 1
ATOM 10323 C CA . THR B 1 335 ? 9.844 0.048 -1.002 1 89.25 335 THR B CA 1
ATOM 10324 C C . THR B 1 335 ? 11.055 0.071 -0.074 1 89.25 335 THR B C 1
ATOM 10326 O O . THR B 1 335 ? 11.031 -0.533 1.001 1 89.25 335 THR B O 1
ATOM 10329 N N . ILE B 1 336 ? 12.086 0.818 -0.451 1 93.69 336 ILE B N 1
ATOM 10330 C CA . ILE B 1 336 ? 13.336 0.87 0.309 1 93.69 336 ILE B CA 1
ATOM 10331 C C . ILE B 1 336 ? 13.117 1.654 1.601 1 93.69 336 ILE B C 1
ATOM 10333 O O . ILE B 1 336 ? 13.875 1.507 2.559 1 93.69 336 ILE B O 1
ATOM 10337 N N . THR B 1 337 ? 12.016 2.473 1.694 1 96.75 337 THR B N 1
ATOM 10338 C CA . THR B 1 337 ? 11.82 3.396 2.807 1 96.75 337 THR B CA 1
ATOM 10339 C C . THR B 1 337 ? 11.672 2.635 4.121 1 96.75 337 THR B C 1
ATOM 10341 O O . THR B 1 337 ? 12.414 2.881 5.074 1 96.75 337 THR B O 1
ATOM 10344 N N . PRO B 1 338 ? 10.758 1.661 4.266 1 96.38 338 PRO B N 1
ATOM 10345 C CA . PRO B 1 338 ? 10.672 0.918 5.523 1 96.38 338 PRO B CA 1
ATOM 10346 C C . PRO B 1 338 ? 11.883 0.022 5.762 1 96.38 338 PRO B C 1
ATOM 10348 O O . PRO B 1 338 ? 12.266 -0.211 6.914 1 96.38 338 PRO B O 1
ATOM 10351 N N . VAL B 1 339 ? 12.562 -0.514 4.645 1 94.25 339 VAL B N 1
ATOM 10352 C CA . VAL B 1 339 ? 13.758 -1.346 4.789 1 94.25 339 VAL B CA 1
ATOM 10353 C C . VAL B 1 339 ? 14.875 -0.538 5.438 1 94.25 339 VAL B C 1
ATOM 10355 O O . VAL B 1 339 ? 15.523 -1.008 6.379 1 94.25 339 VAL B O 1
ATOM 10358 N N . ALA B 1 340 ? 15.078 0.713 4.941 1 97.19 340 ALA B N 1
ATOM 10359 C CA . ALA B 1 340 ? 16.109 1.59 5.5 1 97.19 340 ALA B CA 1
ATOM 10360 C C . ALA B 1 340 ? 15.812 1.922 6.957 1 97.19 340 ALA B C 1
ATOM 10362 O O . ALA B 1 340 ? 16.719 1.981 7.785 1 97.19 340 ALA B O 1
ATOM 10363 N N . LEU B 1 341 ? 14.523 2.156 7.27 1 98.06 341 LEU B N 1
ATOM 10364 C CA . LEU B 1 341 ? 14.133 2.416 8.648 1 98.06 341 LEU B CA 1
ATOM 10365 C C . LEU B 1 341 ? 14.477 1.229 9.547 1 98.06 341 LEU B C 1
ATOM 10367 O O . LEU B 1 341 ? 15.008 1.406 10.641 1 98.06 341 LEU B O 1
ATOM 10371 N N . GLY B 1 342 ? 14.148 -0.002 9.094 1 97.25 342 GLY B N 1
ATOM 10372 C CA . GLY B 1 342 ? 14.469 -1.207 9.844 1 97.25 342 GLY B CA 1
ATOM 10373 C C . GLY B 1 342 ? 15.953 -1.414 10.031 1 97.25 342 GLY B C 1
ATOM 10374 O O . GLY B 1 342 ? 16.391 -1.83 11.109 1 97.25 342 GLY B O 1
ATOM 10375 N N . PHE B 1 343 ? 16.75 -1.142 8.961 1 96.94 343 PHE B N 1
ATOM 10376 C CA . PHE B 1 343 ? 18.203 -1.249 9.039 1 96.94 343 PHE B CA 1
ATOM 10377 C C . PHE B 1 343 ? 18.766 -0.305 10.102 1 96.94 343 PHE B C 1
ATOM 10379 O O . PHE B 1 343 ? 19.594 -0.705 10.922 1 96.94 343 PHE B O 1
ATOM 10386 N N . ALA B 1 344 ? 18.234 0.954 10.109 1 98.19 344 ALA B N 1
ATOM 10387 C CA . ALA B 1 344 ? 18.672 1.938 11.102 1 98.19 344 ALA B CA 1
ATOM 10388 C C . ALA B 1 344 ? 18.328 1.481 12.516 1 98.19 344 ALA B C 1
ATOM 10390 O O . ALA B 1 344 ? 19.141 1.605 13.438 1 98.19 344 ALA B O 1
ATOM 10391 N N . ARG B 1 345 ? 17.141 0.974 12.688 1 97.62 345 ARG B N 1
ATOM 10392 C CA . ARG B 1 345 ? 16.734 0.479 14 1 97.62 345 ARG B CA 1
ATOM 10393 C C . ARG B 1 345 ? 17.578 -0.709 14.43 1 97.62 345 ARG B C 1
ATOM 10395 O O . ARG B 1 345 ? 17.969 -0.811 15.594 1 97.62 345 ARG B O 1
ATOM 10402 N N . GLY B 1 346 ? 17.844 -1.64 13.523 1 96.56 346 GLY B N 1
ATOM 10403 C CA . GLY B 1 346 ? 18.625 -2.818 13.828 1 96.56 346 GLY B CA 1
ATOM 10404 C C . GLY B 1 346 ? 20.031 -2.488 14.297 1 96.56 346 GLY B C 1
ATOM 10405 O O . GLY B 1 346 ? 20.594 -3.188 15.148 1 96.56 346 GLY B O 1
ATOM 10406 N N . LEU B 1 347 ? 20.625 -1.396 13.727 1 96.94 347 LEU B N 1
ATOM 10407 C CA . LEU B 1 347 ? 21.953 -0.944 14.141 1 96.94 347 LEU B CA 1
ATOM 10408 C C . LEU B 1 347 ? 21.938 -0.417 15.57 1 96.94 347 LEU B C 1
ATOM 10410 O O . LEU B 1 347 ? 22.969 -0.336 16.234 1 96.94 347 LEU B O 1
ATOM 10414 N N . GLN B 1 348 ? 20.734 -0.059 16.031 1 96.25 348 GLN B N 1
ATOM 10415 C CA . GLN B 1 348 ? 20.594 0.51 17.375 1 96.25 348 GLN B CA 1
ATOM 10416 C C . GLN B 1 348 ? 20.141 -0.548 18.375 1 96.25 348 GLN B C 1
ATOM 10418 O O . GLN B 1 348 ? 20.703 -0.658 19.469 1 96.25 348 GLN B O 1
ATOM 10423 N N . VAL B 1 349 ? 19.125 -1.274 18.078 1 93.06 349 VAL B N 1
ATOM 10424 C CA . VAL B 1 349 ? 18.578 -2.375 18.859 1 93.06 349 VAL B CA 1
ATOM 10425 C C . VAL B 1 349 ? 18.469 -3.629 18 1 93.06 349 VAL B C 1
ATOM 10427 O O . VAL B 1 349 ? 17.703 -3.67 17.047 1 93.06 349 VAL B O 1
ATOM 10430 N N . PRO B 1 350 ? 19.312 -4.562 18.219 1 90.44 350 PRO B N 1
ATOM 10431 C CA . PRO B 1 350 ? 19.969 -4.812 19.5 1 90.44 350 PRO B CA 1
ATOM 10432 C C . PRO B 1 350 ? 21.406 -4.34 19.547 1 90.44 350 PRO B C 1
ATOM 10434 O O . PRO B 1 350 ? 22.016 -4.25 20.625 1 90.44 350 PRO B O 1
ATOM 10437 N N . LEU B 1 351 ? 22.047 -3.98 18.406 1 88.94 351 LEU B N 1
ATOM 10438 C CA . LEU B 1 351 ? 23.5 -3.908 18.344 1 88.94 351 LEU B CA 1
ATOM 10439 C C . LEU B 1 351 ? 24.016 -2.758 19.188 1 88.94 351 LEU B C 1
ATOM 10441 O O . LEU B 1 351 ? 24.844 -2.967 20.094 1 88.94 351 LEU B O 1
ATOM 10445 N N . GLY B 1 352 ? 23.5 -1.583 18.938 1 88.19 352 GLY B N 1
ATOM 10446 C CA . GLY B 1 352 ? 23.938 -0.43 19.703 1 88.19 352 GLY B CA 1
ATOM 10447 C C . GLY B 1 352 ? 23.641 -0.557 21.188 1 88.19 352 GLY B C 1
ATOM 10448 O O . GLY B 1 352 ? 24.484 -0.214 22.016 1 88.19 352 GLY B O 1
ATOM 10449 N N . SER B 1 353 ? 22.469 -1.005 21.484 1 88.56 353 SER B N 1
ATOM 10450 C CA . SER B 1 353 ? 22.062 -1.162 22.859 1 88.56 353 SER B CA 1
ATOM 10451 C C . SER B 1 353 ? 22.953 -2.156 23.609 1 88.56 353 SER B C 1
ATOM 10453 O O . SER B 1 353 ? 23.328 -1.922 24.75 1 88.56 353 SER B O 1
ATOM 10455 N N . LEU B 1 354 ? 23.312 -3.27 22.984 1 89 354 LEU B N 1
ATOM 10456 C CA . LEU B 1 354 ? 24.156 -4.289 23.609 1 89 354 LEU B CA 1
ATOM 10457 C C . LEU B 1 354 ? 25.578 -3.783 23.781 1 89 354 LEU B C 1
ATOM 10459 O O . LEU B 1 354 ? 26.219 -4.055 24.797 1 89 354 LEU B O 1
ATOM 10463 N N . LYS B 1 355 ? 26.031 -3.059 22.766 1 87.44 355 LYS B N 1
ATOM 10464 C CA . LYS B 1 355 ? 27.359 -2.453 22.875 1 87.44 355 LYS B CA 1
ATOM 10465 C C . LYS B 1 355 ? 27.422 -1.473 24.047 1 87.44 355 LYS B C 1
ATOM 10467 O O . LYS B 1 355 ? 28.422 -1.413 24.75 1 87.44 355 LYS B O 1
ATOM 10472 N N . ALA B 1 356 ? 26.406 -0.718 24.188 1 86.88 356 ALA B N 1
ATOM 10473 C CA . ALA B 1 356 ? 26.344 0.249 25.281 1 86.88 356 ALA B CA 1
ATOM 10474 C C . ALA B 1 356 ? 26.328 -0.453 26.625 1 86.88 356 ALA B C 1
ATOM 10476 O O . ALA B 1 356 ? 26.906 0.04 27.594 1 86.88 356 ALA B O 1
ATOM 10477 N N . GLU B 1 357 ? 25.609 -1.574 26.719 1 83.88 357 GLU B N 1
ATOM 10478 C CA . GLU B 1 357 ? 25.531 -2.35 27.953 1 83.88 357 GLU B CA 1
ATOM 10479 C C . GLU B 1 357 ? 26.906 -2.893 28.344 1 83.88 357 GLU B C 1
ATOM 10481 O O . GLU B 1 357 ? 27.219 -3 29.531 1 83.88 357 GLU B O 1
ATOM 10486 N N . GLU B 1 358 ? 27.625 -3.33 27.391 1 81.62 358 GLU B N 1
ATOM 10487 C CA . GLU B 1 358 ? 28.953 -3.873 27.641 1 81.62 358 GLU B CA 1
ATOM 10488 C C . GLU B 1 358 ? 29.891 -2.803 28.188 1 81.62 358 GLU B C 1
ATOM 10490 O O . GLU B 1 358 ? 30.766 -3.098 29.016 1 81.62 358 GLU B O 1
ATOM 10495 N N . LYS B 1 359 ? 29.891 -1.641 27.531 1 72.31 359 LYS B N 1
ATOM 10496 C CA . LYS B 1 359 ? 30.781 -0.565 27.953 1 72.31 359 LYS B CA 1
ATOM 10497 C C . LYS B 1 359 ? 30.438 -0.094 29.359 1 72.31 359 LYS B C 1
ATOM 10499 O O . LYS B 1 359 ? 31.25 0.575 30.016 1 72.31 359 LYS B O 1
ATOM 10504 N N . ALA B 1 360 ? 30.406 -0.983 30.391 1 58.91 360 ALA B N 1
ATOM 10505 C CA . ALA B 1 360 ? 30.188 -0.886 31.828 1 58.91 360 ALA B CA 1
ATOM 10506 C C . ALA B 1 360 ? 29.453 0.406 32.188 1 58.91 360 ALA B C 1
ATOM 10508 O O . ALA B 1 360 ? 29.141 0.651 33.344 1 58.91 360 ALA B O 1
ATOM 10509 N N . GLY B 1 361 ? 29.203 1.37 31.312 1 50.88 361 GLY B N 1
ATOM 10510 C CA . GLY B 1 361 ? 28.656 2.619 31.812 1 50.88 361 GLY B CA 1
ATOM 10511 C C . GLY B 1 361 ? 27.141 2.658 31.797 1 50.88 361 GLY B C 1
ATOM 10512 O O . GLY B 1 361 ? 26.5 1.916 31.047 1 50.88 361 GLY B O 1
ATOM 10513 N N . LYS B 1 362 ? 26.547 3.109 32.906 1 51.59 362 LYS B N 1
ATOM 10514 C CA . LYS B 1 362 ? 25.156 3.258 33.344 1 51.59 362 LYS B CA 1
ATOM 10515 C C . LYS B 1 362 ? 24.359 4.113 32.344 1 51.59 362 LYS B C 1
ATOM 10517 O O . LYS B 1 362 ? 23.219 4.496 32.656 1 51.59 362 LYS B O 1
ATOM 10522 N N . GLU B 1 363 ? 24.953 4.48 31.141 1 58.72 363 GLU B N 1
ATOM 10523 C CA . GLU B 1 363 ? 24.047 5.344 30.391 1 58.72 363 GLU B CA 1
ATOM 10524 C C . GLU B 1 363 ? 23.219 4.543 29.391 1 58.72 363 GLU B C 1
ATOM 10526 O O . GLU B 1 363 ? 23.75 3.68 28.688 1 58.72 363 GLU B O 1
ATOM 10531 N N . SER B 1 364 ? 21.953 4.449 29.406 1 72.38 364 SER B N 1
ATOM 10532 C CA . SER B 1 364 ? 20.969 3.812 28.531 1 72.38 364 SER B CA 1
ATOM 10533 C C . SER B 1 364 ? 21.141 4.281 27.094 1 72.38 364 SER B C 1
ATOM 10535 O O . SER B 1 364 ? 21.516 5.43 26.844 1 72.38 364 SER B O 1
ATOM 10537 N N . TYR B 1 365 ? 21.266 3.375 26.125 1 85.19 365 TYR B N 1
ATOM 10538 C CA . TYR B 1 365 ? 21.297 3.701 24.703 1 85.19 365 TYR B CA 1
ATOM 10539 C C . TYR B 1 365 ? 20.062 4.477 24.281 1 85.19 365 TYR B C 1
ATOM 10541 O O . TYR B 1 365 ? 18.938 4.023 24.5 1 85.19 365 TYR B O 1
ATOM 10549 N N . GLU B 1 366 ? 20.312 5.699 23.797 1 89.06 366 GLU B N 1
ATOM 10550 C CA . GLU B 1 366 ? 19.203 6.52 23.312 1 89.06 366 GLU B CA 1
ATOM 10551 C C . GLU B 1 366 ? 19.094 6.469 21.797 1 89.06 366 GLU B C 1
ATOM 10553 O O . GLU B 1 366 ? 20.062 6.781 21.094 1 89.06 366 GLU B O 1
ATOM 10558 N N . LEU B 1 367 ? 17.953 6.074 21.344 1 93.5 367 LEU B N 1
ATOM 10559 C CA . LEU B 1 367 ? 17.75 5.969 19.906 1 93.5 367 LEU B CA 1
ATOM 10560 C C . LEU B 1 367 ? 18.016 7.305 19.219 1 93.5 367 LEU B C 1
ATOM 10562 O O . LEU B 1 367 ? 17.656 8.359 19.75 1 93.5 367 LEU B O 1
ATOM 10566 N N . GLY B 1 368 ? 18.703 7.309 18.094 1 93.19 368 GLY B N 1
ATOM 10567 C CA . GLY B 1 368 ? 18.906 8.484 17.266 1 93.19 368 GLY B CA 1
ATOM 10568 C C . GLY B 1 368 ? 20.141 9.273 17.641 1 93.19 368 GLY B C 1
ATOM 10569 O O . GLY B 1 368 ? 20.406 10.336 17.078 1 93.19 368 GLY B O 1
ATOM 10570 N N . THR B 1 369 ? 20.969 8.766 18.531 1 91.62 369 THR B N 1
ATOM 10571 C CA . THR B 1 369 ? 22.156 9.5 18.938 1 91.62 369 THR B CA 1
ATOM 10572 C C . THR B 1 369 ? 23.375 9.055 18.125 1 91.62 369 THR B C 1
ATOM 10574 O O . THR B 1 369 ? 24.297 9.836 17.906 1 91.62 369 THR B O 1
ATOM 10577 N N . LYS B 1 370 ? 23.328 7.785 17.703 1 94.62 370 LYS B N 1
ATOM 10578 C CA . LYS B 1 370 ? 24.5 7.242 17.031 1 94.62 370 LYS B CA 1
ATOM 10579 C C . LYS B 1 370 ? 24.172 6.836 15.594 1 94.62 370 LYS B C 1
ATOM 10581 O O . LYS B 1 370 ? 25.078 6.688 14.766 1 94.62 370 LYS B O 1
ATOM 10586 N N . VAL B 1 371 ? 22.906 6.59 15.328 1 97.38 371 VAL B N 1
ATOM 10587 C CA . VAL B 1 371 ? 22.469 6.16 14 1 97.38 371 VAL B CA 1
ATOM 10588 C C . VAL B 1 371 ? 21.422 7.129 13.469 1 97.38 371 VAL B C 1
ATOM 10590 O O . VAL B 1 371 ? 20.469 7.461 14.172 1 97.38 371 VAL B O 1
ATOM 10593 N N . LEU B 1 372 ? 21.562 7.629 12.258 1 98.19 372 LEU B N 1
ATOM 10594 C CA . LEU B 1 372 ? 20.609 8.508 11.609 1 98.19 372 LEU B CA 1
ATOM 10595 C C . LEU B 1 372 ? 19.969 7.832 10.398 1 98.19 372 LEU B C 1
ATOM 10597 O O . LEU B 1 372 ? 20.688 7.238 9.578 1 98.19 372 LEU B O 1
ATOM 10601 N N . SER B 1 373 ? 18.672 7.82 10.344 1 98.25 373 SER B N 1
ATOM 10602 C CA . SER B 1 373 ? 17.953 7.398 9.148 1 98.25 373 SER B CA 1
ATOM 10603 C C . SER B 1 373 ? 17.688 8.57 8.211 1 98.25 373 SER B C 1
ATOM 10605 O O . SER B 1 373 ? 17.125 9.586 8.617 1 98.25 373 SER B O 1
ATOM 10607 N N . LEU B 1 374 ? 18.141 8.516 6.992 1 98.69 374 LEU B N 1
ATOM 10608 C CA . LEU B 1 374 ? 17.938 9.523 5.957 1 98.69 374 LEU B CA 1
ATOM 10609 C C . LEU B 1 374 ? 17.203 8.922 4.758 1 98.69 374 LEU B C 1
ATOM 10611 O O . LEU B 1 374 ? 17.766 8.094 4.035 1 98.69 374 LEU B O 1
ATOM 10615 N N . ALA B 1 375 ? 15.992 9.32 4.562 1 98.5 375 ALA B N 1
ATOM 10616 C CA . ALA B 1 375 ? 15.195 8.836 3.438 1 98.5 375 ALA B CA 1
ATOM 10617 C C . ALA B 1 375 ? 15.055 9.914 2.363 1 98.5 375 ALA B C 1
ATOM 10619 O O . ALA B 1 375 ? 14.602 11.023 2.643 1 98.5 375 ALA B O 1
ATOM 10620 N N . ILE B 1 376 ? 15.445 9.633 1.162 1 98.62 376 ILE B N 1
ATOM 10621 C CA . ILE B 1 376 ? 15.297 10.539 0.029 1 98.62 376 ILE B CA 1
ATOM 10622 C C . ILE B 1 376 ? 14.141 10.078 -0.856 1 98.62 376 ILE B C 1
ATOM 10624 O O . ILE B 1 376 ? 14.016 8.883 -1.151 1 98.62 376 ILE B O 1
ATOM 10628 N N . HIS B 1 377 ? 13.273 11.016 -1.233 1 98.25 377 HIS B N 1
ATOM 10629 C CA . HIS B 1 377 ? 12.047 10.711 -1.959 1 98.25 377 HIS B CA 1
ATOM 10630 C C . HIS B 1 377 ? 11.922 11.562 -3.221 1 98.25 377 HIS B C 1
ATOM 10632 O O . HIS B 1 377 ? 12.594 12.594 -3.348 1 98.25 377 HIS B O 1
ATOM 10638 N N . GLY B 1 378 ? 11.102 11.031 -4.203 1 97.25 378 GLY B N 1
ATOM 10639 C CA . GLY B 1 378 ? 10.523 11.898 -5.223 1 97.25 378 GLY B CA 1
ATOM 10640 C C . GLY B 1 378 ? 9.203 12.516 -4.801 1 97.25 378 GLY B C 1
ATOM 10641 O O . GLY B 1 378 ? 8.461 11.93 -4.008 1 97.25 378 GLY B O 1
ATOM 10642 N N . ASP B 1 379 ? 8.852 13.695 -5.344 1 96.62 379 ASP B N 1
ATOM 10643 C CA . ASP B 1 379 ? 7.676 14.43 -4.914 1 96.62 379 ASP B CA 1
ATOM 10644 C C . ASP B 1 379 ? 6.395 13.656 -5.215 1 96.62 379 ASP B C 1
ATOM 10646 O O . ASP B 1 379 ? 5.516 13.547 -4.359 1 96.62 379 ASP B O 1
ATOM 10650 N N . ALA B 1 380 ? 6.258 13.102 -6.414 1 96.12 380 ALA B N 1
ATOM 10651 C CA . ALA B 1 380 ? 5.039 12.391 -6.793 1 96.12 380 ALA B CA 1
ATOM 10652 C C . ALA B 1 380 ? 4.922 11.062 -6.047 1 96.12 380 ALA B C 1
ATOM 10654 O O . ALA B 1 380 ? 3.83 10.672 -5.629 1 96.12 380 ALA B O 1
ATOM 10655 N N . ALA B 1 381 ? 6.039 10.336 -5.871 1 96 381 ALA B N 1
ATOM 10656 C CA . ALA B 1 381 ? 6.031 9.047 -5.184 1 96 381 ALA B CA 1
ATOM 10657 C C . ALA B 1 381 ? 5.738 9.227 -3.697 1 96 381 ALA B C 1
ATOM 10659 O O . ALA B 1 381 ? 5.094 8.375 -3.082 1 96 381 ALA B O 1
ATOM 10660 N N . PHE B 1 382 ? 6.176 10.297 -3.08 1 97.25 382 PHE B N 1
ATOM 10661 C CA . PHE B 1 382 ? 6 10.562 -1.657 1 97.25 382 PHE B CA 1
ATOM 10662 C C . PHE B 1 382 ? 4.523 10.562 -1.284 1 97.25 382 PHE B C 1
ATOM 10664 O O . PHE B 1 382 ? 4.121 9.914 -0.316 1 97.25 382 PHE B O 1
ATOM 10671 N N . GLY B 1 383 ? 3.723 11.266 -2.039 1 94.69 383 GLY B N 1
ATOM 10672 C CA . GLY B 1 383 ? 2.297 11.336 -1.762 1 94.69 383 GLY B CA 1
ATOM 10673 C C . GLY B 1 383 ? 1.498 10.25 -2.453 1 94.69 383 GLY B C 1
ATOM 10674 O O . GLY B 1 383 ? 0.343 10 -2.104 1 94.69 383 GLY B O 1
ATOM 10675 N N . GLY B 1 384 ? 2.109 9.57 -3.402 1 95 384 GLY B N 1
ATOM 10676 C CA . GLY B 1 384 ? 1.366 8.641 -4.238 1 95 384 GLY B CA 1
ATOM 10677 C C . GLY B 1 384 ? 1.46 7.203 -3.76 1 95 384 GLY B C 1
ATOM 10678 O O . GLY B 1 384 ? 0.588 6.383 -4.062 1 95 384 GLY B O 1
ATOM 10679 N N . GLN B 1 385 ? 2.525 6.879 -2.994 1 95.38 385 GLN B N 1
ATOM 10680 C CA . GLN B 1 385 ? 2.738 5.5 -2.564 1 95.38 385 GLN B CA 1
ATOM 10681 C C . GLN B 1 385 ? 2.281 5.297 -1.122 1 95.38 385 GLN B C 1
ATOM 10683 O O . GLN B 1 385 ? 2.811 5.93 -0.204 1 95.38 385 GLN B O 1
ATOM 10688 N N . GLY B 1 386 ? 1.37 4.32 -0.887 1 96.06 386 GLY B N 1
ATOM 10689 C CA . GLY B 1 386 ? 0.814 4.047 0.428 1 96.06 386 GLY B CA 1
ATOM 10690 C C . GLY B 1 386 ? 1.851 3.568 1.427 1 96.06 386 GLY B C 1
ATOM 10691 O O . GLY B 1 386 ? 1.71 3.793 2.631 1 96.06 386 GLY B O 1
ATOM 10692 N N . VAL B 1 387 ? 2.949 2.977 0.989 1 95.12 387 VAL B N 1
ATOM 10693 C CA . VAL B 1 387 ? 3.969 2.432 1.88 1 95.12 387 VAL B CA 1
ATOM 10694 C C . VAL B 1 387 ? 4.652 3.566 2.639 1 95.12 387 VAL B C 1
ATOM 10696 O O . VAL B 1 387 ? 5.121 3.377 3.764 1 95.12 387 VAL B O 1
ATOM 10699 N N . VAL B 1 388 ? 4.668 4.797 2.061 1 98 388 VAL B N 1
ATOM 10700 C CA . VAL B 1 388 ? 5.234 5.945 2.764 1 98 388 VAL B CA 1
ATOM 10701 C C . VAL B 1 388 ? 4.383 6.27 3.988 1 98 388 VAL B C 1
ATOM 10703 O O . VAL B 1 388 ? 4.914 6.492 5.078 1 98 388 VAL B O 1
ATOM 10706 N N . ALA B 1 389 ? 3.029 6.281 3.854 1 98.06 389 ALA B N 1
ATOM 10707 C CA . ALA B 1 389 ? 2.121 6.504 4.977 1 98.06 389 ALA B CA 1
ATOM 10708 C C . ALA B 1 389 ? 2.293 5.426 6.043 1 98.06 389 ALA B C 1
ATOM 10710 O O . ALA B 1 389 ? 2.291 5.719 7.238 1 98.06 389 ALA B O 1
ATOM 10711 N N . GLU B 1 390 ? 2.387 4.184 5.617 1 96.94 390 GLU B N 1
ATOM 10712 C CA . GLU B 1 390 ? 2.59 3.078 6.547 1 96.94 390 GLU B CA 1
ATOM 10713 C C . GLU B 1 390 ? 3.889 3.248 7.332 1 96.94 390 GLU B C 1
ATOM 10715 O O . GLU B 1 390 ? 3.939 2.959 8.531 1 96.94 390 GLU B O 1
ATOM 10720 N N . THR B 1 391 ? 4.961 3.697 6.633 1 97.88 391 THR B N 1
ATOM 10721 C CA . THR B 1 391 ? 6.25 3.912 7.289 1 97.88 391 THR B CA 1
ATOM 10722 C C . THR B 1 391 ? 6.16 5.051 8.297 1 97.88 391 THR B C 1
ATOM 10724 O O . THR B 1 391 ? 6.699 4.953 9.398 1 97.88 391 THR B O 1
ATOM 10727 N N . PHE B 1 392 ? 5.434 6.133 7.906 1 98.31 392 PHE B N 1
ATOM 10728 C CA . PHE B 1 392 ? 5.203 7.223 8.844 1 98.31 392 PHE B CA 1
ATOM 10729 C C . PHE B 1 392 ? 4.473 6.723 10.086 1 98.31 392 PHE B C 1
ATOM 10731 O O . PHE B 1 392 ? 4.766 7.152 11.203 1 98.31 392 PHE B O 1
ATOM 10738 N N . ASN B 1 393 ? 3.566 5.82 9.922 1 97.69 393 ASN B N 1
ATOM 10739 C CA . ASN B 1 393 ? 2.811 5.297 11.055 1 97.69 393 ASN B CA 1
ATOM 10740 C C . ASN B 1 393 ? 3.705 4.52 12.016 1 97.69 393 ASN B C 1
ATOM 10742 O O . ASN B 1 393 ? 3.375 4.367 13.188 1 97.69 393 ASN B O 1
ATOM 10746 N N . LEU B 1 394 ? 4.852 4.016 11.539 1 97.06 394 LEU B N 1
ATOM 10747 C CA . LEU B 1 394 ? 5.793 3.285 12.383 1 97.06 394 LEU B CA 1
ATOM 10748 C C . LEU B 1 394 ? 6.703 4.246 13.141 1 97.06 394 LEU B C 1
ATOM 10750 O O . LEU B 1 394 ? 7.355 3.859 14.109 1 97.06 394 LEU B O 1
ATOM 10754 N N . ALA B 1 395 ? 6.754 5.488 12.797 1 94.75 395 ALA B N 1
ATOM 10755 C CA . ALA B 1 395 ? 7.809 6.441 13.133 1 94.75 395 ALA B CA 1
ATOM 10756 C C . ALA B 1 395 ? 7.977 6.566 14.648 1 94.75 395 ALA B C 1
ATOM 10758 O O . ALA B 1 395 ? 9.094 6.73 15.141 1 94.75 395 ALA B O 1
ATOM 10759 N N . SER B 1 396 ? 6.887 6.496 15.414 1 93.88 396 SER B N 1
ATOM 10760 C CA . SER B 1 396 ? 6.98 6.734 16.844 1 93.88 396 SER B CA 1
ATOM 10761 C C . SER B 1 396 ? 6.539 5.508 17.641 1 93.88 396 SER B C 1
ATOM 10763 O O . SER B 1 396 ? 6.281 5.602 18.844 1 93.88 396 SER B O 1
ATOM 10765 N N . LEU B 1 397 ? 6.383 4.363 17.016 1 95 397 LEU B N 1
ATOM 10766 C CA . LEU B 1 397 ? 5.984 3.15 17.734 1 95 397 LEU B CA 1
ATOM 10767 C C . LEU B 1 397 ? 7.164 2.555 18.484 1 95 397 LEU B C 1
ATOM 10769 O O . LEU B 1 397 ? 8.281 2.518 17.984 1 95 397 LEU B O 1
ATOM 10773 N N . PRO B 1 398 ? 6.965 2.127 19.609 1 92.81 398 PRO B N 1
ATOM 10774 C CA . PRO B 1 398 ? 8.062 1.805 20.531 1 92.81 398 PRO B CA 1
ATOM 10775 C C . PRO B 1 398 ? 9.031 0.777 19.953 1 92.81 398 PRO B C 1
ATOM 10777 O O . PRO B 1 398 ? 10.234 0.853 20.203 1 92.81 398 PRO B O 1
ATOM 10780 N N . HIS B 1 399 ? 8.547 -0.204 19.234 1 95 399 HIS B N 1
ATOM 10781 C CA . HIS B 1 399 ? 9.406 -1.273 18.734 1 95 399 HIS B CA 1
ATOM 10782 C C . HIS B 1 399 ? 9.898 -0.975 17.328 1 95 399 HIS B C 1
ATOM 10784 O O . HIS B 1 399 ? 10.625 -1.773 16.734 1 95 399 HIS B O 1
ATOM 10790 N N . PHE B 1 400 ? 9.547 0.239 16.703 1 96.31 400 PHE B N 1
ATOM 10791 C CA . PHE B 1 400 ? 9.883 0.534 15.32 1 96.31 400 PHE B CA 1
ATOM 10792 C C . PHE B 1 400 ? 10.648 1.846 15.219 1 96.31 400 PHE B C 1
ATOM 10794 O O . PHE B 1 400 ? 11.336 2.092 14.227 1 96.31 400 PHE B O 1
ATOM 10801 N N . ASN B 1 401 ? 10.547 2.73 16.219 1 94.44 401 ASN B N 1
ATOM 10802 C CA . ASN B 1 401 ? 11.164 4.055 16.188 1 94.44 401 ASN B CA 1
ATOM 10803 C C . ASN B 1 401 ? 12.68 3.967 16.125 1 94.44 401 ASN B C 1
ATOM 10805 O O . ASN B 1 401 ? 13.289 3.131 16.797 1 94.44 401 ASN B O 1
ATOM 10809 N N . ALA B 1 402 ? 13.273 4.797 15.242 1 96.38 402 ALA B N 1
ATOM 10810 C CA . ALA B 1 402 ? 14.719 4.797 15.062 1 96.38 402 ALA B CA 1
ATOM 10811 C C . ALA B 1 402 ? 15.328 6.125 15.5 1 96.38 402 ALA B C 1
ATOM 10813 O O . ALA B 1 402 ? 16.469 6.438 15.156 1 96.38 402 ALA B O 1
ATOM 10814 N N . GLY B 1 403 ? 14.562 6.918 16.219 1 96.12 403 GLY B N 1
ATOM 10815 C CA . GLY B 1 403 ? 15.078 8.188 16.703 1 96.12 403 GLY B CA 1
ATOM 10816 C C . GLY B 1 403 ? 14.875 9.328 15.727 1 96.12 403 GLY B C 1
ATOM 10817 O O . GLY B 1 403 ? 15.664 10.273 15.695 1 96.12 403 GLY B O 1
ATOM 10818 N N . GLY B 1 404 ? 13.891 9.219 14.852 1 97 404 GLY B N 1
ATOM 10819 C CA . GLY B 1 404 ? 13.555 10.266 13.906 1 97 404 GLY B CA 1
ATOM 10820 C C . GLY B 1 404 ? 14.266 10.117 12.57 1 97 404 GLY B C 1
ATOM 10821 O O . GLY B 1 404 ? 15.484 9.914 12.531 1 97 404 GLY B O 1
ATOM 10822 N N . THR B 1 405 ? 13.531 10.148 11.484 1 98.25 405 THR B N 1
ATOM 10823 C CA . THR B 1 405 ? 14.047 10.094 10.125 1 98.25 405 THR B CA 1
ATOM 10824 C C . THR B 1 405 ? 14.039 11.477 9.484 1 98.25 405 THR B C 1
ATOM 10826 O O . THR B 1 405 ? 13.102 12.25 9.672 1 98.25 405 THR B O 1
ATOM 10829 N N . ILE B 1 406 ? 15.117 11.852 8.828 1 98.69 406 ILE B N 1
ATOM 10830 C CA . ILE B 1 406 ? 15.102 13.023 7.957 1 98.69 406 ILE B CA 1
ATOM 10831 C C . ILE B 1 406 ? 14.633 12.617 6.562 1 98.69 406 ILE B C 1
ATOM 10833 O O . ILE B 1 406 ? 15.25 11.773 5.91 1 98.69 406 ILE B O 1
ATOM 10837 N N . HIS B 1 407 ? 13.531 13.148 6.184 1 98.81 407 HIS B N 1
ATOM 10838 C CA . HIS B 1 407 ? 12.992 12.906 4.852 1 98.81 407 HIS B CA 1
ATOM 10839 C C . HIS B 1 407 ? 13.328 14.047 3.9 1 98.81 407 HIS B C 1
ATOM 10841 O O . HIS B 1 407 ? 12.914 15.188 4.129 1 98.81 407 HIS B O 1
ATOM 10847 N N . LEU B 1 408 ? 14.078 13.766 2.883 1 98.88 408 LEU B N 1
ATOM 10848 C CA . LEU B 1 408 ? 14.406 14.734 1.841 1 98.88 408 LEU B CA 1
ATOM 10849 C C . LEU B 1 408 ? 13.625 14.438 0.562 1 98.88 408 LEU B C 1
ATOM 10851 O O . LEU B 1 408 ? 13.875 13.43 -0.103 1 98.88 408 LEU B O 1
ATOM 10855 N N . VAL B 1 409 ? 12.672 15.305 0.249 1 98.62 409 VAL B N 1
ATOM 10856 C CA . VAL B 1 409 ? 11.891 15.141 -0.976 1 98.62 409 VAL B CA 1
ATOM 10857 C C . VAL B 1 409 ? 12.516 15.977 -2.094 1 98.62 409 VAL B C 1
ATOM 10859 O O . VAL B 1 409 ? 12.5 17.203 -2.039 1 98.62 409 VAL B O 1
ATOM 10862 N N . VAL B 1 410 ? 13.117 15.328 -3.051 1 98.38 410 VAL B N 1
ATOM 10863 C CA . VAL B 1 410 ? 13.609 16.016 -4.238 1 98.38 410 VAL B CA 1
ATOM 10864 C C . VAL B 1 410 ? 12.453 16.266 -5.211 1 98.38 410 VAL B C 1
ATOM 10866 O O . VAL B 1 410 ? 12.109 15.391 -6.012 1 98.38 410 VAL B O 1
ATOM 10869 N N . ASN B 1 411 ? 11.922 17.453 -5.16 1 97.56 411 ASN B N 1
ATOM 10870 C CA . ASN B 1 411 ? 10.68 17.828 -5.828 1 97.56 411 ASN B CA 1
ATOM 10871 C C . ASN B 1 411 ? 10.938 18.469 -7.188 1 97.56 411 ASN B C 1
ATOM 10873 O O . ASN B 1 411 ? 11.039 19.688 -7.297 1 97.56 411 ASN B O 1
ATOM 10877 N N . ASN B 1 412 ? 10.961 17.625 -8.219 1 95.81 412 ASN B N 1
ATOM 10878 C CA . ASN B 1 412 ? 11.172 18.156 -9.562 1 95.81 412 ASN B CA 1
ATOM 10879 C C . ASN B 1 412 ? 9.852 18.531 -10.234 1 95.81 412 ASN B C 1
ATOM 10881 O O . ASN B 1 412 ? 9.82 18.844 -11.422 1 95.81 412 ASN B O 1
ATOM 10885 N N . GLN B 1 413 ? 8.711 18.359 -9.492 1 93.31 413 GLN B N 1
ATOM 10886 C CA . GLN B 1 413 ? 7.402 18.891 -9.828 1 93.31 413 GLN B CA 1
ATOM 10887 C C . GLN B 1 413 ? 6.711 18.047 -10.891 1 93.31 413 GLN B C 1
ATOM 10889 O O . GLN B 1 413 ? 5.684 18.453 -11.445 1 93.31 413 GLN B O 1
ATOM 10894 N N . LEU B 1 414 ? 7.285 16.859 -11.242 1 92.94 414 LEU B N 1
ATOM 10895 C CA . LEU B 1 414 ? 6.695 15.945 -12.203 1 92.94 414 LEU B CA 1
ATOM 10896 C C . LEU B 1 414 ? 6.75 14.508 -11.695 1 92.94 414 LEU B C 1
ATOM 10898 O O . LEU B 1 414 ? 7.754 14.086 -11.125 1 92.94 414 LEU B O 1
ATOM 10902 N N . GLY B 1 415 ? 5.691 13.797 -11.789 1 92.62 415 GLY B N 1
ATOM 10903 C CA . GLY B 1 415 ? 5.688 12.352 -11.656 1 92.62 415 GLY B CA 1
ATOM 10904 C C . GLY B 1 415 ? 5.719 11.633 -12.992 1 92.62 415 GLY B C 1
ATOM 10905 O O . GLY B 1 415 ? 4.691 11.523 -13.664 1 92.62 415 GLY B O 1
ATOM 10906 N N . TYR B 1 416 ? 6.84 11.047 -13.281 1 90.88 416 TYR B N 1
ATOM 10907 C CA . TYR B 1 416 ? 7.027 10.547 -14.641 1 90.88 416 TYR B CA 1
ATOM 10908 C C . TYR B 1 416 ? 6.766 11.641 -15.664 1 90.88 416 TYR B C 1
ATOM 10910 O O . TYR B 1 416 ? 7.586 12.555 -15.836 1 90.88 416 TYR B O 1
ATOM 10918 N N . THR B 1 417 ? 5.535 11.719 -16.281 1 91.81 417 THR B N 1
ATOM 10919 C CA . THR B 1 417 ? 5.172 12.812 -17.188 1 91.81 417 THR B CA 1
ATOM 10920 C C . THR B 1 417 ? 3.979 13.586 -16.625 1 91.81 417 THR B C 1
ATOM 10922 O O . THR B 1 417 ? 3.527 14.555 -17.25 1 91.81 417 THR B O 1
ATOM 10925 N N . THR B 1 418 ? 3.479 13.164 -15.484 1 90.88 418 THR B N 1
ATOM 10926 C CA . THR B 1 418 ? 2.232 13.703 -14.945 1 90.88 418 THR B CA 1
ATOM 10927 C C . THR B 1 418 ? 2.506 14.914 -14.055 1 90.88 418 THR B C 1
ATOM 10929 O O . THR B 1 418 ? 3.26 14.82 -13.086 1 90.88 418 THR B O 1
ATOM 10932 N N . PRO B 1 419 ? 1.906 16.016 -14.398 1 90.5 419 PRO B N 1
ATOM 10933 C CA . PRO B 1 419 ? 2.094 17.203 -13.562 1 90.5 419 PRO B CA 1
ATOM 10934 C C . PRO B 1 419 ? 1.391 17.094 -12.211 1 90.5 419 PRO B C 1
ATOM 10936 O O . PRO B 1 419 ? 0.521 16.234 -12.031 1 90.5 419 PRO B O 1
ATOM 10939 N N . ALA B 1 420 ? 1.696 17.969 -11.305 1 88.25 420 ALA B N 1
ATOM 10940 C CA . ALA B 1 420 ? 1.23 17.938 -9.922 1 88.25 420 ALA B CA 1
ATOM 10941 C C . ALA B 1 420 ? -0.292 18.016 -9.852 1 88.25 420 ALA B C 1
ATOM 10943 O O . ALA B 1 420 ? -0.917 17.359 -9.016 1 88.25 420 ALA B O 1
ATOM 10944 N N . VAL B 1 421 ? -0.946 18.719 -10.711 1 86.44 421 VAL B N 1
ATOM 10945 C CA . VAL B 1 421 ? -2.389 18.938 -10.672 1 86.44 421 VAL B CA 1
ATOM 10946 C C . VAL B 1 421 ? -3.117 17.625 -10.93 1 86.44 421 VAL B C 1
ATOM 10948 O O . VAL B 1 421 ? -4.254 17.438 -10.484 1 86.44 421 VAL B O 1
ATOM 10951 N N . GLN B 1 422 ? -2.455 16.688 -11.617 1 90.38 422 GLN B N 1
ATOM 10952 C CA . GLN B 1 422 ? -3.057 15.398 -11.938 1 90.38 422 GLN B CA 1
ATOM 10953 C C . GLN B 1 422 ? -2.465 14.297 -11.07 1 90.38 422 GLN B C 1
ATOM 10955 O O . GLN B 1 422 ? -2.902 13.141 -11.141 1 90.38 422 GLN B O 1
ATOM 10960 N N . SER B 1 423 ? -1.487 14.68 -10.25 1 91.88 423 SER B N 1
ATOM 10961 C CA . SER B 1 423 ? -0.777 13.617 -9.547 1 91.88 423 SER B CA 1
ATOM 10962 C C . SER B 1 423 ? -1.072 13.648 -8.055 1 91.88 423 SER B C 1
ATOM 10964 O O . SER B 1 423 ? -0.826 12.672 -7.34 1 91.88 423 SER B O 1
ATOM 10966 N N . ARG B 1 424 ? -1.613 14.703 -7.504 1 93.75 424 ARG B N 1
ATOM 10967 C CA . ARG B 1 424 ? -1.871 14.734 -6.07 1 93.75 424 ARG B CA 1
ATOM 10968 C C . ARG B 1 424 ? -3.057 15.641 -5.746 1 93.75 424 ARG B C 1
ATOM 10970 O O . ARG B 1 424 ? -3.299 16.625 -6.441 1 93.75 424 ARG B O 1
ATOM 10977 N N . SER B 1 425 ? -3.723 15.32 -4.664 1 94.38 425 SER B N 1
ATOM 10978 C CA . SER B 1 425 ? -4.855 16.094 -4.16 1 94.38 425 SER B CA 1
ATOM 10979 C C . SER B 1 425 ? -4.422 17.047 -3.057 1 94.38 425 SER B C 1
ATOM 10981 O O . SER B 1 425 ? -5.188 17.938 -2.664 1 94.38 425 SER B O 1
ATOM 10983 N N . SER B 1 426 ? -3.172 16.938 -2.594 1 93.56 426 SER B N 1
ATOM 10984 C CA . SER B 1 426 ? -2.641 17.781 -1.527 1 93.56 426 SER B CA 1
ATOM 10985 C C . SER B 1 426 ? -2.125 19.109 -2.074 1 93.56 426 SER B C 1
ATOM 10987 O O . SER B 1 426 ? -1.849 19.234 -3.27 1 93.56 426 SER B O 1
ATOM 10989 N N . PHE B 1 427 ? -2.027 20.094 -1.204 1 91.25 427 PHE B N 1
ATOM 10990 C CA . PHE B 1 427 ? -1.444 21.375 -1.581 1 91.25 427 PHE B CA 1
ATOM 10991 C C . PHE B 1 427 ? 0.044 21.234 -1.876 1 91.25 427 PHE B C 1
ATOM 10993 O O . PHE B 1 427 ? 0.511 21.625 -2.949 1 91.25 427 PHE B O 1
ATOM 11000 N N . TYR B 1 428 ? 0.798 20.75 -0.959 1 94.88 428 TYR B N 1
ATOM 11001 C CA . TYR B 1 428 ? 2.199 20.406 -1.175 1 94.88 428 TYR B CA 1
ATOM 11002 C C . TYR B 1 428 ? 2.375 18.906 -1.348 1 94.88 428 TYR B C 1
ATOM 11004 O O . TYR B 1 428 ? 1.574 18.109 -0.836 1 94.88 428 TYR B O 1
ATOM 11012 N N . ALA B 1 429 ? 3.379 18.531 -2.049 1 94.88 429 ALA B N 1
ATOM 11013 C CA . ALA B 1 429 ? 3.699 17.109 -2.221 1 94.88 429 ALA B CA 1
ATOM 11014 C C . ALA B 1 429 ? 3.994 16.453 -0.879 1 94.88 429 ALA B C 1
ATOM 11016 O O . ALA B 1 429 ? 3.9 15.227 -0.75 1 94.88 429 ALA B O 1
ATOM 11017 N N . THR B 1 430 ? 4.258 17.203 0.198 1 97.69 430 THR B N 1
ATOM 11018 C CA . THR B 1 430 ? 4.758 16.688 1.468 1 97.69 430 THR B CA 1
ATOM 11019 C C . THR B 1 430 ? 3.641 16.625 2.506 1 97.69 430 THR B C 1
ATOM 11021 O O . THR B 1 430 ? 3.869 16.219 3.648 1 97.69 430 THR B O 1
ATOM 11024 N N . ASP B 1 431 ? 2.391 16.906 2.17 1 97.25 431 ASP B N 1
ATOM 11025 C CA . ASP B 1 431 ? 1.315 17.062 3.145 1 97.25 431 ASP B CA 1
ATOM 11026 C C . ASP B 1 431 ? 1.023 15.734 3.846 1 97.25 431 ASP B C 1
ATOM 11028 O O . ASP B 1 431 ? 0.435 15.719 4.93 1 97.25 431 ASP B O 1
ATOM 11032 N N . LEU B 1 432 ? 1.386 14.648 3.236 1 97.62 432 LEU B N 1
ATOM 11033 C CA . LEU B 1 432 ? 1.239 13.344 3.875 1 97.62 432 LEU B CA 1
ATOM 11034 C C . LEU B 1 432 ? 1.921 13.328 5.238 1 97.62 432 LEU B C 1
ATOM 11036 O O . LEU B 1 432 ? 1.453 12.656 6.164 1 97.62 432 LEU B O 1
ATOM 11040 N N . ALA B 1 433 ? 2.979 14.086 5.434 1 97.88 433 ALA B N 1
ATOM 11041 C CA . ALA B 1 433 ? 3.791 14.086 6.648 1 97.88 433 ALA B CA 1
ATOM 11042 C C . ALA B 1 433 ? 3.006 14.641 7.836 1 97.88 433 ALA B C 1
ATOM 11044 O O . ALA B 1 433 ? 3.373 14.406 8.992 1 97.88 433 ALA B O 1
ATOM 11045 N N . LYS B 1 434 ? 1.931 15.32 7.602 1 97 434 LYS B N 1
ATOM 11046 C CA . LYS B 1 434 ? 1.122 15.891 8.672 1 97 434 LYS B CA 1
ATOM 11047 C C . LYS B 1 434 ? 0.406 14.797 9.461 1 97 434 LYS B C 1
ATOM 11049 O O . LYS B 1 434 ? -0.078 15.039 10.57 1 97 434 LYS B O 1
ATOM 11054 N N . MET B 1 435 ? 0.336 13.594 8.906 1 96.44 435 MET B N 1
ATOM 11055 C CA . MET B 1 435 ? -0.288 12.477 9.617 1 96.44 435 MET B CA 1
ATOM 11056 C C . MET B 1 435 ? 0.401 12.234 10.953 1 96.44 435 MET B C 1
ATOM 11058 O O . MET B 1 435 ? -0.235 11.789 11.906 1 96.44 435 MET B O 1
ATOM 11062 N N . VAL B 1 436 ? 1.764 12.555 11 1 96.31 436 VAL B N 1
ATOM 11063 C CA . VAL B 1 436 ? 2.49 12.336 12.242 1 96.31 436 VAL B CA 1
ATOM 11064 C C . VAL B 1 436 ? 2.945 13.672 12.82 1 96.31 436 VAL B C 1
ATOM 11066 O O . VAL B 1 436 ? 3.881 13.727 13.625 1 96.31 436 VAL B O 1
ATOM 11069 N N . SER B 1 437 ? 2.402 14.742 12.305 1 95.5 437 SER B N 1
ATOM 11070 C CA . SER B 1 437 ? 2.682 16.094 12.781 1 95.5 437 SER B CA 1
ATOM 11071 C C . SER B 1 437 ? 4.16 16.438 12.625 1 95.5 437 SER B C 1
ATOM 11073 O O . SER B 1 437 ? 4.762 17.031 13.523 1 95.5 437 SER B O 1
ATOM 11075 N N . ALA B 1 438 ? 4.734 16.016 11.547 1 97.56 438 ALA B N 1
ATOM 11076 C CA . ALA B 1 438 ? 6.125 16.359 11.273 1 97.56 438 ALA B CA 1
ATOM 11077 C C . ALA B 1 438 ? 6.238 17.781 10.758 1 97.56 438 ALA B C 1
ATOM 11079 O O . ALA B 1 438 ? 5.406 18.234 9.969 1 97.56 438 ALA B O 1
ATOM 11080 N N . PRO B 1 439 ? 7.266 18.547 11.242 1 98.12 439 PRO B N 1
ATOM 1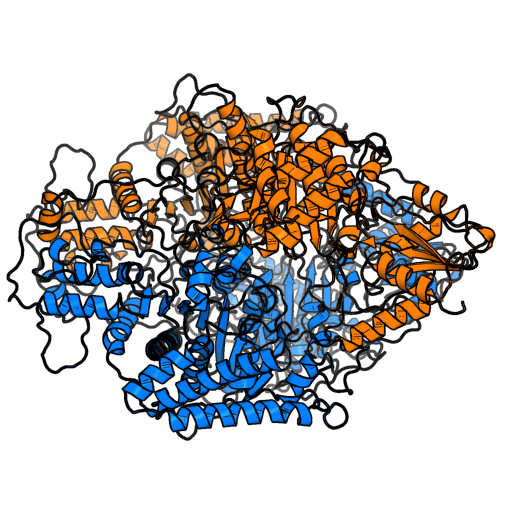1081 C CA . PRO B 1 439 ? 7.512 19.828 10.594 1 98.12 439 PRO B CA 1
ATOM 11082 C C . PRO B 1 439 ? 8.047 19.688 9.172 1 98.12 439 PRO B C 1
ATOM 11084 O O . PRO B 1 439 ? 8.68 18.688 8.844 1 98.12 439 PRO B O 1
ATOM 11087 N N . ILE B 1 440 ? 7.754 20.672 8.344 1 98.62 440 ILE B N 1
ATOM 11088 C CA . ILE B 1 440 ? 8.141 20.641 6.934 1 98.62 440 ILE B CA 1
ATOM 11089 C C . ILE B 1 440 ? 8.883 21.938 6.578 1 98.62 440 ILE B C 1
ATOM 11091 O O . ILE B 1 440 ? 8.398 23.031 6.867 1 98.62 440 ILE B O 1
ATOM 11095 N N . LEU B 1 441 ? 10.047 21.812 6.047 1 98.44 441 LEU B N 1
ATOM 11096 C CA . LEU B 1 441 ? 10.789 22.938 5.484 1 98.44 441 LEU B CA 1
ATOM 11097 C C . LEU B 1 441 ? 10.766 22.891 3.959 1 98.44 441 LEU B C 1
ATOM 11099 O O . LEU B 1 441 ? 11.055 21.859 3.355 1 98.44 441 LEU B O 1
ATOM 11103 N N . HIS B 1 442 ? 10.32 23.953 3.354 1 98.12 442 HIS B N 1
ATOM 11104 C CA . HIS B 1 442 ? 10.398 24.125 1.905 1 98.12 442 HIS B CA 1
ATOM 11105 C C . HIS B 1 442 ? 11.578 25 1.516 1 98.12 442 HIS B C 1
ATOM 11107 O O . HIS B 1 442 ? 11.812 26.047 2.133 1 98.12 442 HIS B O 1
ATOM 11113 N N . VAL B 1 443 ? 12.352 24.609 0.521 1 98.25 443 VAL B N 1
ATOM 11114 C CA . VAL B 1 443 ? 13.523 25.406 0.18 1 98.25 443 VAL B CA 1
ATOM 11115 C C . VAL B 1 443 ? 13.719 25.422 -1.335 1 98.25 443 VAL B C 1
ATOM 11117 O O . VAL B 1 443 ? 13.516 24.406 -2.002 1 98.25 443 VAL B O 1
ATOM 11120 N N . ASN B 1 444 ? 14.039 26.578 -1.86 1 98 444 ASN B N 1
ATOM 11121 C CA . ASN B 1 444 ? 14.383 26.75 -3.268 1 98 444 ASN B CA 1
ATOM 11122 C C . ASN B 1 444 ? 15.727 26.094 -3.598 1 98 444 ASN B C 1
ATOM 11124 O O . ASN B 1 444 ? 16.766 26.531 -3.104 1 98 444 ASN B O 1
ATOM 11128 N N . GLY B 1 445 ? 15.727 25.125 -4.492 1 98.06 445 GLY B N 1
ATOM 11129 C CA . GLY B 1 445 ? 16.891 24.297 -4.766 1 98.06 445 GLY B CA 1
ATOM 11130 C C . GLY B 1 445 ? 18 25.047 -5.48 1 98.06 445 GLY B C 1
ATOM 11131 O O . GLY B 1 445 ? 19.141 24.594 -5.512 1 98.06 445 GLY B O 1
ATOM 11132 N N . ASP B 1 446 ? 17.703 26.234 -6.074 1 97.38 446 ASP B N 1
ATOM 11133 C CA . ASP B 1 446 ? 18.719 27.031 -6.754 1 97.38 446 ASP B CA 1
ATOM 11134 C C . ASP B 1 446 ? 19.547 27.828 -5.754 1 97.38 446 ASP B C 1
ATOM 11136 O O . ASP B 1 446 ? 20.594 28.391 -6.105 1 97.38 446 ASP B O 1
ATOM 11140 N N . LYS B 1 447 ? 19.047 27.922 -4.551 1 96.81 447 LYS B N 1
ATOM 11141 C CA . LYS B 1 447 ? 19.703 28.734 -3.525 1 96.81 447 LYS B CA 1
ATOM 11142 C C . LYS B 1 447 ? 20.5 27.859 -2.561 1 96.81 447 LYS B C 1
ATOM 11144 O O . LYS B 1 447 ? 20.016 27.531 -1.471 1 96.81 447 LYS B O 1
ATOM 11149 N N . VAL B 1 448 ? 21.703 27.594 -2.887 1 97.44 448 VAL B N 1
ATOM 11150 C CA . VAL B 1 448 ? 22.547 26.562 -2.289 1 97.44 448 VAL B CA 1
ATOM 11151 C C . VAL B 1 448 ? 22.766 26.875 -0.81 1 97.44 448 VAL B C 1
ATOM 11153 O O . VAL B 1 448 ? 22.703 25.984 0.034 1 97.44 448 VAL B O 1
ATOM 11156 N N . ASP B 1 449 ? 23.031 28.172 -0.483 1 96.12 449 ASP B N 1
ATOM 11157 C CA . ASP B 1 449 ? 23.25 28.562 0.91 1 96.12 449 ASP B CA 1
ATOM 11158 C C . ASP B 1 449 ? 22.016 28.266 1.754 1 96.12 449 ASP B C 1
ATOM 11160 O O . ASP B 1 449 ? 22.125 27.797 2.889 1 96.12 449 ASP B O 1
ATOM 11164 N N . ASP B 1 450 ? 20.828 28.547 1.198 1 96.31 450 ASP B N 1
ATOM 11165 C CA . ASP B 1 450 ? 19.578 28.297 1.899 1 96.31 450 ASP B CA 1
ATOM 11166 C C . ASP B 1 450 ? 19.328 26.797 2.062 1 96.31 450 ASP B C 1
ATOM 11168 O O . ASP B 1 450 ? 18.75 26.359 3.062 1 96.31 450 ASP B O 1
ATOM 11172 N N . VAL B 1 451 ? 19.734 25.984 1.057 1 97.88 451 VAL B N 1
ATOM 11173 C CA . VAL B 1 451 ? 19.625 24.531 1.147 1 97.88 451 VAL B CA 1
ATOM 11174 C C . VAL B 1 451 ? 20.469 24.031 2.316 1 97.88 451 VAL B C 1
ATOM 11176 O O . VAL B 1 451 ? 19.984 23.219 3.129 1 97.88 451 VAL B O 1
ATOM 11179 N N . SER B 1 452 ? 21.688 24.5 2.395 1 96.25 452 SER B N 1
ATOM 11180 C CA . SER B 1 452 ? 22.562 24.125 3.502 1 96.25 452 SER B CA 1
ATOM 11181 C C . SER B 1 452 ? 21.953 24.5 4.844 1 96.25 452 SER B C 1
ATOM 11183 O O . SER B 1 452 ? 21.969 23.703 5.785 1 96.25 452 SER B O 1
ATOM 11185 N N . ARG B 1 453 ? 21.422 25.688 4.941 1 94.88 453 ARG B N 1
ATOM 11186 C CA . ARG B 1 453 ? 20.812 26.172 6.172 1 94.88 453 ARG B CA 1
ATOM 11187 C C . ARG B 1 453 ? 19.625 25.297 6.57 1 94.88 453 ARG B C 1
ATOM 11189 O O . ARG B 1 453 ? 19.484 24.938 7.738 1 94.88 453 ARG B O 1
ATOM 11196 N N . ALA B 1 454 ? 18.734 25 5.633 1 96.94 454 ALA B N 1
ATOM 11197 C CA . ALA B 1 454 ? 17.547 24.203 5.898 1 96.94 454 ALA B CA 1
ATOM 11198 C C . ALA B 1 454 ? 17.938 22.828 6.469 1 96.94 454 ALA B C 1
ATOM 11200 O O . ALA B 1 454 ? 17.25 22.312 7.363 1 96.94 454 ALA B O 1
ATOM 11201 N N . MET B 1 455 ? 19 22.234 5.98 1 97.19 455 MET B N 1
ATOM 11202 C CA . MET B 1 455 ? 19.438 20.922 6.457 1 97.19 455 MET B CA 1
ATOM 11203 C C . MET B 1 455 ? 19.922 21.016 7.902 1 97.19 455 MET B C 1
ATOM 11205 O O . MET B 1 455 ? 19.641 20.125 8.703 1 97.19 455 MET B O 1
ATOM 11209 N N . LYS B 1 456 ? 20.688 22.031 8.164 1 94.56 456 LYS B N 1
ATOM 11210 C CA . LYS B 1 456 ? 21.156 22.234 9.523 1 94.56 456 LYS B CA 1
ATOM 11211 C C . LYS B 1 456 ? 20 22.359 10.5 1 94.56 456 LYS B C 1
ATOM 11213 O O . LYS B 1 456 ? 20.016 21.781 11.586 1 94.56 456 LYS B O 1
ATOM 11218 N N . LEU B 1 457 ? 18.984 23.125 10.109 1 95.88 457 LEU B N 1
ATOM 11219 C CA . LEU B 1 457 ? 17.797 23.328 10.938 1 95.88 457 LEU B CA 1
ATOM 11220 C C . LEU B 1 457 ? 17.047 22.016 11.133 1 95.88 457 LEU B C 1
ATOM 11222 O O . LEU B 1 457 ? 16.609 21.703 12.25 1 95.88 457 LEU B O 1
ATOM 11226 N N . ALA B 1 458 ? 16.859 21.219 10.078 1 97.12 458 ALA B N 1
ATOM 11227 C CA . ALA B 1 458 ? 16.156 19.938 10.148 1 97.12 458 ALA B CA 1
ATOM 11228 C C . ALA B 1 458 ? 16.859 18.984 11.109 1 97.12 458 ALA B C 1
ATOM 11230 O O . ALA B 1 458 ? 16.203 18.312 11.914 1 97.12 458 ALA B O 1
ATOM 11231 N N . LEU B 1 459 ? 18.156 18.906 11.023 1 96.44 459 LEU B N 1
ATOM 11232 C CA . LEU B 1 459 ? 18.906 18.016 11.898 1 96.44 459 LEU B CA 1
ATOM 11233 C C . LEU B 1 459 ? 18.812 18.469 13.352 1 96.44 459 LEU B C 1
ATOM 11235 O O . LEU B 1 459 ? 18.766 17.641 14.266 1 96.44 459 LEU B O 1
ATOM 11239 N N . ALA B 1 460 ? 18.844 19.797 13.57 1 94.75 460 ALA B N 1
ATOM 11240 C CA . ALA B 1 460 ? 18.719 20.312 14.93 1 94.75 460 ALA B CA 1
ATOM 11241 C C . ALA B 1 460 ? 17.406 19.844 15.57 1 94.75 460 ALA B C 1
ATOM 11243 O O . ALA B 1 460 ? 17.391 19.453 16.75 1 94.75 460 ALA B O 1
ATOM 11244 N N . TYR B 1 461 ? 16.359 19.906 14.828 1 95.56 461 TYR B N 1
ATOM 11245 C CA . TYR B 1 461 ? 15.078 19.422 15.328 1 95.56 461 TYR B CA 1
ATOM 11246 C C . TYR B 1 461 ? 15.141 17.938 15.617 1 95.56 461 TYR B C 1
ATOM 11248 O O . TYR B 1 461 ? 14.703 17.484 16.672 1 95.56 461 TYR B O 1
ATOM 11256 N N . GLN B 1 462 ? 15.57 17.156 14.609 1 96.31 462 GLN B N 1
ATOM 11257 C CA . GLN B 1 462 ? 15.672 15.719 14.758 1 96.31 462 GLN B CA 1
ATOM 11258 C C . GLN B 1 462 ? 16.484 15.352 16 1 96.31 462 GLN B C 1
ATOM 11260 O O . GLN B 1 462 ? 16.094 14.484 16.781 1 96.31 462 GLN B O 1
ATOM 11265 N N . GLN B 1 463 ? 17.578 16.016 16.266 1 93.81 463 GLN B N 1
ATOM 11266 C CA . GLN B 1 463 ? 18.453 15.711 17.391 1 93.81 463 GLN B CA 1
ATOM 11267 C C . GLN B 1 463 ? 17.797 16.062 18.719 1 93.81 463 GLN B C 1
ATOM 11269 O O . GLN B 1 463 ? 18.016 15.391 19.734 1 93.81 463 GLN B O 1
ATOM 11274 N N . LYS B 1 464 ? 17.016 17.078 18.656 1 93 464 LYS B N 1
ATOM 11275 C CA . LYS B 1 464 ? 16.391 17.531 19.906 1 93 464 LYS B CA 1
ATOM 11276 C C . LYS B 1 464 ? 15.219 16.625 20.281 1 93 464 LYS B C 1
ATOM 11278 O O . LYS B 1 464 ? 15.102 16.203 21.438 1 93 464 LYS B O 1
ATOM 11283 N N . PHE B 1 465 ? 14.359 16.266 19.344 1 93.56 465 PHE B N 1
ATOM 11284 C CA . PHE B 1 465 ? 13.094 15.633 19.672 1 93.56 465 PHE B CA 1
ATOM 11285 C C . PHE B 1 465 ? 13.094 14.172 19.234 1 93.56 465 PHE B C 1
ATOM 11287 O O . PHE B 1 465 ? 12.227 13.391 19.641 1 93.56 465 PHE B O 1
ATOM 11294 N N . ARG B 1 466 ? 14.07 13.789 18.406 1 94.75 466 ARG B N 1
ATOM 11295 C CA . ARG B 1 466 ? 14.188 12.422 17.906 1 94.75 466 ARG B CA 1
ATOM 11296 C C . ARG B 1 466 ? 12.922 12 17.172 1 94.75 466 ARG B C 1
ATOM 11298 O O . ARG B 1 466 ? 12.406 10.898 17.375 1 94.75 466 ARG B O 1
ATOM 11305 N N . LYS B 1 467 ? 12.328 12.945 16.375 1 95.94 467 LYS B N 1
ATOM 11306 C CA . LYS B 1 467 ? 11.141 12.727 15.562 1 95.94 467 LYS B CA 1
ATOM 11307 C C . LYS B 1 467 ? 11.406 13.078 14.102 1 95.94 467 LYS B C 1
ATOM 11309 O O . LYS B 1 467 ? 12.414 13.703 13.781 1 95.94 467 LYS B O 1
ATOM 11314 N N . ASP B 1 468 ? 10.555 12.625 13.25 1 97.62 468 ASP B N 1
ATOM 11315 C CA . ASP B 1 468 ? 10.719 12.805 11.812 1 97.62 468 ASP B CA 1
ATOM 11316 C C . ASP B 1 468 ? 10.602 14.273 11.422 1 97.62 468 ASP B C 1
ATOM 11318 O O . ASP B 1 468 ? 9.852 15.031 12.039 1 97.62 468 ASP B O 1
ATOM 11322 N N . VAL B 1 469 ? 11.328 14.711 10.453 1 98.5 469 VAL B N 1
ATOM 11323 C CA . VAL B 1 469 ? 11.273 16.031 9.844 1 98.5 469 VAL B CA 1
ATOM 11324 C C . VAL B 1 469 ? 11.375 15.898 8.32 1 98.5 469 VAL B C 1
ATOM 11326 O O . VAL B 1 469 ? 12.039 15 7.816 1 98.5 469 VAL B O 1
ATOM 11329 N N . VAL B 1 470 ? 10.672 16.734 7.559 1 98.75 470 VAL B N 1
ATOM 11330 C CA . VAL B 1 470 ? 10.609 16.625 6.105 1 98.75 470 VAL B CA 1
ATOM 11331 C C . VAL B 1 470 ? 11.141 17.906 5.465 1 98.75 470 VAL B C 1
ATOM 11333 O O . VAL B 1 470 ? 10.812 19.016 5.914 1 98.75 470 VAL B O 1
ATOM 11336 N N . ILE B 1 471 ? 11.977 17.797 4.488 1 98.81 471 ILE B N 1
ATOM 11337 C CA . ILE B 1 471 ? 12.445 18.922 3.674 1 98.81 471 ILE B CA 1
ATOM 11338 C C . ILE B 1 471 ? 11.922 18.766 2.246 1 98.81 471 ILE B C 1
ATOM 11340 O O . ILE B 1 471 ? 12.109 17.719 1.622 1 98.81 471 ILE B O 1
ATOM 11344 N N . ASP B 1 472 ? 11.211 19.703 1.818 1 98.56 472 ASP B N 1
ATOM 11345 C CA . ASP B 1 472 ? 10.781 19.812 0.426 1 98.56 472 ASP B CA 1
ATOM 11346 C C . ASP B 1 472 ? 11.789 20.625 -0.386 1 98.56 472 ASP B C 1
ATOM 11348 O O . ASP B 1 472 ? 11.719 21.859 -0.416 1 98.56 472 ASP B O 1
ATOM 11352 N N . LEU B 1 473 ? 12.695 19.938 -1.03 1 98.75 473 LEU B N 1
ATOM 11353 C CA . LEU B 1 473 ? 13.68 20.578 -1.909 1 98.75 473 LEU B CA 1
ATOM 11354 C C . LEU B 1 473 ? 13.094 20.797 -3.301 1 98.75 473 LEU B C 1
ATOM 11356 O O . LEU B 1 473 ? 13.117 19.891 -4.141 1 98.75 473 LEU B O 1
ATOM 11360 N N . VAL B 1 474 ? 12.641 22.047 -3.586 1 97.88 474 VAL B N 1
ATOM 11361 C CA . VAL B 1 474 ? 11.961 22.328 -4.848 1 97.88 474 VAL B CA 1
ATOM 11362 C C . VAL B 1 474 ? 12.992 22.594 -5.941 1 97.88 474 VAL B C 1
ATOM 11364 O O . VAL B 1 474 ? 13.758 23.562 -5.855 1 97.88 474 VAL B O 1
ATOM 11367 N N . VAL B 1 475 ? 13.031 21.719 -6.895 1 97.81 475 VAL B N 1
ATOM 11368 C CA . VAL B 1 475 ? 13.977 21.812 -8.008 1 97.81 475 VAL B CA 1
ATOM 11369 C C . VAL B 1 475 ? 13.242 21.562 -9.328 1 97.81 475 VAL B C 1
ATOM 11371 O O . VAL B 1 475 ? 12.055 21.891 -9.453 1 97.81 475 VAL B O 1
ATOM 11374 N N . TYR B 1 476 ? 13.922 21.281 -10.406 1 96.38 476 TYR B N 1
ATOM 11375 C CA . TYR B 1 476 ? 13.367 20.859 -11.688 1 96.38 476 TYR B CA 1
ATOM 11376 C C . TYR B 1 476 ? 14.188 19.719 -12.273 1 96.38 476 TYR B C 1
ATOM 11378 O O . TYR B 1 476 ? 15.195 19.297 -11.695 1 96.38 476 TYR B O 1
ATOM 11386 N N . ARG B 1 477 ? 13.711 19.031 -13.234 1 95.25 477 ARG B N 1
ATOM 11387 C CA . ARG B 1 477 ? 14.383 17.969 -13.969 1 95.25 477 ARG B CA 1
ATOM 11388 C C . ARG B 1 477 ? 14.742 18.422 -15.383 1 95.25 477 ARG B C 1
ATOM 11390 O O . ARG B 1 477 ? 13.859 18.766 -16.172 1 95.25 477 ARG B O 1
ATOM 11397 N N . ARG B 1 478 ? 15.992 18.469 -15.688 1 95.75 478 ARG B N 1
ATOM 11398 C CA . ARG B 1 478 ? 16.453 19.031 -16.953 1 95.75 478 ARG B CA 1
ATOM 11399 C C . ARG B 1 478 ? 16.047 18.141 -18.125 1 95.75 478 ARG B C 1
ATOM 11401 O O . ARG B 1 478 ? 15.703 18.625 -19.203 1 95.75 478 ARG B O 1
ATOM 11408 N N . ARG B 1 479 ? 16.156 16.859 -17.938 1 94.25 479 ARG B N 1
ATOM 11409 C CA . ARG B 1 479 ? 15.82 15.898 -18.984 1 94.25 479 ARG B CA 1
ATOM 11410 C C . ARG B 1 479 ? 14.438 15.297 -18.734 1 94.25 479 ARG B C 1
ATOM 11412 O O . ARG B 1 479 ? 13.734 15.703 -17.797 1 94.25 479 ARG B O 1
ATOM 11419 N N . GLY B 1 480 ? 13.977 14.414 -19.641 1 93.38 480 GLY B N 1
ATOM 11420 C CA . GLY B 1 480 ? 12.719 13.711 -19.406 1 93.38 480 GLY B CA 1
ATOM 11421 C C . GLY B 1 480 ? 12.797 12.719 -18.266 1 93.38 480 GLY B C 1
ATOM 11422 O O . GLY B 1 480 ? 13.57 12.914 -17.312 1 93.38 480 GLY B O 1
ATOM 11423 N N . HIS B 1 481 ? 11.891 11.758 -18.25 1 90.81 481 HIS B N 1
ATOM 11424 C CA . HIS B 1 481 ? 11.977 10.734 -17.219 1 90.81 481 HIS B CA 1
ATOM 11425 C C . HIS B 1 481 ? 13.391 10.164 -17.141 1 90.81 481 HIS B C 1
ATOM 11427 O O . HIS B 1 481 ? 13.875 9.867 -16.031 1 90.81 481 HIS B O 1
ATOM 11433 N N . ASN B 1 482 ? 14.016 9.977 -18.219 1 91.44 482 ASN B N 1
ATOM 11434 C CA . ASN B 1 482 ? 15.438 9.688 -18.359 1 91.44 482 ASN B CA 1
ATOM 11435 C C . ASN B 1 482 ? 16.062 10.523 -19.469 1 91.44 482 ASN B C 1
ATOM 11437 O O . ASN B 1 482 ? 15.398 11.391 -20.047 1 91.44 482 ASN B O 1
ATOM 11441 N N . GLU B 1 483 ? 17.312 10.344 -19.828 1 92.06 483 GLU B N 1
ATOM 11442 C CA . GLU B 1 483 ? 18.078 11.18 -20.734 1 92.06 483 GLU B CA 1
ATOM 11443 C C . GLU B 1 483 ? 17.641 10.977 -22.188 1 92.06 483 GLU B C 1
ATOM 11445 O O . GLU B 1 483 ? 17.844 11.844 -23.031 1 92.06 483 GLU B O 1
ATOM 11450 N N . LEU B 1 484 ? 16.953 9.852 -22.406 1 90.62 484 LEU B N 1
ATOM 11451 C CA . LEU B 1 484 ? 16.562 9.523 -23.766 1 90.62 484 LEU B CA 1
ATOM 11452 C C . LEU B 1 484 ? 15.109 9.93 -24.016 1 90.62 484 LEU B C 1
ATOM 11454 O O . LEU B 1 484 ? 14.633 9.891 -25.156 1 90.62 484 LEU B O 1
ATOM 11458 N N . ASP B 1 485 ? 14.453 10.383 -23.031 1 91.62 485 ASP B N 1
ATOM 11459 C CA . ASP B 1 485 ? 13.039 10.75 -23.109 1 91.62 485 ASP B CA 1
ATOM 11460 C C . ASP B 1 485 ? 12.875 12.188 -23.609 1 91.62 485 ASP B C 1
ATOM 11462 O O . ASP B 1 485 ? 13.703 13.047 -23.312 1 91.62 485 ASP B O 1
ATOM 11466 N N . GLU B 1 486 ? 11.75 12.391 -24.359 1 93.5 486 GLU B N 1
ATOM 11467 C CA . GLU B 1 486 ? 11.445 13.734 -24.859 1 93.5 486 GLU B CA 1
ATOM 11468 C C . GLU B 1 486 ? 10.32 14.375 -24.031 1 93.5 486 GLU B C 1
ATOM 11470 O O . GLU B 1 486 ? 9.141 14.148 -24.312 1 93.5 486 GLU B O 1
ATOM 11475 N N . PRO B 1 487 ? 10.695 15.234 -23.109 1 94 487 PRO B N 1
ATOM 11476 C CA . PRO B 1 487 ? 9.672 15.789 -22.219 1 94 487 PRO B CA 1
ATOM 11477 C C . PRO B 1 487 ? 8.805 16.844 -22.891 1 94 487 PRO B C 1
ATOM 11479 O O . PRO B 1 487 ? 7.73 17.188 -22.391 1 94 487 PRO B O 1
ATOM 11482 N N . GLY B 1 488 ? 9.25 17.391 -24.062 1 94 488 GLY B N 1
ATOM 11483 C CA . GLY B 1 488 ? 8.469 18.375 -24.797 1 94 488 GLY B CA 1
ATOM 11484 C C . GLY B 1 488 ? 7.148 17.844 -25.312 1 94 488 GLY B C 1
ATOM 11485 O O . GLY B 1 488 ? 6.258 18.609 -25.672 1 94 488 GLY B O 1
ATOM 11486 N N . PHE B 1 489 ? 6.961 16.5 -25.344 1 94.38 489 PHE B N 1
ATOM 11487 C CA . PHE B 1 489 ? 5.719 15.891 -25.797 1 94.38 489 PHE B CA 1
ATOM 11488 C C . PHE B 1 489 ? 4.578 16.203 -24.828 1 94.38 489 PHE B C 1
ATOM 11490 O O . PHE B 1 489 ? 3.422 16.312 -25.25 1 94.38 489 PHE B O 1
ATOM 11497 N N . THR B 1 490 ? 4.91 16.359 -23.469 1 92.31 490 THR B N 1
ATOM 11498 C CA . THR B 1 490 ? 3.854 16.438 -22.469 1 92.31 490 THR B CA 1
ATOM 11499 C C . THR B 1 490 ? 3.936 17.734 -21.688 1 92.31 490 THR B C 1
ATOM 11501 O O . THR B 1 490 ? 2.93 18.219 -21.156 1 92.31 490 THR B O 1
ATOM 11504 N N . SER B 1 491 ? 5.133 18.312 -21.578 1 92.81 491 SER B N 1
ATOM 11505 C CA . SER B 1 491 ? 5.32 19.516 -20.781 1 92.81 491 SER B CA 1
ATOM 11506 C C . SER B 1 491 ? 6.156 20.562 -21.516 1 92.81 491 SER B C 1
ATOM 11508 O O . SER B 1 491 ? 7.18 21.016 -21.016 1 92.81 491 SER B O 1
ATOM 11510 N N . PRO B 1 492 ? 5.629 21.016 -22.656 1 93.38 492 PRO B N 1
ATOM 11511 C CA . PRO B 1 492 ? 6.453 21.875 -23.5 1 93.38 492 PRO B CA 1
ATOM 11512 C C . PRO B 1 492 ? 6.754 23.234 -22.859 1 93.38 492 PRO B C 1
ATOM 11514 O O . PRO B 1 492 ? 7.875 23.734 -22.953 1 93.38 492 PRO B O 1
ATOM 11517 N N . MET B 1 493 ? 5.852 23.875 -22.156 1 91.19 493 MET B N 1
ATOM 11518 C CA . MET B 1 493 ? 6.078 25.188 -21.562 1 91.19 493 MET B CA 1
ATOM 11519 C C . MET B 1 493 ? 7.129 25.109 -20.469 1 91.19 493 MET B C 1
ATOM 11521 O O . MET B 1 493 ? 7.996 25.984 -20.359 1 91.19 493 MET B O 1
ATOM 11525 N N . MET B 1 494 ? 7.031 24.141 -19.656 1 92.62 494 MET B N 1
ATOM 11526 C CA . MET B 1 494 ? 8.016 23.922 -18.594 1 92.62 494 MET B CA 1
ATOM 11527 C C . MET B 1 494 ? 9.414 23.734 -19.188 1 92.62 494 MET B C 1
ATOM 11529 O O . MET B 1 494 ? 10.367 24.359 -18.734 1 92.62 494 MET B O 1
ATOM 11533 N N . TYR B 1 495 ? 9.531 23 -20.234 1 94.75 495 TYR B N 1
ATOM 11534 C CA . TYR B 1 495 ? 10.852 22.641 -20.75 1 94.75 495 TYR B CA 1
ATOM 11535 C C . TYR B 1 495 ? 11.398 23.75 -21.641 1 94.75 495 TYR B C 1
ATOM 11537 O O . TYR B 1 495 ? 12.609 23.844 -21.859 1 94.75 495 TYR B O 1
ATOM 11545 N N . ASN B 1 496 ? 10.484 24.547 -22.188 1 93.69 496 ASN B N 1
ATOM 11546 C CA . ASN B 1 496 ? 10.969 25.766 -22.844 1 93.69 496 ASN B CA 1
ATOM 11547 C C . ASN B 1 496 ? 11.664 26.703 -21.859 1 93.69 496 ASN B C 1
ATOM 11549 O O . ASN B 1 496 ? 12.656 27.344 -22.203 1 93.69 496 ASN B O 1
ATOM 11553 N N . LYS B 1 497 ? 11.156 26.75 -20.672 1 93.19 497 LYS B N 1
ATOM 11554 C CA . LYS B 1 497 ? 11.805 27.547 -19.625 1 93.19 497 LYS B CA 1
ATOM 11555 C C . LYS B 1 497 ? 13.094 26.891 -19.156 1 93.19 497 LYS B C 1
ATOM 11557 O O . LYS B 1 497 ? 14.117 27.562 -19.016 1 93.19 497 LYS B O 1
ATOM 11562 N N . ILE B 1 498 ? 13.102 25.609 -18.969 1 96.06 498 ILE B N 1
ATOM 11563 C CA . ILE B 1 498 ? 14.219 24.844 -18.422 1 96.06 498 ILE B CA 1
ATOM 11564 C C . ILE B 1 498 ? 15.414 24.922 -19.359 1 96.06 498 ILE B C 1
ATOM 11566 O O . ILE B 1 498 ? 16.562 25.016 -18.922 1 96.06 498 ILE B O 1
ATOM 11570 N N . LYS B 1 499 ? 15.156 24.906 -20.641 1 93.56 499 LYS B N 1
ATOM 11571 C CA . LYS B 1 499 ? 16.219 24.859 -21.656 1 93.56 499 LYS B CA 1
ATOM 11572 C C . LYS B 1 499 ? 17.156 26.047 -21.531 1 93.56 499 LYS B C 1
ATOM 11574 O O . LYS B 1 499 ? 18.344 25.938 -21.797 1 93.56 499 LYS B O 1
ATOM 11579 N N . ASP B 1 500 ? 16.656 27.109 -21.031 1 91.5 500 ASP B N 1
ATOM 11580 C CA . ASP B 1 500 ? 17.438 28.344 -20.984 1 91.5 500 ASP B CA 1
ATOM 11581 C C . ASP B 1 500 ? 18.031 28.578 -19.609 1 91.5 500 ASP B C 1
ATOM 11583 O O . ASP B 1 500 ? 18.766 29.547 -19.391 1 91.5 500 ASP B O 1
ATOM 11587 N N . LEU B 1 501 ? 17.828 27.766 -18.688 1 94.12 501 LEU B N 1
ATOM 11588 C CA . LEU B 1 501 ? 18.312 27.953 -17.328 1 94.12 501 LEU B CA 1
ATOM 11589 C C . LEU B 1 501 ? 19.703 27.375 -17.156 1 94.12 501 LEU B C 1
ATOM 11591 O O . LEU B 1 501 ? 19.969 26.25 -17.594 1 94.12 501 LEU B O 1
ATOM 11595 N N . PRO B 1 502 ? 20.672 28.172 -16.562 1 95.94 502 PRO B N 1
ATOM 11596 C CA . PRO B 1 502 ? 21.938 27.562 -16.188 1 95.94 502 PRO B CA 1
ATOM 11597 C C . PRO B 1 502 ? 21.797 26.5 -15.094 1 95.94 502 PRO B C 1
ATOM 11599 O O . PRO B 1 502 ? 20.766 26.469 -14.406 1 95.94 502 PRO B O 1
ATOM 11602 N N . SER B 1 503 ? 22.797 25.625 -15.07 1 96.56 503 SER B N 1
ATOM 11603 C CA . SER B 1 503 ? 22.781 24.656 -13.977 1 96.56 503 SER B CA 1
ATOM 11604 C C . SER B 1 503 ? 22.953 25.328 -12.625 1 96.56 503 SER B C 1
ATOM 11606 O O . SER B 1 503 ? 23.375 26.5 -12.555 1 96.56 503 SER B O 1
ATOM 11608 N N . ILE B 1 504 ? 22.625 24.625 -11.539 1 97.69 504 ILE B N 1
ATOM 11609 C CA . ILE B 1 504 ? 22.75 25.156 -10.188 1 97.69 504 ILE B CA 1
ATOM 11610 C C . ILE B 1 504 ? 24.234 25.422 -9.883 1 97.69 504 ILE B C 1
ATOM 11612 O O . ILE B 1 504 ? 24.562 26.406 -9.227 1 97.69 504 ILE B O 1
ATOM 11616 N N . ALA B 1 505 ? 25.094 24.562 -10.367 1 97.69 505 ALA B N 1
ATOM 11617 C CA . ALA B 1 505 ? 26.531 24.75 -10.188 1 97.69 505 ALA B CA 1
ATOM 11618 C C . ALA B 1 505 ? 27 26.047 -10.82 1 97.69 505 ALA B C 1
ATOM 11620 O O . ALA B 1 505 ? 27.797 26.797 -10.227 1 97.69 505 ALA B O 1
ATOM 11621 N N . LYS B 1 506 ? 26.516 26.312 -11.977 1 97.5 506 LYS B N 1
ATOM 11622 C CA . LYS B 1 506 ? 26.906 27.516 -12.688 1 97.5 506 LYS B CA 1
ATOM 11623 C C . LYS B 1 506 ? 26.344 28.766 -12 1 97.5 506 LYS B C 1
ATOM 11625 O O . LYS B 1 506 ? 27.016 29.797 -11.922 1 97.5 506 LYS B O 1
ATOM 11630 N N . LEU B 1 507 ? 25.062 28.672 -11.625 1 97.5 507 LEU B N 1
ATOM 11631 C CA . LEU B 1 507 ? 24.453 29.797 -10.906 1 97.5 507 LEU B CA 1
ATOM 11632 C C . LEU B 1 507 ? 25.234 30.125 -9.641 1 97.5 507 LEU B C 1
ATOM 11634 O O . LEU B 1 507 ? 25.5 31.281 -9.359 1 97.5 507 LEU B O 1
ATOM 11638 N N . TYR B 1 508 ? 25.594 29.109 -8.891 1 98 508 TYR B N 1
ATOM 11639 C CA . TYR B 1 508 ? 26.344 29.297 -7.645 1 98 508 TYR B CA 1
ATOM 11640 C C . TYR B 1 508 ? 27.75 29.797 -7.922 1 98 508 TYR B C 1
ATOM 11642 O O . TYR B 1 508 ? 28.297 30.609 -7.168 1 98 508 TYR B O 1
ATOM 11650 N N . GLU B 1 509 ? 28.344 29.312 -8.953 1 97.94 509 GLU B N 1
ATOM 11651 C CA . GLU B 1 509 ? 29.656 29.781 -9.398 1 97.94 509 GLU B CA 1
ATOM 11652 C C . GLU B 1 509 ? 29.656 31.281 -9.641 1 97.94 509 GLU B C 1
ATOM 11654 O O . GLU B 1 509 ? 30.531 32 -9.156 1 97.94 509 GLU B O 1
ATOM 11659 N N . GLN B 1 510 ? 28.703 31.734 -10.375 1 97.75 510 GLN B N 1
ATOM 11660 C CA . GLN B 1 510 ? 28.562 33.156 -10.664 1 97.75 510 GLN B CA 1
ATOM 11661 C C . GLN B 1 510 ? 28.438 33.969 -9.383 1 97.75 510 GLN B C 1
ATOM 11663 O O . GLN B 1 510 ? 29.047 35.031 -9.242 1 97.75 510 GLN B O 1
ATOM 11668 N N . GLN B 1 511 ? 27.672 33.406 -8.484 1 96.81 511 GLN B N 1
ATOM 11669 C CA . GLN B 1 511 ? 27.5 34.094 -7.199 1 96.81 511 GLN B CA 1
ATOM 11670 C C . GLN B 1 511 ? 28.812 34.188 -6.449 1 96.81 511 GLN B C 1
ATOM 11672 O O . GLN B 1 511 ? 29.172 35.25 -5.934 1 96.81 511 GLN B O 1
ATOM 11677 N N . LEU B 1 512 ? 29.578 33.125 -6.375 1 97.75 512 LEU B N 1
ATOM 11678 C CA . LEU B 1 512 ? 30.828 33.094 -5.609 1 97.75 512 LEU B CA 1
ATOM 11679 C C . LEU B 1 512 ? 31.891 33.969 -6.266 1 97.75 512 LEU B C 1
ATOM 11681 O O . LEU B 1 512 ? 32.719 34.562 -5.578 1 97.75 512 LEU B O 1
ATOM 11685 N N . ILE B 1 513 ? 31.922 34.031 -7.598 1 97.69 513 ILE B N 1
ATOM 11686 C CA . ILE B 1 513 ? 32.844 34.906 -8.312 1 97.69 513 ILE B CA 1
ATOM 11687 C C . ILE B 1 513 ? 32.531 36.375 -8.008 1 97.69 513 ILE B C 1
ATOM 11689 O O . ILE B 1 513 ? 33.406 37.156 -7.734 1 97.69 513 ILE B O 1
ATOM 11693 N N . SER B 1 514 ? 31.234 36.656 -8.039 1 97.38 514 SER B N 1
ATOM 11694 C CA . SER B 1 514 ? 30.797 38 -7.719 1 97.38 514 SER B CA 1
ATOM 11695 C C . SER B 1 514 ? 31.172 38.406 -6.293 1 97.38 514 SER B C 1
ATOM 11697 O O . SER B 1 514 ? 31.484 39.562 -6.012 1 97.38 514 SER B O 1
ATOM 11699 N N . ASP B 1 515 ? 31.219 37.406 -5.391 1 95.94 515 ASP B N 1
ATOM 11700 C CA . ASP B 1 515 ? 31.547 37.625 -3.984 1 95.94 515 ASP B CA 1
ATOM 11701 C C . ASP B 1 515 ? 33.031 37.531 -3.738 1 95.94 515 ASP B C 1
ATOM 11703 O O . ASP B 1 515 ? 33.5 37.656 -2.602 1 95.94 515 ASP B O 1
ATOM 11707 N N . SER B 1 516 ? 33.812 37.188 -4.688 1 95.75 516 SER B N 1
ATOM 11708 C CA . SER B 1 516 ? 35.281 37.125 -4.656 1 95.75 516 SER B CA 1
ATOM 11709 C C . SER B 1 516 ? 35.75 35.938 -3.793 1 95.75 516 SER B C 1
ATOM 11711 O O . SER B 1 516 ? 36.781 36.031 -3.133 1 95.75 516 SER B O 1
ATOM 11713 N N . ILE B 1 517 ? 34.906 34.938 -3.744 1 96.19 517 ILE B N 1
ATOM 11714 C CA . ILE B 1 517 ? 35.281 33.719 -3.025 1 96.19 517 ILE B CA 1
ATOM 11715 C C . ILE B 1 517 ? 35.938 32.75 -3.975 1 96.19 517 ILE B C 1
ATOM 11717 O O . ILE B 1 517 ? 36.812 31.953 -3.557 1 96.19 517 ILE B O 1
ATOM 11721 N N . LEU B 1 518 ? 35.625 32.781 -5.273 1 96.81 518 LEU B N 1
ATOM 11722 C CA . LEU B 1 518 ? 36.125 31.922 -6.344 1 96.81 518 LEU B CA 1
ATOM 11723 C C . LEU B 1 518 ? 36.531 32.75 -7.559 1 96.81 518 LEU B C 1
ATOM 11725 O O . LEU B 1 518 ? 35.844 33.719 -7.91 1 96.81 518 LEU B O 1
ATOM 11729 N N . SER B 1 519 ? 37.625 32.438 -8.219 1 97.12 519 SER B N 1
ATOM 11730 C CA . SER B 1 519 ? 38 33.094 -9.469 1 97.12 519 SER B CA 1
ATOM 11731 C C . SER B 1 519 ? 37.531 32.281 -10.672 1 97.12 519 SER B C 1
ATOM 11733 O O . SER B 1 519 ? 37.438 31.062 -10.602 1 97.12 519 SER B O 1
ATOM 11735 N N . ALA B 1 520 ? 37.281 32.969 -11.688 1 97.12 520 ALA B N 1
ATOM 11736 C CA . ALA B 1 520 ? 36.875 32.312 -12.914 1 97.12 520 ALA B CA 1
ATOM 11737 C C . ALA B 1 520 ? 37.938 31.297 -13.367 1 97.12 520 ALA B C 1
ATOM 11739 O O . ALA B 1 520 ? 37.625 30.219 -13.867 1 97.12 520 ALA B O 1
ATOM 11740 N N . SER B 1 521 ? 39.156 31.625 -13.211 1 97.12 521 SER B N 1
ATOM 11741 C CA . SER B 1 521 ? 40.281 30.75 -13.609 1 97.12 521 SER B CA 1
ATOM 11742 C C . SER B 1 521 ? 40.312 29.5 -12.75 1 97.12 521 SER B C 1
ATOM 11744 O O . SER B 1 521 ? 40.562 28.391 -13.266 1 97.12 521 SER B O 1
ATOM 11746 N N . ASP B 1 522 ? 40.188 29.672 -11.477 1 96.94 522 ASP B N 1
ATOM 11747 C CA . ASP B 1 522 ? 40.156 28.531 -10.578 1 96.94 522 ASP B CA 1
ATOM 11748 C C . ASP B 1 522 ? 39 27.594 -10.898 1 96.94 522 ASP B C 1
ATOM 11750 O O . ASP B 1 522 ? 39.156 26.359 -10.836 1 96.94 522 ASP B O 1
ATOM 11754 N N . ALA B 1 523 ? 37.875 28.172 -11.172 1 97.88 523 ALA B N 1
ATOM 11755 C CA . ALA B 1 523 ? 36.688 27.391 -11.508 1 97.88 523 ALA B CA 1
ATOM 11756 C C . ALA B 1 523 ? 36.938 26.562 -12.766 1 97.88 523 ALA B C 1
ATOM 11758 O O . ALA B 1 523 ? 36.594 25.375 -12.805 1 97.88 523 ALA B O 1
ATOM 11759 N N . GLU B 1 524 ? 37.469 27.141 -13.766 1 97.19 524 GLU B N 1
ATOM 11760 C CA . GLU B 1 524 ? 37.75 26.469 -15.023 1 97.19 524 GLU B CA 1
ATOM 11761 C C . GLU B 1 524 ? 38.781 25.359 -14.836 1 97.19 524 GLU B C 1
ATOM 11763 O O . GLU B 1 524 ? 38.625 24.25 -15.383 1 97.19 524 GLU B O 1
ATOM 11768 N N . SER B 1 525 ? 39.781 25.641 -14.109 1 97.44 525 SER B N 1
ATOM 11769 C CA . SER B 1 525 ? 40.844 24.656 -13.844 1 97.44 525 SER B CA 1
ATOM 11770 C C . SER B 1 525 ? 40.281 23.453 -13.086 1 97.44 525 SER B C 1
ATOM 11772 O O . SER B 1 525 ? 40.656 22.312 -13.367 1 97.44 525 SER B O 1
ATOM 11774 N N . PHE B 1 526 ? 39.469 23.734 -12.109 1 97.56 526 PHE B N 1
ATOM 11775 C CA . PHE B 1 526 ? 38.844 22.656 -11.328 1 97.56 526 PHE B CA 1
ATOM 11776 C C . PHE B 1 526 ? 38 21.75 -12.219 1 97.56 526 PHE B C 1
ATOM 11778 O O . PHE B 1 526 ? 38.094 20.531 -12.133 1 97.56 526 PHE B O 1
ATOM 11785 N N . ARG B 1 527 ? 37.156 22.359 -13.039 1 97.56 527 ARG B N 1
ATOM 11786 C CA . ARG B 1 527 ? 36.281 21.609 -13.938 1 97.56 527 ARG B CA 1
ATOM 11787 C C . ARG B 1 527 ? 37.094 20.75 -14.898 1 97.56 527 ARG B C 1
ATOM 11789 O O . ARG B 1 527 ? 36.75 19.594 -15.156 1 97.56 527 ARG B O 1
ATOM 11796 N N . LYS B 1 528 ? 38.156 21.297 -15.438 1 97.25 528 LYS B N 1
ATOM 11797 C CA . LYS B 1 528 ? 39 20.562 -16.375 1 97.25 528 LYS B CA 1
ATOM 11798 C C . LYS B 1 528 ? 39.688 19.391 -15.68 1 97.25 528 LYS B C 1
ATOM 11800 O O . LYS B 1 528 ? 39.781 18.297 -16.25 1 97.25 528 LYS B O 1
ATOM 11805 N N . ALA B 1 529 ? 40.156 19.625 -14.539 1 97.56 529 ALA B N 1
ATOM 11806 C CA . ALA B 1 529 ? 40.844 18.578 -13.781 1 97.56 529 ALA B CA 1
ATOM 11807 C C . ALA B 1 529 ? 39.875 17.453 -13.43 1 97.56 529 ALA B C 1
ATOM 11809 O O . ALA B 1 529 ? 40.25 16.266 -13.484 1 97.56 529 ALA B O 1
ATOM 11810 N N . HIS B 1 530 ? 38.719 17.844 -13.008 1 97.62 530 HIS B N 1
ATOM 11811 C CA . HIS B 1 530 ? 37.719 16.844 -12.664 1 97.62 530 HIS B CA 1
ATOM 11812 C C . HIS B 1 530 ? 37.344 15.992 -13.875 1 97.62 530 HIS B C 1
ATOM 11814 O O . HIS B 1 530 ? 37.25 14.766 -13.773 1 97.62 530 HIS B O 1
ATOM 11820 N N . PHE B 1 531 ? 37.031 16.625 -14.977 1 97.44 531 PHE B N 1
ATOM 11821 C CA . PHE B 1 531 ? 36.688 15.906 -16.203 1 97.44 531 PHE B CA 1
ATOM 11822 C C . PHE B 1 531 ? 37.812 14.938 -16.578 1 97.44 531 PHE B C 1
ATOM 11824 O O . PHE B 1 531 ? 37.531 13.805 -16.984 1 97.44 531 PHE B O 1
ATOM 11831 N N . ALA B 1 532 ? 39.062 15.367 -16.438 1 97.12 532 ALA B N 1
ATOM 11832 C CA . ALA B 1 532 ? 40.219 14.523 -16.766 1 97.12 532 ALA B CA 1
ATOM 11833 C C . ALA B 1 532 ? 40.281 13.305 -15.852 1 97.12 532 ALA B C 1
ATOM 11835 O O . ALA B 1 532 ? 40.594 12.203 -16.297 1 97.12 532 ALA B O 1
ATOM 11836 N N . SER B 1 533 ? 40 13.555 -14.656 1 96.81 533 SER B N 1
ATOM 11837 C CA . SER B 1 533 ? 40 12.461 -13.695 1 96.81 533 SER B CA 1
ATOM 11838 C C . SER B 1 533 ? 38.938 11.422 -14.031 1 96.81 533 SER B C 1
ATOM 11840 O O . SER B 1 533 ? 39.188 10.219 -13.898 1 96.81 533 SER B O 1
ATOM 11842 N N . LEU B 1 534 ? 37.719 11.852 -14.422 1 97.56 534 LEU B N 1
ATOM 11843 C CA . LEU B 1 534 ? 36.656 10.938 -14.836 1 97.56 534 LEU B CA 1
ATOM 11844 C C . LEU B 1 534 ? 37.062 10.156 -16.078 1 97.56 534 LEU B C 1
ATOM 11846 O O . LEU B 1 534 ? 36.812 8.953 -16.172 1 97.56 534 LEU B O 1
ATOM 11850 N N . ASP B 1 535 ? 37.719 10.836 -16.969 1 96.81 535 ASP B N 1
ATOM 11851 C CA . ASP B 1 535 ? 38.125 10.203 -18.203 1 96.81 535 ASP B CA 1
ATOM 11852 C C . ASP B 1 535 ? 39.188 9.125 -17.953 1 96.81 535 ASP B C 1
ATOM 11854 O O . ASP B 1 535 ? 39.219 8.117 -18.656 1 96.81 535 ASP B O 1
ATOM 11858 N N . GLU B 1 536 ? 40 9.336 -17.016 1 96.38 536 GLU B N 1
ATOM 11859 C CA . GLU B 1 536 ? 41.031 8.367 -16.672 1 96.38 536 GLU B CA 1
ATOM 11860 C C . GLU B 1 536 ? 40.438 7.047 -16.219 1 96.38 536 GLU B C 1
ATOM 11862 O O . GLU B 1 536 ? 41.031 5.988 -16.391 1 96.38 536 GLU B O 1
ATOM 11867 N N . SER B 1 537 ? 39.281 7.113 -15.68 1 95.94 537 SER B N 1
ATOM 11868 C CA . SER B 1 537 ? 38.625 5.91 -15.188 1 95.94 537 SER B CA 1
ATOM 11869 C C . SER B 1 537 ? 38.25 4.984 -16.328 1 95.94 537 SER B C 1
ATOM 11871 O O . SER B 1 537 ? 38.094 3.775 -16.141 1 95.94 537 SER B O 1
ATOM 11873 N N . LEU B 1 538 ? 38.031 5.535 -17.547 1 96.31 538 LEU B N 1
ATOM 11874 C CA . LEU B 1 538 ? 37.656 4.73 -18.719 1 96.31 538 LEU B CA 1
ATOM 11875 C C . LEU B 1 538 ? 38.75 3.707 -19.031 1 96.31 538 LEU B C 1
ATOM 11877 O O . LEU B 1 538 ? 38.469 2.521 -19.219 1 96.31 538 LEU B O 1
ATOM 11881 N N . ALA B 1 539 ? 39.969 4.184 -19.062 1 95.31 539 ALA B N 1
ATOM 11882 C CA . ALA B 1 539 ? 41.094 3.293 -19.344 1 95.31 539 ALA B CA 1
ATOM 11883 C C . ALA B 1 539 ? 41.375 2.357 -18.172 1 95.31 539 ALA B C 1
ATOM 11885 O O . ALA B 1 539 ? 41.719 1.195 -18.375 1 95.31 539 ALA B O 1
ATOM 11886 N N . ALA B 1 540 ? 41.188 2.889 -17.016 1 95.38 540 ALA B N 1
ATOM 11887 C CA . ALA B 1 540 ? 41.438 2.111 -15.812 1 95.38 540 ALA B CA 1
ATOM 11888 C C . ALA B 1 540 ? 40.438 0.971 -15.656 1 95.38 540 ALA B C 1
ATOM 11890 O O . ALA B 1 540 ? 40.719 -0.028 -14.992 1 95.38 540 ALA B O 1
ATOM 11891 N N . ALA B 1 541 ? 39.312 1.101 -16.297 1 95.19 541 ALA B N 1
ATOM 11892 C CA . ALA B 1 541 ? 38.25 0.116 -16.141 1 95.19 541 ALA B CA 1
ATOM 11893 C C . ALA B 1 541 ? 38.312 -0.953 -17.234 1 95.19 541 ALA B C 1
ATOM 11895 O O . ALA B 1 541 ? 37.406 -1.776 -17.375 1 95.19 541 ALA B O 1
ATOM 11896 N N . ASP B 1 542 ? 39.312 -0.96 -18.016 1 94.25 542 ASP B N 1
ATOM 11897 C CA . ASP B 1 542 ? 39.5 -2.004 -19.016 1 94.25 542 ASP B CA 1
ATOM 11898 C C . ASP B 1 542 ? 39.344 -3.393 -18.406 1 94.25 542 ASP B C 1
ATOM 11900 O O . ASP B 1 542 ? 40 -3.715 -17.406 1 94.25 542 ASP B O 1
ATOM 11904 N N . PRO B 1 543 ? 38.469 -4.16 -19.031 1 89.69 543 PRO B N 1
ATOM 11905 C CA . PRO B 1 543 ? 38.156 -5.465 -18.453 1 89.69 543 PRO B CA 1
ATOM 11906 C C . PRO B 1 543 ? 39.375 -6.371 -18.312 1 89.69 543 PRO B C 1
ATOM 11908 O O . PRO B 1 543 ? 39.375 -7.273 -17.469 1 89.69 543 PRO B O 1
ATOM 11911 N N . GLU B 1 544 ? 40.375 -6.172 -19.078 1 91.31 544 GLU B N 1
ATOM 11912 C CA . GLU B 1 544 ? 41.594 -6.965 -19 1 91.31 544 GLU B CA 1
ATOM 11913 C C . GLU B 1 544 ? 42.438 -6.547 -17.812 1 91.31 544 GLU B C 1
ATOM 11915 O O . GLU B 1 544 ? 43.25 -7.332 -17.312 1 91.31 544 GLU B O 1
ATOM 11920 N N . LYS B 1 545 ? 42.188 -5.363 -17.359 1 90.5 545 LYS B N 1
ATOM 11921 C CA . LYS B 1 545 ? 43.062 -4.801 -16.328 1 90.5 545 LYS B CA 1
ATOM 11922 C C . LYS B 1 545 ? 42.344 -4.723 -14.977 1 90.5 545 LYS B C 1
ATOM 11924 O O . LYS B 1 545 ? 42.969 -4.688 -13.93 1 90.5 545 LYS B O 1
ATOM 11929 N N . TYR B 1 546 ? 41.062 -4.605 -15.016 1 93.44 546 TYR B N 1
ATOM 11930 C CA . TYR B 1 546 ? 40.312 -4.355 -13.789 1 93.44 546 TYR B CA 1
ATOM 11931 C C . TYR B 1 546 ? 39.25 -5.441 -13.562 1 93.44 546 TYR B C 1
ATOM 11933 O O . TYR B 1 546 ? 38.469 -5.75 -14.461 1 93.44 546 TYR B O 1
ATOM 11941 N N . GLN B 1 547 ? 39.312 -6.031 -12.375 1 92.25 547 GLN B N 1
ATOM 11942 C CA . GLN B 1 547 ? 38.25 -6.93 -11.883 1 92.25 547 GLN B CA 1
ATOM 11943 C C . GLN B 1 547 ? 37.625 -6.379 -10.609 1 92.25 547 GLN B C 1
ATOM 11945 O O . GLN B 1 547 ? 38.312 -5.805 -9.758 1 92.25 547 GLN B O 1
ATOM 11950 N N . PRO B 1 548 ? 36.312 -6.512 -10.578 1 93.38 548 PRO B N 1
ATOM 11951 C CA . PRO B 1 548 ? 35.656 -6.039 -9.344 1 93.38 548 PRO B CA 1
ATOM 11952 C C . PRO B 1 548 ? 36.25 -6.672 -8.094 1 93.38 548 PRO B C 1
ATOM 11954 O O . PRO B 1 548 ? 36.594 -7.867 -8.086 1 93.38 548 PRO B O 1
ATOM 11957 N N . PRO B 1 549 ? 36.406 -5.879 -7.051 1 90.94 549 PRO B N 1
ATOM 11958 C CA . PRO B 1 549 ? 36.906 -6.453 -5.805 1 90.94 549 PRO B CA 1
ATOM 11959 C C . PRO B 1 549 ? 35.906 -7.418 -5.152 1 90.94 549 PRO B C 1
ATOM 11961 O O . PRO B 1 549 ? 34.719 -7.371 -5.441 1 90.94 549 PRO B O 1
ATOM 11964 N N . GLU B 1 550 ? 36.469 -8.25 -4.281 1 90.62 550 GLU B N 1
ATOM 11965 C CA . GLU B 1 550 ? 35.625 -9.156 -3.525 1 90.62 550 GLU B CA 1
ATOM 11966 C C . GLU B 1 550 ? 34.594 -8.383 -2.693 1 90.62 550 GLU B C 1
ATOM 11968 O O . GLU B 1 550 ? 34.906 -7.328 -2.141 1 90.62 550 GLU B O 1
ATOM 11973 N N . LEU B 1 551 ? 33.438 -8.867 -2.752 1 85.88 551 LEU B N 1
ATOM 11974 C CA . LEU B 1 551 ? 32.375 -8.234 -1.96 1 85.88 551 LEU B CA 1
ATOM 11975 C C . LEU B 1 551 ? 32.656 -8.391 -0.468 1 85.88 551 LEU B C 1
ATOM 11977 O O . LEU B 1 551 ? 32.844 -9.508 0.024 1 85.88 551 LEU B O 1
ATOM 11981 N N . GLU B 1 552 ? 32.75 -7.293 0.144 1 81.44 552 GLU B N 1
ATOM 11982 C CA . GLU B 1 552 ? 32.969 -7.34 1.587 1 81.44 552 GLU B CA 1
ATOM 11983 C C . GLU B 1 552 ? 31.688 -7.695 2.328 1 81.44 552 GLU B C 1
ATOM 11985 O O . GLU B 1 552 ? 30.625 -7.16 2.023 1 81.44 552 GLU B O 1
ATOM 11990 N N . MET B 1 553 ? 31.859 -8.641 3.279 1 85.06 553 MET B N 1
ATOM 11991 C CA . MET B 1 553 ? 30.719 -8.914 4.133 1 85.06 553 MET B CA 1
ATOM 11992 C C . MET B 1 553 ? 30.344 -7.691 4.965 1 85.06 553 MET B C 1
ATOM 11994 O O . MET B 1 553 ? 31.219 -6.969 5.438 1 85.06 553 MET B O 1
ATOM 11998 N N . PRO B 1 554 ? 29.078 -7.473 5.043 1 83.62 554 PRO B N 1
ATOM 11999 C CA . PRO B 1 554 ? 28.672 -6.348 5.887 1 83.62 554 PRO B CA 1
ATOM 12000 C C . PRO B 1 554 ? 29.172 -6.48 7.328 1 83.62 554 PRO B C 1
ATOM 12002 O O . PRO B 1 554 ? 29.5 -7.586 7.77 1 83.62 554 PRO B O 1
ATOM 12005 N N . ARG B 1 555 ? 29.266 -5.363 7.984 1 84.5 555 ARG B N 1
ATOM 12006 C CA . ARG B 1 555 ? 29.656 -5.359 9.391 1 84.5 555 ARG B CA 1
ATOM 12007 C C . ARG B 1 555 ? 28.828 -6.367 10.188 1 84.5 555 ARG B C 1
ATOM 12009 O O . ARG B 1 555 ? 27.594 -6.387 10.094 1 84.5 555 ARG B O 1
ATOM 12016 N N . GLY B 1 556 ? 29.469 -7.258 10.914 1 85.25 556 GLY B N 1
ATOM 12017 C CA . GLY B 1 556 ? 28.797 -8.242 11.75 1 85.25 556 GLY B CA 1
ATOM 12018 C C . GLY B 1 556 ? 28.609 -9.578 11.062 1 85.25 556 GLY B C 1
ATOM 12019 O O . GLY B 1 556 ? 28.234 -10.562 11.703 1 85.25 556 GLY B O 1
ATOM 12020 N N . TRP B 1 557 ? 28.922 -9.695 9.781 1 92.25 557 TRP B N 1
ATOM 12021 C CA . TRP B 1 557 ? 28.641 -10.906 9.016 1 92.25 557 TRP B CA 1
ATOM 12022 C C . TRP B 1 557 ? 29.938 -11.664 8.703 1 92.25 557 TRP B C 1
ATOM 12024 O O . TRP B 1 557 ? 29.938 -12.578 7.879 1 92.25 557 TRP B O 1
ATOM 12034 N N . ASN B 1 558 ? 31 -11.367 9.359 1 89.75 558 ASN B N 1
ATOM 12035 C CA . ASN B 1 558 ? 32.312 -11.898 9.039 1 89.75 558 ASN B CA 1
ATOM 12036 C C . ASN B 1 558 ? 32.406 -13.406 9.234 1 89.75 558 ASN B C 1
ATOM 12038 O O . ASN B 1 558 ? 33.188 -14.094 8.578 1 89.75 558 ASN B O 1
ATOM 12042 N N . GLU B 1 559 ? 31.547 -13.883 10.062 1 91.38 559 GLU B N 1
ATOM 12043 C CA . GLU B 1 559 ? 31.594 -15.305 10.367 1 91.38 559 GLU B CA 1
ATOM 12044 C C . GLU B 1 559 ? 30.734 -16.109 9.383 1 91.38 559 GLU B C 1
ATOM 12046 O O . GLU B 1 559 ? 30.75 -17.344 9.398 1 91.38 559 GLU B O 1
ATOM 12051 N N . MET B 1 560 ? 30.094 -15.469 8.516 1 94.12 560 MET B N 1
ATOM 12052 C CA . MET B 1 560 ? 29.203 -16.141 7.559 1 94.12 560 MET B CA 1
ATOM 12053 C C . MET B 1 560 ? 29.906 -16.297 6.207 1 94.12 560 MET B C 1
ATOM 12055 O O . MET B 1 560 ? 30.938 -15.68 5.961 1 94.12 560 MET B O 1
ATOM 12059 N N . ARG B 1 561 ? 29.422 -17.125 5.395 1 93.5 561 ARG B N 1
ATOM 12060 C CA . ARG B 1 561 ? 29.859 -17.328 4.02 1 93.5 561 ARG B CA 1
ATOM 12061 C C . ARG B 1 561 ? 28.688 -17.672 3.107 1 93.5 561 ARG B C 1
ATOM 12063 O O . ARG B 1 561 ? 27.625 -18.062 3.582 1 93.5 561 ARG B O 1
ATOM 12070 N N . TRP B 1 562 ? 28.891 -17.469 1.809 1 92.25 562 TRP B N 1
ATOM 12071 C CA . TRP B 1 562 ? 27.891 -17.953 0.854 1 92.25 562 TRP B CA 1
ATOM 12072 C C . TRP B 1 562 ? 28 -19.453 0.659 1 92.25 562 TRP B C 1
ATOM 12074 O O . TRP B 1 562 ? 29.094 -20 0.601 1 92.25 562 TRP B O 1
ATOM 12084 N N . PRO B 1 563 ? 26.891 -20.125 0.599 1 93.12 563 PRO B N 1
ATOM 12085 C CA . PRO B 1 563 ? 26.922 -21.578 0.468 1 93.12 563 PRO B CA 1
ATOM 12086 C C . PRO B 1 563 ? 27.281 -22.047 -0.942 1 93.12 563 PRO B C 1
ATOM 12088 O O . PRO B 1 563 ? 27.094 -21.297 -1.906 1 93.12 563 PRO B O 1
ATOM 12091 N N . GLN B 1 564 ? 27.688 -23.25 -0.981 1 91.38 564 GLN B N 1
ATOM 12092 C CA . GLN B 1 564 ? 27.984 -23.906 -2.252 1 91.38 564 GLN B CA 1
ATOM 12093 C C . GLN B 1 564 ? 26.797 -24.75 -2.725 1 91.38 564 GLN B C 1
ATOM 12095 O O . GLN B 1 564 ? 25.891 -25.047 -1.948 1 91.38 564 GLN B O 1
ATOM 12100 N N . GLU B 1 565 ? 26.875 -25.078 -3.988 1 92.31 565 GLU B N 1
ATOM 12101 C CA . GLU B 1 565 ? 25.844 -25.922 -4.562 1 92.31 565 GLU B CA 1
ATOM 12102 C C . GLU B 1 565 ? 25.766 -27.266 -3.826 1 92.31 565 GLU B C 1
ATOM 12104 O O . GLU B 1 565 ? 26.781 -27.891 -3.555 1 92.31 565 GLU B O 1
ATOM 12109 N N . GLY B 1 566 ? 24.562 -27.625 -3.422 1 90.88 566 GLY B N 1
ATOM 12110 C CA . GLY B 1 566 ? 24.328 -28.922 -2.791 1 90.88 566 GLY B CA 1
ATOM 12111 C C . GLY B 1 566 ? 24.5 -28.875 -1.282 1 90.88 566 GLY B C 1
ATOM 12112 O O . GLY B 1 566 ? 24.062 -29.797 -0.583 1 90.88 566 GLY B O 1
ATOM 12113 N N . GLU B 1 567 ? 24.984 -27.844 -0.722 1 92.31 567 GLU B N 1
ATOM 12114 C CA . GLU B 1 567 ? 25.297 -27.766 0.705 1 92.31 567 GLU B CA 1
ATOM 12115 C C . GLU B 1 567 ? 24.016 -27.781 1.539 1 92.31 567 GLU B C 1
ATOM 12117 O O . GLU B 1 567 ? 24.031 -28.156 2.713 1 92.31 567 GLU B O 1
ATOM 12122 N N . TRP B 1 568 ? 22.984 -27.375 0.98 1 92.31 568 TRP B N 1
ATOM 12123 C CA . TRP B 1 568 ? 21.703 -27.297 1.688 1 92.31 568 TRP B CA 1
ATOM 12124 C C . TRP B 1 568 ? 21.219 -28.688 2.098 1 92.31 568 TRP B C 1
ATOM 12126 O O . TRP B 1 568 ? 20.375 -28.828 2.986 1 92.31 568 TRP B O 1
ATOM 12136 N N . LYS B 1 569 ? 21.766 -29.734 1.552 1 92.56 569 LYS B N 1
ATOM 12137 C CA . LYS B 1 569 ? 21.359 -31.109 1.825 1 92.56 569 LYS B CA 1
ATOM 12138 C C . LYS B 1 569 ? 21.969 -31.609 3.135 1 92.56 569 LYS B C 1
ATOM 12140 O O . LYS B 1 569 ? 21.516 -32.594 3.693 1 92.56 569 LYS B O 1
ATOM 12145 N N . LYS B 1 570 ? 22.938 -30.906 3.559 1 91.38 570 LYS B N 1
ATOM 12146 C CA . LYS B 1 570 ? 23.625 -31.344 4.762 1 91.38 570 LYS B CA 1
ATOM 12147 C C . LYS B 1 570 ? 22.734 -31.203 5.992 1 91.38 570 LYS B C 1
ATOM 12149 O O . LYS B 1 570 ? 22.062 -30.188 6.168 1 91.38 570 LYS B O 1
ATOM 12154 N N . GLU B 1 571 ? 22.719 -32.25 6.742 1 92 571 GLU B N 1
ATOM 12155 C CA . GLU B 1 571 ? 21.969 -32.25 7.988 1 92 571 GLU B CA 1
ATOM 12156 C C . GLU B 1 571 ? 22.625 -31.328 9.023 1 92 571 GLU B C 1
ATOM 12158 O O . GLU B 1 571 ? 23.859 -31.328 9.148 1 92 571 GLU B O 1
ATOM 12163 N N . VAL B 1 572 ? 21.859 -30.609 9.742 1 94.56 572 VAL B N 1
ATOM 12164 C CA . VAL B 1 572 ? 22.312 -29.688 10.781 1 94.56 572 VAL B CA 1
ATOM 12165 C C . VAL B 1 572 ? 21.844 -30.188 12.141 1 94.56 572 VAL B C 1
ATOM 12167 O O . VAL B 1 572 ? 20.672 -30.5 12.32 1 94.56 572 VAL B O 1
ATOM 12170 N N . GLU B 1 573 ? 22.719 -30.344 13.055 1 95.25 573 GLU B N 1
ATOM 12171 C CA . GLU B 1 573 ? 22.328 -30.719 14.406 1 95.25 573 GLU B CA 1
ATOM 12172 C C . GLU B 1 573 ? 21.562 -29.594 15.094 1 95.25 573 GLU B C 1
ATOM 12174 O O . GLU B 1 573 ? 22.109 -28.484 15.281 1 95.25 573 GLU B O 1
ATOM 12179 N N . THR B 1 574 ? 20.375 -29.891 15.5 1 98 574 THR B N 1
ATOM 12180 C CA . THR B 1 574 ? 19.547 -28.828 16.062 1 98 574 THR B CA 1
ATOM 12181 C C . THR B 1 574 ? 19.031 -29.234 17.453 1 98 574 THR B C 1
ATOM 12183 O O . THR B 1 574 ? 18.531 -28.391 18.188 1 98 574 THR B O 1
ATOM 12186 N N . GLY B 1 575 ? 19.156 -30.484 17.828 1 98.06 575 GLY B N 1
ATOM 12187 C CA . GLY B 1 575 ? 18.734 -30.922 19.141 1 98.06 575 GLY B CA 1
ATOM 12188 C C . GLY B 1 575 ? 19.453 -30.188 20.266 1 98.06 575 GLY B C 1
ATOM 12189 O O . GLY B 1 575 ? 20.516 -29.609 20.062 1 98.06 575 GLY B O 1
ATOM 12190 N N . PHE B 1 576 ? 18.938 -30.203 21.5 1 96.81 576 PHE B N 1
ATOM 12191 C CA . PHE B 1 576 ? 19.469 -29.453 22.641 1 96.81 576 PHE B CA 1
ATOM 12192 C C . PHE B 1 576 ? 19.297 -30.25 23.922 1 96.81 576 PHE B C 1
ATOM 12194 O O . PHE B 1 576 ? 18.531 -31.219 23.969 1 96.81 576 PHE B O 1
ATOM 12201 N N . ASP B 1 577 ? 19.984 -29.922 24.953 1 95.12 577 ASP B N 1
ATOM 12202 C CA . ASP B 1 577 ? 19.969 -30.641 26.234 1 95.12 577 ASP B CA 1
ATOM 12203 C C . ASP B 1 577 ? 18.562 -30.609 26.859 1 95.12 577 ASP B C 1
ATOM 12205 O O . ASP B 1 577 ? 18.016 -29.547 27.141 1 95.12 577 ASP B O 1
ATOM 12209 N N . PRO B 1 578 ? 17.969 -31.781 27.094 1 95.12 578 PRO B N 1
ATOM 12210 C CA . PRO B 1 578 ? 16.609 -31.844 27.594 1 95.12 578 PRO B CA 1
ATOM 12211 C C . PRO B 1 578 ? 16.438 -31.125 28.938 1 95.12 578 PRO B C 1
ATOM 12213 O O . PRO B 1 578 ? 15.367 -30.578 29.219 1 95.12 578 PRO B O 1
ATOM 12216 N N . LYS B 1 579 ? 17.438 -31.141 29.812 1 94 579 LYS B N 1
ATOM 12217 C CA . LYS B 1 579 ? 17.344 -30.453 31.094 1 94 579 LYS B CA 1
ATOM 12218 C C . LYS B 1 579 ? 17.219 -28.938 30.875 1 94 579 LYS B C 1
ATOM 12220 O O . LYS B 1 579 ? 16.422 -28.281 31.547 1 94 579 LYS B O 1
ATOM 12225 N N . ALA B 1 580 ? 18.047 -28.5 30.047 1 94.38 580 ALA B N 1
ATOM 12226 C CA . ALA B 1 580 ? 17.984 -27.078 29.703 1 94.38 580 ALA B CA 1
ATOM 12227 C C . ALA B 1 580 ? 16.641 -26.719 29.062 1 94.38 580 ALA B C 1
ATOM 12229 O O . ALA B 1 580 ? 16.078 -25.656 29.344 1 94.38 580 ALA B O 1
ATOM 12230 N N . LEU B 1 581 ? 16.156 -27.625 28.203 1 96.94 581 LEU B N 1
ATOM 12231 C CA . LEU B 1 581 ? 14.867 -27.391 27.547 1 96.94 581 LEU B CA 1
ATOM 12232 C C . LEU B 1 581 ? 13.742 -27.297 28.578 1 96.94 581 LEU B C 1
ATOM 12234 O O . LEU B 1 581 ? 12.844 -26.469 28.438 1 96.94 581 LEU B O 1
ATOM 12238 N N . ARG B 1 582 ? 13.75 -28.141 29.531 1 96.12 582 ARG B N 1
ATOM 12239 C CA . ARG B 1 582 ? 12.742 -28.109 30.594 1 96.12 582 ARG B CA 1
ATOM 12240 C C . ARG B 1 582 ? 12.773 -26.781 31.344 1 96.12 582 ARG B C 1
ATOM 12242 O O . ARG B 1 582 ? 11.727 -26.203 31.609 1 96.12 582 ARG B O 1
ATOM 12249 N N . GLU B 1 583 ? 13.922 -26.375 31.656 1 95.12 583 GLU B N 1
ATOM 12250 C CA . GLU B 1 583 ? 14.055 -25.094 32.375 1 95.12 583 GLU B CA 1
ATOM 12251 C C . GLU B 1 583 ? 13.539 -23.938 31.516 1 95.12 583 GLU B C 1
ATOM 12253 O O . GLU B 1 583 ? 12.867 -23.031 32.031 1 95.12 583 GLU B O 1
ATOM 12258 N N . ILE B 1 584 ? 13.961 -23.969 30.25 1 96.56 584 ILE B N 1
ATOM 12259 C CA . ILE B 1 584 ? 13.484 -22.953 29.328 1 96.56 584 ILE B CA 1
ATOM 12260 C C . ILE B 1 584 ? 11.961 -22.922 29.312 1 96.56 584 ILE B C 1
ATOM 12262 O O . ILE B 1 584 ? 11.352 -21.844 29.375 1 96.56 584 ILE B O 1
ATOM 12266 N N . GLY B 1 585 ? 11.344 -24.094 29.172 1 97.44 585 GLY B N 1
ATOM 12267 C CA . GLY B 1 585 ? 9.891 -24.188 29.172 1 97.44 585 GLY B CA 1
ATOM 12268 C C . GLY B 1 585 ? 9.258 -23.609 30.422 1 97.44 585 GLY B C 1
ATOM 12269 O O . GLY B 1 585 ? 8.234 -22.938 30.359 1 97.44 585 GLY B O 1
ATOM 12270 N N . GLU B 1 586 ? 9.867 -23.891 31.531 1 96.44 586 GLU B N 1
ATOM 12271 C CA . GLU B 1 586 ? 9.375 -23.375 32.812 1 96.44 586 GLU B CA 1
ATOM 12272 C C . GLU B 1 586 ? 9.5 -21.859 32.875 1 96.44 586 GLU B C 1
ATOM 12274 O O . GLU B 1 586 ? 8.562 -21.172 33.281 1 96.44 586 GLU B O 1
ATOM 12279 N N . ARG B 1 587 ? 10.586 -21.344 32.438 1 95.69 587 ARG B N 1
ATOM 12280 C CA . ARG B 1 587 ? 10.852 -19.906 32.438 1 95.69 587 ARG B CA 1
ATOM 12281 C C . ARG B 1 587 ? 9.922 -19.172 31.5 1 95.69 587 ARG B C 1
ATOM 12283 O O . ARG B 1 587 ? 9.664 -17.984 31.672 1 95.69 587 ARG B O 1
ATOM 12290 N N . SER B 1 588 ? 9.469 -19.844 30.5 1 97.12 588 SER B N 1
ATOM 12291 C CA . SER B 1 588 ? 8.617 -19.234 29.484 1 97.12 588 SER B CA 1
ATOM 12292 C C . SER B 1 588 ? 7.246 -18.875 30.047 1 97.12 588 SER B C 1
ATOM 12294 O O . SER B 1 588 ? 6.504 -18.094 29.453 1 97.12 588 SER B O 1
ATOM 12296 N N . VAL B 1 589 ? 6.863 -19.375 31.234 1 96.75 589 VAL B N 1
ATOM 12297 C CA . VAL B 1 589 ? 5.559 -19.078 31.812 1 96.75 589 VAL B CA 1
ATOM 12298 C C . VAL B 1 589 ? 5.73 -18.594 33.25 1 96.75 589 VAL B C 1
ATOM 12300 O O . VAL B 1 589 ? 4.754 -18.484 34 1 96.75 589 VAL B O 1
ATOM 12303 N N . GLN B 1 590 ? 6.914 -18.359 33.562 1 94 590 GLN B N 1
ATOM 12304 C CA . GLN B 1 590 ? 7.176 -17.828 34.906 1 94 590 GLN B CA 1
ATOM 12305 C C . GLN B 1 590 ? 6.977 -16.328 34.938 1 94 590 GLN B C 1
ATOM 12307 O O . GLN B 1 590 ? 7.586 -15.586 34.188 1 94 590 GLN B O 1
ATOM 12312 N N . VAL B 1 591 ? 6.109 -15.867 35.875 1 92.88 591 VAL B N 1
ATOM 12313 C CA . VAL B 1 591 ? 5.832 -14.438 35.969 1 92.88 591 VAL B CA 1
ATOM 12314 C C . VAL B 1 591 ? 6.168 -13.938 37.375 1 92.88 591 VAL B C 1
ATOM 12316 O O . VAL B 1 591 ? 6.164 -14.719 38.344 1 92.88 591 VAL B O 1
ATOM 12319 N N . PRO B 1 592 ? 6.516 -12.609 37.469 1 88.94 592 PRO B N 1
ATOM 12320 C CA . PRO B 1 592 ? 6.723 -12.039 38.812 1 88.94 592 PRO B CA 1
ATOM 12321 C C . PRO B 1 592 ? 5.488 -12.172 39.719 1 88.94 592 PRO B C 1
ATOM 12323 O O . PRO B 1 592 ? 4.367 -12.273 39.188 1 88.94 592 PRO B O 1
ATOM 12326 N N . GLU B 1 593 ? 5.672 -12.07 40.938 1 89.75 593 GLU B N 1
ATOM 12327 C CA . GLU B 1 593 ? 4.613 -12.281 41.938 1 89.75 593 GLU B CA 1
ATOM 12328 C C . GLU B 1 593 ? 3.551 -11.195 41.844 1 89.75 593 GLU B C 1
ATOM 12330 O O . GLU B 1 593 ? 2.381 -11.43 42.156 1 89.75 593 GLU B O 1
ATOM 12335 N N . ASP B 1 594 ? 3.912 -10.062 41.469 1 89 594 ASP B N 1
ATOM 12336 C CA . ASP B 1 594 ? 2.988 -8.93 41.438 1 89 594 ASP B CA 1
ATOM 12337 C C . ASP B 1 594 ? 2.164 -8.922 40.156 1 89 594 ASP B C 1
ATOM 12339 O O . ASP B 1 594 ? 1.373 -8 39.938 1 89 594 ASP B O 1
ATOM 12343 N N . ILE B 1 595 ? 2.371 -9.883 39.344 1 91.88 595 ILE B N 1
ATOM 12344 C CA . ILE B 1 595 ? 1.603 -10 38.094 1 91.88 595 ILE B CA 1
ATOM 12345 C C . ILE B 1 595 ? 0.486 -11.023 38.281 1 91.88 595 ILE B C 1
ATOM 12347 O O . ILE B 1 595 ? 0.749 -12.188 38.594 1 91.88 595 ILE B O 1
ATOM 12351 N N . THR B 1 596 ? -0.735 -10.555 38.125 1 95.06 596 THR B N 1
ATOM 12352 C CA . THR B 1 596 ? -1.898 -11.43 38.156 1 95.06 596 THR B CA 1
ATOM 12353 C C . THR B 1 596 ? -2.311 -11.812 36.75 1 95.06 596 THR B C 1
ATOM 12355 O O . THR B 1 596 ? -2.834 -10.984 36 1 95.06 596 THR B O 1
ATOM 12358 N N . VAL B 1 597 ? -2.1 -13.07 36.438 1 95.94 597 VAL B N 1
ATOM 12359 C CA . VAL B 1 597 ? -2.414 -13.555 35.094 1 95.94 597 VAL B CA 1
ATOM 12360 C C . VAL B 1 597 ? -3.867 -14.016 35.031 1 95.94 597 VAL B C 1
ATOM 12362 O O . VAL B 1 597 ? -4.434 -14.43 36.062 1 95.94 597 VAL B O 1
ATOM 12365 N N . HIS B 1 598 ? -4.531 -13.914 33.938 1 96.19 598 HIS B N 1
ATOM 12366 C CA . HIS B 1 598 ? -5.902 -14.375 33.75 1 96.19 598 HIS B CA 1
ATOM 12367 C C . HIS B 1 598 ? -6.043 -15.844 34.156 1 96.19 598 HIS B C 1
ATOM 12369 O O . HIS B 1 598 ? -5.223 -16.672 33.75 1 96.19 598 HIS B O 1
ATOM 12375 N N . PRO B 1 599 ? -7.082 -16.219 34.812 1 96.5 599 PRO B N 1
ATOM 12376 C CA . PRO B 1 599 ? -7.223 -17.578 35.344 1 96.5 599 PRO B CA 1
ATOM 12377 C C . PRO B 1 599 ? -7.258 -18.625 34.25 1 96.5 599 PRO B C 1
ATOM 12379 O O . PRO B 1 599 ? -6.707 -19.719 34.406 1 96.5 599 PRO B O 1
ATOM 12382 N N . ARG B 1 600 ? -7.867 -18.312 33.188 1 96.38 600 ARG B N 1
ATOM 12383 C CA . ARG B 1 600 ? -7.941 -19.281 32.094 1 96.38 600 ARG B CA 1
ATOM 12384 C C . ARG B 1 600 ? -6.555 -19.578 31.531 1 96.38 600 ARG B C 1
ATOM 12386 O O . ARG B 1 600 ? -6.289 -20.703 31.109 1 96.38 600 ARG B O 1
ATOM 12393 N N . LEU B 1 601 ? -5.707 -18.609 31.484 1 97.25 601 LEU B N 1
ATOM 12394 C CA . LEU B 1 601 ? -4.348 -18.812 31 1 97.25 601 LEU B CA 1
ATOM 12395 C C . LEU B 1 601 ? -3.529 -19.641 31.984 1 97.25 601 LEU B C 1
ATOM 12397 O O . LEU B 1 601 ? -2.697 -20.453 31.562 1 97.25 601 LEU B O 1
ATOM 12401 N N . ILE B 1 602 ? -3.775 -19.391 33.25 1 96.94 602 ILE B N 1
ATOM 12402 C CA . ILE B 1 602 ? -3.082 -20.156 34.281 1 96.94 602 ILE B CA 1
ATOM 12403 C C . ILE B 1 602 ? -3.389 -21.641 34.094 1 96.94 602 ILE B C 1
ATOM 12405 O O . ILE B 1 602 ? -2.48 -22.484 34.094 1 96.94 602 ILE B O 1
ATOM 12409 N N . LYS B 1 603 ? -4.629 -21.906 33.844 1 95.88 603 LYS B N 1
ATOM 12410 C CA . LYS B 1 603 ? -5.078 -23.281 33.781 1 95.88 603 LYS B CA 1
ATOM 12411 C C . LYS B 1 603 ? -4.762 -23.906 32.438 1 95.88 603 LYS B C 1
ATOM 12413 O O . LYS B 1 603 ? -4.168 -24.984 32.344 1 95.88 603 LYS B O 1
ATOM 12418 N N . MET B 1 604 ? -5.152 -23.25 31.391 1 94.38 604 MET B N 1
ATOM 12419 C CA . MET B 1 604 ? -5.211 -23.859 30.062 1 94.38 604 MET B CA 1
ATOM 12420 C C . MET B 1 604 ? -3.883 -23.688 29.328 1 94.38 604 MET B C 1
ATOM 12422 O O . MET B 1 604 ? -3.627 -24.375 28.328 1 94.38 604 MET B O 1
ATOM 12426 N N . HIS B 1 605 ? -3.004 -22.859 29.781 1 96.19 605 HIS B N 1
ATOM 12427 C CA . HIS B 1 605 ? -1.741 -22.609 29.078 1 96.19 605 HIS B CA 1
ATOM 12428 C C . HIS B 1 605 ? -0.551 -22.891 30 1 96.19 605 HIS B C 1
ATOM 12430 O O . HIS B 1 605 ? 0.246 -23.797 29.719 1 96.19 605 HIS B O 1
ATOM 12436 N N . MET B 1 606 ? -0.445 -22.234 31.094 1 97.5 606 MET B N 1
ATOM 12437 C CA . MET B 1 606 ? 0.723 -22.312 31.969 1 97.5 606 MET B CA 1
ATOM 12438 C C . MET B 1 606 ? 0.81 -23.672 32.656 1 97.5 606 MET B C 1
ATOM 12440 O O . MET B 1 606 ? 1.826 -24.359 32.531 1 97.5 606 MET B O 1
ATOM 12444 N N . ALA B 1 607 ? -0.247 -24.094 33.312 1 97.25 607 ALA B N 1
ATOM 12445 C CA . ALA B 1 607 ? -0.25 -25.375 34 1 97.25 607 ALA B CA 1
ATOM 12446 C C . ALA B 1 607 ? -0.068 -26.531 33.031 1 97.25 607 ALA B C 1
ATOM 12448 O O . ALA B 1 607 ? 0.656 -27.484 33.312 1 97.25 607 ALA B O 1
ATOM 12449 N N . LYS B 1 608 ? -0.773 -26.406 31.953 1 96.75 608 LYS B N 1
ATOM 12450 C CA . LYS B 1 608 ? -0.666 -27.453 30.953 1 96.75 608 LYS B CA 1
ATOM 12451 C C . LYS B 1 608 ? 0.77 -27.594 30.453 1 96.75 608 LYS B C 1
ATOM 12453 O O . LYS B 1 608 ? 1.266 -28.703 30.266 1 96.75 608 LYS B O 1
ATOM 12458 N N . ARG B 1 609 ? 1.415 -26.516 30.125 1 97.75 609 ARG B N 1
ATOM 12459 C CA . ARG B 1 609 ? 2.803 -26.531 29.672 1 97.75 609 ARG B CA 1
ATOM 12460 C C . ARG B 1 609 ? 3.715 -27.156 30.719 1 97.75 609 ARG B C 1
ATOM 12462 O O . ARG B 1 609 ? 4.551 -28 30.391 1 97.75 609 ARG B O 1
ATOM 12469 N N . LEU B 1 610 ? 3.59 -26.766 31.953 1 97.88 610 LEU B N 1
ATOM 12470 C CA . LEU B 1 610 ? 4.422 -27.297 33.031 1 97.88 610 LEU B CA 1
ATOM 12471 C C . LEU B 1 610 ? 4.215 -28.797 33.219 1 97.88 610 LEU B C 1
ATOM 12473 O O . LEU B 1 610 ? 5.176 -29.547 33.406 1 97.88 610 LEU B O 1
ATOM 12477 N N . GLN B 1 611 ? 3 -29.203 33.125 1 97.62 611 GLN B N 1
ATOM 12478 C CA . GLN B 1 611 ? 2.691 -30.625 33.219 1 97.62 611 GLN B CA 1
ATOM 12479 C C . GLN B 1 611 ? 3.336 -31.422 32.094 1 97.62 611 GLN B C 1
ATOM 12481 O O . GLN B 1 611 ? 3.9 -32.5 32.312 1 97.62 611 GLN B O 1
ATOM 12486 N N . SER B 1 612 ? 3.201 -30.906 30.891 1 97.81 612 SER B N 1
ATOM 12487 C CA . SER B 1 612 ? 3.785 -31.562 29.734 1 97.81 612 SER B CA 1
ATOM 12488 C C . SER B 1 612 ? 5.305 -31.641 29.844 1 97.81 612 SER B C 1
ATOM 12490 O O . SER B 1 612 ? 5.91 -32.656 29.453 1 97.81 612 SER B O 1
ATOM 12492 N N . LEU B 1 613 ? 5.914 -30.656 30.344 1 97.69 613 LEU B N 1
ATOM 12493 C CA . LEU B 1 613 ? 7.359 -30.609 30.531 1 97.69 613 LEU B CA 1
ATOM 12494 C C . LEU B 1 613 ? 7.797 -31.625 31.578 1 97.69 613 LEU B C 1
ATOM 12496 O O . LEU B 1 613 ? 8.82 -32.281 31.422 1 97.69 613 LEU B O 1
ATOM 12500 N N . GLU B 1 614 ? 7.051 -31.656 32.625 1 96.88 614 GLU B N 1
ATOM 12501 C CA . GLU B 1 614 ? 7.355 -32.625 33.688 1 96.88 614 GLU B CA 1
ATOM 12502 C C . GLU B 1 614 ? 7.266 -34.062 33.156 1 96.88 614 GLU B C 1
ATOM 12504 O O . GLU B 1 614 ? 8.141 -34.875 33.469 1 96.88 614 GLU B O 1
ATOM 12509 N N . LYS B 1 615 ? 6.25 -34.312 32.375 1 97 615 LYS B N 1
ATOM 12510 C CA . LYS B 1 615 ? 6.055 -35.656 31.812 1 97 615 LYS B CA 1
ATOM 12511 C C . LYS B 1 615 ? 7.031 -35.906 30.672 1 97 615 LYS B C 1
ATOM 12513 O O . LYS B 1 615 ? 7.344 -37.062 30.375 1 97 615 LYS B O 1
ATOM 12518 N N . GLY B 1 616 ? 7.43 -34.875 30.078 1 96.81 616 GLY B N 1
ATOM 12519 C CA . GLY B 1 616 ? 8.289 -35 28.922 1 96.81 616 GLY B CA 1
ATOM 12520 C C . GLY B 1 616 ? 7.539 -35.375 27.656 1 96.81 616 GLY B C 1
ATOM 12521 O O . GLY B 1 616 ? 8.148 -35.781 26.672 1 96.81 616 GLY B O 1
ATOM 12522 N N . GLU B 1 617 ? 6.277 -35.312 27.641 1 97.25 617 GLU B N 1
ATOM 12523 C CA . GLU B 1 617 ? 5.418 -35.656 26.516 1 97.25 617 GLU B CA 1
ATOM 12524 C C . GLU B 1 617 ? 4.266 -34.656 26.375 1 97.25 617 GLU B C 1
ATOM 12526 O O . GLU B 1 617 ? 3.969 -33.938 27.328 1 97.25 617 GLU B O 1
ATOM 12531 N N . GLY B 1 618 ? 3.721 -34.625 25.172 1 97.56 618 GLY B N 1
ATOM 12532 C CA . GLY B 1 618 ? 2.557 -33.781 24.953 1 97.56 618 GLY B CA 1
ATOM 12533 C C . GLY B 1 618 ? 2.908 -32.312 24.734 1 97.56 618 GLY B C 1
ATOM 12534 O O . GLY B 1 618 ? 2.098 -31.438 25.016 1 97.56 618 GLY B O 1
ATOM 12535 N N . LEU B 1 619 ? 4.105 -32.094 24.297 1 98.44 619 LEU B N 1
ATOM 12536 C CA . LEU B 1 619 ? 4.531 -30.719 24.031 1 98.44 619 LEU B CA 1
ATOM 12537 C C . LEU B 1 619 ? 3.906 -30.188 22.75 1 98.44 619 LEU B C 1
ATOM 12539 O O . LEU B 1 619 ? 4.145 -30.734 21.672 1 98.44 619 LEU B O 1
ATOM 12543 N N . ASP B 1 620 ? 3.086 -29.125 22.875 1 97.94 620 ASP B N 1
ATOM 12544 C CA . ASP B 1 620 ? 2.408 -28.562 21.703 1 97.94 620 ASP B CA 1
ATOM 12545 C C . ASP B 1 620 ? 3.324 -27.609 20.938 1 97.94 620 ASP B C 1
ATOM 12547 O O . ASP B 1 620 ? 4.496 -27.453 21.281 1 97.94 620 ASP B O 1
ATOM 12551 N N . PHE B 1 621 ? 2.812 -27.016 19.828 1 97.88 621 PHE B N 1
ATOM 12552 C CA . PHE B 1 621 ? 3.592 -26.156 18.953 1 97.88 621 PHE B CA 1
ATOM 12553 C C . PHE B 1 621 ? 4.098 -24.922 19.703 1 97.88 621 PHE B C 1
ATOM 12555 O O . PHE B 1 621 ? 5.238 -24.5 19.5 1 97.88 621 PHE B O 1
ATOM 12562 N N . ALA B 1 622 ? 3.258 -24.312 20.531 1 97.75 622 ALA B N 1
ATOM 12563 C CA . ALA B 1 622 ? 3.641 -23.125 21.297 1 97.75 622 ALA B CA 1
ATOM 12564 C C . ALA B 1 622 ? 4.797 -23.422 22.234 1 97.75 622 ALA B C 1
ATOM 12566 O O . ALA B 1 622 ? 5.688 -22.594 22.422 1 97.75 622 ALA B O 1
ATOM 12567 N N . THR B 1 623 ? 4.742 -24.562 22.891 1 98.38 623 THR B N 1
ATOM 12568 C CA . THR B 1 623 ? 5.824 -24.969 23.781 1 98.38 623 THR B CA 1
ATOM 12569 C C . THR B 1 623 ? 7.113 -25.203 23 1 98.38 623 THR B C 1
ATOM 12571 O O . THR B 1 623 ? 8.18 -24.75 23.406 1 98.38 623 THR B O 1
ATOM 12574 N N . ALA B 1 624 ? 6.98 -25.969 21.906 1 98.5 624 ALA B N 1
ATOM 12575 C CA . ALA B 1 624 ? 8.148 -26.219 21.062 1 98.5 624 ALA B CA 1
ATOM 12576 C C . ALA B 1 624 ? 8.781 -24.922 20.594 1 98.5 624 ALA B C 1
ATOM 12578 O O . ALA B 1 624 ? 10.008 -24.812 20.516 1 98.5 624 ALA B O 1
ATOM 12579 N N . GLU B 1 625 ? 7.965 -23.938 20.234 1 98.06 625 GLU B N 1
ATOM 12580 C CA . GLU B 1 625 ? 8.422 -22.609 19.812 1 98.06 625 GLU B CA 1
ATOM 12581 C C . GLU B 1 625 ? 9.219 -21.938 20.938 1 98.06 625 GLU B C 1
ATOM 12583 O O . GLU B 1 625 ? 10.305 -21.391 20.688 1 98.06 625 GLU B O 1
ATOM 12588 N N . ALA B 1 626 ? 8.68 -21.906 22.141 1 98.38 626 ALA B N 1
ATOM 12589 C CA . ALA B 1 626 ? 9.352 -21.312 23.281 1 98.38 626 ALA B CA 1
ATOM 12590 C C . ALA B 1 626 ? 10.695 -22 23.547 1 98.38 626 ALA B C 1
ATOM 12592 O O . ALA B 1 626 ? 11.68 -21.328 23.875 1 98.38 626 ALA B O 1
ATOM 12593 N N . LEU B 1 627 ? 10.711 -23.359 23.453 1 98.56 627 LEU B N 1
ATOM 12594 C CA . LEU B 1 627 ? 11.945 -24.109 23.656 1 98.56 627 LEU B CA 1
ATOM 12595 C C . LEU B 1 627 ? 12.992 -23.734 22.609 1 98.56 627 LEU B C 1
ATOM 12597 O O . LEU B 1 627 ? 14.172 -23.594 22.938 1 98.56 627 LEU B O 1
ATOM 12601 N N . ALA B 1 628 ? 12.547 -23.594 21.328 1 98.62 628 ALA B N 1
ATOM 12602 C CA . ALA B 1 628 ? 13.461 -23.203 20.266 1 98.62 628 ALA B CA 1
ATOM 12603 C C . ALA B 1 628 ? 14.031 -21.812 20.516 1 98.62 628 ALA B C 1
ATOM 12605 O O . ALA B 1 628 ? 15.242 -21.594 20.438 1 98.62 628 ALA B O 1
ATOM 12606 N N . PHE B 1 629 ? 13.195 -20.797 20.859 1 98.31 629 PHE B N 1
ATOM 12607 C CA . PHE B 1 629 ? 13.633 -19.438 21.141 1 98.31 629 PHE B CA 1
ATOM 12608 C C . PHE B 1 629 ? 14.609 -19.406 22.312 1 98.31 629 PHE B C 1
ATOM 12610 O O . PHE B 1 629 ? 15.695 -18.828 22.203 1 98.31 629 PHE B O 1
ATOM 12617 N N . GLY B 1 630 ? 14.18 -20.047 23.406 1 97.69 630 GLY B N 1
ATOM 12618 C CA . GLY B 1 630 ? 15.016 -20.031 24.594 1 97.69 630 GLY B CA 1
ATOM 12619 C C . GLY B 1 630 ? 16.375 -20.656 24.375 1 97.69 630 GLY B C 1
ATOM 12620 O O . GLY B 1 630 ? 17.391 -20.141 24.859 1 97.69 630 GLY B O 1
ATOM 12621 N N . SER B 1 631 ? 16.406 -21.812 23.719 1 96.94 631 SER B N 1
ATOM 12622 C CA . SER B 1 631 ? 17.672 -22.484 23.453 1 96.94 631 SER B CA 1
ATOM 12623 C C . SER B 1 631 ? 18.578 -21.625 22.562 1 96.94 631 SER B C 1
ATOM 12625 O O . SER B 1 631 ? 19.797 -21.594 22.766 1 96.94 631 SER B O 1
ATOM 12627 N N . LEU B 1 632 ? 18.016 -20.938 21.547 1 97.06 632 LEU B N 1
ATOM 12628 C CA . LEU B 1 632 ? 18.781 -20.031 20.703 1 97.06 632 LEU B CA 1
ATOM 12629 C C . LEU B 1 632 ? 19.328 -18.859 21.516 1 97.06 632 LEU B C 1
ATOM 12631 O O . LEU B 1 632 ? 20.469 -18.438 21.328 1 97.06 632 LEU B O 1
ATOM 12635 N N . LEU B 1 633 ? 18.469 -18.312 22.422 1 97.06 633 LEU B N 1
ATOM 12636 C CA . LEU B 1 633 ? 18.922 -17.234 23.297 1 97.06 633 LEU B CA 1
ATOM 12637 C C . LEU B 1 633 ? 20.125 -17.656 24.109 1 97.06 633 LEU B C 1
ATOM 12639 O O . LEU B 1 633 ? 21.109 -16.906 24.219 1 97.06 633 LEU B O 1
ATOM 12643 N N . LEU B 1 634 ? 20.094 -18.828 24.688 1 95.5 634 LEU B N 1
ATOM 12644 C CA . LEU B 1 634 ? 21.172 -19.344 25.531 1 95.5 634 LEU B CA 1
ATOM 12645 C C . LEU B 1 634 ? 22.453 -19.531 24.719 1 95.5 634 LEU B C 1
ATOM 12647 O O . LEU B 1 634 ? 23.547 -19.562 25.281 1 95.5 634 LEU B O 1
ATOM 12651 N N . GLU B 1 635 ? 22.281 -19.656 23.406 1 94.62 635 GLU B N 1
ATOM 12652 C CA . GLU B 1 635 ? 23.438 -19.812 22.531 1 94.62 635 GLU B CA 1
ATOM 12653 C C . GLU B 1 635 ? 23.906 -18.469 21.984 1 94.62 635 GLU B C 1
ATOM 12655 O O . GLU B 1 635 ? 24.75 -18.438 21.094 1 94.62 635 GLU B O 1
ATOM 12660 N N . GLY B 1 636 ? 23.281 -17.391 22.406 1 94.06 636 GLY B N 1
ATOM 12661 C CA . GLY B 1 636 ? 23.75 -16.062 22.062 1 94.06 636 GLY B CA 1
ATOM 12662 C C . GLY B 1 636 ? 23.047 -15.461 20.859 1 94.06 636 GLY B C 1
ATOM 12663 O O . GLY B 1 636 ? 23.422 -14.383 20.391 1 94.06 636 GLY B O 1
ATOM 12664 N N . TYR B 1 637 ? 22.062 -16.125 20.328 1 95.94 637 TYR B N 1
ATOM 12665 C CA . TYR B 1 637 ? 21.281 -15.594 19.219 1 95.94 637 TYR B CA 1
ATOM 12666 C C . TYR B 1 637 ? 20.172 -14.68 19.734 1 95.94 637 TYR B C 1
ATOM 12668 O O . TYR B 1 637 ? 19.719 -14.812 20.875 1 95.94 637 TYR B O 1
ATOM 12676 N N . HIS B 1 638 ? 19.812 -13.688 18.969 1 96.69 638 HIS B N 1
ATOM 12677 C CA . HIS B 1 638 ? 18.688 -12.805 19.266 1 96.69 638 HIS B CA 1
ATOM 12678 C C . HIS B 1 638 ? 17.438 -13.234 18.5 1 96.69 638 HIS B C 1
ATOM 12680 O O . HIS B 1 638 ? 17.531 -13.812 17.422 1 96.69 638 HIS B O 1
ATOM 12686 N N . VAL B 1 639 ? 16.281 -13.055 19.094 1 97.5 639 VAL B N 1
ATOM 12687 C CA . VAL B 1 639 ? 15.023 -13.383 18.438 1 97.5 639 VAL B CA 1
ATOM 12688 C C . VAL B 1 639 ? 14.109 -12.164 18.438 1 97.5 639 VAL B C 1
ATOM 12690 O O . VAL B 1 639 ? 13.906 -11.531 19.484 1 97.5 639 VAL B O 1
ATOM 12693 N N . ARG B 1 640 ? 13.641 -11.742 17.312 1 97.19 640 ARG B N 1
ATOM 12694 C CA . ARG B 1 640 ? 12.617 -10.711 17.172 1 97.19 640 ARG B CA 1
ATOM 12695 C C . ARG B 1 640 ? 11.367 -11.266 16.484 1 97.19 640 ARG B C 1
ATOM 12697 O O . ARG B 1 640 ? 11.398 -11.609 15.305 1 97.19 640 ARG B O 1
ATOM 12704 N N . LEU B 1 641 ? 10.344 -11.422 17.281 1 96.69 641 LEU B N 1
ATOM 12705 C CA . LEU B 1 641 ? 9.055 -11.914 16.812 1 96.69 641 LEU B CA 1
ATOM 12706 C C . LEU B 1 641 ? 8.07 -10.766 16.609 1 96.69 641 LEU B C 1
ATOM 12708 O O . LEU B 1 641 ? 7.652 -10.133 17.578 1 96.69 641 LEU B O 1
ATOM 12712 N N . CYS B 1 642 ? 7.691 -10.469 15.359 1 95.12 642 CYS B N 1
ATOM 12713 C CA . CYS B 1 642 ? 6.863 -9.305 15.039 1 95.12 642 CYS B CA 1
ATOM 12714 C C . CYS B 1 642 ? 5.672 -9.711 14.18 1 95.12 642 CYS B C 1
ATOM 12716 O O . CYS B 1 642 ? 5.801 -10.531 13.273 1 95.12 642 CYS B O 1
ATOM 12718 N N . GLY B 1 643 ? 4.523 -9.266 14.469 1 92.88 643 GLY B N 1
ATOM 12719 C CA . GLY B 1 643 ? 3.309 -9.5 13.703 1 92.88 643 GLY B CA 1
ATOM 12720 C C . GLY B 1 643 ? 2.061 -8.969 14.391 1 92.88 643 GLY B C 1
ATOM 12721 O O . GLY B 1 643 ? 2.137 -8.422 15.492 1 92.88 643 GLY B O 1
ATOM 12722 N N . GLN B 1 644 ? 0.938 -9.039 13.742 1 91.12 644 GLN B N 1
ATOM 12723 C CA . GLN B 1 644 ? -0.326 -8.648 14.359 1 91.12 644 GLN B CA 1
ATOM 12724 C C . GLN B 1 644 ? -0.733 -9.617 15.461 1 91.12 644 GLN B C 1
ATOM 12726 O O . GLN B 1 644 ? -1.065 -10.773 15.188 1 91.12 644 GLN B O 1
ATOM 12731 N N . ASP B 1 645 ? -0.598 -9.234 16.672 1 91.56 645 ASP B N 1
ATOM 12732 C CA . ASP B 1 645 ? -0.93 -10.016 17.859 1 91.56 645 ASP B CA 1
ATOM 12733 C C . ASP B 1 645 ? 0.024 -11.195 18.016 1 91.56 645 ASP B C 1
ATOM 12735 O O . ASP B 1 645 ? -0.403 -12.305 18.359 1 91.56 645 ASP B O 1
ATOM 12739 N N . SER B 1 646 ? 1.234 -10.953 17.766 1 93 646 SER B N 1
ATOM 12740 C CA . SER B 1 646 ? 2.227 -12.023 17.859 1 93 646 SER B CA 1
ATOM 12741 C C . SER B 1 646 ? 2.498 -12.391 19.328 1 93 646 SER B C 1
ATOM 12743 O O . SER B 1 646 ? 2.885 -13.523 19.609 1 93 646 SER B O 1
ATOM 12745 N N . GLY B 1 647 ? 2.299 -11.484 20.281 1 93.88 647 GLY B N 1
ATOM 12746 C CA . GLY B 1 647 ? 2.506 -11.773 21.703 1 93.88 647 GLY B CA 1
ATOM 12747 C C . GLY B 1 647 ? 1.596 -12.867 22.219 1 93.88 647 GLY B C 1
ATOM 12748 O O . GLY B 1 647 ? 2.062 -13.836 22.828 1 93.88 647 GLY B O 1
ATOM 12749 N N . ARG B 1 648 ? 0.319 -12.688 21.969 1 94.06 648 ARG B N 1
ATOM 12750 C CA . ARG B 1 648 ? -0.673 -13.703 22.297 1 94.06 648 ARG B CA 1
ATOM 12751 C C . ARG B 1 648 ? -0.664 -14.836 21.281 1 94.06 648 ARG B C 1
ATOM 12753 O O . ARG B 1 648 ? -0.877 -16 21.641 1 94.06 648 ARG B O 1
ATOM 12760 N N . GLY B 1 649 ? -0.266 -14.57 20.141 1 93.19 649 GLY B N 1
ATOM 12761 C CA . GLY B 1 649 ? -0.452 -15.461 19 1 93.19 649 GLY B CA 1
ATOM 12762 C C . GLY B 1 649 ? -1.805 -15.297 18.328 1 93.19 649 GLY B C 1
ATOM 12763 O O . GLY B 1 649 ? -2.836 -15.258 19.016 1 93.19 649 GLY B O 1
ATOM 12764 N N . THR B 1 650 ? -1.838 -15.211 17.062 1 86.81 650 THR B N 1
ATOM 12765 C CA . THR B 1 650 ? -3.037 -14.914 16.281 1 86.81 650 THR B CA 1
ATOM 12766 C C . THR B 1 650 ? -4.184 -15.836 16.688 1 86.81 650 THR B C 1
ATOM 12768 O O . THR B 1 650 ? -5.344 -15.43 16.688 1 86.81 650 THR B O 1
ATOM 12771 N N . PHE B 1 651 ? -3.873 -17.016 17.047 1 90.75 651 PHE B N 1
ATOM 12772 C CA . PHE B 1 651 ? -4.895 -18 17.406 1 90.75 651 PHE B CA 1
ATOM 12773 C C . PHE B 1 651 ? -4.883 -18.266 18.906 1 90.75 651 PHE B C 1
ATOM 12775 O O . PHE B 1 651 ? -5.254 -19.359 19.344 1 90.75 651 PHE B O 1
ATOM 12782 N N . SER B 1 652 ? -4.363 -17.312 19.688 1 93.62 652 SER B N 1
ATOM 12783 C CA . SER B 1 652 ? -4.285 -17.375 21.156 1 93.62 652 SER B CA 1
ATOM 12784 C C . SER B 1 652 ? -3.535 -18.625 21.609 1 93.62 652 SER B C 1
ATOM 12786 O O . SER B 1 652 ? -3.963 -19.312 22.531 1 93.62 652 SER B O 1
ATOM 12788 N N . GLN B 1 653 ? -2.484 -18.922 20.891 1 94.19 653 GLN B N 1
ATOM 12789 C CA . GLN B 1 653 ? -1.796 -20.172 21.156 1 94.19 653 GLN B CA 1
ATOM 12790 C C . GLN B 1 653 ? -0.494 -19.938 21.922 1 94.19 653 GLN B C 1
ATOM 12792 O O . GLN B 1 653 ? -0.019 -20.828 22.641 1 94.19 653 GLN B O 1
ATOM 12797 N N . ARG B 1 654 ? 0.117 -18.844 21.766 1 95.94 654 ARG B N 1
ATOM 12798 C CA . ARG B 1 654 ? 1.521 -18.625 22.109 1 95.94 654 ARG B CA 1
ATOM 12799 C C . ARG B 1 654 ? 1.662 -18.062 23.516 1 95.94 654 ARG B C 1
ATOM 12801 O O . ARG B 1 654 ? 2.342 -18.641 24.359 1 95.94 654 ARG B O 1
ATOM 12808 N N . HIS B 1 655 ? 1.025 -16.859 23.75 1 96.44 655 HIS B N 1
ATOM 12809 C CA . HIS B 1 655 ? 1.05 -16.109 24.984 1 96.44 655 HIS B CA 1
ATOM 12810 C C . HIS B 1 655 ? 2.48 -15.859 25.453 1 96.44 655 HIS B C 1
ATOM 12812 O O . HIS B 1 655 ? 2.822 -16.156 26.609 1 96.44 655 HIS B O 1
ATOM 12818 N N . ALA B 1 656 ? 3.309 -15.344 24.516 1 96.81 656 ALA B N 1
ATOM 12819 C CA . ALA B 1 656 ? 4.66 -14.891 24.828 1 96.81 656 ALA B CA 1
ATOM 12820 C C . ALA B 1 656 ? 4.637 -13.609 25.656 1 96.81 656 ALA B C 1
ATOM 12822 O O . ALA B 1 656 ? 5.605 -13.289 26.344 1 96.81 656 ALA B O 1
ATOM 12823 N N . ILE B 1 657 ? 3.564 -12.836 25.578 1 95 657 ILE B N 1
ATOM 12824 C CA . ILE B 1 657 ? 3.283 -11.68 26.422 1 95 657 ILE B CA 1
ATOM 12825 C C . ILE B 1 657 ? 2.117 -12 27.359 1 95 657 ILE B C 1
ATOM 12827 O O . ILE B 1 657 ? 1.071 -12.484 26.906 1 95 657 ILE B O 1
ATOM 12831 N N . LEU B 1 658 ? 2.318 -11.844 28.578 1 95.06 658 LEU B N 1
ATOM 12832 C CA . LEU B 1 658 ? 1.265 -11.977 29.578 1 95.06 658 LEU B CA 1
ATOM 12833 C C . LEU B 1 658 ? 0.949 -10.625 30.203 1 95.06 658 LEU B C 1
ATOM 12835 O O . LEU B 1 658 ? 1.853 -9.82 30.453 1 95.06 658 LEU B O 1
ATOM 12839 N N . THR B 1 659 ? -0.336 -10.336 30.422 1 93.44 659 THR B N 1
ATOM 12840 C CA . THR B 1 659 ? -0.785 -9.039 30.906 1 93.44 659 THR B CA 1
ATOM 12841 C C . THR B 1 659 ? -1.399 -9.156 32.281 1 93.44 659 THR B C 1
ATOM 12843 O O . THR B 1 659 ? -2.248 -10.016 32.531 1 93.44 659 THR B O 1
ATOM 12846 N N . ASP B 1 660 ? -0.991 -8.258 33.156 1 94 660 ASP B N 1
ATOM 12847 C CA . ASP B 1 660 ? -1.543 -8.211 34.531 1 94 660 ASP B CA 1
ATOM 12848 C C . ASP B 1 660 ? -3.008 -7.777 34.5 1 94 660 ASP B C 1
ATOM 12850 O O . ASP B 1 660 ? -3.354 -6.77 33.875 1 94 660 ASP B O 1
ATOM 12854 N N . GLN B 1 661 ? -3.811 -8.523 35.125 1 93.69 661 GLN B N 1
ATOM 12855 C CA . GLN B 1 661 ? -5.25 -8.289 35.125 1 93.69 661 GLN B CA 1
ATOM 12856 C C . GLN B 1 661 ? -5.605 -7.02 35.875 1 93.69 661 GLN B C 1
ATOM 12858 O O . GLN B 1 661 ? -6.688 -6.461 35.719 1 93.69 661 GLN B O 1
ATOM 12863 N N . LYS B 1 662 ? -4.727 -6.531 36.719 1 89.75 662 LYS B N 1
ATOM 12864 C CA . LYS B 1 662 ? -5.035 -5.406 37.594 1 89.75 662 LYS B CA 1
ATOM 12865 C C . LYS B 1 662 ? -4.469 -4.102 37.031 1 89.75 662 LYS B C 1
ATOM 12867 O O . LYS B 1 662 ? -5.113 -3.055 37.094 1 89.75 662 LYS B O 1
ATOM 12872 N N . SER B 1 663 ? -3.312 -4.188 36.5 1 85.56 663 SER B N 1
ATOM 12873 C CA . SER B 1 663 ? -2.615 -2.969 36.094 1 85.56 663 SER B CA 1
ATOM 12874 C C . SER B 1 663 ? -2.436 -2.906 34.594 1 85.56 663 SER B C 1
ATOM 12876 O O . SER B 1 663 ? -2.1 -1.853 34.031 1 85.56 663 SER B O 1
ATOM 12878 N N . GLU B 1 664 ? -2.633 -4.004 33.875 1 88.25 664 GLU B N 1
ATOM 12879 C CA . GLU B 1 664 ? -2.412 -4.16 32.438 1 88.25 664 GLU B CA 1
ATOM 12880 C C . GLU B 1 664 ? -0.93 -4.039 32.094 1 88.25 664 GLU B C 1
ATOM 12882 O O . GLU B 1 664 ? -0.572 -3.865 30.906 1 88.25 664 GLU B O 1
ATOM 12887 N N . ARG B 1 665 ? -0.17 -4.113 33.125 1 87.75 665 ARG B N 1
ATOM 12888 C CA . ARG B 1 665 ? 1.257 -4.254 32.844 1 87.75 665 ARG B CA 1
ATOM 12889 C C . ARG B 1 665 ? 1.547 -5.551 32.094 1 87.75 665 ARG B C 1
ATOM 12891 O O . ARG B 1 665 ? 0.961 -6.594 32.406 1 87.75 665 ARG B O 1
ATOM 12898 N N . ALA B 1 666 ? 2.424 -5.465 31.125 1 91 666 ALA B N 1
ATOM 12899 C CA . ALA B 1 666 ? 2.758 -6.645 30.328 1 91 666 ALA B CA 1
ATOM 12900 C C . ALA B 1 666 ? 4.133 -7.191 30.703 1 91 666 ALA B C 1
ATOM 12902 O O . ALA B 1 666 ? 5.027 -6.426 31.078 1 91 666 ALA B O 1
ATOM 12903 N N . VAL B 1 667 ? 4.301 -8.453 30.672 1 92.38 667 VAL B N 1
ATOM 12904 C CA . VAL B 1 667 ? 5.59 -9.094 30.922 1 92.38 667 VAL B CA 1
ATOM 12905 C C . VAL B 1 667 ? 5.883 -10.109 29.812 1 92.38 667 VAL B C 1
ATOM 12907 O O . VAL B 1 667 ? 4.961 -10.656 29.203 1 92.38 667 VAL B O 1
ATOM 12910 N N . VAL B 1 668 ? 7.152 -10.266 29.5 1 94.81 668 VAL B N 1
ATOM 12911 C CA . VAL B 1 668 ? 7.656 -11.281 28.578 1 94.81 668 VAL B CA 1
ATOM 12912 C C . VAL B 1 668 ? 8.555 -12.258 29.328 1 94.81 668 VAL B C 1
ATOM 12914 O O . VAL B 1 668 ? 9.773 -12.062 29.406 1 94.81 668 VAL B O 1
ATOM 12917 N N . PRO B 1 669 ? 8.031 -13.344 29.766 1 95.12 669 PRO B N 1
ATOM 12918 C CA . PRO B 1 669 ? 8.727 -14.211 30.719 1 95.12 669 PRO B CA 1
ATOM 12919 C C . PRO B 1 669 ? 10.062 -14.719 30.172 1 95.12 669 PRO B C 1
ATOM 12921 O O . PRO B 1 669 ? 11.047 -14.781 30.922 1 95.12 669 PRO B O 1
ATOM 12924 N N . LEU B 1 670 ? 10.133 -15.055 28.891 1 95.25 670 LEU B N 1
ATOM 12925 C CA . LEU B 1 670 ? 11.336 -15.672 28.344 1 95.25 670 LEU B CA 1
ATOM 12926 C C . LEU B 1 670 ? 12.516 -14.719 28.422 1 95.25 670 LEU B C 1
ATOM 12928 O O . LEU B 1 670 ? 13.672 -15.141 28.312 1 95.25 670 LEU B O 1
ATOM 12932 N N . GLU B 1 671 ? 12.305 -13.438 28.609 1 92.62 671 GLU B N 1
ATOM 12933 C CA . GLU B 1 671 ? 13.375 -12.453 28.734 1 92.62 671 GLU B CA 1
ATOM 12934 C C . GLU B 1 671 ? 14.188 -12.672 30 1 92.62 671 GLU B C 1
ATOM 12936 O O . GLU B 1 671 ? 15.328 -12.211 30.094 1 92.62 671 GLU B O 1
ATOM 12941 N N . THR B 1 672 ? 13.656 -13.383 30.906 1 90.44 672 THR B N 1
ATOM 12942 C CA . THR B 1 672 ? 14.312 -13.617 32.188 1 90.44 672 THR B CA 1
ATOM 12943 C C . THR B 1 672 ? 15.523 -14.523 32 1 90.44 672 THR B C 1
ATOM 12945 O O . THR B 1 672 ? 16.391 -14.586 32.875 1 90.44 672 THR B O 1
ATOM 12948 N N . LEU B 1 673 ? 15.562 -15.25 30.906 1 93.06 673 LEU B N 1
ATOM 12949 C CA . LEU B 1 673 ? 16.734 -16.062 30.641 1 93.06 673 LEU B CA 1
ATOM 12950 C C . LEU B 1 673 ? 18 -15.211 30.578 1 93.06 673 LEU B C 1
ATOM 12952 O O . LEU B 1 673 ? 19.078 -15.68 30.922 1 93.06 673 LEU B O 1
ATOM 12956 N N . ARG B 1 674 ? 17.828 -14.016 30.094 1 88.44 674 ARG B N 1
ATOM 12957 C CA . ARG B 1 674 ? 18.969 -13.117 29.984 1 88.44 674 ARG B CA 1
ATOM 12958 C C . ARG B 1 674 ? 19.344 -12.523 31.328 1 88.44 674 ARG B C 1
ATOM 12960 O O . ARG B 1 674 ? 20.516 -12.453 31.688 1 88.44 674 ARG B O 1
ATOM 12967 N N . SER B 1 675 ? 18.375 -12.133 32.156 1 83 675 SER B N 1
ATOM 12968 C CA . 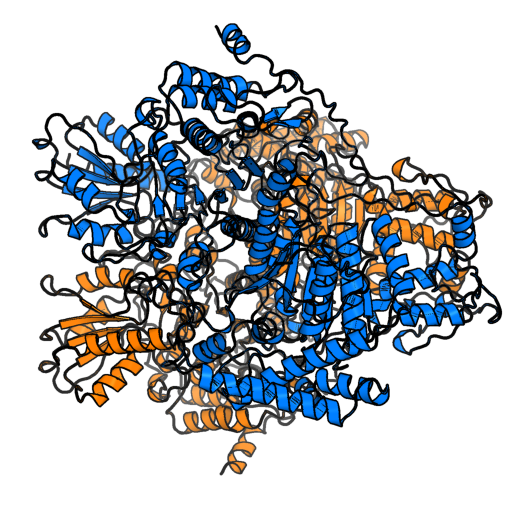SER B 1 675 ? 18.641 -11.5 33.438 1 83 675 SER B CA 1
ATOM 12969 C C . SER B 1 675 ? 19.062 -12.539 34.469 1 83 675 SER B C 1
ATOM 12971 O O . SER B 1 675 ? 19.812 -12.227 35.406 1 83 675 SER B O 1
ATOM 12973 N N . SER B 1 676 ? 18.531 -13.75 34.312 1 85.19 676 SER B N 1
ATOM 12974 C CA . SER B 1 676 ? 18.859 -14.852 35.219 1 85.19 676 SER B CA 1
ATOM 12975 C C . SER B 1 676 ? 19.125 -16.141 34.438 1 85.19 676 SER B C 1
ATOM 12977 O O . SER B 1 676 ? 18.281 -17.047 34.438 1 85.19 676 SER B O 1
ATOM 12979 N N . PRO B 1 677 ? 20.25 -16.25 33.875 1 83.88 677 PRO B N 1
ATOM 12980 C CA . PRO B 1 677 ? 20.547 -17.422 33.062 1 83.88 677 PRO B CA 1
ATOM 12981 C C . PRO B 1 677 ? 20.594 -18.719 33.875 1 83.88 677 PRO B C 1
ATOM 12983 O O . PRO B 1 677 ? 20.922 -18.703 35.062 1 83.88 677 PRO B O 1
ATOM 12986 N N . PRO B 1 678 ? 20.047 -19.797 33.188 1 79.88 678 PRO B N 1
ATOM 12987 C CA . PRO B 1 678 ? 20.156 -21.078 33.906 1 79.88 678 PRO B CA 1
ATOM 12988 C C . PRO B 1 678 ? 21.594 -21.422 34.281 1 79.88 678 PRO B C 1
ATOM 12990 O O . PRO B 1 678 ? 22.531 -20.875 33.688 1 79.88 678 PRO B O 1
ATOM 12993 N N . SER B 1 679 ? 21.672 -22.469 35.281 1 66.69 679 SER B N 1
ATOM 12994 C CA . SER B 1 679 ? 22.969 -22.906 35.75 1 66.69 679 SER B CA 1
ATOM 12995 C C . SER B 1 679 ? 23.781 -23.547 34.625 1 66.69 679 SER B C 1
ATOM 12997 O O . SER B 1 679 ? 23.281 -24.391 33.906 1 66.69 679 SER B O 1
ATOM 12999 N N . GLY B 1 680 ? 24.844 -23.109 34.156 1 63 680 GLY B N 1
ATOM 13000 C CA . GLY B 1 680 ? 25.719 -23.641 33.125 1 63 680 GLY B CA 1
ATOM 13001 C C . GLY B 1 680 ? 25.766 -22.781 31.859 1 63 680 GLY B C 1
ATOM 13002 O O . GLY B 1 680 ? 26.625 -22.984 31 1 63 680 GLY B O 1
ATOM 13003 N N . ALA B 1 681 ? 24.734 -22 31.734 1 66.19 681 ALA B N 1
ATOM 13004 C CA . ALA B 1 681 ? 24.766 -21.125 30.562 1 66.19 681 ALA B CA 1
ATOM 13005 C C . ALA B 1 681 ? 25.734 -19.969 30.766 1 66.19 681 ALA B C 1
ATOM 13007 O O . ALA B 1 681 ? 25.969 -19.531 31.891 1 66.19 681 ALA B O 1
ATOM 13008 N N . ASN B 1 682 ? 26.547 -19.734 29.812 1 62.91 682 ASN B N 1
ATOM 13009 C CA . ASN B 1 682 ? 27.375 -18.531 29.875 1 62.91 682 ASN B CA 1
ATOM 13010 C C . ASN B 1 682 ? 26.547 -17.266 29.875 1 62.91 682 ASN B C 1
ATOM 13012 O O . ASN B 1 682 ? 25.984 -16.875 28.859 1 62.91 682 ASN B O 1
ATOM 13016 N N . SER B 1 683 ? 26.359 -16.703 31 1 60.16 683 SER B N 1
ATOM 13017 C CA . SER B 1 683 ? 25.484 -15.57 31.25 1 60.16 683 SER B CA 1
ATOM 13018 C C . SER B 1 683 ? 25.812 -14.383 30.359 1 60.16 683 SER B C 1
ATOM 13020 O O . SER B 1 683 ? 24.938 -13.586 30.016 1 60.16 683 SER B O 1
ATOM 13022 N N . LYS B 1 684 ? 27.062 -14.312 29.953 1 62.09 684 LYS B N 1
ATOM 13023 C CA . LYS B 1 684 ? 27.5 -13.133 29.203 1 62.09 684 LYS B CA 1
ATOM 13024 C C . LYS B 1 684 ? 27.125 -13.25 27.734 1 62.09 684 LYS B C 1
ATOM 13026 O O . LYS B 1 684 ? 27.188 -12.266 27 1 62.09 684 LYS B O 1
ATOM 13031 N N . ALA B 1 685 ? 26.406 -14.258 27.438 1 80.69 685 ALA B N 1
ATOM 13032 C CA . ALA B 1 685 ? 26.266 -14.477 26 1 80.69 685 ALA B CA 1
ATOM 13033 C C . ALA B 1 685 ? 24.812 -14.758 25.625 1 80.69 685 ALA B C 1
ATOM 13035 O O . ALA B 1 685 ? 24.516 -15.078 24.469 1 80.69 685 ALA B O 1
ATOM 13036 N N . VAL B 1 686 ? 23.906 -14.461 26.562 1 91.44 686 VAL B N 1
ATOM 13037 C CA . VAL B 1 686 ? 22.531 -14.805 26.266 1 91.44 686 VAL B CA 1
ATOM 13038 C C . VAL B 1 686 ? 21.922 -13.734 25.344 1 91.44 686 VAL B C 1
ATOM 13040 O O . VAL B 1 686 ? 22.094 -12.539 25.594 1 91.44 686 VAL B O 1
ATOM 13043 N N . GLY B 1 687 ? 21.297 -14.125 24.328 1 95 687 GLY B N 1
ATOM 13044 C CA . GLY B 1 687 ? 20.688 -13.227 23.344 1 95 687 GLY B CA 1
ATOM 13045 C C . GLY B 1 687 ? 19.469 -12.5 23.859 1 95 687 GLY B C 1
ATOM 13046 O O . GLY B 1 687 ? 19.078 -12.68 25.016 1 95 687 GLY B O 1
ATOM 13047 N N . THR B 1 688 ? 18.922 -11.586 23.047 1 95.44 688 THR B N 1
ATOM 13048 C CA . THR B 1 688 ? 17.734 -10.789 23.391 1 95.44 688 THR B CA 1
ATOM 13049 C C . THR B 1 688 ? 16.484 -11.359 22.734 1 95.44 688 THR B C 1
ATOM 13051 O O . THR B 1 688 ? 16.562 -11.992 21.688 1 95.44 688 THR B O 1
ATOM 13054 N N . PHE B 1 689 ? 15.328 -11.297 23.438 1 96 689 PHE B N 1
ATOM 13055 C CA . PHE B 1 689 ? 14.031 -11.695 22.906 1 96 689 PHE B CA 1
ATOM 13056 C C . PHE B 1 689 ? 13.094 -10.492 22.812 1 96 689 PHE B C 1
ATOM 13058 O O . PHE B 1 689 ? 12.695 -9.922 23.828 1 96 689 PHE B O 1
ATOM 13065 N N . GLU B 1 690 ? 12.797 -10.031 21.609 1 95.94 690 GLU B N 1
ATOM 13066 C CA . GLU B 1 690 ? 11.883 -8.922 21.359 1 95.94 690 GLU B CA 1
ATOM 13067 C C . GLU B 1 690 ? 10.586 -9.406 20.719 1 95.94 690 GLU B C 1
ATOM 13069 O O . GLU B 1 690 ? 10.594 -9.969 19.625 1 95.94 690 GLU B O 1
ATOM 13074 N N . VAL B 1 691 ? 9.484 -9.281 21.422 1 95.44 691 VAL B N 1
ATOM 13075 C CA . VAL B 1 691 ? 8.164 -9.648 20.906 1 95.44 691 VAL B CA 1
ATOM 13076 C C . VAL B 1 691 ? 7.359 -8.391 20.609 1 95.44 691 VAL B C 1
ATOM 13078 O O . VAL B 1 691 ? 7.195 -7.531 21.484 1 95.44 691 VAL B O 1
ATOM 13081 N N . VAL B 1 692 ? 6.832 -8.289 19.391 1 94.5 692 VAL B N 1
ATOM 13082 C CA . VAL B 1 692 ? 6.23 -7.043 18.938 1 94.5 692 VAL B CA 1
ATOM 13083 C C . VAL B 1 692 ? 4.824 -7.312 18.406 1 94.5 692 VAL B C 1
ATOM 13085 O O . VAL B 1 692 ? 4.633 -8.172 17.547 1 94.5 692 VAL B O 1
ATOM 13088 N N . ASN B 1 693 ? 3.805 -6.68 18.984 1 93.56 693 ASN B N 1
ATOM 13089 C CA . ASN B 1 693 ? 2.512 -6.555 18.312 1 93.56 693 ASN B CA 1
ATOM 13090 C C . ASN B 1 693 ? 2.498 -5.383 17.344 1 93.56 693 ASN B C 1
ATOM 13092 O O . ASN B 1 693 ? 2.391 -4.227 17.75 1 93.56 693 ASN B O 1
ATOM 13096 N N . SER B 1 694 ? 2.518 -5.684 16.078 1 93.69 694 SER B N 1
ATOM 13097 C CA . SER B 1 694 ? 2.68 -4.641 15.07 1 93.69 694 SER B CA 1
ATOM 13098 C C . SER B 1 694 ? 1.366 -3.91 14.812 1 93.69 694 SER B C 1
ATOM 13100 O O . SER B 1 694 ? 0.297 -4.395 15.195 1 93.69 694 SER B O 1
ATOM 13102 N N . SER B 1 695 ? 1.466 -2.68 14.25 1 94.25 695 SER B N 1
ATOM 13103 C CA . SER B 1 695 ? 0.292 -2.006 13.703 1 94.25 695 SER B CA 1
ATOM 13104 C C . SER B 1 695 ? -0.326 -2.809 12.562 1 94.25 695 SER B C 1
ATOM 13106 O O . SER B 1 695 ? 0.246 -3.807 12.125 1 94.25 695 SER B O 1
ATOM 13108 N N . LEU B 1 696 ? -1.501 -2.424 12.102 1 92.25 696 LEU B N 1
ATOM 13109 C CA . LEU B 1 696 ? -2.186 -3.135 11.031 1 92.25 696 LEU B CA 1
ATOM 13110 C C . LEU B 1 696 ? -1.602 -2.762 9.672 1 92.25 696 LEU B C 1
ATOM 13112 O O . LEU B 1 696 ? -2.307 -2.221 8.812 1 92.25 696 LEU B O 1
ATOM 13116 N N . SER B 1 697 ? -0.316 -2.969 9.508 1 91.56 697 SER B N 1
ATOM 13117 C CA . SER B 1 697 ? 0.449 -2.809 8.281 1 91.56 697 SER B CA 1
ATOM 13118 C C . SER B 1 697 ? 1.277 -4.051 7.977 1 91.56 697 SER B C 1
ATOM 13120 O O . SER B 1 697 ? 1.998 -4.551 8.844 1 91.56 697 SER B O 1
ATOM 13122 N N . GLU B 1 698 ? 1.126 -4.574 6.816 1 87.69 698 GLU B N 1
ATOM 13123 C CA . GLU B 1 698 ? 1.919 -5.742 6.449 1 87.69 698 GLU B CA 1
ATOM 13124 C C . GLU B 1 698 ? 3.105 -5.352 5.574 1 87.69 698 GLU B C 1
ATOM 13126 O O . GLU B 1 698 ? 4.223 -5.828 5.785 1 87.69 698 GLU B O 1
ATOM 13131 N N . TYR B 1 699 ? 2.961 -4.422 4.648 1 88.56 699 TYR B N 1
ATOM 13132 C CA . TYR B 1 699 ? 3.992 -4.062 3.68 1 88.56 699 TYR B CA 1
ATOM 13133 C C . TYR B 1 699 ? 5.156 -3.352 4.363 1 88.56 699 TYR B C 1
ATOM 13135 O O . TYR B 1 699 ? 6.309 -3.77 4.23 1 88.56 699 TYR B O 1
ATOM 13143 N N . ALA B 1 700 ? 4.863 -2.279 5.109 1 94.44 700 ALA B N 1
ATOM 13144 C CA . ALA B 1 700 ? 5.938 -1.534 5.762 1 94.44 700 ALA B CA 1
ATOM 13145 C C . ALA B 1 700 ? 6.602 -2.369 6.852 1 94.44 700 ALA B C 1
ATOM 13147 O O . ALA B 1 700 ? 7.816 -2.303 7.043 1 94.44 700 ALA B O 1
ATOM 13148 N N . VAL B 1 701 ? 5.84 -3.191 7.578 1 94.12 701 VAL B N 1
ATOM 13149 C CA . VAL B 1 701 ? 6.375 -3.973 8.688 1 94.12 701 VAL B CA 1
ATOM 13150 C C . VAL B 1 701 ? 7.324 -5.043 8.156 1 94.12 701 VAL B C 1
ATOM 13152 O O . VAL B 1 701 ? 8.414 -5.246 8.703 1 94.12 701 VAL B O 1
ATOM 13155 N N . VAL B 1 702 ? 6.934 -5.727 7.07 1 91.44 702 VAL B N 1
ATOM 13156 C CA . VAL B 1 702 ? 7.816 -6.75 6.523 1 91.44 702 VAL B CA 1
ATOM 13157 C C . VAL B 1 702 ? 9.078 -6.098 5.965 1 91.44 702 VAL B C 1
ATOM 13159 O O . VAL B 1 702 ? 10.18 -6.641 6.105 1 91.44 702 VAL B O 1
ATOM 13162 N N . GLY B 1 703 ? 8.891 -4.91 5.203 1 92.06 703 GLY B N 1
ATOM 13163 C CA . GLY B 1 703 ? 10.062 -4.168 4.773 1 92.06 703 GLY B CA 1
ATOM 13164 C C . GLY B 1 703 ? 10.984 -3.793 5.918 1 92.06 703 GLY B C 1
ATOM 13165 O O . GLY B 1 703 ? 12.203 -3.977 5.828 1 92.06 703 GLY B O 1
ATOM 13166 N N . PHE B 1 704 ? 10.414 -3.318 7.035 1 96.06 704 PHE B N 1
ATOM 13167 C CA . PHE B 1 704 ? 11.164 -2.965 8.234 1 96.06 704 PHE B CA 1
ATOM 13168 C C . PHE B 1 704 ? 11.945 -4.164 8.758 1 96.06 704 PHE B C 1
ATOM 13170 O O . PHE B 1 704 ? 13.141 -4.055 9.055 1 96.06 704 PHE B O 1
ATOM 13177 N N . GLU B 1 705 ? 11.32 -5.355 8.844 1 94 705 GLU B N 1
ATOM 13178 C CA . GLU B 1 705 ? 11.961 -6.57 9.352 1 94 705 GLU B CA 1
ATOM 13179 C C . GLU B 1 705 ? 13.094 -7.023 8.445 1 94 705 GLU B C 1
ATOM 13181 O O . GLU B 1 705 ? 14.094 -7.57 8.914 1 94 705 GLU B O 1
ATOM 13186 N N . GLN B 1 706 ? 12.922 -6.848 7.145 1 92 706 GLN B N 1
ATOM 13187 C CA . GLN B 1 706 ? 14 -7.164 6.215 1 92 706 GLN B CA 1
ATOM 13188 C C . GLN B 1 706 ? 15.227 -6.297 6.48 1 92 706 GLN B C 1
ATOM 13190 O O . GLN B 1 706 ? 16.359 -6.773 6.398 1 92 706 GLN B O 1
ATOM 13195 N N . GLY B 1 707 ? 14.984 -4.988 6.766 1 94.06 707 GLY B N 1
ATOM 13196 C CA . GLY B 1 707 ? 16.094 -4.117 7.137 1 94.06 707 GLY B CA 1
ATOM 13197 C C . GLY B 1 707 ? 16.828 -4.578 8.383 1 94.06 707 GLY B C 1
ATOM 13198 O O . GLY B 1 707 ? 18.062 -4.605 8.406 1 94.06 707 GLY B O 1
ATOM 13199 N N . VAL B 1 708 ? 16.062 -4.988 9.375 1 95.56 708 VAL B N 1
ATOM 13200 C CA . VAL B 1 708 ? 16.641 -5.473 10.625 1 95.56 708 VAL B CA 1
ATOM 13201 C C . VAL B 1 708 ? 17.438 -6.746 10.359 1 95.56 708 VAL B C 1
ATOM 13203 O O . VAL B 1 708 ? 18.531 -6.934 10.906 1 95.56 708 VAL B O 1
ATOM 13206 N N . ALA B 1 709 ? 16.922 -7.59 9.508 1 92.56 709 ALA B N 1
ATOM 13207 C CA . ALA B 1 709 ? 17.531 -8.883 9.195 1 92.56 709 ALA B CA 1
ATOM 13208 C C . ALA B 1 709 ? 18.906 -8.695 8.562 1 92.56 709 ALA B C 1
ATOM 13210 O O . ALA B 1 709 ? 19.797 -9.547 8.711 1 92.56 709 ALA B O 1
ATOM 13211 N N . TRP B 1 710 ? 19.141 -7.609 7.891 1 92.5 710 TRP B N 1
ATOM 13212 C CA . TRP B 1 710 ? 20.375 -7.363 7.164 1 92.5 710 TRP B CA 1
ATOM 13213 C C . TRP B 1 710 ? 21.484 -6.934 8.109 1 92.5 710 TRP B C 1
ATOM 13215 O O . TRP B 1 710 ? 22.672 -6.953 7.75 1 92.5 710 TRP B O 1
ATOM 13225 N N . VAL B 1 711 ? 21.156 -6.594 9.344 1 94.44 711 VAL B N 1
ATOM 13226 C CA . VAL B 1 711 ? 22.109 -5.938 10.234 1 94.44 711 VAL B CA 1
ATOM 13227 C C . VAL B 1 711 ? 23.047 -6.977 10.836 1 94.44 711 VAL B C 1
ATOM 13229 O O . VAL B 1 711 ? 24.25 -6.723 10.984 1 94.44 711 VAL B O 1
ATOM 13232 N N . THR B 1 712 ? 22.5 -8.188 11.219 1 94.19 712 THR B N 1
ATOM 13233 C CA . THR B 1 712 ? 23.344 -9.195 11.859 1 94.19 712 THR B CA 1
ATOM 13234 C C . THR B 1 712 ? 22.828 -10.602 11.578 1 94.19 712 THR B C 1
ATOM 13236 O O . THR B 1 712 ? 21.609 -10.82 11.547 1 94.19 712 THR B O 1
ATOM 13239 N N . PRO B 1 713 ? 23.703 -11.5 11.344 1 94.44 713 PRO B N 1
ATOM 13240 C CA . PRO B 1 713 ? 23.297 -12.891 11.148 1 94.44 713 PRO B CA 1
ATOM 13241 C C . PRO B 1 713 ? 22.938 -13.594 12.453 1 94.44 713 PRO B C 1
ATOM 13243 O O . PRO B 1 713 ? 22.484 -14.742 12.438 1 94.44 713 PRO B O 1
ATOM 13246 N N . LYS B 1 714 ? 23.047 -12.961 13.578 1 95.81 714 LYS B N 1
ATOM 13247 C CA . LYS B 1 714 ? 22.75 -13.562 14.875 1 95.81 714 LYS B CA 1
ATOM 13248 C C . LYS B 1 714 ? 21.297 -13.312 15.281 1 95.81 714 LYS B C 1
ATOM 13250 O O . LYS B 1 714 ? 20.844 -13.773 16.328 1 95.81 714 LYS B O 1
ATOM 13255 N N . LEU B 1 715 ? 20.594 -12.609 14.453 1 96 715 LEU B N 1
ATOM 13256 C CA . LEU B 1 715 ? 19.188 -12.305 14.727 1 96 715 LEU B CA 1
ATOM 13257 C C . LEU B 1 715 ? 18.281 -13.211 13.914 1 96 715 LEU B C 1
ATOM 13259 O O . LEU B 1 715 ? 18.453 -13.359 12.703 1 96 715 LEU B O 1
ATOM 13263 N N . LEU B 1 716 ? 17.375 -13.844 14.617 1 95.94 716 LEU B N 1
ATOM 13264 C CA . LEU B 1 716 ? 16.25 -14.516 13.977 1 95.94 716 LEU B CA 1
ATOM 13265 C C . LEU B 1 716 ? 15.031 -13.594 13.914 1 95.94 716 LEU B C 1
ATOM 13267 O O . LEU B 1 716 ? 14.211 -13.57 14.828 1 95.94 716 LEU B O 1
ATOM 13271 N N . PRO B 1 717 ? 14.906 -12.898 12.836 1 91.94 717 PRO B N 1
ATOM 13272 C CA . PRO B 1 717 ? 13.703 -12.078 12.648 1 91.94 717 PRO B CA 1
ATOM 13273 C C . PRO B 1 717 ? 12.516 -12.891 12.133 1 91.94 717 PRO B C 1
ATOM 13275 O O . PRO B 1 717 ? 12.609 -13.523 11.078 1 91.94 717 PRO B O 1
ATOM 13278 N N . ILE B 1 718 ? 11.43 -12.891 12.867 1 91.06 718 ILE B N 1
ATOM 13279 C CA . ILE B 1 718 ? 10.227 -13.617 12.484 1 91.06 718 ILE B CA 1
ATOM 13280 C C . ILE B 1 718 ? 9.086 -12.625 12.25 1 91.06 718 ILE B C 1
ATOM 13282 O O . ILE B 1 718 ? 8.789 -11.797 13.109 1 91.06 718 ILE B O 1
ATOM 13286 N N . TRP B 1 719 ? 8.555 -12.688 11.125 1 82.5 719 TRP B N 1
ATOM 13287 C CA . TRP B 1 719 ? 7.352 -11.922 10.844 1 82.5 719 TRP B CA 1
ATOM 13288 C C . TRP B 1 719 ? 6.152 -12.844 10.641 1 82.5 719 TRP B C 1
ATOM 13290 O O . TRP B 1 719 ? 6.195 -13.75 9.812 1 82.5 719 TRP B O 1
ATOM 13300 N N . GLU B 1 720 ? 5.172 -12.625 11.414 1 65.94 720 GLU B N 1
ATOM 13301 C CA . GLU B 1 720 ? 3.922 -13.367 11.32 1 65.94 720 GLU B CA 1
ATOM 13302 C C . GLU B 1 720 ? 2.844 -12.555 10.609 1 65.94 720 GLU B C 1
ATOM 13304 O O . GLU B 1 720 ? 2.5 -11.453 11.055 1 65.94 720 GLU B O 1
ATOM 13309 N N . ALA B 1 721 ? 2.514 -12.984 9.281 1 65.56 721 ALA B N 1
ATOM 13310 C CA . ALA B 1 721 ? 1.591 -12.188 8.477 1 65.56 721 ALA B CA 1
ATOM 13311 C C . ALA B 1 721 ? 0.369 -13.016 8.07 1 65.56 721 ALA B C 1
ATOM 13313 O O . ALA B 1 721 ? 0.384 -14.242 8.164 1 65.56 721 ALA B O 1
ATOM 13314 N N . GLN B 1 722 ? -0.584 -12.258 7.734 1 47.56 722 GLN B N 1
ATOM 13315 C CA . GLN B 1 722 ? -1.784 -12.906 7.219 1 47.56 722 GLN B CA 1
ATOM 13316 C C . GLN B 1 722 ? -1.838 -12.836 5.695 1 47.56 722 GLN B C 1
ATOM 13318 O O . GLN B 1 722 ? -2.488 -13.656 5.055 1 47.56 722 GLN B O 1
ATOM 13323 N N . ILE B 1 723 ? -0.948 -11.773 4.961 1 48.53 723 ILE B N 1
ATOM 13324 C CA . ILE B 1 723 ? -1.172 -11.633 3.527 1 48.53 723 ILE B CA 1
ATOM 13325 C C . ILE B 1 723 ? 0.168 -11.5 2.807 1 48.53 723 ILE B C 1
ATOM 13327 O O . ILE B 1 723 ? 1.188 -11.195 3.43 1 48.53 723 ILE B O 1
ATOM 13331 N N . MET B 1 724 ? 0.356 -11.562 1.388 1 46.12 724 MET B N 1
ATOM 13332 C CA . MET B 1 724 ? 1.394 -12.086 0.5 1 46.12 724 MET B CA 1
ATOM 13333 C C . MET B 1 724 ? 2.365 -10.984 0.097 1 46.12 724 MET B C 1
ATOM 13335 O O . MET B 1 724 ? 1.949 -9.875 -0.236 1 46.12 724 MET B O 1
ATOM 13339 N N . LEU B 1 725 ? 3.846 -10.906 0.311 1 49.94 725 LEU B N 1
ATOM 13340 C CA . LEU B 1 725 ? 4.957 -10.039 -0.069 1 49.94 725 LEU B CA 1
ATOM 13341 C C . LEU B 1 725 ? 5.844 -10.719 -1.107 1 49.94 725 LEU B C 1
ATOM 13343 O O . LEU B 1 725 ? 6.012 -11.938 -1.084 1 49.94 725 LEU B O 1
ATOM 13347 N N . ASP B 1 726 ? 6.492 -10.227 -2.439 1 49.53 726 ASP B N 1
ATOM 13348 C CA . ASP B 1 726 ? 7.262 -11.039 -3.375 1 49.53 726 ASP B CA 1
ATOM 13349 C C . ASP B 1 726 ? 8.703 -10.555 -3.469 1 49.53 726 ASP B C 1
ATOM 13351 O O . ASP B 1 726 ? 9.641 -11.352 -3.359 1 49.53 726 ASP B O 1
ATOM 13355 N N . THR B 1 727 ? 9.203 -9.297 -3.705 1 39.5 727 THR B N 1
ATOM 13356 C CA . THR B 1 727 ? 10.445 -8.93 -4.371 1 39.5 727 THR B CA 1
ATOM 13357 C C . THR B 1 727 ? 11.625 -9.039 -3.41 1 39.5 727 THR B C 1
ATOM 13359 O O . THR B 1 727 ? 12.648 -9.656 -3.74 1 39.5 727 THR B O 1
ATOM 13362 N N . PHE B 1 728 ? 11.781 -8.586 -2.254 1 38.12 728 PHE B N 1
ATOM 13363 C CA . PHE B 1 728 ? 12.922 -8.539 -1.351 1 38.12 728 PHE B CA 1
ATOM 13364 C C . PHE B 1 728 ? 13.266 -9.93 -0.831 1 38.12 728 PHE B C 1
ATOM 13366 O O . PHE B 1 728 ? 14.438 -10.297 -0.758 1 38.12 728 PHE B O 1
ATOM 13373 N N . LEU B 1 729 ? 12.422 -10.695 -0.678 1 45.88 729 LEU B N 1
ATOM 13374 C CA . LEU B 1 729 ? 12.594 -12.008 -0.057 1 45.88 729 LEU B CA 1
ATOM 13375 C C . LEU B 1 729 ? 13.148 -13.016 -1.06 1 45.88 729 LEU B C 1
ATOM 13377 O O . LEU B 1 729 ? 14.07 -13.766 -0.744 1 45.88 729 LEU B O 1
ATOM 13381 N N . GLY B 1 730 ? 12.859 -12.875 -2.248 1 53.38 730 GLY B N 1
ATOM 13382 C CA . GLY B 1 730 ? 13.195 -13.922 -3.205 1 53.38 730 GLY B CA 1
ATOM 13383 C C . GLY B 1 730 ? 14.484 -13.641 -3.961 1 53.38 730 GLY B C 1
ATOM 13384 O O . GLY B 1 730 ? 15.188 -14.57 -4.355 1 53.38 730 GLY B O 1
ATOM 13385 N N . SER B 1 731 ? 14.914 -12.25 -4.027 1 55.38 731 SER B N 1
ATOM 13386 C CA . SER B 1 731 ? 15.953 -11.961 -5.012 1 55.38 731 SER B CA 1
ATOM 13387 C C . SER B 1 731 ? 17.047 -11.086 -4.418 1 55.38 731 SER B C 1
ATOM 13389 O O . SER B 1 731 ? 18.047 -10.805 -5.078 1 55.38 731 SER B O 1
ATOM 13391 N N . GLY B 1 732 ? 16.953 -10.711 -3.084 1 64.06 732 GLY B N 1
ATOM 13392 C CA . GLY B 1 732 ? 17.906 -9.789 -2.504 1 64.06 732 GLY B CA 1
ATOM 13393 C C . GLY B 1 732 ? 19.328 -10.312 -2.523 1 64.06 732 GLY B C 1
ATOM 13394 O O . GLY B 1 732 ? 20.25 -9.594 -2.91 1 64.06 732 GLY B O 1
ATOM 13395 N N . GLU B 1 733 ? 19.594 -11.508 -2.129 1 79.94 733 GLU B N 1
ATOM 13396 C CA . GLU B 1 733 ? 20.922 -12.109 -2.127 1 79.94 733 GLU B CA 1
ATOM 13397 C C . GLU B 1 733 ? 21.438 -12.32 -3.551 1 79.94 733 GLU B C 1
ATOM 13399 O O . GLU B 1 733 ? 22.594 -12.047 -3.844 1 79.94 733 GLU B O 1
ATOM 13404 N N . THR B 1 734 ? 20.562 -12.75 -4.406 1 74.69 734 THR B N 1
ATOM 13405 C CA . THR B 1 734 ? 20.922 -13.023 -5.793 1 74.69 734 THR B CA 1
ATOM 13406 C C . THR B 1 734 ? 21.344 -11.742 -6.504 1 74.69 734 THR B C 1
ATOM 13408 O O . THR B 1 734 ? 22.266 -11.758 -7.332 1 74.69 734 THR B O 1
ATOM 13411 N N . LYS B 1 735 ? 20.75 -10.68 -6.176 1 78.06 735 LYS B N 1
ATOM 13412 C CA . LYS B 1 735 ? 21.031 -9.398 -6.824 1 78.06 735 LYS B CA 1
ATOM 13413 C C . LYS B 1 735 ? 22.234 -8.711 -6.191 1 78.06 735 LYS B C 1
ATOM 13415 O O . LYS B 1 735 ? 23.109 -8.195 -6.898 1 78.06 735 LYS B O 1
ATOM 13420 N N . TRP B 1 736 ? 22.297 -8.703 -4.828 1 81.44 736 TRP B N 1
ATOM 13421 C CA . TRP B 1 736 ? 23.172 -7.77 -4.121 1 81.44 736 TRP B CA 1
ATOM 13422 C C . TRP B 1 736 ? 24.125 -8.516 -3.203 1 81.44 736 TRP B C 1
ATOM 13424 O O . TRP B 1 736 ? 25 -7.906 -2.57 1 81.44 736 TRP B O 1
ATOM 13434 N N . GLY B 1 737 ? 23.969 -9.828 -3.08 1 84.06 737 GLY B N 1
ATOM 13435 C CA . GLY B 1 737 ? 24.812 -10.617 -2.193 1 84.06 737 GLY B CA 1
ATOM 13436 C C . GLY B 1 737 ? 24.406 -10.5 -0.733 1 84.06 737 GLY B C 1
ATOM 13437 O O . GLY B 1 737 ? 25.141 -10.938 0.153 1 84.06 737 GLY B O 1
ATOM 13438 N N . MET B 1 738 ? 23.281 -9.93 -0.454 1 86.44 738 MET B N 1
ATOM 13439 C CA . MET B 1 738 ? 22.859 -9.711 0.923 1 86.44 738 MET B CA 1
ATOM 13440 C C . MET B 1 738 ? 22.062 -10.906 1.446 1 86.44 738 MET B C 1
ATOM 13442 O O . MET B 1 738 ? 20.938 -11.141 1.024 1 86.44 738 MET B O 1
ATOM 13446 N N . GLN B 1 739 ? 22.641 -11.633 2.402 1 89.69 739 GLN B N 1
ATOM 13447 C CA . GLN B 1 739 ? 21.953 -12.758 3.023 1 89.69 739 GLN B CA 1
ATOM 13448 C C . GLN B 1 739 ? 20.938 -12.289 4.055 1 89.69 739 GLN B C 1
ATOM 13450 O O . GLN B 1 739 ? 21.047 -11.18 4.59 1 89.69 739 GLN B O 1
ATOM 13455 N N . SER B 1 740 ? 19.938 -13.07 4.23 1 89.88 740 SER B N 1
ATOM 13456 C CA . SER B 1 740 ? 18.906 -12.711 5.184 1 89.88 740 SER B CA 1
ATOM 13457 C C . SER B 1 740 ? 18.328 -13.945 5.867 1 89.88 740 SER B C 1
ATOM 13459 O O . SER B 1 740 ? 18.078 -14.961 5.223 1 89.88 740 SER B O 1
ATOM 13461 N N . ALA B 1 741 ? 18.125 -13.812 7.184 1 92.19 741 ALA B N 1
ATOM 13462 C CA . ALA B 1 741 ? 17.484 -14.891 7.93 1 92.19 741 ALA B CA 1
ATOM 13463 C C . ALA B 1 741 ? 15.984 -14.633 8.078 1 92.19 741 ALA B C 1
ATOM 13465 O O . ALA B 1 741 ? 15.336 -15.219 8.953 1 92.19 741 ALA B O 1
ATOM 13466 N N . MET B 1 742 ? 15.469 -13.703 7.246 1 92.38 742 MET B N 1
ATOM 13467 C CA . MET B 1 742 ? 14.047 -13.391 7.352 1 92.38 742 MET B CA 1
ATOM 13468 C C . MET B 1 742 ? 13.203 -14.664 7.371 1 92.38 742 MET B C 1
ATOM 13470 O O . MET B 1 742 ? 13.352 -15.523 6.5 1 92.38 742 MET B O 1
ATOM 13474 N N . THR B 1 743 ? 12.375 -14.805 8.422 1 94.25 743 THR B N 1
ATOM 13475 C CA . THR B 1 743 ? 11.492 -15.953 8.609 1 94.25 743 THR B CA 1
ATOM 13476 C C . THR B 1 743 ? 10.031 -15.516 8.609 1 94.25 743 THR B C 1
ATOM 13478 O O . THR B 1 743 ? 9.625 -14.688 9.43 1 94.25 743 THR B O 1
ATOM 13481 N N . LEU B 1 744 ? 9.281 -16.062 7.719 1 92.88 744 LEU B N 1
ATOM 13482 C CA . LEU B 1 744 ? 7.859 -15.75 7.621 1 92.88 744 LEU B CA 1
ATOM 13483 C C . LEU B 1 744 ? 7.012 -16.891 8.188 1 92.88 744 LEU B C 1
ATOM 13485 O O . LEU B 1 744 ? 7.199 -18.047 7.82 1 92.88 744 LEU B O 1
ATOM 13489 N N . LEU B 1 745 ? 6.188 -16.578 9.148 1 93.94 745 LEU B N 1
ATOM 13490 C CA . LEU B 1 745 ? 5.137 -17.484 9.594 1 93.94 745 LEU B CA 1
ATOM 13491 C C . LEU B 1 745 ? 3.799 -17.125 8.961 1 93.94 745 LEU B C 1
ATOM 13493 O O . LEU B 1 745 ? 3.158 -16.156 9.367 1 93.94 745 LEU B O 1
ATOM 13497 N N . LEU B 1 746 ? 3.33 -17.906 8.016 1 91.62 746 LEU B N 1
ATOM 13498 C CA . LEU B 1 746 ? 2.105 -17.641 7.27 1 91.62 746 LEU B CA 1
ATOM 13499 C C . LEU B 1 746 ? 1.027 -18.656 7.594 1 91.62 746 LEU B C 1
ATOM 13501 O O . LEU B 1 746 ? 1.129 -19.828 7.191 1 91.62 746 LEU B O 1
ATOM 13505 N N . PRO B 1 747 ? -0.029 -18.25 8.281 1 90.88 747 PRO B N 1
ATOM 13506 C CA . PRO B 1 747 ? -1.076 -19.219 8.641 1 90.88 747 PRO B CA 1
ATOM 13507 C C . PRO B 1 747 ? -1.687 -19.906 7.422 1 90.88 747 PRO B C 1
ATOM 13509 O O . PRO B 1 747 ? -2.051 -19.234 6.449 1 90.88 747 PRO B O 1
ATOM 13512 N N . HIS B 1 748 ? -1.742 -21.188 7.438 1 92.38 748 HIS B N 1
ATOM 13513 C CA . HIS B 1 748 ? -2.283 -22.031 6.379 1 92.38 748 HIS B CA 1
ATOM 13514 C C . HIS B 1 748 ? -3.053 -23.219 6.957 1 92.38 748 HIS B C 1
ATOM 13516 O O . HIS B 1 748 ? -2.529 -23.953 7.797 1 92.38 748 HIS B O 1
ATOM 13522 N N . GLY B 1 749 ? -4.312 -23.328 6.609 1 91.69 749 GLY B N 1
ATOM 13523 C CA . GLY B 1 749 ? -5.145 -24.438 7.055 1 91.69 749 GLY B CA 1
ATOM 13524 C C . GLY B 1 749 ? -6.574 -24.344 6.559 1 91.69 749 GLY B C 1
ATOM 13525 O O . GLY B 1 749 ? -7.215 -23.312 6.68 1 91.69 749 GLY B O 1
ATOM 13526 N N . TYR B 1 750 ? -7.039 -25.391 5.898 1 93.06 750 TYR B N 1
ATOM 13527 C CA . TYR B 1 750 ? -8.406 -25.453 5.391 1 93.06 750 TYR B CA 1
ATOM 13528 C C . TYR B 1 750 ? -9.359 -26 6.449 1 93.06 750 TYR B C 1
ATOM 13530 O O . TYR B 1 750 ? -9.484 -27.203 6.617 1 93.06 750 TYR B O 1
ATOM 13538 N N . ASP B 1 751 ? -9.992 -25.094 7.125 1 91.62 751 ASP B N 1
ATOM 13539 C CA . ASP B 1 751 ? -10.883 -25.422 8.227 1 91.62 751 ASP B CA 1
ATOM 13540 C C . ASP B 1 751 ? -12.297 -24.906 7.969 1 91.62 751 ASP B C 1
ATOM 13542 O O . ASP B 1 751 ? -13.102 -24.781 8.898 1 91.62 751 ASP B O 1
ATOM 13546 N N . GLY B 1 752 ? -12.516 -24.562 6.758 1 91.06 752 GLY B N 1
ATOM 13547 C CA . GLY B 1 752 ? -13.844 -24.094 6.398 1 91.06 752 GLY B CA 1
ATOM 13548 C C . GLY B 1 752 ? -14.047 -22.625 6.711 1 91.06 752 GLY B C 1
ATOM 13549 O O . GLY B 1 752 ? -15.188 -22.172 6.887 1 91.06 752 GLY B O 1
ATOM 13550 N N . ALA B 1 753 ? -12.984 -21.875 6.746 1 89.25 753 ALA B N 1
ATOM 13551 C CA . ALA B 1 753 ? -13.07 -20.469 7.156 1 89.25 753 ALA B CA 1
ATOM 13552 C C . ALA B 1 753 ? -13.18 -19.547 5.945 1 89.25 753 ALA B C 1
ATOM 13554 O O . ALA B 1 753 ? -13.062 -18.328 6.074 1 89.25 753 ALA B O 1
ATOM 13555 N N . GLY B 1 754 ? -13.312 -20.109 4.754 1 89.06 754 GLY B N 1
ATOM 13556 C CA . GLY B 1 754 ? -13.531 -19.281 3.58 1 89.06 754 GLY B CA 1
ATOM 13557 C C . GLY B 1 754 ? -12.258 -19.016 2.791 1 89.06 754 GLY B C 1
ATOM 13558 O O . GLY B 1 754 ? -11.188 -19.516 3.148 1 89.06 754 GLY B O 1
ATOM 13559 N N . PRO B 1 755 ? -12.375 -18.219 1.736 1 86.19 755 PRO B N 1
ATOM 13560 C CA . PRO B 1 755 ? -11.281 -18.078 0.771 1 86.19 755 PRO B CA 1
ATOM 13561 C C . PRO B 1 755 ? -10.094 -17.312 1.339 1 86.19 755 PRO B C 1
ATOM 13563 O O . PRO B 1 755 ? -8.938 -17.625 1.021 1 86.19 755 PRO B O 1
ATOM 13566 N N . GLU B 1 756 ? -10.273 -16.312 2.16 1 83.44 756 GLU B N 1
ATOM 13567 C CA . GLU B 1 756 ? -9.18 -15.445 2.598 1 83.44 756 GLU B CA 1
ATOM 13568 C C . GLU B 1 756 ? -8.492 -16.016 3.836 1 83.44 756 GLU B C 1
ATOM 13570 O O . GLU B 1 756 ? -7.398 -15.57 4.199 1 83.44 756 GLU B O 1
ATOM 13575 N N . HIS B 1 757 ? -9.023 -17.016 4.461 1 85.31 757 HIS B N 1
ATOM 13576 C CA . HIS B 1 757 ? -8.484 -17.484 5.73 1 85.31 757 HIS B CA 1
ATOM 13577 C C . HIS B 1 757 ? -8.109 -18.953 5.664 1 85.31 757 HIS B C 1
ATOM 13579 O O . HIS B 1 757 ? -8.039 -19.625 6.695 1 85.31 757 HIS B O 1
ATOM 13585 N N . SER B 1 758 ? -7.891 -19.422 4.465 1 89.38 758 SER B N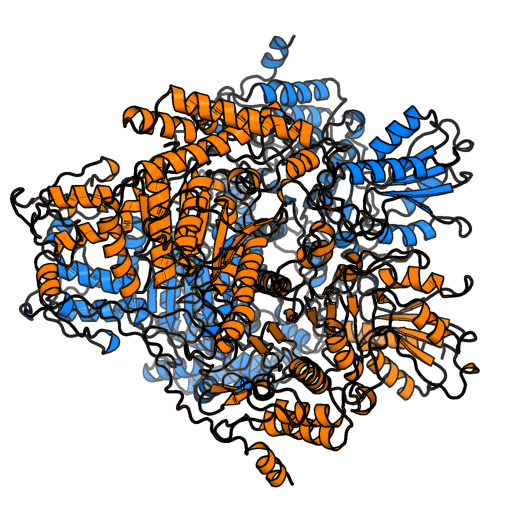 1
ATOM 13586 C CA . SER B 1 758 ? -7.602 -20.844 4.332 1 89.38 758 SER B CA 1
ATOM 13587 C C . SER B 1 758 ? -6.188 -21.078 3.814 1 89.38 758 SER B C 1
ATOM 13589 O O . SER B 1 758 ? -5.566 -22.094 4.129 1 89.38 758 SER B O 1
ATOM 13591 N N . SER B 1 759 ? -5.715 -20.125 3.004 1 90.12 759 SER B N 1
ATOM 13592 C CA . SER B 1 759 ? -4.492 -20.438 2.277 1 90.12 759 SER B CA 1
ATOM 13593 C C . SER B 1 759 ? -3.465 -19.328 2.412 1 90.12 759 SER B C 1
ATOM 13595 O O . SER B 1 759 ? -3.812 -18.141 2.33 1 90.12 759 SER B O 1
ATOM 13597 N N . ALA B 1 760 ? -2.209 -19.719 2.586 1 89.94 760 ALA B N 1
ATOM 13598 C CA . ALA B 1 760 ? -1.084 -18.781 2.529 1 89.94 760 ALA B CA 1
ATOM 13599 C C . ALA B 1 760 ? -0.557 -18.641 1.104 1 89.94 760 ALA B C 1
ATOM 13601 O O . ALA B 1 760 ? 0.463 -18 0.872 1 89.94 760 ALA B O 1
ATOM 13602 N N . ARG B 1 761 ? -1.242 -19.281 0.148 1 89.44 761 ARG B N 1
ATOM 13603 C CA . ARG B 1 761 ? -0.863 -19.25 -1.261 1 89.44 761 ARG B CA 1
ATOM 13604 C C . ARG B 1 761 ? 0.517 -19.875 -1.466 1 89.44 761 ARG B C 1
ATOM 13606 O O . ARG B 1 761 ? 1.41 -19.234 -2.027 1 89.44 761 ARG B O 1
ATOM 13613 N N . ILE B 1 762 ? 0.662 -21.109 -1.091 1 93.19 762 ILE B N 1
ATOM 13614 C CA . ILE B 1 762 ? 1.906 -21.859 -1.167 1 93.19 762 ILE B CA 1
ATOM 13615 C C . ILE B 1 762 ? 2.461 -21.797 -2.588 1 93.19 762 ILE B C 1
ATOM 13617 O O . ILE B 1 762 ? 3.67 -21.641 -2.783 1 93.19 762 ILE B O 1
ATOM 13621 N N . GLU B 1 763 ? 1.592 -21.906 -3.582 1 92.81 763 GLU B N 1
ATOM 13622 C CA . GLU B 1 763 ? 1.968 -21.969 -4.992 1 92.81 763 GLU B CA 1
ATOM 13623 C C . GLU B 1 763 ? 2.758 -20.734 -5.414 1 92.81 763 GLU B C 1
ATOM 13625 O O . GLU B 1 763 ? 3.66 -20.828 -6.25 1 92.81 763 GLU B O 1
ATOM 13630 N N . ARG B 1 764 ? 2.449 -19.594 -4.887 1 89.12 764 ARG B N 1
ATOM 13631 C CA . ARG B 1 764 ? 3.137 -18.359 -5.25 1 89.12 764 ARG B CA 1
ATOM 13632 C C . ARG B 1 764 ? 4.586 -18.375 -4.781 1 89.12 764 ARG B C 1
ATOM 13634 O O . ARG B 1 764 ? 5.484 -17.938 -5.5 1 89.12 764 ARG B O 1
ATOM 13641 N N . PHE B 1 765 ? 4.805 -18.812 -3.588 1 90.25 765 PHE B N 1
ATOM 13642 C CA . PHE B 1 765 ? 6.16 -18.875 -3.055 1 90.25 765 PHE B CA 1
ATOM 13643 C C . PHE B 1 765 ? 6.98 -19.922 -3.795 1 90.25 765 PHE B C 1
ATOM 13645 O O . PHE B 1 765 ? 8.18 -19.75 -3.998 1 90.25 765 PHE B O 1
ATOM 13652 N N . LEU B 1 766 ? 6.348 -21.016 -4.117 1 94.38 766 LEU B N 1
ATOM 13653 C CA . LEU B 1 766 ? 7.055 -22.078 -4.836 1 94.38 766 LEU B CA 1
ATOM 13654 C C . LEU B 1 766 ? 7.539 -21.578 -6.191 1 94.38 766 LEU B C 1
ATOM 13656 O O . LEU B 1 766 ? 8.633 -21.938 -6.641 1 94.38 766 LEU B O 1
ATOM 13660 N N . GLN B 1 767 ? 6.801 -20.672 -6.844 1 90.69 767 GLN B N 1
ATOM 13661 C CA . GLN B 1 767 ? 7.203 -20.094 -8.117 1 90.69 767 GLN B CA 1
ATOM 13662 C C . GLN B 1 767 ? 8.422 -19.188 -7.953 1 90.69 767 GLN B C 1
ATOM 13664 O O . GLN B 1 767 ? 9.188 -18.984 -8.898 1 90.69 767 GLN B O 1
ATOM 13669 N N . LEU B 1 768 ? 8.656 -18.688 -6.766 1 88.31 768 LEU B N 1
ATOM 13670 C CA . LEU B 1 768 ? 9.734 -17.75 -6.492 1 88.31 768 LEU B CA 1
ATOM 13671 C C . LEU B 1 768 ? 11.047 -18.484 -6.23 1 88.31 768 LEU B C 1
ATOM 13673 O O . LEU B 1 768 ? 12.117 -17.875 -6.223 1 88.31 768 LEU B O 1
ATOM 13677 N N . THR B 1 769 ? 11.008 -19.812 -6.047 1 92.69 769 THR B N 1
ATOM 13678 C CA . THR B 1 769 ? 12.227 -20.562 -5.793 1 92.69 769 THR B CA 1
ATOM 13679 C C . THR B 1 769 ? 13.023 -20.766 -7.082 1 92.69 769 THR B C 1
ATOM 13681 O O . THR B 1 769 ? 12.438 -20.938 -8.156 1 92.69 769 THR B O 1
ATOM 13684 N N . ASN B 1 770 ? 14.328 -20.719 -7.008 1 92.38 770 ASN B N 1
ATOM 13685 C CA . ASN B 1 770 ? 15.211 -20.938 -8.148 1 92.38 770 ASN B CA 1
ATOM 13686 C C . ASN B 1 770 ? 15.539 -22.422 -8.336 1 92.38 770 ASN B C 1
ATOM 13688 O O . ASN B 1 770 ? 16.609 -22.766 -8.859 1 92.38 770 ASN B O 1
ATOM 13692 N N . GLU B 1 771 ? 14.711 -23.266 -7.945 1 94.12 771 GLU B N 1
ATOM 13693 C CA . GLU B 1 771 ? 14.953 -24.703 -7.973 1 94.12 771 GLU B CA 1
ATOM 13694 C C . GLU B 1 771 ? 14.75 -25.266 -9.375 1 94.12 771 GLU B C 1
ATOM 13696 O O . GLU B 1 771 ? 13.68 -25.109 -9.961 1 94.12 771 GLU B O 1
ATOM 13701 N N . PRO B 1 772 ? 15.75 -25.984 -9.891 1 95.19 772 PRO B N 1
ATOM 13702 C CA . PRO B 1 772 ? 15.586 -26.594 -11.203 1 95.19 772 PRO B CA 1
ATOM 13703 C C . PRO B 1 772 ? 14.578 -27.75 -11.188 1 95.19 772 PRO B C 1
ATOM 13705 O O . PRO B 1 772 ? 14.445 -28.438 -10.18 1 95.19 772 PRO B O 1
ATOM 13708 N N . LEU B 1 773 ? 13.953 -27.938 -12.352 1 94 773 LEU B N 1
ATOM 13709 C CA . LEU B 1 773 ? 13.023 -29.047 -12.477 1 94 773 LEU B CA 1
ATOM 13710 C C . LEU B 1 773 ? 13.766 -30.375 -12.516 1 94 773 LEU B C 1
ATOM 13712 O O . LEU B 1 773 ? 13.258 -31.391 -12.039 1 94 773 LEU B O 1
ATOM 13716 N N . SER B 1 774 ? 14.938 -30.344 -13.023 1 92.62 774 SER B N 1
ATOM 13717 C CA . SER B 1 774 ? 15.742 -31.562 -13.109 1 92.62 774 SER B CA 1
ATOM 13718 C C . SER B 1 774 ? 16.375 -31.906 -11.766 1 92.62 774 SER B C 1
ATOM 13720 O O . SER B 1 774 ? 17.031 -31.062 -11.148 1 92.62 774 SER B O 1
ATOM 13722 N N . ARG B 1 775 ? 16.281 -33.125 -11.391 1 92.5 775 ARG B N 1
ATOM 13723 C CA . ARG B 1 775 ? 16.797 -33.594 -10.109 1 92.5 775 ARG B CA 1
ATOM 13724 C C . ARG B 1 775 ? 18.328 -33.594 -10.109 1 92.5 775 ARG B C 1
ATOM 13726 O O . ARG B 1 775 ? 18.953 -33.531 -9.055 1 92.5 775 ARG B O 1
ATOM 13733 N N . ASP B 1 776 ? 18.953 -33.656 -11.242 1 91.62 776 ASP B N 1
ATOM 13734 C CA . ASP B 1 776 ? 20.391 -33.875 -11.344 1 91.62 776 ASP B CA 1
ATOM 13735 C C . ASP B 1 776 ? 21.141 -32.531 -11.367 1 91.62 776 ASP B C 1
ATOM 13737 O O . ASP B 1 776 ? 22.359 -32.5 -11.227 1 91.62 776 ASP B O 1
ATOM 13741 N N . LYS B 1 777 ? 20.469 -31.516 -11.469 1 91.62 777 LYS B N 1
ATOM 13742 C CA . LYS B 1 777 ? 21.109 -30.203 -11.516 1 91.62 777 LYS B CA 1
ATOM 13743 C C . LYS B 1 777 ? 21.328 -29.641 -10.117 1 91.62 777 LYS B C 1
ATOM 13745 O O . LYS B 1 777 ? 20.375 -29.453 -9.359 1 91.62 777 LYS B O 1
ATOM 13750 N N . ALA B 1 778 ? 22.578 -29.391 -9.789 1 91.38 778 ALA B N 1
ATOM 13751 C CA . ALA B 1 778 ? 22.922 -28.781 -8.5 1 91.38 778 ALA B CA 1
ATOM 13752 C C . ALA B 1 778 ? 22.578 -27.297 -8.477 1 91.38 778 ALA B C 1
ATOM 13754 O O . ALA B 1 778 ? 22.609 -26.625 -9.508 1 91.38 778 ALA B O 1
ATOM 13755 N N . PHE B 1 779 ? 22.203 -26.797 -7.312 1 93.19 779 PHE B N 1
ATOM 13756 C CA . PHE B 1 779 ? 21.875 -25.391 -7.156 1 93.19 779 PHE B CA 1
ATOM 13757 C C . PHE B 1 779 ? 22 -24.969 -5.695 1 93.19 779 PHE B C 1
ATOM 13759 O O . PHE B 1 779 ? 22.312 -25.781 -4.832 1 93.19 779 PHE B O 1
ATOM 13766 N N . VAL B 1 780 ? 21.938 -23.672 -5.402 1 93.44 780 VAL B N 1
ATOM 13767 C CA . VAL B 1 780 ? 21.844 -23.078 -4.07 1 93.44 780 VAL B CA 1
ATOM 13768 C C . VAL B 1 780 ? 20.453 -22.469 -3.879 1 93.44 780 VAL B C 1
ATOM 13770 O O . VAL B 1 780 ? 20.094 -21.484 -4.539 1 93.44 780 VAL B O 1
ATOM 13773 N N . PRO B 1 781 ? 19.656 -23.062 -2.994 1 94.19 781 PRO B N 1
ATOM 13774 C CA . PRO B 1 781 ? 18.297 -22.516 -2.82 1 94.19 781 PRO B CA 1
ATOM 13775 C C . PRO B 1 781 ? 18.312 -21.062 -2.367 1 94.19 781 PRO B C 1
ATOM 13777 O O . PRO B 1 781 ? 19.125 -20.672 -1.534 1 94.19 781 PRO B O 1
ATOM 13780 N N . ASN B 1 782 ? 17.422 -20.25 -2.986 1 92.25 782 ASN B N 1
ATOM 13781 C CA . ASN B 1 782 ? 17.281 -18.859 -2.564 1 92.25 782 ASN B CA 1
ATOM 13782 C C . ASN B 1 782 ? 16.422 -18.734 -1.311 1 92.25 782 ASN B C 1
ATOM 13784 O O . ASN B 1 782 ? 16.469 -17.719 -0.618 1 92.25 782 ASN B O 1
ATOM 13788 N N . MET B 1 783 ? 15.594 -19.75 -0.99 1 93.81 783 MET B N 1
ATOM 13789 C CA . MET B 1 783 ? 14.766 -19.781 0.214 1 93.81 783 MET B CA 1
ATOM 13790 C C . MET B 1 783 ? 14.32 -21.203 0.536 1 93.81 783 MET B C 1
ATOM 13792 O O . MET B 1 783 ? 14.477 -22.094 -0.288 1 93.81 783 MET B O 1
ATOM 13796 N N . HIS B 1 784 ? 13.844 -21.406 1.713 1 95.56 784 HIS B N 1
ATOM 13797 C CA . HIS B 1 784 ? 13.281 -22.672 2.156 1 95.56 784 HIS B CA 1
ATOM 13798 C C . HIS B 1 784 ? 11.789 -22.547 2.424 1 95.56 784 HIS B C 1
ATOM 13800 O O . HIS B 1 784 ? 11.344 -21.609 3.082 1 95.56 784 HIS B O 1
ATOM 13806 N N . LEU B 1 785 ? 10.969 -23.453 1.855 1 96.62 785 LEU B N 1
ATOM 13807 C CA . LEU B 1 785 ? 9.523 -23.484 2.045 1 96.62 785 LEU B CA 1
ATOM 13808 C C . LEU B 1 785 ? 9.102 -24.766 2.771 1 96.62 785 LEU B C 1
ATOM 13810 O O . LEU B 1 785 ? 9.375 -25.875 2.299 1 96.62 785 LEU B O 1
ATOM 13814 N N . VAL B 1 786 ? 8.414 -24.609 3.939 1 97.75 786 VAL B N 1
ATOM 13815 C CA . VAL B 1 786 ? 8.164 -25.766 4.785 1 97.75 786 VAL B CA 1
ATOM 13816 C C . VAL B 1 786 ? 6.719 -25.734 5.289 1 97.75 786 VAL B C 1
ATOM 13818 O O . VAL B 1 786 ? 6.109 -24.656 5.371 1 97.75 786 VAL B O 1
ATOM 13821 N N . ASN B 1 787 ? 6.09 -26.844 5.465 1 97.75 787 ASN B N 1
ATOM 13822 C CA . ASN B 1 787 ? 4.762 -27.094 6.023 1 97.75 787 ASN B CA 1
ATOM 13823 C C . ASN B 1 787 ? 4.773 -28.234 7.027 1 97.75 787 ASN B C 1
ATOM 13825 O O . ASN B 1 787 ? 4.352 -29.344 6.711 1 97.75 787 ASN B O 1
ATOM 13829 N N . VAL B 1 788 ? 5.148 -27.969 8.266 1 97.5 788 VAL B N 1
ATOM 13830 C CA . VAL B 1 788 ? 5.531 -29 9.227 1 97.5 788 VAL B CA 1
ATOM 13831 C C . VAL B 1 788 ? 4.285 -29.516 9.938 1 97.5 788 VAL B C 1
ATOM 13833 O O . VAL B 1 788 ? 3.295 -28.797 10.086 1 97.5 788 VAL B O 1
ATOM 13836 N N . THR B 1 789 ? 4.402 -30.766 10.461 1 97.94 789 THR B N 1
ATOM 13837 C CA . THR B 1 789 ? 3.207 -31.422 10.977 1 97.94 789 THR B CA 1
ATOM 13838 C C . THR B 1 789 ? 3.375 -31.766 12.453 1 97.94 789 THR B C 1
ATOM 13840 O O . THR B 1 789 ? 2.428 -32.219 13.102 1 97.94 789 THR B O 1
ATOM 13843 N N . THR B 1 790 ? 4.555 -31.594 13.094 1 98.31 790 THR B N 1
ATOM 13844 C CA . THR B 1 790 ? 4.73 -31.875 14.516 1 98.31 790 THR B CA 1
ATOM 13845 C C . THR B 1 790 ? 5.449 -30.719 15.211 1 98.31 790 THR B C 1
ATOM 13847 O O . THR B 1 790 ? 6.164 -29.953 14.57 1 98.31 790 THR B O 1
ATOM 13850 N N . ALA B 1 791 ? 5.27 -30.641 16.516 1 98.38 791 ALA B N 1
ATOM 13851 C CA . ALA B 1 791 ? 5.922 -29.625 17.328 1 98.38 791 ALA B CA 1
ATOM 13852 C C . ALA B 1 791 ? 7.438 -29.766 17.281 1 98.38 791 ALA B C 1
ATOM 13854 O O . ALA B 1 791 ? 8.164 -28.766 17.234 1 98.38 791 ALA B O 1
ATOM 13855 N N . ALA B 1 792 ? 7.938 -31 17.281 1 98.62 792 ALA B N 1
ATOM 13856 C CA . ALA B 1 792 ? 9.383 -31.234 17.234 1 98.62 792 ALA B CA 1
ATOM 13857 C C . ALA B 1 792 ? 9.969 -30.703 15.93 1 98.62 792 ALA B C 1
ATOM 13859 O O . ALA B 1 792 ? 11.055 -30.109 15.922 1 98.62 792 ALA B O 1
ATOM 13860 N N . GLN B 1 793 ? 9.305 -31.016 14.797 1 98.44 793 GLN B N 1
ATOM 13861 C CA . GLN B 1 793 ? 9.758 -30.484 13.516 1 98.44 793 GLN B CA 1
ATOM 13862 C C . GLN B 1 793 ? 9.859 -28.969 13.547 1 98.44 793 GLN B C 1
ATOM 13864 O O . GLN B 1 793 ? 10.789 -28.391 12.984 1 98.44 793 GLN B O 1
ATOM 13869 N N . TYR B 1 794 ? 8.852 -28.297 14.156 1 98.38 794 TYR B N 1
ATOM 13870 C CA . TYR B 1 794 ? 8.844 -26.844 14.266 1 98.38 794 TYR B CA 1
ATOM 13871 C C . TYR B 1 794 ? 10.023 -26.359 15.094 1 98.38 794 TYR B C 1
ATOM 13873 O O . TYR B 1 794 ? 10.695 -25.391 14.727 1 98.38 794 TYR B O 1
ATOM 13881 N N . PHE B 1 795 ? 10.352 -27.047 16.266 1 98.31 795 PHE B N 1
ATOM 13882 C CA . PHE B 1 795 ? 11.508 -26.766 17.109 1 98.31 795 PHE B CA 1
ATOM 13883 C C . PHE B 1 795 ? 12.797 -26.828 16.297 1 98.31 795 PHE B C 1
ATOM 13885 O O . PHE B 1 795 ? 13.586 -25.891 16.297 1 98.31 795 PHE B O 1
ATOM 13892 N N . HIS B 1 796 ? 12.977 -27.906 15.586 1 98.69 796 HIS B N 1
ATOM 13893 C CA . HIS B 1 796 ? 14.195 -28.141 14.82 1 98.69 796 HIS B CA 1
ATOM 13894 C C . HIS B 1 796 ? 14.336 -27.141 13.68 1 98.69 796 HIS B C 1
ATOM 13896 O O . HIS B 1 796 ? 15.438 -26.703 13.359 1 98.69 796 HIS B O 1
ATOM 13902 N N . LEU B 1 797 ? 13.227 -26.844 13.094 1 97.81 797 LEU B N 1
ATOM 13903 C CA . LEU B 1 797 ? 13.219 -25.922 11.977 1 97.81 797 LEU B CA 1
ATOM 13904 C C . LEU B 1 797 ? 13.727 -24.547 12.398 1 97.81 797 LEU B C 1
ATOM 13906 O O . LEU B 1 797 ? 14.555 -23.938 11.711 1 97.81 797 LEU B O 1
ATOM 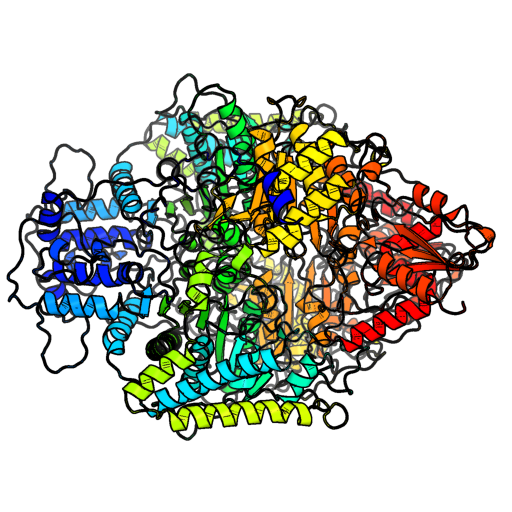13910 N N . LEU B 1 798 ? 13.203 -23.984 13.477 1 98 798 LEU B N 1
ATOM 13911 C CA . LEU B 1 798 ? 13.594 -22.672 13.977 1 98 798 LEU B CA 1
ATOM 13912 C C . LEU B 1 798 ? 15.07 -22.641 14.359 1 98 798 LEU B C 1
ATOM 13914 O O . LEU B 1 798 ? 15.766 -21.672 14.102 1 98 798 LEU B O 1
ATOM 13918 N N . ARG B 1 799 ? 15.562 -23.688 14.945 1 98.25 799 ARG B N 1
ATOM 13919 C CA . ARG B 1 799 ? 16.969 -23.734 15.328 1 98.25 799 ARG B CA 1
ATOM 13920 C C . ARG B 1 799 ? 17.859 -23.891 14.094 1 98.25 799 ARG B C 1
ATOM 13922 O O . ARG B 1 799 ? 18.922 -23.25 14.016 1 98.25 799 ARG B O 1
ATOM 13929 N N . ARG B 1 800 ? 17.406 -24.703 13.109 1 97.94 800 ARG B N 1
ATOM 13930 C CA . ARG B 1 800 ? 18.188 -24.875 11.883 1 97.94 800 ARG B CA 1
ATOM 13931 C C . ARG B 1 800 ? 18.406 -23.531 11.188 1 97.94 800 ARG B C 1
ATOM 13933 O O . ARG B 1 800 ? 19.453 -23.312 10.594 1 97.94 800 ARG B O 1
ATOM 13940 N N . GLN B 1 801 ? 17.438 -22.656 11.234 1 97.06 801 GLN B N 1
ATOM 13941 C CA . GLN B 1 801 ? 17.484 -21.344 10.609 1 97.06 801 GLN B CA 1
ATOM 13942 C C . GLN B 1 801 ? 18.703 -20.562 11.086 1 97.06 801 GLN B C 1
ATOM 13944 O O . GLN B 1 801 ? 19.25 -19.734 10.344 1 97.06 801 GLN B O 1
ATOM 13949 N N . MET B 1 802 ? 19.219 -20.844 12.328 1 96.88 802 MET B N 1
ATOM 13950 C CA . MET B 1 802 ? 20.266 -20.031 12.922 1 96.88 802 MET B CA 1
ATOM 13951 C C . MET B 1 802 ? 21.562 -20.828 13.055 1 96.88 802 MET B C 1
ATOM 13953 O O . MET B 1 802 ? 22.609 -20.266 13.383 1 96.88 802 MET B O 1
ATOM 13957 N N . LYS B 1 803 ? 21.5 -22.094 12.742 1 96.38 803 LYS B N 1
ATOM 13958 C CA . LYS B 1 803 ? 22.656 -22.953 13.031 1 96.38 803 LYS B CA 1
ATOM 13959 C C . LYS B 1 803 ? 23.5 -23.188 11.781 1 96.38 803 LYS B C 1
ATOM 13961 O O . LYS B 1 803 ? 24.625 -23.688 11.875 1 96.38 803 LYS B O 1
ATOM 13966 N N . ARG B 1 804 ? 23.047 -22.766 10.633 1 94.12 804 ARG B N 1
ATOM 13967 C CA . ARG B 1 804 ? 23.828 -22.891 9.414 1 94.12 804 ARG B CA 1
ATOM 13968 C C . ARG B 1 804 ? 24.891 -21.797 9.32 1 94.12 804 ARG B C 1
ATOM 13970 O O . ARG B 1 804 ? 24.797 -20.781 10.008 1 94.12 804 ARG B O 1
ATOM 13977 N N . GLU B 1 805 ? 25.891 -21.984 8.477 1 94.56 805 GLU B N 1
ATOM 13978 C CA . GLU B 1 805 ? 26.969 -21.016 8.297 1 94.56 805 GLU B CA 1
ATOM 13979 C C . GLU B 1 805 ? 26.609 -19.953 7.262 1 94.56 805 GLU B C 1
ATOM 13981 O O . GLU B 1 805 ? 27.484 -19.266 6.73 1 94.56 805 GLU B O 1
ATOM 13986 N N . TYR B 1 806 ? 25.422 -19.906 6.855 1 94.56 806 TYR B N 1
ATOM 13987 C CA . TYR B 1 806 ? 24.812 -18.922 5.973 1 94.56 806 TYR B CA 1
ATOM 13988 C C . TYR B 1 806 ? 23.359 -18.672 6.352 1 94.56 806 TYR B C 1
ATOM 13990 O O . TYR B 1 806 ? 22.812 -19.359 7.207 1 94.56 806 TYR B O 1
ATOM 13998 N N . ARG B 1 807 ? 22.797 -17.656 5.883 1 94.75 807 ARG B N 1
ATOM 13999 C CA . ARG B 1 807 ? 21.406 -17.344 6.141 1 94.75 807 ARG B CA 1
ATOM 14000 C C . ARG B 1 807 ? 20.609 -17.266 4.844 1 94.75 807 ARG B C 1
ATOM 14002 O O . ARG B 1 807 ? 21.094 -16.734 3.844 1 94.75 807 ARG B O 1
ATOM 14009 N N . LYS B 1 808 ? 19.516 -17.953 4.77 1 93.44 808 LYS B N 1
ATOM 14010 C CA . LYS B 1 808 ? 18.5 -17.875 3.717 1 93.44 808 LYS B CA 1
ATOM 14011 C C . LYS B 1 808 ? 17.109 -17.641 4.297 1 93.44 808 LYS B C 1
ATOM 14013 O O . LYS B 1 808 ? 16.812 -18.094 5.406 1 93.44 808 LYS B O 1
ATOM 14018 N N . PRO B 1 809 ? 16.281 -16.906 3.572 1 91.94 809 PRO B N 1
ATOM 14019 C CA . PRO B 1 809 ? 14.906 -16.75 4.051 1 91.94 809 PRO B CA 1
ATOM 14020 C C . PRO B 1 809 ? 14.211 -18.094 4.258 1 91.94 809 PRO B C 1
ATOM 14022 O O . PRO B 1 809 ? 14.477 -19.047 3.527 1 91.94 809 PRO B O 1
ATOM 14025 N N . LEU B 1 810 ? 13.359 -18.125 5.25 1 95 810 LEU B N 1
ATOM 14026 C CA . LEU B 1 810 ? 12.539 -19.297 5.582 1 95 810 LEU B CA 1
ATOM 14027 C C . LEU B 1 810 ? 11.062 -18.938 5.574 1 95 810 LEU B C 1
ATOM 14029 O O . LEU B 1 810 ? 10.641 -17.984 6.234 1 95 810 LEU B O 1
ATOM 14033 N N . VAL B 1 811 ? 10.258 -19.641 4.746 1 93.62 811 VAL B N 1
ATOM 14034 C CA . VAL B 1 811 ? 8.805 -19.453 4.73 1 93.62 811 VAL B CA 1
ATOM 14035 C C . VAL B 1 811 ? 8.133 -20.672 5.348 1 93.62 811 VAL B C 1
ATOM 14037 O O . VAL B 1 811 ? 8.242 -21.797 4.824 1 93.62 811 VAL B O 1
ATOM 14040 N N . VAL B 1 812 ? 7.445 -20.469 6.438 1 95.44 812 VAL B N 1
ATOM 14041 C CA . VAL B 1 812 ? 6.73 -21.531 7.141 1 95.44 812 VAL B CA 1
ATOM 14042 C C . VAL B 1 812 ? 5.227 -21.359 6.938 1 95.44 812 VAL B C 1
ATOM 14044 O O . VAL B 1 812 ? 4.652 -20.328 7.316 1 95.44 812 VAL B O 1
ATOM 14047 N N . PHE B 1 813 ? 4.605 -22.312 6.262 1 94.56 813 PHE B N 1
ATOM 14048 C CA . PHE B 1 813 ? 3.148 -22.344 6.215 1 94.56 813 PHE B CA 1
ATOM 14049 C C . PHE B 1 813 ? 2.576 -22.891 7.516 1 94.56 813 PHE B C 1
ATOM 14051 O O . PHE B 1 813 ? 2.268 -24.078 7.605 1 94.56 813 PHE B O 1
ATOM 14058 N N . SER B 1 814 ? 2.426 -21.953 8.453 1 89.31 814 SER B N 1
ATOM 14059 C CA . SER B 1 814 ? 2.158 -22.312 9.836 1 89.31 814 SER B CA 1
ATOM 14060 C C . SER B 1 814 ? 0.753 -22.875 10 1 89.31 814 SER B C 1
ATOM 14062 O O . SER B 1 814 ? -0.194 -22.406 9.375 1 89.31 814 SER B O 1
ATOM 14064 N N . PRO B 1 815 ? 0.638 -23.828 10.891 1 88.94 815 PRO B N 1
ATOM 14065 C CA . PRO B 1 815 ? -0.665 -24.469 11.047 1 88.94 815 PRO B CA 1
ATOM 14066 C C . PRO B 1 815 ? -1.636 -23.656 11.891 1 88.94 815 PRO B C 1
ATOM 14068 O O . PRO B 1 815 ? -1.231 -22.672 12.531 1 88.94 815 PRO B O 1
ATOM 14071 N N . LYS B 1 816 ? -2.895 -24.016 11.812 1 91.69 816 LYS B N 1
ATOM 14072 C CA . LYS B 1 816 ? -3.973 -23.453 12.625 1 91.69 816 LYS B CA 1
ATOM 14073 C C . LYS B 1 816 ? -4.598 -24.516 13.516 1 91.69 816 LYS B C 1
ATOM 14075 O O . LYS B 1 816 ? -4.277 -24.609 14.703 1 91.69 816 LYS B O 1
ATOM 14080 N N . GLY B 1 817 ? -5.16 -25.516 12.953 1 91.75 817 GLY B N 1
ATOM 14081 C CA . GLY B 1 817 ? -5.953 -26.516 13.641 1 91.75 817 GLY B CA 1
ATOM 14082 C C . GLY B 1 817 ? -5.113 -27.484 14.445 1 91.75 817 GLY B C 1
ATOM 14083 O O . GLY B 1 817 ? -5.602 -28.109 15.398 1 91.75 817 GLY B O 1
ATOM 14084 N N . ILE B 1 818 ? -3.814 -27.594 14.164 1 94.69 818 ILE B N 1
ATOM 14085 C CA . ILE B 1 818 ? -3.057 -28.641 14.836 1 94.69 818 ILE B CA 1
ATOM 14086 C C . ILE B 1 818 ? -2.135 -28.031 15.883 1 94.69 818 ILE B C 1
ATOM 14088 O O . ILE B 1 818 ? -1.345 -28.734 16.516 1 94.69 818 ILE B O 1
ATOM 14092 N N . LEU B 1 819 ? -2.275 -26.734 16.109 1 95.38 819 LEU B N 1
ATOM 14093 C CA . LEU B 1 819 ? -1.43 -26.047 17.078 1 95.38 819 LEU B CA 1
ATOM 14094 C C . LEU B 1 819 ? -1.556 -26.672 18.453 1 95.38 819 LEU B C 1
ATOM 14096 O O . LEU B 1 819 ? -0.591 -26.672 19.219 1 95.38 819 LEU B O 1
ATOM 14100 N N . ARG B 1 820 ? -2.803 -27.172 18.75 1 95.12 820 ARG B N 1
ATOM 14101 C CA . ARG B 1 820 ? -3.051 -27.766 20.062 1 95.12 820 ARG B CA 1
ATOM 14102 C C . ARG B 1 820 ? -3.525 -29.219 19.938 1 95.12 820 ARG B C 1
ATOM 14104 O O . ARG B 1 820 ? -4.043 -29.797 20.891 1 95.12 820 ARG B O 1
ATOM 14111 N N . LEU B 1 821 ? -3.441 -29.75 18.734 1 96.56 821 LEU B N 1
ATOM 14112 C CA . LEU B 1 821 ? -3.863 -31.141 18.531 1 96.56 821 LEU B CA 1
ATOM 14113 C C . LEU B 1 821 ? -2.926 -32.094 19.234 1 96.56 821 LEU B C 1
ATOM 14115 O O . LEU B 1 821 ? -1.721 -32.125 18.984 1 96.56 821 LEU B O 1
ATOM 14119 N N . PRO B 1 822 ? -3.455 -32.938 20.172 1 97 822 PRO B N 1
ATOM 14120 C CA . PRO B 1 822 ? -2.588 -33.875 20.906 1 97 822 PRO B CA 1
ATOM 14121 C C . PRO B 1 822 ? -1.784 -34.781 19.984 1 97 822 PRO B C 1
ATOM 14123 O O . PRO B 1 822 ? -0.61 -35.062 20.234 1 97 822 PRO B O 1
ATOM 14126 N N . ALA B 1 823 ? -2.377 -35.156 18.875 1 96.81 823 ALA B N 1
ATOM 14127 C CA . ALA B 1 823 ? -1.714 -36.062 17.938 1 96.81 823 ALA B CA 1
ATOM 14128 C C . ALA B 1 823 ? -0.52 -35.406 17.281 1 96.81 823 ALA B C 1
ATOM 14130 O O . ALA B 1 823 ? 0.355 -36.094 16.734 1 96.81 823 ALA B O 1
ATOM 14131 N N . ALA B 1 824 ? -0.436 -34.094 17.266 1 97.88 824 ALA B N 1
ATOM 14132 C CA . ALA B 1 824 ? 0.643 -33.344 16.625 1 97.88 824 ALA B CA 1
ATOM 14133 C C . ALA B 1 824 ? 1.696 -32.938 17.656 1 97.88 824 ALA B C 1
ATOM 14135 O O . ALA B 1 824 ? 2.736 -32.375 17.297 1 97.88 824 ALA B O 1
ATOM 14136 N N . ALA B 1 825 ? 1.456 -33.125 18.953 1 98.25 825 ALA B N 1
ATOM 14137 C CA . ALA B 1 825 ? 2.396 -32.812 20.031 1 98.25 825 ALA B CA 1
ATOM 14138 C C . ALA B 1 825 ? 3.623 -33.719 19.969 1 98.25 825 ALA B C 1
ATOM 14140 O O . ALA B 1 825 ? 3.621 -34.719 19.281 1 98.25 825 ALA B O 1
ATOM 14141 N N . SER B 1 826 ? 4.629 -33.312 20.625 1 98.5 826 SER B N 1
ATOM 14142 C CA . SER B 1 826 ? 5.875 -34.094 20.594 1 98.5 826 SER B CA 1
ATOM 14143 C C . SER B 1 826 ? 6.434 -34.281 22 1 98.5 826 SER B C 1
ATOM 14145 O O . SER B 1 826 ? 5.855 -33.812 22.984 1 98.5 826 SER B O 1
ATOM 14147 N N . SER B 1 827 ? 7.5 -35.125 22.062 1 98.25 827 SER B N 1
ATOM 14148 C CA . SER B 1 827 ? 8.188 -35.375 23.328 1 98.25 827 SER B CA 1
ATOM 14149 C C . SER B 1 827 ? 9.523 -34.656 23.391 1 98.25 827 SER B C 1
ATOM 14151 O O . SER B 1 827 ? 10.055 -34.219 22.359 1 98.25 827 SER B O 1
ATOM 14153 N N . LEU B 1 828 ? 10.039 -34.469 24.594 1 98.06 828 LEU B N 1
ATOM 14154 C CA . LEU B 1 828 ? 11.367 -33.906 24.766 1 98.06 828 LEU B CA 1
ATOM 14155 C C . LEU B 1 828 ? 12.43 -34.75 24.078 1 98.06 828 LEU B C 1
ATOM 14157 O O . LEU B 1 828 ? 13.43 -34.219 23.578 1 98.06 828 LEU B O 1
ATOM 14161 N N . ALA B 1 829 ? 12.195 -36.031 24.062 1 97.69 829 ALA B N 1
ATOM 14162 C CA . ALA B 1 829 ? 13.133 -36.969 23.438 1 97.69 829 ALA B CA 1
ATOM 14163 C C . ALA B 1 829 ? 13.312 -36.656 21.953 1 97.69 829 ALA B C 1
ATOM 14165 O O . ALA B 1 829 ? 14.398 -36.812 21.406 1 97.69 829 ALA B O 1
ATOM 14166 N N . GLU B 1 830 ? 12.25 -36.219 21.312 1 98.25 830 GLU B N 1
ATOM 14167 C CA . GLU B 1 830 ? 12.281 -35.875 19.891 1 98.25 830 GLU B CA 1
ATOM 14168 C C . GLU B 1 830 ? 13.047 -34.594 19.641 1 98.25 830 GLU B C 1
ATOM 14170 O O . GLU B 1 830 ? 13.328 -34.25 18.484 1 98.25 830 GLU B O 1
ATOM 14175 N N . MET B 1 831 ? 13.375 -33.812 20.656 1 98.62 831 MET B N 1
ATOM 14176 C CA . MET B 1 831 ? 14.078 -32.531 20.547 1 98.62 831 MET B CA 1
ATOM 14177 C C . MET B 1 831 ? 15.438 -32.625 21.234 1 98.62 831 MET B C 1
ATOM 14179 O O . MET B 1 831 ? 16.125 -31.594 21.359 1 98.62 831 MET B O 1
ATOM 14183 N N . ASP B 1 832 ? 15.891 -33.812 21.641 1 97.62 832 ASP B N 1
ATOM 14184 C CA . ASP B 1 832 ? 17.125 -34.062 22.375 1 97.62 832 ASP B CA 1
ATOM 14185 C C . ASP B 1 832 ? 18.344 -34 21.438 1 97.62 832 ASP B C 1
ATOM 14187 O O . ASP B 1 832 ? 18.188 -33.906 20.219 1 97.62 832 ASP B O 1
ATOM 14191 N N . LYS B 1 833 ? 19.484 -33.969 22.109 1 96.75 833 LYS B N 1
ATOM 14192 C CA . LYS B 1 833 ? 20.719 -34.031 21.328 1 96.75 833 LYS B CA 1
ATOM 14193 C C . LYS B 1 833 ? 20.719 -35.219 20.391 1 96.75 833 LYS B C 1
ATOM 14195 O O . LYS B 1 833 ? 20.219 -36.312 20.734 1 96.75 833 LYS B O 1
ATOM 14200 N N . GLY B 1 834 ? 21.188 -34.969 19.219 1 96.38 834 GLY B N 1
ATOM 14201 C CA . GLY B 1 834 ? 21.25 -36.031 18.219 1 96.38 834 GLY B CA 1
ATOM 14202 C C . GLY B 1 834 ? 20.062 -36.031 17.281 1 96.38 834 GLY B C 1
ATOM 14203 O O . GLY B 1 834 ? 20.062 -36.75 16.281 1 96.38 834 GLY B O 1
ATOM 14204 N N . THR B 1 835 ? 19.062 -35.281 17.578 1 97.56 835 THR B N 1
ATOM 14205 C CA . THR B 1 835 ? 17.891 -35.156 16.703 1 97.56 835 THR B CA 1
ATOM 14206 C C . THR B 1 835 ? 18 -33.938 15.812 1 97.56 835 THR B C 1
ATOM 14208 O O . THR B 1 835 ? 18.781 -33.031 16.094 1 97.56 835 THR B O 1
ATOM 14211 N N . SER B 1 836 ? 17.266 -34 14.695 1 97.94 836 SER B N 1
ATOM 14212 C CA . SER B 1 836 ? 17.312 -32.906 13.727 1 97.94 836 SER B CA 1
ATOM 14213 C C . SER B 1 836 ? 16.031 -32.844 12.906 1 97.94 836 SER B C 1
ATOM 14215 O O . SER B 1 836 ? 15.141 -33.688 13.078 1 97.94 836 SER B O 1
ATOM 14217 N N . PHE B 1 837 ? 15.906 -31.781 12.156 1 97.94 837 PHE B N 1
ATOM 14218 C CA . PHE B 1 837 ? 14.773 -31.625 11.25 1 97.94 837 PHE B CA 1
ATOM 14219 C C . PHE B 1 837 ? 14.781 -32.688 10.172 1 97.94 837 PHE B C 1
ATOM 14221 O O . PHE B 1 837 ? 15.844 -33.062 9.641 1 97.94 837 PHE B O 1
ATOM 14228 N N . GLN B 1 838 ? 13.656 -33.281 9.93 1 97.62 838 GLN B N 1
ATOM 14229 C CA . GLN B 1 838 ? 13.484 -34.25 8.867 1 97.62 838 GLN B CA 1
ATOM 14230 C C . GLN B 1 838 ? 12.617 -33.688 7.742 1 97.62 838 GLN B C 1
ATOM 14232 O O . GLN B 1 838 ? 11.422 -33.438 7.934 1 97.62 838 GLN B O 1
ATOM 14237 N N . PRO B 1 839 ? 13.141 -33.625 6.547 1 97.88 839 PRO B N 1
ATOM 14238 C CA . PRO B 1 839 ? 12.359 -33.062 5.449 1 97.88 839 PRO B CA 1
ATOM 14239 C C . PRO B 1 839 ? 11.164 -33.938 5.059 1 97.88 839 PRO B C 1
ATOM 14241 O O . PRO B 1 839 ? 10.219 -33.438 4.438 1 97.88 839 PRO B O 1
ATOM 14244 N N . VAL B 1 840 ? 11.242 -35.25 5.34 1 98.38 840 VAL B N 1
ATOM 14245 C CA . VAL B 1 840 ? 10.18 -36.188 5.043 1 98.38 840 VAL B CA 1
ATOM 14246 C C . VAL B 1 840 ? 9.93 -37.094 6.258 1 98.38 840 VAL B C 1
ATOM 14248 O O . VAL B 1 840 ? 10.875 -37.531 6.918 1 98.38 840 VAL B O 1
ATOM 14251 N N . LEU B 1 841 ? 8.711 -37.219 6.609 1 98 841 LEU B N 1
ATOM 14252 C CA . LEU B 1 841 ? 8.312 -38.156 7.652 1 98 841 LEU B CA 1
ATOM 14253 C C . LEU B 1 841 ? 7.461 -39.281 7.074 1 98 841 LEU B C 1
ATOM 14255 O O . LEU B 1 841 ? 6.539 -39.031 6.289 1 98 841 LEU B O 1
ATOM 14259 N N . THR B 1 842 ? 7.781 -40.5 7.332 1 96.31 842 THR B N 1
ATOM 14260 C CA . THR B 1 842 ? 6.996 -41.625 6.891 1 96.31 842 THR B CA 1
ATOM 14261 C C . THR B 1 842 ? 6.523 -42.469 8.078 1 96.31 842 THR B C 1
ATOM 14263 O O . THR B 1 842 ? 6.812 -42.125 9.234 1 96.31 842 THR B O 1
ATOM 14266 N N . GLU B 1 843 ? 5.648 -43.469 7.746 1 94.81 843 GLU B N 1
ATOM 14267 C CA . GLU B 1 843 ? 5.074 -44.312 8.781 1 94.81 843 GLU B CA 1
ATOM 14268 C C . GLU B 1 843 ? 5.727 -45.688 8.781 1 94.81 843 GLU B C 1
ATOM 14270 O O . GLU B 1 843 ? 6.152 -46.188 7.734 1 94.81 843 GLU B O 1
ATOM 14275 N N . ASN B 1 844 ? 5.824 -46.219 10.031 1 89.62 844 ASN B N 1
ATOM 14276 C CA . ASN B 1 844 ? 6.293 -47.594 10.172 1 89.62 844 ASN B CA 1
ATOM 14277 C C . ASN B 1 844 ? 5.137 -48.594 10.188 1 89.62 844 ASN B C 1
ATOM 14279 O O . ASN B 1 844 ? 4.199 -48.438 10.977 1 89.62 844 ASN B O 1
ATOM 14283 N N . VAL B 1 845 ? 5.266 -49.5 9.234 1 92.75 845 VAL B N 1
ATOM 14284 C CA . VAL B 1 845 ? 4.227 -50.531 9.188 1 92.75 845 VAL B CA 1
ATOM 14285 C C . VAL B 1 845 ? 4.84 -51.906 9.461 1 92.75 845 VAL B C 1
ATOM 14287 O O . VAL B 1 845 ? 6 -52.156 9.125 1 92.75 845 VAL B O 1
ATOM 14290 N N . THR B 1 846 ? 4.07 -52.844 10.016 1 91.94 846 THR B N 1
ATOM 14291 C CA . THR B 1 846 ? 4.539 -54.156 10.391 1 91.94 846 THR B CA 1
ATOM 14292 C C . THR B 1 846 ? 4.926 -54.969 9.156 1 91.94 846 THR B C 1
ATOM 14294 O O . THR B 1 846 ? 5.977 -55.625 9.125 1 91.94 846 THR B O 1
ATOM 14297 N N . ASP B 1 847 ? 4.078 -54.875 8.109 1 94.56 847 ASP B N 1
ATOM 14298 C CA . ASP B 1 847 ? 4.336 -55.594 6.871 1 94.56 847 ASP B CA 1
ATOM 14299 C C . ASP B 1 847 ? 4.188 -54.688 5.656 1 94.56 847 ASP B C 1
ATOM 14301 O O . ASP B 1 847 ? 3.088 -54.562 5.113 1 94.56 847 ASP B O 1
ATOM 14305 N N . PRO B 1 848 ? 5.258 -54.156 5.176 1 95.31 848 PRO B N 1
ATOM 14306 C CA . PRO B 1 848 ? 5.223 -53.219 4.043 1 95.31 848 PRO B CA 1
ATOM 14307 C C . PRO B 1 848 ? 4.609 -53.844 2.791 1 95.31 848 PRO B C 1
ATOM 14309 O O . PRO B 1 848 ? 4.086 -53.125 1.935 1 95.31 848 PRO B O 1
ATOM 14312 N N . SER B 1 849 ? 4.648 -55.156 2.727 1 94.25 849 SER B N 1
ATOM 14313 C CA . SER B 1 849 ? 4.148 -55.812 1.527 1 94.25 849 SER B CA 1
ATOM 14314 C C . SER B 1 849 ? 2.627 -55.75 1.447 1 94.25 849 SER B C 1
ATOM 14316 O O . SER B 1 849 ? 2.047 -55.969 0.379 1 94.25 849 SER B O 1
ATOM 14318 N N . LYS B 1 850 ? 2.023 -55.469 2.494 1 94.88 850 LYS B N 1
ATOM 14319 C CA . LYS B 1 850 ? 0.564 -55.406 2.549 1 94.88 850 LYS B CA 1
ATOM 14320 C C . LYS B 1 850 ? 0.055 -54 2.195 1 94.88 850 LYS B C 1
ATOM 14322 O O . LYS B 1 850 ? -1.149 -53.812 2.025 1 94.88 850 LYS B O 1
ATOM 14327 N N . VAL B 1 851 ? 0.964 -53.125 2.051 1 97 851 VAL B N 1
ATOM 14328 C CA . VAL B 1 851 ? 0.569 -51.75 1.72 1 97 851 VAL B CA 1
ATOM 14329 C C . VAL B 1 851 ? 0.084 -51.688 0.273 1 97 851 VAL B C 1
ATOM 14331 O O . VAL B 1 851 ? 0.811 -52.062 -0.648 1 97 851 VAL B O 1
ATOM 14334 N N . GLU B 1 852 ? -1.102 -51.25 0.04 1 96.75 852 GLU B N 1
ATOM 14335 C CA . GLU B 1 852 ? -1.705 -51.188 -1.288 1 96.75 852 GLU B CA 1
ATOM 14336 C C . GLU B 1 852 ? -1.608 -49.781 -1.869 1 96.75 852 GLU B C 1
ATOM 14338 O O . GLU B 1 852 ? -1.601 -49.594 -3.09 1 96.75 852 GLU B O 1
ATOM 14343 N N . ARG B 1 853 ? -1.566 -48.844 -0.97 1 97.31 853 ARG B N 1
ATOM 14344 C CA . ARG B 1 853 ? -1.584 -47.438 -1.424 1 97.31 853 ARG B CA 1
ATOM 14345 C C . ARG B 1 853 ? -0.645 -46.594 -0.586 1 97.31 853 ARG B C 1
ATOM 14347 O O . ARG B 1 853 ? -0.643 -46.656 0.643 1 97.31 853 ARG B O 1
ATOM 14354 N N . VAL B 1 854 ? 0.142 -45.781 -1.269 1 97.88 854 VAL B N 1
ATOM 14355 C CA . VAL B 1 854 ? 0.984 -44.75 -0.631 1 97.88 854 VAL B CA 1
ATOM 14356 C C . VAL B 1 854 ? 0.476 -43.375 -0.983 1 97.88 854 VAL B C 1
ATOM 14358 O O . VAL B 1 854 ? 0.325 -43.031 -2.16 1 97.88 854 VAL B O 1
ATOM 14361 N N . VAL B 1 855 ? 0.143 -42.594 0.007 1 98.44 855 VAL B N 1
ATOM 14362 C CA . VAL B 1 855 ? -0.359 -41.219 -0.183 1 98.44 855 VAL B CA 1
ATOM 14363 C C . VAL B 1 855 ? 0.67 -40.219 0.324 1 98.44 855 VAL B C 1
ATOM 14365 O O . VAL B 1 855 ? 0.983 -40.188 1.517 1 98.44 855 VAL B O 1
ATOM 14368 N N . LEU B 1 856 ? 1.26 -39.406 -0.562 1 98.56 856 LEU B N 1
ATOM 14369 C CA . LEU B 1 856 ? 2.094 -38.281 -0.177 1 98.56 856 LEU B CA 1
ATOM 14370 C C . LEU B 1 856 ? 1.246 -37.031 0.057 1 98.56 856 LEU B C 1
ATOM 14372 O O . LEU B 1 856 ? 0.299 -36.781 -0.688 1 98.56 856 LEU B O 1
ATOM 14376 N N . LEU B 1 857 ? 1.521 -36.344 1.071 1 98.44 857 LEU B N 1
ATOM 14377 C CA . LEU B 1 857 ? 0.796 -35.125 1.417 1 98.44 857 LEU B CA 1
ATOM 14378 C C . LEU B 1 857 ? 1.675 -34.156 2.232 1 98.44 857 LEU B C 1
ATOM 14380 O O . LEU B 1 857 ? 2.811 -34.5 2.57 1 98.44 857 LEU B O 1
ATOM 14384 N N . SER B 1 858 ? 1.23 -32.969 2.475 1 97.88 858 SER B N 1
ATOM 14385 C CA . SER B 1 858 ? 1.923 -31.969 3.283 1 97.88 858 SER B CA 1
ATOM 14386 C C . SER B 1 858 ? 0.952 -31.219 4.191 1 97.88 858 SER B C 1
ATOM 14388 O O . SER B 1 858 ? -0.159 -30.875 3.775 1 97.88 858 SER B O 1
ATOM 14390 N N . GLY B 1 859 ? 1.347 -31.047 5.445 1 96.25 859 GLY B N 1
ATOM 14391 C CA . GLY B 1 859 ? 0.596 -30.203 6.352 1 96.25 859 GLY B CA 1
ATOM 14392 C C . GLY B 1 859 ? -0.469 -30.938 7.133 1 96.25 859 GLY B C 1
ATOM 14393 O O . GLY B 1 859 ? -0.384 -32.156 7.297 1 96.25 859 GLY B O 1
ATOM 14394 N N . LYS B 1 860 ? -1.472 -30.266 7.621 1 95.38 860 LYS B N 1
ATOM 14395 C CA . LYS B 1 860 ? -2.42 -30.734 8.633 1 95.38 860 LYS B CA 1
ATOM 14396 C C . LYS B 1 860 ? -3.301 -31.844 8.078 1 95.38 860 LYS B C 1
ATOM 14398 O O . LYS B 1 860 ? -3.869 -32.625 8.836 1 95.38 860 LYS B O 1
ATOM 14403 N N . MET B 1 861 ? -3.418 -31.938 6.77 1 95.81 861 MET B N 1
ATOM 14404 C CA . MET B 1 861 ? -4.27 -32.938 6.145 1 95.81 861 MET B CA 1
ATOM 14405 C C . MET B 1 861 ? -3.891 -34.344 6.605 1 95.81 861 MET B C 1
ATOM 14407 O O . MET B 1 861 ? -4.734 -35.25 6.645 1 95.81 861 MET B O 1
ATOM 14411 N N . TYR B 1 862 ? -2.656 -34.594 6.973 1 97.44 862 TYR B N 1
ATOM 14412 C CA . TYR B 1 862 ? -2.188 -35.875 7.492 1 97.44 862 TYR B CA 1
ATOM 14413 C C . TYR B 1 862 ? -3.082 -36.344 8.625 1 97.44 862 TYR B C 1
ATOM 14415 O O . TYR B 1 862 ? -3.498 -37.531 8.641 1 97.44 862 TYR B O 1
ATOM 14423 N N . TYR B 1 863 ? -3.367 -35.5 9.555 1 97.25 863 TYR B N 1
ATOM 14424 C CA . TYR B 1 863 ? -4.094 -35.875 10.758 1 97.25 863 TYR B CA 1
ATOM 14425 C C . TYR B 1 863 ? -5.555 -36.188 10.438 1 97.25 863 TYR B C 1
ATOM 14427 O O . TYR B 1 863 ? -6.16 -37.062 11.031 1 97.25 863 TYR B O 1
ATOM 14435 N N . ASP B 1 864 ? -6.133 -35.406 9.492 1 95.25 864 ASP B N 1
ATOM 14436 C CA . ASP B 1 864 ? -7.496 -35.688 9.055 1 95.25 864 ASP B CA 1
ATOM 14437 C C . ASP B 1 864 ? -7.59 -37.062 8.383 1 95.25 864 ASP B C 1
ATOM 14439 O O . ASP B 1 864 ? -8.492 -37.844 8.68 1 95.25 864 ASP B O 1
ATOM 14443 N N . LEU B 1 865 ? -6.68 -37.344 7.508 1 97.5 865 LEU B N 1
ATOM 14444 C CA . LEU B 1 865 ? -6.703 -38.594 6.75 1 97.5 865 LEU B CA 1
ATOM 14445 C C . LEU B 1 865 ? -6.305 -39.781 7.629 1 97.5 865 LEU B C 1
ATOM 14447 O O . LEU B 1 865 ? -6.809 -40.875 7.453 1 97.5 865 LEU B O 1
ATOM 14451 N N . SER B 1 866 ? -5.352 -39.562 8.539 1 97.19 866 SER B N 1
ATOM 14452 C CA . SER B 1 866 ? -4.961 -40.625 9.469 1 97.19 866 SER B CA 1
ATOM 14453 C C . SER B 1 866 ? -6.137 -41.062 10.336 1 97.19 866 SER B C 1
ATOM 14455 O O . SER B 1 866 ? -6.328 -42.25 10.586 1 97.19 866 SER B O 1
ATOM 14457 N N . LYS B 1 867 ? -6.863 -40.094 10.805 1 96.56 867 LYS B N 1
ATOM 14458 C CA . LYS B 1 867 ? -8.062 -40.406 11.586 1 96.56 867 LYS B CA 1
ATOM 14459 C C . LYS B 1 867 ? -9.055 -41.219 10.766 1 96.56 867 LYS B C 1
ATOM 14461 O O . LYS B 1 867 ? -9.602 -42.219 11.25 1 96.56 867 LYS B O 1
ATOM 14466 N N . GLN B 1 868 ? -9.242 -40.844 9.547 1 97.06 868 GLN B N 1
ATOM 14467 C CA . GLN B 1 868 ? -10.172 -41.562 8.664 1 97.06 868 GLN B CA 1
ATOM 14468 C C . GLN B 1 868 ? -9.688 -42.969 8.375 1 97.06 868 GLN B C 1
ATOM 14470 O O . GLN B 1 868 ? -10.492 -43.906 8.305 1 97.06 868 GLN B O 1
ATOM 14475 N N . ARG B 1 869 ? -8.406 -43.156 8.086 1 97.5 869 ARG B N 1
ATOM 14476 C CA . ARG B 1 869 ? -7.84 -44.5 7.871 1 97.5 869 ARG B CA 1
ATOM 14477 C C . ARG B 1 869 ? -8.164 -45.438 9.039 1 97.5 869 ARG B C 1
ATOM 14479 O O . ARG B 1 869 ? -8.562 -46.562 8.828 1 97.5 869 ARG B O 1
ATOM 14486 N N . ALA B 1 870 ? -7.965 -44.906 10.266 1 96.62 870 ALA B N 1
ATOM 14487 C CA . ALA B 1 870 ? -8.227 -45.719 11.469 1 96.62 870 ALA B CA 1
ATOM 14488 C C . ALA B 1 870 ? -9.703 -46.062 11.578 1 96.62 870 ALA B C 1
ATOM 14490 O O . ALA B 1 870 ? -10.047 -47.219 11.906 1 96.62 870 ALA B O 1
ATOM 14491 N N . GLU B 1 871 ? -10.484 -45.125 11.289 1 96.88 871 GLU B N 1
ATOM 14492 C CA . GLU B 1 871 ? -11.93 -45.344 11.367 1 96.88 871 GLU B CA 1
ATOM 14493 C C . GLU B 1 871 ? -12.375 -46.375 10.352 1 96.88 871 GLU B C 1
ATOM 14495 O O . GLU B 1 871 ? -13.312 -47.156 10.609 1 96.88 871 GLU B O 1
ATOM 14500 N N . ARG B 1 872 ? -11.664 -46.5 9.266 1 96.88 872 ARG B N 1
ATOM 14501 C CA . ARG B 1 872 ? -12.008 -47.438 8.195 1 96.88 872 ARG B CA 1
ATOM 14502 C C . ARG B 1 872 ? -11.273 -48.75 8.367 1 96.88 872 ARG B C 1
ATOM 14504 O O . ARG B 1 872 ? -11.461 -49.688 7.57 1 96.88 872 ARG B O 1
ATOM 14511 N N . LYS B 1 873 ? -10.445 -48.875 9.344 1 96.25 873 LYS B N 1
ATOM 14512 C CA . LYS B 1 873 ? -9.68 -50.094 9.664 1 96.25 873 LYS B CA 1
ATOM 14513 C C . LYS B 1 873 ? -8.75 -50.469 8.516 1 96.25 873 LYS B C 1
ATOM 14515 O O . LYS B 1 873 ? -8.727 -51.625 8.094 1 96.25 873 LYS B O 1
ATOM 14520 N N . LEU B 1 874 ? -8.086 -49.5 8.023 1 96.75 874 LEU B N 1
ATOM 14521 C CA . LEU B 1 874 ? -7.203 -49.688 6.883 1 96.75 874 LEU B CA 1
ATOM 14522 C C . LEU B 1 874 ? -5.746 -49.5 7.285 1 96.75 874 LEU B C 1
ATOM 14524 O O . LEU B 1 874 ? -4.883 -49.312 6.426 1 96.75 874 LEU B O 1
ATOM 14528 N N . ASP B 1 875 ? -5.512 -49.594 8.578 1 94.56 875 ASP B N 1
ATOM 14529 C CA . ASP B 1 875 ? -4.141 -49.5 9.062 1 94.56 875 ASP B CA 1
ATOM 14530 C C . ASP B 1 875 ? -3.271 -50.594 8.445 1 94.56 875 ASP B C 1
ATOM 14532 O O . ASP B 1 875 ? -3.676 -51.781 8.391 1 94.56 875 ASP B O 1
ATOM 14536 N N . GLY B 1 876 ? -2.17 -50.156 7.918 1 93.88 876 GLY B N 1
ATOM 14537 C CA . GLY B 1 876 ? -1.257 -51.125 7.301 1 93.88 876 GLY B CA 1
ATOM 14538 C C . GLY B 1 876 ? -1.51 -51.312 5.816 1 93.88 876 GLY B C 1
ATOM 14539 O O . GLY B 1 876 ? -0.666 -51.844 5.105 1 93.88 876 GLY B O 1
ATOM 14540 N N . ARG B 1 877 ? -2.564 -50.844 5.348 1 96.06 877 ARG B N 1
ATOM 14541 C CA . ARG B 1 877 ? -2.895 -50.969 3.932 1 96.06 877 ARG B CA 1
ATOM 14542 C C . ARG B 1 877 ? -2.643 -49.688 3.184 1 96.06 877 ARG B C 1
ATOM 14544 O O . ARG B 1 877 ? -2.398 -49.688 1.975 1 96.06 877 ARG B O 1
ATOM 14551 N N . VAL B 1 878 ? -2.807 -48.625 3.846 1 97.69 878 VAL B N 1
ATOM 14552 C CA . VAL B 1 878 ? -2.523 -47.281 3.32 1 97.69 878 VAL B CA 1
ATOM 14553 C C . VAL B 1 878 ? -1.439 -46.625 4.164 1 97.69 878 VAL B C 1
ATOM 14555 O O . VAL B 1 878 ? -1.534 -46.594 5.391 1 97.69 878 VAL B O 1
ATOM 14558 N N . VAL B 1 879 ? -0.438 -46.125 3.521 1 97.75 879 VAL B N 1
ATOM 14559 C CA . VAL B 1 879 ? 0.642 -45.406 4.215 1 97.75 879 VAL B CA 1
ATOM 14560 C C . VAL B 1 879 ? 0.692 -43.969 3.76 1 97.75 879 VAL B C 1
ATOM 14562 O O . VAL B 1 879 ? 0.513 -43.656 2.576 1 97.75 879 VAL B O 1
ATOM 14565 N N . PHE B 1 880 ? 0.835 -43.062 4.727 1 98.25 880 PHE B N 1
ATOM 14566 C CA . PHE B 1 880 ? 0.993 -41.625 4.438 1 98.25 880 PHE B CA 1
ATOM 14567 C C . PHE B 1 880 ? 2.455 -41.219 4.543 1 98.25 880 PHE B C 1
ATOM 14569 O O . PHE B 1 880 ? 3.133 -41.562 5.516 1 98.25 880 PHE B O 1
ATOM 14576 N N . VAL B 1 881 ? 3.016 -40.562 3.57 1 98.31 881 VAL B N 1
ATOM 14577 C CA . VAL B 1 881 ? 4.336 -39.938 3.568 1 98.31 881 VAL B CA 1
ATOM 14578 C C . VAL B 1 881 ? 4.188 -38.438 3.648 1 98.31 881 VAL B C 1
ATOM 14580 O O . VAL B 1 881 ? 3.652 -37.812 2.73 1 98.31 881 VAL B O 1
ATOM 14583 N N . ARG B 1 882 ? 4.621 -37.812 4.75 1 98.5 882 ARG B N 1
ATOM 14584 C CA . ARG B 1 882 ? 4.48 -36.375 4.98 1 98.5 882 ARG B CA 1
ATOM 14585 C C . ARG B 1 882 ? 5.691 -35.625 4.449 1 98.5 882 ARG B C 1
ATOM 14587 O O . ARG B 1 882 ? 6.805 -35.812 4.945 1 98.5 882 ARG B O 1
ATOM 14594 N N . VAL B 1 883 ? 5.48 -34.812 3.449 1 98.62 883 VAL B N 1
ATOM 14595 C CA . VAL B 1 883 ? 6.527 -33.938 2.949 1 98.62 883 VAL B CA 1
ATOM 14596 C C . VAL B 1 883 ? 6.562 -32.656 3.787 1 98.62 883 VAL B C 1
ATOM 14598 O O . VAL B 1 883 ? 5.75 -31.734 3.584 1 98.62 883 VAL B O 1
ATOM 14601 N N . GLU B 1 884 ? 7.539 -32.531 4.676 1 98.31 884 GLU B N 1
ATOM 14602 C CA . GLU B 1 884 ? 7.664 -31.422 5.617 1 98.31 884 GLU B CA 1
ATOM 14603 C C . GLU B 1 884 ? 8.305 -30.219 4.961 1 98.31 884 GLU B C 1
ATOM 14605 O O . GLU B 1 884 ? 7.938 -29.078 5.25 1 98.31 884 GLU B O 1
ATOM 14610 N N . GLU B 1 885 ? 9.289 -30.391 4.172 1 98.25 885 GLU B N 1
ATOM 14611 C CA . GLU B 1 885 ? 9.93 -29.375 3.352 1 98.25 885 GLU B CA 1
ATOM 14612 C C . GLU B 1 885 ? 9.602 -29.562 1.873 1 98.25 885 GLU B C 1
ATOM 14614 O O . GLU B 1 885 ? 9.992 -30.578 1.274 1 98.25 885 GLU B O 1
ATOM 14619 N N . ILE B 1 886 ? 8.914 -28.594 1.312 1 98.38 886 ILE B N 1
ATOM 14620 C CA . ILE B 1 886 ? 8.445 -28.719 -0.063 1 98.38 886 ILE B CA 1
ATOM 14621 C C . ILE B 1 886 ? 9.539 -28.25 -1.026 1 98.38 886 ILE B C 1
ATOM 14623 O O . ILE B 1 886 ? 9.68 -28.797 -2.123 1 98.38 886 ILE B O 1
ATOM 14627 N N . SER B 1 887 ? 10.266 -27.234 -0.671 1 97.31 887 SER B N 1
ATOM 14628 C CA . SER B 1 887 ? 11.414 -26.703 -1.408 1 97.31 887 SER B CA 1
ATOM 14629 C C . SER B 1 887 ? 12.516 -26.25 -0.462 1 97.31 887 SER B C 1
ATOM 14631 O O . SER B 1 887 ? 12.258 -25.547 0.515 1 97.31 887 SER B O 1
ATOM 14633 N N . PRO B 1 888 ? 13.758 -26.641 -0.791 1 96.56 888 PRO B N 1
ATOM 14634 C CA . PRO B 1 888 ? 14.211 -27.516 -1.872 1 96.56 888 PRO B CA 1
ATOM 14635 C C . PRO B 1 888 ? 13.609 -28.922 -1.785 1 96.56 888 PRO B C 1
ATOM 14637 O O . PRO B 1 888 ? 13.477 -29.469 -0.691 1 96.56 888 PRO B O 1
ATOM 14640 N N . PHE B 1 889 ? 13.242 -29.422 -2.943 1 97.88 889 PHE B N 1
ATOM 14641 C CA . PHE B 1 889 ? 12.531 -30.703 -3 1 97.88 889 PHE B CA 1
ATOM 14642 C C . PHE B 1 889 ? 13.422 -31.844 -2.533 1 97.88 889 PHE B C 1
ATOM 14644 O O . PHE B 1 889 ? 14.523 -32.031 -3.047 1 97.88 889 PHE B O 1
ATOM 14651 N N . PRO B 1 890 ? 13.008 -32.625 -1.572 1 97.06 890 PRO B N 1
ATOM 14652 C CA . PRO B 1 890 ? 13.859 -33.656 -0.967 1 97.06 890 PRO B CA 1
ATOM 14653 C C . PRO B 1 890 ? 13.812 -34.969 -1.722 1 97.06 890 PRO B C 1
ATOM 14655 O O . PRO B 1 890 ? 13.359 -36 -1.176 1 97.06 890 PRO B O 1
ATOM 14658 N N . TYR B 1 891 ? 14.398 -35.094 -2.846 1 97 891 TYR B N 1
ATOM 14659 C CA . TYR B 1 891 ? 14.375 -36.25 -3.732 1 97 891 TYR B CA 1
ATOM 14660 C C . TYR B 1 891 ? 14.844 -37.5 -3.006 1 97 891 TYR B C 1
ATOM 14662 O O . TYR B 1 891 ? 14.156 -38.531 -3.023 1 97 891 TYR B O 1
ATOM 14670 N N . GLU B 1 892 ? 15.961 -37.438 -2.328 1 95.94 892 GLU B N 1
ATOM 14671 C CA . GLU B 1 892 ? 16.562 -38.594 -1.688 1 95.94 892 GLU B CA 1
ATOM 14672 C C . GLU B 1 892 ? 15.711 -39.094 -0.52 1 95.94 892 GLU B C 1
ATOM 14674 O O . GLU B 1 892 ? 15.492 -40.281 -0.361 1 95.94 892 GLU B O 1
ATOM 14679 N N . ALA B 1 893 ? 15.266 -38.125 0.285 1 97.12 893 ALA B N 1
ATOM 14680 C CA . ALA B 1 893 ? 14.445 -38.5 1.438 1 97.12 893 ALA B CA 1
ATOM 14681 C C . ALA B 1 893 ? 13.133 -39.125 1 1 97.12 893 ALA B C 1
ATOM 14683 O O . ALA B 1 893 ? 12.656 -40.062 1.638 1 97.12 893 ALA B O 1
ATOM 14684 N N . ILE B 1 894 ? 12.508 -38.688 -0.043 1 97.94 894 ILE B N 1
ATOM 14685 C CA . ILE B 1 894 ? 11.258 -39.219 -0.541 1 97.94 894 ILE B CA 1
ATOM 14686 C C . ILE B 1 894 ? 11.5 -40.625 -1.12 1 97.94 894 ILE B C 1
ATOM 14688 O O . ILE B 1 894 ? 10.719 -41.531 -0.874 1 97.94 894 ILE B O 1
ATOM 14692 N N . ALA B 1 895 ? 12.57 -40.781 -1.933 1 97.12 895 ALA B N 1
ATOM 14693 C CA . ALA B 1 895 ? 12.914 -42.094 -2.49 1 97.12 895 ALA B CA 1
ATOM 14694 C C . ALA B 1 895 ? 13.102 -43.125 -1.385 1 97.12 895 ALA B C 1
ATOM 14696 O O . ALA B 1 895 ? 12.617 -44.25 -1.498 1 97.12 895 ALA B O 1
ATOM 14697 N N . LYS B 1 896 ? 13.781 -42.688 -0.366 1 96.5 896 LYS B N 1
ATOM 14698 C CA . LYS B 1 896 ? 14.008 -43.594 0.776 1 96.5 896 LYS B CA 1
ATOM 14699 C C . LYS B 1 896 ? 12.688 -43.969 1.452 1 96.5 896 LYS B C 1
ATOM 14701 O O . LYS B 1 896 ? 12.492 -45.094 1.848 1 96.5 896 LYS B O 1
ATOM 14706 N N . ALA B 1 897 ? 11.812 -43 1.586 1 97.31 897 ALA B N 1
ATOM 14707 C CA . ALA B 1 897 ? 10.531 -43.219 2.24 1 97.31 897 ALA B CA 1
ATOM 14708 C C . ALA B 1 897 ? 9.656 -44.156 1.428 1 97.31 897 ALA B C 1
ATOM 14710 O O . ALA B 1 897 ? 8.859 -44.938 1.99 1 97.31 897 ALA B O 1
ATOM 14711 N N . LEU B 1 898 ? 9.781 -44.219 0.117 1 96.31 898 LEU B N 1
ATOM 14712 C CA . LEU B 1 898 ? 8.922 -44.969 -0.773 1 96.31 898 LEU B CA 1
ATOM 14713 C C . LEU B 1 898 ? 9.461 -46.406 -0.961 1 96.31 898 LEU B C 1
ATOM 14715 O O . LEU B 1 898 ? 8.711 -47.312 -1.327 1 96.31 898 LEU B O 1
ATOM 14719 N N . LYS B 1 899 ? 10.703 -46.625 -0.718 1 95.12 899 LYS B N 1
ATOM 14720 C CA . LYS B 1 899 ? 11.414 -47.875 -1.045 1 95.12 899 LYS B CA 1
ATOM 14721 C C . LYS B 1 899 ? 10.734 -49.062 -0.409 1 95.12 899 LYS B C 1
ATOM 14723 O O . LYS B 1 899 ? 10.523 -50.094 -1.07 1 95.12 899 LYS B O 1
ATOM 14728 N N . PRO B 1 900 ? 10.281 -49 0.847 1 95.5 900 PRO B N 1
ATOM 14729 C CA . PRO B 1 900 ? 9.664 -50.156 1.474 1 95.5 900 PRO B CA 1
ATOM 14730 C C . PRO B 1 900 ? 8.328 -50.531 0.836 1 95.5 900 PRO B C 1
ATOM 14732 O O . PRO B 1 900 ? 7.832 -51.656 1.034 1 95.5 900 PRO B O 1
ATOM 14735 N N . PHE B 1 901 ? 7.789 -49.656 0.035 1 95.38 901 PHE B N 1
ATOM 14736 C CA . PHE B 1 901 ? 6.43 -49.875 -0.451 1 95.38 901 PHE B CA 1
ATOM 14737 C C . PHE B 1 901 ? 6.414 -50 -1.969 1 95.38 901 PHE B C 1
ATOM 14739 O O . PHE B 1 901 ? 5.469 -49.562 -2.629 1 95.38 901 PHE B O 1
ATOM 14746 N N . SER B 1 902 ? 7.391 -50.469 -2.553 1 91.12 902 SER B N 1
ATOM 14747 C CA . SER B 1 902 ? 7.551 -50.562 -4 1 91.12 902 SER B CA 1
ATOM 14748 C C . SER B 1 902 ? 6.461 -51.438 -4.609 1 91.12 902 SER B C 1
ATOM 14750 O O . SER B 1 902 ? 6.156 -51.344 -5.797 1 91.12 902 SER B O 1
ATOM 14752 N N . SER B 1 903 ? 5.82 -52.281 -3.799 1 90.44 903 SER B N 1
ATOM 14753 C CA . SER B 1 903 ? 4.809 -53.188 -4.301 1 90.44 903 SER B CA 1
ATOM 14754 C C . SER B 1 903 ? 3.416 -52.562 -4.242 1 90.44 903 SER B C 1
ATOM 14756 O O . SER B 1 903 ? 2.441 -53.156 -4.695 1 90.44 903 SER B O 1
ATOM 14758 N N . ALA B 1 904 ? 3.34 -51.406 -3.648 1 94.19 904 ALA B N 1
ATOM 14759 C CA . ALA B 1 904 ? 2.037 -50.75 -3.539 1 94.19 904 ALA B CA 1
ATOM 14760 C C . ALA B 1 904 ? 1.383 -50.594 -4.91 1 94.19 904 ALA B C 1
ATOM 14762 O O . ALA B 1 904 ? 2.061 -50.312 -5.902 1 94.19 904 ALA B O 1
ATOM 14763 N N . LYS B 1 905 ? 0.092 -50.688 -4.992 1 93 905 LYS B N 1
ATOM 14764 C CA . LYS B 1 905 ? -0.674 -50.625 -6.234 1 93 905 LYS B CA 1
ATOM 14765 C C . LYS B 1 905 ? -0.791 -49.219 -6.762 1 93 905 LYS B C 1
ATOM 14767 O O . LYS B 1 905 ? -0.967 -49 -7.961 1 93 905 LYS B O 1
ATOM 14772 N N . SER B 1 906 ? -0.877 -48.281 -5.844 1 95.31 906 SER B N 1
ATOM 14773 C CA . SER B 1 906 ? -1.059 -46.906 -6.285 1 95.31 906 SER B CA 1
ATOM 14774 C C . SER B 1 906 ? -0.264 -45.938 -5.414 1 95.31 906 SER B C 1
ATOM 14776 O O . SER B 1 906 ? -0.047 -46.188 -4.23 1 95.31 906 SER B O 1
ATOM 14778 N N . VAL B 1 907 ? 0.193 -44.844 -6.012 1 97.06 907 VAL B N 1
ATOM 14779 C CA . VAL B 1 907 ? 0.854 -43.719 -5.367 1 97.06 907 VAL B CA 1
ATOM 14780 C C . VAL B 1 907 ? 0.123 -42.438 -5.719 1 97.06 907 VAL B C 1
ATOM 14782 O O . VAL B 1 907 ? -0.157 -42.156 -6.891 1 97.06 907 VAL B O 1
ATOM 14785 N N . MET B 1 908 ? -0.236 -41.625 -4.691 1 97.44 908 MET B N 1
ATOM 14786 C CA . MET B 1 908 ? -1.027 -40.438 -4.902 1 97.44 908 MET B CA 1
ATOM 14787 C C . MET B 1 908 ? -0.414 -39.25 -4.168 1 97.44 908 MET B C 1
ATOM 14789 O O . MET B 1 908 ? 0.372 -39.406 -3.236 1 97.44 908 MET B O 1
ATOM 14793 N N . TRP B 1 909 ? -0.677 -38.031 -4.68 1 98.38 909 TRP B N 1
ATOM 14794 C CA . TRP B 1 909 ? -0.511 -36.781 -3.945 1 98.38 909 TRP B CA 1
ATOM 14795 C C . TRP B 1 909 ? -1.862 -36.219 -3.525 1 98.38 909 TRP B C 1
ATOM 14797 O O . TRP B 1 909 ? -2.725 -35.969 -4.367 1 98.38 909 TRP B O 1
ATOM 14807 N N . ALA B 1 910 ? -2.051 -36.094 -2.26 1 98.56 910 ALA B N 1
ATOM 14808 C CA . ALA B 1 910 ? -3.291 -35.531 -1.74 1 98.56 910 ALA B CA 1
ATOM 14809 C C . ALA B 1 910 ? -3.057 -34.125 -1.165 1 98.56 910 ALA B C 1
ATOM 14811 O O . ALA B 1 910 ? -2.055 -33.875 -0.485 1 98.56 910 ALA B O 1
ATOM 14812 N N . GLN B 1 911 ? -3.902 -33.156 -1.476 1 97.94 911 GLN B N 1
ATOM 14813 C CA . GLN B 1 911 ? -3.83 -31.812 -0.872 1 97.94 911 GLN B CA 1
ATOM 14814 C C . GLN B 1 911 ? -5.223 -31.219 -0.694 1 97.94 911 GLN B C 1
ATOM 14816 O O . GLN B 1 911 ? -6.156 -31.578 -1.409 1 97.94 911 GLN B O 1
ATOM 14821 N N . ASP B 1 912 ? -5.332 -30.266 0.29 1 95.88 912 ASP B N 1
ATOM 14822 C CA . ASP B 1 912 ? -6.582 -29.562 0.549 1 95.88 912 ASP B CA 1
ATOM 14823 C C . ASP B 1 912 ? -6.816 -28.469 -0.49 1 95.88 912 ASP B C 1
ATOM 14825 O O . ASP B 1 912 ? -7.965 -28.094 -0.761 1 95.88 912 ASP B O 1
ATOM 14829 N N . GLU B 1 913 ? -5.758 -27.875 -1.002 1 96.31 913 GLU B N 1
ATOM 14830 C CA . GLU B 1 913 ? -5.82 -26.781 -1.965 1 96.31 913 GLU B CA 1
ATOM 14831 C C . GLU B 1 913 ? -6.379 -27.25 -3.305 1 96.31 913 GLU B C 1
ATOM 14833 O O . GLU B 1 913 ? -6.266 -28.438 -3.646 1 96.31 913 GLU B O 1
ATOM 14838 N N . PRO B 1 914 ? -6.984 -26.344 -4.043 1 94.69 914 PRO B N 1
ATOM 14839 C CA . PRO B 1 914 ? -7.418 -26.703 -5.398 1 94.69 914 PRO B CA 1
ATOM 14840 C C . PRO B 1 914 ? -6.254 -27.094 -6.309 1 94.69 914 PRO B C 1
ATOM 14842 O O . PRO B 1 914 ? -5.098 -26.781 -6.004 1 94.69 914 PRO B O 1
ATOM 14845 N N . GLU B 1 915 ? -6.59 -27.719 -7.395 1 96.44 915 GLU B N 1
ATOM 14846 C CA . GLU B 1 915 ? -5.621 -28.25 -8.344 1 96.44 915 GLU B CA 1
ATOM 14847 C C . GLU B 1 915 ? -4.656 -27.172 -8.82 1 96.44 915 GLU B C 1
ATOM 14849 O O . GLU B 1 915 ? -3.477 -27.438 -9.055 1 96.44 915 GLU B O 1
ATOM 14854 N N . ASN B 1 916 ? -5.152 -25.953 -9.016 1 93.19 916 ASN B N 1
ATOM 14855 C CA . ASN B 1 916 ? -4.348 -24.844 -9.523 1 93.19 916 ASN B CA 1
ATOM 14856 C C . ASN B 1 916 ? -3.639 -24.094 -8.398 1 93.19 916 ASN B C 1
ATOM 14858 O O . ASN B 1 916 ? -2.973 -23.094 -8.633 1 93.19 916 ASN B O 1
ATOM 14862 N N . ALA B 1 917 ? -3.768 -24.578 -7.156 1 92.88 917 ALA B N 1
ATOM 14863 C CA . ALA B 1 917 ? -3.133 -23.984 -5.984 1 92.88 917 ALA B CA 1
ATOM 14864 C C . ALA B 1 917 ? -2.406 -25.047 -5.156 1 92.88 917 ALA B C 1
ATOM 14866 O O . ALA B 1 917 ? -2.396 -26.219 -5.512 1 92.88 917 ALA B O 1
ATOM 14867 N N . GLY B 1 918 ? -1.716 -24.656 -4.145 1 94.69 918 GLY B N 1
ATOM 14868 C CA . GLY B 1 918 ? -0.958 -25.594 -3.336 1 94.69 918 GLY B CA 1
ATOM 14869 C C . GLY B 1 918 ? 0.316 -26.078 -4.008 1 94.69 918 GLY B C 1
ATOM 14870 O O . GLY B 1 918 ? 0.954 -25.312 -4.746 1 94.69 918 GLY B O 1
ATOM 14871 N N . ALA B 1 919 ? 0.726 -27.266 -3.668 1 97.44 919 ALA B N 1
ATOM 14872 C CA . ALA B 1 919 ? 2.051 -27.734 -4.074 1 97.44 919 ALA B CA 1
ATOM 14873 C C . ALA B 1 919 ? 1.967 -28.625 -5.309 1 97.44 919 ALA B C 1
ATOM 14875 O O . ALA B 1 919 ? 2.988 -28.938 -5.918 1 97.44 919 ALA B O 1
ATOM 14876 N N . TRP B 1 920 ? 0.817 -28.984 -5.809 1 97.06 920 TRP B N 1
ATOM 14877 C CA . TRP B 1 920 ? 0.614 -30.047 -6.789 1 97.06 920 TRP B CA 1
ATOM 14878 C C . TRP B 1 920 ? 1.441 -29.781 -8.047 1 97.06 920 TRP B C 1
ATOM 14880 O O . TRP B 1 920 ? 2.221 -30.641 -8.469 1 97.06 920 TRP B O 1
ATOM 14890 N N . THR B 1 921 ? 1.324 -28.562 -8.617 1 94.69 921 THR B N 1
ATOM 14891 C CA . THR B 1 921 ? 1.976 -28.297 -9.891 1 94.69 921 THR B CA 1
ATOM 14892 C C . THR B 1 921 ? 3.492 -28.25 -9.727 1 94.69 921 THR B C 1
ATOM 14894 O O . THR B 1 921 ? 4.234 -28.438 -10.695 1 94.69 921 THR B O 1
ATOM 14897 N N . PHE B 1 922 ? 3.943 -28.031 -8.539 1 96.31 922 PHE B N 1
ATOM 14898 C CA . PHE B 1 922 ? 5.371 -28 -8.242 1 96.31 922 PHE B CA 1
ATOM 14899 C C . PHE B 1 922 ? 5.91 -29.422 -8.023 1 96.31 922 PHE B C 1
ATOM 14901 O O . PHE B 1 922 ? 6.977 -29.766 -8.539 1 96.31 922 PHE B O 1
ATOM 14908 N N . VAL B 1 923 ? 5.152 -30.344 -7.348 1 97.38 923 VAL B N 1
ATOM 14909 C CA . VAL B 1 923 ? 5.68 -31.625 -6.906 1 97.38 923 VAL B CA 1
ATOM 14910 C C . VAL B 1 923 ? 5.469 -32.656 -8 1 97.38 923 VAL B C 1
ATOM 14912 O O . VAL B 1 923 ? 6.223 -33.656 -8.094 1 97.38 923 VAL B O 1
ATOM 14915 N N . MET B 1 924 ? 4.457 -32.531 -8.836 1 95.69 924 MET B N 1
ATOM 14916 C CA . MET B 1 924 ? 4.062 -33.562 -9.797 1 95.69 924 MET B CA 1
ATOM 14917 C C . MET B 1 924 ? 5.227 -33.906 -10.711 1 95.69 924 MET B C 1
ATOM 14919 O O . MET B 1 924 ? 5.625 -35.094 -10.789 1 95.69 924 MET B O 1
ATOM 14923 N N . PRO B 1 925 ? 5.848 -32.875 -11.414 1 93.56 925 PRO B N 1
ATOM 14924 C CA . PRO B 1 925 ? 6.957 -33.25 -12.289 1 93.56 925 PRO B CA 1
ATOM 14925 C C . PRO B 1 925 ? 8.172 -33.781 -11.523 1 93.56 925 PRO B C 1
ATOM 14927 O O . PRO B 1 925 ? 8.953 -34.562 -12.062 1 93.56 925 PRO B O 1
ATOM 14930 N N . ARG B 1 926 ? 8.352 -33.438 -10.352 1 96.31 926 ARG B N 1
ATOM 14931 C CA . ARG B 1 926 ? 9.5 -33.844 -9.539 1 96.31 926 ARG B CA 1
ATOM 14932 C C . ARG B 1 926 ? 9.305 -35.25 -8.969 1 96.31 926 ARG B C 1
ATOM 14934 O O . ARG B 1 926 ? 10.234 -36.031 -8.969 1 96.31 926 ARG B O 1
ATOM 14941 N N . LEU B 1 927 ? 8.102 -35.531 -8.492 1 96.81 927 LEU B N 1
ATOM 14942 C CA . LEU B 1 927 ? 7.797 -36.844 -7.969 1 96.81 927 LEU B CA 1
ATOM 14943 C C . LEU B 1 927 ? 7.859 -37.906 -9.078 1 96.81 927 LEU B C 1
ATOM 14945 O O . LEU B 1 927 ? 8.25 -39.031 -8.836 1 96.81 927 LEU B O 1
ATOM 14949 N N . GLN B 1 928 ? 7.48 -37.5 -10.281 1 93.31 928 GLN B N 1
ATOM 14950 C CA . GLN B 1 928 ? 7.492 -38.406 -11.406 1 93.31 928 GLN B CA 1
ATOM 14951 C C . GLN B 1 928 ? 8.914 -38.875 -11.719 1 93.31 928 GLN B C 1
ATOM 14953 O O . GLN B 1 928 ? 9.109 -39.969 -12.281 1 93.31 928 GLN B O 1
ATOM 14958 N N . GLN B 1 929 ? 9.891 -38.125 -11.352 1 94 929 GLN B N 1
ATOM 14959 C CA . GLN B 1 929 ? 11.289 -38.5 -11.578 1 94 929 GLN B CA 1
ATOM 14960 C C . GLN B 1 929 ? 11.75 -39.531 -10.57 1 94 929 GLN B C 1
ATOM 14962 O O . GLN B 1 929 ? 12.789 -40.188 -10.758 1 94 929 GLN B O 1
ATOM 14967 N N . ILE B 1 930 ? 11.078 -39.656 -9.516 1 95.19 930 ILE B N 1
ATOM 14968 C CA . ILE B 1 930 ? 11.406 -40.656 -8.477 1 95.19 930 ILE B CA 1
ATOM 14969 C C . ILE B 1 930 ? 10.703 -41.969 -8.773 1 95.19 930 ILE B C 1
ATOM 14971 O O . ILE B 1 930 ? 11.273 -43.031 -8.562 1 95.19 930 ILE B O 1
ATOM 14975 N N . LEU B 1 931 ? 9.477 -41.938 -9.297 1 93.94 931 LEU B N 1
ATOM 14976 C CA . LEU B 1 931 ? 8.641 -43.094 -9.547 1 93.94 931 LEU B CA 1
ATOM 14977 C C . LEU B 1 931 ? 9.07 -43.812 -10.82 1 93.94 931 LEU B C 1
ATOM 14979 O O . LEU B 1 931 ? 9.633 -43.188 -11.727 1 93.94 931 LEU B O 1
ATOM 14983 N N . PRO B 1 932 ? 8.789 -45.156 -10.836 1 88.94 932 PRO B N 1
ATOM 14984 C CA . PRO B 1 932 ? 9.016 -45.844 -12.109 1 88.94 932 PRO B CA 1
ATOM 14985 C C . PRO B 1 932 ? 8.195 -45.25 -13.258 1 88.94 932 PRO B C 1
ATOM 14987 O O . PRO B 1 932 ? 7.066 -44.812 -13.047 1 88.94 932 PRO B O 1
ATOM 14990 N N . LYS B 1 933 ? 8.711 -45.281 -14.391 1 83.06 933 LYS B N 1
ATOM 14991 C CA . LYS B 1 933 ? 8.086 -44.719 -15.578 1 83.06 933 LYS B CA 1
ATOM 14992 C C . LYS B 1 933 ? 6.676 -45.281 -15.781 1 83.06 933 LYS B C 1
ATOM 14994 O O . LYS B 1 933 ? 5.805 -44.562 -16.312 1 83.06 933 LYS B O 1
ATOM 14999 N N . SER B 1 934 ? 6.469 -46.406 -15.344 1 83.62 934 SER B N 1
ATOM 15000 C CA . SER B 1 934 ? 5.184 -47.062 -15.57 1 83.62 934 SER B CA 1
ATOM 15001 C C . SER B 1 934 ? 4.152 -46.625 -14.531 1 83.62 934 SER B C 1
ATOM 15003 O O . SER B 1 934 ? 2.951 -46.844 -14.719 1 83.62 934 SER B O 1
ATOM 15005 N N . ARG B 1 935 ? 4.594 -46.094 -13.516 1 88 935 ARG B N 1
ATOM 15006 C CA . ARG B 1 935 ? 3.699 -45.719 -12.43 1 88 935 ARG B CA 1
ATOM 15007 C C . ARG B 1 935 ? 3.322 -44.25 -12.531 1 88 935 ARG B C 1
ATOM 15009 O O . ARG B 1 935 ? 4.184 -43.375 -12.43 1 88 935 ARG B O 1
ATOM 15016 N N . LYS B 1 936 ? 2.021 -44 -12.742 1 88 936 LYS B N 1
ATOM 15017 C CA . LYS B 1 936 ? 1.529 -42.625 -12.82 1 88 936 LYS B CA 1
ATOM 15018 C C . LYS B 1 936 ? 1.113 -42.125 -11.453 1 88 936 LYS B C 1
ATOM 15020 O O . LYS B 1 936 ? 0.431 -42.812 -10.695 1 88 936 LYS B O 1
ATOM 15025 N N . LEU B 1 937 ? 1.552 -40.906 -11.078 1 94.56 937 LEU B N 1
ATOM 15026 C CA . LEU B 1 937 ? 1.149 -40.219 -9.852 1 94.56 937 LEU B CA 1
ATOM 15027 C C . LEU B 1 937 ? -0.283 -39.719 -9.961 1 94.56 937 LEU B C 1
ATOM 15029 O O . LEU B 1 937 ? -0.63 -39.031 -10.922 1 94.56 937 LEU B O 1
ATOM 15033 N N . GLN B 1 938 ? -1.099 -40.062 -9.031 1 95.69 938 GLN B N 1
ATOM 15034 C CA . GLN B 1 938 ? -2.492 -39.625 -9.047 1 95.69 938 GLN B CA 1
ATOM 15035 C C . GLN B 1 938 ? -2.691 -38.375 -8.18 1 95.69 938 GLN B C 1
ATOM 15037 O O . GLN B 1 938 ? -2.105 -38.25 -7.102 1 95.69 938 GLN B O 1
ATOM 15042 N N . TYR B 1 939 ? -3.488 -37.438 -8.711 1 96.81 939 TYR B N 1
ATOM 15043 C CA . TYR B 1 939 ? -3.881 -36.25 -7.953 1 96.81 939 TYR B CA 1
ATOM 15044 C C . TYR B 1 939 ? -5.184 -36.5 -7.203 1 96.81 939 TYR B C 1
ATOM 15046 O O . TYR B 1 939 ? -6.16 -36.969 -7.781 1 96.81 939 TYR B O 1
ATOM 15054 N N . VAL B 1 940 ? -5.207 -36.219 -5.949 1 98.06 940 VAL B N 1
ATOM 15055 C CA . VAL B 1 940 ? -6.434 -36.219 -5.156 1 98.06 940 VAL B CA 1
ATOM 15056 C C . VAL B 1 940 ? -6.574 -34.844 -4.457 1 98.06 940 VAL B C 1
ATOM 15058 O O . VAL B 1 940 ? -5.738 -34.5 -3.627 1 98.06 940 VAL B O 1
ATOM 15061 N N . GLY B 1 941 ? -7.496 -34.125 -4.715 1 96.88 941 GLY B N 1
ATOM 15062 C CA . GLY B 1 941 ? -7.77 -32.812 -4.156 1 96.88 941 GLY B CA 1
ATOM 15063 C C . GLY B 1 941 ? -8.969 -32.125 -4.793 1 96.88 941 GLY B C 1
ATOM 15064 O O . GLY B 1 941 ? -9.75 -32.781 -5.5 1 96.88 941 GLY B O 1
ATOM 15065 N N . ARG B 1 942 ? -9.172 -30.906 -4.5 1 95.38 942 ARG B N 1
ATOM 15066 C CA . ARG B 1 942 ? -10.266 -30.109 -5.078 1 95.38 942 ARG B CA 1
ATOM 15067 C C . ARG B 1 942 ? -10 -29.812 -6.547 1 95.38 942 ARG B C 1
ATOM 15069 O O . ARG B 1 942 ? -8.844 -29.766 -6.98 1 95.38 942 ARG B O 1
ATOM 15076 N N . ASP B 1 943 ? -11.078 -29.641 -7.281 1 94.38 943 ASP B N 1
ATOM 15077 C CA . ASP B 1 943 ? -10.945 -29.188 -8.664 1 94.38 943 ASP B CA 1
ATOM 15078 C C . ASP B 1 943 ? -10.336 -27.797 -8.727 1 94.38 943 ASP B C 1
ATOM 15080 O O . ASP B 1 943 ? -10.289 -27.078 -7.723 1 94.38 943 ASP B O 1
ATOM 15084 N N . ALA B 1 944 ? -9.812 -27.422 -9.867 1 94.25 944 ALA B N 1
ATOM 15085 C CA . ALA B 1 944 ? -9.32 -26.062 -10.062 1 94.25 944 ALA B CA 1
ATOM 15086 C C . ALA B 1 944 ? -10.406 -25.031 -9.75 1 94.25 944 ALA B C 1
ATOM 15088 O O . ALA B 1 944 ? -11.57 -25.234 -10.094 1 94.25 944 ALA B O 1
ATOM 15089 N N . MET B 1 945 ? -10.062 -24.016 -9.031 1 91.25 945 MET B N 1
ATOM 15090 C CA . MET B 1 945 ? -11.008 -23 -8.594 1 91.25 945 MET B CA 1
ATOM 15091 C C . MET B 1 945 ? -10.43 -21.594 -8.789 1 91.25 945 MET B C 1
ATOM 15093 O O . MET B 1 945 ? -9.211 -21.422 -8.812 1 91.25 945 MET B O 1
ATOM 15097 N N . ALA B 1 946 ? -11.328 -20.609 -8.883 1 88.62 946 ALA B N 1
ATOM 15098 C CA . ALA B 1 946 ? -10.922 -19.203 -8.938 1 88.62 946 ALA B CA 1
ATOM 15099 C C . ALA B 1 946 ? -10.609 -18.672 -7.543 1 88.62 946 ALA B C 1
ATOM 15101 O O . ALA B 1 946 ? -9.977 -17.625 -7.398 1 88.62 946 ALA B O 1
ATOM 15102 N N . THR B 1 947 ? -11.094 -19.391 -6.48 1 87.44 947 THR B N 1
ATOM 15103 C CA . THR B 1 947 ? -10.82 -19.062 -5.086 1 87.44 947 THR B CA 1
ATOM 15104 C C . THR B 1 947 ? -10.023 -20.172 -4.41 1 87.44 947 THR B C 1
ATOM 15106 O O . THR B 1 947 ? -10.086 -21.328 -4.828 1 87.44 947 THR B O 1
ATOM 15109 N N . PRO B 1 948 ? -9.258 -19.844 -3.379 1 87.94 948 PRO B N 1
ATOM 15110 C CA . PRO B 1 948 ? -8.508 -20.891 -2.693 1 87.94 948 PRO B CA 1
ATOM 15111 C C . PRO B 1 948 ? -9.414 -21.859 -1.944 1 87.94 948 PRO B C 1
ATOM 15113 O O . PRO B 1 948 ? -9.039 -23.031 -1.734 1 87.94 948 PRO B O 1
ATOM 15116 N N . ALA B 1 949 ? -10.555 -21.375 -1.512 1 91.69 949 ALA B N 1
ATOM 15117 C CA . ALA B 1 949 ? -11.539 -22.156 -0.778 1 91.69 949 ALA B CA 1
ATOM 15118 C C . ALA B 1 949 ? -12.945 -21.625 -1.006 1 91.69 949 ALA B C 1
ATOM 15120 O O . ALA B 1 949 ? -13.125 -20.469 -1.384 1 91.69 949 ALA B O 1
ATOM 15121 N N . PRO B 1 950 ? -13.922 -22.562 -0.875 1 91.44 950 PRO B N 1
ATOM 15122 C CA . PRO B 1 950 ? -15.289 -22.047 -1.005 1 91.44 950 PRO B CA 1
ATOM 15123 C C . PRO B 1 950 ? -15.719 -21.203 0.193 1 91.44 950 PRO B C 1
ATOM 15125 O O . PRO B 1 950 ? -15.164 -21.344 1.286 1 91.44 950 PRO B O 1
ATOM 15128 N N . GLY B 1 951 ? -16.688 -20.375 -0.01 1 90.5 951 GLY B N 1
ATOM 15129 C CA . GLY B 1 951 ? -17.172 -19.5 1.042 1 90.5 951 GLY B CA 1
ATOM 15130 C C . GLY B 1 951 ? -18.297 -20.109 1.854 1 90.5 951 GLY B C 1
ATOM 15131 O O . GLY B 1 951 ? -18.734 -19.531 2.854 1 90.5 951 GLY B O 1
ATOM 15132 N N . VAL B 1 952 ? -18.75 -21.312 1.441 1 93.62 952 VAL B N 1
ATOM 15133 C CA . VAL B 1 952 ? -19.891 -21.969 2.061 1 93.62 952 VAL B CA 1
ATOM 15134 C C . VAL B 1 952 ? -19.438 -23.234 2.787 1 93.62 952 VAL B C 1
ATOM 15136 O O . VAL B 1 952 ? -18.734 -24.062 2.209 1 93.62 952 VAL B O 1
ATOM 15139 N N . LYS B 1 953 ? -19.844 -23.344 4.02 1 94.81 953 LYS B N 1
ATOM 15140 C CA . LYS B 1 953 ? -19.438 -24.484 4.82 1 94.81 953 LYS B CA 1
ATOM 15141 C C . LYS B 1 953 ? -19.891 -25.797 4.164 1 94.81 953 LYS B C 1
ATOM 15143 O O . LYS B 1 953 ? -19.125 -26.766 4.137 1 94.81 953 LYS B O 1
ATOM 15148 N N . GLN B 1 954 ? -21.078 -25.844 3.639 1 95.06 954 GLN B N 1
ATOM 15149 C CA . GLN B 1 954 ? -21.578 -27.031 2.975 1 95.06 954 GLN B CA 1
ATOM 15150 C C . GLN B 1 954 ? -20.656 -27.453 1.828 1 95.06 954 GLN B C 1
ATOM 15152 O O . GLN B 1 954 ? -20.312 -28.625 1.703 1 95.06 954 GLN B O 1
ATOM 15157 N N . TYR B 1 955 ? -20.328 -26.469 0.957 1 95.25 955 TYR B N 1
ATOM 15158 C CA . TYR B 1 955 ? -19.438 -26.781 -0.151 1 95.25 955 TYR B CA 1
ATOM 15159 C C . TYR B 1 955 ? -18.109 -27.328 0.358 1 95.25 955 TYR B C 1
ATOM 15161 O O . TYR B 1 955 ? -17.562 -28.297 -0.195 1 95.25 955 TYR B O 1
ATOM 15169 N N . PHE B 1 956 ? -17.609 -26.688 1.4 1 95.56 956 PHE B N 1
ATOM 15170 C CA . PHE B 1 956 ? -16.344 -27.094 1.987 1 95.56 956 PHE B CA 1
ATOM 15171 C C . PHE B 1 956 ? -16.391 -28.531 2.467 1 95.56 956 PHE B C 1
ATOM 15173 O O . PHE B 1 956 ? -15.492 -29.328 2.176 1 95.56 956 PHE B O 1
ATOM 15180 N N . GLU B 1 957 ? -17.422 -28.922 3.203 1 96.5 957 GLU B N 1
ATOM 15181 C CA . GLU B 1 957 ? -17.578 -30.266 3.76 1 96.5 957 GLU B CA 1
ATOM 15182 C C . GLU B 1 957 ? -17.75 -31.297 2.658 1 96.5 957 GLU B C 1
ATOM 15184 O O . GLU B 1 957 ? -17.219 -32.406 2.752 1 96.5 957 GLU B O 1
ATOM 15189 N N . GLU B 1 958 ? -18.469 -30.922 1.647 1 96.31 958 GLU B N 1
ATOM 15190 C CA . GLU B 1 958 ? -18.656 -31.828 0.513 1 96.31 958 GLU B CA 1
ATOM 15191 C C . GLU B 1 958 ? -17.328 -32.125 -0.184 1 96.31 958 GLU B C 1
ATOM 15193 O O . GLU B 1 958 ? -17.031 -33.25 -0.539 1 96.31 958 GLU B O 1
ATOM 15198 N N . GLN B 1 959 ? -16.578 -31.078 -0.4 1 95.94 959 GLN B N 1
ATOM 15199 C CA . GLN B 1 959 ? -15.273 -31.219 -1.04 1 95.94 959 GLN B CA 1
ATOM 15200 C C . GLN B 1 959 ? -14.32 -32.031 -0.164 1 95.94 959 GLN B C 1
ATOM 15202 O O . GLN B 1 959 ? -13.562 -32.875 -0.666 1 95.94 959 GLN B O 1
ATOM 15207 N N . ARG B 1 960 ? -14.344 -31.734 1.116 1 95.56 960 ARG B N 1
ATOM 15208 C CA . ARG B 1 960 ? -13.523 -32.5 2.053 1 95.56 960 ARG B CA 1
ATOM 15209 C C . ARG B 1 960 ? -13.875 -33.969 2.02 1 95.56 960 ARG B C 1
ATOM 15211 O O . ARG B 1 960 ? -12.992 -34.812 1.963 1 95.56 960 ARG B O 1
ATOM 15218 N N . LYS B 1 961 ? -15.141 -34.312 2.053 1 96.56 961 LYS B N 1
ATOM 15219 C CA . LYS B 1 961 ? -15.602 -35.688 1.999 1 96.56 961 LYS B CA 1
ATOM 15220 C C . LYS B 1 961 ? -15.195 -36.344 0.69 1 96.56 961 LYS B C 1
ATOM 15222 O O . LYS B 1 961 ? -14.812 -37.531 0.678 1 96.56 961 LYS B O 1
ATOM 15227 N N . SER B 1 962 ? -15.289 -35.594 -0.316 1 96.88 962 SER B N 1
ATOM 15228 C CA . SER B 1 962 ? -14.883 -36.094 -1.617 1 96.88 962 SER B CA 1
ATOM 15229 C C . SER B 1 962 ? -13.414 -36.5 -1.62 1 96.88 962 SER B C 1
ATOM 15231 O O . SER B 1 962 ? -13.039 -37.531 -2.168 1 96.88 962 SER B O 1
ATOM 15233 N N . ILE B 1 963 ? -12.547 -35.719 -1.084 1 97.38 963 ILE B N 1
ATOM 15234 C CA . ILE B 1 963 ? -11.125 -36 -0.985 1 97.38 963 ILE B CA 1
ATOM 15235 C C . ILE B 1 963 ? -10.914 -37.281 -0.188 1 97.38 963 ILE B C 1
ATOM 15237 O O . ILE B 1 963 ? -10.148 -38.156 -0.599 1 97.38 963 ILE B O 1
ATOM 15241 N N . GLU B 1 964 ? -11.586 -37.406 0.908 1 97.06 964 GLU B N 1
ATOM 15242 C CA . GLU B 1 964 ? -11.477 -38.594 1.752 1 97.06 964 GLU B CA 1
ATOM 15243 C C . GLU B 1 964 ? -11.906 -39.844 0.995 1 97.06 964 GLU B C 1
ATOM 15245 O O . GLU B 1 964 ? -11.211 -40.875 1.029 1 97.06 964 GLU B O 1
ATOM 15250 N N . GLU B 1 965 ? -12.984 -39.719 0.311 1 97.5 965 GLU B N 1
ATOM 15251 C CA . GLU B 1 965 ? -13.5 -40.844 -0.436 1 97.5 965 GLU B CA 1
ATOM 15252 C C . GLU B 1 965 ? -12.547 -41.25 -1.554 1 97.5 965 GLU B C 1
ATOM 15254 O O . GLU B 1 965 ? -12.359 -42.469 -1.813 1 97.5 965 GLU B O 1
ATOM 15259 N N . GLN B 1 966 ? -11.938 -40.344 -2.152 1 97.62 966 GLN B N 1
ATOM 15260 C CA . GLN B 1 966 ? -11 -40.625 -3.232 1 97.62 966 GLN B CA 1
ATOM 15261 C C . GLN B 1 966 ? -9.742 -41.312 -2.703 1 97.62 966 GLN B C 1
ATOM 15263 O O . GLN B 1 966 ? -9.242 -42.281 -3.311 1 97.62 966 GLN B O 1
ATOM 15268 N N . VAL B 1 967 ? -9.203 -40.844 -1.602 1 98.06 967 VAL B N 1
ATOM 15269 C CA . VAL B 1 967 ? -7.992 -41.375 -1.011 1 98.06 967 VAL B CA 1
ATOM 15270 C C . VAL B 1 967 ? -8.219 -42.844 -0.664 1 98.06 967 VAL B C 1
ATOM 15272 O O . VAL B 1 967 ? -7.32 -43.688 -0.848 1 98.06 967 VAL B O 1
ATOM 15275 N N . PHE B 1 968 ? -9.383 -43.281 -0.27 1 97.81 968 PHE B N 1
ATOM 15276 C CA . PHE B 1 968 ? -9.617 -44.625 0.229 1 97.81 968 PHE B CA 1
ATOM 15277 C C . PHE B 1 968 ? -10.469 -45.406 -0.75 1 97.81 968 PHE B C 1
ATOM 15279 O O . PHE B 1 968 ? -10.953 -46.5 -0.421 1 97.81 968 PHE B O 1
ATOM 15286 N N . ALA B 1 969 ? -10.664 -44.812 -1.884 1 96.56 969 ALA B N 1
ATOM 15287 C CA . ALA B 1 969 ? -11.508 -45.469 -2.881 1 96.56 969 ALA B CA 1
ATOM 15288 C C . ALA B 1 969 ? -10.992 -46.875 -3.219 1 96.56 969 ALA B C 1
ATOM 15290 O O . ALA B 1 969 ? -9.789 -47.062 -3.426 1 96.56 969 ALA B O 1
ATOM 15291 N N . GLY B 1 970 ? -11.859 -47.844 -3.314 1 93.88 970 GLY B N 1
ATOM 15292 C CA . GLY B 1 970 ? -11.516 -49.219 -3.734 1 93.88 970 GLY B CA 1
ATOM 15293 C C . GLY B 1 970 ? -10.883 -50.031 -2.631 1 93.88 970 GLY B C 1
ATOM 15294 O O . GLY B 1 970 ? -10.367 -51.125 -2.883 1 93.88 970 GLY B O 1
ATOM 15295 N N . LEU B 1 971 ? -10.742 -49.531 -1.544 1 94.06 971 LEU B N 1
ATOM 15296 C CA . LEU B 1 971 ? -10.125 -50.25 -0.429 1 94.06 971 LEU B CA 1
ATOM 15297 C C . LEU B 1 971 ? -11.164 -50.594 0.63 1 94.06 971 LEU B C 1
ATOM 15299 O O . LEU B 1 971 ? -12.148 -49.875 0.812 1 94.06 971 LEU B O 1
#